Protein AF-Q387I8-F1 (afdb_monomer_lite)

Radius of gyration: 39.54 Å; chains: 1; bounding box: 112×122×122 Å

GO terms:
  GO:0031981 nuclear lumen (C, HTP)
  GO:0005730 nucleolus (C, HTP)
  GO:0005634 nucleus (C, IDA)
  GO:0005654 nucleoplasm (C, IDA)
  GO:0005730 nucleolus (C, IDA)

Foldseek 3Di:
DDDDDDDDDDDDDDDDDDDDDDDDDDDDDDDDDDDDDDDDDPCLPPPPFAQFDPVLLVLLLVLLLLVLLVLLLLCVLCVVQWQQLHPLLVVLSVVSNVVSVPLFDDCVQQVPDPDDDRVSLVVNLVVLVVSLVSLVVSLVRSVVCQVPTDGNFRCQSSLSSVVNNVSSVLSNVSSPDDSRVDGRLQPLCLLLLLLCQLQVLQQCLQPFLQVLVLLLCQQLVPWFKDFFAAPVGRVDTQWMKTKGFLDKDWALPPDDFLLVNLVQLLVLLVQLLVLLVVVLVVLVLPPPPPPPVVSVVSVVLSVVLVVLSVVLNVVSVVLNVVLLVVLVVLLVVLVVVPDDLVVSLVVNVVVRVVSSVVNVVSSLVSCLSSLLSQAVLVCLQQLAWAWTWMKTWMKMKMWGADDDDDGDIQIAIGFFLALVLLVSCVVVVHDRVCSSVNSSSPRCVRTDIDTLGIGWDWDCHPNGSPPSDQLQPSCVVSLHFSSDNIQWTQHSSFIKHFFKAKFFDALDWFWAFAPVQCVVDVQFHSIKTKHWHARSSRFIWIWIWTQGVQLWTWIWGDAPDIDTDTLVLLLLLLPLVQQDLVSLLLLLCFAPPDPPAVLSVSSVSHSVVCCPDPCVPDRHSLVSLLVQLVVQLVVCCPDPPNCRDVCSDPNHPAAASSSSSLSCCCQHQNVNLDDSHHQDGHGNPHDPVNSVVRDDPNNSVSSVLSSSLSSVSSSVRSCVVSVLADGPDRLAQLRIFISGPSNVVSVLVCLLCSLQSSQLNHQLSHPQHPVLSVLSSCSSVDDSVSNSVSSVVSSVSSVVSNVPRDPRSSVQVSCCRVFVANDRVHCHSGPDPDGGDRMDTQDLQFALLNSQSSQKYFHDPVLLPDPDCPSQDDHPLCFLFWAPQAFAPDSCRSGITGTFSQKDWFAADRPPDPLNVVLVVVLCVLCVPFDAPSDPPPPSVVSHQWAWEAESNGTGHTDHLVSLVSSLVVLQQVLWAWAPVQARSSRHGNSVPRDLSLVKEWAADGPSDSHGGHIYIDRHTGWIWGWWWFSHDPDDDRTNSTTIGIYTSNNVVVFFEAAGSSVQVCCCPPVVDGHRTYHPDNSRSHHLQLQWQFQSVQFDSNLSSLLSVQLSQFLWHRGPSVLSRADQKYKHQDDAQDALEGACSCSSVVCRNRHFFDKFKEWADDDDVQQPPLAKAFAVVVLVVRHRWMKMKGKDKDFFDDDDDPPWAKFFAQQDPVRDGVDPQADRQFAGDADDDPPPPDDDDPVPVPPAQSAFQFDWGGKMWTWDWDQDPVPSDIDIDTHDIDTDHPLVVFVRARKHFHDKAQNADDPPGGRMIMTMIMGIDRDDFQFWKAFSRSSIHTYNYYDHQLQAWAFPPPRDGGRMYHYNVSCPVRSSVSQLLSFLQSQLSVLSVHRDHRGHPSDPDPDPCSLVVSLVSCVVVVAHSSQWTWIQRSPPRHIDPDTIRIGITTMTTGPDDVSVPDADADDDDPVLDDDDPQFQFFDDDRSSSGDDDCDPVNLVVCVVVVVVVVSCCVVAVNTAKDKFKAFQVFQDRVQKDWDDPDPPDIDIAGNPPRQGVDVPGPGIDIDIDGSVVVSVQVVCVVVVHHDGHHDDPPDD

Secondary structure (DSSP, 8-state):
----------------------------------------------PPPPBPPHHHHHHHHHHHHHHHHHHHHHHHHHTTTB-TTHHHHHHHHHHHHHHHHHHH--HHHHTT--SSS-HHHHHHHHHHHHHHHHHHHHHHHHHHHTTTS-BSSTTHHHHHHHHHHHHHHHHHHHHHS-GGGSB----THHHHHHHHHHHHHHHHIIIIIHHHHHHHHHHHT--EEEEEE-SS-TTSEEEEEEEEEEEEEESSSS-S-HHHHHHHHHHHHHHHHHHHHHHHHHHHT-TT-TT-HHHHHHHHHHHHHHHHHHHHHHHHHHHHHHHHHHHHHHHHHHHH-SS-HHHHHHHHHHHHHHHHHHHHHHHHHHHHHTHHHHSHHHHHHHT---EEEEEEEEEEEEEEPPPTTS---EEEEESSS-HHHHHHHHHTT--TTTHHHHGGGS-GGGS-EEEEEEEEPBTTSTT-TTTTS-TTTHHHHTT--TT-----EEETTEEEEEPEEEEEPBS-EEEEE-HHHHHH-TTEEEEEEEEEEE-TTS-EEEEEEEEETTS-EEEEEESSSEEEEEHHHHHHHT-TT---HHHHHHHHTTT---TT-HHHHHHHHHHHHHHTSTTTT--SHHHHHHHHHHHHHHHHHH-TT-TT-GGG-TT---S-HHHHHHHHHHHHSSGGG--S-------TT--HHHHHHSS-HHHHHHHHHHHHHHHHHHHHHHHHHTTSS----TTSGGGEEEE-HHHHHHHHHHHHHHHHHHHHHHHHHHH--HHHHHHHHTTTTS-HHHHHHHHHHHHHHHHHHHHTS-S-TTHHHHHHHHH-B---SSTTTTT-S-SB-SEEE--BTBHHHHHHHHHEEE--HHHHT---SGGGS--GGGTTTB-SS---SSTTTTTEEEB-TT-EEPPPPPTTSHHHHHHHHHHHHH-TT-B-TT-TTTHHHHTTT-EEEEETTEEEEEE-HHHHHHHHHHHHHHHSB--GGGB-TTSSB-GGG--TTTT-EEEEE-TT-SSPPEEEEE-STT-EEEEEEESS----TTS-SS-EEEEEHHHHTT--EESSTTHHHHHHHTT----SEE-S-GGGGS-TTGGGSTTGGGB-HHHHHHHHHHHHHB-----SGGGT---SEEEEESS----SEE-HHHHHHTGGGG--EEEEEEEE---SSTT-TTBEEEEHHHHHTTTT-EEEEEEEEEE---SS-TT-EEEE--B-TTS-BSSTTB-TTSSBPPPPPTT-TTT--TTTTTSS-SB-TT-EEEEEEEEEEEE-TTT--EEEEEEEEEEEEGGGTSSS--BEEEEEEEEEEETTEEEEEEEEEEEEE---TT-EEEETTS-EEE---EE-GGGS-EETTT-PPPSEEE-GGGTTTT-BHHHHHHHHHHHHHHHHTS-EE--TT-S-SSS-THHHHHHHHHHTTTS-TTSEE-EE-TTT-PBPSSPEEEEEEEEEEBS--STTT-----S--TTT--B-TTT--B---GGGTPPPP--HHHHHHHHHTT-HHHHHIIIIITTTEEEEEEETTT--SSSEEEEESSSS-EEEEETTT-TT-STT---EEEEEEEHHHHHHHHHHHHTT--------S---

Organism: Trypanosoma brucei brucei (strain 927/4 GUTat10.1) (NCBI:txid185431)

Sequence (1596 aa):
MSTKNSVVGSASGSHASTAGETVTSTRSGTSSRHSRQRRQQYDYVKNPSEPMTAMERLKLVRCSIARLRYLGERHRHTSKLDTTGGDRLLSFFEGLRKRVLKLEYNPRVVAKSKVGAPKHLDYIRGHANALLGEASTIISECEQAMDRSEAVYEGLAYHQLQDTHRELENLVGLLSGAPSDMESAGSLKLLADLVSPHVAEFDAFAEQRVPEFLQELKNEGFLFSSVINDSQQPANAIGLLSVFIVDVAIGVRPGRSARLVIQHALHNLARLKSRVDKADLTLGAEEDSSNNEHHRMQSLEFEVIRGRLREAKEELERIRDKWDHDEGDIFSRAGTGVQGLQSIIDAKRVKESTVIEEAQAIHDRTVYACLPFASPQYCRIRSETYSQPCHVRVGFKFVAKGDGSVSRTKTQLIYNLMPEFLILMRQQGIAPSDQERFATLAPSKYELWLSLGELPEMVLGARCALRGVNQRLDHFRALEEQKEVGGYFVLRGGERILRNLILQRCNVPLNIERERFATVDSFFSPRAVIIRCKRPSGLTVQNYFYYATKGEVIFTFARRVVWNIPALLVLSALNTRHRTSLDIYKLLTIGLTNGRSPHAARVEALLQHHSQMPYSTLDNFLDYLAVVGLMYRRYHESSFIFRFLPQYHTSFATQHDAWYGLFMLRRHMLPHLNTAEATPDLPPTATSREIREWLSTGLQEELAAKFDALIGILRQLLVFNDGATGNQGNDVLAYQEVFTVSQVLIGAFEVSLMKTMGAVTFRMAGQLSPEIFQATMCLAETPIREAANTLEKLNQLLEYSCRNNGPDPLITLNRLLLTGNFALDREEDFYSPQTAGWAVMTEHLNFYRSFEQLMCVHRGKSIAEMRSSDVRRYPCEAYGFICMVHSPDGEDCGVLNHLSISTVLSASPRVGSSQYKILLAFIEEELKNVRNTTSLISCVDQLVGTVPVWLEGRLLGYLSPNEALSASKALTQKKALRSRGVVGVTGIVRRDSISSLNTMEVVYIPPGSKDPMGLYIFYQYGRLMRPVLQIESPSRGGDLPFPVVYLGTWEQSWRDIAAVPSDLFDGFDQLRRKYEFMEQNGFNILSFTSSTIPFFEHNCSPRNLFQCGLSKQTAGTQLQTQAWRRDAKLFRMYYPQRYISRTLPMDYFGLDDVSLGVNAVVAILAYTGYDLDDAMILNSTAKQFGMLNAGVTVAKIVKASGKGDSNDVFVFHNCLPDGQPFTPELDRHGLPKKRAVPNATAYFSFDTDHKYPSLRDSSAVYCCAKRFEYIDPLTNEKTYEYTRHQITKWRHFDKGEDAWVHSVIPLTYDGPDPTSVLVLFRIPRPPVIGDKFSSRHGQKGTLPLDIRSHDLPFSTRDGITPDIIINPHAFPSRMTVGMVLEMMGAKLGCIQGRLCDHSAWSVIDEQPRSAKTIGDALEALGYNRYGREKLIDGITGEEIEAEVLVGISGYQRLRHMVSDKWQARARTDSHTHRAVTKTGQPVKGRKRHGGVRVGEMERDALLSHGVAEVVIDRLLHVSDKTKAFICVECGSMLSIYERHATEYSTWKTCKFCSAGLHETDDTIAFVEIPQVLRLWATELTSVGIRVVLKTSETSL

InterPro domains:
  IPR007120 DNA-directed RNA polymerase, subunit 2, hybrid-binding domain [PF00562] (1090-1488)
  IPR007121 RNA polymerase, beta subunit, conserved site [PS01166] (1330-1342)
  IPR007641 RNA polymerase Rpb2, domain 7 [PF04560] (1490-1590)
  IPR007644 RNA polymerase, beta subunit, protrusion [PF04563] (375-788)
  IPR007645 RNA polymerase Rpb2, domain 3 [PF04565] (841-903)
  IPR009674 DNA-directed RNA polymerase I subunit RPA2, domain 4 [PF06883] (956-1026)
  IPR014724 RNA polymerase Rpb2, OB-fold [G3DSA:2.40.50.150] (1120-1326)
  IPR015712 DNA-directed RNA polymerase, subunit 2 [PTHR20856] (191-1586)
  IPR015712 DNA-directed RNA polymerase, subunit 2 [cd00653] (339-1590)
  IPR037033 DNA-directed RNA polymerase, subunit 2, hybrid-binding domain superfamily [G3DSA:2.40.270.10] (1091-1467)
  IPR037034 RNA polymerase Rpb2, domain 2 superfamily [G3DSA:3.90.1110.10] (509-727)

pLDDT: mean 81.39, std 14.52, range [27.06, 96.38]

Structure (mmCIF, N/CA/C/O backbone):
data_AF-Q387I8-F1
#
_entry.id   AF-Q387I8-F1
#
loop_
_atom_site.group_PDB
_atom_site.id
_atom_site.type_symbol
_atom_site.label_atom_id
_atom_site.label_alt_id
_atom_site.label_comp_id
_atom_site.label_asym_id
_atom_site.label_entity_id
_atom_site.label_seq_id
_atom_site.pdbx_PDB_ins_code
_atom_site.Cartn_x
_atom_site.Cartn_y
_atom_site.Cartn_z
_atom_site.occupancy
_atom_site.B_iso_or_equiv
_atom_site.auth_seq_id
_atom_site.auth_comp_id
_atom_site.auth_asym_id
_atom_site.auth_atom_id
_atom_site.pdbx_PDB_model_num
ATOM 1 N N . MET A 1 1 ? -25.424 14.410 -64.242 1.00 30.59 1 MET A N 1
ATOM 2 C CA . MET A 1 1 ? -25.275 14.407 -65.712 1.00 30.59 1 MET A CA 1
ATOM 3 C C . MET A 1 1 ? -24.535 13.137 -66.132 1.00 30.59 1 MET A C 1
ATOM 5 O O . MET A 1 1 ? -23.426 12.932 -65.667 1.00 30.59 1 MET A O 1
ATOM 9 N N . SER A 1 2 ? -25.230 12.268 -66.885 1.00 30.12 2 SER A N 1
ATOM 10 C CA . SER A 1 2 ? -24.788 11.328 -67.951 1.00 30.12 2 SER A CA 1
ATOM 11 C C . SER A 1 2 ? -23.269 11.305 -68.270 1.00 30.12 2 SER A C 1
ATOM 13 O O . SER A 1 2 ? -22.713 12.380 -68.430 1.00 30.12 2 SER A O 1
ATOM 15 N N . THR A 1 3 ? -22.513 10.205 -68.469 1.00 35.12 3 THR A N 1
ATOM 16 C CA . THR A 1 3 ? -22.778 8.925 -69.178 1.00 35.12 3 THR A CA 1
ATOM 17 C C . THR A 1 3 ? -21.534 7.988 -69.113 1.00 35.12 3 THR A C 1
ATOM 19 O O . THR A 1 3 ? -20.441 8.511 -69.278 1.00 35.12 3 THR A O 1
ATOM 22 N N . LYS A 1 4 ? -21.735 6.652 -68.966 1.00 35.59 4 LYS A N 1
ATOM 23 C CA . LYS A 1 4 ? -21.172 5.479 -69.735 1.00 35.59 4 LYS A CA 1
ATOM 24 C C . LYS A 1 4 ? -19.635 5.371 -69.987 1.00 35.59 4 LYS A C 1
ATOM 26 O O . LYS A 1 4 ? -19.041 6.353 -70.388 1.00 35.59 4 LYS A O 1
ATOM 31 N N . ASN A 1 5 ? -18.886 4.251 -69.894 1.00 36.25 5 ASN A N 1
ATOM 32 C CA . ASN A 1 5 ? -19.052 2.806 -70.206 1.00 36.25 5 ASN A CA 1
ATOM 33 C C . ASN A 1 5 ? -17.807 2.025 -69.648 1.00 36.25 5 ASN A C 1
ATOM 35 O O . ASN A 1 5 ? -16.698 2.521 -69.795 1.00 36.25 5 ASN A O 1
ATOM 39 N N . SER A 1 6 ? -17.932 0.960 -68.833 1.00 31.98 6 SER A N 1
ATOM 40 C CA . SER A 1 6 ? -17.809 -0.503 -69.121 1.00 31.98 6 SER A CA 1
ATOM 41 C C . SER A 1 6 ? -16.430 -1.084 -69.546 1.00 31.98 6 SER A C 1
ATOM 43 O O . SER A 1 6 ? -15.958 -0.745 -70.626 1.00 31.98 6 SER A O 1
ATOM 45 N N . VAL A 1 7 ? -15.877 -2.055 -68.780 1.00 33.84 7 VAL A N 1
ATOM 46 C CA . VAL A 1 7 ? -15.598 -3.486 -69.148 1.00 33.84 7 VAL A CA 1
ATOM 47 C C . VAL A 1 7 ? -14.538 -4.155 -68.218 1.00 33.84 7 VAL A C 1
ATOM 49 O O . VAL A 1 7 ? -13.360 -3.836 -68.270 1.00 33.84 7 VAL A O 1
ATOM 52 N N . VAL A 1 8 ? -15.029 -5.096 -67.387 1.00 31.20 8 VAL A N 1
ATOM 53 C CA . VAL A 1 8 ? -14.545 -6.454 -66.995 1.00 31.20 8 VAL A CA 1
ATOM 54 C C . VAL A 1 8 ? -13.092 -6.711 -66.519 1.00 31.20 8 VAL A C 1
ATOM 56 O O . VAL A 1 8 ? -12.146 -6.625 -67.291 1.00 31.20 8 VAL A O 1
ATOM 59 N N . GLY A 1 9 ? -12.954 -7.256 -65.294 1.00 31.81 9 GLY A N 1
ATOM 60 C CA . GLY A 1 9 ? -11.785 -8.030 -64.830 1.00 31.81 9 GLY A CA 1
ATOM 61 C C . GLY A 1 9 ? -11.798 -8.312 -63.315 1.00 31.81 9 GLY A C 1
ATOM 62 O O . GLY A 1 9 ? -11.722 -7.399 -62.509 1.00 31.81 9 GLY A O 1
ATOM 63 N N . SER A 1 10 ? -11.934 -9.579 -62.930 1.00 27.19 10 SER A N 1
ATOM 64 C CA . SER A 1 10 ? -12.169 -10.140 -61.586 1.00 27.19 10 SER A CA 1
ATOM 65 C C . SER A 1 10 ? -11.060 -9.950 -60.528 1.00 27.19 10 SER A C 1
ATOM 67 O O . SER A 1 10 ? -9.929 -10.345 -60.791 1.00 27.19 10 SER A O 1
ATOM 69 N N . ALA A 1 11 ? -11.409 -9.524 -59.301 1.00 31.22 11 ALA A N 1
ATOM 70 C CA . ALA A 1 11 ? -10.849 -9.995 -58.015 1.00 31.22 11 ALA A CA 1
ATOM 71 C C . ALA A 1 11 ? -11.578 -9.345 -56.813 1.00 31.22 11 ALA A C 1
ATOM 73 O O . ALA A 1 11 ? -11.968 -8.185 -56.844 1.00 31.22 11 ALA A O 1
ATOM 74 N N . SER A 1 12 ? -11.769 -10.136 -55.761 1.00 28.72 12 SER A N 1
ATOM 75 C CA . SER A 1 12 ? -12.490 -9.895 -54.503 1.00 28.72 12 SER A CA 1
ATOM 76 C C . SER A 1 12 ? -11.941 -8.771 -53.606 1.00 28.72 12 SER A C 1
ATOM 78 O O . SER A 1 12 ? -10.743 -8.740 -53.337 1.00 28.72 12 SER A O 1
ATOM 80 N N . GLY A 1 13 ? -12.829 -7.962 -53.014 1.00 32.66 13 GLY A N 1
ATOM 81 C CA . GLY A 1 13 ? -12.522 -7.041 -51.909 1.00 32.66 13 GLY A CA 1
ATOM 82 C C . GLY A 1 13 ? -13.728 -6.163 -51.558 1.00 32.66 13 GLY A C 1
ATOM 83 O O . GLY A 1 13 ? -14.197 -5.395 -52.386 1.00 32.66 13 GLY A O 1
ATOM 84 N N . SER A 1 14 ? -14.268 -6.336 -50.355 1.00 30.62 14 SER A N 1
ATOM 85 C CA . SER A 1 14 ? -15.530 -5.791 -49.836 1.00 30.62 14 SER A CA 1
ATOM 86 C C . SER A 1 14 ? -15.643 -4.259 -49.842 1.00 30.62 14 SER A C 1
ATOM 88 O O . SER A 1 14 ? -14.794 -3.567 -49.281 1.00 30.62 14 SER A O 1
ATOM 90 N N . HIS A 1 15 ? -16.762 -3.771 -50.382 1.00 29.70 15 HIS A N 1
ATOM 91 C CA . HIS A 1 15 ? -17.259 -2.393 -50.333 1.00 29.70 15 HIS A CA 1
ATOM 92 C C . HIS A 1 15 ? -18.372 -2.203 -49.276 1.00 29.70 15 HIS A C 1
ATOM 94 O O . HIS A 1 15 ? -19.046 -3.166 -48.919 1.00 29.70 15 HIS A O 1
ATOM 100 N N . ALA A 1 16 ? -18.609 -0.919 -48.950 1.00 31.70 16 ALA A N 1
ATOM 101 C CA . ALA A 1 16 ? -19.872 -0.254 -48.560 1.00 31.70 16 ALA A CA 1
ATOM 102 C C . ALA A 1 16 ? -20.352 -0.405 -47.095 1.00 31.70 16 ALA A C 1
ATOM 104 O O . ALA A 1 16 ? -20.458 -1.515 -46.596 1.00 31.70 16 ALA A O 1
ATOM 105 N N . SER A 1 17 ? -20.560 0.634 -46.266 1.00 30.47 17 SER A N 1
ATOM 106 C CA . SER A 1 17 ? -21.187 1.978 -46.373 1.00 30.47 17 SER A CA 1
ATOM 107 C C . SER A 1 17 ? -22.705 2.012 -46.101 1.00 30.47 17 SER A C 1
ATOM 109 O O . SER A 1 17 ? -23.468 1.477 -46.894 1.00 30.47 17 SER A O 1
ATOM 111 N N . THR A 1 18 ? -23.074 2.758 -45.044 1.00 29.25 18 THR A N 1
ATOM 112 C CA . THR A 1 18 ? -24.247 3.656 -44.860 1.00 29.25 18 THR A CA 1
ATOM 113 C C . THR A 1 18 ? -25.705 3.176 -44.988 1.00 29.25 18 THR A C 1
ATOM 115 O O . THR A 1 18 ? -26.086 2.527 -45.949 1.00 29.25 18 THR A O 1
ATOM 118 N N . ALA A 1 19 ? -26.519 3.756 -44.086 1.00 29.98 19 ALA A N 1
ATOM 119 C CA . ALA A 1 19 ? -27.962 4.035 -44.164 1.00 29.98 19 ALA A CA 1
ATOM 120 C C . ALA A 1 19 ? -28.953 2.885 -43.893 1.00 29.98 19 ALA A C 1
ATOM 122 O O . ALA A 1 19 ? -28.807 1.776 -44.394 1.00 29.98 19 ALA A O 1
ATOM 123 N N . GLY A 1 20 ? -30.004 3.190 -43.121 1.00 32.38 20 GLY A N 1
ATOM 124 C CA . GLY A 1 20 ? -31.154 2.300 -42.952 1.00 32.38 20 GLY A CA 1
ATOM 125 C C . GLY A 1 20 ? -31.980 2.573 -41.700 1.00 32.38 20 GLY A C 1
ATOM 126 O O . GLY A 1 20 ? -31.910 1.823 -40.734 1.00 32.38 20 GLY A O 1
ATOM 127 N N . GLU A 1 21 ? -32.755 3.652 -41.730 1.00 29.17 21 GLU A N 1
ATOM 128 C CA . GLU A 1 21 ? -33.918 3.868 -40.872 1.00 29.17 21 GLU A CA 1
ATOM 129 C C . GLU A 1 21 ? -34.924 2.695 -40.946 1.00 29.17 21 GLU A C 1
ATOM 131 O O . GLU A 1 21 ? -34.944 1.941 -41.918 1.00 29.17 21 GLU A O 1
ATOM 136 N N . THR A 1 22 ? -35.846 2.679 -39.975 1.00 29.19 22 THR A N 1
ATOM 137 C CA . THR A 1 22 ? -37.278 2.323 -40.093 1.00 29.19 22 THR A CA 1
ATOM 138 C C . THR A 1 22 ? -37.832 1.062 -39.388 1.00 29.19 22 THR A C 1
ATOM 140 O O . THR A 1 22 ? -37.319 -0.047 -39.470 1.00 29.19 22 THR A O 1
ATOM 143 N N . VAL A 1 23 ? -39.008 1.311 -38.785 1.00 31.78 23 VAL A N 1
ATOM 144 C CA . VAL A 1 23 ? -40.186 0.441 -38.572 1.00 31.78 23 VAL A CA 1
ATOM 145 C C . VAL A 1 23 ? -40.326 -0.334 -37.246 1.00 31.78 23 VAL A C 1
ATOM 147 O O . VAL A 1 23 ? -40.005 -1.506 -37.103 1.00 31.78 23 VAL A O 1
ATOM 150 N N . THR A 1 24 ? -40.958 0.366 -36.299 1.00 28.28 24 THR A N 1
ATOM 151 C CA . THR A 1 24 ? -42.103 -0.051 -35.462 1.00 28.28 24 THR A CA 1
ATOM 152 C C . THR A 1 24 ? -42.735 -1.435 -35.710 1.00 28.28 24 THR A C 1
ATOM 154 O O . THR A 1 24 ? -43.290 -1.675 -36.778 1.00 28.28 24 THR A O 1
ATOM 157 N N . SER A 1 25 ? -42.903 -2.239 -34.653 1.00 33.94 25 SER A N 1
ATOM 158 C CA . SER A 1 25 ? -44.033 -3.177 -34.549 1.00 33.94 25 SER A CA 1
ATOM 159 C C . SER A 1 25 ? -44.747 -3.012 -33.205 1.00 33.94 25 SER A C 1
ATOM 161 O O . SER A 1 25 ? -44.209 -3.299 -32.138 1.00 33.94 25 SER A O 1
ATOM 163 N N . THR A 1 26 ? -45.965 -2.497 -33.304 1.00 29.47 26 THR A N 1
ATOM 164 C CA . THR A 1 26 ? -47.014 -2.368 -32.294 1.00 29.47 26 THR A CA 1
ATOM 165 C C . THR A 1 26 ? -47.710 -3.712 -32.003 1.00 29.47 26 THR A C 1
ATOM 167 O O . THR A 1 26 ? -47.591 -4.644 -32.793 1.00 29.47 26 THR A O 1
ATOM 170 N N . ARG A 1 27 ? -48.537 -3.716 -30.934 1.00 32.94 27 ARG A N 1
ATOM 171 C CA . ARG A 1 27 ? -49.621 -4.667 -30.543 1.00 32.94 27 ARG A CA 1
ATOM 172 C C . ARG A 1 27 ? -49.219 -5.780 -29.557 1.00 32.94 27 ARG A C 1
ATOM 174 O O . ARG A 1 27 ? -48.437 -6.649 -29.895 1.00 32.94 27 ARG A O 1
ATOM 181 N N . SER A 1 28 ? -49.577 -5.714 -28.265 1.00 28.09 28 SER A N 1
ATOM 182 C CA . SER A 1 28 ? -50.900 -5.789 -27.585 1.00 28.09 28 SER A CA 1
ATOM 183 C C . SER A 1 28 ? -51.442 -7.218 -27.409 1.00 28.09 28 SER A C 1
ATOM 185 O O . SER A 1 28 ? -51.670 -7.897 -28.403 1.00 28.09 28 SER A O 1
ATOM 187 N N . GLY A 1 29 ? -51.751 -7.610 -26.163 1.00 33.03 29 GLY A N 1
ATOM 188 C CA . GLY A 1 29 ? -52.541 -8.810 -25.822 1.00 33.03 29 GLY A CA 1
ATOM 189 C C . GLY A 1 29 ? -52.195 -9.378 -24.433 1.00 33.03 29 GLY A C 1
ATOM 190 O O . GLY A 1 29 ? -51.258 -10.148 -24.303 1.00 33.03 29 GLY A O 1
ATOM 191 N N . THR A 1 30 ? -52.739 -8.833 -23.340 1.00 31.98 30 THR A N 1
ATOM 192 C CA . THR A 1 30 ? -53.901 -9.361 -22.579 1.00 31.98 30 THR A CA 1
ATOM 193 C C . THR A 1 30 ? -53.675 -10.643 -21.751 1.00 31.98 30 THR A C 1
ATOM 195 O O . THR A 1 30 ? -53.657 -11.741 -22.285 1.00 31.98 30 THR A O 1
ATOM 198 N N . SER A 1 31 ? -53.735 -10.456 -20.420 1.00 28.70 31 SER A N 1
ATOM 199 C CA . SER A 1 31 ? -54.521 -11.246 -19.445 1.00 28.70 31 SER A CA 1
ATOM 200 C C . SER A 1 31 ? -54.104 -12.682 -19.060 1.00 28.70 31 SER A C 1
ATOM 202 O O . SER A 1 31 ? -54.414 -13.640 -19.759 1.00 28.70 31 SER A O 1
ATOM 204 N N . SER A 1 32 ? -53.614 -12.849 -17.820 1.00 33.25 32 SER A N 1
ATOM 205 C CA . SER A 1 32 ? -54.259 -13.625 -16.719 1.00 33.25 32 SER A CA 1
ATOM 206 C C . SER A 1 32 ? -53.275 -13.767 -15.536 1.00 33.25 32 SER A C 1
ATOM 208 O O . SER A 1 32 ? -52.175 -14.280 -15.677 1.00 33.25 32 SER A O 1
ATOM 210 N N . ARG A 1 33 ? -53.480 -13.074 -14.405 1.00 29.30 33 ARG A N 1
ATOM 211 C CA . ARG A 1 33 ? -54.136 -13.567 -13.171 1.00 29.30 33 ARG A CA 1
ATOM 212 C C . ARG A 1 33 ? -53.819 -15.035 -12.834 1.00 29.30 33 ARG A C 1
ATOM 214 O O . ARG A 1 33 ? -54.507 -15.907 -13.336 1.00 29.30 33 ARG A O 1
ATOM 221 N N . HIS A 1 34 ? -52.877 -15.281 -11.913 1.00 32.91 34 HIS A N 1
ATOM 222 C CA . HIS A 1 34 ? -53.148 -15.932 -10.615 1.00 32.91 34 HIS A CA 1
ATOM 223 C C . HIS A 1 34 ? -51.878 -16.179 -9.765 1.00 32.91 34 HIS A C 1
ATOM 225 O O . HIS A 1 34 ? -50.976 -16.907 -10.146 1.00 32.91 34 HIS A O 1
ATOM 231 N N . SER A 1 35 ? -51.927 -15.645 -8.537 1.00 29.72 35 SER A N 1
ATOM 232 C CA . SER A 1 35 ? -51.555 -16.312 -7.276 1.00 29.72 35 SER A CA 1
ATOM 233 C C . SER A 1 35 ? -50.073 -16.594 -6.921 1.00 29.72 35 SER A C 1
ATOM 235 O O . SER A 1 35 ? -49.491 -17.594 -7.317 1.00 29.72 35 SER A O 1
ATOM 237 N N . ARG A 1 36 ? -49.613 -15.777 -5.953 1.00 27.30 36 ARG A N 1
ATOM 238 C CA . ARG A 1 36 ? -48.948 -16.117 -4.670 1.00 27.30 36 ARG A CA 1
ATOM 239 C C . ARG A 1 36 ? -47.529 -16.725 -4.673 1.00 27.30 36 ARG A C 1
ATOM 241 O O . ARG A 1 36 ? -47.274 -17.791 -5.204 1.00 27.30 36 ARG A O 1
ATOM 248 N N . GLN A 1 37 ? -46.689 -16.071 -3.855 1.00 28.22 37 GLN A N 1
ATOM 249 C CA . GLN A 1 37 ? -45.392 -16.496 -3.303 1.00 28.22 37 GLN A CA 1
ATOM 250 C C . GLN A 1 37 ? -44.202 -16.520 -4.273 1.00 28.22 37 GLN A C 1
ATOM 252 O O . GLN A 1 37 ? -43.876 -17.564 -4.822 1.00 28.22 37 GLN A O 1
ATOM 257 N N . ARG A 1 38 ? -43.459 -15.404 -4.376 1.00 28.38 38 ARG A N 1
ATOM 258 C CA . ARG A 1 38 ? -41.999 -15.408 -4.608 1.00 28.38 38 ARG A CA 1
ATOM 259 C C . ARG A 1 38 ? -41.393 -14.016 -4.374 1.00 28.38 38 ARG A C 1
ATOM 261 O O . ARG A 1 38 ? -41.829 -13.030 -4.944 1.00 28.38 38 ARG A O 1
ATOM 268 N N . ARG A 1 39 ? -40.423 -14.005 -3.457 1.00 29.05 39 ARG A N 1
ATOM 269 C CA . ARG A 1 39 ? -39.412 -12.992 -3.105 1.00 29.05 39 ARG A CA 1
ATOM 270 C C . ARG A 1 39 ? -39.293 -11.789 -4.058 1.00 29.05 39 ARG A C 1
ATOM 272 O O . ARG A 1 39 ? -38.905 -11.962 -5.206 1.00 29.05 39 ARG A O 1
ATOM 279 N N . GLN A 1 40 ? -39.482 -10.586 -3.511 1.00 27.06 40 GLN A N 1
ATOM 280 C CA . GLN A 1 40 ? -38.988 -9.327 -4.075 1.00 27.06 40 GLN A CA 1
ATOM 281 C C . GLN A 1 40 ? -37.449 -9.362 -4.114 1.00 27.06 40 GLN A C 1
ATOM 283 O O . GLN A 1 40 ? -36.768 -9.027 -3.146 1.00 27.06 40 GLN A O 1
ATOM 288 N N . GLN A 1 41 ? -36.896 -9.841 -5.224 1.00 31.45 41 GLN A N 1
ATOM 289 C CA . GLN A 1 41 ? -35.655 -9.297 -5.759 1.00 31.45 41 GLN A CA 1
ATOM 290 C C . GLN A 1 41 ? -36.070 -8.101 -6.608 1.00 31.45 41 GLN A C 1
ATOM 292 O O . GLN A 1 41 ? -37.030 -8.203 -7.367 1.00 31.45 41 GLN A O 1
ATOM 297 N N . TYR A 1 42 ? -35.382 -6.973 -6.455 1.00 34.72 42 TYR A N 1
ATOM 298 C CA . TYR A 1 42 ? -35.457 -5.894 -7.428 1.00 34.72 42 TYR A CA 1
ATOM 299 C C . TYR A 1 42 ? -35.072 -6.495 -8.783 1.00 34.72 42 TYR A C 1
ATOM 301 O O . TYR A 1 42 ? -33.889 -6.726 -9.044 1.00 34.72 42 TYR A O 1
ATOM 309 N N . ASP A 1 43 ? -36.073 -6.817 -9.603 1.00 28.02 43 ASP A N 1
ATOM 310 C CA . ASP A 1 43 ? -35.898 -7.162 -11.006 1.00 28.02 43 ASP A CA 1
ATOM 311 C C . ASP A 1 43 ? -35.447 -5.877 -11.705 1.00 28.02 43 ASP A C 1
ATOM 313 O O . ASP A 1 43 ? -36.211 -5.168 -12.358 1.00 28.02 43 ASP A O 1
ATOM 317 N N . TYR A 1 44 ? -34.159 -5.558 -11.551 1.00 37.16 44 TYR A N 1
ATOM 318 C CA . TYR A 1 44 ? -33.439 -4.876 -12.608 1.00 37.16 44 TYR A CA 1
ATOM 319 C C . TYR A 1 44 ? -33.774 -5.643 -13.875 1.00 37.16 44 TYR A C 1
ATOM 321 O O . TYR A 1 44 ? -33.566 -6.859 -13.903 1.00 37.16 44 TYR A O 1
ATOM 329 N N . VAL A 1 45 ? -34.340 -4.949 -14.867 1.00 34.47 45 VAL A N 1
ATOM 330 C CA . VAL A 1 45 ? -34.622 -5.498 -16.195 1.00 34.47 45 VAL A CA 1
ATOM 331 C C . VAL A 1 45 ? -33.441 -6.386 -16.557 1.00 34.47 45 VAL A C 1
ATOM 333 O O . VAL A 1 45 ? -32.324 -5.891 -16.717 1.00 34.47 45 VAL A O 1
ATOM 336 N N . LYS A 1 46 ? -33.653 -7.710 -16.544 1.00 37.25 46 LYS A N 1
ATOM 337 C CA . LYS A 1 46 ? -32.591 -8.662 -16.853 1.00 37.25 46 LYS A CA 1
ATOM 338 C C . LYS A 1 46 ? -32.187 -8.338 -18.277 1.00 37.25 46 LYS A C 1
ATOM 340 O O . LYS A 1 46 ? -32.951 -8.606 -19.203 1.00 37.25 46 LYS A O 1
ATOM 345 N N . ASN A 1 47 ? -31.038 -7.681 -18.423 1.00 44.91 47 ASN A N 1
ATOM 346 C CA . ASN A 1 47 ? -30.523 -7.324 -19.731 1.00 44.91 47 ASN A CA 1
ATOM 347 C C . ASN A 1 47 ? -30.484 -8.609 -20.564 1.00 44.91 47 ASN A C 1
ATOM 349 O O . ASN A 1 47 ? -30.040 -9.636 -20.035 1.00 44.91 47 ASN A O 1
ATOM 353 N N . PRO A 1 48 ? -30.976 -8.583 -21.816 1.00 44.81 48 PRO A N 1
ATOM 354 C CA . PRO A 1 48 ? -30.863 -9.739 -22.686 1.00 44.81 48 PRO A CA 1
ATOM 355 C C . PRO A 1 48 ? -29.401 -10.185 -22.699 1.00 44.81 48 PRO A C 1
ATOM 357 O O . PRO A 1 48 ? -28.491 -9.354 -22.774 1.00 44.81 48 PRO A O 1
ATOM 360 N N . SER A 1 49 ? -29.186 -11.489 -22.548 1.00 55.38 49 SER A N 1
ATOM 361 C CA . SER A 1 49 ? -27.859 -12.089 -22.597 1.00 55.38 49 SER A CA 1
ATOM 362 C C . SER A 1 49 ? -27.174 -11.679 -23.898 1.00 55.38 49 SER A C 1
ATOM 364 O O . SER A 1 49 ? -27.718 -11.898 -24.983 1.00 55.38 49 SER A O 1
ATOM 366 N N . GLU A 1 50 ? -26.002 -11.056 -23.805 1.00 64.62 50 GLU A N 1
ATOM 367 C CA . GLU A 1 50 ? -25.270 -10.650 -25.003 1.00 64.62 50 GLU A CA 1
ATOM 368 C C . GLU A 1 50 ? -24.831 -11.889 -25.785 1.00 64.62 50 GLU A C 1
ATOM 370 O O . GLU A 1 50 ? -24.373 -12.844 -25.160 1.00 64.62 50 GLU A O 1
ATOM 375 N N . PRO A 1 51 ? -24.918 -11.902 -27.124 1.00 72.31 51 PRO A N 1
ATOM 376 C CA . PRO A 1 51 ? -24.361 -12.994 -27.907 1.00 72.31 51 PRO A CA 1
ATOM 377 C C . PRO A 1 51 ? -22.834 -13.011 -27.768 1.00 72.31 51 PRO A C 1
ATOM 379 O O . PRO A 1 51 ? -22.171 -11.967 -27.810 1.00 72.31 51 PRO A O 1
ATOM 382 N N . MET A 1 52 ? -22.261 -14.201 -27.613 1.00 77.19 52 MET A N 1
ATOM 383 C CA . MET A 1 52 ? -20.821 -14.398 -27.526 1.00 77.19 52 MET A CA 1
ATOM 384 C C . MET A 1 52 ? -20.164 -13.948 -28.833 1.00 77.19 52 MET A C 1
ATOM 386 O O . MET A 1 52 ? -20.560 -14.325 -29.935 1.00 77.19 52 MET A O 1
ATOM 390 N N . THR A 1 53 ? -19.108 -13.147 -28.744 1.00 74.69 53 THR A N 1
ATOM 391 C CA . THR A 1 53 ? -18.315 -12.821 -29.932 1.00 74.69 53 THR A CA 1
ATOM 392 C C . THR A 1 53 ? -17.449 -14.017 -30.331 1.00 74.69 53 THR A C 1
ATOM 394 O O . THR A 1 53 ? -16.992 -14.799 -29.494 1.00 74.69 53 THR A O 1
ATOM 397 N N . ALA A 1 54 ? -17.135 -14.154 -31.623 1.00 73.31 54 ALA A N 1
ATOM 398 C CA . ALA A 1 54 ? -16.238 -15.217 -32.089 1.00 73.31 54 ALA A CA 1
ATOM 399 C C . ALA A 1 54 ? -14.862 -15.183 -31.385 1.00 73.31 54 ALA A C 1
ATOM 401 O O . ALA A 1 54 ? -14.262 -16.231 -31.138 1.00 73.31 54 ALA A O 1
ATOM 402 N N . MET A 1 55 ? -14.386 -13.983 -31.027 1.00 70.12 55 MET A N 1
ATOM 403 C CA . MET A 1 55 ? -13.145 -13.774 -30.280 1.00 70.12 55 MET A CA 1
ATOM 404 C C . MET A 1 55 ? -13.262 -14.254 -28.827 1.00 70.12 55 MET A C 1
ATOM 406 O O . MET A 1 55 ? -12.362 -14.940 -28.349 1.00 70.12 55 MET A O 1
ATOM 410 N N . GLU A 1 56 ? -14.358 -13.937 -28.132 1.00 73.19 56 GLU A N 1
ATOM 411 C CA . GLU A 1 56 ? -14.624 -14.444 -26.776 1.00 73.19 56 GLU A CA 1
ATOM 412 C C . GLU A 1 56 ? -14.700 -15.969 -26.756 1.00 73.19 56 GLU A C 1
ATOM 414 O O . GLU A 1 56 ? -14.041 -16.594 -25.925 1.00 73.19 56 GLU A O 1
ATOM 419 N N . ARG A 1 57 ? -15.403 -16.583 -27.717 1.00 79.12 57 ARG A N 1
ATOM 420 C CA . ARG A 1 57 ? -15.467 -18.047 -27.838 1.00 79.12 57 ARG A CA 1
ATOM 421 C C . ARG A 1 57 ? -14.078 -18.658 -27.955 1.00 79.12 57 ARG A C 1
ATOM 423 O O . ARG A 1 57 ? -13.747 -19.605 -27.249 1.00 79.12 57 ARG A O 1
ATOM 430 N N . LEU A 1 58 ? -13.245 -18.096 -28.828 1.00 75.94 58 LEU A N 1
ATOM 431 C CA . LEU A 1 58 ? -11.889 -18.586 -29.055 1.00 75.94 58 LEU A CA 1
ATOM 432 C C . LEU A 1 58 ? -11.001 -18.434 -27.809 1.00 75.94 58 LEU A C 1
ATOM 434 O O . LEU A 1 58 ? -10.194 -19.320 -27.530 1.00 75.94 58 LEU A O 1
ATOM 438 N N . LYS A 1 59 ? -11.176 -17.355 -27.034 1.00 72.25 59 LYS A N 1
ATOM 439 C CA . LYS A 1 59 ? -10.514 -17.181 -25.731 1.00 72.25 59 LYS A CA 1
ATOM 440 C C . LYS A 1 59 ? -10.943 -18.261 -24.739 1.00 72.25 59 LYS A C 1
ATOM 442 O O . LYS A 1 59 ? -10.088 -18.923 -24.165 1.00 72.25 59 LYS A O 1
ATOM 447 N N . LEU A 1 60 ? -12.246 -18.493 -24.589 1.00 77.81 60 LEU A N 1
ATOM 448 C CA . LEU A 1 60 ? -12.777 -19.495 -23.659 1.00 77.81 60 LEU A CA 1
ATOM 449 C C . LEU A 1 60 ? -12.347 -20.922 -24.023 1.00 77.81 60 LEU A C 1
ATOM 451 O O . LEU A 1 60 ? -11.985 -21.691 -23.135 1.00 77.81 60 LEU A O 1
ATOM 455 N N . VAL A 1 61 ? -12.308 -21.253 -25.317 1.00 80.50 61 VAL A N 1
ATOM 456 C CA . VAL A 1 61 ? -11.785 -22.538 -25.809 1.00 80.50 61 VAL A CA 1
ATOM 457 C C . VAL A 1 61 ? -10.320 -22.718 -25.405 1.00 80.50 61 VAL A C 1
ATOM 459 O O . VAL A 1 61 ? -9.957 -23.770 -24.885 1.00 80.50 61 VAL A O 1
ATOM 462 N N . ARG A 1 62 ? -9.479 -21.688 -25.573 1.00 75.25 62 ARG A N 1
ATOM 463 C CA . ARG A 1 62 ? -8.069 -21.733 -25.143 1.00 75.25 62 ARG A CA 1
ATOM 464 C C . ARG A 1 62 ? -7.934 -21.919 -23.634 1.00 75.25 62 ARG A C 1
ATOM 466 O O . ARG A 1 62 ? -7.149 -22.757 -23.205 1.00 75.25 62 ARG A O 1
ATOM 473 N N . CYS A 1 63 ? -8.726 -21.192 -22.847 1.00 75.38 63 CYS A N 1
ATOM 474 C CA . CYS A 1 63 ? -8.740 -21.332 -21.393 1.00 75.38 63 CYS A CA 1
ATOM 475 C C . CYS A 1 63 ? -9.128 -22.752 -20.957 1.00 75.38 63 CYS A C 1
ATOM 477 O O . CYS A 1 63 ? -8.484 -23.317 -20.079 1.00 75.38 63 CYS A O 1
ATOM 479 N N . SER A 1 64 ? -10.142 -23.351 -21.588 1.00 81.00 64 SER A N 1
ATOM 480 C CA . SER A 1 64 ? -10.563 -24.721 -21.277 1.00 81.00 64 SER A CA 1
ATOM 481 C C . SER A 1 64 ? -9.479 -25.748 -21.633 1.00 81.00 64 SER A C 1
ATOM 483 O O . SER A 1 64 ? -9.167 -26.613 -20.818 1.00 81.00 64 SER A O 1
ATOM 485 N N . ILE A 1 65 ? -8.809 -25.601 -22.783 1.00 81.00 65 ILE A N 1
ATOM 486 C CA . ILE A 1 65 ? -7.667 -26.456 -23.159 1.00 81.00 65 ILE A CA 1
ATOM 487 C C . ILE A 1 65 ? -6.517 -26.327 -22.144 1.00 81.00 65 ILE A C 1
ATOM 489 O O . ILE A 1 65 ? -5.959 -27.341 -21.721 1.00 81.00 65 ILE A O 1
ATOM 493 N N . ALA A 1 66 ? -6.198 -25.107 -21.700 1.00 74.25 66 ALA A N 1
ATOM 494 C CA . ALA A 1 66 ? -5.174 -24.874 -20.680 1.00 74.25 66 ALA A CA 1
ATOM 495 C C . ALA A 1 66 ? -5.534 -25.530 -19.332 1.00 74.25 66 ALA A C 1
ATOM 497 O O . ALA A 1 66 ? -4.678 -26.139 -18.692 1.00 74.25 66 ALA A O 1
ATOM 498 N N . ARG A 1 67 ? -6.810 -25.489 -18.924 1.00 77.75 67 ARG A N 1
ATOM 499 C CA . ARG A 1 67 ? -7.283 -26.180 -17.713 1.00 77.75 67 ARG A CA 1
ATOM 500 C C . ARG A 1 67 ? -7.215 -27.699 -17.838 1.00 77.75 67 ARG A C 1
ATOM 502 O O . ARG A 1 67 ? -6.756 -28.353 -16.909 1.00 77.75 67 ARG A O 1
ATOM 509 N N . LEU A 1 68 ? -7.583 -28.269 -18.985 1.00 85.06 68 LEU A N 1
ATOM 510 C CA . LEU A 1 68 ? -7.438 -29.711 -19.231 1.00 85.06 68 LEU A CA 1
ATOM 511 C C . LEU A 1 68 ? -5.976 -30.161 -19.140 1.00 85.06 68 LEU A C 1
ATOM 513 O O . LEU A 1 68 ? -5.687 -31.231 -18.604 1.00 85.06 68 LEU A O 1
ATOM 517 N N . ARG A 1 69 ? -5.044 -29.329 -19.619 1.00 79.50 69 ARG A N 1
ATOM 518 C CA . ARG A 1 69 ? -3.607 -29.569 -19.458 1.00 79.50 69 ARG A CA 1
ATOM 519 C C . ARG A 1 69 ? -3.202 -29.587 -17.985 1.00 79.50 69 ARG A C 1
ATOM 521 O O . ARG A 1 69 ? -2.528 -30.521 -17.561 1.00 79.50 69 ARG A O 1
ATOM 528 N N . TYR A 1 70 ? -3.644 -28.590 -17.217 1.00 76.88 70 TYR A N 1
ATOM 529 C CA . TYR A 1 70 ? -3.401 -28.512 -15.776 1.00 76.88 70 TYR A CA 1
ATOM 530 C C . TYR A 1 70 ? -3.936 -29.750 -15.039 1.00 76.88 70 TYR A C 1
ATOM 532 O O . TYR A 1 70 ? -3.214 -30.346 -14.246 1.00 76.88 70 TYR A O 1
ATOM 540 N N . LEU A 1 71 ? -5.161 -30.192 -15.346 1.00 84.25 71 LEU A N 1
ATOM 541 C CA . LEU A 1 71 ? -5.766 -31.383 -14.737 1.00 84.25 71 LEU A CA 1
ATOM 542 C C . LEU A 1 71 ? -4.980 -32.663 -15.046 1.00 84.25 71 LEU A C 1
ATOM 544 O O . LEU A 1 71 ? -4.757 -33.478 -14.151 1.00 84.25 71 LEU A O 1
ATOM 548 N N . GLY A 1 72 ? -4.506 -32.807 -16.288 1.00 83.62 72 GLY A N 1
ATOM 549 C CA . GLY A 1 72 ? -3.661 -33.930 -16.692 1.00 83.62 72 GLY A CA 1
ATOM 550 C C . GLY A 1 72 ? -2.334 -34.002 -15.935 1.00 83.62 72 GLY A C 1
ATOM 551 O O . GLY A 1 72 ? -1.911 -35.090 -15.545 1.00 83.62 72 GLY A O 1
ATOM 552 N N . GLU A 1 73 ? -1.682 -32.861 -15.695 1.00 76.31 73 GLU A N 1
ATOM 553 C CA . GLU A 1 73 ? -0.453 -32.819 -14.891 1.00 76.31 73 GLU A CA 1
ATOM 554 C C . GLU A 1 73 ? -0.736 -32.970 -13.390 1.00 76.31 73 GLU A C 1
ATOM 556 O O . GLU A 1 73 ? 0.002 -33.676 -12.707 1.00 76.31 73 GLU A O 1
ATOM 561 N N . ARG A 1 74 ? -1.834 -32.409 -12.863 1.00 81.56 74 ARG A N 1
ATOM 562 C CA . ARG A 1 74 ? -2.226 -32.590 -11.453 1.00 81.56 74 ARG A CA 1
ATOM 563 C C . ARG A 1 74 ? -2.356 -34.071 -11.088 1.00 81.56 74 ARG A C 1
ATOM 565 O O . ARG A 1 74 ? -1.814 -34.494 -10.065 1.00 81.56 74 ARG A O 1
ATOM 572 N N . HIS A 1 75 ? -3.016 -34.864 -11.935 1.00 86.75 75 HIS A N 1
ATOM 573 C CA . HIS A 1 75 ? -3.137 -36.307 -11.714 1.00 86.75 75 HIS A CA 1
ATOM 574 C C . HIS A 1 75 ? -1.778 -37.003 -11.715 1.00 86.75 75 HIS A C 1
ATOM 576 O O . HIS A 1 75 ? -1.529 -37.896 -10.914 1.00 86.75 75 HIS A O 1
ATOM 582 N N . ARG A 1 76 ? -0.856 -36.607 -12.597 1.00 83.00 76 ARG A N 1
ATOM 583 C CA . ARG A 1 76 ? 0.473 -37.225 -12.666 1.00 83.00 76 ARG A CA 1
ATOM 584 C C . ARG A 1 76 ? 1.190 -37.190 -11.312 1.00 83.00 76 ARG A C 1
ATOM 586 O O . ARG A 1 76 ? 1.696 -38.225 -10.885 1.00 83.00 76 ARG A O 1
ATOM 593 N N . HIS A 1 77 ? 1.177 -36.040 -10.640 1.00 78.25 77 HIS A N 1
ATOM 594 C CA . HIS A 1 77 ? 1.841 -35.835 -9.343 1.00 78.25 77 HIS A CA 1
ATOM 595 C C . HIS A 1 77 ? 1.153 -36.548 -8.181 1.00 78.25 77 HIS A C 1
ATOM 597 O O . HIS A 1 77 ? 1.803 -36.948 -7.224 1.00 78.25 77 HIS A O 1
ATOM 603 N N . THR A 1 78 ? -0.157 -36.752 -8.284 1.00 85.00 78 THR A N 1
ATOM 604 C CA . THR A 1 78 ? -0.979 -37.316 -7.202 1.00 85.00 78 THR A CA 1
ATOM 605 C C . THR A 1 78 ? -1.362 -38.779 -7.421 1.00 85.00 78 THR A C 1
ATOM 607 O O . THR A 1 78 ? -1.908 -39.405 -6.521 1.00 85.00 78 THR A O 1
ATOM 610 N N . SER A 1 79 ? -1.013 -39.357 -8.573 1.00 83.69 79 SER A N 1
ATOM 611 C CA . SER A 1 79 ? -1.358 -40.731 -8.970 1.00 83.69 79 SER A CA 1
ATOM 612 C C . SER A 1 79 ? -0.920 -41.820 -7.986 1.00 83.69 79 SER A C 1
ATOM 614 O O . SER A 1 79 ? -1.515 -42.889 -7.955 1.00 83.69 79 SER A O 1
ATOM 616 N N . LYS A 1 80 ? 0.116 -41.565 -7.178 1.00 84.00 80 LYS A N 1
ATOM 617 C CA . LYS A 1 80 ? 0.598 -42.500 -6.147 1.00 84.00 80 LYS A CA 1
ATOM 618 C C . LYS A 1 80 ? -0.183 -42.429 -4.832 1.00 84.00 80 LYS A C 1
ATOM 620 O O . LYS A 1 80 ? -0.030 -43.314 -4.001 1.00 84.00 80 LYS A O 1
ATOM 625 N N . LEU A 1 81 ? -0.960 -41.367 -4.621 1.00 84.50 81 LEU A N 1
ATOM 626 C CA . LEU A 1 81 ? -1.709 -41.137 -3.383 1.00 84.50 81 LEU A CA 1
ATOM 627 C C . LEU A 1 81 ? -3.078 -41.811 -3.394 1.00 84.50 81 LEU A C 1
ATOM 629 O O . LEU A 1 81 ? -3.656 -42.023 -2.332 1.00 84.50 81 LEU A O 1
ATOM 633 N N . ASP A 1 82 ? -3.601 -42.122 -4.576 1.00 82.88 82 ASP A N 1
ATOM 634 C CA . ASP A 1 82 ? -4.897 -42.758 -4.745 1.00 82.88 82 ASP A CA 1
ATOM 635 C C . ASP A 1 82 ? -4.866 -43.669 -5.979 1.00 82.88 82 ASP A C 1
ATOM 637 O O . ASP A 1 82 ? -4.628 -43.215 -7.098 1.00 82.88 82 ASP A O 1
ATOM 641 N N . THR A 1 83 ? -5.090 -44.964 -5.752 1.00 75.31 83 THR A N 1
ATOM 642 C CA . THR A 1 83 ? -5.071 -46.000 -6.795 1.00 75.31 83 THR A CA 1
ATOM 643 C C . THR A 1 83 ? -6.470 -46.355 -7.320 1.00 75.31 83 THR A C 1
ATOM 645 O O . THR A 1 83 ? -6.614 -47.281 -8.126 1.00 75.31 83 THR A O 1
ATOM 648 N N . THR A 1 84 ? -7.512 -45.620 -6.908 1.00 73.75 84 THR A N 1
ATOM 649 C CA . THR A 1 84 ? -8.897 -45.845 -7.353 1.00 73.75 84 THR A CA 1
ATOM 650 C C . THR A 1 84 ? -9.005 -45.760 -8.886 1.00 73.75 84 THR A C 1
ATOM 652 O O . THR A 1 84 ? -8.581 -44.780 -9.493 1.00 73.75 84 THR A O 1
ATOM 655 N N . GLY A 1 85 ? -9.582 -46.782 -9.534 1.00 72.56 85 GLY A N 1
ATOM 656 C CA . GLY A 1 85 ? -9.730 -46.862 -11.001 1.00 72.56 85 GLY A CA 1
ATOM 657 C C . GLY A 1 85 ? -8.581 -47.563 -11.748 1.00 72.56 85 GLY A C 1
ATOM 658 O O . GLY A 1 85 ? -8.713 -47.852 -12.942 1.00 72.56 85 GLY A O 1
ATOM 659 N N . GLY A 1 86 ? -7.483 -47.887 -11.054 1.00 77.88 86 GLY A N 1
ATOM 660 C CA . GLY A 1 86 ? -6.381 -48.709 -11.563 1.00 77.88 86 GLY A CA 1
ATOM 661 C C . GLY A 1 86 ? -5.736 -48.206 -12.865 1.00 77.88 86 GLY A C 1
ATOM 662 O O . GLY A 1 86 ? -5.732 -47.014 -13.181 1.00 77.88 86 GLY A O 1
ATOM 663 N N . ASP A 1 87 ? -5.202 -49.139 -13.657 1.00 82.38 87 ASP A N 1
ATOM 664 C CA . ASP A 1 87 ? -4.443 -48.844 -14.884 1.00 82.38 87 ASP A CA 1
ATOM 665 C C . ASP A 1 87 ? -5.257 -48.115 -15.965 1.00 82.38 87 ASP A C 1
ATOM 667 O O . ASP A 1 87 ? -4.699 -47.382 -16.786 1.00 82.38 87 ASP A O 1
ATOM 671 N N . ARG A 1 88 ? -6.588 -48.273 -15.975 1.00 84.88 88 ARG A N 1
ATOM 672 C CA . ARG A 1 88 ? -7.460 -47.592 -16.944 1.00 84.88 88 ARG A CA 1
ATOM 673 C C . ARG A 1 88 ? -7.479 -46.085 -16.727 1.00 84.88 88 ARG A C 1
ATOM 675 O O . ARG A 1 88 ? -7.392 -45.336 -17.701 1.00 84.88 88 ARG A O 1
ATOM 682 N N . LEU A 1 89 ? -7.546 -45.645 -15.470 1.00 86.69 89 LEU A N 1
ATOM 683 C CA . LEU A 1 89 ? -7.501 -44.226 -15.130 1.00 86.69 89 LEU A CA 1
ATOM 684 C C . LEU A 1 89 ? -6.148 -43.613 -15.516 1.00 86.69 89 LEU A C 1
ATOM 686 O O . LEU A 1 89 ? -6.096 -42.562 -16.161 1.00 86.69 89 LEU A O 1
ATOM 690 N N . LEU A 1 90 ? -5.057 -44.315 -15.197 1.00 85.94 90 LEU A N 1
ATOM 691 C CA . LEU A 1 90 ? -3.701 -43.921 -15.584 1.00 85.94 90 LEU A CA 1
ATOM 692 C C . LEU A 1 90 ? -3.572 -43.786 -17.108 1.00 85.94 90 LEU A C 1
ATOM 694 O O . LEU A 1 90 ? -3.097 -42.760 -17.605 1.00 85.94 90 LEU A O 1
ATOM 698 N N . SER A 1 91 ? -4.079 -44.772 -17.854 1.00 88.81 91 SER A N 1
ATOM 699 C CA . SER A 1 91 ? -4.110 -44.753 -19.319 1.00 88.81 91 SER A CA 1
ATOM 700 C C . SER A 1 91 ? -4.929 -43.578 -19.871 1.00 88.81 91 SER A C 1
ATOM 702 O O . SER A 1 91 ? -4.517 -42.944 -20.847 1.00 88.81 91 SER A O 1
ATOM 704 N N . PHE A 1 92 ? -6.063 -43.237 -19.249 1.00 91.88 92 PHE A N 1
ATOM 705 C CA . PHE A 1 92 ? -6.876 -42.085 -19.647 1.00 91.88 92 PHE A CA 1
ATOM 706 C C . PHE A 1 92 ? -6.117 -40.764 -19.480 1.00 91.88 92 PHE A C 1
ATOM 708 O O . 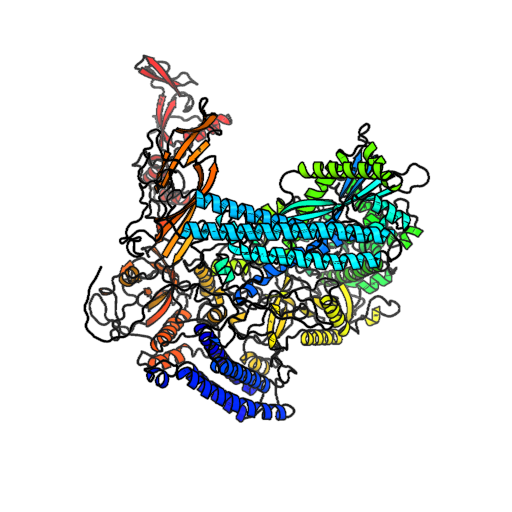PHE A 1 92 ? -6.029 -39.986 -20.432 1.00 91.88 92 PHE A O 1
ATOM 715 N N . PHE A 1 93 ? -5.504 -40.515 -18.319 1.00 89.81 93 PHE A N 1
ATOM 716 C CA . PHE A 1 93 ? -4.760 -39.272 -18.079 1.00 89.81 93 PHE A CA 1
ATOM 717 C C . PHE A 1 93 ? -3.464 -39.173 -18.898 1.00 89.81 93 PHE A C 1
ATOM 719 O O . PHE A 1 93 ? -3.064 -38.080 -19.314 1.00 89.81 93 PHE A O 1
ATOM 726 N N . GLU A 1 94 ? -2.803 -40.293 -19.198 1.00 87.06 94 GLU A N 1
ATOM 727 C CA . GLU A 1 94 ? -1.732 -40.327 -20.200 1.00 87.06 94 GLU A CA 1
ATOM 728 C C . GLU A 1 94 ? -2.236 -39.984 -21.608 1.00 87.06 94 GLU A C 1
ATOM 730 O O . GLU A 1 94 ? -1.590 -39.220 -22.337 1.00 87.06 94 GLU A O 1
ATOM 735 N N . GLY A 1 95 ? -3.401 -40.513 -21.987 1.00 87.50 95 GLY A N 1
ATOM 736 C CA . GLY A 1 95 ? -4.082 -40.194 -23.237 1.00 87.50 95 GLY A CA 1
ATOM 737 C C . GLY A 1 95 ? -4.458 -38.714 -23.338 1.00 87.50 95 GLY A C 1
ATOM 738 O O . GLY A 1 95 ? -4.179 -38.082 -24.362 1.00 87.50 95 GLY A O 1
ATOM 739 N N . LEU A 1 96 ? -5.017 -38.143 -22.266 1.00 87.69 96 LEU A N 1
ATOM 740 C CA . LEU A 1 96 ? -5.384 -36.731 -22.155 1.00 87.69 96 LEU A CA 1
ATOM 741 C C . LEU A 1 96 ? -4.170 -35.837 -22.413 1.00 87.69 96 LEU A C 1
ATOM 743 O O . LEU A 1 96 ? -4.209 -35.014 -23.327 1.00 87.69 96 LEU A O 1
ATOM 747 N N . ARG A 1 97 ? -3.059 -36.048 -21.695 1.00 82.44 97 ARG A N 1
ATOM 748 C CA . ARG A 1 97 ? -1.828 -35.249 -21.854 1.00 82.44 97 ARG A CA 1
ATOM 749 C C . ARG A 1 97 ? -1.294 -35.277 -23.290 1.00 82.44 97 ARG A C 1
ATOM 751 O O . ARG A 1 97 ? -0.950 -34.235 -23.847 1.00 82.44 97 ARG A O 1
ATOM 758 N N . LYS A 1 98 ? -1.296 -36.448 -23.937 1.00 80.94 98 LYS A N 1
ATOM 759 C CA . LYS A 1 98 ? -0.867 -36.600 -25.342 1.00 80.94 98 LYS A CA 1
ATOM 760 C C . LYS A 1 98 ? -1.820 -35.919 -26.333 1.00 80.94 98 LYS A C 1
ATOM 762 O O . LYS A 1 98 ? -1.363 -35.385 -27.346 1.00 80.94 98 LYS A O 1
ATOM 767 N N . ARG A 1 99 ? -3.138 -35.967 -26.096 1.00 82.38 99 ARG A N 1
ATOM 768 C CA . ARG A 1 99 ? -4.158 -35.390 -26.992 1.00 82.38 99 ARG A CA 1
ATOM 769 C C . ARG A 1 99 ? -4.279 -33.874 -26.834 1.00 82.38 99 ARG A C 1
ATOM 771 O O . ARG A 1 99 ? -4.366 -33.196 -27.851 1.00 82.38 99 ARG A O 1
ATOM 778 N N . VAL A 1 100 ? -4.223 -33.340 -25.612 1.00 77.56 100 VAL A N 1
ATOM 779 C CA . VAL A 1 100 ? -4.350 -31.898 -25.321 1.00 77.56 100 VAL A CA 1
ATOM 780 C C . VAL A 1 100 ? -3.298 -31.076 -26.071 1.00 77.56 100 VAL A C 1
ATOM 782 O O . VAL A 1 100 ? -3.644 -30.081 -26.702 1.00 77.56 100 VAL A O 1
ATOM 785 N N . LEU A 1 101 ? -2.051 -31.556 -26.144 1.00 67.19 101 LEU A N 1
ATOM 786 C CA . LEU A 1 101 ? -0.994 -30.925 -26.949 1.00 67.19 101 LEU A CA 1
ATOM 787 C C . LEU A 1 101 ? -1.359 -30.803 -28.441 1.00 67.19 101 LEU A C 1
ATOM 789 O O . LEU A 1 101 ? -0.966 -29.847 -29.102 1.00 67.19 101 LEU A O 1
ATOM 793 N N . LYS A 1 102 ? -2.139 -31.749 -28.979 1.00 68.19 102 LYS A N 1
ATOM 794 C CA . LYS A 1 102 ? -2.610 -31.725 -30.374 1.00 68.19 102 LYS A CA 1
ATOM 795 C C . LYS A 1 102 ? -3.834 -30.828 -30.577 1.00 68.19 102 LYS A C 1
ATOM 797 O O . LYS A 1 102 ? -4.124 -30.491 -31.724 1.00 68.19 102 LYS A O 1
ATOM 802 N N . LEU A 1 103 ? -4.564 -30.480 -29.511 1.00 71.06 103 LEU A N 1
ATOM 803 C CA . LEU A 1 103 ? -5.725 -29.582 -29.565 1.00 71.06 103 LEU A CA 1
ATOM 804 C C . LEU A 1 103 ? -5.314 -28.112 -29.702 1.00 71.06 103 LEU A C 1
ATOM 806 O O . LEU A 1 103 ? -6.067 -27.328 -30.276 1.00 71.06 103 LEU A O 1
ATOM 810 N N . GLU A 1 104 ? -4.135 -27.738 -29.191 1.00 63.59 104 GLU A N 1
ATOM 811 C CA . GLU A 1 104 ? -3.651 -26.353 -29.231 1.00 63.59 104 GLU A CA 1
ATOM 812 C C . GLU A 1 104 ? -3.333 -25.873 -30.659 1.00 63.59 104 GLU A C 1
ATOM 814 O O . GLU A 1 104 ? -3.563 -24.701 -30.961 1.00 63.59 104 GLU A O 1
ATOM 819 N N . TYR A 1 105 ? -2.825 -26.750 -31.539 1.00 57.44 105 TYR A N 1
ATOM 820 C CA . TYR A 1 105 ? -2.516 -26.426 -32.938 1.00 57.44 105 TYR A CA 1
ATOM 821 C C . TYR A 1 105 ? -2.183 -27.688 -33.758 1.00 57.44 105 TYR A C 1
ATOM 823 O O . TYR A 1 105 ? -1.252 -28.419 -33.419 1.00 57.44 105 TYR A O 1
ATOM 831 N N . ASN A 1 106 ? -2.879 -27.929 -34.880 1.00 53.31 106 ASN A N 1
ATOM 832 C CA . ASN A 1 106 ? -2.466 -28.941 -35.864 1.00 53.31 106 ASN A CA 1
ATOM 833 C C . ASN A 1 106 ? -2.280 -28.321 -37.266 1.00 53.31 106 ASN A C 1
ATOM 835 O O . ASN A 1 106 ? -3.263 -28.152 -38.000 1.00 53.31 106 ASN A O 1
ATOM 839 N N . PRO A 1 107 ? -1.034 -28.026 -37.686 1.00 48.94 107 PRO A N 1
ATOM 840 C CA . PRO A 1 107 ? -0.766 -27.332 -38.946 1.00 48.94 107 PRO A CA 1
ATOM 841 C C . PRO A 1 107 ? -1.275 -28.109 -40.169 1.00 48.94 107 PRO A C 1
ATOM 843 O O . PRO A 1 107 ? -1.734 -27.505 -41.138 1.00 48.94 107 PRO A O 1
ATOM 846 N N . ARG A 1 108 ? -1.297 -29.451 -40.111 1.00 52.31 108 ARG A N 1
ATOM 847 C CA . ARG A 1 108 ? -1.779 -30.298 -41.219 1.00 52.31 108 ARG A CA 1
ATOM 848 C C . ARG A 1 108 ? -3.263 -30.091 -41.529 1.00 52.31 108 ARG A C 1
ATOM 850 O O . ARG A 1 108 ? -3.684 -30.326 -42.661 1.00 52.31 108 ARG A O 1
ATOM 857 N N . VAL A 1 109 ? -4.050 -29.675 -40.536 1.00 52.66 109 VAL A N 1
ATOM 858 C CA . VAL A 1 109 ? -5.496 -29.447 -40.674 1.00 52.66 109 VAL A CA 1
ATOM 859 C C . VAL A 1 109 ? -5.779 -27.991 -41.039 1.00 52.66 109 VAL A C 1
ATOM 861 O O . VAL A 1 109 ? -6.620 -27.738 -41.902 1.00 52.66 109 VAL A O 1
ATOM 864 N N . VAL A 1 110 ? -5.046 -27.044 -40.443 1.00 51.44 110 VAL A N 1
ATOM 865 C CA . VAL A 1 110 ? -5.210 -25.605 -40.715 1.00 51.44 110 VAL A CA 1
ATOM 866 C C . VAL A 1 110 ? -4.841 -25.261 -42.167 1.00 51.44 110 VAL A C 1
ATOM 868 O O . VAL A 1 110 ? -5.545 -24.483 -42.802 1.00 51.44 110 VAL A O 1
ATOM 871 N N . ALA A 1 111 ? -3.819 -25.903 -42.743 1.00 48.12 111 ALA A N 1
ATOM 872 C CA . ALA A 1 111 ? -3.316 -25.563 -44.079 1.00 48.12 111 ALA A CA 1
ATOM 873 C C . ALA A 1 111 ? -4.225 -25.965 -45.266 1.00 48.12 111 ALA A C 1
ATOM 875 O O . ALA A 1 111 ? -4.021 -25.485 -46.377 1.00 48.12 111 ALA A O 1
ATOM 876 N N . LYS A 1 112 ? -5.222 -26.846 -45.087 1.00 47.38 112 LYS A N 1
ATOM 877 C CA . LYS A 1 112 ? -5.987 -27.417 -46.221 1.00 47.38 112 LYS A CA 1
ATOM 878 C C . LYS A 1 112 ? -7.277 -26.674 -46.600 1.00 47.38 112 LYS A C 1
ATOM 880 O O . LYS A 1 112 ? -7.948 -27.105 -47.536 1.00 47.38 112 LYS A O 1
ATOM 885 N N . SER A 1 113 ? -7.669 -25.598 -45.913 1.00 35.84 113 SER A N 1
ATOM 886 C CA . SER A 1 113 ? -8.950 -24.930 -46.194 1.00 35.84 113 SER A CA 1
ATOM 887 C C . SER A 1 113 ? -8.779 -23.644 -47.003 1.00 35.84 113 SER A C 1
ATOM 889 O O . SER A 1 113 ? -8.358 -22.624 -46.470 1.00 35.84 113 SER A O 1
ATOM 891 N N . LYS A 1 114 ? -9.159 -23.683 -48.287 1.00 47.28 114 LYS A N 1
ATOM 892 C CA . LYS A 1 114 ? -9.312 -22.490 -49.142 1.00 47.28 114 LYS A CA 1
ATOM 893 C C . LYS A 1 114 ? -10.627 -21.728 -48.893 1.00 47.28 114 LYS A C 1
ATOM 895 O O . LYS A 1 114 ? -10.819 -20.677 -49.490 1.00 47.28 114 LYS A O 1
ATOM 900 N N . VAL A 1 115 ? -11.542 -22.235 -48.054 1.00 40.94 115 VAL A N 1
ATOM 901 C CA . VAL A 1 115 ? -12.897 -21.669 -47.904 1.00 40.94 115 VAL A CA 1
ATOM 902 C C . VAL A 1 115 ? -13.397 -21.741 -46.449 1.00 40.94 115 VAL A C 1
ATOM 904 O O . VAL A 1 115 ? -13.686 -22.810 -45.919 1.00 40.94 115 VAL A O 1
ATOM 907 N N . GLY A 1 116 ? -13.522 -20.573 -45.815 1.00 45.03 116 GLY A N 1
ATOM 908 C CA . GLY A 1 116 ? -14.681 -20.152 -45.006 1.00 45.03 116 GLY A CA 1
ATOM 909 C C . GLY A 1 116 ? -15.004 -20.758 -43.630 1.00 45.03 116 GLY A C 1
ATOM 910 O O . GLY A 1 116 ? -15.639 -20.059 -42.848 1.00 45.03 116 GLY A O 1
ATOM 911 N N . ALA A 1 117 ? -14.605 -21.982 -43.271 1.00 44.59 117 ALA A N 1
ATOM 912 C CA . ALA A 1 117 ? -14.963 -22.571 -41.967 1.00 44.59 117 ALA A CA 1
ATOM 913 C C . ALA A 1 117 ? -13.783 -23.307 -41.308 1.00 44.59 117 ALA A C 1
ATOM 915 O O . ALA A 1 117 ? -13.037 -24.021 -41.993 1.00 44.59 117 ALA A O 1
ATOM 916 N N . PRO A 1 118 ? -13.571 -23.160 -39.985 1.00 55.41 118 PRO A N 1
ATOM 917 C CA . PRO A 1 118 ? -12.393 -23.706 -39.340 1.00 55.41 118 PRO A CA 1
ATOM 918 C C . PRO A 1 118 ? -12.619 -25.191 -39.046 1.00 55.41 118 PRO A C 1
ATOM 920 O O . PRO A 1 118 ? -13.066 -25.547 -37.959 1.00 55.41 118 PRO A O 1
ATOM 923 N N . LYS A 1 119 ? -12.204 -26.074 -39.967 1.00 61.62 119 LYS A N 1
ATOM 924 C CA . LYS A 1 119 ? -12.070 -27.531 -39.722 1.00 61.62 119 LYS A CA 1
ATOM 925 C C . LYS A 1 119 ? -11.326 -27.859 -38.412 1.00 61.62 119 LYS A C 1
ATOM 927 O O . LYS A 1 119 ? -11.454 -28.954 -37.879 1.00 61.62 119 LYS A O 1
ATOM 932 N N . HIS A 1 120 ? -10.560 -26.906 -37.878 1.00 68.50 120 HIS A N 1
ATOM 933 C CA . HIS A 1 120 ? -9.910 -26.996 -36.575 1.00 68.50 120 HIS A CA 1
ATOM 934 C C . HIS A 1 120 ? -10.893 -27.091 -35.394 1.00 68.50 120 HIS A C 1
ATOM 936 O O . HIS A 1 120 ? -10.634 -27.847 -34.465 1.00 68.50 120 HIS A O 1
ATOM 942 N N . LEU A 1 121 ? -12.014 -26.358 -35.400 1.00 75.00 121 LEU A N 1
ATOM 943 C CA . LEU A 1 121 ? -12.991 -26.441 -34.305 1.00 75.00 121 LEU A CA 1
ATOM 944 C C . LEU A 1 121 ? -13.709 -27.794 -34.308 1.00 75.00 121 LEU A C 1
ATOM 946 O O . LEU A 1 121 ? -13.877 -28.384 -33.246 1.00 75.00 121 LEU A O 1
ATOM 950 N N . ASP A 1 122 ? -14.046 -28.322 -35.489 1.00 76.06 122 ASP A N 1
ATOM 951 C CA . ASP A 1 122 ? -14.616 -29.669 -35.619 1.00 76.06 122 ASP A CA 1
ATOM 952 C C . ASP A 1 122 ? -13.614 -30.752 -35.194 1.00 76.06 122 ASP A C 1
ATOM 954 O O . ASP A 1 122 ? -13.991 -31.721 -34.537 1.00 76.06 122 ASP A O 1
ATOM 958 N N . TYR A 1 123 ? -12.324 -30.562 -35.495 1.00 78.12 123 TYR A N 1
ATOM 959 C CA . TYR A 1 123 ? -11.251 -31.435 -35.016 1.00 78.12 123 TYR A CA 1
ATOM 960 C C . TYR A 1 123 ? -11.146 -31.435 -33.483 1.00 78.12 123 TYR A C 1
ATOM 962 O O . TYR A 1 123 ? -11.092 -32.508 -32.879 1.00 78.12 123 TYR A O 1
ATOM 970 N N . ILE A 1 124 ? -11.173 -30.255 -32.841 1.00 82.25 124 ILE A N 1
ATOM 971 C CA . ILE A 1 124 ? -11.191 -30.170 -31.372 1.00 82.25 124 ILE A CA 1
ATOM 972 C C . ILE A 1 124 ? -12.447 -30.861 -30.833 1.00 82.25 124 ILE A C 1
ATOM 974 O O . ILE A 1 124 ? -12.342 -31.654 -29.900 1.00 82.25 124 ILE A O 1
ATOM 978 N N . ARG A 1 125 ? -13.616 -30.621 -31.445 1.00 84.69 125 ARG A N 1
ATOM 979 C CA . ARG A 1 125 ? -14.893 -31.211 -31.020 1.00 84.69 125 ARG A CA 1
ATOM 980 C C . ARG A 1 125 ? -14.843 -32.740 -31.062 1.00 84.69 125 ARG A C 1
ATOM 982 O O . ARG A 1 125 ? -15.231 -33.380 -30.092 1.00 84.69 125 ARG A O 1
ATOM 989 N N . GLY A 1 126 ? -14.321 -33.327 -32.141 1.00 85.56 126 GLY A N 1
ATOM 990 C CA . GLY A 1 126 ? -14.198 -34.782 -32.283 1.00 85.56 126 GLY A CA 1
ATOM 991 C C . GLY A 1 126 ? -13.334 -35.418 -31.190 1.00 85.56 126 GLY A C 1
ATOM 992 O O . GLY A 1 126 ? -13.729 -36.412 -30.583 1.00 85.56 126 GLY A O 1
ATOM 993 N N . HIS A 1 127 ? -12.184 -34.814 -30.882 1.00 86.88 127 HIS A N 1
ATOM 994 C CA . HIS A 1 127 ? -11.305 -35.300 -29.816 1.00 86.88 127 HIS A CA 1
ATOM 995 C C . HIS A 1 127 ? -11.866 -35.068 -28.409 1.00 86.88 127 HIS A C 1
ATOM 997 O O . HIS A 1 127 ? -11.704 -35.937 -27.551 1.00 86.88 127 HIS A O 1
ATOM 1003 N N . ALA A 1 128 ? -12.525 -33.930 -28.177 1.00 87.88 128 ALA A N 1
ATOM 1004 C CA . ALA A 1 128 ? -13.178 -33.630 -26.908 1.00 87.88 128 ALA A CA 1
ATOM 1005 C C . ALA A 1 128 ? -14.325 -34.614 -26.630 1.00 87.88 128 ALA A C 1
ATOM 1007 O O . ALA A 1 128 ? -14.385 -35.163 -25.537 1.00 87.88 128 ALA A O 1
ATOM 1008 N N . ASN A 1 129 ? -15.154 -34.930 -27.633 1.00 90.19 129 ASN A N 1
ATOM 1009 C CA . ASN A 1 129 ? -16.222 -35.930 -27.519 1.00 90.19 129 ASN A CA 1
ATOM 1010 C C . ASN A 1 129 ? -15.685 -37.338 -27.216 1.00 90.19 129 ASN A C 1
ATOM 1012 O O . ASN A 1 129 ? -16.254 -38.041 -26.386 1.00 90.19 129 ASN A O 1
ATOM 1016 N N . ALA A 1 130 ? -14.583 -37.748 -27.855 1.00 89.12 130 ALA A N 1
ATOM 1017 C CA . ALA A 1 130 ? -13.964 -39.048 -27.587 1.00 89.12 130 ALA A CA 1
ATOM 1018 C C . ALA A 1 130 ? -13.445 -39.149 -26.142 1.00 89.12 130 ALA A C 1
ATOM 1020 O O . ALA A 1 130 ? -13.727 -40.122 -25.450 1.00 89.12 130 ALA A O 1
ATOM 1021 N N . LEU A 1 131 ? -12.734 -38.118 -25.669 1.00 89.88 131 LEU A N 1
ATOM 1022 C CA . LEU A 1 131 ? -12.262 -38.047 -24.282 1.00 89.88 131 LEU A CA 1
ATOM 1023 C C . LEU A 1 131 ? -13.420 -37.987 -23.280 1.00 89.88 131 LEU A C 1
ATOM 1025 O O . LEU A 1 131 ? -13.334 -38.599 -22.222 1.00 89.88 131 LEU A O 1
ATOM 1029 N N . LEU A 1 132 ? -14.497 -37.272 -23.612 1.00 90.50 132 LEU A N 1
ATOM 1030 C CA . LEU A 1 132 ? -15.681 -37.172 -22.766 1.00 90.50 132 LEU A CA 1
ATOM 1031 C C . LEU A 1 132 ? -16.346 -38.544 -22.580 1.00 90.50 132 LEU A C 1
ATOM 1033 O O . LEU A 1 132 ? -16.662 -38.916 -21.454 1.00 90.50 132 LEU A O 1
ATOM 1037 N N . GLY A 1 133 ? -16.489 -39.317 -23.664 1.00 90.31 133 GLY A N 1
ATOM 1038 C CA . GLY A 1 133 ? -17.019 -40.682 -23.612 1.00 90.31 133 GLY A CA 1
ATOM 1039 C C . GLY A 1 133 ? -16.144 -41.631 -22.787 1.00 90.31 133 GLY A C 1
ATOM 1040 O O . GLY A 1 133 ? -16.661 -42.339 -21.925 1.00 90.31 133 GLY A O 1
ATOM 1041 N N . GLU A 1 134 ? -14.821 -41.600 -22.995 1.00 90.38 134 GLU A N 1
ATOM 1042 C CA . GLU A 1 134 ? -13.859 -42.378 -22.196 1.00 90.38 134 GLU A CA 1
ATOM 1043 C C . GLU A 1 134 ? -13.969 -42.017 -20.698 1.00 90.38 134 GLU A C 1
ATOM 1045 O O . GLU A 1 134 ? -14.120 -42.903 -19.856 1.00 90.38 134 GLU A O 1
ATOM 1050 N N . ALA A 1 135 ? -14.003 -40.723 -20.356 1.00 89.75 135 ALA A N 1
ATOM 1051 C CA . ALA A 1 135 ? -14.129 -40.262 -18.974 1.00 89.75 135 ALA A CA 1
ATOM 1052 C C . ALA A 1 135 ? -15.434 -40.733 -18.309 1.00 89.75 135 ALA A C 1
ATOM 1054 O O . ALA A 1 135 ? -15.398 -41.214 -17.179 1.00 89.75 135 ALA A O 1
ATOM 1055 N N . SER A 1 136 ? -16.576 -40.653 -19.005 1.00 89.75 136 SER A N 1
ATOM 1056 C CA . SER A 1 136 ? -17.866 -41.112 -18.470 1.00 89.75 136 SER A CA 1
ATOM 1057 C C . SER A 1 136 ? -17.869 -42.597 -18.108 1.00 89.75 136 SER A C 1
ATOM 1059 O O . SER A 1 136 ? -18.430 -42.965 -17.078 1.00 89.75 136 SER A O 1
ATOM 1061 N N . THR A 1 137 ? -17.219 -43.444 -18.913 1.00 88.44 137 THR A N 1
ATOM 1062 C CA . THR A 1 137 ? -17.119 -44.879 -18.599 1.00 88.44 137 THR A CA 1
ATOM 1063 C C . THR A 1 137 ? -16.302 -45.126 -17.333 1.00 88.44 137 THR A C 1
ATOM 1065 O O . THR A 1 137 ? -16.761 -45.828 -16.434 1.00 88.44 137 THR A O 1
ATOM 1068 N N . ILE A 1 138 ? -15.147 -44.470 -17.201 1.00 89.12 138 ILE A N 1
ATOM 1069 C CA . ILE A 1 138 ? -14.245 -44.664 -16.060 1.00 89.12 138 ILE A CA 1
ATOM 1070 C C . ILE A 1 138 ? -14.852 -44.098 -14.768 1.00 89.12 138 ILE A C 1
ATOM 1072 O O . ILE A 1 138 ? -14.699 -44.712 -13.718 1.00 89.12 138 ILE A O 1
ATOM 1076 N N . ILE A 1 139 ? -15.599 -42.985 -14.828 1.00 86.06 139 ILE A N 1
ATOM 1077 C CA . ILE A 1 139 ? -16.296 -42.428 -13.653 1.00 86.06 139 ILE A CA 1
ATOM 1078 C C . ILE A 1 139 ? -17.212 -43.480 -13.020 1.00 86.06 139 ILE A C 1
ATOM 1080 O O . ILE A 1 139 ? -17.149 -43.680 -11.810 1.00 86.06 139 ILE A O 1
ATOM 1084 N N . SER A 1 140 ? -18.002 -44.191 -13.831 1.00 83.38 140 SER A N 1
ATOM 1085 C CA . SER A 1 140 ? -18.920 -45.220 -13.326 1.00 83.38 140 SER A CA 1
ATOM 1086 C C . SER A 1 140 ? -18.204 -46.411 -12.675 1.00 83.38 140 SER A C 1
ATOM 1088 O O . SER A 1 140 ? -18.723 -46.999 -11.728 1.00 83.38 140 SER A O 1
ATOM 1090 N N . GLU A 1 141 ? -16.995 -46.743 -13.141 1.00 82.56 141 GLU A N 1
ATOM 1091 C CA . GLU A 1 141 ? -16.155 -47.797 -12.559 1.00 82.56 141 GLU A CA 1
ATOM 1092 C C . GLU A 1 141 ? -15.518 -47.332 -11.240 1.00 82.56 141 GLU A C 1
ATOM 1094 O O . GLU A 1 141 ? -15.528 -48.071 -10.255 1.00 82.56 141 GLU A O 1
ATOM 1099 N N . CYS A 1 142 ? -15.021 -46.090 -11.188 1.00 81.50 142 CYS A N 1
ATOM 1100 C CA . CYS A 1 142 ? -14.453 -45.505 -9.974 1.00 81.50 142 CYS A CA 1
ATOM 1101 C C . CYS A 1 142 ? -15.496 -45.384 -8.856 1.00 81.50 142 CYS A C 1
ATOM 1103 O O . CYS A 1 142 ? -15.194 -45.759 -7.728 1.00 81.50 142 CYS A O 1
ATOM 1105 N N . GLU A 1 143 ? -16.724 -44.942 -9.156 1.00 77.94 143 GLU A N 1
ATOM 1106 C CA . GLU A 1 143 ? -17.807 -44.843 -8.159 1.00 77.94 143 GLU A CA 1
ATOM 1107 C C . GLU A 1 143 ? -18.100 -46.184 -7.470 1.00 77.94 143 GLU A C 1
ATOM 1109 O O . GLU A 1 143 ? -18.427 -46.209 -6.286 1.00 77.94 143 GLU A O 1
ATOM 1114 N N . GLN A 1 144 ? -17.950 -47.306 -8.181 1.00 78.19 144 GLN A N 1
ATOM 1115 C CA . GLN A 1 144 ? -18.149 -48.648 -7.620 1.00 78.19 144 GLN A CA 1
ATOM 1116 C C . GLN A 1 144 ? -16.942 -49.151 -6.811 1.00 78.19 144 GLN A C 1
ATOM 1118 O O . GLN A 1 144 ? -17.089 -50.055 -5.985 1.00 78.19 144 GLN A O 1
ATOM 1123 N N . ALA A 1 145 ? -15.751 -48.604 -7.066 1.00 77.31 145 ALA A N 1
ATOM 1124 C CA . ALA A 1 145 ? -14.493 -49.033 -6.461 1.00 77.31 145 ALA A CA 1
ATOM 1125 C C . ALA A 1 145 ? -14.058 -48.191 -5.250 1.00 77.31 145 ALA A C 1
ATOM 1127 O O . ALA A 1 145 ? -13.247 -48.684 -4.471 1.00 77.31 145 ALA A O 1
ATOM 1128 N N . MET A 1 146 ? -14.591 -46.972 -5.075 1.00 68.75 146 MET A N 1
ATOM 1129 C CA . MET A 1 146 ? -14.161 -46.017 -4.036 1.00 68.75 146 MET A CA 1
ATOM 1130 C C . MET A 1 146 ? -14.117 -46.609 -2.621 1.00 68.75 146 MET A C 1
ATOM 1132 O O . MET A 1 146 ? -13.172 -46.344 -1.888 1.00 68.75 146 MET A O 1
ATOM 1136 N N . ASP A 1 147 ? -15.080 -47.459 -2.254 1.00 66.88 147 ASP A N 1
ATOM 1137 C CA . ASP A 1 147 ? -15.135 -48.057 -0.911 1.00 66.88 147 ASP A CA 1
ATOM 1138 C C . ASP A 1 147 ? -14.145 -49.232 -0.722 1.00 66.88 147 ASP A C 1
ATOM 1140 O O . ASP A 1 147 ? -14.047 -49.796 0.367 1.00 66.88 147 ASP A O 1
ATOM 1144 N N . ARG A 1 148 ? -13.444 -49.665 -1.782 1.00 68.50 148 ARG A N 1
ATOM 1145 C CA . ARG A 1 148 ? -12.593 -50.873 -1.791 1.00 68.50 148 ARG A CA 1
ATOM 1146 C C . ARG A 1 148 ? -11.102 -50.594 -1.982 1.00 68.50 148 ARG A C 1
ATOM 1148 O O . ARG A 1 148 ? -10.308 -51.512 -1.789 1.00 68.50 148 ARG A O 1
ATOM 1155 N N . SER A 1 149 ? -10.716 -49.394 -2.406 1.00 64.75 149 SER A N 1
ATOM 1156 C CA . SER A 1 149 ? -9.325 -49.055 -2.730 1.00 64.75 149 SER A CA 1
ATOM 1157 C C . SER A 1 149 ? -8.576 -48.443 -1.550 1.00 64.75 149 SER A C 1
ATOM 1159 O O . SER A 1 149 ? -9.109 -47.613 -0.817 1.00 64.75 149 SER A O 1
ATOM 1161 N N . GLU A 1 150 ? -7.299 -48.798 -1.405 1.00 71.19 150 GLU A N 1
ATOM 1162 C CA . GLU A 1 150 ? -6.387 -48.087 -0.512 1.00 71.19 150 GLU A CA 1
ATOM 1163 C C . GLU A 1 150 ? -6.026 -46.727 -1.129 1.00 71.19 150 GLU A C 1
ATOM 1165 O O . GLU A 1 150 ? -5.408 -46.650 -2.197 1.00 71.19 150 GLU A O 1
ATOM 1170 N N . ALA A 1 151 ? -6.422 -45.648 -0.452 1.00 78.94 151 ALA A N 1
ATOM 1171 C CA . ALA A 1 151 ? -6.095 -44.279 -0.826 1.00 78.94 151 ALA A CA 1
ATOM 1172 C C . ALA A 1 151 ? -5.609 -43.495 0.399 1.00 78.94 151 ALA A C 1
ATOM 1174 O O . ALA A 1 151 ? -6.186 -43.566 1.485 1.00 78.94 151 ALA A O 1
ATOM 1175 N N . VAL A 1 152 ? -4.544 -42.713 0.222 1.00 83.50 152 VAL A N 1
ATOM 1176 C CA . VAL A 1 152 ? -4.073 -41.753 1.229 1.00 83.50 152 VAL A CA 1
ATOM 1177 C C . VAL A 1 152 ? -5.076 -40.613 1.367 1.00 83.50 152 VAL A C 1
ATOM 1179 O O . VAL A 1 152 ? -5.313 -40.148 2.477 1.00 83.50 152 VAL A O 1
ATOM 1182 N N . TYR A 1 153 ? -5.670 -40.180 0.260 1.00 85.94 153 TYR A N 1
ATOM 1183 C CA . TYR A 1 153 ? -6.719 -39.168 0.217 1.00 85.94 153 TYR A CA 1
ATOM 1184 C C . TYR A 1 153 ? -7.965 -39.779 -0.407 1.00 85.94 153 TYR A C 1
ATOM 1186 O O . TYR A 1 153 ? -7.934 -40.186 -1.568 1.00 85.94 153 TYR A O 1
ATOM 1194 N N . GLU A 1 154 ? -9.050 -39.851 0.356 1.00 80.06 154 GLU A N 1
ATOM 1195 C CA . GLU A 1 154 ? -10.266 -40.529 -0.093 1.00 80.06 154 GLU A CA 1
ATOM 1196 C C . GLU A 1 154 ? -10.895 -39.806 -1.301 1.00 80.06 154 GLU A C 1
ATOM 1198 O O . GLU A 1 154 ? -11.199 -38.610 -1.251 1.00 80.06 154 GLU A O 1
ATOM 1203 N N . GLY A 1 155 ? -11.075 -40.533 -2.411 1.00 79.62 155 GLY A N 1
ATOM 1204 C CA . GLY A 1 155 ? -11.739 -40.038 -3.621 1.00 79.62 155 GLY A CA 1
ATOM 1205 C C . GLY A 1 155 ? -10.939 -39.037 -4.461 1.00 79.62 155 GLY A C 1
ATOM 1206 O O . GLY A 1 155 ? -11.507 -38.439 -5.377 1.00 79.62 155 GLY A O 1
ATOM 1207 N N . LEU A 1 156 ? -9.644 -38.836 -4.195 1.00 86.44 156 LEU A N 1
ATOM 1208 C CA . LEU A 1 156 ? -8.818 -37.848 -4.899 1.00 86.44 156 LEU A CA 1
ATOM 1209 C C . LEU A 1 156 ? -8.806 -38.076 -6.419 1.00 86.44 156 LEU A C 1
ATOM 1211 O O . LEU A 1 156 ? -9.069 -37.147 -7.187 1.00 86.44 156 LEU A O 1
ATOM 1215 N N . ALA A 1 157 ? -8.530 -39.303 -6.857 1.00 85.44 157 ALA A N 1
ATOM 1216 C CA . ALA A 1 157 ? -8.445 -39.681 -8.265 1.00 85.44 157 ALA A CA 1
ATOM 1217 C C . ALA A 1 157 ? -9.814 -39.567 -8.961 1.00 85.44 157 ALA A C 1
ATOM 1219 O O . ALA A 1 157 ? -9.928 -39.036 -10.072 1.00 85.44 157 ALA A O 1
ATOM 1220 N N . TYR A 1 158 ? -10.876 -39.971 -8.261 1.00 85.81 158 TYR A N 1
ATOM 1221 C CA . TYR A 1 158 ? -12.259 -39.819 -8.708 1.00 85.81 158 TYR A CA 1
ATOM 1222 C C . TYR A 1 158 ? -12.647 -38.344 -8.910 1.00 85.81 158 TYR A C 1
ATOM 1224 O O . TYR A 1 158 ? -13.135 -37.973 -9.981 1.00 85.81 158 TYR A O 1
ATOM 1232 N N . HIS A 1 159 ? -12.362 -37.470 -7.940 1.00 87.94 159 HIS A N 1
ATOM 1233 C CA . HIS A 1 159 ? -12.663 -36.041 -8.042 1.00 87.94 159 HIS A CA 1
ATOM 1234 C C . HIS A 1 159 ? -11.900 -35.362 -9.183 1.00 87.94 159 HIS A C 1
ATOM 1236 O O . HIS A 1 159 ? -12.451 -34.504 -9.875 1.00 87.94 159 HIS A O 1
ATOM 1242 N N . GLN A 1 160 ? -10.650 -35.759 -9.438 1.00 88.31 160 GLN A N 1
ATOM 1243 C CA . GLN A 1 160 ? -9.878 -35.251 -10.575 1.00 88.31 160 GLN A CA 1
ATOM 1244 C C . GLN A 1 160 ? -10.470 -35.663 -11.926 1.00 88.31 160 GLN A C 1
ATOM 1246 O O . GLN A 1 160 ? -10.485 -34.860 -12.867 1.00 88.31 160 GLN A O 1
ATOM 1251 N N . LEU A 1 161 ? -10.969 -36.896 -12.029 1.00 89.31 161 LEU A N 1
ATOM 1252 C CA . LEU A 1 161 ? -11.639 -37.378 -13.231 1.00 89.31 161 LEU A CA 1
ATOM 1253 C C . LEU A 1 161 ? -12.955 -36.631 -13.475 1.00 89.31 161 LEU A C 1
ATOM 1255 O O . LEU A 1 161 ? -13.214 -36.222 -14.606 1.00 89.31 161 LEU A O 1
ATOM 1259 N N . GLN A 1 162 ? -13.741 -36.378 -12.425 1.00 88.25 162 GLN A N 1
ATOM 1260 C CA . GLN A 1 162 ? -14.952 -35.559 -12.524 1.00 88.25 162 GLN A CA 1
ATOM 1261 C C . GLN A 1 162 ? -14.656 -34.132 -12.991 1.00 88.25 162 GLN A C 1
ATOM 1263 O O . GLN A 1 162 ? -15.360 -33.601 -13.846 1.00 88.25 162 GLN A O 1
ATOM 1268 N N . ASP A 1 163 ? -13.605 -33.508 -12.458 1.00 86.19 163 ASP A N 1
ATOM 1269 C CA . ASP A 1 163 ? -13.169 -32.167 -12.865 1.00 86.19 163 ASP A CA 1
ATOM 1270 C C . ASP A 1 163 ? -12.804 -32.139 -14.363 1.00 86.19 163 ASP A C 1
ATOM 1272 O O . ASP A 1 163 ? -13.212 -31.251 -15.115 1.00 86.19 163 ASP A O 1
ATOM 1276 N N . THR A 1 164 ? -12.111 -33.186 -14.825 1.00 90.25 164 THR A N 1
ATOM 1277 C CA . THR A 1 164 ? -11.719 -33.362 -16.233 1.00 90.25 164 THR A CA 1
ATOM 1278 C C . THR A 1 164 ? -12.925 -33.565 -17.140 1.00 90.25 164 THR A C 1
ATOM 1280 O O . THR A 1 164 ? -13.032 -32.915 -18.181 1.00 90.25 164 THR A O 1
ATOM 1283 N N . HIS A 1 165 ? -13.847 -34.442 -16.745 1.00 90.69 165 HIS A N 1
ATOM 1284 C CA . HIS A 1 165 ? -15.092 -34.698 -17.467 1.00 90.69 165 HIS A CA 1
ATOM 1285 C C . HIS A 1 165 ? -15.886 -33.403 -17.668 1.00 90.69 165 HIS A C 1
ATOM 1287 O O . HIS A 1 165 ? -16.260 -33.074 -18.791 1.00 90.69 165 HIS A O 1
ATOM 1293 N N . ARG A 1 166 ? -16.010 -32.582 -16.624 1.00 84.94 166 ARG A N 1
ATOM 1294 C CA . ARG A 1 166 ? -16.738 -31.306 -16.676 1.00 84.94 166 ARG A CA 1
ATOM 1295 C C . ARG A 1 166 ? -16.080 -30.246 -17.546 1.00 84.94 166 ARG A C 1
ATOM 1297 O O . ARG A 1 166 ? -16.783 -29.475 -18.201 1.00 84.94 166 ARG A O 1
ATOM 1304 N N . GLU A 1 167 ? -14.752 -30.160 -17.547 1.00 87.31 167 GLU A N 1
ATOM 1305 C CA . GLU A 1 167 ? -14.051 -29.256 -18.463 1.00 87.31 167 GLU A CA 1
ATOM 1306 C C . GLU A 1 167 ? -14.184 -29.713 -19.920 1.00 87.31 167 GLU A C 1
ATOM 1308 O O . GLU A 1 167 ? -14.334 -28.870 -20.805 1.00 87.31 167 GLU A O 1
ATOM 1313 N N . LEU A 1 168 ? -14.224 -31.026 -20.176 1.00 90.81 168 LEU A N 1
ATOM 1314 C CA . LEU A 1 168 ? -14.533 -31.562 -21.504 1.00 90.81 168 LEU A CA 1
ATOM 1315 C C . LEU A 1 168 ? -15.970 -31.222 -21.928 1.00 90.81 168 LEU A C 1
ATOM 1317 O O . LEU A 1 168 ? -16.165 -30.794 -23.065 1.00 90.81 168 LEU A O 1
ATOM 1321 N N . GLU A 1 169 ? -16.959 -31.317 -21.033 1.00 88.31 169 GLU A N 1
ATOM 1322 C CA . GLU A 1 169 ? -18.335 -30.868 -21.307 1.00 88.31 169 GLU A CA 1
ATOM 1323 C C . GLU A 1 169 ? -18.389 -29.377 -21.661 1.00 88.31 169 GLU A C 1
ATOM 1325 O O . GLU A 1 169 ? -19.009 -28.998 -22.657 1.00 88.31 169 GLU A O 1
ATOM 1330 N N . ASN A 1 170 ? -17.705 -28.525 -20.884 1.00 84.50 170 ASN A N 1
ATOM 1331 C CA . ASN A 1 170 ? -17.626 -27.088 -21.157 1.00 84.50 170 ASN A CA 1
ATOM 1332 C C . ASN A 1 170 ? -17.010 -26.823 -22.539 1.00 84.50 170 ASN A C 1
ATOM 1334 O O . ASN A 1 170 ? -17.526 -26.004 -23.302 1.00 84.50 170 ASN A O 1
ATOM 1338 N N . LEU A 1 171 ? -15.919 -27.521 -22.877 1.00 87.75 171 LEU A N 1
ATOM 1339 C CA . LEU A 1 171 ? -15.251 -27.399 -24.170 1.00 87.75 171 LEU A CA 1
ATOM 1340 C C . LEU A 1 171 ? -16.173 -27.815 -25.321 1.00 87.75 171 LEU A C 1
ATOM 1342 O O . LEU A 1 171 ? -16.273 -27.098 -26.315 1.00 87.75 171 LEU A O 1
ATOM 1346 N N . VAL A 1 172 ? -16.879 -28.939 -25.187 1.00 89.25 172 VAL A N 1
ATOM 1347 C CA . VAL A 1 172 ? -17.851 -29.405 -26.188 1.00 89.25 172 VAL A CA 1
ATOM 1348 C C . VAL A 1 172 ? -19.006 -28.411 -26.324 1.00 89.25 172 VAL A C 1
ATOM 1350 O O . VAL A 1 172 ? -19.392 -28.087 -27.449 1.00 89.25 172 VAL A O 1
ATOM 1353 N N . GLY A 1 173 ? -19.501 -27.853 -25.217 1.00 85.88 173 GLY A N 1
ATOM 1354 C CA . GLY A 1 173 ? -20.523 -26.804 -25.215 1.00 85.88 173 GLY A CA 1
ATOM 1355 C C . GLY A 1 173 ? -20.088 -25.567 -26.004 1.00 85.88 173 GLY A C 1
ATOM 1356 O O . GLY A 1 173 ? -20.803 -25.131 -26.905 1.00 85.88 173 GLY A O 1
ATOM 1357 N N . LEU A 1 174 ? -18.869 -25.071 -25.756 1.00 83.00 174 LEU A N 1
ATOM 1358 C CA . LEU A 1 174 ? -18.256 -23.962 -26.506 1.00 83.00 174 LEU A CA 1
ATOM 1359 C C . LEU A 1 174 ? -18.087 -24.255 -28.000 1.00 83.00 174 LEU A C 1
ATOM 1361 O O . LEU A 1 174 ? -18.013 -23.328 -28.805 1.00 83.00 174 LEU A O 1
ATOM 1365 N N . LEU A 1 175 ? -18.012 -25.526 -28.389 1.00 85.12 175 LEU A N 1
ATOM 1366 C CA . LEU A 1 175 ? -17.816 -25.929 -29.776 1.00 85.12 175 LEU A CA 1
ATOM 1367 C C . LEU A 1 175 ? -19.120 -26.281 -30.495 1.00 85.12 175 LEU A C 1
ATOM 1369 O O . LEU A 1 175 ? -19.084 -26.353 -31.717 1.00 85.12 175 LEU A O 1
ATOM 1373 N N . SER A 1 176 ? -20.242 -26.519 -29.810 1.00 81.81 176 SER A N 1
ATOM 1374 C CA . SER A 1 176 ? -21.447 -27.107 -30.427 1.00 81.81 176 SER A CA 1
ATOM 1375 C C . SER A 1 176 ? -22.356 -26.104 -31.154 1.00 81.81 176 SER A C 1
ATOM 1377 O O . SER A 1 176 ? -23.027 -26.498 -32.103 1.00 81.81 176 SER A O 1
ATOM 1379 N N . GLY A 1 177 ? -22.351 -24.822 -30.768 1.00 75.19 177 GLY A N 1
ATOM 1380 C CA . GLY A 1 177 ? -23.197 -23.771 -31.361 1.00 75.19 177 GLY A CA 1
ATOM 1381 C C . GLY A 1 177 ? -22.429 -22.698 -32.143 1.00 75.19 177 GLY A C 1
ATOM 1382 O O . GLY A 1 177 ? -21.201 -22.573 -32.029 1.00 75.19 177 GLY A O 1
ATOM 1383 N N . ALA A 1 178 ? -23.144 -21.889 -32.933 1.00 76.44 178 ALA A N 1
ATOM 1384 C CA . ALA A 1 178 ? -22.593 -20.638 -33.453 1.00 76.44 178 ALA A CA 1
ATOM 1385 C C . ALA A 1 178 ? -22.396 -19.649 -32.287 1.00 76.44 178 ALA A C 1
ATOM 1387 O O . ALA A 1 178 ? -23.191 -19.648 -31.352 1.00 76.44 178 ALA A O 1
ATOM 1388 N N . PRO A 1 179 ? -21.351 -18.799 -32.300 1.00 72.19 179 PRO A N 1
ATOM 1389 C CA . PRO A 1 179 ? -21.094 -17.876 -31.192 1.00 72.19 179 PRO A CA 1
ATOM 1390 C C . PRO A 1 179 ? -22.267 -16.900 -30.967 1.00 72.19 179 PRO A C 1
ATOM 1392 O O . PRO A 1 179 ? -22.537 -16.538 -29.830 1.00 72.19 179 PRO A O 1
ATOM 1395 N N . SER A 1 180 ? -23.022 -16.565 -32.022 1.00 74.94 180 SER A N 1
ATOM 1396 C CA . SER A 1 180 ? -24.253 -15.762 -31.957 1.00 74.94 180 SER A CA 1
ATOM 1397 C C . SER A 1 180 ? -25.366 -16.377 -31.110 1.00 74.94 180 SER A C 1
ATOM 1399 O O . SER A 1 180 ? -26.178 -15.637 -30.565 1.00 74.94 180 SER A O 1
ATOM 1401 N N . ASP A 1 181 ? -25.397 -17.704 -31.003 1.00 77.00 181 ASP A N 1
ATOM 1402 C CA . ASP A 1 181 ? -26.471 -18.450 -30.338 1.00 77.00 181 ASP A CA 1
ATOM 1403 C C . ASP A 1 181 ? -26.105 -18.767 -28.880 1.00 77.00 181 ASP A C 1
ATOM 1405 O O . ASP A 1 181 ? -26.909 -19.308 -28.125 1.00 77.00 181 ASP A O 1
ATOM 1409 N N . MET A 1 182 ? -24.867 -18.457 -28.485 1.00 72.81 182 MET A N 1
ATOM 1410 C CA . MET A 1 182 ? -24.351 -18.665 -27.140 1.00 72.81 182 MET A CA 1
ATOM 1411 C C . MET A 1 182 ? -24.360 -17.349 -26.374 1.00 72.81 182 MET A C 1
ATOM 1413 O O . MET A 1 182 ? -23.962 -16.314 -26.904 1.00 72.81 182 MET A O 1
ATOM 1417 N N . GLU A 1 183 ? -24.730 -17.388 -25.099 1.00 68.62 183 GLU A N 1
ATOM 1418 C CA . GLU A 1 183 ? -24.568 -16.227 -24.226 1.00 68.62 183 GLU A CA 1
ATOM 1419 C C . GLU A 1 183 ? -23.076 -15.924 -24.021 1.00 68.62 183 GLU A C 1
ATOM 1421 O O . GLU A 1 183 ? -22.253 -16.828 -23.833 1.00 68.62 183 GLU A O 1
ATOM 1426 N N . SER A 1 184 ? -22.707 -14.645 -24.039 1.00 66.38 184 SER A N 1
ATOM 1427 C CA . SER A 1 184 ? -21.358 -14.199 -23.730 1.00 66.38 184 SER A CA 1
ATOM 1428 C C . SER A 1 184 ? -21.033 -14.589 -22.295 1.00 66.38 184 SER A C 1
ATOM 1430 O O . SER A 1 184 ? -21.511 -14.008 -21.323 1.00 66.38 184 SER A O 1
ATOM 1432 N N . ALA A 1 185 ? -20.181 -15.601 -22.162 1.00 59.19 185 ALA A N 1
ATOM 1433 C CA . ALA A 1 185 ? -19.606 -15.997 -20.885 1.00 59.19 185 ALA A CA 1
ATOM 1434 C C . ALA A 1 185 ? -18.438 -15.081 -20.463 1.00 59.19 185 ALA A C 1
ATOM 1436 O O . ALA A 1 185 ? -17.859 -15.273 -19.390 1.00 59.19 185 ALA A O 1
ATOM 1437 N N . GLY A 1 186 ? -18.086 -14.090 -21.294 1.00 55.75 186 GLY A N 1
ATOM 1438 C CA . GLY A 1 186 ? -17.126 -13.045 -20.970 1.00 55.75 186 GLY A CA 1
ATOM 1439 C C . GLY A 1 186 ? -17.698 -12.115 -19.907 1.00 55.75 186 GLY A C 1
ATOM 1440 O O . GLY A 1 186 ? -18.394 -11.153 -20.210 1.00 55.75 186 GLY A O 1
ATOM 1441 N N . SER A 1 187 ? -17.404 -12.391 -18.638 1.00 56.31 187 SER A N 1
ATOM 1442 C CA . SER A 1 187 ? -17.805 -11.493 -17.559 1.00 56.31 187 SER A CA 1
ATOM 1443 C C . SER A 1 187 ? -16.905 -10.255 -17.556 1.00 56.31 187 SER A C 1
ATOM 1445 O O . SER A 1 187 ? -15.818 -10.259 -16.979 1.00 56.31 187 SER A O 1
ATOM 1447 N N . LEU A 1 188 ? -17.385 -9.166 -18.166 1.00 58.09 188 LEU A N 1
ATOM 1448 C CA . LEU A 1 188 ? -16.803 -7.823 -18.010 1.00 58.09 188 LEU A CA 1
ATOM 1449 C C . LEU A 1 188 ? -16.780 -7.381 -16.535 1.00 58.09 188 LEU A C 1
ATOM 1451 O O . LEU A 1 188 ? -15.971 -6.538 -16.146 1.00 58.09 188 LEU A O 1
ATOM 1455 N N . LYS A 1 189 ? -17.607 -8.015 -15.693 1.00 66.88 189 LYS A N 1
ATOM 1456 C CA . LYS A 1 189 ? -17.654 -7.772 -14.253 1.00 66.88 189 LYS A CA 1
ATOM 1457 C C . LYS A 1 189 ? -16.423 -8.272 -13.506 1.00 66.88 189 LYS A C 1
ATOM 1459 O O . LYS A 1 189 ? -16.184 -7.758 -12.432 1.00 66.88 189 LYS A O 1
ATOM 1464 N N . LEU A 1 190 ? -15.588 -9.170 -14.048 1.00 73.38 190 LEU A N 1
ATOM 1465 C CA . LEU A 1 190 ? -14.445 -9.719 -13.292 1.00 73.38 190 LEU A CA 1
ATOM 1466 C C . LEU A 1 190 ? -13.496 -8.641 -12.748 1.00 73.38 190 LEU A C 1
ATOM 1468 O O . LEU A 1 190 ? -12.990 -8.784 -11.641 1.00 73.38 190 LEU A O 1
ATOM 1472 N N . LEU A 1 191 ? -13.264 -7.558 -13.499 1.00 81.06 191 LEU A N 1
ATOM 1473 C CA . LEU A 1 191 ? -12.466 -6.424 -13.019 1.00 81.06 191 LEU A CA 1
ATOM 1474 C C . LEU A 1 191 ? -13.216 -5.600 -11.963 1.00 81.06 191 LEU A C 1
ATOM 1476 O O . LEU A 1 191 ? -12.622 -5.221 -10.958 1.00 81.06 191 LEU A O 1
ATOM 1480 N N . ALA A 1 192 ? -14.514 -5.355 -12.162 1.00 79.50 192 ALA A N 1
ATOM 1481 C CA . ALA A 1 192 ? -15.357 -4.664 -11.186 1.00 79.50 192 ALA A CA 1
ATOM 1482 C C . ALA A 1 192 ? -15.490 -5.468 -9.878 1.00 79.50 192 ALA A C 1
ATOM 1484 O O . ALA A 1 192 ? -15.468 -4.888 -8.800 1.00 79.50 192 ALA A O 1
ATOM 1485 N N . ASP A 1 193 ? -15.521 -6.799 -9.953 1.00 77.56 193 ASP A N 1
ATOM 1486 C CA . ASP A 1 193 ? -15.567 -7.726 -8.822 1.00 77.56 193 ASP A CA 1
ATOM 1487 C C . ASP A 1 193 ? -14.295 -7.628 -7.958 1.00 77.56 193 ASP A C 1
ATOM 1489 O O . ASP A 1 193 ? -14.352 -7.805 -6.739 1.00 77.56 193 ASP A O 1
ATOM 1493 N N . LEU A 1 194 ? -13.136 -7.322 -8.559 1.00 83.06 194 LEU A N 1
ATOM 1494 C CA . LEU A 1 194 ? -11.893 -7.079 -7.815 1.00 83.06 194 LEU A CA 1
ATOM 1495 C C . LEU A 1 194 ? -11.982 -5.816 -6.943 1.00 83.06 194 LEU A C 1
ATOM 1497 O O . LEU A 1 194 ? -11.483 -5.818 -5.818 1.00 83.06 194 LEU A O 1
ATOM 1501 N N . VAL A 1 195 ? -12.664 -4.780 -7.440 1.00 83.31 195 VAL A N 1
ATOM 1502 C CA . VAL A 1 195 ? -12.809 -3.459 -6.800 1.00 83.31 195 VAL A CA 1
ATOM 1503 C C . VAL A 1 195 ? -14.118 -3.321 -6.010 1.00 83.31 195 VAL A C 1
ATOM 1505 O O . VAL A 1 195 ? -14.287 -2.383 -5.225 1.00 83.31 195 VAL A O 1
ATOM 1508 N N . SER A 1 196 ? -15.024 -4.293 -6.142 1.00 78.12 196 SER A N 1
ATOM 1509 C CA . SER A 1 196 ? -16.340 -4.307 -5.506 1.00 78.12 196 SER A CA 1
ATOM 1510 C C . SER A 1 196 ? -16.336 -4.051 -3.999 1.00 78.12 196 SER A C 1
ATOM 1512 O O . SER A 1 196 ? -17.316 -3.457 -3.552 1.00 78.12 196 SER A O 1
ATOM 1514 N N . PRO A 1 197 ? -15.283 -4.369 -3.206 1.00 82.75 197 PRO A N 1
ATOM 1515 C CA . PRO A 1 197 ? -15.292 -4.027 -1.791 1.00 82.75 197 PRO A CA 1
ATOM 1516 C C . PRO A 1 197 ? -15.446 -2.523 -1.521 1.00 82.75 197 PRO A C 1
ATOM 1518 O O . PRO A 1 197 ? -16.124 -2.154 -0.571 1.00 82.75 197 PRO A O 1
ATOM 1521 N N . HIS A 1 198 ? -14.899 -1.642 -2.368 1.00 88.06 198 HIS A N 1
ATOM 1522 C CA . HIS A 1 198 ? -15.088 -0.189 -2.219 1.00 88.06 198 HIS A CA 1
ATOM 1523 C C . HIS A 1 198 ? -16.549 0.217 -2.408 1.00 88.06 198 HIS A C 1
ATOM 1525 O O . HIS A 1 198 ? -17.098 0.973 -1.607 1.00 88.06 198 HIS A O 1
ATOM 1531 N N . VAL A 1 199 ? -17.175 -0.318 -3.458 1.00 87.38 199 VAL A N 1
ATOM 1532 C CA . VAL A 1 199 ? -18.563 -0.025 -3.830 1.00 87.38 199 VAL A CA 1
ATOM 1533 C C . VAL A 1 199 ? -19.534 -0.618 -2.809 1.00 87.38 199 VAL A C 1
ATOM 1535 O O . VAL A 1 199 ? -20.421 0.080 -2.331 1.00 87.38 199 VAL A O 1
ATOM 1538 N N . ALA A 1 200 ? -19.330 -1.877 -2.415 1.00 83.94 200 ALA A N 1
ATOM 1539 C CA . ALA A 1 200 ? -20.159 -2.566 -1.433 1.00 83.94 200 ALA A CA 1
ATOM 1540 C C . ALA A 1 200 ? -20.098 -1.892 -0.053 1.00 83.94 200 ALA A C 1
ATOM 1542 O O . ALA A 1 200 ? -21.129 -1.731 0.592 1.00 83.94 200 ALA A O 1
ATOM 1543 N N . GLU A 1 201 ? -18.918 -1.443 0.388 1.00 87.44 201 GLU A N 1
ATOM 1544 C CA . GLU A 1 201 ? -18.782 -0.690 1.640 1.00 87.44 201 GLU A CA 1
ATOM 1545 C C . GLU A 1 201 ? -19.430 0.701 1.547 1.00 87.44 201 GLU A C 1
ATOM 1547 O O . GLU A 1 201 ? -20.056 1.157 2.504 1.00 87.44 201 GLU A O 1
ATOM 1552 N N . PHE A 1 202 ? -19.349 1.380 0.399 1.00 90.25 202 PHE A N 1
ATOM 1553 C CA . PHE A 1 202 ? -20.065 2.642 0.195 1.00 90.25 202 PHE A CA 1
ATOM 1554 C C . PHE A 1 202 ? -21.594 2.462 0.228 1.00 90.25 202 PHE A C 1
ATOM 1556 O O . PHE A 1 202 ? -22.303 3.254 0.854 1.00 90.25 202 PHE A O 1
ATOM 1563 N N . ASP A 1 203 ? -22.109 1.396 -0.381 1.00 87.56 203 ASP A N 1
ATOM 1564 C CA . ASP A 1 203 ? -23.534 1.061 -0.331 1.00 87.56 203 ASP A CA 1
ATOM 1565 C C . ASP A 1 203 ? -23.957 0.720 1.110 1.00 87.56 203 ASP A C 1
ATOM 1567 O O . ASP A 1 203 ? -24.943 1.264 1.625 1.00 87.56 203 ASP A O 1
ATOM 1571 N N . ALA A 1 204 ? -23.146 -0.078 1.817 1.00 84.69 204 ALA A N 1
ATOM 1572 C CA . ALA A 1 204 ? -23.356 -0.413 3.223 1.00 84.69 204 ALA A CA 1
ATOM 1573 C C . ALA A 1 204 ? -23.339 0.823 4.137 1.00 84.69 204 ALA A C 1
ATOM 1575 O O . ALA A 1 204 ? -24.105 0.864 5.101 1.00 84.69 204 ALA A O 1
ATOM 1576 N N . PHE A 1 205 ? -22.530 1.850 3.842 1.00 89.25 205 PHE A N 1
ATOM 1577 C CA . PHE A 1 205 ? -22.529 3.109 4.597 1.00 89.25 205 PHE A CA 1
ATOM 1578 C C . PHE A 1 205 ? -23.935 3.719 4.675 1.00 89.25 205 PHE A C 1
ATOM 1580 O O . PHE A 1 205 ? -24.437 3.983 5.766 1.00 89.25 205 PHE A O 1
ATOM 1587 N N . ALA A 1 206 ? -24.607 3.890 3.539 1.00 84.06 206 ALA A N 1
ATOM 1588 C CA . ALA A 1 206 ? -25.901 4.562 3.508 1.00 84.06 206 ALA A CA 1
ATOM 1589 C C . ALA A 1 206 ? -27.082 3.640 3.879 1.00 84.06 206 ALA A C 1
ATOM 1591 O O . ALA A 1 206 ? -28.052 4.092 4.496 1.00 84.06 206 ALA A O 1
ATOM 1592 N N . GLU A 1 207 ? -27.016 2.353 3.519 1.00 83.00 207 GLU A N 1
ATOM 1593 C CA . GLU A 1 207 ? -28.112 1.397 3.733 1.00 83.00 207 GLU A CA 1
ATOM 1594 C C . GLU A 1 207 ? -28.099 0.730 5.114 1.00 83.00 207 GLU A C 1
ATOM 1596 O O . GLU A 1 207 ? -29.165 0.406 5.644 1.00 83.00 207 GLU A O 1
ATOM 1601 N N . GLN A 1 208 ? -26.916 0.521 5.699 1.00 83.38 208 GLN A N 1
ATOM 1602 C CA . GLN A 1 208 ? -26.732 -0.229 6.948 1.00 83.38 208 GLN A CA 1
ATOM 1603 C C . GLN A 1 208 ? -26.160 0.659 8.057 1.00 83.38 208 GLN A C 1
ATOM 1605 O O . GLN A 1 208 ? -26.795 0.809 9.100 1.00 83.38 208 GLN A O 1
ATOM 1610 N N . ARG A 1 209 ? -25.030 1.336 7.808 1.00 88.19 209 ARG A N 1
ATOM 1611 C CA . ARG A 1 209 ? -24.294 2.069 8.853 1.00 88.19 209 ARG A CA 1
ATOM 1612 C C . ARG A 1 209 ? -25.006 3.317 9.341 1.00 88.19 209 ARG A C 1
ATOM 1614 O O . ARG A 1 209 ? -25.072 3.529 10.542 1.00 88.19 209 ARG A O 1
ATOM 1621 N N . VAL A 1 210 ? -25.549 4.141 8.441 1.00 88.81 210 VAL A N 1
ATOM 1622 C CA . VAL A 1 210 ? -26.328 5.330 8.823 1.00 88.81 210 VAL A CA 1
ATOM 1623 C C . VAL A 1 210 ? -27.529 4.954 9.704 1.00 88.81 210 VAL A C 1
ATOM 1625 O O . VAL A 1 210 ? -27.655 5.534 10.778 1.00 88.81 210 VAL A O 1
ATOM 1628 N N . PRO A 1 211 ? -28.410 3.999 9.335 1.00 86.81 211 PRO A N 1
ATOM 1629 C CA . PRO A 1 211 ? -29.507 3.618 10.222 1.00 86.81 211 PRO A CA 1
ATOM 1630 C C . PRO A 1 211 ? -29.033 2.977 11.537 1.00 86.81 211 PRO A C 1
ATOM 1632 O O . PRO A 1 211 ? -29.612 3.277 12.577 1.00 86.81 211 PRO A O 1
ATOM 1635 N N . GLU A 1 212 ? -27.973 2.162 11.527 1.00 87.75 212 GLU A N 1
ATOM 1636 C CA . GLU A 1 212 ? -27.375 1.613 12.758 1.00 87.75 212 GLU A CA 1
ATOM 1637 C C . GLU A 1 212 ? -26.804 2.716 13.659 1.00 87.75 212 GLU A C 1
ATOM 1639 O O . GLU A 1 212 ? -27.020 2.694 14.865 1.00 87.75 212 GLU A O 1
ATOM 1644 N N . PHE A 1 213 ? -26.163 3.733 13.083 1.00 89.31 213 PHE A N 1
ATOM 1645 C CA . PHE A 1 213 ? -25.674 4.911 13.795 1.00 89.31 213 PHE A CA 1
ATOM 1646 C C . PHE A 1 213 ? -26.810 5.701 14.450 1.00 89.31 213 PHE A C 1
ATOM 1648 O O . PHE A 1 213 ? -26.718 6.054 15.622 1.00 89.31 213 PHE A O 1
ATOM 1655 N N . LEU A 1 214 ? -27.912 5.943 13.733 1.00 87.88 214 LEU A N 1
ATOM 1656 C CA . LEU A 1 214 ? -29.080 6.610 14.318 1.00 87.88 214 LEU A CA 1
ATOM 1657 C C . LEU A 1 214 ? -29.688 5.785 15.454 1.00 87.88 214 LEU A C 1
ATOM 1659 O O . LEU A 1 214 ? -30.059 6.344 16.485 1.00 87.88 214 LEU A O 1
ATOM 1663 N N . GLN A 1 215 ? -29.763 4.464 15.281 1.00 85.06 215 GLN A N 1
ATOM 1664 C CA . GLN A 1 215 ? -30.238 3.567 16.326 1.00 85.06 215 GLN A CA 1
ATOM 1665 C C . GLN A 1 215 ? -29.306 3.596 17.542 1.00 85.06 215 GLN A C 1
ATOM 1667 O O . GLN A 1 215 ? -29.795 3.662 18.660 1.00 85.06 215 GLN A O 1
ATOM 1672 N N . GLU A 1 216 ? -27.985 3.621 17.354 1.00 86.50 216 GLU A N 1
ATOM 1673 C CA . GLU A 1 216 ? -27.014 3.771 18.445 1.00 86.50 216 GLU A CA 1
ATOM 1674 C C . GLU A 1 216 ? -27.211 5.071 19.221 1.00 86.50 216 GLU A C 1
ATOM 1676 O O . GLU A 1 216 ? -27.258 5.033 20.449 1.00 86.50 216 GLU A O 1
ATOM 1681 N N . LEU A 1 217 ? -27.383 6.206 18.531 1.00 81.81 217 LEU A N 1
ATOM 1682 C CA . LEU A 1 217 ? -27.642 7.490 19.189 1.00 81.81 217 LEU A CA 1
ATOM 1683 C C . LEU A 1 217 ? -28.923 7.442 20.031 1.00 81.81 217 LEU A C 1
ATOM 1685 O O . LEU A 1 217 ? -28.924 7.900 21.175 1.00 81.81 217 LEU A O 1
ATOM 1689 N N . LYS A 1 218 ? -29.996 6.849 19.490 1.00 80.19 218 LYS A N 1
ATOM 1690 C CA . LYS A 1 218 ? -31.254 6.646 20.223 1.00 80.19 218 LYS A CA 1
ATOM 1691 C C . LYS A 1 218 ? -31.066 5.705 21.411 1.00 80.19 218 LYS A C 1
ATOM 1693 O O . LYS A 1 218 ? -31.546 6.000 22.501 1.00 80.19 218 LYS A O 1
ATOM 1698 N N . ASN A 1 219 ? -30.332 4.608 21.227 1.00 83.44 219 ASN A N 1
ATOM 1699 C CA . ASN A 1 219 ? -30.132 3.598 22.260 1.00 83.44 219 ASN A CA 1
ATOM 1700 C C . ASN A 1 219 ? -29.332 4.143 23.445 1.00 83.44 219 ASN A C 1
ATOM 1702 O O . ASN A 1 219 ? -29.661 3.890 24.603 1.00 83.44 219 ASN A O 1
ATOM 1706 N N . GLU A 1 220 ? -28.295 4.924 23.156 1.00 77.44 220 GLU A N 1
ATOM 1707 C CA . GLU A 1 220 ? -27.469 5.593 24.158 1.00 77.44 220 GLU A CA 1
ATOM 1708 C C . GLU A 1 220 ? -28.201 6.762 24.839 1.00 77.44 220 GLU A C 1
ATOM 1710 O O . GLU A 1 220 ? -27.738 7.230 25.869 1.00 77.44 220 GLU A O 1
ATOM 1715 N N . GLY A 1 221 ? -29.331 7.243 24.306 1.00 72.00 221 GLY A N 1
ATOM 1716 C CA . GLY A 1 221 ? -30.004 8.446 24.811 1.00 72.00 221 GLY A CA 1
ATOM 1717 C C . GLY A 1 221 ? -29.246 9.738 24.480 1.00 72.00 221 GLY A C 1
ATOM 1718 O O . GLY A 1 221 ? -29.344 10.730 25.206 1.00 72.00 221 GLY A O 1
ATOM 1719 N N . PHE A 1 222 ? -28.462 9.734 23.396 1.00 72.00 222 PHE A N 1
ATOM 1720 C CA . PHE A 1 222 ? -27.688 10.889 22.956 1.00 72.00 222 PHE A CA 1
ATOM 1721 C C . PHE A 1 222 ? -28.594 11.920 22.270 1.00 72.00 222 PHE A C 1
ATOM 1723 O O . PHE A 1 222 ? -29.130 11.676 21.188 1.00 72.00 222 PHE A O 1
ATOM 1730 N N . LEU A 1 223 ? -28.733 13.098 22.882 1.00 72.62 223 LEU A N 1
ATOM 1731 C CA . LEU A 1 223 ? -29.520 14.215 22.356 1.00 72.62 223 LEU A CA 1
ATOM 1732 C C . LEU A 1 223 ? -28.634 15.461 22.236 1.00 72.62 223 LEU A C 1
ATOM 1734 O O . LEU A 1 223 ? -27.852 15.756 23.142 1.00 72.62 223 LEU A O 1
ATOM 1738 N N . PHE A 1 224 ? -28.776 16.220 21.147 1.00 77.56 224 PHE A N 1
ATOM 1739 C CA . PHE A 1 224 ? -28.149 17.535 21.035 1.00 77.56 224 PHE A CA 1
ATOM 1740 C C . PHE A 1 224 ? -28.981 18.500 21.859 1.00 77.56 224 PHE A C 1
ATOM 1742 O O . PHE A 1 224 ? -30.058 18.874 21.417 1.00 77.56 224 PHE A O 1
ATOM 1749 N N . SER A 1 225 ? -28.540 18.892 23.049 1.00 75.88 225 SER A N 1
ATOM 1750 C CA . SER A 1 225 ? -29.310 19.849 23.854 1.00 75.88 225 SER A CA 1
ATOM 1751 C C . SER A 1 225 ? -28.670 21.239 23.865 1.00 75.88 225 SER A C 1
ATOM 1753 O O . SER A 1 225 ? -27.524 21.404 23.450 1.00 75.88 225 SER A O 1
ATOM 1755 N N . SER A 1 226 ? -29.415 22.252 24.310 1.00 78.38 226 SER A N 1
ATOM 1756 C CA . SER A 1 226 ? -28.953 23.601 24.657 1.00 78.38 226 SER A CA 1
ATOM 1757 C C . SER A 1 226 ? -29.913 24.221 25.676 1.00 78.38 226 SER A C 1
ATOM 1759 O O . SER A 1 226 ? -31.106 23.911 25.691 1.00 78.38 226 SER A O 1
ATOM 1761 N N . VAL A 1 227 ? -29.383 25.068 26.557 1.00 76.75 227 VAL A N 1
ATOM 1762 C CA . VAL A 1 227 ? -30.160 25.733 27.611 1.00 76.75 227 VAL A CA 1
ATOM 1763 C C . VAL A 1 227 ? -30.860 26.958 27.035 1.00 76.75 227 VAL A C 1
ATOM 1765 O O . VAL A 1 227 ? -30.271 27.694 26.244 1.00 76.75 227 VAL A O 1
ATOM 1768 N N . ILE A 1 228 ? -32.109 27.163 27.440 1.00 78.81 228 ILE A N 1
ATOM 1769 C CA . ILE A 1 228 ? -32.898 28.351 27.127 1.00 78.81 228 ILE A CA 1
ATOM 1770 C C . ILE A 1 228 ? -32.777 29.292 28.323 1.00 78.81 228 ILE A C 1
ATOM 1772 O O . ILE A 1 228 ? -33.238 28.975 29.424 1.00 78.81 228 ILE A O 1
ATOM 1776 N N . ASN A 1 229 ? -32.122 30.427 28.110 1.00 74.75 229 ASN A N 1
ATOM 1777 C CA . ASN A 1 229 ? -31.912 31.430 29.147 1.00 74.75 229 ASN A CA 1
ATOM 1778 C C . ASN A 1 229 ? -33.047 32.447 29.149 1.00 74.75 229 ASN A C 1
ATOM 1780 O O . ASN A 1 229 ? -33.624 32.751 28.104 1.00 74.75 229 ASN A O 1
ATOM 1784 N N . ASP A 1 230 ? -33.321 33.017 30.318 1.00 68.56 230 ASP A N 1
ATOM 1785 C CA . ASP A 1 230 ? -34.177 34.190 30.392 1.00 68.56 230 ASP A CA 1
ATOM 1786 C C . ASP A 1 230 ? -33.490 35.394 29.737 1.00 68.56 230 ASP A C 1
ATOM 1788 O O . ASP A 1 230 ? -32.362 35.758 30.080 1.00 68.56 230 ASP A O 1
ATOM 1792 N N . SER A 1 231 ? -34.196 36.028 28.800 1.00 65.56 231 SER A N 1
ATOM 1793 C CA . SER A 1 231 ? -33.795 37.284 28.164 1.00 65.56 231 SER A CA 1
ATOM 1794 C C . SER A 1 231 ? -33.484 38.401 29.168 1.00 65.56 231 SER A C 1
ATOM 1796 O O . SER A 1 231 ? -32.645 39.253 28.882 1.00 65.56 231 SER A O 1
ATOM 1798 N N . GLN A 1 232 ? -34.119 38.389 30.347 1.00 60.72 232 GLN A N 1
ATOM 1799 C CA . GLN A 1 232 ? -33.909 39.394 31.393 1.00 60.72 232 GLN A CA 1
ATOM 1800 C C . GLN A 1 232 ? -32.794 39.014 32.378 1.00 60.72 232 GLN A C 1
ATOM 1802 O O . GLN A 1 232 ? -32.150 39.890 32.955 1.00 60.72 232 GLN A O 1
ATOM 1807 N N . GLN A 1 233 ? -32.545 37.716 32.573 1.00 61.03 233 GLN A N 1
ATOM 1808 C CA . GLN A 1 233 ? -31.543 37.192 33.501 1.00 61.03 233 GLN A CA 1
ATOM 1809 C C . GLN A 1 233 ? -30.797 36.016 32.855 1.00 61.03 233 GLN A C 1
ATOM 1811 O O . GLN A 1 233 ? -31.160 34.859 33.075 1.00 61.03 233 GLN A O 1
ATOM 1816 N N . PRO A 1 234 ? -29.702 36.267 32.113 1.00 57.47 234 PRO A N 1
ATOM 1817 C CA . PRO A 1 234 ? -29.004 35.225 31.355 1.00 57.47 234 PRO A CA 1
ATOM 1818 C C . PRO A 1 234 ? -28.401 34.108 32.225 1.00 57.47 234 PRO A C 1
ATOM 1820 O O . PRO A 1 234 ? -27.992 33.077 31.697 1.00 57.47 234 PRO A O 1
ATOM 1823 N N . ALA A 1 235 ? -28.338 34.297 33.548 1.00 57.88 235 ALA A N 1
ATOM 1824 C CA . ALA A 1 235 ? -27.898 33.287 34.507 1.00 57.88 235 ALA A CA 1
ATOM 1825 C C . ALA A 1 235 ? -28.991 32.265 34.882 1.00 57.88 235 ALA A C 1
ATOM 1827 O O . ALA A 1 235 ? -28.661 31.184 35.371 1.00 57.88 235 ALA A O 1
ATOM 1828 N N . ASN A 1 236 ? -30.272 32.578 34.660 1.00 65.81 236 ASN A N 1
ATOM 1829 C CA . ASN A 1 236 ? -31.388 31.710 35.021 1.00 65.81 236 ASN A CA 1
ATOM 1830 C C . ASN A 1 236 ? -31.891 30.929 33.798 1.00 65.81 236 ASN A C 1
ATOM 1832 O O . ASN A 1 236 ? -32.473 31.477 32.863 1.00 65.81 236 ASN A O 1
ATOM 1836 N N . ALA A 1 237 ? -31.655 29.617 33.825 1.00 69.31 237 ALA A N 1
ATOM 1837 C CA . ALA A 1 237 ? -32.146 28.667 32.834 1.00 69.31 237 ALA A CA 1
ATOM 1838 C C . ALA A 1 237 ? -33.651 28.416 33.026 1.00 69.31 237 ALA A C 1
ATOM 1840 O O . ALA A 1 237 ? -34.058 27.865 34.053 1.00 69.31 237 ALA A O 1
ATOM 1841 N N . ILE A 1 238 ? -34.465 28.777 32.032 1.00 77.81 238 ILE A N 1
ATOM 1842 C CA . ILE A 1 238 ? -35.921 28.550 32.029 1.00 77.81 238 ILE A CA 1
ATOM 1843 C C . ILE A 1 238 ? -36.228 27.086 31.682 1.00 77.81 238 ILE A C 1
ATOM 1845 O O . ILE A 1 238 ? -37.134 26.465 32.242 1.00 77.81 238 ILE A O 1
ATOM 1849 N N . GLY A 1 239 ? -35.445 26.510 30.772 1.00 78.75 239 GLY A N 1
ATOM 1850 C CA . GLY A 1 239 ? -35.622 25.135 30.333 1.00 78.75 239 GLY A CA 1
ATOM 1851 C C . GLY A 1 239 ? -34.522 24.650 29.403 1.00 78.75 239 GLY A C 1
ATOM 1852 O O . GLY A 1 239 ? -33.527 25.334 29.157 1.00 78.75 239 GLY A O 1
ATOM 1853 N N . LEU A 1 240 ? -34.713 23.443 28.882 1.00 80.06 240 LEU A N 1
ATOM 1854 C CA . LEU A 1 240 ? -33.786 22.759 27.995 1.00 80.06 240 LEU A CA 1
ATOM 1855 C C . LEU A 1 240 ? -34.464 22.442 26.662 1.00 80.06 240 LEU A C 1
ATOM 1857 O O . LEU A 1 240 ? -35.522 21.815 26.639 1.00 80.06 240 LEU A O 1
ATOM 1861 N N . LEU A 1 241 ? -33.825 22.816 25.555 1.00 84.94 241 LEU A N 1
ATOM 1862 C CA . LEU A 1 241 ? -34.168 22.349 24.214 1.00 84.94 241 LEU A CA 1
ATOM 1863 C C . LEU A 1 241 ? -33.226 21.211 23.843 1.00 84.94 241 LEU A C 1
ATOM 1865 O O . LEU A 1 241 ? -32.016 21.391 23.913 1.00 84.94 241 LEU A O 1
ATOM 1869 N N . SER A 1 242 ? -33.753 20.073 23.400 1.00 83.94 242 SER A N 1
ATOM 1870 C CA . SER A 1 242 ? -32.958 19.015 22.776 1.00 83.94 242 SER A CA 1
ATOM 1871 C C . SER A 1 242 ? -33.458 18.686 21.379 1.00 83.94 242 SER A C 1
ATOM 1873 O O . SER A 1 242 ? -34.627 18.367 21.203 1.00 83.94 242 SER A O 1
ATOM 1875 N N . VAL A 1 243 ? -32.571 18.732 20.395 1.00 85.50 243 VAL A N 1
ATOM 1876 C CA . VAL A 1 243 ? -32.793 18.259 19.031 1.00 85.50 243 VAL A CA 1
ATOM 1877 C C . VAL A 1 243 ? -32.249 16.838 18.924 1.00 85.50 243 VAL A C 1
ATOM 1879 O O . VAL A 1 243 ? -31.142 16.540 19.377 1.00 85.50 243 VAL A O 1
ATOM 1882 N N . PHE A 1 244 ? -33.013 15.946 18.310 1.00 84.31 244 PHE A N 1
ATOM 1883 C CA . PHE A 1 244 ? -32.572 14.586 18.019 1.00 84.31 244 PHE A CA 1
ATOM 1884 C C . PHE A 1 244 ? -32.918 14.192 16.595 1.00 84.31 244 PHE A C 1
ATOM 1886 O O . PHE A 1 244 ? -33.813 14.759 15.969 1.00 84.31 244 PHE A O 1
ATOM 1893 N N . ILE A 1 245 ? -32.175 13.223 16.072 1.00 86.94 245 ILE A N 1
ATOM 1894 C CA . ILE A 1 245 ? -32.312 12.785 14.690 1.00 86.94 245 ILE A CA 1
ATOM 1895 C C . ILE A 1 245 ? -33.222 11.569 14.651 1.00 86.94 245 ILE A C 1
ATOM 1897 O O . ILE A 1 245 ? -32.970 10.558 15.305 1.00 86.94 245 ILE A O 1
ATOM 1901 N N . VAL A 1 246 ? -34.285 11.678 13.867 1.00 84.31 246 VAL A N 1
ATOM 1902 C CA . VAL A 1 246 ? -35.261 10.609 13.678 1.00 84.31 246 VAL A CA 1
ATOM 1903 C C . VAL A 1 246 ? -34.827 9.704 12.534 1.00 84.31 246 VAL A C 1
ATOM 1905 O O . VAL A 1 246 ? -34.870 8.484 12.693 1.00 84.31 246 VAL A O 1
ATOM 1908 N N . ASP A 1 247 ? -34.414 10.300 11.409 1.00 87.06 247 ASP A N 1
ATOM 1909 C CA . ASP A 1 247 ? -34.088 9.594 10.170 1.00 87.06 247 ASP A CA 1
ATOM 1910 C C . ASP A 1 247 ? -33.123 10.397 9.269 1.00 87.06 247 ASP A C 1
ATOM 1912 O O . ASP A 1 247 ? -32.961 11.604 9.438 1.00 87.06 247 ASP A O 1
ATOM 1916 N N . VAL A 1 248 ? -32.483 9.738 8.301 1.00 89.25 248 VAL A N 1
ATOM 1917 C CA . VAL A 1 248 ? -31.608 10.352 7.286 1.00 89.25 248 VAL A CA 1
ATOM 1918 C C . VAL A 1 248 ? -31.905 9.725 5.930 1.00 89.25 248 VAL A C 1
ATOM 1920 O O . VAL A 1 248 ? -31.841 8.505 5.786 1.00 89.25 248 VAL A O 1
ATOM 1923 N N . ALA A 1 249 ? -32.161 10.549 4.917 1.00 89.06 249 ALA A N 1
ATOM 1924 C CA . ALA A 1 249 ? -32.365 10.094 3.548 1.00 89.06 249 ALA A CA 1
ATOM 1925 C C . ALA A 1 249 ? -31.308 10.679 2.611 1.00 89.06 249 ALA A C 1
ATOM 1927 O O . ALA A 1 249 ? -31.043 11.881 2.617 1.00 89.06 249 ALA A O 1
ATOM 1928 N N . ILE A 1 250 ? -30.735 9.815 1.774 1.00 89.38 250 ILE A N 1
ATOM 1929 C CA . ILE A 1 250 ? -29.661 10.148 0.837 1.00 89.38 250 ILE A CA 1
ATOM 1930 C C . ILE A 1 250 ? -30.093 9.685 -0.554 1.00 89.38 250 ILE A C 1
ATOM 1932 O O . ILE A 1 250 ? -30.160 8.484 -0.817 1.00 89.38 250 ILE A O 1
ATOM 1936 N N . GLY A 1 251 ? -30.369 10.635 -1.446 1.00 88.31 251 GLY A N 1
ATOM 1937 C CA . GLY A 1 251 ? -30.820 10.375 -2.810 1.00 88.31 251 GLY A CA 1
ATOM 1938 C C . GLY A 1 251 ? -32.139 9.601 -2.887 1.00 88.31 251 GLY A C 1
ATOM 1939 O O . GLY A 1 251 ? -32.894 9.493 -1.923 1.00 88.31 251 GLY A O 1
ATOM 1940 N N . VAL A 1 252 ? -32.440 9.073 -4.070 1.00 84.38 252 VAL A N 1
ATOM 1941 C CA . VAL A 1 252 ? -33.701 8.356 -4.343 1.00 84.38 252 VAL A CA 1
ATOM 1942 C C . VAL A 1 252 ? -33.677 6.921 -3.777 1.00 84.38 252 VAL A C 1
ATOM 1944 O O . VAL A 1 252 ? -34.725 6.332 -3.507 1.00 84.38 252 VAL A O 1
ATOM 1947 N N . ARG A 1 253 ? -32.479 6.356 -3.560 1.00 78.00 253 ARG A N 1
ATOM 1948 C CA . ARG A 1 253 ? -32.261 4.983 -3.075 1.00 78.00 253 ARG A CA 1
ATOM 1949 C C . ARG A 1 253 ? -31.305 4.965 -1.866 1.00 78.00 253 ARG A C 1
ATOM 1951 O O . ARG A 1 253 ? -30.268 5.617 -1.931 1.00 78.00 253 ARG A O 1
ATOM 1958 N N . PRO A 1 254 ? -31.555 4.195 -0.795 1.00 70.88 254 PRO A N 1
ATOM 1959 C CA . PRO A 1 254 ? -32.804 3.507 -0.494 1.00 70.88 254 PRO A CA 1
ATOM 1960 C C . PRO A 1 254 ? -33.904 4.526 -0.173 1.00 70.88 254 PRO A C 1
ATOM 1962 O O . PRO A 1 254 ? -33.649 5.552 0.460 1.00 70.88 254 PRO A O 1
ATOM 1965 N N . GLY A 1 255 ? -35.129 4.246 -0.609 1.00 65.56 255 GLY A N 1
ATOM 1966 C CA . GLY A 1 255 ? -36.262 5.104 -0.289 1.00 65.56 255 GLY A CA 1
ATOM 1967 C C . GLY A 1 255 ? -36.714 4.883 1.151 1.00 65.56 255 GLY A C 1
ATOM 1968 O O . GLY A 1 255 ? -36.982 3.748 1.532 1.00 65.56 255 GLY A O 1
ATOM 1969 N N . ARG A 1 256 ? -36.761 5.954 1.954 1.00 72.81 256 ARG A N 1
ATOM 1970 C CA . ARG A 1 256 ? -37.258 5.911 3.344 1.00 72.81 256 ARG A CA 1
ATOM 1971 C C . ARG A 1 256 ? -38.628 6.554 3.500 1.00 72.81 256 ARG A C 1
ATOM 1973 O O . ARG A 1 256 ? -39.498 5.956 4.111 1.00 72.81 256 ARG A O 1
ATOM 1980 N N . SER A 1 257 ? -38.801 7.741 2.919 1.00 85.00 257 SER A N 1
ATOM 1981 C CA . SER A 1 257 ? -40.074 8.461 2.872 1.00 85.00 257 SER A CA 1
ATOM 1982 C C . SER A 1 257 ? -40.482 8.682 1.422 1.00 85.00 257 SER A C 1
ATOM 1984 O O . SER A 1 257 ? -39.675 9.195 0.642 1.00 85.00 257 SER A O 1
ATOM 1986 N N . ALA A 1 258 ? -41.720 8.341 1.057 1.00 88.69 258 ALA A N 1
ATOM 1987 C CA . ALA A 1 258 ? -42.222 8.539 -0.307 1.00 88.69 258 ALA A CA 1
ATOM 1988 C C . ALA A 1 258 ? -42.120 10.007 -0.739 1.00 88.69 258 ALA A C 1
ATOM 1990 O O . ALA A 1 258 ? -41.582 10.306 -1.806 1.00 88.69 258 ALA A O 1
ATOM 1991 N N . ARG A 1 259 ? -42.544 10.939 0.125 1.00 89.44 259 ARG A N 1
ATOM 1992 C CA . ARG A 1 259 ? -42.482 12.383 -0.148 1.00 89.44 259 ARG A CA 1
ATOM 1993 C C . ARG A 1 259 ? -41.056 12.844 -0.449 1.00 89.44 259 ARG A C 1
ATOM 1995 O O . ARG A 1 259 ? -40.833 13.584 -1.407 1.00 89.44 259 ARG A O 1
ATOM 2002 N N . LEU A 1 260 ? -40.088 12.388 0.342 1.00 89.88 260 LEU A N 1
ATOM 2003 C CA . LEU A 1 260 ? -38.695 12.796 0.194 1.00 89.88 260 LEU A CA 1
ATOM 2004 C C . LEU A 1 260 ? -38.005 12.130 -0.999 1.00 89.88 260 LEU A C 1
ATOM 2006 O O . LEU A 1 260 ? -37.212 12.772 -1.681 1.00 89.88 260 LEU A O 1
ATOM 2010 N N . VAL A 1 261 ? -38.343 10.874 -1.299 1.00 91.00 261 VAL A N 1
ATOM 2011 C CA . VAL A 1 261 ? -37.905 10.183 -2.522 1.00 91.00 261 VAL A CA 1
ATOM 2012 C C . VAL A 1 261 ? -38.390 10.938 -3.756 1.00 91.00 261 VAL A C 1
ATOM 2014 O O . VAL A 1 261 ? -37.591 11.201 -4.655 1.00 91.00 261 VAL A O 1
ATOM 2017 N N . ILE A 1 262 ? -39.658 11.363 -3.774 1.00 92.94 262 ILE A N 1
ATOM 2018 C CA . ILE A 1 262 ? -40.214 12.178 -4.860 1.00 92.94 262 ILE A CA 1
ATOM 2019 C C . ILE A 1 262 ? -39.501 13.535 -4.935 1.00 92.94 262 ILE A C 1
ATOM 2021 O O . ILE A 1 262 ? -39.121 13.965 -6.022 1.00 92.94 262 ILE A O 1
ATOM 2025 N N . GLN A 1 263 ? -39.238 14.195 -3.803 1.00 91.56 263 GLN A N 1
ATOM 2026 C CA . GLN A 1 263 ? -38.497 15.461 -3.773 1.00 91.56 263 GLN A CA 1
ATOM 2027 C C . GLN A 1 263 ? -37.058 15.315 -4.297 1.00 91.56 263 GLN A C 1
ATOM 2029 O O . GLN A 1 263 ? -36.596 16.153 -5.072 1.00 91.56 263 GLN A O 1
ATOM 2034 N N . HIS A 1 264 ? -36.352 14.247 -3.918 1.00 93.44 264 HIS A N 1
ATOM 2035 C CA . HIS A 1 264 ? -35.021 13.928 -4.433 1.00 93.44 264 HIS A CA 1
ATOM 2036 C C . HIS A 1 264 ? -35.053 13.628 -5.935 1.00 93.44 264 HIS A C 1
ATOM 2038 O O . HIS A 1 264 ? -34.195 14.115 -6.673 1.00 93.44 264 HIS A O 1
ATOM 2044 N N . ALA A 1 265 ? -36.059 12.886 -6.407 1.00 93.19 265 ALA A N 1
ATOM 2045 C CA . ALA A 1 265 ? -36.249 12.618 -7.826 1.00 93.19 265 ALA A CA 1
ATOM 2046 C C . ALA A 1 265 ? -36.498 13.919 -8.606 1.00 93.19 265 ALA A C 1
ATOM 2048 O O . ALA A 1 265 ? -35.797 14.186 -9.579 1.00 93.19 265 ALA A O 1
ATOM 2049 N N . LEU A 1 266 ? -37.406 14.780 -8.134 1.00 94.38 266 LEU A N 1
ATOM 2050 C CA . LEU A 1 266 ? -37.673 16.095 -8.725 1.00 94.38 266 LEU A CA 1
ATOM 2051 C C . LEU A 1 266 ? -36.420 16.983 -8.750 1.00 94.38 266 LEU A C 1
ATOM 2053 O O . LEU A 1 266 ? -36.167 17.653 -9.751 1.00 94.38 266 LEU A O 1
ATOM 2057 N N . HIS A 1 267 ? -35.605 16.959 -7.691 1.00 92.81 267 HIS A N 1
ATOM 2058 C CA . HIS A 1 267 ? -34.327 17.669 -7.647 1.00 92.81 267 HIS A CA 1
ATOM 2059 C C . HIS A 1 267 ? -33.351 17.156 -8.720 1.00 92.81 267 HIS A C 1
ATOM 2061 O O . HIS A 1 267 ? -32.775 17.954 -9.465 1.00 92.81 267 HIS A O 1
ATOM 2067 N N . ASN A 1 268 ? -33.209 15.835 -8.860 1.00 92.38 268 ASN A N 1
ATOM 2068 C CA . ASN A 1 268 ? -32.371 15.225 -9.894 1.00 92.38 268 ASN A CA 1
ATOM 2069 C C . ASN A 1 268 ? -32.872 15.569 -11.309 1.00 92.38 268 ASN A C 1
ATOM 2071 O O . ASN A 1 268 ? -32.071 15.946 -12.166 1.00 92.38 268 ASN A O 1
ATOM 2075 N N . LEU A 1 269 ? -34.188 15.528 -11.549 1.00 93.56 269 LEU A N 1
ATOM 2076 C CA . LEU A 1 269 ? -34.783 15.928 -12.830 1.00 93.56 269 LEU A CA 1
ATOM 2077 C C . LEU A 1 269 ? -34.575 17.419 -13.127 1.00 93.56 269 LEU A C 1
ATOM 2079 O O . LEU A 1 269 ? -34.279 17.778 -14.266 1.00 93.56 269 LEU A O 1
ATOM 2083 N N . ALA A 1 270 ? -34.666 18.291 -12.120 1.00 92.81 270 ALA A N 1
ATOM 2084 C CA . ALA A 1 270 ? -34.388 19.718 -12.272 1.00 92.81 270 ALA A CA 1
ATOM 2085 C C . ALA A 1 270 ? -32.917 19.977 -12.639 1.00 92.81 270 ALA A C 1
ATOM 2087 O O . ALA A 1 270 ? -32.636 20.796 -13.519 1.00 92.81 270 ALA A O 1
ATOM 2088 N N . ARG A 1 271 ? -31.977 19.234 -12.032 1.00 90.88 271 ARG A N 1
ATOM 2089 C CA . ARG A 1 271 ? -30.556 19.268 -12.417 1.00 90.88 271 ARG A CA 1
ATOM 2090 C C . ARG A 1 271 ? -30.367 18.820 -13.863 1.00 90.88 271 ARG A C 1
ATOM 2092 O O . ARG A 1 271 ? -29.700 19.522 -14.618 1.00 90.88 271 ARG A O 1
ATOM 2099 N N . LEU A 1 272 ? -30.971 17.702 -14.272 1.00 92.06 272 LEU A N 1
ATOM 2100 C CA . LEU A 1 272 ? -30.892 17.215 -15.655 1.00 92.06 272 LEU A CA 1
ATOM 2101 C C . LEU A 1 272 ? -31.472 18.220 -16.648 1.00 92.06 272 LEU A C 1
ATOM 2103 O O . LEU A 1 272 ? -30.823 18.515 -17.647 1.00 92.06 272 LEU A O 1
ATOM 2107 N N . LYS A 1 273 ? -32.628 18.813 -16.338 1.00 92.12 273 LYS A N 1
ATOM 2108 C CA . LYS A 1 273 ? -33.222 19.876 -17.150 1.00 92.12 273 LYS A CA 1
ATOM 2109 C C . LYS A 1 273 ? -32.257 21.050 -17.319 1.00 92.12 273 LYS A C 1
ATOM 2111 O O . LYS A 1 273 ? -31.959 21.418 -18.446 1.00 92.12 273 LYS A O 1
ATOM 2116 N N . SER A 1 274 ? -31.675 21.554 -16.227 1.00 88.62 274 SER A N 1
ATOM 2117 C CA . SER A 1 274 ? -30.683 22.638 -16.294 1.00 88.62 274 SER A CA 1
ATOM 2118 C C . SER A 1 274 ? -29.456 22.272 -17.141 1.00 88.62 274 SER A C 1
ATOM 2120 O O . SER A 1 274 ? -28.917 23.121 -17.847 1.00 88.62 274 SER A O 1
ATOM 2122 N N . ARG A 1 275 ? -29.005 21.011 -17.097 1.00 89.38 275 ARG A N 1
ATOM 2123 C CA . ARG A 1 275 ? -27.882 20.520 -17.914 1.00 89.38 275 ARG A CA 1
ATOM 2124 C C . ARG A 1 275 ? -28.224 20.475 -19.402 1.00 89.38 275 ARG A C 1
ATOM 2126 O O . ARG A 1 275 ? -27.400 20.897 -20.210 1.00 89.38 275 ARG A O 1
ATOM 2133 N N . VAL A 1 276 ? -29.422 20.005 -19.744 1.00 87.31 276 VAL A N 1
ATOM 2134 C CA . VAL A 1 276 ? -29.925 19.979 -21.125 1.00 87.31 276 VAL A CA 1
ATOM 2135 C C . VAL A 1 276 ? -30.126 21.403 -21.645 1.00 87.31 276 VAL A C 1
ATOM 2137 O O . VAL A 1 276 ? -29.646 21.714 -22.728 1.00 87.31 276 VAL A O 1
ATOM 2140 N N . ASP A 1 277 ? -30.713 22.299 -20.846 1.00 85.81 277 ASP A N 1
ATOM 2141 C CA . ASP A 1 277 ? -30.913 23.707 -21.214 1.00 85.81 277 ASP A CA 1
ATOM 2142 C C . ASP A 1 277 ? -29.568 24.415 -21.468 1.00 85.81 277 ASP A C 1
ATOM 2144 O O . ASP A 1 277 ? -29.400 25.117 -22.461 1.00 85.81 277 ASP A O 1
ATOM 2148 N N . LYS A 1 278 ? -28.554 24.175 -20.622 1.00 79.88 278 LYS A N 1
ATOM 2149 C CA . LYS A 1 278 ? -27.189 24.685 -20.852 1.00 79.88 278 LYS A CA 1
ATOM 2150 C C . LYS A 1 278 ? -26.561 24.120 -22.127 1.00 79.88 278 LYS A C 1
ATOM 2152 O O . LYS A 1 278 ? -25.819 24.836 -22.800 1.00 79.88 278 LYS A O 1
ATOM 2157 N N . ALA A 1 279 ? -26.792 22.844 -22.439 1.00 77.75 279 ALA A N 1
ATOM 2158 C CA . ALA A 1 279 ? -26.282 22.224 -23.660 1.00 77.75 279 ALA A CA 1
ATOM 2159 C C . ALA A 1 279 ? -26.933 22.833 -24.910 1.00 77.75 279 ALA A C 1
ATOM 2161 O O . ALA A 1 279 ? -26.212 23.170 -25.844 1.00 77.75 279 ALA A O 1
ATOM 2162 N N . ASP A 1 280 ? -28.245 23.068 -24.875 1.00 79.75 280 ASP A N 1
ATOM 2163 C CA . ASP A 1 280 ? -29.009 23.710 -25.949 1.00 79.75 280 ASP A CA 1
ATOM 2164 C C . ASP A 1 280 ? -28.571 25.164 -26.182 1.00 79.75 280 ASP A C 1
ATOM 2166 O O . ASP A 1 280 ? -28.299 25.559 -27.311 1.00 79.75 280 ASP A O 1
ATOM 2170 N N . LEU A 1 281 ? -28.366 25.938 -25.107 1.00 74.00 281 LEU A N 1
ATOM 2171 C CA . LEU A 1 281 ? -27.802 27.294 -25.194 1.00 74.00 281 LEU A CA 1
ATOM 2172 C C . LEU A 1 281 ? -26.399 27.300 -25.816 1.00 74.00 281 LEU A C 1
ATOM 2174 O O . LEU A 1 281 ? -26.061 28.192 -26.589 1.00 74.00 281 LEU A O 1
ATOM 2178 N N . THR A 1 282 ? -25.576 26.297 -25.489 1.00 66.88 282 THR A N 1
ATOM 2179 C CA . THR A 1 282 ? -24.230 26.173 -26.071 1.00 66.88 282 THR A CA 1
ATOM 2180 C C . THR A 1 282 ? -24.308 25.832 -27.561 1.00 66.88 282 THR A C 1
ATOM 2182 O O . THR A 1 282 ? -23.504 26.339 -28.336 1.00 66.88 282 THR A O 1
ATOM 2185 N N . LEU A 1 283 ? -25.270 24.991 -27.952 1.00 69.31 283 LEU A N 1
ATOM 2186 C CA . LEU A 1 283 ? -25.513 24.599 -29.338 1.00 69.31 283 LEU A CA 1
ATOM 2187 C C . LEU A 1 283 ? -26.041 25.786 -30.171 1.00 69.31 283 LEU A C 1
ATOM 2189 O O . LEU A 1 283 ? -25.627 25.970 -31.311 1.00 69.31 283 LEU A O 1
ATOM 2193 N N . GLY A 1 284 ? -26.901 26.632 -29.593 1.00 61.78 284 GLY A N 1
ATOM 2194 C CA . GLY A 1 284 ? -27.438 27.835 -30.244 1.00 61.78 284 GLY A CA 1
ATOM 2195 C C . GLY A 1 284 ? -26.416 28.958 -30.462 1.00 61.78 284 GLY A C 1
ATOM 2196 O O . GLY A 1 284 ? -26.558 29.730 -31.404 1.00 61.78 284 GLY A O 1
ATOM 2197 N N . ALA A 1 285 ? -25.362 29.031 -29.643 1.00 56.84 285 ALA A N 1
ATOM 2198 C CA . ALA A 1 285 ? -24.296 30.026 -29.794 1.00 56.84 285 ALA A CA 1
ATOM 2199 C C . ALA A 1 285 ? -23.357 29.760 -30.994 1.00 56.84 285 ALA A C 1
ATOM 2201 O O . ALA A 1 285 ? -22.542 30.616 -31.341 1.00 56.84 285 ALA A O 1
ATOM 2202 N N . GLU A 1 286 ? -23.438 28.586 -31.632 1.00 56.22 286 GLU A N 1
ATOM 2203 C CA . GLU A 1 286 ? -22.710 28.273 -32.869 1.00 56.22 286 GLU A CA 1
ATOM 2204 C C . GLU A 1 286 ? -23.483 28.816 -34.097 1.00 56.22 286 GLU A C 1
ATOM 2206 O O . GLU A 1 286 ? -24.068 28.063 -34.877 1.00 56.22 286 GLU A O 1
ATOM 2211 N N . GLU A 1 287 ? -23.489 30.150 -34.244 1.00 48.81 287 GLU A N 1
ATOM 2212 C CA . GLU A 1 287 ? -24.313 30.946 -35.185 1.00 48.81 287 GLU A CA 1
ATOM 2213 C C . GLU A 1 287 ? -24.133 30.626 -36.689 1.00 48.81 287 GLU A C 1
ATOM 2215 O O . GLU A 1 287 ? -25.002 30.961 -37.490 1.00 48.81 287 GLU A O 1
ATOM 2220 N N . ASP A 1 288 ? -23.078 29.914 -37.099 1.00 49.41 288 ASP A N 1
ATOM 2221 C CA . ASP A 1 288 ? -22.742 29.701 -38.523 1.00 49.41 288 ASP A CA 1
ATOM 2222 C C . ASP A 1 288 ? -23.333 28.417 -39.149 1.00 49.41 288 ASP A C 1
ATOM 2224 O O . ASP A 1 288 ? -22.891 27.964 -40.207 1.00 49.41 288 ASP A O 1
ATOM 2228 N N . SER A 1 289 ? -24.321 27.781 -38.511 1.00 49.59 289 SER A N 1
ATOM 2229 C CA . SER A 1 289 ? -24.711 26.400 -38.847 1.00 49.59 289 SER A CA 1
ATOM 2230 C C . SER A 1 289 ? -26.196 26.163 -39.138 1.00 49.59 289 SER A C 1
ATOM 2232 O O . SER A 1 289 ? -26.656 25.025 -39.062 1.00 49.59 289 SER A O 1
ATOM 2234 N N . SER A 1 290 ? -26.942 27.185 -39.571 1.00 50.19 290 SER A N 1
ATOM 2235 C CA . SER A 1 290 ? -28.370 27.055 -39.930 1.00 50.19 290 SER A CA 1
ATOM 2236 C C . SER A 1 290 ? -28.679 25.977 -40.992 1.00 50.19 290 SER A C 1
ATOM 2238 O O . SER A 1 290 ? -29.810 25.506 -41.065 1.00 50.19 290 SER A O 1
ATOM 2240 N N . ASN A 1 291 ? -27.679 25.520 -41.758 1.00 53.72 291 ASN A N 1
ATOM 2241 C CA . ASN A 1 291 ? -27.800 24.430 -42.738 1.00 53.72 291 ASN A CA 1
ATOM 2242 C C . ASN A 1 291 ? -27.286 23.057 -42.262 1.00 53.72 291 ASN A C 1
ATOM 2244 O O . ASN A 1 291 ? -27.231 22.120 -43.059 1.00 53.72 291 ASN A O 1
ATOM 2248 N N . ASN A 1 292 ? -26.874 22.900 -41.002 1.00 63.75 292 ASN A N 1
ATOM 2249 C CA . ASN A 1 292 ? -26.246 21.662 -40.549 1.00 63.75 292 ASN A CA 1
ATOM 2250 C C . ASN A 1 292 ? -27.290 20.690 -39.977 1.00 63.75 292 ASN A C 1
ATOM 2252 O O . ASN A 1 292 ? -27.778 20.859 -38.861 1.00 63.75 292 ASN A O 1
ATOM 2256 N N . GLU A 1 293 ? -27.614 19.640 -40.734 1.00 69.06 293 GLU A N 1
ATOM 2257 C CA . GLU A 1 293 ? -28.579 18.595 -40.352 1.00 69.06 293 GLU A CA 1
ATOM 2258 C C . GLU A 1 293 ? -28.279 17.994 -38.966 1.00 69.06 293 GLU A C 1
ATOM 2260 O O . GLU A 1 293 ? -29.193 17.711 -38.195 1.00 69.06 293 GLU A O 1
ATOM 2265 N N . HIS A 1 294 ? -26.997 17.903 -38.595 1.00 67.56 294 HIS A N 1
ATOM 2266 C CA . HIS A 1 294 ? -26.562 17.426 -37.283 1.00 67.56 294 HIS A CA 1
ATOM 2267 C C . HIS A 1 294 ? -27.013 18.324 -36.121 1.00 67.56 294 HIS A C 1
ATOM 2269 O O . HIS A 1 294 ? -27.424 17.811 -35.082 1.00 67.56 294 HIS A O 1
ATOM 2275 N N . HIS A 1 295 ? -26.969 19.649 -36.302 1.00 70.06 295 HIS A N 1
ATOM 2276 C CA . HIS A 1 295 ? -27.428 20.620 -35.301 1.00 70.06 295 HIS A CA 1
ATOM 2277 C C . HIS A 1 295 ? -28.933 20.471 -35.083 1.00 70.06 295 HIS A C 1
ATOM 2279 O O . HIS A 1 295 ? -29.382 20.278 -33.955 1.00 70.06 295 HIS A O 1
ATOM 2285 N N . ARG A 1 296 ? -29.695 20.390 -36.183 1.00 74.25 296 ARG A N 1
ATOM 2286 C CA . ARG A 1 296 ? -31.140 20.141 -36.142 1.00 74.25 296 ARG A CA 1
ATOM 2287 C C . ARG A 1 296 ? -31.475 18.817 -35.453 1.00 74.25 296 ARG A C 1
ATOM 2289 O O . ARG A 1 296 ? -32.395 18.787 -34.640 1.00 74.25 296 ARG A O 1
ATOM 2296 N N . MET A 1 297 ? -30.739 17.739 -35.739 1.00 78.88 297 MET A N 1
ATOM 2297 C CA . MET A 1 297 ? -30.944 16.451 -35.068 1.00 78.88 297 MET A CA 1
ATOM 2298 C C . MET A 1 297 ? -30.659 16.528 -33.563 1.00 78.88 297 MET A C 1
ATOM 2300 O O . MET A 1 297 ? -31.472 16.050 -32.779 1.00 78.88 297 MET A O 1
ATOM 2304 N N . GLN A 1 298 ? -29.567 17.172 -33.141 1.00 78.25 298 GLN A N 1
ATOM 2305 C CA . GLN A 1 298 ? -29.248 17.333 -31.716 1.00 78.25 298 GLN A CA 1
ATOM 2306 C C . GLN A 1 298 ? -30.279 18.196 -30.981 1.00 78.25 298 GLN A C 1
ATOM 2308 O O . GLN A 1 298 ? -30.710 17.838 -29.886 1.00 78.25 298 GLN A O 1
ATOM 2313 N N . SER A 1 299 ? -30.730 19.298 -31.588 1.00 79.62 299 SER A N 1
ATOM 2314 C CA . SER A 1 299 ? -31.807 20.116 -31.025 1.00 79.62 299 SER A CA 1
ATOM 2315 C C . SER A 1 299 ? -33.106 19.319 -30.869 1.00 79.62 299 SER A C 1
ATOM 2317 O O . SER A 1 299 ? -33.742 19.409 -29.818 1.00 79.62 299 SER A O 1
ATOM 2319 N N . LEU A 1 300 ? -33.467 18.487 -31.857 1.00 84.44 300 LEU A N 1
ATOM 2320 C CA . LEU A 1 300 ? -34.624 17.586 -31.770 1.00 84.44 300 LEU A CA 1
ATOM 2321 C C . LEU A 1 300 ? -34.447 16.531 -30.666 1.00 84.44 300 LEU A C 1
ATOM 2323 O O . LEU A 1 300 ? -35.375 16.285 -29.898 1.00 84.44 300 LEU A O 1
ATOM 2327 N N . GLU A 1 301 ? -33.259 15.940 -30.519 1.00 84.31 301 GLU A N 1
ATOM 2328 C CA . GLU A 1 301 ? -32.959 15.018 -29.415 1.00 84.31 301 GLU A CA 1
ATOM 2329 C C . GLU A 1 301 ? -33.110 15.704 -28.048 1.00 84.31 301 GLU A C 1
ATOM 2331 O O . GLU A 1 301 ? -33.719 15.144 -27.131 1.00 84.31 301 GLU A O 1
ATOM 2336 N N . PHE A 1 302 ? -32.616 16.939 -27.905 1.00 86.88 302 PHE A N 1
ATOM 2337 C CA . PHE A 1 302 ? -32.775 17.727 -26.681 1.00 86.88 302 PHE A CA 1
ATOM 2338 C C . PHE A 1 302 ? -34.232 18.102 -26.421 1.00 86.88 302 PHE A C 1
ATOM 2340 O O . PHE A 1 302 ? -34.646 18.169 -25.263 1.00 86.88 302 PHE A O 1
ATOM 2347 N N . GLU A 1 303 ? -35.030 18.339 -27.460 1.00 87.06 303 GLU A N 1
ATOM 2348 C CA . GLU A 1 303 ? -36.469 18.567 -27.338 1.00 87.06 303 GLU A CA 1
ATOM 2349 C C . GLU A 1 303 ? -37.203 17.305 -26.861 1.00 87.06 303 GLU A C 1
ATOM 2351 O O . GLU A 1 303 ? -37.991 17.378 -25.917 1.00 87.06 303 GLU A O 1
ATOM 2356 N N . VAL A 1 304 ? -36.869 16.127 -27.404 1.00 89.31 304 VAL A N 1
ATOM 2357 C CA . VAL A 1 304 ? -37.412 14.833 -26.949 1.00 89.31 304 VAL A CA 1
ATOM 2358 C C . VAL A 1 304 ? -37.043 14.563 -25.488 1.00 89.31 304 VAL A C 1
ATOM 2360 O O . VAL A 1 304 ? -37.896 14.159 -24.693 1.00 89.31 304 VAL A O 1
ATOM 2363 N N . ILE A 1 305 ? -35.791 14.819 -25.101 1.00 89.06 305 ILE A N 1
ATOM 2364 C CA . ILE A 1 305 ? -35.336 14.684 -23.711 1.00 89.06 305 ILE A CA 1
ATOM 2365 C C . ILE A 1 305 ? -36.085 15.666 -22.800 1.00 89.06 305 ILE A C 1
ATOM 2367 O O . ILE A 1 305 ? -36.560 15.269 -21.735 1.00 89.06 305 ILE A O 1
ATOM 2371 N N . ARG A 1 306 ? -36.255 16.927 -23.219 1.00 89.12 306 ARG A N 1
ATOM 2372 C CA . ARG A 1 306 ? -37.040 17.934 -22.482 1.00 89.12 306 ARG A CA 1
ATOM 2373 C C . ARG A 1 306 ? -38.503 17.522 -22.330 1.00 89.12 306 ARG A C 1
ATOM 2375 O O . ARG A 1 306 ? -39.064 17.727 -21.253 1.00 89.12 306 ARG A O 1
ATOM 2382 N N . GLY A 1 307 ? -39.099 16.928 -23.363 1.00 90.00 307 GLY A N 1
ATOM 2383 C CA . GLY A 1 307 ? -40.444 16.357 -23.323 1.00 90.00 307 GLY A CA 1
ATOM 2384 C C . GLY A 1 307 ? -40.561 15.267 -22.258 1.00 90.00 307 GLY A C 1
ATOM 2385 O O . GLY A 1 307 ? -41.399 15.373 -21.367 1.00 90.00 307 GLY A O 1
ATOM 2386 N N . ARG A 1 308 ? -39.642 14.292 -22.267 1.00 90.00 308 ARG A N 1
ATOM 2387 C CA . ARG A 1 308 ? -39.599 13.204 -21.269 1.00 90.00 308 ARG A CA 1
ATOM 2388 C C . ARG A 1 308 ? -39.361 13.705 -19.847 1.00 90.00 308 ARG A C 1
ATOM 2390 O O . ARG A 1 308 ? -39.989 13.220 -18.914 1.00 90.00 308 ARG A O 1
ATOM 2397 N N . LEU A 1 309 ? -38.474 14.686 -19.667 1.00 91.94 309 LEU A N 1
ATOM 2398 C CA . LEU A 1 309 ? -38.226 15.307 -18.361 1.00 91.94 309 LEU A CA 1
ATOM 2399 C C . LEU A 1 309 ? -39.473 16.023 -17.829 1.00 91.94 309 LEU A C 1
ATOM 2401 O O . LEU A 1 309 ? -39.723 15.993 -16.626 1.00 91.94 309 LEU A O 1
ATOM 2405 N N . ARG A 1 310 ? -40.245 16.672 -18.709 1.00 92.38 310 ARG A N 1
ATOM 2406 C CA . ARG A 1 310 ? -41.501 17.339 -18.349 1.00 92.38 310 ARG A CA 1
ATOM 2407 C C . ARG A 1 310 ? -42.574 16.323 -17.961 1.00 92.38 310 ARG A C 1
ATOM 2409 O O . ARG A 1 310 ? -43.154 16.469 -16.894 1.00 92.38 310 ARG A O 1
ATOM 2416 N N . GLU A 1 311 ? -42.751 15.276 -18.764 1.00 93.38 311 GLU A N 1
ATOM 2417 C CA . GLU A 1 311 ? -43.698 14.187 -18.496 1.00 93.38 311 GLU A CA 1
ATOM 2418 C C . GLU A 1 311 ? -43.395 13.491 -17.161 1.00 93.38 311 GLU A C 1
ATOM 2420 O O . GLU A 1 311 ? -44.275 13.369 -16.312 1.00 93.38 311 GLU A O 1
ATOM 2425 N N . ALA A 1 312 ? -42.132 13.122 -16.921 1.00 93.25 312 ALA A N 1
ATOM 2426 C CA . ALA A 1 312 ? -41.712 12.496 -15.669 1.00 93.25 312 ALA A CA 1
ATOM 2427 C C . ALA A 1 312 ? -41.898 13.424 -14.459 1.00 93.25 312 ALA A C 1
ATOM 2429 O O . ALA A 1 312 ? -42.268 12.970 -13.376 1.00 93.25 312 ALA A O 1
ATOM 2430 N N . LYS A 1 313 ? -41.663 14.733 -14.632 1.00 93.69 313 LYS A N 1
ATOM 2431 C CA . LYS A 1 313 ? -41.920 15.731 -13.589 1.00 93.69 313 LYS A CA 1
ATOM 2432 C C . LYS A 1 313 ? -43.414 15.797 -13.250 1.00 93.69 313 LYS A C 1
ATOM 2434 O O . LYS A 1 313 ? -43.756 15.739 -12.074 1.00 93.69 313 LYS A O 1
ATOM 2439 N N . GLU A 1 314 ? -44.283 15.879 -14.255 1.00 94.25 314 GLU A N 1
ATOM 2440 C CA . GLU A 1 314 ? -45.742 15.911 -14.080 1.00 94.25 314 GLU A CA 1
ATOM 2441 C C . GLU A 1 314 ? -46.280 14.597 -13.485 1.00 94.25 314 GLU A C 1
ATOM 2443 O O . GLU A 1 314 ? -47.213 14.606 -12.686 1.00 94.25 314 GLU A O 1
ATOM 2448 N N . GLU A 1 315 ? -45.702 13.448 -13.842 1.00 94.31 315 GLU A N 1
ATOM 2449 C CA . GLU A 1 315 ? -46.041 12.146 -13.255 1.00 94.31 315 GLU A CA 1
ATOM 2450 C C . GLU A 1 315 ? -45.646 12.068 -11.773 1.00 94.31 315 GLU A C 1
ATOM 2452 O O . GLU A 1 315 ? -46.475 11.703 -10.940 1.00 94.31 315 GLU A O 1
ATOM 2457 N N . LEU A 1 316 ? -44.432 12.501 -11.417 1.00 93.56 316 LEU A N 1
ATOM 2458 C CA . LEU A 1 316 ? -43.981 12.568 -10.023 1.00 93.56 316 LEU A CA 1
ATOM 2459 C C . LEU A 1 316 ? -44.794 13.567 -9.187 1.00 93.56 316 LEU A C 1
ATOM 2461 O O . LEU A 1 316 ? -45.100 13.279 -8.031 1.00 93.56 316 LEU A O 1
ATOM 2465 N N . GLU A 1 317 ? -45.167 14.722 -9.747 1.00 93.62 317 GLU A N 1
ATOM 2466 C CA . GLU A 1 317 ? -46.044 15.695 -9.081 1.00 93.62 317 GLU A CA 1
ATOM 2467 C C . GLU A 1 317 ? -47.450 15.118 -8.856 1.00 93.62 317 GLU A C 1
ATOM 2469 O O . GLU A 1 317 ? -47.971 15.220 -7.747 1.00 93.62 317 GLU A O 1
ATOM 2474 N N . ARG A 1 318 ? -48.021 14.401 -9.836 1.00 94.00 318 ARG A N 1
ATOM 2475 C CA . ARG A 1 318 ? -49.297 13.681 -9.664 1.00 94.00 318 ARG A CA 1
ATOM 2476 C C . ARG A 1 318 ? -49.220 12.598 -8.588 1.00 94.00 318 ARG A C 1
ATOM 2478 O O . ARG A 1 318 ? -50.146 12.476 -7.789 1.00 94.00 318 ARG A O 1
ATOM 2485 N N . ILE A 1 319 ? -48.136 11.819 -8.551 1.00 92.50 319 ILE A N 1
ATOM 2486 C CA . ILE A 1 319 ? -47.921 10.790 -7.520 1.00 92.50 319 ILE A CA 1
ATOM 2487 C C . ILE A 1 319 ? -47.782 11.433 -6.141 1.00 92.50 319 ILE A C 1
ATOM 2489 O O . ILE A 1 319 ? -48.363 10.928 -5.184 1.00 92.50 319 ILE A O 1
ATOM 2493 N N . ARG A 1 320 ? -47.068 12.561 -6.034 1.00 92.00 320 ARG A N 1
ATOM 2494 C CA . ARG A 1 320 ? -46.957 13.326 -4.786 1.00 92.00 320 ARG A CA 1
ATOM 2495 C C . ARG A 1 320 ? -48.323 13.785 -4.296 1.00 92.00 320 ARG A C 1
ATOM 2497 O O . ARG A 1 320 ? -48.642 13.549 -3.141 1.00 92.00 320 ARG A O 1
ATOM 2504 N N . ASP A 1 321 ? -49.118 14.414 -5.156 1.00 92.44 321 ASP A N 1
ATOM 2505 C CA . ASP A 1 321 ? -50.413 14.973 -4.761 1.00 92.44 321 ASP A CA 1
ATOM 2506 C C . ASP A 1 321 ? -51.407 13.854 -4.392 1.00 92.44 321 ASP A C 1
ATOM 2508 O O . ASP A 1 321 ? -52.146 13.962 -3.411 1.00 92.44 321 ASP A O 1
ATOM 2512 N N . LYS A 1 322 ? -51.359 12.724 -5.114 1.00 92.19 322 LYS A N 1
ATOM 2513 C CA . LYS A 1 322 ? -52.099 11.501 -4.773 1.00 92.19 322 LYS A CA 1
ATOM 2514 C C . LYS A 1 322 ? -51.655 10.921 -3.428 1.00 92.19 322 LYS A C 1
ATOM 2516 O O . LYS A 1 322 ? -52.510 10.562 -2.625 1.00 92.19 322 LYS A O 1
ATOM 2521 N N . TRP A 1 323 ? -50.348 10.845 -3.169 1.00 92.56 323 TRP A N 1
ATOM 2522 C CA . TRP A 1 323 ? -49.807 10.363 -1.897 1.00 92.56 323 TRP A CA 1
ATOM 2523 C C . TRP A 1 323 ? -50.171 11.289 -0.733 1.00 92.56 323 TRP A C 1
ATOM 2525 O O . TRP A 1 323 ? -50.595 10.804 0.310 1.00 92.56 323 TRP A O 1
ATOM 2535 N N . ASP A 1 324 ? -50.092 12.609 -0.920 1.00 89.69 324 ASP A N 1
ATOM 2536 C CA . ASP A 1 324 ? -50.478 13.598 0.092 1.00 89.69 324 ASP A CA 1
ATOM 2537 C C . ASP A 1 324 ? -51.980 13.477 0.454 1.00 89.69 324 ASP A C 1
ATOM 2539 O O . ASP A 1 324 ? -52.346 13.641 1.622 1.00 89.69 324 ASP A O 1
ATOM 2543 N N . HIS A 1 325 ? -52.852 13.157 -0.516 1.00 90.56 325 HIS A N 1
ATOM 2544 C CA . HIS A 1 325 ? -54.271 12.857 -0.270 1.00 90.56 325 HIS A CA 1
ATOM 2545 C C . HIS A 1 325 ? -54.460 11.507 0.438 1.00 90.56 325 HIS A C 1
ATOM 2547 O O . HIS A 1 325 ? -55.118 11.439 1.475 1.00 90.56 325 HIS A O 1
ATOM 2553 N N . ASP A 1 326 ? -53.810 10.455 -0.068 1.00 89.88 326 ASP A N 1
ATOM 2554 C CA . ASP A 1 326 ? -53.841 9.104 0.495 1.00 89.88 326 ASP A CA 1
ATOM 2555 C C . ASP A 1 326 ? -53.359 9.064 1.957 1.00 89.88 326 ASP A C 1
ATOM 2557 O O . ASP A 1 326 ? -53.933 8.350 2.781 1.00 89.88 326 ASP A O 1
ATOM 2561 N N . GLU A 1 327 ? -52.313 9.819 2.303 1.00 88.44 327 GLU A N 1
ATOM 2562 C CA . GLU A 1 327 ? -51.840 9.969 3.681 1.00 88.44 327 GLU A CA 1
ATOM 2563 C C . GLU A 1 327 ? -52.848 10.699 4.564 1.00 88.44 327 GLU A C 1
ATOM 2565 O O . GLU A 1 327 ? -53.048 10.301 5.714 1.00 88.44 327 GLU A O 1
ATOM 2570 N N . GLY A 1 328 ? -53.483 11.752 4.039 1.00 86.38 328 GLY A N 1
ATOM 2571 C CA . GLY A 1 328 ? -54.556 12.463 4.731 1.00 86.38 328 GLY A CA 1
ATOM 2572 C C . GLY A 1 328 ? -55.716 11.528 5.075 1.00 86.38 328 GLY A C 1
ATOM 2573 O O . GLY A 1 328 ? -56.175 11.505 6.219 1.00 86.38 328 GLY A O 1
ATOM 2574 N N . ASP A 1 329 ? -56.115 10.682 4.126 1.00 86.81 329 ASP A N 1
ATOM 2575 C CA . ASP A 1 329 ? -57.158 9.675 4.316 1.00 86.81 329 ASP A CA 1
ATOM 2576 C C . ASP A 1 329 ? -56.746 8.604 5.335 1.00 86.81 329 ASP A C 1
ATOM 2578 O O . ASP A 1 329 ? -57.529 8.258 6.224 1.00 86.81 329 ASP A O 1
ATOM 2582 N N . ILE A 1 330 ? -55.508 8.100 5.267 1.00 86.31 330 ILE A N 1
ATOM 2583 C CA . ILE A 1 330 ? -54.958 7.150 6.251 1.00 86.31 330 ILE A CA 1
ATOM 2584 C C . ILE A 1 330 ? -54.979 7.754 7.661 1.00 86.31 330 ILE A C 1
ATOM 2586 O O . ILE A 1 330 ? -55.381 7.081 8.614 1.00 86.31 330 ILE A O 1
ATOM 2590 N N . PHE A 1 331 ? -54.591 9.023 7.799 1.00 85.06 331 PHE A N 1
ATOM 2591 C CA . PHE A 1 331 ? -54.621 9.722 9.079 1.00 85.06 331 PHE A CA 1
ATOM 2592 C C . PHE A 1 331 ? -56.058 9.927 9.582 1.00 85.06 331 PHE A C 1
ATOM 2594 O O . PHE A 1 331 ? -56.341 9.674 10.753 1.00 85.06 331 PHE A O 1
ATOM 2601 N N . SER A 1 332 ? -56.998 10.288 8.701 1.00 84.56 332 SER A N 1
ATOM 2602 C CA . SER A 1 332 ? -58.416 10.425 9.064 1.00 84.56 332 SER A CA 1
ATOM 2603 C C . SER A 1 332 ? -59.002 9.109 9.598 1.00 84.56 332 SER A C 1
ATOM 2605 O O . SER A 1 332 ? -59.713 9.108 10.605 1.00 84.56 332 SER A O 1
ATOM 2607 N N . ARG A 1 333 ? -58.614 7.964 9.012 1.00 83.50 333 ARG A N 1
ATOM 2608 C CA . ARG A 1 333 ? -58.993 6.622 9.484 1.00 83.50 333 ARG A CA 1
ATOM 2609 C C . ARG A 1 333 ? -58.452 6.323 10.877 1.00 83.50 333 ARG A C 1
ATOM 2611 O O . ARG A 1 333 ? -59.167 5.699 11.659 1.00 83.50 333 ARG A O 1
ATOM 2618 N N . ALA A 1 334 ? -57.251 6.796 11.214 1.00 78.81 334 ALA A N 1
ATOM 2619 C CA . ALA A 1 334 ? -56.715 6.676 12.571 1.00 78.81 334 ALA A CA 1
ATOM 2620 C C . ALA A 1 334 ? -57.580 7.427 13.599 1.00 78.81 334 ALA A C 1
ATOM 2622 O O . ALA A 1 334 ? -57.758 6.940 14.714 1.00 78.81 334 ALA A O 1
ATOM 2623 N N . GLY A 1 335 ? -58.194 8.548 13.200 1.00 74.19 335 GLY A N 1
ATOM 2624 C CA . GLY A 1 335 ? -59.158 9.292 14.016 1.00 74.19 335 GLY A CA 1
ATOM 2625 C C . GLY A 1 335 ? -60.507 8.590 14.220 1.00 74.19 335 GLY A C 1
ATOM 2626 O O . GLY A 1 335 ? -61.151 8.806 15.240 1.00 74.19 335 GLY A O 1
ATOM 2627 N N . THR A 1 336 ? -60.932 7.713 13.300 1.00 77.88 336 THR A N 1
ATOM 2628 C CA . THR A 1 336 ? -62.227 7.004 13.419 1.00 77.88 336 THR A CA 1
ATOM 2629 C C . THR A 1 336 ? -62.254 5.915 14.497 1.00 77.88 336 THR A C 1
ATOM 2631 O O . THR A 1 336 ? -63.331 5.472 14.884 1.00 77.88 336 THR A O 1
ATOM 2634 N N . GLY A 1 337 ? -61.090 5.436 14.954 1.00 69.25 337 GLY A N 1
ATOM 2635 C CA . GLY A 1 337 ? -60.978 4.366 15.955 1.00 69.25 337 GLY A CA 1
ATOM 2636 C C . GLY A 1 337 ? -61.371 2.957 15.479 1.00 69.25 337 GLY A C 1
ATOM 2637 O O . GLY A 1 337 ? -61.279 2.012 16.254 1.00 69.25 337 GLY A O 1
ATOM 2638 N N . VAL A 1 338 ? -61.774 2.776 14.214 1.00 70.00 338 VAL A N 1
ATOM 2639 C CA . VAL A 1 338 ? -62.273 1.486 13.685 1.00 70.00 338 VAL A CA 1
ATOM 2640 C C . VAL A 1 338 ? -61.159 0.437 13.517 1.00 70.00 338 VAL A C 1
ATOM 2642 O O . VAL A 1 338 ? -61.425 -0.763 13.518 1.00 70.00 338 VAL A O 1
ATOM 2645 N N . GLN A 1 339 ? -59.903 0.863 13.362 1.00 70.56 339 GLN A N 1
ATOM 2646 C CA . GLN A 1 339 ? -58.747 -0.014 13.150 1.00 70.56 339 GLN A CA 1
ATOM 2647 C C . GLN A 1 339 ? -57.625 0.328 14.128 1.00 70.56 339 GLN A C 1
ATOM 2649 O O . GLN A 1 339 ? -57.370 1.498 14.408 1.00 70.56 339 GLN A O 1
ATOM 2654 N N . GLY A 1 340 ? -56.924 -0.692 14.628 1.00 80.44 340 GLY A N 1
ATOM 2655 C CA . GLY A 1 340 ? -55.800 -0.483 15.539 1.00 80.44 340 GLY A CA 1
ATOM 2656 C C . GLY A 1 340 ? -54.684 0.327 14.875 1.00 80.44 340 GLY A C 1
ATOM 2657 O O . GLY A 1 340 ? -54.298 0.034 13.743 1.00 80.44 340 GLY A O 1
ATOM 2658 N N . LEU A 1 341 ? -54.127 1.312 15.582 1.00 82.19 341 LEU A N 1
ATOM 2659 C CA . LEU A 1 341 ? -53.122 2.243 15.046 1.00 82.19 341 LEU A CA 1
ATOM 2660 C C . LEU A 1 341 ? -51.917 1.538 14.402 1.00 82.19 341 LEU A C 1
ATOM 2662 O O . LEU A 1 341 ? -51.449 1.967 13.351 1.00 82.19 341 LEU A O 1
ATOM 2666 N N . GLN A 1 342 ? -51.455 0.422 14.976 1.00 81.50 342 GLN A N 1
ATOM 2667 C CA . GLN A 1 342 ? -50.352 -0.362 14.407 1.00 81.50 342 GLN A CA 1
ATOM 2668 C C . GLN A 1 342 ? -50.701 -0.946 13.030 1.00 81.50 342 GLN A C 1
ATOM 2670 O O . GLN A 1 342 ? -49.890 -0.878 12.113 1.00 81.50 342 GLN A O 1
ATOM 2675 N N . SER A 1 343 ? -51.930 -1.445 12.854 1.00 84.81 343 SER A N 1
ATOM 2676 C CA . SER A 1 343 ? -52.393 -1.955 11.556 1.00 84.81 343 SER A CA 1
ATOM 2677 C C . SER A 1 343 ? -52.460 -0.853 10.495 1.00 84.81 343 SER A C 1
ATOM 2679 O O . SER A 1 343 ? -52.172 -1.099 9.325 1.00 84.81 343 SER A O 1
ATOM 2681 N N . ILE A 1 344 ? -52.772 0.379 10.913 1.00 85.56 344 ILE A N 1
ATOM 2682 C CA . ILE A 1 344 ? -52.775 1.556 10.042 1.00 85.56 344 ILE A CA 1
ATOM 2683 C C . ILE A 1 344 ? -51.339 1.941 9.662 1.00 85.56 344 ILE A C 1
ATOM 2685 O O . ILE A 1 344 ? -51.094 2.240 8.497 1.00 85.56 344 ILE A O 1
ATOM 2689 N N . ILE A 1 345 ? -50.379 1.874 10.594 1.00 84.75 345 ILE A N 1
ATOM 2690 C CA . ILE A 1 345 ? -48.948 2.089 10.308 1.00 84.75 345 ILE A CA 1
ATOM 2691 C C . ILE A 1 345 ? -48.430 1.053 9.313 1.00 84.75 345 ILE A C 1
ATOM 2693 O O . ILE A 1 345 ? -47.759 1.414 8.350 1.00 84.75 345 ILE A O 1
ATOM 2697 N N . ASP A 1 346 ? -48.742 -0.226 9.516 1.00 85.06 346 ASP A N 1
ATOM 2698 C CA . ASP A 1 346 ? -48.284 -1.291 8.625 1.00 85.06 346 ASP A CA 1
ATOM 2699 C C . ASP A 1 346 ? -48.903 -1.133 7.227 1.00 85.06 346 ASP A C 1
ATOM 2701 O O . ASP A 1 346 ? -48.197 -1.230 6.222 1.00 85.06 346 ASP A O 1
ATOM 2705 N N . ALA A 1 347 ? -50.191 -0.775 7.147 1.00 85.62 347 ALA A N 1
ATOM 2706 C CA . ALA A 1 347 ? -50.847 -0.431 5.887 1.00 85.62 347 ALA A CA 1
ATOM 2707 C C . ALA A 1 347 ? -50.216 0.804 5.218 1.00 85.62 347 ALA A C 1
ATOM 2709 O O . ALA A 1 347 ? -49.991 0.791 4.005 1.00 85.62 347 ALA A O 1
ATOM 2710 N N . LYS A 1 348 ? -49.884 1.844 5.999 1.00 88.25 348 LYS A N 1
ATOM 2711 C CA . LYS A 1 348 ? -49.181 3.039 5.518 1.00 88.25 348 LYS A CA 1
ATOM 2712 C C . LYS A 1 348 ? -47.817 2.669 4.948 1.00 88.25 348 LYS A C 1
ATOM 2714 O O . LYS A 1 348 ? -47.534 3.061 3.827 1.00 88.25 348 LYS A O 1
ATOM 2719 N N . ARG A 1 349 ? -47.014 1.870 5.655 1.00 85.44 349 ARG A N 1
ATOM 2720 C CA . ARG A 1 349 ? -45.676 1.435 5.214 1.00 85.44 349 ARG A CA 1
ATOM 2721 C C . ARG A 1 349 ? -45.715 0.621 3.927 1.00 85.44 349 ARG A C 1
ATOM 2723 O O . ARG A 1 349 ? -44.885 0.835 3.051 1.00 85.44 349 ARG A O 1
ATOM 2730 N N . VAL A 1 350 ? -46.673 -0.299 3.795 1.00 87.25 350 VAL A N 1
ATOM 2731 C CA . VAL A 1 350 ? -46.843 -1.081 2.559 1.00 87.25 350 VAL A CA 1
ATOM 2732 C C . VAL A 1 350 ? -47.201 -0.157 1.395 1.00 87.25 350 VAL A C 1
ATOM 2734 O O . VAL A 1 350 ? -46.580 -0.246 0.338 1.00 87.25 350 VAL A O 1
ATOM 2737 N N . LYS A 1 351 ? -48.153 0.765 1.591 1.00 88.69 351 LYS A N 1
ATOM 2738 C CA . LYS A 1 351 ? -48.546 1.728 0.552 1.00 88.69 351 LYS A CA 1
ATOM 2739 C C . LYS A 1 351 ? -47.402 2.695 0.218 1.00 88.69 351 LYS A C 1
ATOM 2741 O O . LYS A 1 351 ? -47.128 2.934 -0.953 1.00 88.69 351 LYS A O 1
ATOM 2746 N N . GLU A 1 352 ? -46.672 3.171 1.219 1.00 89.94 352 GLU A N 1
ATOM 2747 C CA . GLU A 1 352 ? -45.495 4.024 1.051 1.00 89.94 352 GLU A CA 1
ATOM 2748 C C . GLU A 1 352 ? -44.401 3.313 0.248 1.00 89.94 352 GLU A C 1
ATOM 2750 O O . GLU A 1 352 ? -43.867 3.894 -0.691 1.00 89.94 352 GLU A O 1
ATOM 2755 N N . SER A 1 353 ? -44.136 2.032 0.531 1.00 87.38 353 SER A N 1
ATOM 2756 C CA . SER A 1 353 ? -43.204 1.212 -0.253 1.00 87.38 353 SER A CA 1
ATOM 2757 C C . SER A 1 353 ? -43.617 1.136 -1.722 1.00 87.38 353 SER A C 1
ATOM 2759 O O . SER A 1 353 ? -42.770 1.299 -2.594 1.00 87.38 353 SER A O 1
ATOM 2761 N N . THR A 1 354 ? -44.911 0.956 -2.016 1.00 90.62 354 THR A N 1
ATOM 2762 C CA . THR A 1 354 ? -45.387 0.929 -3.411 1.00 90.62 354 THR A CA 1
ATOM 2763 C C . THR A 1 354 ? -45.207 2.273 -4.119 1.00 90.62 354 THR A C 1
ATOM 2765 O O . THR A 1 354 ? -44.802 2.298 -5.277 1.00 90.62 354 THR A O 1
ATOM 2768 N N . VAL A 1 355 ? -45.430 3.392 -3.419 1.00 91.44 355 VAL A N 1
ATOM 2769 C CA . VAL A 1 355 ? -45.214 4.741 -3.969 1.00 91.44 355 VAL A CA 1
ATOM 2770 C C . VAL A 1 355 ? -43.725 5.020 -4.180 1.00 91.44 355 VAL A C 1
ATOM 2772 O O . VAL A 1 355 ? -43.345 5.611 -5.188 1.00 91.44 355 VAL A O 1
ATOM 2775 N N . ILE A 1 356 ? -42.866 4.573 -3.259 1.00 90.81 356 ILE A N 1
ATOM 2776 C CA . ILE A 1 356 ? -41.407 4.659 -3.395 1.00 90.81 356 ILE A CA 1
ATOM 2777 C C . ILE A 1 356 ? -40.938 3.880 -4.627 1.00 90.81 356 ILE A C 1
ATOM 2779 O O . ILE A 1 356 ? -40.156 4.420 -5.406 1.00 90.81 356 ILE A O 1
ATOM 2783 N N . GLU A 1 357 ? -41.416 2.647 -4.817 1.00 89.44 357 GLU A N 1
ATOM 2784 C CA . GLU A 1 357 ? -41.088 1.809 -5.979 1.00 89.44 357 GLU A CA 1
ATOM 2785 C C . GLU A 1 357 ? -41.543 2.465 -7.293 1.00 89.44 357 GLU A C 1
ATOM 2787 O O . GLU A 1 357 ? -40.777 2.515 -8.258 1.00 89.44 357 GLU A O 1
ATOM 2792 N N . GLU A 1 358 ? -42.753 3.031 -7.323 1.00 91.81 358 GLU A N 1
ATOM 2793 C CA . GLU A 1 358 ? -43.286 3.753 -8.484 1.00 91.81 358 GLU A CA 1
ATOM 2794 C C . GLU A 1 358 ? -42.444 5.003 -8.807 1.00 91.81 358 GLU A C 1
ATOM 2796 O O . GLU A 1 358 ? -41.998 5.184 -9.944 1.00 91.81 358 GLU A O 1
ATOM 2801 N N . ALA A 1 359 ? -42.135 5.826 -7.798 1.00 92.06 359 ALA A N 1
ATOM 2802 C CA . ALA A 1 359 ? -41.310 7.025 -7.951 1.00 92.06 359 ALA A CA 1
ATOM 2803 C C . ALA A 1 359 ? -39.869 6.698 -8.383 1.00 92.06 359 ALA A C 1
ATOM 2805 O O . ALA A 1 359 ? -39.304 7.386 -9.239 1.00 92.06 359 ALA A O 1
ATOM 2806 N N . GLN A 1 360 ? -39.279 5.633 -7.830 1.00 90.69 360 GLN A N 1
ATOM 2807 C CA . GLN A 1 360 ? -37.969 5.121 -8.237 1.00 90.69 360 GLN A CA 1
ATOM 2808 C C . GLN A 1 360 ? -37.985 4.661 -9.694 1.00 90.69 360 GLN A C 1
ATOM 2810 O O . GLN A 1 360 ? -37.122 5.073 -10.465 1.00 90.69 360 GLN A O 1
ATOM 2815 N N . ALA A 1 361 ? -38.991 3.886 -10.107 1.00 90.44 361 ALA A N 1
ATOM 2816 C CA . ALA A 1 361 ? -39.101 3.402 -11.480 1.00 90.44 361 ALA A CA 1
ATOM 2817 C C . ALA A 1 361 ? -39.205 4.550 -12.502 1.00 90.44 361 ALA A C 1
ATOM 2819 O O . ALA A 1 361 ? -38.571 4.489 -13.561 1.00 90.44 361 ALA A O 1
ATOM 2820 N N . ILE A 1 362 ? -39.961 5.610 -12.191 1.00 92.12 362 ILE A N 1
ATOM 2821 C CA . ILE A 1 362 ? -40.074 6.807 -13.044 1.00 92.12 362 ILE A CA 1
ATOM 2822 C C . ILE A 1 362 ? -38.745 7.562 -13.100 1.00 92.12 362 ILE A C 1
ATOM 2824 O O . ILE A 1 362 ? -38.266 7.898 -14.190 1.00 92.12 362 ILE A O 1
ATOM 2828 N N . HIS A 1 363 ? -38.120 7.796 -11.943 1.00 92.00 363 HIS A N 1
ATOM 2829 C CA . HIS A 1 363 ? -36.806 8.430 -11.862 1.00 92.00 363 HIS A CA 1
ATOM 2830 C C . HIS A 1 363 ? -35.770 7.671 -12.700 1.00 92.00 363 HIS A C 1
ATOM 2832 O O . HIS A 1 363 ? -35.092 8.269 -13.532 1.00 92.00 363 HIS A O 1
ATOM 2838 N N . ASP A 1 364 ? -35.688 6.353 -12.539 1.00 88.38 364 ASP A N 1
ATOM 2839 C CA . ASP A 1 364 ? -34.675 5.512 -13.173 1.00 88.38 364 ASP A CA 1
ATOM 2840 C C . ASP A 1 364 ? -34.861 5.425 -14.685 1.00 88.38 364 ASP A C 1
ATOM 2842 O O . ASP A 1 364 ? -33.895 5.554 -15.438 1.00 88.38 364 ASP A O 1
ATOM 2846 N N . ARG A 1 365 ? -36.111 5.300 -15.145 1.00 90.19 365 ARG A N 1
ATOM 2847 C CA . ARG A 1 365 ? -36.456 5.361 -16.571 1.00 90.19 365 ARG A CA 1
ATOM 2848 C C . ARG A 1 365 ? -36.035 6.696 -17.188 1.00 90.19 365 ARG A C 1
ATOM 2850 O O . ARG A 1 365 ? -35.512 6.727 -18.302 1.00 90.19 365 ARG A O 1
ATOM 2857 N N . THR A 1 366 ? -36.235 7.793 -16.460 1.00 90.81 366 THR A N 1
ATOM 2858 C CA . THR A 1 366 ? -35.911 9.145 -16.932 1.00 90.81 366 THR A CA 1
ATOM 2859 C C . THR A 1 366 ? -34.406 9.403 -16.933 1.00 90.81 366 THR A C 1
ATOM 2861 O O . THR A 1 366 ? -33.869 9.919 -17.913 1.00 90.81 366 THR A O 1
ATOM 2864 N N . VAL A 1 367 ? -33.700 8.983 -15.879 1.00 88.69 367 VAL A N 1
ATOM 2865 C CA . VAL A 1 367 ? -32.233 9.025 -15.795 1.00 88.69 367 VAL A CA 1
ATOM 2866 C C . VAL A 1 367 ? -31.605 8.191 -16.910 1.00 88.69 367 VAL A C 1
ATOM 2868 O O . VAL A 1 367 ? -30.687 8.671 -17.570 1.00 88.69 367 VAL A O 1
ATOM 2871 N N . TYR A 1 368 ? -32.134 6.994 -17.182 1.00 88.38 368 TYR A N 1
ATOM 2872 C CA . TYR A 1 368 ? -31.697 6.144 -18.291 1.00 88.38 368 TYR A CA 1
ATOM 2873 C C . TYR A 1 368 ? -31.925 6.802 -19.661 1.00 88.38 368 TYR A C 1
ATOM 2875 O O . TYR A 1 368 ? -31.059 6.752 -20.533 1.00 88.38 368 TYR A O 1
ATOM 2883 N N . ALA A 1 369 ? -33.058 7.484 -19.857 1.00 87.44 369 ALA A N 1
ATOM 2884 C CA . ALA A 1 369 ? -33.310 8.253 -21.077 1.00 87.44 369 ALA A CA 1
ATOM 2885 C C . ALA A 1 369 ? -32.343 9.443 -21.245 1.00 87.44 369 ALA A C 1
ATOM 2887 O O . ALA A 1 369 ? -32.028 9.811 -22.374 1.00 87.44 369 ALA A O 1
ATOM 2888 N N . CYS A 1 370 ? -31.856 10.014 -20.138 1.00 89.25 370 CYS A N 1
ATOM 2889 C CA . CYS A 1 370 ? -30.950 11.165 -20.099 1.00 89.25 370 CYS A CA 1
ATOM 2890 C C . CYS A 1 370 ? -29.500 10.778 -19.756 1.00 89.25 370 CYS A C 1
ATOM 2892 O O . CYS A 1 370 ? -28.745 11.620 -19.260 1.00 89.25 370 CYS A O 1
ATOM 2894 N N . LEU A 1 371 ? -29.100 9.522 -19.989 1.00 87.88 371 LEU A N 1
ATOM 2895 C CA . LEU A 1 371 ? -27.829 8.963 -19.516 1.00 87.88 371 LEU A CA 1
ATOM 2896 C C . LEU A 1 371 ? -26.585 9.833 -19.820 1.00 87.88 371 LEU A C 1
ATOM 2898 O O . LEU A 1 371 ? -25.780 10.002 -18.902 1.00 87.88 371 LEU A O 1
ATOM 2902 N N . PRO A 1 372 ? -26.438 10.478 -21.002 1.00 85.75 372 PRO A N 1
ATOM 2903 C CA . PRO A 1 372 ? -25.303 11.370 -21.289 1.00 85.75 372 PRO A CA 1
ATOM 2904 C C . PRO A 1 372 ? -25.185 12.591 -20.357 1.00 85.75 372 PRO A C 1
ATOM 2906 O O . PRO A 1 372 ? -24.096 13.132 -20.179 1.00 85.75 372 PRO A O 1
ATOM 2909 N N . PHE A 1 373 ? -26.296 13.042 -19.766 1.00 89.75 373 PHE A N 1
ATOM 2910 C CA . PHE A 1 373 ? -26.361 14.193 -18.852 1.00 89.75 373 PHE A CA 1
ATOM 2911 C C . PHE A 1 373 ? -26.399 13.780 -17.375 1.00 89.75 373 PHE A C 1
ATOM 2913 O O . PHE A 1 373 ? -26.161 14.606 -16.487 1.00 89.75 373 PHE A O 1
ATOM 2920 N N . ALA A 1 374 ? -26.719 12.513 -17.106 1.00 90.12 374 ALA A N 1
ATOM 2921 C CA . ALA A 1 374 ? -26.801 11.938 -15.768 1.00 90.12 374 ALA A CA 1
ATOM 2922 C C . ALA A 1 374 ? -25.530 11.186 -15.346 1.00 90.12 374 ALA A C 1
ATOM 2924 O O . ALA A 1 374 ? -25.341 10.939 -14.153 1.00 90.12 374 ALA A O 1
ATOM 2925 N N . SER A 1 375 ? -24.671 10.810 -16.297 1.00 91.31 375 SER A N 1
ATOM 2926 C CA . SER A 1 375 ? -23.463 10.030 -16.034 1.00 91.31 375 SER A CA 1
ATOM 2927 C C . SER A 1 375 ? -22.376 10.838 -15.304 1.00 91.31 375 SER A C 1
ATOM 2929 O O . SER A 1 375 ? -22.324 12.071 -15.408 1.00 91.31 375 SER A O 1
ATOM 2931 N N . PRO A 1 376 ? -21.465 10.167 -14.574 1.00 92.19 376 PRO A N 1
ATOM 2932 C CA . PRO A 1 376 ? -20.276 10.801 -14.002 1.00 92.19 376 PRO A CA 1
ATOM 2933 C C . PRO A 1 376 ? -19.431 11.543 -15.047 1.00 92.19 376 PRO A C 1
ATOM 2935 O O . PRO A 1 376 ? -18.864 12.594 -14.736 1.00 92.19 376 PRO A O 1
ATOM 2938 N N . GLN A 1 377 ? -19.400 11.061 -16.294 1.00 90.12 377 GLN A N 1
ATOM 2939 C CA . GLN A 1 377 ? -18.693 11.702 -17.401 1.00 90.12 377 GLN A CA 1
ATOM 2940 C C . GLN A 1 377 ? -19.126 13.151 -17.627 1.00 90.12 377 GLN A C 1
ATOM 2942 O O . GLN A 1 377 ? -18.267 14.009 -17.842 1.00 90.12 377 GLN A O 1
ATOM 2947 N N . TYR A 1 378 ? -20.420 13.462 -17.504 1.00 88.81 378 TYR A N 1
ATOM 2948 C CA . TYR A 1 378 ? -20.893 14.845 -17.577 1.00 88.81 378 TYR A CA 1
ATOM 2949 C C . TYR A 1 378 ? -20.223 15.721 -16.505 1.00 88.81 378 TYR A C 1
ATOM 2951 O O . TYR A 1 378 ? -19.713 16.808 -16.799 1.00 88.81 378 TYR A O 1
ATOM 2959 N N . CYS A 1 379 ? -20.164 15.227 -15.262 1.00 89.31 379 CYS A N 1
ATOM 2960 C CA . CYS A 1 379 ? -19.530 15.941 -14.155 1.00 89.31 379 CYS A CA 1
ATOM 2961 C C . CYS A 1 379 ? -18.019 16.118 -14.368 1.00 89.31 379 CYS A C 1
ATOM 2963 O O . CYS A 1 379 ? -17.497 17.197 -14.081 1.00 89.31 379 CYS A O 1
ATOM 2965 N N . ARG A 1 380 ? -17.320 15.119 -14.932 1.00 87.06 380 ARG A N 1
ATOM 2966 C CA . ARG A 1 380 ? -15.898 15.243 -15.321 1.00 87.06 380 ARG A CA 1
ATOM 2967 C C . ARG A 1 380 ? -15.696 16.358 -16.342 1.00 87.06 380 ARG A C 1
ATOM 2969 O O . ARG A 1 380 ? -14.801 17.185 -16.202 1.00 87.06 380 ARG A O 1
ATOM 2976 N N . ILE A 1 381 ? -16.565 16.405 -17.350 1.00 79.88 381 ILE A N 1
ATOM 2977 C CA . ILE A 1 381 ? -16.499 17.363 -18.454 1.00 79.88 381 ILE A CA 1
ATOM 2978 C C . ILE A 1 381 ? -16.677 18.801 -17.970 1.00 79.88 381 ILE A C 1
ATOM 2980 O O . ILE A 1 381 ? -15.923 19.690 -18.375 1.00 79.88 381 ILE A O 1
ATOM 2984 N N . ARG A 1 382 ? -17.683 19.034 -17.126 1.00 77.69 382 ARG A N 1
ATOM 2985 C CA . ARG A 1 382 ? -18.072 20.370 -16.652 1.00 77.69 382 ARG A CA 1
ATOM 2986 C C . ARG A 1 382 ? -17.406 20.775 -15.334 1.00 77.69 382 ARG A C 1
ATOM 2988 O O . ARG A 1 382 ? -17.734 21.827 -14.797 1.00 77.69 382 ARG A O 1
ATOM 2995 N N . SER A 1 383 ? -16.460 19.979 -14.832 1.00 80.38 383 SER A N 1
ATOM 2996 C CA . SER A 1 383 ? -15.800 20.200 -13.539 1.00 80.38 383 SER A CA 1
ATOM 2997 C C . SER A 1 383 ? -16.779 20.299 -12.360 1.00 80.38 383 SER A C 1
ATOM 2999 O O . SER A 1 383 ? -16.549 21.047 -11.409 1.00 80.38 383 SER A O 1
ATOM 3001 N N . GLU A 1 384 ? -17.867 19.529 -12.409 1.00 84.69 384 GLU A N 1
ATOM 3002 C CA . GLU A 1 384 ? -18.869 19.421 -11.343 1.00 84.69 384 GLU A CA 1
ATOM 3003 C C . GLU A 1 384 ? -18.543 18.249 -10.397 1.00 84.69 384 GLU A C 1
ATOM 3005 O O . GLU A 1 384 ? -17.714 17.383 -10.692 1.00 84.69 384 GLU A O 1
ATOM 3010 N N . THR A 1 385 ? -19.195 18.221 -9.236 1.00 91.38 385 THR A N 1
ATOM 3011 C CA . THR A 1 385 ? -19.186 17.062 -8.334 1.00 91.38 385 THR A CA 1
ATOM 3012 C C . THR A 1 385 ? -20.345 16.131 -8.686 1.00 91.38 385 THR A C 1
ATOM 3014 O O . THR A 1 385 ? -21.457 16.586 -8.958 1.00 91.38 385 THR A O 1
ATOM 3017 N N . TYR A 1 386 ? -20.094 14.823 -8.693 1.00 94.31 386 TYR A N 1
ATOM 3018 C CA . TYR A 1 386 ? -21.141 13.813 -8.813 1.00 94.31 386 TYR A CA 1
ATOM 3019 C C . TYR A 1 386 ? -21.734 13.523 -7.428 1.00 94.31 386 TYR A C 1
ATOM 3021 O O . TYR A 1 386 ? -21.024 13.066 -6.534 1.00 94.31 386 TYR A O 1
ATOM 3029 N N . SER A 1 387 ? -23.008 13.858 -7.223 1.00 93.38 387 SER A N 1
ATOM 3030 C CA . SER A 1 387 ? -23.619 13.971 -5.892 1.00 93.38 387 SER A CA 1
ATOM 3031 C C . SER A 1 387 ? -25.108 13.620 -5.879 1.00 93.38 387 SER A C 1
ATOM 3033 O O . SER A 1 387 ? -25.769 13.663 -6.917 1.00 93.38 387 SER A O 1
ATOM 3035 N N . GLN A 1 388 ? -25.636 13.329 -4.689 1.00 92.25 388 GLN A N 1
ATOM 3036 C CA . GLN A 1 388 ? -27.053 13.093 -4.402 1.00 92.25 388 GLN A CA 1
ATOM 3037 C C . GLN A 1 388 ? -27.534 14.010 -3.261 1.00 92.25 388 GLN A C 1
ATOM 3039 O O . GLN A 1 388 ? -26.754 14.307 -2.354 1.00 92.25 388 GLN A O 1
ATOM 3044 N N . PRO A 1 389 ? -28.802 14.460 -3.262 1.00 92.06 389 PRO A N 1
ATOM 3045 C CA . PRO A 1 389 ? -29.346 15.276 -2.175 1.00 92.06 389 PRO A CA 1
ATOM 3046 C C . PRO A 1 389 ? -29.413 14.488 -0.854 1.00 92.06 389 PRO A C 1
ATOM 3048 O O . PRO A 1 389 ? -29.757 13.306 -0.850 1.00 92.06 389 PRO A O 1
ATOM 3051 N N . CYS A 1 390 ? -29.103 15.139 0.269 1.00 91.50 390 CYS A N 1
ATOM 3052 C CA . CYS A 1 390 ? -29.120 14.547 1.608 1.00 91.50 390 CYS A CA 1
ATOM 3053 C C . CYS A 1 390 ? -29.995 15.373 2.560 1.00 91.50 390 CYS A C 1
ATOM 3055 O O . CYS A 1 390 ? -29.810 16.586 2.681 1.00 91.50 390 CYS A O 1
ATOM 3057 N N . HIS A 1 391 ? -30.926 14.718 3.256 1.00 90.81 391 HIS A N 1
ATOM 3058 C CA . HIS A 1 391 ? -31.798 15.349 4.248 1.00 90.81 391 HIS A CA 1
ATOM 3059 C C . HIS A 1 391 ? -31.833 14.552 5.556 1.00 90.81 391 HIS A C 1
ATOM 3061 O O . HIS A 1 391 ? -31.735 13.324 5.562 1.00 90.81 391 HIS A O 1
ATOM 3067 N N . VAL A 1 392 ? -32.005 15.263 6.668 1.00 89.88 392 VAL A N 1
ATOM 3068 C CA . VAL A 1 392 ? -32.075 14.717 8.029 1.00 89.88 392 VAL A CA 1
ATOM 3069 C C . VAL A 1 392 ? -33.418 15.082 8.637 1.00 89.88 392 VAL A C 1
ATOM 3071 O O . VAL A 1 392 ? -33.767 16.258 8.704 1.00 89.88 392 VAL A O 1
ATOM 3074 N N . ARG A 1 393 ? -34.160 14.089 9.117 1.00 89.62 393 ARG A N 1
ATOM 3075 C CA . ARG A 1 393 ? -35.396 14.298 9.866 1.00 89.62 393 ARG A CA 1
ATOM 3076 C C . ARG A 1 393 ? -35.069 14.551 11.329 1.00 89.62 393 ARG A C 1
ATOM 3078 O O . ARG A 1 393 ? -34.389 13.733 11.951 1.00 89.62 393 ARG A O 1
ATOM 3085 N N . VAL A 1 394 ? -35.583 15.639 11.890 1.00 89.06 394 VAL A N 1
ATOM 3086 C CA . VAL A 1 394 ? -35.333 16.029 13.286 1.00 89.06 394 VAL A CA 1
ATOM 3087 C C . VAL A 1 394 ? -36.603 16.006 14.133 1.00 89.06 394 VAL A C 1
ATOM 3089 O O . VAL A 1 394 ? -37.708 16.175 13.623 1.00 89.06 394 VAL A O 1
ATOM 3092 N N . GLY A 1 395 ? -36.432 15.787 15.434 1.00 87.75 395 GLY A N 1
ATOM 3093 C CA . GLY A 1 395 ? -37.456 15.953 16.463 1.00 87.75 395 GLY A CA 1
ATOM 3094 C C . GLY A 1 395 ? -36.937 16.809 17.618 1.00 87.75 395 GLY A C 1
ATOM 3095 O O . GLY A 1 395 ? -35.725 16.984 17.776 1.00 87.75 395 GLY A O 1
ATOM 3096 N N . PHE A 1 396 ? -37.855 17.345 18.422 1.00 88.50 396 PHE A N 1
ATOM 3097 C CA . PHE A 1 396 ? -37.545 18.222 19.551 1.00 88.50 396 PHE A CA 1
ATOM 3098 C C . PHE A 1 396 ? -38.035 17.639 20.883 1.00 88.50 396 PHE A C 1
ATOM 3100 O O . PHE A 1 396 ? -39.158 17.147 20.976 1.00 88.50 396 PHE A O 1
ATOM 3107 N N . LYS A 1 397 ? -37.208 17.732 21.929 1.00 85.12 397 LYS A N 1
ATOM 3108 C CA . LYS A 1 397 ? -37.531 17.446 23.336 1.00 85.12 397 LYS A CA 1
ATOM 3109 C C . LYS A 1 397 ? -37.319 18.724 24.143 1.00 85.12 397 LYS A C 1
ATOM 3111 O O . LYS A 1 397 ? -36.181 19.147 24.338 1.00 85.12 397 LYS A O 1
ATOM 3116 N N . PHE A 1 398 ? -38.405 19.325 24.608 1.00 86.62 398 PHE A N 1
ATOM 3117 C CA . PHE A 1 398 ? -38.393 20.482 25.498 1.00 86.62 398 PHE A CA 1
ATOM 3118 C C . PHE A 1 398 ? -38.583 20.010 26.940 1.00 86.62 398 PHE A C 1
ATOM 3120 O O . PHE A 1 398 ? -39.457 19.186 27.206 1.00 86.62 398 PHE A O 1
ATOM 3127 N N . VAL A 1 399 ? -37.769 20.510 27.870 1.00 80.81 399 VAL A N 1
ATOM 3128 C CA . VAL A 1 399 ? -37.861 20.181 29.301 1.00 80.81 399 VAL A CA 1
ATOM 3129 C C . VAL A 1 399 ? -37.939 21.473 30.105 1.00 80.81 399 VAL A C 1
ATOM 3131 O O . VAL A 1 399 ? -37.038 22.304 30.017 1.00 80.81 399 VAL A O 1
ATOM 3134 N N . ALA A 1 400 ? -38.996 21.638 30.897 1.00 78.88 400 ALA A N 1
ATOM 3135 C CA . ALA A 1 400 ? -39.164 22.773 31.804 1.00 78.88 400 ALA A CA 1
ATOM 3136 C C . ALA A 1 400 ? -38.809 22.393 33.248 1.00 78.88 400 ALA A C 1
ATOM 3138 O O . ALA A 1 400 ? -38.936 21.232 33.655 1.00 78.88 400 ALA A O 1
ATOM 3139 N N . LYS A 1 401 ? -38.363 23.381 34.032 1.00 69.69 401 LYS A N 1
ATOM 3140 C CA . LYS A 1 401 ? -38.106 23.207 35.465 1.00 69.69 401 LYS A CA 1
ATOM 3141 C C . LYS A 1 401 ? -39.449 23.065 36.186 1.00 69.69 401 LYS A C 1
ATOM 3143 O O . LYS A 1 401 ? -40.349 23.856 35.932 1.00 69.69 401 LYS A O 1
ATOM 3148 N N . GLY A 1 402 ? -39.606 22.051 37.038 1.00 62.06 402 GLY A N 1
ATOM 3149 C CA . GLY A 1 402 ? -40.815 21.910 37.855 1.00 62.06 402 GLY A CA 1
ATOM 3150 C C . GLY A 1 402 ? -40.830 22.929 38.997 1.00 62.06 402 GLY A C 1
ATOM 3151 O O . GLY A 1 402 ? -39.812 23.088 39.675 1.00 62.06 402 GLY A O 1
ATOM 3152 N N . ASP A 1 403 ? -41.968 23.590 39.217 1.00 53.78 403 ASP A N 1
ATOM 3153 C CA . ASP A 1 403 ? -42.203 24.426 40.400 1.00 53.78 403 ASP A CA 1
ATOM 3154 C C . ASP A 1 403 ? -42.320 23.544 41.664 1.00 53.78 403 ASP A C 1
ATOM 3156 O O . ASP A 1 403 ? -42.725 22.384 41.601 1.00 53.78 403 ASP A O 1
ATOM 3160 N N . GLY A 1 404 ? -41.885 24.060 42.816 1.00 45.06 404 GLY A N 1
ATOM 3161 C CA . GLY A 1 404 ? -41.529 23.284 44.014 1.00 45.06 404 GLY A CA 1
ATOM 3162 C C . GLY A 1 404 ? -42.563 22.310 44.626 1.00 45.06 404 GLY A C 1
ATOM 3163 O O . GLY A 1 404 ? -43.773 22.405 44.447 1.00 45.06 404 GLY A O 1
ATOM 3164 N N . SER A 1 405 ? -42.016 21.412 45.461 1.00 44.25 405 SER A N 1
ATOM 3165 C CA . SER A 1 405 ? -42.595 20.364 46.339 1.00 44.25 405 SER A CA 1
ATOM 3166 C C . SER A 1 405 ? -42.786 18.939 45.787 1.00 44.25 405 SER A C 1
ATOM 3168 O O . SER A 1 405 ? -42.620 18.001 46.564 1.00 44.25 405 SER A O 1
ATOM 3170 N N . VAL A 1 406 ? -42.982 18.713 44.479 1.00 43.25 406 VAL A N 1
ATOM 3171 C CA . VAL A 1 406 ? -43.008 17.350 43.889 1.00 43.25 406 VAL A CA 1
ATOM 3172 C C . VAL A 1 406 ? -42.264 17.348 42.548 1.00 43.25 406 VAL A C 1
ATOM 3174 O O . VAL A 1 406 ? -42.822 17.663 41.503 1.00 43.25 406 VAL A O 1
ATOM 3177 N N . SER A 1 407 ? -40.966 17.033 42.587 1.00 46.22 407 SER A N 1
ATOM 3178 C CA . SER A 1 407 ? -40.004 17.142 41.475 1.00 46.22 407 SER A CA 1
ATOM 3179 C C . SER A 1 407 ? -40.299 16.191 40.297 1.00 46.22 407 SER A C 1
ATOM 3181 O O . SER A 1 407 ? -39.618 15.182 40.111 1.00 46.22 407 SER A O 1
ATOM 3183 N N . ARG A 1 408 ? -41.282 16.517 39.452 1.00 54.00 408 ARG A N 1
ATOM 3184 C CA . ARG A 1 408 ? -41.423 15.934 38.108 1.00 54.00 408 ARG A CA 1
ATOM 3185 C C . ARG A 1 408 ? -41.151 17.004 37.054 1.00 54.00 408 ARG A C 1
ATOM 3187 O O . ARG A 1 408 ? -41.837 18.017 36.989 1.00 54.00 408 ARG A O 1
ATOM 3194 N N . THR A 1 409 ? -40.138 16.776 36.224 1.00 62.81 409 THR A N 1
ATOM 3195 C CA . THR A 1 409 ? -39.819 17.612 35.062 1.00 62.81 409 THR A CA 1
ATOM 3196 C C . THR A 1 409 ? -40.933 17.490 34.016 1.00 62.81 409 THR A C 1
ATOM 3198 O O . THR A 1 409 ? -41.240 16.391 33.548 1.00 62.81 409 THR A O 1
ATOM 3201 N N . LYS A 1 410 ? -41.563 18.610 33.625 1.00 72.25 410 LYS A N 1
ATOM 3202 C CA . LYS A 1 410 ? -42.539 18.608 32.519 1.00 72.25 410 LYS A CA 1
ATOM 3203 C C . LYS A 1 410 ? -41.742 18.505 31.213 1.00 72.25 410 LYS A C 1
ATOM 3205 O O . LYS A 1 410 ? -40.886 19.349 30.949 1.00 72.25 410 LYS A O 1
ATOM 3210 N N . THR A 1 411 ? -41.993 17.459 30.426 1.00 76.31 411 THR A N 1
ATOM 3211 C CA . THR A 1 411 ? -41.310 17.198 29.147 1.00 76.31 411 THR A CA 1
ATOM 3212 C C . THR A 1 411 ? -42.323 17.218 28.011 1.00 76.31 411 THR A C 1
ATOM 3214 O O . THR A 1 411 ? -43.347 16.544 28.097 1.00 76.31 411 THR A O 1
ATOM 3217 N N . GLN A 1 412 ? -42.021 17.949 26.940 1.00 83.00 412 GLN A N 1
ATOM 3218 C CA . GLN A 1 412 ? -42.810 17.975 25.712 1.00 83.00 412 GLN A CA 1
ATOM 3219 C C . GLN A 1 412 ? -41.965 17.454 24.545 1.00 83.00 412 GLN A C 1
ATOM 3221 O O . GLN A 1 412 ? -40.868 17.954 24.290 1.00 83.00 412 GLN A O 1
ATOM 3226 N N . LEU A 1 413 ? -42.480 16.453 23.829 1.00 84.06 413 LEU A N 1
ATOM 3227 C CA . LEU A 1 413 ? -41.861 15.887 22.629 1.00 84.06 413 LEU A CA 1
ATOM 3228 C C . LEU A 1 413 ? -42.628 16.347 21.386 1.00 84.06 413 LEU A C 1
ATOM 3230 O O . LEU A 1 413 ? -43.858 16.388 21.389 1.00 84.06 413 LEU A O 1
ATOM 3234 N N . ILE A 1 414 ? -41.898 16.710 20.332 1.00 85.94 414 ILE A N 1
ATOM 3235 C CA . ILE A 1 414 ? -42.451 17.141 19.045 1.00 85.94 414 ILE A CA 1
ATOM 3236 C C . ILE A 1 414 ? -41.731 16.375 17.935 1.00 85.94 414 ILE A C 1
ATOM 3238 O O . ILE A 1 414 ? -40.534 16.558 17.717 1.00 85.94 414 ILE A O 1
ATOM 3242 N N . TYR A 1 415 ? -42.474 15.523 17.230 1.00 82.88 415 TYR A N 1
ATOM 3243 C CA . TYR A 1 415 ? -41.968 14.706 16.116 1.00 82.88 415 TYR A CA 1
ATOM 3244 C C . TYR A 1 415 ? -42.424 15.203 14.735 1.00 82.88 415 TYR A C 1
ATOM 3246 O O . TYR A 1 415 ? -41.875 14.791 13.711 1.00 82.88 415 TYR A O 1
ATOM 3254 N N . ASN A 1 416 ? -43.464 16.035 14.702 1.00 84.56 416 ASN A N 1
ATOM 3255 C CA . ASN A 1 416 ? -44.063 16.619 13.508 1.00 84.56 416 ASN A CA 1
ATOM 3256 C C . ASN A 1 416 ? -44.761 17.939 13.877 1.00 84.56 416 ASN A C 1
ATOM 3258 O O . ASN A 1 416 ? -44.965 18.233 15.055 1.00 84.56 416 ASN A O 1
ATOM 3262 N N . LEU A 1 417 ? -45.114 18.724 12.864 1.00 83.75 417 LEU A N 1
ATOM 3263 C CA . LEU A 1 417 ? -45.760 20.029 12.999 1.00 83.75 417 LEU A CA 1
ATOM 3264 C C . LEU A 1 417 ? -47.296 19.968 12.899 1.00 83.75 417 LEU A C 1
ATOM 3266 O O . LEU A 1 417 ? -47.915 20.987 12.608 1.00 83.75 417 LEU A O 1
ATOM 3270 N N . MET A 1 418 ? -47.922 18.802 13.094 1.00 85.94 418 MET A N 1
ATOM 3271 C CA . MET A 1 418 ? -49.375 18.637 12.960 1.00 85.94 418 MET A CA 1
ATOM 3272 C C . MET A 1 418 ? -50.065 18.693 14.338 1.00 85.94 418 MET A C 1
ATOM 3274 O O . MET A 1 418 ? -49.925 17.746 15.118 1.00 85.94 418 MET A O 1
ATOM 3278 N N . PRO A 1 419 ? -50.844 19.744 14.665 1.00 82.88 419 PRO A N 1
ATOM 3279 C CA . PRO A 1 419 ? -51.569 19.826 15.938 1.00 82.88 419 PRO A CA 1
ATOM 3280 C C . PRO A 1 419 ? -52.529 18.650 16.171 1.00 82.88 419 PRO A C 1
ATOM 3282 O O . PRO A 1 419 ? -52.666 18.159 17.291 1.00 82.88 419 PRO A O 1
ATOM 3285 N N . GLU A 1 420 ? -53.177 18.160 15.114 1.00 84.31 420 GLU A N 1
ATOM 3286 C CA . GLU A 1 420 ? -54.140 17.059 15.169 1.00 84.31 420 GLU A CA 1
ATOM 3287 C C . GLU A 1 420 ? -53.490 15.741 15.599 1.00 84.31 420 GLU A C 1
ATOM 3289 O O . GLU A 1 420 ? -54.145 14.917 16.234 1.00 84.31 420 GLU A O 1
ATOM 3294 N N . PHE A 1 421 ? -52.200 15.540 15.306 1.00 85.19 421 PHE A N 1
ATOM 3295 C CA . PHE A 1 421 ? -51.464 14.369 15.778 1.00 85.19 421 PHE A CA 1
ATOM 3296 C C . PHE A 1 421 ? -51.365 14.365 17.307 1.00 85.19 421 PHE A C 1
ATOM 3298 O O . PHE A 1 421 ? -51.622 13.338 17.934 1.00 85.19 421 PHE A O 1
ATOM 3305 N N . LEU A 1 422 ? -51.073 15.518 17.921 1.00 78.31 422 LEU A N 1
ATOM 3306 C CA . LEU A 1 422 ? -51.019 15.651 19.381 1.00 78.31 422 LEU A CA 1
ATOM 3307 C C . LEU A 1 422 ? -52.386 15.357 20.021 1.00 78.31 422 LEU A C 1
ATOM 3309 O O . LEU A 1 422 ? -52.457 14.692 21.057 1.00 78.31 422 LEU A O 1
ATOM 3313 N N . ILE A 1 423 ? -53.474 15.792 19.379 1.00 79.56 423 ILE A N 1
ATOM 3314 C CA . ILE A 1 423 ? -54.847 15.523 19.831 1.00 79.56 423 ILE A CA 1
ATOM 3315 C C . ILE A 1 423 ? -55.197 14.041 19.683 1.00 79.56 423 ILE A C 1
ATOM 3317 O O . ILE A 1 423 ? -55.748 13.464 20.617 1.00 79.56 423 ILE A O 1
ATOM 3321 N N . LEU A 1 424 ? -54.841 13.407 18.563 1.00 82.19 424 LEU A N 1
ATOM 3322 C CA . LEU A 1 424 ? -55.069 11.980 18.334 1.00 82.19 424 LEU A CA 1
ATOM 3323 C C . LEU A 1 424 ? -54.335 11.125 19.374 1.00 82.19 424 LEU A C 1
ATOM 3325 O O . LEU A 1 424 ? -54.931 10.228 19.965 1.00 82.19 424 LEU A O 1
ATOM 3329 N N . MET A 1 425 ? -53.058 11.422 19.638 1.00 84.50 425 MET A N 1
ATOM 3330 C CA . MET A 1 425 ? -52.275 10.711 20.657 1.00 84.50 425 MET A CA 1
ATOM 3331 C C . MET A 1 425 ? -52.896 10.863 22.048 1.00 84.50 425 MET A C 1
ATOM 3333 O O . MET A 1 425 ? -52.948 9.895 22.805 1.00 84.50 425 MET A O 1
ATOM 3337 N N . ARG A 1 426 ? -53.436 12.048 22.366 1.00 77.00 426 ARG A N 1
ATOM 3338 C CA . ARG A 1 426 ? -54.192 12.276 23.602 1.00 77.00 426 ARG A CA 1
ATOM 3339 C C . ARG A 1 426 ? -55.492 11.471 23.645 1.00 77.00 426 ARG A C 1
ATOM 3341 O O . ARG A 1 426 ? -55.759 10.839 24.660 1.00 77.00 426 ARG A O 1
ATOM 3348 N N . GLN A 1 427 ? -56.295 11.496 22.581 1.00 78.94 427 GLN A N 1
ATOM 3349 C CA . GLN A 1 427 ? -57.568 10.765 22.500 1.00 78.94 427 GLN A CA 1
ATOM 3350 C C . GLN A 1 427 ? -57.372 9.253 22.661 1.00 78.94 427 GLN A C 1
ATOM 3352 O O . GLN A 1 427 ? -58.207 8.586 23.259 1.00 78.94 427 GLN A O 1
ATOM 3357 N N . GLN A 1 428 ? -56.249 8.733 22.164 1.00 80.19 428 GLN A N 1
ATOM 3358 C CA . GLN A 1 428 ? -55.869 7.322 22.252 1.00 80.19 428 GLN A CA 1
ATOM 3359 C C . GLN A 1 428 ? -55.102 6.976 23.543 1.00 80.19 428 GLN A C 1
ATOM 3361 O O . GLN A 1 428 ? -54.711 5.827 23.730 1.00 80.19 428 GLN A O 1
ATOM 3366 N N . GLY A 1 429 ? -54.866 7.946 24.437 1.00 77.62 429 GLY A N 1
ATOM 3367 C CA . GLY A 1 429 ? -54.186 7.726 25.718 1.00 77.62 429 GLY A CA 1
ATOM 3368 C C . GLY A 1 429 ? -52.705 7.334 25.605 1.00 77.62 429 GLY A C 1
ATOM 3369 O O . GLY A 1 429 ? -52.186 6.671 26.500 1.00 77.62 429 GLY A O 1
ATOM 3370 N N . ILE A 1 430 ? -52.017 7.715 24.523 1.00 78.94 430 ILE A N 1
ATOM 3371 C CA . ILE A 1 430 ? -50.622 7.330 24.256 1.00 78.94 430 ILE A CA 1
ATOM 3372 C C . ILE A 1 430 ? -49.658 8.274 24.985 1.00 78.94 430 ILE A C 1
ATOM 3374 O O . ILE A 1 430 ? -49.667 9.492 24.770 1.00 78.94 430 ILE A O 1
ATOM 3378 N N . ALA A 1 431 ? -48.783 7.704 25.818 1.00 71.00 431 ALA A N 1
ATOM 3379 C CA . ALA A 1 431 ? -47.763 8.447 26.552 1.00 71.00 431 ALA A CA 1
ATOM 3380 C C . ALA A 1 431 ? -46.787 9.170 25.597 1.00 71.00 431 ALA A C 1
ATOM 3382 O O . ALA A 1 431 ? -46.438 8.603 24.561 1.00 71.00 431 ALA A O 1
ATOM 3383 N N . PRO A 1 432 ? -46.280 10.376 25.935 1.00 68.94 432 PRO A N 1
ATOM 3384 C CA . PRO A 1 432 ? -45.349 11.131 25.086 1.00 68.94 432 PRO A CA 1
ATOM 3385 C C . PRO A 1 432 ? -44.137 10.336 24.582 1.00 68.94 432 PRO A C 1
ATOM 3387 O O . PRO A 1 432 ? -43.706 10.536 23.452 1.00 68.94 432 PRO A O 1
ATOM 3390 N N . SER A 1 433 ? -43.618 9.407 25.390 1.00 64.06 433 SER A N 1
ATOM 3391 C CA . SER A 1 433 ? -42.507 8.514 25.036 1.00 64.06 433 SER A CA 1
ATOM 3392 C C . SER A 1 433 ? -42.850 7.513 23.929 1.00 64.06 433 SER A C 1
ATOM 3394 O O . SER A 1 433 ? -41.989 7.165 23.126 1.00 64.06 433 SER A O 1
ATOM 3396 N N . ASP A 1 434 ? -44.104 7.066 23.859 1.00 73.25 434 ASP A N 1
ATOM 3397 C CA . ASP A 1 434 ? -44.567 6.102 22.859 1.00 73.25 434 ASP A CA 1
ATOM 3398 C C . ASP A 1 434 ? -45.031 6.780 21.564 1.00 73.25 434 ASP A C 1
ATOM 3400 O O . ASP A 1 434 ? -45.167 6.115 20.533 1.00 73.25 434 ASP A O 1
ATOM 3404 N N . GLN A 1 435 ? -45.216 8.107 21.579 1.00 75.69 435 GLN A N 1
ATOM 3405 C CA . GLN A 1 435 ? -45.653 8.879 20.412 1.00 75.69 435 GLN A CA 1
ATOM 3406 C C . GLN A 1 435 ? -44.688 8.762 19.226 1.00 75.69 435 GLN A C 1
ATOM 3408 O O . GLN A 1 435 ? -45.142 8.865 18.090 1.00 75.69 435 GLN A O 1
ATOM 3413 N N . GLU A 1 436 ? -43.394 8.476 19.436 1.00 74.44 436 GLU A N 1
ATOM 3414 C CA . GLU A 1 436 ? -42.445 8.244 18.333 1.00 74.44 436 GLU A CA 1
ATOM 3415 C C . GLU A 1 436 ? -42.882 7.086 17.431 1.00 74.44 436 GLU A C 1
ATOM 3417 O O . GLU A 1 436 ? -42.824 7.194 16.205 1.00 74.44 436 GLU A O 1
ATOM 3422 N N . ARG A 1 437 ? -43.369 5.985 18.024 1.00 76.19 437 ARG A N 1
ATOM 3423 C CA . ARG A 1 437 ? -43.815 4.799 17.269 1.00 76.19 437 ARG A CA 1
ATOM 3424 C C . ARG A 1 437 ? -44.942 5.164 16.310 1.00 76.19 437 ARG A C 1
ATOM 3426 O O . ARG A 1 437 ? -44.987 4.684 15.177 1.00 76.19 437 ARG A O 1
ATOM 3433 N N . PHE A 1 438 ? -45.802 6.071 16.759 1.00 81.62 438 PHE A N 1
ATOM 3434 C CA . PHE A 1 438 ? -46.954 6.565 16.025 1.00 81.62 438 PHE A CA 1
ATOM 3435 C C . PHE A 1 438 ? -46.657 7.812 15.190 1.00 81.62 438 PHE A C 1
ATOM 3437 O O . PHE A 1 438 ? -47.480 8.168 14.357 1.00 81.62 438 PHE A O 1
ATOM 3444 N N . ALA A 1 439 ? -45.483 8.441 15.321 1.00 77.81 439 ALA A N 1
ATOM 3445 C CA . ALA A 1 439 ? -45.116 9.646 14.572 1.00 77.81 439 ALA A CA 1
ATOM 3446 C C . ALA A 1 439 ? -45.105 9.423 13.054 1.00 77.81 439 ALA A C 1
ATOM 3448 O O . ALA A 1 439 ? -45.259 10.374 12.292 1.00 77.81 439 ALA A O 1
ATOM 3449 N N . THR A 1 440 ? -44.966 8.167 12.620 1.00 77.31 440 THR A N 1
ATOM 3450 C CA . THR A 1 440 ? -45.113 7.759 11.217 1.00 77.31 440 THR A CA 1
ATOM 3451 C C . THR A 1 440 ? -46.545 7.887 10.691 1.00 77.31 440 THR A C 1
ATOM 3453 O O . THR A 1 440 ? -46.712 7.956 9.482 1.00 77.31 440 THR A O 1
ATOM 3456 N N . LEU A 1 441 ? -47.577 7.954 11.544 1.00 82.19 441 LEU A N 1
ATOM 3457 C CA . LEU A 1 441 ? -48.969 8.177 11.126 1.00 82.19 441 LEU A CA 1
ATOM 3458 C C . LEU A 1 441 ? -49.204 9.592 10.606 1.00 82.19 441 LEU A C 1
ATOM 3460 O O . LEU A 1 441 ? -50.027 9.767 9.709 1.00 82.19 441 LEU A O 1
ATOM 3464 N N . ALA A 1 442 ? -48.500 10.586 11.156 1.00 81.75 442 ALA A N 1
ATOM 3465 C CA . ALA A 1 442 ? -48.614 11.957 10.683 1.00 81.75 442 ALA A CA 1
ATOM 3466 C C . ALA A 1 442 ? -48.258 12.014 9.183 1.00 81.75 442 ALA A C 1
ATOM 3468 O O . ALA A 1 442 ? -47.293 11.363 8.766 1.00 81.75 442 ALA A O 1
ATOM 3469 N N . PRO A 1 443 ? -49.023 12.750 8.357 1.00 85.06 443 PRO A N 1
ATOM 3470 C CA . PRO A 1 443 ? -48.678 12.961 6.958 1.00 85.06 443 PRO A CA 1
ATOM 3471 C C . PRO A 1 443 ? -47.259 13.527 6.825 1.00 85.06 443 PRO A C 1
ATOM 3473 O O . PRO A 1 443 ? -46.894 14.469 7.538 1.00 85.06 443 PRO A O 1
ATOM 3476 N N . SER A 1 444 ? -46.471 12.994 5.890 1.00 84.31 444 SER A N 1
ATOM 3477 C CA . SER A 1 444 ? -45.059 13.337 5.694 1.00 84.31 444 SER A CA 1
ATOM 3478 C C . SER A 1 444 ? -44.830 14.827 5.429 1.00 84.31 444 SER A C 1
ATOM 3480 O O . SER A 1 444 ? -43.740 15.336 5.671 1.00 84.31 444 SER A O 1
ATOM 3482 N N . LYS A 1 445 ? -45.849 15.564 4.964 1.00 84.69 445 LYS A N 1
ATOM 3483 C CA . LYS A 1 445 ? -45.774 17.022 4.758 1.00 84.69 445 LYS A CA 1
ATOM 3484 C C . LYS A 1 445 ? -45.555 17.833 6.041 1.00 84.69 445 LYS A C 1
ATOM 3486 O O . LYS A 1 445 ? -45.082 18.959 5.948 1.00 84.69 445 LYS A O 1
ATOM 3491 N N . TYR A 1 446 ? -45.891 17.276 7.206 1.00 86.44 446 TYR A N 1
ATOM 3492 C CA . TYR A 1 446 ? -45.675 17.907 8.513 1.00 86.44 446 TYR A CA 1
ATOM 3493 C C . TYR A 1 446 ? -44.404 17.402 9.214 1.00 86.44 446 TYR A C 1
ATOM 3495 O O . TYR A 1 446 ? -44.146 17.765 10.362 1.00 86.44 446 TYR A O 1
ATOM 3503 N N . GLU A 1 447 ? -43.614 16.547 8.562 1.00 85.19 447 GLU A N 1
ATOM 3504 C CA . GLU A 1 447 ? -42.321 16.105 9.080 1.00 85.19 447 GLU A CA 1
ATOM 3505 C C . GLU A 1 447 ? -41.241 17.169 8.855 1.00 85.19 447 GLU A C 1
ATOM 3507 O O . GLU A 1 447 ? -41.175 17.814 7.810 1.00 85.19 447 GLU A O 1
ATOM 3512 N N . LEU A 1 448 ? -40.351 17.320 9.835 1.00 86.81 448 LEU A N 1
ATOM 3513 C CA . LEU A 1 448 ? -39.270 18.302 9.817 1.00 86.81 448 LEU A CA 1
ATOM 3514 C C . LEU A 1 448 ? -38.013 17.723 9.166 1.00 86.81 448 LEU A C 1
ATOM 3516 O O . LEU A 1 448 ? -37.196 17.087 9.837 1.00 86.81 448 LEU A O 1
ATOM 3520 N N . TRP A 1 449 ? -37.852 17.952 7.865 1.00 87.31 449 TRP A N 1
ATOM 3521 C CA . TRP A 1 449 ? -36.673 17.545 7.100 1.00 87.31 449 TRP A CA 1
ATOM 3522 C C . TRP A 1 449 ? -35.717 18.723 6.874 1.00 87.31 449 TRP A C 1
ATOM 3524 O O . TRP A 1 449 ? -36.049 19.695 6.201 1.00 87.31 449 TRP A O 1
ATOM 3534 N N . LEU A 1 450 ? -34.501 18.617 7.409 1.00 87.75 450 LEU A N 1
ATOM 3535 C CA . LEU A 1 450 ? -33.409 19.569 7.215 1.00 87.75 450 LEU A CA 1
ATOM 3536 C C . LEU A 1 450 ? -32.533 19.150 6.036 1.00 87.75 450 LEU A C 1
ATOM 3538 O O . LEU A 1 450 ? -32.083 18.007 5.985 1.00 87.75 450 LEU A O 1
ATOM 3542 N N . SER A 1 451 ? -32.237 20.066 5.114 1.00 87.00 451 SER A N 1
ATOM 3543 C CA . SER A 1 451 ? -31.295 19.789 4.023 1.00 87.00 451 SER A CA 1
ATOM 3544 C C . SER A 1 451 ? -29.847 19.884 4.507 1.00 87.00 451 SER A C 1
ATOM 3546 O O . SER A 1 451 ? -29.429 20.925 5.013 1.00 87.00 451 SER A O 1
ATOM 3548 N N . LEU A 1 452 ? -29.072 18.812 4.317 1.00 86.31 452 LEU A N 1
ATOM 3549 C CA . LEU A 1 452 ? -27.615 18.807 4.488 1.00 86.31 452 LEU A CA 1
ATOM 3550 C C . LEU A 1 452 ? -26.865 19.104 3.174 1.00 86.31 452 LEU A C 1
ATOM 3552 O O . LEU A 1 452 ? -25.646 18.977 3.119 1.00 86.31 452 LEU A O 1
ATOM 3556 N N . GLY A 1 453 ? -27.559 19.477 2.100 1.00 86.19 453 GLY A N 1
ATOM 3557 C CA . GLY A 1 453 ? -26.930 19.735 0.806 1.00 86.19 453 GLY A CA 1
ATOM 3558 C C . GLY A 1 453 ? -26.643 18.466 -0.004 1.00 86.19 453 GLY A C 1
ATOM 3559 O O . GLY A 1 453 ? -27.411 17.501 0.020 1.00 86.19 453 GLY A O 1
ATOM 3560 N N . GLU A 1 454 ? -25.565 18.497 -0.786 1.00 88.62 454 GLU A N 1
ATOM 3561 C CA . GLU A 1 454 ? -25.227 17.466 -1.770 1.00 88.62 454 GLU A CA 1
ATOM 3562 C C . GLU A 1 454 ? -24.117 16.531 -1.262 1.00 88.62 454 GLU A C 1
ATOM 3564 O O . GLU A 1 454 ? -22.966 16.936 -1.099 1.00 88.62 454 GLU A O 1
ATOM 3569 N N . LEU A 1 455 ? -24.452 15.255 -1.061 1.00 92.19 455 LEU A N 1
ATOM 3570 C CA . LEU A 1 455 ? -23.513 14.211 -0.654 1.00 92.19 455 LEU A CA 1
ATOM 3571 C C . LEU A 1 455 ? -22.834 13.591 -1.892 1.00 92.19 455 LEU A C 1
ATOM 3573 O O . LEU A 1 455 ? -23.540 13.145 -2.798 1.00 92.19 455 LEU A O 1
ATOM 3577 N N . PRO A 1 456 ? -21.490 13.539 -1.970 1.00 93.69 456 PRO A N 1
ATOM 3578 C CA . PRO A 1 456 ? -20.776 12.911 -3.084 1.00 93.69 456 PRO A CA 1
ATOM 3579 C C . PRO A 1 456 ? -21.099 11.420 -3.241 1.00 93.69 456 PRO A C 1
ATOM 3581 O O . PRO A 1 456 ? -20.985 10.653 -2.287 1.00 93.69 456 PRO A O 1
ATOM 3584 N N . GLU A 1 457 ? -21.442 11.001 -4.457 1.00 93.31 457 GLU A N 1
ATOM 3585 C CA . GLU A 1 457 ? -21.785 9.610 -4.777 1.00 93.31 457 GLU A CA 1
ATOM 3586 C C . GLU A 1 457 ? -20.589 8.892 -5.421 1.00 93.31 457 GLU A C 1
ATOM 3588 O O . GLU A 1 457 ? -19.883 9.461 -6.262 1.00 93.31 457 GLU A O 1
ATOM 3593 N N . MET A 1 458 ? -20.358 7.634 -5.039 1.00 93.88 458 MET A N 1
ATOM 3594 C CA . MET A 1 458 ? -19.321 6.798 -5.645 1.00 93.88 458 MET A CA 1
ATOM 3595 C C . MET A 1 458 ? -19.756 6.301 -7.033 1.00 93.88 458 MET A C 1
ATOM 3597 O O . MET A 1 458 ? -20.899 5.891 -7.242 1.00 93.88 458 MET A O 1
ATOM 3601 N N . VAL A 1 459 ? -18.833 6.285 -7.997 1.00 93.62 459 VAL A N 1
ATOM 3602 C CA . VAL A 1 459 ? -19.088 5.706 -9.326 1.00 93.62 459 VAL A CA 1
ATOM 3603 C C . VAL A 1 459 ? -19.354 4.200 -9.190 1.00 93.62 459 VAL A C 1
ATOM 3605 O O . VAL A 1 459 ? -18.572 3.490 -8.559 1.00 93.62 459 VAL A O 1
ATOM 3608 N N . LEU A 1 460 ? -20.455 3.732 -9.793 1.00 90.38 460 LEU A N 1
ATOM 3609 C CA . LEU A 1 460 ? -21.052 2.392 -9.634 1.00 90.38 460 LEU A CA 1
ATOM 3610 C C . LEU A 1 460 ? -21.642 2.063 -8.249 1.00 90.38 460 LEU A C 1
ATOM 3612 O O . LEU A 1 460 ? -22.032 0.912 -8.038 1.00 90.38 460 LEU A O 1
ATOM 3616 N N . GLY A 1 461 ? -21.779 3.044 -7.349 1.00 88.00 461 GLY A N 1
ATOM 3617 C CA . GLY A 1 461 ? -22.598 2.923 -6.134 1.00 88.00 461 GLY A CA 1
ATOM 3618 C C . GLY A 1 461 ? -24.090 2.742 -6.439 1.00 88.00 461 GLY A C 1
ATOM 3619 O O . GLY A 1 461 ? -24.540 2.938 -7.572 1.00 88.00 461 GLY A O 1
ATOM 3620 N N . ALA A 1 462 ? -24.883 2.376 -5.434 1.00 84.38 462 ALA A N 1
ATOM 3621 C CA . ALA A 1 462 ? -26.306 2.062 -5.565 1.00 84.38 462 ALA A CA 1
ATOM 3622 C C . ALA A 1 462 ? -27.159 3.201 -6.165 1.00 84.38 462 ALA A C 1
ATOM 3624 O O . ALA A 1 462 ? -28.195 2.932 -6.787 1.00 84.38 462 ALA A O 1
ATOM 3625 N N . ARG A 1 463 ? -26.741 4.471 -6.020 1.00 87.81 463 ARG A N 1
ATOM 3626 C CA . ARG A 1 463 ? -27.449 5.653 -6.563 1.00 87.81 463 ARG A CA 1
ATOM 3627 C C . ARG A 1 463 ? -26.809 6.181 -7.848 1.00 87.81 463 ARG A C 1
ATOM 3629 O O . ARG A 1 463 ? -27.274 7.181 -8.393 1.00 87.81 463 ARG A O 1
ATOM 3636 N N . CYS A 1 464 ? -25.746 5.541 -8.335 1.00 90.88 464 CYS A N 1
ATOM 3637 C CA . CYS A 1 464 ? -25.085 5.933 -9.570 1.00 90.88 464 CYS A CA 1
ATOM 3638 C C . CYS A 1 464 ? -25.951 5.584 -10.791 1.00 90.88 464 CYS A C 1
ATOM 3640 O O . CYS A 1 464 ? -26.513 4.494 -10.884 1.00 90.88 464 CYS A O 1
ATOM 3642 N N . ALA A 1 465 ? -25.993 6.482 -11.777 1.00 90.06 465 ALA A N 1
ATOM 3643 C CA . ALA A 1 465 ? -26.714 6.289 -13.038 1.00 90.06 465 ALA A CA 1
ATOM 3644 C C . ALA A 1 465 ? -26.169 5.115 -13.878 1.00 90.06 465 ALA A C 1
ATOM 3646 O O . ALA A 1 465 ? -26.882 4.583 -14.720 1.00 90.06 465 ALA A O 1
ATOM 3647 N N . LEU A 1 466 ? -24.917 4.702 -13.640 1.00 89.44 466 LEU A N 1
ATOM 3648 C CA . LEU A 1 466 ? -24.277 3.559 -14.305 1.00 89.44 466 LEU A CA 1
ATOM 3649 C C . LEU A 1 466 ? -24.546 2.218 -13.595 1.00 89.44 466 LEU A C 1
ATOM 3651 O O . LEU A 1 466 ? -24.115 1.165 -14.059 1.00 89.44 466 LEU A O 1
ATOM 3655 N N . ARG A 1 467 ? -25.233 2.214 -12.446 1.00 85.12 467 ARG A N 1
ATOM 3656 C CA . ARG A 1 467 ? -25.541 0.973 -11.729 1.00 85.12 467 ARG A CA 1
ATOM 3657 C C . ARG A 1 467 ? -26.651 0.211 -12.455 1.00 85.12 467 ARG A C 1
ATOM 3659 O O . ARG A 1 467 ? -27.756 0.720 -12.603 1.00 85.12 467 ARG A O 1
ATOM 3666 N N . GLY A 1 468 ? -26.376 -1.033 -12.844 1.00 76.50 468 GLY A N 1
ATOM 3667 C CA . GLY A 1 468 ? -27.376 -1.942 -13.423 1.00 76.50 468 GLY A CA 1
ATOM 3668 C C . GLY A 1 468 ? -27.685 -1.726 -14.911 1.00 76.50 468 GLY A C 1
ATOM 3669 O O . GLY A 1 468 ? -28.508 -2.458 -15.453 1.00 76.50 468 GLY A O 1
ATOM 3670 N N . VAL A 1 469 ? -27.021 -0.780 -15.584 1.00 78.50 469 VAL A N 1
ATOM 3671 C CA . VAL A 1 469 ? -27.142 -0.590 -17.043 1.00 78.50 469 VAL A CA 1
ATOM 3672 C C . VAL A 1 469 ? -26.251 -1.577 -17.811 1.00 78.50 469 VAL A C 1
ATOM 3674 O O . VAL A 1 469 ? -25.344 -2.185 -17.234 1.00 78.50 469 VAL A O 1
ATOM 3677 N N . ASN A 1 470 ? -26.494 -1.774 -19.111 1.00 77.06 470 ASN A N 1
ATOM 3678 C CA . ASN A 1 470 ? -25.654 -2.650 -19.926 1.00 77.06 470 ASN A CA 1
ATOM 3679 C C . ASN A 1 470 ? -24.256 -2.018 -20.124 1.00 77.06 470 ASN A C 1
ATOM 3681 O O . ASN A 1 470 ? -24.115 -0.956 -20.730 1.00 77.06 470 ASN A O 1
ATOM 3685 N N . GLN A 1 471 ? -23.205 -2.693 -19.647 1.00 76.94 471 GLN A N 1
ATOM 3686 C CA . GLN A 1 471 ? -21.829 -2.177 -19.684 1.00 76.94 471 GLN A CA 1
ATOM 3687 C C . GLN A 1 471 ? -21.282 -1.963 -21.104 1.00 76.94 471 GLN A C 1
ATOM 3689 O O . GLN A 1 471 ? -20.428 -1.109 -21.308 1.00 76.94 471 GLN A O 1
ATOM 3694 N N . ARG A 1 472 ? -21.746 -2.717 -22.103 1.00 72.69 472 ARG A N 1
ATOM 3695 C CA . ARG A 1 472 ? -21.264 -2.610 -23.485 1.00 72.69 472 ARG A CA 1
ATOM 3696 C C . ARG A 1 472 ? -21.931 -1.482 -24.256 1.00 72.69 472 ARG A C 1
ATOM 3698 O O . ARG A 1 472 ? -21.242 -0.713 -24.920 1.00 72.69 472 ARG A O 1
ATOM 3705 N N . LEU A 1 473 ? -23.257 -1.394 -24.188 1.00 80.06 473 LEU A N 1
ATOM 3706 C CA . LEU A 1 473 ? -24.041 -0.447 -24.985 1.00 80.06 473 LEU A CA 1
ATOM 3707 C C . LEU A 1 473 ? -24.327 0.847 -24.226 1.00 80.06 473 LEU A C 1
ATOM 3709 O O . LEU A 1 473 ? -24.125 1.939 -24.758 1.00 80.06 473 LEU A O 1
ATOM 3713 N N . ASP A 1 474 ? -24.781 0.744 -22.978 1.00 84.56 474 ASP A N 1
ATOM 3714 C CA . ASP A 1 474 ? -25.241 1.912 -22.232 1.00 84.56 474 ASP A CA 1
ATOM 3715 C C . ASP A 1 474 ? -24.079 2.730 -21.679 1.00 84.56 474 ASP A C 1
ATOM 3717 O O . ASP A 1 474 ? -24.176 3.951 -21.676 1.00 84.56 474 ASP A O 1
ATOM 3721 N N . HIS A 1 475 ? -22.952 2.119 -21.293 1.00 86.50 475 HIS A N 1
ATOM 3722 C CA . HIS A 1 475 ? -21.763 2.908 -20.936 1.00 86.50 475 HIS A CA 1
ATOM 3723 C C . HIS A 1 475 ? -21.270 3.727 -22.129 1.00 86.50 475 HIS A C 1
ATOM 3725 O O . HIS A 1 475 ? -20.990 4.913 -21.979 1.00 86.50 475 HIS A O 1
ATOM 3731 N N . PHE A 1 476 ? -21.252 3.138 -23.328 1.00 84.19 476 PHE A N 1
ATOM 3732 C CA . PHE A 1 476 ? -20.899 3.875 -24.537 1.00 84.19 476 PHE A CA 1
ATOM 3733 C C . PHE A 1 476 ? -21.868 5.044 -24.784 1.00 84.19 476 PHE A C 1
ATOM 3735 O O . PHE A 1 476 ? -21.422 6.169 -25.010 1.00 84.19 476 PHE A O 1
ATOM 3742 N N . ARG A 1 477 ? -23.187 4.823 -24.643 1.00 85.56 477 ARG A N 1
ATOM 3743 C CA . ARG A 1 477 ? -24.204 5.897 -24.694 1.00 85.56 477 ARG A CA 1
ATOM 3744 C C . ARG A 1 477 ? -24.005 6.952 -23.601 1.00 85.56 477 ARG A C 1
ATOM 3746 O O . ARG A 1 477 ? -24.237 8.128 -23.847 1.00 85.56 477 ARG A O 1
ATOM 3753 N N . ALA A 1 478 ? -23.554 6.551 -22.414 1.00 87.00 478 ALA A N 1
ATOM 3754 C CA . ALA A 1 478 ? -23.226 7.426 -21.289 1.00 87.00 478 ALA A CA 1
ATOM 3755 C C . ALA A 1 478 ? -21.912 8.205 -21.470 1.00 87.00 478 ALA A C 1
ATOM 3757 O O . ALA A 1 478 ? -21.573 9.006 -20.593 1.00 87.00 478 ALA A O 1
ATOM 3758 N N . LEU A 1 479 ? -21.188 7.966 -22.575 1.00 86.88 479 LEU A N 1
ATOM 3759 C CA . LEU A 1 479 ? -19.844 8.478 -22.858 1.00 86.88 479 LEU A CA 1
ATOM 3760 C C . LEU A 1 479 ? -18.769 7.958 -21.878 1.00 86.88 479 LEU A C 1
ATOM 3762 O O . LEU A 1 479 ? -17.729 8.591 -21.697 1.00 86.88 479 LEU A O 1
ATOM 3766 N N . GLU A 1 480 ? -19.022 6.803 -21.263 1.00 89.06 480 GLU A N 1
ATOM 3767 C CA . GLU A 1 480 ? -18.190 6.124 -20.266 1.00 89.06 480 GLU A CA 1
ATOM 3768 C C . GLU A 1 480 ? -17.457 4.910 -20.847 1.00 89.06 480 GLU A C 1
ATOM 3770 O O . GLU A 1 480 ? -17.762 4.415 -21.934 1.00 89.06 480 GLU A O 1
ATOM 3775 N N . GLU A 1 481 ? -16.454 4.425 -20.116 1.00 84.94 481 GLU A N 1
ATOM 3776 C CA . GLU A 1 481 ? -15.672 3.263 -20.527 1.00 84.94 481 GLU A CA 1
ATOM 3777 C C . GLU A 1 481 ? -16.499 1.970 -20.427 1.00 84.94 481 GLU A C 1
ATOM 3779 O O . GLU A 1 481 ? -17.169 1.717 -19.422 1.00 84.94 481 GLU A O 1
ATOM 3784 N N . GLN A 1 482 ? -16.400 1.093 -21.433 1.00 80.12 482 GLN A N 1
ATOM 3785 C CA . GLN A 1 482 ? -17.088 -0.206 -21.409 1.00 80.12 482 GLN A CA 1
ATOM 3786 C C . GLN A 1 482 ? -16.688 -1.047 -20.182 1.00 80.12 482 GLN A C 1
ATOM 3788 O O . GLN A 1 482 ? -17.512 -1.747 -19.602 1.00 80.12 482 GLN A O 1
ATOM 3793 N N . LYS A 1 483 ? -15.417 -0.964 -19.773 1.00 78.56 483 LYS A N 1
ATOM 3794 C CA . LYS A 1 483 ? -14.844 -1.656 -18.606 1.00 78.56 483 LYS A CA 1
ATOM 3795 C C . LYS A 1 483 ? -14.659 -0.715 -17.410 1.00 78.56 483 LYS A C 1
ATOM 3797 O O . LYS A 1 483 ? -13.669 -0.819 -16.691 1.00 78.56 483 LYS A O 1
ATOM 3802 N N . GLU A 1 484 ? -15.573 0.234 -17.223 1.00 86.38 484 GLU A N 1
ATOM 3803 C CA . GLU A 1 484 ? -15.569 1.103 -16.043 1.00 86.38 484 GLU A CA 1
ATOM 3804 C C . GLU A 1 484 ? -15.698 0.255 -14.766 1.00 86.38 484 GLU A C 1
ATOM 3806 O O . GLU A 1 484 ? -16.666 -0.487 -14.599 1.00 86.38 484 GLU A O 1
ATOM 3811 N N . VAL A 1 485 ? -14.695 0.339 -13.887 1.00 86.62 485 VAL A N 1
ATOM 3812 C CA . VAL A 1 485 ? -14.598 -0.488 -12.670 1.00 86.62 485 VAL A CA 1
ATOM 3813 C C . VAL A 1 485 ? -15.252 0.165 -11.452 1.00 86.62 485 VAL A C 1
ATOM 3815 O O . VAL A 1 485 ? -15.625 -0.545 -10.521 1.00 86.62 485 VAL A O 1
ATOM 3818 N N . GLY A 1 486 ? -15.421 1.495 -11.452 1.00 89.31 486 GLY A N 1
ATOM 3819 C CA . GLY A 1 486 ? -15.950 2.244 -10.307 1.00 89.31 486 GLY A CA 1
ATOM 3820 C C . GLY A 1 486 ? -15.023 2.247 -9.082 1.00 89.31 486 GLY A C 1
ATOM 3821 O O . GLY A 1 486 ? -13.825 1.990 -9.185 1.00 89.31 486 GLY A O 1
ATOM 3822 N N . GLY A 1 487 ? -15.567 2.587 -7.908 1.00 90.38 487 GLY A N 1
ATOM 3823 C CA . GLY A 1 487 ? -14.797 2.614 -6.650 1.00 90.38 487 GLY A CA 1
ATOM 3824 C C . GLY A 1 487 ? -14.097 3.946 -6.330 1.00 90.38 487 GLY A C 1
ATOM 3825 O O . GLY A 1 487 ? -13.242 4.005 -5.449 1.00 90.38 487 GLY A O 1
ATOM 3826 N N . TYR A 1 488 ? -14.441 5.027 -7.033 1.00 94.00 488 TYR A N 1
ATOM 3827 C CA . TYR A 1 488 ? -13.894 6.373 -6.820 1.00 94.00 488 TYR A CA 1
ATOM 3828 C C . TYR A 1 488 ? -14.990 7.448 -6.881 1.00 94.00 488 TYR A C 1
ATOM 3830 O O . TYR A 1 488 ? -16.104 7.204 -7.345 1.00 94.00 488 TYR A O 1
ATOM 3838 N N . PHE A 1 489 ? -14.666 8.653 -6.415 1.00 95.00 489 PHE A N 1
ATOM 3839 C CA . PHE A 1 489 ? -15.547 9.823 -6.391 1.00 95.00 489 PHE A CA 1
ATOM 3840 C C . PHE A 1 489 ? -15.127 10.843 -7.450 1.00 95.00 489 PHE A C 1
ATOM 3842 O O . PHE A 1 489 ? -13.934 11.089 -7.630 1.00 95.00 489 PHE A O 1
ATOM 3849 N N . VAL A 1 490 ? -16.097 11.487 -8.105 1.00 94.00 490 VAL A N 1
ATOM 3850 C CA . VAL A 1 490 ? -15.856 12.620 -9.016 1.00 94.00 490 VAL A CA 1
ATOM 3851 C C . VAL A 1 490 ? -16.177 13.919 -8.280 1.00 94.00 490 VAL A C 1
ATOM 3853 O O . VAL A 1 490 ? -17.338 14.214 -8.002 1.00 94.00 490 VAL A O 1
ATOM 3856 N N . LEU A 1 491 ? -15.148 14.703 -7.960 1.00 91.50 491 LEU A N 1
ATOM 3857 C CA . LEU A 1 491 ? -15.238 15.948 -7.196 1.00 91.50 491 LEU A CA 1
ATOM 3858 C C . LEU A 1 491 ? -14.605 17.093 -7.977 1.00 91.50 491 LEU A C 1
ATOM 3860 O O . LEU A 1 491 ? -13.399 17.087 -8.233 1.00 91.50 491 LEU A O 1
ATOM 3864 N N . ARG A 1 492 ? -15.410 18.104 -8.326 1.00 86.44 492 ARG A N 1
ATOM 3865 C CA . ARG A 1 492 ? -14.979 19.246 -9.155 1.00 86.44 492 ARG A CA 1
ATOM 3866 C C . ARG A 1 492 ? -14.245 18.800 -10.434 1.00 86.44 492 ARG A C 1
ATOM 3868 O O . ARG A 1 492 ? -13.188 19.329 -10.771 1.00 86.44 492 ARG A O 1
ATOM 3875 N N . GLY A 1 493 ? -14.768 17.760 -11.087 1.00 81.75 493 GLY A N 1
ATOM 3876 C CA . GLY A 1 493 ? -14.195 17.107 -12.270 1.00 81.75 493 GLY A CA 1
ATOM 3877 C C . GLY A 1 493 ? -13.001 16.179 -12.035 1.00 81.75 493 GLY A C 1
ATOM 3878 O O . GLY A 1 493 ? -12.666 15.399 -12.920 1.00 81.75 493 GLY A O 1
ATOM 3879 N N . GLY A 1 494 ? -12.362 16.232 -10.865 1.00 87.50 494 GLY A N 1
ATOM 3880 C CA . GLY A 1 494 ? -11.234 15.369 -10.527 1.00 87.50 494 GLY A CA 1
ATOM 3881 C C . GLY A 1 494 ? -11.674 14.079 -9.843 1.00 87.50 494 GLY A C 1
ATOM 3882 O O . GLY A 1 494 ? -12.601 14.075 -9.038 1.00 87.50 494 GLY A O 1
ATOM 3883 N N . GLU A 1 495 ? -10.957 12.992 -10.101 1.00 92.12 495 GLU A N 1
ATOM 3884 C CA . GLU A 1 495 ? -11.244 11.694 -9.487 1.00 92.12 495 GLU A CA 1
ATOM 3885 C C . GLU A 1 495 ? -10.462 11.495 -8.188 1.00 92.12 495 GLU A C 1
ATOM 3887 O O . GLU A 1 495 ? -9.296 11.902 -8.074 1.00 92.12 495 GLU A O 1
ATOM 3892 N N . ARG A 1 496 ? -11.123 10.925 -7.178 1.00 93.88 496 ARG A N 1
ATOM 3893 C CA . ARG A 1 496 ? -10.584 10.701 -5.832 1.00 93.88 496 ARG A CA 1
ATOM 3894 C C . ARG A 1 496 ? -10.907 9.291 -5.350 1.00 93.88 496 ARG A C 1
ATOM 3896 O O . ARG A 1 496 ? -12.067 8.893 -5.353 1.00 93.88 496 ARG A O 1
ATOM 3903 N N . ILE A 1 497 ? -9.893 8.569 -4.889 1.00 93.31 497 ILE A N 1
ATOM 3904 C CA . ILE A 1 497 ? -10.005 7.228 -4.303 1.00 93.31 497 ILE A CA 1
ATOM 3905 C C . ILE A 1 497 ? -9.778 7.340 -2.798 1.00 93.31 497 ILE A C 1
ATOM 3907 O O . ILE A 1 497 ? -8.775 7.922 -2.378 1.00 93.31 497 ILE A O 1
ATOM 3911 N N . LEU A 1 498 ? -10.672 6.761 -1.996 1.00 91.81 498 LEU A N 1
ATOM 3912 C CA . LEU A 1 498 ? -10.415 6.502 -0.579 1.00 91.81 498 LEU A CA 1
ATOM 3913 C C . LEU A 1 498 ? -9.572 5.229 -0.458 1.00 91.81 498 LEU A C 1
ATOM 3915 O O . LEU A 1 498 ? -9.954 4.178 -0.964 1.00 91.81 498 LEU A O 1
ATOM 3919 N N . ARG A 1 499 ? -8.396 5.325 0.166 1.00 88.12 499 ARG A N 1
ATOM 3920 C CA . ARG A 1 499 ? -7.470 4.192 0.296 1.00 88.12 499 ARG A CA 1
ATOM 3921 C C . ARG A 1 499 ? -7.915 3.245 1.406 1.00 88.12 499 ARG A C 1
ATOM 3923 O O . ARG A 1 499 ? -8.309 3.694 2.479 1.00 88.12 499 ARG A O 1
ATOM 3930 N N . ASN A 1 500 ? -7.726 1.948 1.185 1.00 87.94 500 ASN A N 1
ATOM 3931 C CA . ASN A 1 500 ? -7.852 0.944 2.236 1.00 87.94 500 ASN A CA 1
ATOM 3932 C C . ASN A 1 500 ? -6.648 1.027 3.187 1.00 87.94 500 ASN A C 1
ATOM 3934 O O . ASN A 1 500 ? -5.495 1.033 2.739 1.00 87.94 500 ASN A O 1
ATOM 3938 N N . LEU A 1 501 ? -6.907 1.067 4.495 1.00 89.75 501 LEU A N 1
ATOM 3939 C CA . LEU A 1 501 ? -5.869 1.039 5.529 1.00 89.75 501 LEU A CA 1
ATOM 3940 C C . LEU A 1 501 ? -5.909 -0.271 6.303 1.00 89.75 501 LEU A C 1
ATOM 3942 O O . LEU A 1 501 ? -6.990 -0.760 6.600 1.00 89.75 501 LEU A O 1
ATOM 3946 N N . ILE A 1 502 ? -4.752 -0.809 6.679 1.00 91.00 502 ILE A N 1
ATOM 3947 C CA . ILE A 1 502 ? -4.677 -1.950 7.602 1.00 91.00 502 ILE A CA 1
ATOM 3948 C C . ILE A 1 502 ? -4.513 -1.419 9.017 1.00 91.00 502 ILE A C 1
ATOM 3950 O O . ILE A 1 502 ? -3.611 -0.625 9.269 1.00 91.00 502 ILE A O 1
ATOM 3954 N N . LEU A 1 503 ? -5.370 -1.863 9.932 1.00 89.06 503 LEU A N 1
ATOM 3955 C CA . LEU A 1 503 ? -5.339 -1.499 11.346 1.00 89.06 503 LEU A CA 1
ATOM 3956 C C . LEU A 1 503 ? -5.523 -2.732 12.225 1.00 89.06 503 LEU A C 1
ATOM 3958 O O . LEU A 1 503 ? -5.874 -3.798 11.735 1.00 89.06 503 LEU A O 1
ATOM 3962 N N . GLN A 1 504 ? -5.322 -2.572 13.535 1.00 90.25 504 GLN A N 1
ATOM 3963 C CA . GLN A 1 504 ? -5.605 -3.615 14.521 1.00 90.25 504 GLN A CA 1
ATOM 3964 C C . GLN A 1 504 ? -7.028 -4.169 14.334 1.00 90.25 504 GLN A C 1
ATOM 3966 O O . GLN A 1 504 ? -7.984 -3.398 14.159 1.00 90.25 504 GLN A O 1
ATOM 3971 N N . ARG A 1 505 ? -7.140 -5.498 14.379 1.00 91.88 505 ARG A N 1
ATOM 3972 C CA . ARG A 1 505 ? -8.384 -6.259 14.256 1.00 91.88 505 ARG A CA 1
ATOM 3973 C C . ARG A 1 505 ? -9.390 -5.860 15.334 1.00 91.88 505 ARG A C 1
ATOM 3975 O O . ARG A 1 505 ? -9.011 -5.612 16.481 1.00 91.88 505 ARG A O 1
ATOM 3982 N N . CYS A 1 506 ? -10.664 -5.770 14.962 1.00 91.50 506 CYS A N 1
ATOM 3983 C CA . CYS A 1 506 ? -11.717 -5.380 15.888 1.00 91.50 506 CYS A CA 1
ATOM 3984 C C . CYS A 1 506 ? -12.255 -6.569 16.697 1.00 91.50 506 CYS A C 1
ATOM 3986 O O . CYS A 1 506 ? -12.182 -7.717 16.272 1.00 91.50 506 CYS A O 1
ATOM 3988 N N . ASN A 1 507 ? -12.826 -6.263 17.863 1.00 93.19 507 ASN A N 1
ATOM 3989 C CA . ASN A 1 507 ? -13.535 -7.173 18.764 1.00 93.19 507 ASN A CA 1
ATOM 3990 C C . ASN A 1 507 ? -12.694 -8.376 19.240 1.00 93.19 507 ASN A C 1
ATOM 3992 O O . ASN A 1 507 ? -13.232 -9.443 19.524 1.00 93.19 507 ASN A O 1
ATOM 3996 N N . VAL A 1 508 ? -11.370 -8.208 19.344 1.00 93.19 508 VAL A N 1
ATOM 3997 C CA . VAL A 1 508 ? -10.444 -9.219 19.882 1.00 93.19 508 VAL A CA 1
ATOM 3998 C C . VAL A 1 508 ? -9.502 -8.576 20.899 1.00 93.19 508 VAL A C 1
ATOM 4000 O O . VAL A 1 508 ? -8.894 -7.548 20.585 1.00 93.19 508 VAL A O 1
ATOM 4003 N N . PRO A 1 509 ? -9.351 -9.153 22.102 1.00 94.44 509 PRO A N 1
ATOM 4004 C CA . PRO A 1 509 ? -8.313 -8.738 23.034 1.00 94.44 509 PRO A CA 1
ATOM 4005 C C . PRO A 1 509 ? -6.939 -9.231 22.572 1.00 94.44 509 PRO A C 1
ATOM 4007 O O . PRO A 1 509 ? -6.709 -10.435 22.470 1.00 94.44 509 PRO A O 1
ATOM 4010 N N . LEU A 1 510 ? -6.024 -8.299 22.303 1.00 94.62 510 LEU A N 1
ATOM 4011 C CA . LEU A 1 510 ? -4.660 -8.599 21.860 1.00 94.62 510 LEU A CA 1
ATOM 4012 C C . LEU A 1 510 ? -3.636 -8.260 22.943 1.00 94.62 510 LEU A C 1
ATOM 4014 O O . LEU A 1 510 ? -3.693 -7.181 23.540 1.00 94.62 510 LEU A O 1
ATOM 4018 N N . ASN A 1 511 ? -2.684 -9.168 23.156 1.00 95.12 511 ASN A N 1
ATOM 4019 C CA . ASN A 1 511 ? -1.544 -8.964 24.051 1.00 95.12 511 ASN A CA 1
ATOM 4020 C C . ASN A 1 511 ? -0.510 -8.058 23.382 1.00 95.12 511 ASN A C 1
ATOM 4022 O O . ASN A 1 511 ? 0.060 -8.447 22.367 1.00 95.12 511 ASN A O 1
ATOM 4026 N N . ILE A 1 512 ? -0.238 -6.877 23.939 1.00 93.38 512 ILE A N 1
ATOM 4027 C CA . ILE A 1 512 ? 0.720 -5.928 23.362 1.00 93.38 512 ILE A CA 1
ATOM 4028 C C . ILE A 1 512 ? 1.769 -5.540 24.400 1.00 93.38 512 ILE A C 1
ATOM 4030 O O . ILE A 1 512 ? 1.452 -5.050 25.485 1.00 93.38 512 ILE A O 1
ATOM 4034 N N . GLU A 1 513 ? 3.033 -5.703 24.025 1.00 92.19 513 GLU A N 1
ATOM 4035 C CA . GLU A 1 513 ? 4.192 -5.230 24.782 1.00 92.19 513 GLU A CA 1
ATOM 4036 C C . GLU A 1 513 ? 4.819 -4.019 24.082 1.00 92.19 513 GLU A C 1
ATOM 4038 O O . GLU A 1 513 ? 5.248 -4.104 22.928 1.00 92.19 513 GLU A O 1
ATOM 4043 N N . ARG A 1 514 ? 4.835 -2.863 24.754 1.00 88.12 514 ARG A N 1
ATOM 4044 C CA . ARG A 1 514 ? 5.448 -1.620 24.265 1.00 88.12 514 ARG A CA 1
ATOM 4045 C C . ARG A 1 514 ? 6.059 -0.841 25.420 1.00 88.12 514 ARG A C 1
ATOM 4047 O O . ARG A 1 514 ? 5.357 -0.447 26.346 1.00 88.12 514 ARG A O 1
ATOM 4054 N N . GLU A 1 515 ? 7.333 -0.483 25.292 1.00 87.56 515 GLU A N 1
ATOM 4055 C CA . GLU A 1 515 ? 8.041 0.356 26.275 1.00 87.56 515 GLU A CA 1
ATOM 4056 C C . GLU A 1 515 ? 7.343 1.701 26.516 1.00 87.56 515 GLU A C 1
ATOM 4058 O O . GLU A 1 515 ? 7.296 2.197 27.638 1.00 87.56 515 GLU A O 1
ATOM 4063 N N . ARG A 1 516 ? 6.705 2.256 25.476 1.00 86.44 516 ARG A N 1
ATOM 4064 C CA . ARG A 1 516 ? 5.936 3.501 25.576 1.00 86.44 516 ARG A CA 1
ATOM 4065 C C . ARG A 1 516 ? 4.831 3.433 26.636 1.00 86.44 516 ARG A C 1
ATOM 4067 O O . ARG A 1 516 ? 4.501 4.473 27.193 1.00 86.44 516 ARG A O 1
ATOM 4074 N N . PHE A 1 517 ? 4.271 2.264 26.952 1.00 88.06 517 PHE A N 1
ATOM 4075 C CA . PHE A 1 517 ? 3.244 2.162 27.996 1.00 88.06 517 PHE A CA 1
ATOM 4076 C C . PHE A 1 517 ? 3.793 2.518 29.380 1.00 88.06 517 PHE A C 1
ATOM 4078 O O . PHE A 1 517 ? 3.131 3.250 30.107 1.00 88.06 517 PHE A O 1
ATOM 4085 N N . ALA A 1 518 ? 5.038 2.141 29.680 1.00 87.00 518 ALA A N 1
ATOM 4086 C CA . ALA A 1 518 ? 5.719 2.541 30.913 1.00 87.00 518 ALA A CA 1
ATOM 4087 C C . ALA A 1 518 ? 6.094 4.039 30.940 1.00 87.00 518 ALA A C 1
ATOM 4089 O O . ALA A 1 518 ? 6.366 4.593 31.999 1.00 87.00 518 ALA A O 1
ATOM 4090 N N . THR A 1 519 ? 6.102 4.718 29.783 1.00 86.19 519 THR A N 1
ATOM 4091 C CA . THR A 1 519 ? 6.306 6.180 29.712 1.00 86.19 519 THR A CA 1
ATOM 4092 C C . THR A 1 519 ? 5.017 6.984 29.883 1.00 86.19 519 THR A C 1
ATOM 4094 O O . THR A 1 519 ? 5.093 8.183 30.132 1.00 86.19 519 THR A O 1
ATOM 4097 N N . VAL A 1 520 ? 3.841 6.353 29.727 1.00 79.25 520 VAL A N 1
ATOM 4098 C CA . VAL A 1 520 ? 2.542 7.021 29.933 1.00 79.25 520 VAL A CA 1
ATOM 4099 C C . VAL A 1 520 ? 2.344 7.337 31.413 1.00 79.25 520 VAL A C 1
ATOM 4101 O O . VAL A 1 520 ? 1.910 8.436 31.745 1.00 79.25 520 VAL A O 1
ATOM 4104 N N . ASP A 1 521 ? 2.688 6.390 32.284 1.00 81.62 521 ASP A N 1
ATOM 4105 C CA . ASP A 1 521 ? 2.675 6.544 33.735 1.00 81.62 521 ASP A CA 1
ATOM 4106 C C . ASP A 1 521 ? 3.776 5.654 34.332 1.00 81.62 521 ASP A C 1
ATOM 4108 O O . ASP A 1 521 ? 3.970 4.522 33.883 1.00 81.62 521 ASP A O 1
ATOM 4112 N N . SER A 1 522 ? 4.491 6.143 35.348 1.00 80.75 522 SER A N 1
ATOM 4113 C CA . SER A 1 522 ? 5.598 5.415 35.984 1.00 80.75 522 SER A CA 1
ATOM 4114 C C . SER A 1 522 ? 5.142 4.133 36.683 1.00 80.75 522 SER A C 1
ATOM 4116 O O . SER A 1 522 ? 5.945 3.225 36.907 1.00 80.75 522 SER A O 1
ATOM 4118 N N . PHE A 1 523 ? 3.852 4.034 37.013 1.00 85.50 523 PHE A N 1
ATOM 4119 C CA . PHE A 1 523 ? 3.269 2.831 37.593 1.00 85.50 523 PHE A CA 1
ATOM 4120 C C . PHE A 1 523 ? 2.847 1.794 36.552 1.00 85.50 523 PHE A C 1
ATOM 4122 O O . PHE A 1 523 ? 2.469 0.695 36.945 1.00 85.50 523 PHE A O 1
ATOM 4129 N N . PHE A 1 524 ? 2.877 2.087 35.251 1.00 89.62 524 PHE A N 1
ATOM 4130 C CA . PHE A 1 524 ? 2.443 1.128 34.234 1.00 89.62 524 PHE A CA 1
ATOM 4131 C C . PHE A 1 524 ? 3.578 0.192 33.835 1.00 89.62 524 PHE A C 1
ATOM 4133 O O . PHE A 1 524 ? 4.727 0.589 33.657 1.00 89.62 524 PHE A O 1
ATOM 4140 N N . SER A 1 525 ? 3.243 -1.082 33.660 1.00 90.50 525 SER A N 1
ATOM 4141 C CA . SER A 1 525 ? 4.143 -2.038 33.023 1.00 90.50 525 SER A CA 1
ATOM 4142 C C . SER A 1 525 ? 4.159 -1.833 31.498 1.00 90.50 525 SER A C 1
ATOM 4144 O O . SER A 1 525 ? 3.219 -1.266 30.931 1.00 90.50 525 SER A O 1
ATOM 4146 N N . PRO A 1 526 ? 5.185 -2.338 30.789 1.00 92.00 526 PRO A N 1
ATOM 4147 C CA . PRO A 1 526 ? 5.206 -2.319 29.327 1.00 92.00 526 PRO A CA 1
ATOM 4148 C C . PRO A 1 526 ? 4.165 -3.256 28.687 1.00 92.00 526 PRO A C 1
ATOM 4150 O O . PRO A 1 526 ? 4.051 -3.273 27.463 1.00 92.00 526 PRO A O 1
ATOM 4153 N N . ARG A 1 527 ? 3.412 -4.041 29.474 1.00 92.12 527 ARG A N 1
ATOM 4154 C CA . ARG A 1 527 ? 2.438 -5.031 28.998 1.00 92.12 527 ARG A CA 1
ATOM 4155 C C . ARG A 1 527 ? 1.008 -4.545 29.211 1.00 92.12 527 ARG A C 1
ATOM 4157 O O . ARG A 1 527 ? 0.616 -4.162 30.313 1.00 92.12 527 ARG A O 1
ATOM 4164 N N . ALA A 1 528 ? 0.213 -4.606 28.150 1.00 93.31 528 ALA A N 1
ATOM 4165 C CA . ALA A 1 528 ? -1.204 -4.279 28.180 1.00 93.31 528 ALA A CA 1
ATOM 4166 C C . ALA A 1 528 ? -1.996 -5.229 27.279 1.00 93.31 528 ALA A C 1
ATOM 4168 O O . ALA A 1 528 ? -1.469 -5.762 26.301 1.00 93.31 528 ALA A O 1
ATOM 4169 N N . VAL A 1 529 ? -3.282 -5.396 27.578 1.00 95.00 529 VAL A N 1
ATOM 4170 C CA . VAL A 1 529 ? -4.236 -5.984 26.633 1.00 95.00 529 VAL A CA 1
ATOM 4171 C C . VAL A 1 529 ? -5.042 -4.851 26.020 1.00 95.00 529 VAL A C 1
ATOM 4173 O O . VAL A 1 529 ? -5.528 -3.966 26.724 1.00 95.00 529 VAL A O 1
ATOM 4176 N N . ILE A 1 530 ? -5.161 -4.849 24.697 1.00 93.19 530 ILE A N 1
ATOM 4177 C CA . ILE A 1 530 ? -5.869 -3.806 23.955 1.00 93.19 530 ILE A CA 1
ATOM 4178 C C . ILE A 1 530 ? -6.945 -4.467 23.114 1.00 93.19 530 ILE A C 1
ATOM 4180 O O . ILE A 1 530 ? -6.674 -5.416 22.382 1.00 93.19 530 ILE A O 1
ATOM 4184 N N . ILE A 1 531 ? -8.153 -3.916 23.172 1.00 93.50 531 ILE A N 1
ATOM 4185 C CA . ILE A 1 531 ? -9.260 -4.314 22.309 1.00 93.50 531 ILE A CA 1
ATOM 4186 C C . ILE A 1 531 ? -9.779 -3.097 21.554 1.00 93.50 531 ILE A C 1
ATOM 4188 O O . ILE A 1 531 ? -10.100 -2.051 22.125 1.00 93.50 531 ILE A O 1
ATOM 4192 N N . ARG A 1 532 ? -9.861 -3.233 20.233 1.00 92.12 532 ARG A N 1
ATOM 4193 C CA . ARG A 1 532 ? -10.498 -2.247 19.369 1.00 92.12 532 ARG A CA 1
ATOM 4194 C C . ARG A 1 532 ? -11.941 -2.671 19.144 1.00 92.12 532 ARG A C 1
ATOM 4196 O O . ARG A 1 532 ? -12.194 -3.674 18.500 1.00 92.12 532 ARG A O 1
ATOM 4203 N N . CYS A 1 533 ? -12.892 -1.933 19.684 1.00 91.06 533 CYS A N 1
ATOM 4204 C CA . CYS A 1 533 ? -14.306 -2.271 19.607 1.00 91.06 533 CYS A CA 1
ATOM 4205 C C . CYS A 1 533 ? -14.939 -1.627 18.377 1.00 91.06 533 CYS A C 1
ATOM 4207 O O . CYS A 1 533 ? -14.823 -0.413 18.202 1.00 91.06 533 CYS A O 1
ATOM 4209 N N . LYS A 1 534 ? -15.639 -2.417 17.562 1.00 89.44 534 LYS A N 1
ATOM 4210 C CA . LYS A 1 534 ? -16.402 -1.948 16.402 1.00 89.44 534 LYS A CA 1
ATOM 4211 C C . LYS A 1 534 ? -17.888 -1.966 16.720 1.00 89.44 534 LYS A C 1
ATOM 4213 O O . LYS A 1 534 ? -18.465 -3.015 16.987 1.00 89.44 534 LYS A O 1
ATOM 4218 N N . ARG A 1 535 ? -18.497 -0.787 16.695 1.00 87.81 535 ARG A N 1
ATOM 4219 C CA . ARG A 1 535 ? -19.939 -0.608 16.865 1.00 87.81 535 ARG A CA 1
ATOM 4220 C C . ARG A 1 535 ? -20.695 -1.160 15.648 1.00 87.81 535 ARG A C 1
ATOM 4222 O O . ARG A 1 535 ? -20.097 -1.222 14.567 1.00 87.81 535 ARG A O 1
ATOM 4229 N N . PRO A 1 536 ? -21.987 -1.511 15.776 1.00 84.75 536 PRO A N 1
ATOM 4230 C CA . PRO A 1 536 ? -22.840 -1.838 14.631 1.00 84.75 536 PRO A CA 1
ATOM 4231 C C . PRO A 1 536 ? -22.717 -0.828 13.476 1.00 84.75 536 PRO A C 1
ATOM 4233 O O . PRO A 1 536 ? -22.433 -1.226 12.355 1.00 84.75 536 PRO A O 1
ATOM 4236 N N . SER A 1 537 ? -22.724 0.474 13.760 1.00 85.56 537 SER A N 1
ATOM 4237 C CA . SER A 1 537 ? -22.514 1.590 12.825 1.00 85.56 537 SER A CA 1
ATOM 4238 C C . SER A 1 537 ? -21.157 1.596 12.114 1.00 85.56 537 SER A C 1
ATOM 4240 O O . SER A 1 537 ? -20.957 2.346 11.162 1.00 85.56 537 SER A O 1
ATOM 4242 N N . GLY A 1 538 ? -20.202 0.772 12.544 1.00 85.50 538 GLY A N 1
ATOM 4243 C CA . GLY A 1 538 ? -18.839 0.712 12.024 1.00 85.50 538 GLY A CA 1
ATOM 4244 C C . GLY A 1 538 ? -17.858 1.652 12.729 1.00 85.50 538 GLY A C 1
ATOM 4245 O O . GLY A 1 538 ? -16.646 1.484 12.557 1.00 85.50 538 GLY A O 1
ATOM 4246 N N . LEU A 1 539 ? -18.340 2.588 13.555 1.00 87.06 539 LEU A N 1
ATOM 4247 C CA . LEU A 1 539 ? -17.494 3.448 14.384 1.00 87.06 539 LEU A CA 1
ATOM 4248 C C . LEU A 1 539 ? -16.636 2.598 15.334 1.00 87.06 539 LEU A C 1
ATOM 4250 O O . LEU A 1 539 ? -17.119 1.633 15.930 1.00 87.06 539 LEU A O 1
ATOM 4254 N N . THR A 1 540 ? -15.356 2.950 15.479 1.00 87.81 540 THR A N 1
ATOM 4255 C CA . THR A 1 540 ? -14.417 2.183 16.314 1.00 87.81 540 THR A CA 1
ATOM 4256 C C . THR A 1 540 ? -13.923 2.973 17.517 1.00 87.81 540 THR A C 1
ATOM 4258 O O . THR A 1 540 ? -13.553 4.138 17.373 1.00 87.81 540 THR A O 1
ATOM 4261 N N . VAL A 1 541 ? -13.856 2.312 18.675 1.00 86.50 541 VAL A N 1
ATOM 4262 C CA . VAL A 1 541 ? -13.336 2.843 19.948 1.00 86.50 541 VAL A CA 1
ATOM 4263 C C . VAL A 1 541 ? -12.245 1.910 20.465 1.00 86.50 541 VAL A C 1
ATOM 4265 O O . VAL A 1 541 ? -12.381 0.692 20.373 1.00 86.50 541 VAL A O 1
ATOM 4268 N N . GLN A 1 542 ? -11.161 2.457 21.012 1.00 88.81 542 GLN A N 1
ATOM 4269 C CA . GLN A 1 542 ? -10.074 1.656 21.569 1.00 88.81 542 GLN A CA 1
ATOM 4270 C C . GLN A 1 542 ? -10.149 1.620 23.098 1.00 88.81 542 GLN A C 1
ATOM 4272 O O . GLN A 1 542 ? -10.264 2.654 23.755 1.00 88.81 542 GLN A O 1
ATOM 4277 N N . ASN A 1 543 ? -10.087 0.416 23.658 1.00 92.12 543 ASN A N 1
ATOM 4278 C CA . ASN A 1 543 ? -10.081 0.162 25.091 1.00 92.12 543 ASN A CA 1
ATOM 4279 C C . ASN A 1 543 ? -8.747 -0.486 25.477 1.00 92.12 543 ASN A C 1
ATOM 4281 O O . ASN A 1 543 ? -8.329 -1.473 24.867 1.00 92.12 543 ASN A O 1
ATOM 4285 N N . TYR A 1 544 ? -8.086 0.086 26.478 1.00 92.69 544 TYR A N 1
ATOM 4286 C CA . TYR A 1 544 ? -6.777 -0.334 26.967 1.00 92.69 544 TYR A CA 1
ATOM 4287 C C . TYR A 1 544 ? -6.908 -0.897 28.382 1.00 92.69 544 TYR A C 1
ATOM 4289 O O . TYR A 1 544 ? -7.633 -0.341 29.205 1.00 92.69 544 TYR A O 1
ATOM 4297 N N . PHE A 1 545 ? -6.180 -1.972 28.670 1.00 94.56 545 PHE A N 1
ATOM 4298 C CA . PHE A 1 545 ? -6.095 -2.581 29.994 1.00 94.56 545 PHE A CA 1
ATOM 4299 C C . PHE A 1 545 ? -4.624 -2.676 30.391 1.00 94.56 545 PHE A C 1
ATOM 4301 O O . PHE A 1 545 ? -3.910 -3.585 29.958 1.00 94.56 545 PHE A O 1
ATOM 4308 N N . TYR A 1 546 ? -4.166 -1.702 31.175 1.00 93.56 546 TYR A N 1
ATOM 4309 C CA . TYR A 1 546 ? -2.787 -1.625 31.647 1.00 93.56 546 TYR A CA 1
ATOM 4310 C C . TYR A 1 546 ? -2.623 -2.419 32.936 1.00 93.56 546 TYR A C 1
ATOM 4312 O O . TYR A 1 546 ? -3.428 -2.285 33.859 1.00 93.56 546 TYR A O 1
ATOM 4320 N N . TYR A 1 547 ? -1.556 -3.211 33.018 1.00 91.50 547 TYR A N 1
ATOM 4321 C CA . TYR A 1 547 ? -1.128 -3.802 34.280 1.00 91.50 547 TYR A CA 1
ATOM 4322 C C . TYR A 1 547 ? -0.194 -2.829 35.003 1.00 91.50 547 TYR A C 1
ATOM 4324 O O . TYR A 1 547 ? 0.833 -2.429 34.444 1.00 91.50 547 TYR A O 1
ATOM 4332 N N . ALA A 1 548 ? -0.540 -2.447 36.230 1.00 88.62 548 ALA A N 1
ATOM 4333 C CA . ALA A 1 548 ? 0.272 -1.570 37.058 1.00 88.62 548 ALA A CA 1
ATOM 4334 C C . ALA A 1 548 ? 1.289 -2.367 37.889 1.00 88.62 548 ALA A C 1
ATOM 4336 O O . ALA A 1 548 ? 1.021 -3.478 38.348 1.00 88.62 548 ALA A O 1
ATOM 4337 N N . THR A 1 549 ? 2.450 -1.777 38.161 1.00 83.50 549 THR A N 1
ATOM 4338 C CA . THR A 1 549 ? 3.527 -2.373 38.968 1.00 83.50 549 THR A CA 1
ATOM 4339 C C . THR A 1 549 ? 3.083 -2.714 40.392 1.00 83.50 549 THR A C 1
ATOM 4341 O O . THR A 1 549 ? 3.612 -3.653 40.981 1.00 83.50 549 THR A O 1
ATOM 4344 N N . LYS A 1 550 ? 2.058 -2.025 40.913 1.00 81.00 550 LYS A N 1
ATOM 4345 C CA . LYS A 1 550 ? 1.423 -2.296 42.215 1.00 81.00 550 LYS A CA 1
ATOM 4346 C C . LYS A 1 550 ? 0.487 -3.514 42.235 1.00 81.00 550 LYS A C 1
ATOM 4348 O O . LYS A 1 550 ? -0.003 -3.870 43.298 1.00 81.00 550 LYS A O 1
ATOM 4353 N N . GLY A 1 551 ? 0.230 -4.154 41.091 1.00 81.12 551 GLY A N 1
ATOM 4354 C CA . GLY A 1 551 ? -0.699 -5.287 40.988 1.00 81.12 551 GLY A CA 1
ATOM 4355 C C . GLY A 1 551 ? -2.139 -4.914 40.634 1.00 81.12 551 GLY A C 1
ATOM 4356 O O . GLY A 1 551 ? -3.001 -5.786 40.587 1.00 81.12 551 GLY A O 1
ATOM 4357 N N . GLU A 1 552 ? -2.407 -3.640 40.349 1.00 87.00 552 GLU A N 1
ATOM 4358 C CA . GLU A 1 552 ? -3.705 -3.178 39.854 1.00 87.00 552 GLU A CA 1
ATOM 4359 C C . GLU A 1 552 ? -3.844 -3.353 38.340 1.00 87.00 552 GLU A C 1
ATOM 4361 O O . GLU A 1 552 ? -2.858 -3.364 37.601 1.00 87.00 552 GLU A O 1
ATOM 4366 N N . VAL A 1 553 ? -5.091 -3.409 37.865 1.00 91.56 553 VAL A N 1
ATOM 4367 C CA . VAL A 1 553 ? -5.408 -3.300 36.438 1.00 91.56 553 VAL A CA 1
ATOM 4368 C C . VAL A 1 553 ? -6.228 -2.042 36.200 1.00 91.56 553 VAL A C 1
ATOM 4370 O O . VAL A 1 553 ? -7.267 -1.839 36.831 1.00 91.56 553 VAL A O 1
ATOM 4373 N N . ILE A 1 554 ? -5.769 -1.208 35.272 1.00 92.69 554 ILE A N 1
ATOM 4374 C CA . ILE A 1 554 ? -6.387 0.076 34.944 1.00 92.69 554 ILE A CA 1
ATOM 4375 C C . ILE A 1 554 ? -7.025 -0.032 33.563 1.00 92.69 554 ILE A C 1
ATOM 4377 O O . ILE A 1 554 ? -6.357 -0.331 32.572 1.00 92.69 554 ILE A O 1
ATOM 4381 N N . PHE A 1 555 ? -8.335 0.198 33.516 1.00 93.56 555 PHE A N 1
ATOM 4382 C CA . PHE A 1 555 ? -9.092 0.363 32.287 1.00 93.56 555 PHE A CA 1
ATOM 4383 C C . PHE A 1 555 ? -8.962 1.805 31.805 1.00 93.56 555 PHE A C 1
ATOM 4385 O O . PHE A 1 555 ? -9.260 2.749 32.542 1.00 93.56 555 PHE A O 1
ATOM 4392 N N . THR A 1 556 ? -8.559 1.958 30.548 1.00 91.06 556 THR A N 1
ATOM 4393 C CA . THR A 1 556 ? -8.347 3.257 29.928 1.00 91.06 556 THR A CA 1
ATOM 4394 C C . THR A 1 556 ? -9.092 3.385 28.606 1.00 91.06 556 THR A C 1
ATOM 4396 O O . THR A 1 556 ? -9.042 2.506 27.741 1.00 91.06 556 THR A O 1
ATOM 4399 N N . PHE A 1 557 ? -9.748 4.529 28.422 1.00 85.62 557 PHE A N 1
ATOM 4400 C CA . PHE A 1 557 ? -10.320 4.963 27.149 1.00 85.62 557 PHE A CA 1
ATOM 4401 C C . PHE A 1 557 ? -10.025 6.453 26.927 1.00 85.62 557 PHE A C 1
ATOM 4403 O O . PHE A 1 557 ? -9.785 7.201 27.876 1.00 85.62 557 PHE A O 1
ATOM 4410 N N . ALA A 1 558 ? -10.025 6.883 25.669 1.00 66.25 558 ALA A N 1
ATOM 4411 C CA . ALA A 1 558 ? -9.763 8.266 25.276 1.00 66.25 558 ALA A CA 1
ATOM 4412 C C . ALA A 1 558 ? -10.991 8.855 24.556 1.00 66.25 558 ALA A C 1
ATOM 4414 O O . ALA A 1 558 ? -11.741 8.119 23.915 1.00 66.25 558 ALA A O 1
ATOM 4415 N N . ARG A 1 559 ? -11.200 10.171 24.690 1.00 56.25 559 ARG A N 1
ATOM 4416 C CA . ARG A 1 559 ? -12.234 10.944 23.964 1.00 56.25 559 ARG A CA 1
ATOM 4417 C C . ARG A 1 559 ? -11.784 12.382 23.694 1.00 56.25 559 ARG A C 1
ATOM 4419 O O . ARG A 1 559 ? -12.097 12.940 22.656 1.00 56.25 559 ARG A O 1
ATOM 4426 N N . ARG A 1 560 ? -11.134 13.003 24.675 1.00 54.19 560 ARG A N 1
ATOM 4427 C CA . ARG A 1 560 ? -10.336 14.251 24.583 1.00 54.19 560 ARG A CA 1
ATOM 4428 C C . ARG A 1 560 ? -9.363 14.348 25.763 1.00 54.19 560 ARG A C 1
ATOM 4430 O O . ARG A 1 560 ? -8.433 15.146 25.764 1.00 54.19 560 ARG A O 1
ATOM 4437 N N . VAL A 1 561 ? -9.688 13.615 26.827 1.00 64.69 561 VAL A N 1
ATOM 4438 C CA . VAL A 1 561 ? -8.855 13.336 27.987 1.00 64.69 561 VAL A CA 1
ATOM 4439 C C . VAL A 1 561 ? -8.844 11.828 28.150 1.00 64.69 561 VAL A C 1
ATOM 4441 O O . VAL A 1 561 ? -9.862 11.165 27.934 1.00 64.69 561 VAL A O 1
ATOM 4444 N N . VAL A 1 562 ? -7.678 11.309 28.502 1.00 76.00 562 VAL A N 1
ATOM 4445 C CA . VAL A 1 562 ? -7.476 9.900 28.807 1.00 76.00 562 VAL A CA 1
ATOM 4446 C C . VAL A 1 562 ? -8.085 9.628 30.180 1.00 76.00 562 VAL A C 1
ATOM 4448 O O . VAL A 1 562 ? -7.671 10.219 31.175 1.00 76.00 562 VAL A O 1
ATOM 4451 N N . TRP A 1 563 ? -9.097 8.767 30.229 1.00 84.69 563 TRP A N 1
ATOM 4452 C CA . TRP A 1 563 ? -9.725 8.332 31.473 1.00 84.69 563 TRP A CA 1
ATOM 4453 C C . TRP A 1 563 ? -9.043 7.068 31.963 1.00 84.69 563 TRP A C 1
ATOM 4455 O O . TRP A 1 563 ? -9.030 6.086 31.233 1.00 84.69 563 TRP A O 1
ATOM 4465 N N . ASN A 1 564 ? -8.535 7.079 33.194 1.00 89.00 564 ASN A N 1
ATOM 4466 C CA . ASN A 1 564 ? -7.963 5.911 33.860 1.00 89.00 564 ASN A CA 1
ATOM 4467 C C . ASN A 1 564 ? -8.887 5.507 35.011 1.00 89.00 564 ASN A C 1
ATOM 4469 O O . ASN A 1 564 ? -9.069 6.273 35.956 1.00 89.00 564 ASN A O 1
ATOM 4473 N N . ILE A 1 565 ? -9.491 4.324 34.922 1.00 89.94 565 ILE A N 1
ATOM 4474 C CA . ILE A 1 565 ? -10.452 3.817 35.906 1.00 89.94 565 ILE A CA 1
ATOM 4475 C C . ILE A 1 565 ? -9.987 2.432 36.370 1.00 89.94 565 ILE A C 1
ATOM 4477 O O . ILE A 1 565 ? -9.693 1.588 35.523 1.00 89.94 565 ILE A O 1
ATOM 4481 N N . PRO A 1 566 ? -9.930 2.141 37.683 1.00 91.50 566 PRO A N 1
ATOM 4482 C CA . PRO A 1 566 ? -9.622 0.796 38.162 1.00 91.50 566 PRO A CA 1
ATOM 4483 C C . PRO A 1 566 ? -10.586 -0.240 37.567 1.00 91.50 566 PRO A C 1
ATOM 4485 O O . PRO A 1 566 ? -11.805 -0.102 37.681 1.00 91.50 566 PRO A O 1
ATOM 4488 N N . ALA A 1 567 ? -10.059 -1.297 36.946 1.00 92.19 567 ALA A N 1
ATOM 4489 C CA . ALA A 1 567 ? -10.879 -2.275 36.230 1.00 92.19 567 ALA A CA 1
ATOM 4490 C C . ALA A 1 567 ? -11.864 -3.011 37.155 1.00 92.19 567 ALA A C 1
ATOM 4492 O O . ALA A 1 567 ? -12.963 -3.349 36.723 1.00 92.19 567 ALA A O 1
ATOM 4493 N N . LEU A 1 568 ? -11.517 -3.203 38.435 1.00 90.75 568 LEU A N 1
ATOM 4494 C CA . LEU A 1 568 ? -12.417 -3.806 39.426 1.00 90.75 568 LEU A CA 1
ATOM 4495 C C . LEU A 1 568 ? -13.591 -2.901 39.807 1.00 90.75 568 LEU A C 1
ATOM 4497 O O . LEU A 1 568 ? -14.673 -3.417 40.046 1.00 90.75 568 LEU A O 1
ATOM 4501 N N . LEU A 1 569 ? -13.427 -1.572 39.805 1.00 91.75 569 LEU A N 1
ATOM 4502 C CA . LEU A 1 569 ? -14.554 -0.652 40.010 1.00 91.75 569 LEU A CA 1
ATOM 4503 C C . LEU A 1 569 ? -15.587 -0.813 38.886 1.00 91.75 569 LEU A C 1
ATOM 4505 O O . LEU A 1 569 ? -16.789 -0.880 39.135 1.00 91.75 569 LEU A O 1
ATOM 4509 N N . VAL A 1 570 ? -15.102 -0.930 37.649 1.00 92.31 570 VAL A N 1
ATOM 4510 C CA . VAL A 1 570 ? -15.941 -1.179 36.473 1.00 92.31 570 VAL A CA 1
ATOM 4511 C C . VAL A 1 570 ? -16.578 -2.569 36.538 1.00 92.31 570 VAL A C 1
ATOM 4513 O O . VAL A 1 570 ? -17.769 -2.704 36.281 1.00 92.31 570 VAL A O 1
ATOM 4516 N N . LEU A 1 571 ? -15.819 -3.596 36.933 1.00 92.06 571 LEU A N 1
ATOM 4517 C CA . LEU A 1 571 ? -16.321 -4.960 37.105 1.00 92.06 571 LEU A CA 1
ATOM 4518 C C . LEU A 1 571 ? -17.451 -5.025 38.149 1.00 92.06 571 LEU A C 1
ATOM 4520 O O . LEU A 1 571 ? -18.473 -5.660 37.891 1.00 92.06 571 LEU A O 1
ATOM 4524 N N . SER A 1 572 ? -17.309 -4.322 39.278 1.00 91.62 572 SER A N 1
ATOM 4525 C CA . SER A 1 572 ? -18.345 -4.218 40.314 1.00 91.62 572 SER A CA 1
ATOM 4526 C C . SER A 1 572 ? -19.599 -3.495 39.814 1.00 91.62 572 SER A C 1
ATOM 4528 O O . SER A 1 572 ? -20.703 -3.923 40.134 1.00 91.62 572 SER A O 1
ATOM 4530 N N . ALA A 1 573 ? -19.461 -2.473 38.958 1.00 91.62 573 ALA A N 1
ATOM 4531 C CA . ALA A 1 573 ? -20.595 -1.793 38.317 1.00 91.62 573 ALA A CA 1
ATOM 4532 C C . ALA A 1 573 ? -21.327 -2.653 37.262 1.00 91.62 573 ALA A C 1
ATOM 4534 O O . ALA A 1 573 ? -22.472 -2.364 36.920 1.00 91.62 573 ALA A O 1
ATOM 4535 N N . LEU A 1 574 ? -20.690 -3.711 36.747 1.00 93.06 574 LEU A N 1
ATOM 4536 C CA . LEU A 1 574 ? -21.268 -4.649 35.773 1.00 93.06 574 LEU A CA 1
ATOM 4537 C C . LEU A 1 574 ? -21.862 -5.915 36.414 1.00 93.06 574 LEU A C 1
ATOM 4539 O O . LEU A 1 574 ? -22.418 -6.758 35.709 1.00 93.06 574 LEU A O 1
ATOM 4543 N N . ASN A 1 575 ? -21.736 -6.080 37.733 1.00 90.56 575 ASN A N 1
ATOM 4544 C CA . ASN A 1 575 ? -22.047 -7.318 38.447 1.00 90.56 575 ASN A CA 1
ATOM 4545 C C . ASN A 1 575 ? -23.561 -7.532 38.675 1.00 90.56 575 ASN A C 1
ATOM 4547 O O . ASN A 1 575 ? -24.030 -7.641 39.808 1.00 90.56 575 ASN A O 1
ATOM 4551 N N . THR A 1 576 ? -24.339 -7.633 37.592 1.00 86.81 576 THR A N 1
ATOM 4552 C CA . THR A 1 576 ? -25.805 -7.821 37.631 1.00 86.81 576 THR A CA 1
ATOM 4553 C C . THR A 1 576 ? -26.239 -9.139 38.274 1.00 86.81 576 THR A C 1
ATOM 4555 O O . THR A 1 576 ? -27.367 -9.267 38.738 1.00 86.81 576 THR A O 1
ATOM 4558 N N . ARG A 1 577 ? -25.340 -10.130 38.328 1.00 82.44 577 ARG A N 1
ATOM 4559 C CA . ARG A 1 577 ? -25.578 -11.456 38.921 1.00 82.44 577 ARG A CA 1
ATOM 4560 C C . ARG A 1 577 ? -25.155 -11.547 40.396 1.00 82.44 577 ARG A C 1
ATOM 4562 O O . ARG A 1 577 ? -25.099 -12.661 40.913 1.00 82.44 577 ARG A O 1
ATOM 4569 N N . HIS A 1 578 ? -24.814 -10.422 41.037 1.00 83.44 578 HIS A N 1
ATOM 4570 C CA . HIS A 1 578 ? -24.387 -10.330 42.443 1.00 83.44 578 HIS A CA 1
ATOM 4571 C C . HIS A 1 578 ? -23.333 -11.382 42.841 1.00 83.44 578 HIS A C 1
ATOM 4573 O O . HIS A 1 578 ? -23.433 -12.035 43.878 1.00 83.44 578 HIS A O 1
ATOM 4579 N N . ARG A 1 579 ? -22.322 -11.579 41.984 1.00 80.50 579 ARG A N 1
ATOM 4580 C CA . ARG A 1 579 ? -21.203 -12.498 42.233 1.00 80.50 579 ARG A CA 1
ATOM 4581 C C . ARG A 1 579 ? -20.396 -12.028 43.442 1.00 80.50 579 ARG A C 1
ATOM 4583 O O . ARG A 1 579 ? -20.065 -10.845 43.520 1.00 80.50 579 ARG A O 1
ATOM 4590 N N . THR A 1 580 ? -20.051 -12.941 44.346 1.00 85.81 580 THR A N 1
ATOM 4591 C CA . THR A 1 580 ? -19.201 -12.633 45.506 1.00 85.81 580 THR A CA 1
ATOM 4592 C C . THR A 1 580 ? -17.744 -12.425 45.080 1.00 85.81 580 THR A C 1
ATOM 4594 O O . THR A 1 580 ? -17.327 -12.882 44.013 1.00 85.81 580 THR A O 1
ATOM 4597 N N . SER A 1 581 ? -16.917 -11.796 45.922 1.00 84.25 581 SER A N 1
ATOM 4598 C CA . SER A 1 581 ? -15.471 -11.668 45.661 1.00 84.25 581 SER A CA 1
ATOM 4599 C C . SER A 1 581 ? -14.787 -13.027 45.460 1.00 84.25 581 SER A C 1
ATOM 4601 O O . SER A 1 581 ? -13.862 -13.141 44.658 1.00 84.25 581 SER A O 1
ATOM 4603 N N . LEU A 1 582 ? -15.278 -14.076 46.136 1.00 84.81 582 LEU A N 1
ATOM 4604 C CA . LEU A 1 582 ? -14.817 -15.453 45.948 1.00 84.81 582 LEU A CA 1
ATOM 4605 C C . LEU A 1 582 ? -15.197 -16.000 44.566 1.00 84.81 582 LEU A C 1
ATOM 4607 O O . LEU A 1 582 ? -14.401 -16.698 43.940 1.00 84.81 582 LEU A O 1
ATOM 4611 N N . ASP A 1 583 ? -16.388 -15.674 44.066 1.00 84.31 583 ASP A N 1
ATOM 4612 C CA . ASP A 1 583 ? -16.796 -16.055 42.713 1.00 84.31 583 ASP A CA 1
ATOM 4613 C C . ASP A 1 583 ? -15.934 -15.345 41.666 1.00 84.31 583 ASP A C 1
ATOM 4615 O O . ASP A 1 583 ? -15.481 -15.980 40.718 1.00 84.31 583 ASP A O 1
ATOM 4619 N N . ILE A 1 584 ? -15.640 -14.054 41.858 1.00 86.88 584 ILE A N 1
ATOM 4620 C CA . ILE A 1 584 ? -14.734 -13.293 40.981 1.00 86.88 584 ILE A CA 1
ATOM 4621 C C . ILE A 1 584 ? -13.327 -13.907 40.998 1.00 86.88 584 ILE A C 1
ATOM 4623 O O . ILE A 1 584 ? -12.741 -14.110 39.934 1.00 86.88 584 ILE A O 1
ATOM 4627 N N . TYR A 1 585 ? -12.809 -14.267 42.178 1.00 88.19 585 TYR A N 1
ATOM 4628 C CA . TYR A 1 585 ? -11.533 -14.974 42.318 1.00 88.19 585 TYR A CA 1
ATOM 4629 C C . TYR A 1 585 ? -11.521 -16.278 41.512 1.00 88.19 585 TYR A C 1
ATOM 4631 O O . TYR A 1 585 ? -10.613 -16.515 40.713 1.00 88.19 585 TYR A O 1
ATOM 4639 N N . LYS A 1 586 ? -12.565 -17.099 41.666 1.00 83.50 586 LYS A N 1
ATOM 4640 C CA . LYS A 1 586 ? -12.724 -18.362 40.936 1.00 83.50 586 LYS A CA 1
ATOM 4641 C C . LYS A 1 586 ? -12.805 -18.153 39.423 1.00 83.50 586 LYS A C 1
ATOM 4643 O O . LYS A 1 586 ? -12.164 -18.883 38.678 1.00 83.50 586 LYS A O 1
ATOM 4648 N N . LEU A 1 587 ? -13.542 -17.141 38.958 1.00 85.50 587 LEU A N 1
ATOM 4649 C CA . LEU A 1 587 ? -13.666 -16.806 37.535 1.00 85.50 587 LEU A CA 1
ATOM 4650 C C . LEU A 1 587 ? -12.328 -16.359 36.920 1.00 85.50 587 LEU A C 1
ATOM 4652 O O . LEU A 1 587 ? -11.971 -16.789 35.823 1.00 85.50 587 LEU A O 1
ATOM 4656 N N . LEU A 1 588 ? -11.557 -15.536 37.637 1.00 87.00 588 LEU A N 1
ATOM 4657 C CA . LEU A 1 588 ? -10.236 -15.077 37.193 1.00 87.00 588 LEU A CA 1
ATOM 4658 C C . LEU A 1 588 ? -9.175 -16.189 37.210 1.00 87.00 588 LEU A C 1
ATOM 4660 O O . LEU A 1 588 ? -8.157 -16.056 36.531 1.00 87.00 588 LEU A O 1
ATOM 4664 N N . THR A 1 589 ? -9.410 -17.281 37.941 1.00 82.69 589 THR A N 1
ATOM 4665 C CA . THR A 1 589 ? -8.487 -18.422 38.086 1.00 82.69 589 THR A CA 1
ATOM 4666 C C . THR A 1 589 ? -8.915 -19.683 37.314 1.00 82.69 589 THR A C 1
ATOM 4668 O O . THR A 1 589 ? -8.226 -20.702 37.390 1.00 82.69 589 THR A O 1
ATOM 4671 N N . ILE A 1 590 ? -9.993 -19.628 36.508 1.00 75.50 590 ILE A N 1
ATOM 4672 C CA . ILE A 1 590 ? -10.464 -20.757 35.676 1.00 75.50 590 ILE A CA 1
ATOM 4673 C C . ILE A 1 590 ? -9.322 -21.328 34.825 1.00 75.50 590 ILE A C 1
ATOM 4675 O O . ILE A 1 590 ? -8.759 -20.617 33.985 1.00 75.50 590 ILE A O 1
ATOM 4679 N N . GLY A 1 591 ? -9.077 -22.635 34.967 1.00 63.88 591 GLY A N 1
ATOM 4680 C CA . GLY A 1 591 ? -8.128 -23.401 34.151 1.00 63.88 591 GLY A CA 1
ATOM 4681 C C . GLY A 1 591 ? -6.717 -23.521 34.732 1.00 63.88 591 GLY A C 1
ATOM 4682 O O . GLY A 1 591 ? -5.886 -24.200 34.135 1.00 63.88 591 GLY A O 1
ATOM 4683 N N . LEU A 1 592 ? -6.437 -22.919 35.892 1.00 66.12 592 LEU A N 1
ATOM 4684 C CA . LEU A 1 592 ? -5.150 -23.058 36.574 1.00 66.12 592 LEU A CA 1
ATOM 4685 C C . LEU A 1 592 ? -5.141 -24.325 37.430 1.00 66.12 592 LEU A C 1
ATOM 4687 O O . LEU A 1 592 ? -5.838 -24.420 38.435 1.00 66.12 592 LEU A O 1
ATOM 4691 N N . THR A 1 593 ? -4.334 -25.307 37.038 1.00 55.16 593 THR A N 1
ATOM 4692 C CA . THR A 1 593 ? -4.287 -26.631 37.677 1.00 55.16 593 THR A CA 1
ATOM 4693 C C . THR A 1 593 ? -3.429 -26.692 38.944 1.00 55.16 593 THR A C 1
ATOM 4695 O O . THR A 1 593 ? -3.443 -27.708 39.627 1.00 55.16 593 THR A O 1
ATOM 4698 N N . ASN A 1 594 ? -2.726 -25.612 39.312 1.00 54.81 594 ASN A N 1
ATOM 4699 C CA . ASN A 1 594 ? -1.801 -25.596 40.447 1.00 54.81 594 ASN A CA 1
ATOM 4700 C C . ASN A 1 594 ? -2.015 -24.355 41.330 1.00 54.81 594 ASN A C 1
ATOM 4702 O O . ASN A 1 594 ? -1.682 -23.237 40.932 1.00 54.81 594 ASN A O 1
ATOM 4706 N N . GLY A 1 595 ? -2.477 -24.553 42.569 1.00 52.00 595 GLY A N 1
ATOM 4707 C CA . GLY A 1 595 ? -2.686 -23.508 43.590 1.00 52.00 595 GLY A CA 1
ATOM 4708 C C . GLY A 1 595 ? -1.420 -22.790 44.094 1.00 52.00 595 GLY A C 1
ATOM 4709 O O . GLY A 1 595 ? -1.436 -22.197 45.163 1.00 52.00 595 GLY A O 1
ATOM 4710 N N . ARG A 1 596 ? -0.306 -22.859 43.355 1.00 52.44 596 ARG A N 1
ATOM 4711 C CA . ARG A 1 596 ? 0.961 -22.159 43.640 1.00 52.44 596 ARG A CA 1
ATOM 4712 C C . ARG A 1 596 ? 1.423 -21.259 42.486 1.00 52.44 596 ARG A C 1
ATOM 4714 O O . ARG A 1 596 ? 2.597 -20.909 42.424 1.00 52.44 596 ARG A O 1
ATOM 4721 N N . SER A 1 597 ? 0.541 -20.915 41.544 1.00 64.62 597 SER A N 1
ATOM 4722 C CA . SER A 1 597 ? 0.924 -20.037 40.430 1.00 64.62 597 SER A CA 1
ATOM 4723 C C . SER A 1 597 ? 0.983 -18.559 40.862 1.00 64.62 597 SER A C 1
ATOM 4725 O O . SER A 1 597 ? 0.155 -18.132 41.673 1.00 64.62 597 SER A O 1
ATOM 4727 N N . PRO A 1 598 ? 1.921 -17.758 40.316 1.00 76.25 598 PRO A N 1
ATOM 4728 C CA . PRO A 1 598 ? 1.979 -16.312 40.560 1.00 76.25 598 PRO A CA 1
ATOM 4729 C C . PRO A 1 598 ? 0.662 -15.609 40.196 1.00 76.25 598 PRO A C 1
ATOM 4731 O O . PRO A 1 598 ? 0.303 -14.624 40.839 1.00 76.25 598 PRO A O 1
ATOM 4734 N N . HIS A 1 599 ? -0.096 -16.159 39.241 1.00 82.00 599 HIS A N 1
ATOM 4735 C CA . HIS A 1 599 ? -1.423 -15.683 38.855 1.00 82.00 599 HIS A CA 1
ATOM 4736 C C . HIS A 1 599 ? -2.371 -15.544 40.049 1.00 82.00 599 HIS A C 1
ATOM 4738 O O . HIS A 1 599 ? -2.978 -14.493 40.230 1.00 82.00 599 HIS A O 1
ATOM 4744 N N . ALA A 1 600 ? -2.493 -16.586 40.879 1.00 82.50 600 ALA A N 1
ATOM 4745 C CA . ALA A 1 600 ? -3.435 -16.599 42.002 1.00 82.50 600 ALA A CA 1
ATOM 4746 C C . ALA A 1 600 ? -3.105 -15.497 43.022 1.00 82.50 600 ALA A C 1
ATOM 4748 O O . ALA A 1 600 ? -3.992 -14.749 43.431 1.00 82.50 600 ALA A O 1
ATOM 4749 N N . ALA A 1 601 ? -1.816 -15.321 43.329 1.00 84.81 601 ALA A N 1
ATOM 4750 C CA . ALA A 1 601 ? -1.336 -14.252 44.202 1.00 84.81 601 ALA A CA 1
ATOM 4751 C C . ALA A 1 601 ? -1.607 -12.850 43.625 1.00 84.81 601 ALA A C 1
ATOM 4753 O O . ALA A 1 601 ? -1.974 -11.937 44.362 1.00 84.81 601 ALA A O 1
ATOM 4754 N N . ARG A 1 602 ? -1.477 -12.660 42.302 1.00 87.38 602 ARG A N 1
ATOM 4755 C CA . ARG A 1 602 ? -1.832 -11.387 41.645 1.00 87.38 602 ARG A CA 1
ATOM 4756 C C . ARG A 1 602 ? -3.333 -11.106 41.717 1.00 87.38 602 ARG A C 1
ATOM 4758 O O . ARG A 1 602 ? -3.715 -9.962 41.941 1.00 87.38 602 ARG A O 1
ATOM 4765 N N . VAL A 1 603 ? -4.179 -12.126 41.548 1.00 88.25 603 VAL A N 1
ATOM 4766 C CA . VAL A 1 603 ? -5.640 -11.983 41.687 1.00 88.25 603 VAL A CA 1
ATOM 4767 C C . VAL A 1 603 ? -6.016 -11.626 43.129 1.00 88.25 603 VAL A C 1
ATOM 4769 O O . VAL A 1 603 ? -6.852 -10.748 43.338 1.00 88.25 603 VAL A O 1
ATOM 4772 N N . GLU A 1 604 ? -5.380 -12.249 44.123 1.00 87.06 604 GLU A N 1
ATOM 4773 C CA . GLU A 1 604 ? -5.562 -11.895 45.538 1.00 87.06 604 GLU A CA 1
ATOM 4774 C C . GLU A 1 604 ? -5.167 -10.445 45.811 1.00 87.06 604 GLU A C 1
ATOM 4776 O O . GLU A 1 604 ? -5.959 -9.704 46.391 1.00 87.06 604 GLU A O 1
ATOM 4781 N N . ALA A 1 605 ? -3.997 -10.013 45.333 1.00 86.88 605 ALA A N 1
ATOM 4782 C CA . ALA A 1 605 ? -3.541 -8.631 45.472 1.00 86.88 605 ALA A CA 1
ATOM 4783 C C . ALA A 1 605 ? -4.511 -7.632 44.815 1.00 86.88 605 ALA A C 1
ATOM 4785 O O . ALA A 1 605 ? -4.836 -6.600 45.402 1.00 86.88 605 ALA A O 1
ATOM 4786 N N . LEU A 1 606 ? -5.030 -7.964 43.628 1.00 89.38 606 LEU A N 1
ATOM 4787 C CA . LEU A 1 606 ? -6.004 -7.151 42.901 1.00 89.38 606 LEU A CA 1
ATOM 4788 C C . LEU A 1 606 ? -7.303 -6.959 43.709 1.00 89.38 606 LEU A C 1
ATOM 4790 O O . LEU A 1 606 ? -7.797 -5.836 43.831 1.00 89.38 606 LEU A O 1
ATOM 4794 N N . LEU A 1 607 ? -7.837 -8.037 44.297 1.00 89.25 607 LEU A N 1
ATOM 4795 C CA . LEU A 1 607 ? -9.042 -7.999 45.137 1.00 89.25 607 LEU A CA 1
ATOM 4796 C C . LEU A 1 607 ? -8.798 -7.280 46.473 1.00 89.25 607 LEU A C 1
ATOM 4798 O O . LEU A 1 607 ? -9.638 -6.490 46.909 1.00 89.25 607 LEU A O 1
ATOM 4802 N N . GLN A 1 608 ? -7.642 -7.501 47.104 1.00 88.19 608 GLN A N 1
ATOM 4803 C CA . GLN A 1 608 ? -7.247 -6.809 48.334 1.00 88.19 608 GLN A CA 1
ATOM 4804 C C . GLN A 1 608 ? -7.145 -5.299 48.115 1.00 88.19 608 GLN A C 1
ATOM 4806 O O . GLN A 1 608 ? -7.663 -4.529 48.923 1.00 88.19 608 GLN A O 1
ATOM 4811 N N . HIS A 1 609 ? -6.559 -4.865 46.999 1.00 85.44 609 HIS A N 1
ATOM 4812 C CA . HIS A 1 609 ? -6.463 -3.448 46.672 1.00 85.44 609 HIS A CA 1
ATOM 4813 C C . HIS A 1 609 ? -7.844 -2.797 46.507 1.00 85.44 609 HIS A C 1
ATOM 4815 O O . HIS A 1 609 ? -8.091 -1.711 47.026 1.00 85.44 609 HIS A O 1
ATOM 4821 N N . HIS A 1 610 ? -8.787 -3.486 45.856 1.00 87.44 610 HIS A N 1
ATOM 4822 C CA . HIS A 1 610 ? -10.165 -3.004 45.749 1.00 87.44 610 HIS A CA 1
ATOM 4823 C C . HIS A 1 610 ? -10.852 -2.887 47.118 1.00 87.44 610 HIS A C 1
ATOM 4825 O O . HIS A 1 610 ? -11.566 -1.916 47.354 1.00 87.44 610 HIS A O 1
ATOM 4831 N N . SER A 1 611 ? -10.596 -3.820 48.043 1.00 86.75 611 SER A N 1
ATOM 4832 C CA . SER A 1 611 ? -11.180 -3.783 49.394 1.00 86.75 611 SER A CA 1
ATOM 4833 C C . SER A 1 611 ? -10.734 -2.575 50.231 1.00 86.75 611 SER A C 1
ATOM 4835 O O . SER A 1 611 ? -11.479 -2.121 51.096 1.00 86.75 611 SER A O 1
ATOM 4837 N N . GLN A 1 612 ? -9.556 -2.012 49.938 1.00 87.06 612 GLN A N 1
ATOM 4838 C CA . GLN A 1 612 ? -8.996 -0.847 50.636 1.00 87.06 612 GLN A CA 1
ATOM 4839 C C . GLN A 1 612 ? -9.573 0.494 50.145 1.00 87.06 612 GLN A C 1
ATOM 4841 O O . GLN A 1 612 ? -9.300 1.536 50.741 1.00 87.06 612 GLN A O 1
ATOM 4846 N N . MET A 1 613 ? -10.357 0.497 49.062 1.00 86.81 613 MET A N 1
ATOM 4847 C CA . MET A 1 613 ? -10.908 1.718 48.470 1.00 86.81 613 MET A CA 1
ATOM 4848 C C . MET A 1 613 ? -12.117 2.249 49.252 1.00 86.81 613 MET A C 1
ATOM 4850 O O . MET A 1 613 ? -12.908 1.461 49.752 1.00 86.81 613 MET A O 1
ATOM 4854 N N . PRO A 1 614 ? -12.355 3.573 49.299 1.00 84.50 614 PRO A N 1
ATOM 4855 C CA . PRO A 1 614 ? -13.448 4.155 50.090 1.00 84.50 614 PRO A CA 1
ATOM 4856 C C . PRO A 1 614 ? -14.854 3.751 49.616 1.00 84.50 614 PRO A C 1
ATOM 4858 O O . PRO A 1 614 ? -15.809 3.845 50.377 1.00 84.50 614 PRO A O 1
ATOM 4861 N N . TYR A 1 615 ? -14.986 3.304 48.366 1.00 84.38 615 TYR A N 1
ATOM 4862 C CA . TYR A 1 615 ? -16.230 2.791 47.786 1.00 84.38 615 TYR A CA 1
ATOM 4863 C C . TYR A 1 615 ? -16.395 1.270 47.957 1.00 84.38 615 TYR A C 1
ATOM 4865 O O . TYR A 1 615 ? -17.320 0.692 47.392 1.00 84.38 615 TYR A O 1
ATOM 4873 N N . SER A 1 616 ? -15.494 0.589 48.677 1.00 78.12 616 SER A N 1
ATOM 4874 C CA . SER A 1 616 ? -15.562 -0.867 48.877 1.00 78.12 616 SER A CA 1
ATOM 4875 C C . SER A 1 616 ? -16.728 -1.305 49.767 1.00 78.12 616 SER A C 1
ATOM 4877 O O . SER A 1 616 ? -17.091 -2.474 49.751 1.00 78.12 616 SER A O 1
ATOM 4879 N N . THR A 1 617 ? -17.332 -0.371 50.504 1.00 80.56 617 THR A N 1
ATOM 4880 C CA . THR A 1 617 ? -18.494 -0.585 51.380 1.00 80.56 617 THR A CA 1
ATOM 4881 C C . THR A 1 617 ? -19.829 -0.668 50.635 1.00 80.56 617 THR A C 1
ATOM 4883 O O . THR A 1 617 ? -20.864 -0.847 51.271 1.00 80.56 617 THR A O 1
ATOM 4886 N N . LEU A 1 618 ? -19.832 -0.491 49.310 1.00 83.94 618 LEU A N 1
ATOM 4887 C CA . LEU A 1 618 ? -21.037 -0.575 48.490 1.00 83.94 618 LEU A CA 1
ATOM 4888 C C . LEU A 1 618 ? -21.370 -2.041 48.188 1.00 83.94 618 LEU A C 1
ATOM 4890 O O . LEU A 1 618 ? -20.549 -2.765 47.638 1.00 83.94 618 LEU A O 1
ATOM 4894 N N . ASP A 1 619 ? -22.595 -2.469 48.485 1.00 77.62 619 ASP A N 1
ATOM 4895 C CA . ASP A 1 619 ? -23.010 -3.862 48.258 1.00 77.62 619 ASP A CA 1
ATOM 4896 C C . ASP A 1 619 ? -23.652 -4.076 46.875 1.00 77.62 619 ASP A C 1
ATOM 4898 O O . ASP A 1 619 ? -23.637 -5.181 46.326 1.00 77.62 619 ASP A O 1
ATOM 4902 N N . ASN A 1 620 ? -24.253 -3.031 46.294 1.00 85.31 620 ASN A N 1
ATOM 4903 C CA . ASN A 1 620 ? -25.046 -3.141 45.072 1.00 85.31 620 ASN A CA 1
ATOM 4904 C C . ASN A 1 620 ? -24.303 -2.579 43.851 1.00 85.31 620 ASN A C 1
ATOM 4906 O O . ASN A 1 620 ? -23.782 -1.465 43.880 1.00 85.31 620 ASN A O 1
ATOM 4910 N N . PHE A 1 621 ? -24.325 -3.309 42.730 1.00 89.06 621 PHE A N 1
ATOM 4911 C CA . PHE A 1 621 ? -23.721 -2.869 41.464 1.00 89.06 621 PHE A CA 1
ATOM 4912 C C . PHE A 1 621 ? -24.286 -1.523 40.976 1.00 89.06 621 PHE A C 1
ATOM 4914 O O . PHE A 1 621 ? -23.566 -0.742 40.356 1.00 89.06 621 PHE A O 1
ATOM 4921 N N . LEU A 1 622 ? -25.552 -1.222 41.291 1.00 88.44 622 LEU A N 1
ATOM 4922 C CA . LEU A 1 622 ? -26.200 0.052 40.959 1.00 88.44 622 LEU A CA 1
ATOM 4923 C C . LEU A 1 622 ? -25.566 1.243 41.690 1.00 88.44 622 LEU A C 1
ATOM 4925 O O . LEU A 1 622 ? -25.495 2.335 41.125 1.00 88.44 622 LEU A O 1
ATOM 4929 N N . ASP A 1 623 ? -25.057 1.035 42.905 1.00 88.69 623 ASP A N 1
ATOM 4930 C CA . ASP A 1 623 ? -24.372 2.080 43.668 1.00 88.69 623 ASP A CA 1
ATOM 4931 C C . ASP A 1 623 ? -22.987 2.346 43.067 1.00 88.69 623 ASP A C 1
ATOM 4933 O O . ASP A 1 623 ? -22.613 3.498 42.839 1.00 88.69 623 ASP A O 1
ATOM 4937 N N . TYR A 1 624 ? -22.258 1.288 42.691 1.00 91.06 624 TYR A N 1
ATOM 4938 C CA . TYR A 1 624 ? -21.015 1.416 41.922 1.00 91.06 624 TYR A CA 1
ATOM 4939 C C . TYR A 1 624 ? -21.238 2.133 40.583 1.00 91.06 624 TYR A C 1
ATOM 4941 O O . TYR A 1 624 ? -20.448 3.000 40.198 1.00 91.06 624 TYR A O 1
ATOM 4949 N N . LEU A 1 625 ? -22.336 1.822 39.888 1.00 90.94 625 LEU A N 1
ATOM 4950 C CA . LEU A 1 625 ? -22.730 2.488 38.649 1.00 90.94 625 LEU A CA 1
ATOM 4951 C C . LEU A 1 625 ? -23.000 3.986 38.871 1.00 90.94 625 LEU A C 1
ATOM 4953 O O . LEU A 1 625 ? -22.568 4.812 38.065 1.00 90.94 625 LEU A O 1
ATOM 4957 N N . ALA A 1 626 ? -23.658 4.348 39.976 1.00 89.56 626 ALA A N 1
ATOM 4958 C CA . ALA A 1 626 ? -23.882 5.739 40.361 1.00 89.56 626 ALA A CA 1
ATOM 4959 C C . ALA A 1 626 ? -22.573 6.475 40.689 1.00 89.56 626 ALA A C 1
ATOM 4961 O O . ALA A 1 626 ? -22.418 7.625 40.282 1.00 89.56 626 ALA A O 1
ATOM 4962 N N . VAL A 1 627 ? -21.600 5.825 41.339 1.00 90.44 627 VAL A N 1
ATOM 4963 C CA . VAL A 1 627 ? -20.268 6.409 41.592 1.00 90.44 627 VAL A CA 1
ATOM 4964 C C . VAL A 1 627 ? -19.551 6.736 40.281 1.00 90.44 627 VAL A C 1
ATOM 4966 O O . VAL A 1 627 ? -19.085 7.864 40.100 1.00 90.44 627 VAL A O 1
ATOM 4969 N N . VAL A 1 628 ? -19.503 5.785 39.341 1.00 89.94 628 VAL A N 1
ATOM 4970 C CA . VAL A 1 628 ? -18.894 5.998 38.015 1.00 89.94 628 VAL A CA 1
ATOM 4971 C C . VAL A 1 628 ? -19.613 7.126 37.266 1.00 89.94 628 VAL A C 1
ATOM 4973 O O . VAL A 1 628 ? -18.971 7.995 36.672 1.00 89.94 628 VAL A O 1
ATOM 4976 N N . GLY A 1 629 ? -20.943 7.165 37.347 1.00 88.81 629 GLY A N 1
ATOM 4977 C CA . GLY A 1 629 ? -21.754 8.207 36.729 1.00 88.81 629 GLY A CA 1
ATOM 4978 C C . GLY A 1 629 ? -21.565 9.596 37.329 1.00 88.81 629 GLY A C 1
ATOM 4979 O O . GLY A 1 629 ? -21.443 10.564 36.579 1.00 88.81 629 GLY A O 1
ATOM 4980 N N . LEU A 1 630 ? -21.444 9.704 38.653 1.00 88.12 630 LEU A N 1
ATOM 4981 C CA . LEU A 1 630 ? -21.152 10.955 39.351 1.00 88.12 630 LEU A CA 1
ATOM 4982 C C . LEU A 1 630 ? -19.786 11.520 38.939 1.00 88.12 630 LEU A C 1
ATOM 4984 O O . LEU A 1 630 ? -19.664 12.722 38.685 1.00 88.12 630 LEU A O 1
ATOM 4988 N N . MET A 1 631 ? -18.763 10.661 38.847 1.00 87.31 631 MET A N 1
ATOM 4989 C CA . MET A 1 631 ? -17.436 11.049 38.353 1.00 87.31 631 MET A CA 1
ATOM 4990 C C . MET A 1 631 ? -17.520 11.577 36.918 1.00 87.31 631 MET A C 1
ATOM 4992 O O . MET A 1 631 ? -16.967 12.635 36.609 1.00 87.31 631 MET A O 1
ATOM 4996 N N . TYR A 1 632 ? -18.260 10.872 36.058 1.00 83.62 632 TYR A N 1
ATOM 4997 C CA . TYR A 1 632 ? -18.466 11.269 34.670 1.00 83.62 632 TYR A CA 1
ATOM 4998 C C . TYR A 1 632 ? -19.217 12.605 34.555 1.00 83.62 632 TYR A C 1
ATOM 5000 O O . TYR A 1 632 ? -18.808 13.480 33.791 1.00 83.62 632 TYR A O 1
ATOM 5008 N N . ARG A 1 633 ? -20.263 12.813 35.368 1.00 80.38 633 ARG A N 1
ATOM 5009 C CA . ARG A 1 633 ? -21.072 14.041 35.405 1.00 80.38 633 ARG A CA 1
ATOM 5010 C C . ARG A 1 633 ? -20.256 15.272 35.788 1.00 80.38 633 ARG A C 1
ATOM 5012 O O . ARG A 1 633 ? -20.219 16.241 35.031 1.00 80.38 633 ARG A O 1
ATOM 5019 N N . ARG A 1 634 ? -19.542 15.210 36.917 1.00 79.75 634 ARG A N 1
ATOM 5020 C CA . ARG A 1 634 ? -18.724 16.325 37.435 1.00 79.75 634 ARG A CA 1
ATOM 5021 C C . ARG A 1 634 ? -17.639 16.771 36.454 1.00 79.75 634 ARG A C 1
ATOM 5023 O O . ARG A 1 634 ? -17.292 17.952 36.382 1.00 79.75 634 ARG A O 1
ATOM 5030 N N . TYR A 1 635 ? -17.100 15.838 35.674 1.00 75.12 635 TYR A N 1
ATOM 5031 C CA . TYR A 1 635 ? -16.133 16.159 34.632 1.00 75.12 635 TYR A CA 1
ATOM 5032 C C . TYR A 1 635 ? -16.747 16.984 33.486 1.00 75.12 635 TYR A C 1
ATOM 5034 O O . TYR A 1 635 ? -16.151 17.964 33.035 1.00 75.12 635 TYR A O 1
ATOM 5042 N N . HIS A 1 636 ? -17.950 16.625 33.026 1.00 69.81 636 HIS A N 1
ATOM 5043 C CA . HIS A 1 636 ? -18.648 17.384 31.978 1.00 69.81 636 HIS A CA 1
ATOM 5044 C C . HIS A 1 636 ? -19.143 18.748 32.467 1.00 69.81 636 HIS A C 1
ATOM 5046 O O . HIS A 1 636 ? -19.118 19.704 31.696 1.00 69.81 636 HIS A O 1
ATOM 5052 N N . GLU A 1 637 ? -19.524 18.862 33.742 1.00 66.12 637 GLU A N 1
ATOM 5053 C CA . GLU A 1 637 ? -19.898 20.135 34.380 1.00 66.12 637 GLU A CA 1
ATOM 5054 C C . GLU A 1 637 ? -18.723 21.124 34.448 1.00 66.12 637 GLU A C 1
ATOM 5056 O O . GLU A 1 637 ? -18.875 22.307 34.139 1.00 66.12 637 GLU A O 1
ATOM 5061 N N . SER A 1 638 ? -17.543 20.642 34.855 1.00 62.91 638 SER A N 1
ATOM 5062 C CA . SER A 1 638 ? -16.357 21.482 35.093 1.00 62.91 638 SER A CA 1
ATOM 5063 C C . SER A 1 638 ? -15.637 21.907 33.815 1.00 62.91 638 SER A C 1
ATOM 5065 O O . SER A 1 638 ? -14.901 22.895 33.805 1.00 62.91 638 SER A O 1
ATOM 5067 N N . SER A 1 639 ? -15.850 21.197 32.710 1.00 58.81 639 SER A N 1
ATOM 5068 C CA . SER A 1 639 ? -15.174 21.516 31.466 1.00 58.81 639 SER A CA 1
ATOM 5069 C C . SER A 1 639 ? -15.979 22.454 30.579 1.00 58.81 639 SER A C 1
ATOM 5071 O O . SER A 1 639 ? -16.965 22.076 29.945 1.00 58.81 639 SER A O 1
ATOM 5073 N N . PHE A 1 640 ? -15.438 23.658 30.390 1.00 49.53 640 PHE A N 1
ATOM 5074 C CA . PHE A 1 640 ? -15.889 24.624 29.378 1.00 49.53 640 PHE A CA 1
ATOM 5075 C C . PHE A 1 640 ? -15.960 24.043 27.963 1.00 49.53 640 PHE A C 1
ATOM 5077 O O . PHE A 1 640 ? -16.639 24.573 27.087 1.00 49.53 640 PHE A O 1
ATOM 5084 N N . ILE A 1 641 ? -15.243 22.949 27.740 1.00 47.41 641 ILE A N 1
ATOM 5085 C CA . ILE A 1 641 ? -15.006 22.364 26.441 1.00 47.41 641 ILE A CA 1
ATOM 5086 C C . ILE A 1 641 ? -15.963 21.194 26.144 1.00 47.41 641 ILE A C 1
ATOM 5088 O O . ILE A 1 641 ? -16.101 20.839 24.974 1.00 47.41 641 ILE A O 1
ATOM 5092 N N . PHE A 1 642 ? -16.622 20.605 27.156 1.00 51.84 642 PHE A N 1
ATOM 5093 C CA . PHE A 1 642 ? -17.483 19.415 27.017 1.00 51.84 642 PHE A CA 1
ATOM 5094 C C . PHE A 1 642 ? -18.992 19.665 27.146 1.00 51.84 642 PHE A C 1
ATOM 5096 O O . PHE A 1 642 ? -19.744 18.731 27.412 1.00 51.84 642 PHE A O 1
ATOM 5103 N N . ARG A 1 643 ? -19.478 20.883 26.877 1.00 51.69 643 ARG A N 1
ATOM 5104 C CA . ARG A 1 643 ? -20.922 21.207 26.888 1.00 51.69 643 ARG A CA 1
ATOM 5105 C C . ARG A 1 643 ? -21.707 20.595 25.706 1.00 51.69 643 ARG A C 1
ATOM 5107 O O . ARG A 1 643 ? -22.448 21.291 25.024 1.00 51.69 643 ARG A O 1
ATOM 5114 N N . PHE A 1 644 ? -21.531 19.303 25.432 1.00 50.91 644 PHE A N 1
ATOM 5115 C CA . PHE A 1 644 ? -22.184 18.579 24.329 1.00 50.91 644 PHE A CA 1
ATOM 5116 C C . PHE A 1 644 ? -23.469 17.871 24.745 1.00 50.91 644 PHE A C 1
ATOM 5118 O O . PHE A 1 644 ? -24.261 17.491 23.892 1.00 50.91 644 PHE A O 1
ATOM 5125 N N . LEU A 1 645 ? -23.678 17.707 26.048 1.00 56.06 645 LEU A N 1
ATOM 5126 C CA . LEU A 1 645 ? -24.888 17.131 26.617 1.00 56.06 645 LEU A CA 1
ATOM 5127 C C . LEU A 1 645 ? -25.410 18.105 27.675 1.00 56.06 645 LEU A C 1
ATOM 5129 O O . LEU A 1 645 ? -24.939 18.099 28.807 1.00 56.06 645 LEU A O 1
ATOM 5133 N N . PRO A 1 646 ? -26.347 18.995 27.336 1.00 48.66 646 PRO A N 1
ATOM 5134 C CA . PRO A 1 646 ? -26.875 19.940 28.334 1.00 48.66 646 PRO A CA 1
ATOM 5135 C C . PRO A 1 646 ? -27.698 19.354 29.471 1.00 48.66 646 PRO A C 1
ATOM 5137 O O . PRO A 1 646 ? -28.113 20.090 30.358 1.00 48.66 646 PRO A O 1
ATOM 5140 N N . GLN A 1 647 ? -27.821 18.031 29.517 1.00 57.03 647 GLN A N 1
ATOM 5141 C CA . GLN A 1 647 ? -28.168 17.308 30.737 1.00 57.03 647 GLN A CA 1
ATOM 5142 C C . GLN A 1 647 ? -27.141 17.549 31.873 1.00 57.03 647 GLN A C 1
ATOM 5144 O O . GLN A 1 647 ? -27.501 17.420 33.037 1.00 57.03 647 GLN A O 1
ATOM 5149 N N . TYR A 1 648 ? -25.903 17.961 31.545 1.00 58.34 648 TYR A N 1
ATOM 5150 C CA . TYR A 1 648 ? -24.823 18.321 32.482 1.00 58.34 648 TYR A CA 1
ATOM 5151 C C . TYR A 1 648 ? -24.779 19.806 32.874 1.00 58.34 648 TYR A C 1
ATOM 5153 O O . TYR A 1 648 ? -23.770 20.270 33.406 1.00 58.34 648 TYR A O 1
ATOM 5161 N N . HIS A 1 649 ? -25.807 20.605 32.575 1.00 58.19 649 HIS A N 1
ATOM 5162 C CA . HIS A 1 649 ? -25.792 21.991 33.036 1.00 58.19 649 HIS A CA 1
ATOM 5163 C C . HIS A 1 649 ? -25.939 22.034 34.564 1.00 58.19 649 HIS A C 1
ATOM 5165 O O . HIS A 1 649 ? -26.859 21.431 35.114 1.00 58.19 649 HIS A O 1
ATOM 5171 N N . THR A 1 650 ? -25.075 22.791 35.246 1.00 58.25 650 THR A N 1
ATOM 5172 C CA . THR A 1 650 ? -25.018 22.869 36.721 1.00 58.25 650 THR A CA 1
ATOM 5173 C C . THR A 1 650 ? -26.364 23.225 37.358 1.00 58.25 650 THR A C 1
ATOM 5175 O O . THR A 1 650 ? -26.684 22.768 38.449 1.00 58.25 650 THR A O 1
ATOM 5178 N N . SER A 1 651 ? -27.176 24.021 36.660 1.00 61.00 651 SER A N 1
ATOM 5179 C CA . SER A 1 651 ? -28.496 24.472 37.118 1.00 61.00 651 SER A CA 1
ATOM 5180 C C . SER A 1 651 ? -29.659 23.529 36.768 1.00 61.00 651 SER A C 1
ATOM 5182 O O . SER A 1 651 ? -30.791 23.820 37.157 1.00 61.00 651 SER A O 1
ATOM 5184 N N . PHE A 1 652 ? -29.424 22.461 35.991 1.00 63.00 652 PHE A N 1
ATOM 5185 C CA . PHE A 1 652 ? -30.484 21.668 35.354 1.00 63.00 652 PHE A CA 1
ATOM 5186 C C . PHE A 1 652 ? -30.122 20.171 35.238 1.00 63.00 652 PHE A C 1
ATOM 5188 O O . PHE A 1 652 ? -29.902 19.643 34.148 1.00 63.00 652 PHE A O 1
ATOM 5195 N N . ALA A 1 653 ? -30.075 19.462 36.372 1.00 66.75 653 ALA A N 1
ATOM 5196 C CA . ALA A 1 653 ? -29.888 18.009 36.392 1.00 66.75 653 ALA A CA 1
ATOM 5197 C C . ALA A 1 653 ? -31.180 17.291 35.962 1.00 66.75 653 ALA A C 1
ATOM 5199 O O . ALA A 1 653 ? -32.188 17.334 36.665 1.00 66.75 653 ALA A O 1
ATOM 5200 N N . THR A 1 654 ? -31.152 16.633 34.802 1.00 67.81 654 THR A N 1
ATOM 5201 C CA . THR A 1 654 ? -32.331 15.930 34.250 1.00 67.81 654 THR A CA 1
ATOM 5202 C C . THR A 1 654 ? -32.370 14.439 34.572 1.00 67.81 654 THR A C 1
ATOM 5204 O O . THR A 1 654 ? -33.436 13.840 34.468 1.00 67.81 654 THR A O 1
ATOM 5207 N N . GLN A 1 655 ? -31.238 13.855 34.976 1.00 78.50 655 GLN A N 1
ATOM 5208 C CA . GLN A 1 655 ? -31.078 12.419 35.201 1.00 78.50 655 GLN A CA 1
ATOM 5209 C C . GLN A 1 655 ? -30.357 12.136 36.529 1.00 78.50 655 GLN A C 1
ATOM 5211 O O . GLN A 1 655 ? -29.548 12.951 36.986 1.00 78.50 655 GLN A O 1
ATOM 5216 N N . HIS A 1 656 ? -30.626 10.974 37.127 1.00 85.69 656 HIS A N 1
ATOM 5217 C CA . HIS A 1 656 ? -29.891 10.439 38.280 1.00 85.69 656 HIS A CA 1
ATOM 5218 C C . HIS A 1 656 ? -28.458 10.018 37.903 1.00 85.69 656 HIS A C 1
ATOM 5220 O O . HIS A 1 656 ? -28.187 9.655 36.758 1.00 85.69 656 HIS A O 1
ATOM 5226 N N . ASP A 1 657 ? -27.541 9.980 38.876 1.00 87.75 657 ASP A N 1
ATOM 5227 C CA . ASP A 1 657 ? -26.123 9.681 38.629 1.00 87.75 657 ASP A CA 1
ATOM 5228 C C . ASP A 1 657 ? -25.886 8.300 37.988 1.00 87.75 657 ASP A C 1
ATOM 5230 O O . ASP A 1 657 ? -25.061 8.168 37.086 1.00 87.75 657 ASP A O 1
ATOM 5234 N N . ALA A 1 658 ? -26.687 7.292 38.345 1.00 88.44 658 ALA A N 1
ATOM 5235 C CA . ALA A 1 658 ? -26.643 5.963 37.720 1.00 88.44 658 ALA A CA 1
ATOM 5236 C C . ALA A 1 658 ? -26.895 5.981 36.194 1.00 88.44 658 ALA A C 1
ATOM 5238 O O . ALA A 1 658 ? -26.305 5.179 35.468 1.00 88.44 658 ALA A O 1
ATOM 5239 N N . TRP A 1 659 ? -27.707 6.920 35.688 1.00 89.19 659 TRP A N 1
ATOM 5240 C CA . TRP A 1 659 ? -27.952 7.076 34.249 1.00 89.19 659 TRP A CA 1
ATOM 5241 C C . TRP A 1 659 ? -26.682 7.505 33.513 1.00 89.19 659 TRP A C 1
ATOM 5243 O O . TRP A 1 659 ? -26.326 6.918 32.493 1.00 89.19 659 TRP A O 1
ATOM 5253 N N . TYR A 1 660 ? -25.937 8.466 34.073 1.00 86.62 660 TYR A N 1
ATOM 5254 C CA . TYR A 1 660 ? -24.658 8.900 33.507 1.00 86.62 660 TYR A CA 1
ATOM 5255 C C . TYR A 1 660 ? -23.607 7.786 33.537 1.00 86.62 660 TYR A C 1
ATOM 5257 O O . TYR A 1 660 ? -22.790 7.692 32.620 1.00 86.62 660 TYR A O 1
ATOM 5265 N N . GLY A 1 661 ? -23.646 6.927 34.561 1.00 89.62 661 GLY A N 1
ATOM 5266 C CA . GLY A 1 661 ? -22.789 5.745 34.659 1.00 89.62 661 GLY A CA 1
ATOM 5267 C C . GLY A 1 661 ? -23.080 4.755 33.537 1.00 89.62 661 GLY A C 1
ATOM 5268 O O . GLY A 1 661 ? -22.168 4.350 32.815 1.00 89.62 661 GLY A O 1
ATOM 5269 N N . LEU A 1 662 ? -24.359 4.435 33.321 1.00 90.44 662 LEU A N 1
ATOM 5270 C CA . LEU A 1 662 ? -24.774 3.565 32.223 1.00 90.44 662 LEU A CA 1
ATOM 5271 C C . LEU A 1 662 ? -24.417 4.175 30.863 1.00 90.44 662 LEU A C 1
ATOM 5273 O O . LEU A 1 662 ? -23.818 3.493 30.036 1.00 90.44 662 LEU A O 1
ATOM 5277 N N . PHE A 1 663 ? -24.690 5.464 30.653 1.00 86.81 663 PHE A N 1
ATOM 5278 C CA . PHE A 1 663 ? -24.303 6.185 29.439 1.00 86.81 663 PHE A CA 1
ATOM 5279 C C . PHE A 1 663 ? -22.800 6.053 29.149 1.00 86.81 663 PHE A C 1
ATOM 5281 O O . PHE A 1 663 ? -22.408 5.727 28.026 1.00 86.81 663 PHE A O 1
ATOM 5288 N N . MET A 1 664 ? -21.946 6.245 30.164 1.00 87.50 664 MET A N 1
ATOM 5289 C CA . MET A 1 664 ? -20.497 6.085 30.027 1.00 87.50 664 MET A CA 1
ATOM 5290 C C . MET A 1 664 ? -20.127 4.661 29.584 1.00 87.50 664 MET A C 1
ATOM 5292 O O . MET A 1 664 ? -19.349 4.497 28.640 1.00 87.50 664 MET A O 1
ATOM 5296 N N . LEU A 1 665 ? -20.697 3.639 30.233 1.00 91.12 665 LEU A N 1
ATOM 5297 C CA . LEU A 1 665 ? -20.428 2.235 29.914 1.00 91.12 665 LEU A CA 1
ATOM 5298 C C . LEU A 1 665 ? -20.922 1.847 28.518 1.00 91.12 665 LEU A C 1
ATOM 5300 O O . LEU A 1 665 ? -20.252 1.083 27.829 1.00 91.12 665 LEU A O 1
ATOM 5304 N N . ARG A 1 666 ? -22.070 2.360 28.066 1.00 89.81 666 ARG A N 1
ATOM 5305 C CA . ARG A 1 666 ? -22.587 2.095 26.713 1.00 89.81 666 ARG A CA 1
ATOM 5306 C C . ARG A 1 666 ? -21.779 2.819 25.642 1.00 89.81 666 ARG A C 1
ATOM 5308 O O . ARG A 1 666 ? -21.493 2.230 24.602 1.00 89.81 666 ARG A O 1
ATOM 5315 N N . ARG A 1 667 ? -21.348 4.058 25.896 1.00 84.06 667 ARG A N 1
ATOM 5316 C CA . ARG A 1 667 ? -20.596 4.848 24.913 1.00 84.06 667 ARG A CA 1
ATOM 5317 C C . ARG A 1 667 ? -19.137 4.393 24.776 1.00 84.06 667 ARG A C 1
ATOM 5319 O O . ARG A 1 667 ? -18.627 4.326 23.658 1.00 84.06 667 ARG A O 1
ATOM 5326 N N . HIS A 1 668 ? -18.449 4.094 25.877 1.00 86.00 668 HIS A N 1
ATOM 5327 C CA . HIS A 1 668 ? -16.982 3.960 25.861 1.00 86.00 668 HIS A CA 1
ATOM 5328 C C . HIS A 1 668 ? -16.467 2.551 26.114 1.00 86.00 668 HIS A C 1
ATOM 5330 O O . HIS A 1 668 ? -15.399 2.209 25.608 1.00 86.00 668 HIS A O 1
ATOM 5336 N N . MET A 1 669 ? -17.189 1.731 26.876 1.00 90.94 669 MET A N 1
ATOM 5337 C CA . MET A 1 669 ? -16.702 0.419 27.292 1.00 90.94 669 MET A CA 1
ATOM 5338 C C . MET A 1 669 ? -17.339 -0.701 26.472 1.00 90.94 669 MET A C 1
ATOM 5340 O O . MET A 1 669 ? -18.543 -0.934 26.551 1.00 90.94 669 MET A O 1
ATOM 5344 N N . LEU A 1 670 ? -16.506 -1.431 25.724 1.00 93.25 670 LEU A N 1
ATOM 5345 C CA . LEU A 1 670 ? -16.911 -2.595 24.929 1.00 93.25 670 LEU A CA 1
ATOM 5346 C C . LEU A 1 670 ? -18.230 -2.368 24.146 1.00 93.25 670 LEU A C 1
ATOM 5348 O O . LEU A 1 670 ? -19.134 -3.203 24.215 1.00 93.25 670 LEU A O 1
ATOM 5352 N N . PRO A 1 671 ? -18.375 -1.257 23.387 1.00 90.81 671 PRO A N 1
ATOM 5353 C CA . PRO A 1 671 ? -19.653 -0.864 22.780 1.00 90.81 671 PRO A CA 1
ATOM 5354 C C . PRO A 1 671 ? -20.164 -1.832 21.698 1.00 90.81 671 PRO A C 1
ATOM 5356 O O . PRO A 1 671 ? -21.320 -1.757 21.296 1.00 90.81 671 PRO A O 1
ATOM 5359 N N . HIS A 1 672 ? -19.323 -2.759 21.231 1.00 90.38 672 HIS A N 1
ATOM 5360 C CA . HIS A 1 672 ? -19.712 -3.833 20.313 1.00 90.38 672 HIS A CA 1
ATOM 5361 C C . HIS A 1 672 ? -20.673 -4.851 20.955 1.00 90.38 672 HIS A C 1
ATOM 5363 O O . HIS A 1 672 ? -21.352 -5.579 20.237 1.00 90.38 672 HIS A O 1
ATOM 5369 N N . LEU A 1 673 ? -20.750 -4.885 22.293 1.00 93.06 673 LEU A N 1
ATOM 5370 C CA . LEU A 1 673 ? -21.660 -5.742 23.059 1.00 93.06 673 LEU A CA 1
ATOM 5371 C C . LEU A 1 673 ? -23.002 -5.066 23.377 1.00 93.06 673 LEU A C 1
ATOM 5373 O O . LEU A 1 673 ? -23.838 -5.679 24.036 1.00 93.06 673 LEU A O 1
ATOM 5377 N N . ASN A 1 674 ? -23.209 -3.816 22.946 1.00 90.50 674 ASN A N 1
ATOM 5378 C CA . ASN A 1 674 ? -24.429 -3.076 23.248 1.00 90.50 674 ASN A CA 1
ATOM 5379 C C . ASN A 1 674 ? -25.664 -3.741 22.626 1.00 90.50 674 ASN A C 1
ATOM 5381 O O . ASN A 1 674 ? -25.658 -4.159 21.467 1.00 90.50 674 ASN A O 1
ATOM 5385 N N . THR A 1 675 ? -26.752 -3.775 23.386 1.00 88.06 675 THR A N 1
ATOM 5386 C CA . THR A 1 675 ? -28.060 -4.223 22.908 1.00 88.06 675 THR A CA 1
ATOM 5387 C C . THR A 1 675 ? -28.780 -3.120 22.136 1.00 88.06 675 THR A C 1
ATOM 5389 O O . THR A 1 675 ? -28.443 -1.936 22.217 1.00 88.06 675 THR A O 1
ATOM 5392 N N . ALA A 1 676 ? -29.808 -3.507 21.379 1.00 82.25 676 ALA A N 1
ATOM 5393 C CA . ALA A 1 676 ? -30.646 -2.561 20.649 1.00 82.25 676 ALA A CA 1
ATOM 5394 C C . ALA A 1 676 ? -31.657 -1.811 21.547 1.00 82.25 676 ALA A C 1
ATOM 5396 O O . ALA A 1 676 ? -32.405 -0.979 21.041 1.00 82.25 676 ALA A O 1
ATOM 5397 N N . GLU A 1 677 ? -31.711 -2.115 22.849 1.00 85.31 677 GLU A N 1
ATOM 5398 C CA . GLU A 1 677 ? -32.644 -1.491 23.790 1.00 85.31 677 GLU A CA 1
ATOM 5399 C C . GLU A 1 677 ? -32.198 -0.070 24.153 1.00 85.31 677 GLU A C 1
ATOM 5401 O O . GLU A 1 677 ? -31.013 0.187 24.395 1.00 85.31 677 GLU A O 1
ATOM 5406 N N . ALA A 1 678 ? -33.153 0.861 24.196 1.00 82.12 678 ALA A N 1
ATOM 5407 C CA . ALA A 1 678 ? -32.889 2.244 24.568 1.00 82.12 678 ALA A CA 1
ATOM 5408 C C . ALA A 1 678 ? -32.681 2.399 26.072 1.00 82.12 678 ALA A C 1
ATOM 5410 O O . ALA A 1 678 ? -33.322 1.721 26.868 1.00 82.12 678 ALA A O 1
ATOM 5411 N N . THR A 1 679 ? -31.777 3.300 26.450 1.00 84.56 679 THR A N 1
ATOM 5412 C CA . THR A 1 679 ? -31.500 3.625 27.851 1.00 84.56 679 THR A CA 1
ATOM 5413 C C . THR A 1 679 ? -32.694 4.393 28.432 1.00 84.56 679 THR A C 1
ATOM 5415 O O . THR A 1 679 ? -32.939 5.514 27.980 1.00 84.56 679 THR A O 1
ATOM 5418 N N . PRO A 1 680 ? -33.452 3.834 29.396 1.00 82.88 680 PRO A N 1
ATOM 5419 C CA . PRO A 1 680 ? -34.617 4.517 29.947 1.00 82.88 680 PRO A CA 1
ATOM 5420 C C . PRO A 1 680 ? -34.194 5.761 30.740 1.00 82.88 680 PRO A C 1
ATOM 5422 O O . PRO A 1 680 ? -33.176 5.734 31.433 1.00 82.88 680 PRO A O 1
ATOM 5425 N N . ASP A 1 681 ? -34.973 6.845 30.659 1.00 78.00 681 ASP A N 1
ATOM 5426 C CA . ASP A 1 681 ? -34.779 8.036 31.503 1.00 78.00 681 ASP A CA 1
ATOM 5427 C C . ASP A 1 681 ? -34.923 7.643 32.992 1.00 78.00 681 ASP A C 1
ATOM 5429 O O . ASP A 1 681 ? -35.801 6.857 33.351 1.00 78.00 681 ASP A O 1
ATOM 5433 N N . LEU A 1 682 ? -34.065 8.184 33.863 1.00 80.88 682 LEU A N 1
ATOM 5434 C CA . LEU A 1 682 ? -34.070 7.942 35.309 1.00 80.88 682 LEU A CA 1
ATOM 5435 C C . LEU A 1 682 ? -34.128 9.292 36.041 1.00 80.88 682 LEU A C 1
ATOM 5437 O O . LEU A 1 682 ? -33.132 10.020 36.031 1.00 80.88 682 LEU A O 1
ATOM 5441 N N . PRO A 1 683 ? -35.255 9.653 36.684 1.00 76.88 683 PRO A N 1
ATOM 5442 C CA . PRO A 1 683 ? -35.429 10.978 37.273 1.00 76.88 683 PRO A CA 1
ATOM 5443 C C . PRO A 1 683 ? -34.351 11.286 38.324 1.00 76.88 683 PRO A C 1
ATOM 5445 O O . PRO A 1 683 ? -33.934 10.387 39.050 1.00 76.88 683 PRO A O 1
ATOM 5448 N N . PRO A 1 684 ? -33.923 12.553 38.477 1.00 76.31 684 PRO A N 1
ATOM 5449 C CA . PRO A 1 684 ? -32.826 12.929 39.375 1.00 76.31 684 PRO A CA 1
ATOM 5450 C C . PRO A 1 684 ? -33.104 12.600 40.851 1.00 76.31 684 PRO A C 1
ATOM 5452 O O . PRO A 1 684 ? -32.170 12.455 41.631 1.00 76.31 684 PRO A O 1
ATOM 5455 N N . THR A 1 685 ? -34.378 12.456 41.225 1.00 78.25 685 THR A N 1
ATOM 5456 C CA . THR A 1 685 ? -34.849 12.098 42.570 1.00 78.25 685 THR A CA 1
ATOM 5457 C C . THR A 1 685 ? -35.240 10.621 42.702 1.00 78.25 685 THR A C 1
ATOM 5459 O O . THR A 1 685 ? -35.996 10.289 43.613 1.00 78.25 685 THR A O 1
ATOM 5462 N N . ALA A 1 686 ? -34.800 9.751 41.781 1.00 79.62 686 ALA A N 1
ATOM 5463 C CA . ALA A 1 686 ? -35.144 8.331 41.796 1.00 79.62 686 ALA A CA 1
ATOM 5464 C C . ALA A 1 686 ? -34.781 7.683 43.141 1.00 79.62 686 ALA A C 1
ATOM 5466 O O . ALA A 1 686 ? -33.648 7.769 43.615 1.00 79.62 686 ALA A O 1
ATOM 5467 N N . THR A 1 687 ? -35.755 7.025 43.758 1.00 80.81 687 THR A N 1
ATOM 5468 C CA . THR A 1 687 ? -35.570 6.281 45.007 1.00 80.81 687 THR A CA 1
ATOM 5469 C C . THR A 1 687 ? -34.764 5.005 44.764 1.00 80.81 687 THR A C 1
ATOM 5471 O O . THR A 1 687 ? -34.776 4.441 43.670 1.00 80.81 687 THR A O 1
ATOM 5474 N N . SER A 1 688 ? -34.118 4.461 45.800 1.00 73.88 688 SER A N 1
ATOM 5475 C CA . SER A 1 688 ? -33.359 3.202 45.688 1.00 73.88 688 SER A CA 1
ATOM 5476 C C . SER A 1 688 ? -34.187 2.026 45.152 1.00 73.88 688 SER A C 1
ATOM 5478 O O . SER A 1 688 ? -33.623 1.087 44.596 1.00 73.88 688 SER A O 1
ATOM 5480 N N . ARG A 1 689 ? -35.519 2.061 45.309 1.00 78.19 689 ARG A N 1
ATOM 5481 C CA . ARG A 1 689 ? -36.435 1.072 44.729 1.00 78.19 689 ARG A CA 1
ATOM 5482 C C . ARG A 1 689 ? -36.592 1.260 43.219 1.00 78.19 689 ARG A C 1
ATOM 5484 O O . ARG A 1 689 ? -36.441 0.294 42.482 1.00 78.19 689 ARG A O 1
ATOM 5491 N N . GLU A 1 690 ? -36.829 2.489 42.767 1.00 81.06 690 GLU A N 1
ATOM 5492 C CA . GLU A 1 690 ? -36.965 2.815 41.340 1.00 81.06 690 GLU A CA 1
ATOM 5493 C C . GLU A 1 690 ? -35.680 2.493 40.566 1.00 81.06 690 GLU A C 1
ATOM 5495 O O . GLU A 1 690 ? -35.747 1.964 39.463 1.00 81.06 690 GLU A O 1
ATOM 5500 N N . ILE A 1 691 ? -34.506 2.710 41.170 1.00 80.69 691 ILE A N 1
ATOM 5501 C CA . ILE A 1 691 ? -33.213 2.370 40.553 1.00 80.69 691 ILE A CA 1
ATOM 5502 C C . ILE A 1 691 ? -33.071 0.849 40.338 1.00 80.69 691 ILE A C 1
ATOM 5504 O O . ILE A 1 691 ? -32.496 0.427 39.336 1.00 80.69 691 ILE A O 1
ATOM 5508 N N . ARG A 1 692 ? -33.613 0.007 41.234 1.00 76.44 692 ARG A N 1
ATOM 5509 C CA . ARG A 1 692 ? -33.577 -1.463 41.078 1.00 76.44 692 ARG A CA 1
ATOM 5510 C C . ARG A 1 692 ? -34.507 -1.970 39.976 1.00 76.44 692 ARG A C 1
ATOM 5512 O O . ARG A 1 692 ? -34.191 -2.971 39.345 1.00 76.44 692 ARG A O 1
ATOM 5519 N N . GLU A 1 693 ? -35.627 -1.289 39.749 1.00 81.81 693 GLU A N 1
ATOM 5520 C CA . GLU A 1 693 ? -36.623 -1.641 38.725 1.00 81.81 693 GLU A CA 1
ATOM 5521 C C . GLU A 1 693 ? -36.329 -0.979 37.356 1.00 81.81 693 GLU A C 1
ATOM 5523 O O . GLU A 1 693 ? -36.968 -1.306 36.360 1.00 81.81 693 GLU A O 1
ATOM 5528 N N . TRP A 1 694 ? -35.345 -0.070 37.285 1.00 86.31 694 TRP A N 1
ATOM 5529 C CA . TRP A 1 694 ? -35.042 0.757 36.107 1.00 86.31 694 TRP A CA 1
ATOM 5530 C C . TRP A 1 694 ? -34.455 -0.008 34.908 1.00 86.31 694 TRP A C 1
ATOM 5532 O O . TRP A 1 694 ? -34.765 0.318 33.761 1.00 86.31 694 TRP A O 1
ATOM 5542 N N . LEU A 1 695 ? -33.599 -1.008 35.143 1.00 85.00 695 LEU A N 1
ATOM 5543 C CA . LEU A 1 695 ? -32.912 -1.736 34.069 1.00 85.00 695 LEU A CA 1
ATOM 5544 C C . LEU A 1 695 ? -33.769 -2.884 33.527 1.00 85.00 695 LEU A C 1
ATOM 5546 O O . LEU A 1 695 ? -34.081 -3.825 34.259 1.00 85.00 695 LEU A O 1
ATOM 5550 N N . SER A 1 696 ? -34.056 -2.853 32.224 1.00 86.75 696 SER A N 1
ATOM 5551 C CA . SER A 1 696 ? -34.679 -3.963 31.494 1.00 86.75 696 SER A CA 1
ATOM 5552 C C . SER A 1 696 ? -33.802 -5.219 31.497 1.00 86.75 696 SER A C 1
ATOM 5554 O O . SER A 1 696 ? -32.585 -5.161 31.692 1.00 86.75 696 SER A O 1
ATOM 5556 N N . THR A 1 697 ? -34.411 -6.374 31.225 1.00 87.06 697 THR A N 1
ATOM 5557 C CA . THR A 1 697 ? -33.693 -7.654 31.132 1.00 87.06 697 THR A CA 1
ATOM 5558 C C . THR A 1 697 ? -32.602 -7.622 30.063 1.00 87.06 697 THR A C 1
ATOM 5560 O O . THR A 1 697 ? -31.493 -8.077 30.328 1.00 87.06 697 THR A O 1
ATOM 5563 N N . GLY A 1 698 ? -32.857 -7.018 28.897 1.00 87.44 698 GLY A N 1
ATOM 5564 C CA . GLY A 1 698 ? -31.853 -6.894 27.839 1.00 87.44 698 GLY A CA 1
ATOM 5565 C C . GLY A 1 698 ? -30.665 -6.017 28.240 1.00 87.44 698 GLY A C 1
ATOM 5566 O O . GLY A 1 698 ? -29.519 -6.379 27.977 1.00 87.44 698 GLY A O 1
ATOM 5567 N N . LEU A 1 699 ? -30.886 -4.914 28.964 1.00 89.56 699 LEU A N 1
ATOM 5568 C CA . LEU A 1 699 ? -29.787 -4.107 29.512 1.00 89.56 699 LEU A CA 1
ATOM 5569 C C . LEU A 1 699 ? -29.003 -4.853 30.598 1.00 89.56 699 LEU A C 1
ATOM 5571 O O . LEU A 1 699 ? -27.780 -4.744 30.655 1.00 89.56 699 LEU A O 1
ATOM 5575 N N . GLN A 1 700 ? -29.668 -5.647 31.437 1.00 89.31 700 GLN A N 1
ATOM 5576 C CA . GLN A 1 700 ? -28.974 -6.493 32.413 1.00 89.31 700 GLN A CA 1
ATOM 5577 C C . GLN A 1 700 ? -28.121 -7.574 31.729 1.00 89.31 700 GLN A C 1
ATOM 5579 O O . GLN A 1 700 ? -27.009 -7.855 32.185 1.00 89.31 700 GLN A O 1
ATOM 5584 N N . GLU A 1 701 ? -28.601 -8.144 30.620 1.00 89.31 701 GLU A N 1
ATOM 5585 C CA . GLU A 1 701 ? -27.842 -9.067 29.771 1.00 89.31 701 GLU A CA 1
ATOM 5586 C C . GLU A 1 701 ? -26.655 -8.382 29.079 1.00 89.31 701 GLU A C 1
ATOM 5588 O O . GLU A 1 701 ? -25.581 -8.977 28.999 1.00 89.31 701 GLU A O 1
ATOM 5593 N N . GLU A 1 702 ? -26.808 -7.129 28.630 1.00 92.12 702 GLU A N 1
ATOM 5594 C CA . GLU A 1 702 ? -25.714 -6.312 28.086 1.00 92.12 702 GLU A CA 1
ATOM 5595 C C . GLU A 1 702 ? -24.581 -6.160 29.108 1.00 92.12 702 GLU A C 1
ATOM 5597 O O . GLU A 1 702 ? -23.414 -6.430 28.809 1.00 92.12 702 GLU A O 1
ATOM 5602 N N . LEU A 1 703 ? -24.927 -5.748 30.332 1.00 93.12 703 LEU A N 1
ATOM 5603 C CA . LEU A 1 703 ? -23.962 -5.574 31.417 1.00 93.12 703 LEU A CA 1
ATOM 5604 C C . LEU A 1 703 ? -23.321 -6.913 31.807 1.00 93.12 703 LEU A C 1
ATOM 5606 O O . LEU A 1 703 ? -22.108 -6.966 32.002 1.00 93.12 703 LEU A O 1
ATOM 5610 N N . ALA A 1 704 ? -24.094 -8.005 31.831 1.00 91.38 704 ALA A N 1
ATOM 5611 C CA . ALA A 1 704 ? -23.571 -9.346 32.083 1.00 91.38 704 ALA A CA 1
ATOM 5612 C C . ALA A 1 704 ? -22.596 -9.814 30.986 1.00 91.38 704 ALA A C 1
ATOM 5614 O O . ALA A 1 704 ? -21.553 -10.383 31.296 1.00 91.38 704 ALA A O 1
ATOM 5615 N N . ALA A 1 705 ? -22.881 -9.536 29.711 1.00 91.88 705 ALA A N 1
ATOM 5616 C CA . ALA A 1 705 ? -21.976 -9.861 28.609 1.00 91.88 705 ALA A CA 1
ATOM 5617 C C . ALA A 1 705 ? -20.670 -9.052 28.689 1.00 91.88 705 ALA A C 1
ATOM 5619 O O . ALA A 1 705 ? -19.588 -9.599 28.464 1.00 91.88 705 ALA A O 1
ATOM 5620 N N . LYS A 1 706 ? -20.752 -7.764 29.059 1.00 94.94 706 LYS A N 1
ATOM 5621 C CA . LYS A 1 706 ? -19.576 -6.920 29.332 1.00 94.94 706 LYS A CA 1
ATOM 5622 C C . LYS A 1 706 ? -18.775 -7.431 30.529 1.00 94.94 706 LYS A C 1
ATOM 5624 O O . LYS A 1 706 ? -17.548 -7.409 30.472 1.00 94.94 706 LYS A O 1
ATOM 5629 N N . PHE A 1 707 ? -19.446 -7.914 31.577 1.00 93.94 707 PHE A N 1
ATOM 5630 C CA . PHE A 1 707 ? -18.813 -8.548 32.736 1.00 93.94 707 PHE A CA 1
ATOM 5631 C C . PHE A 1 707 ? -18.031 -9.801 32.320 1.00 93.94 707 PHE A C 1
ATOM 5633 O O . PHE A 1 707 ? -16.836 -9.894 32.591 1.00 93.94 707 PHE A O 1
ATOM 5640 N N . ASP A 1 708 ? -18.679 -10.731 31.612 1.00 91.38 708 ASP A N 1
ATOM 5641 C CA . ASP A 1 708 ? -18.067 -11.989 31.168 1.00 91.38 708 ASP A CA 1
ATOM 5642 C C . ASP A 1 708 ? -16.863 -11.719 30.229 1.00 91.38 708 ASP A C 1
ATOM 5644 O O . ASP A 1 708 ? -15.788 -12.302 30.400 1.00 91.38 708 ASP A O 1
ATOM 5648 N N . ALA A 1 709 ? -16.984 -10.765 29.296 1.00 93.25 709 ALA A N 1
ATOM 5649 C CA . ALA A 1 709 ? -15.877 -10.345 28.431 1.00 93.25 709 ALA A CA 1
ATOM 5650 C C . ALA A 1 709 ? -14.720 -9.704 29.220 1.00 93.25 709 ALA A C 1
ATOM 5652 O O . ALA A 1 709 ? -13.558 -10.039 28.981 1.00 93.25 709 ALA A O 1
ATOM 5653 N N . LEU A 1 710 ? -15.015 -8.822 30.186 1.00 94.19 710 LEU A N 1
ATOM 5654 C CA . LEU A 1 710 ? -14.001 -8.187 31.032 1.00 94.19 710 LEU A CA 1
ATOM 5655 C C . LEU A 1 710 ? -13.225 -9.228 31.852 1.00 94.19 710 LEU A C 1
ATOM 5657 O O . LEU A 1 710 ? -12.000 -9.157 31.904 1.00 94.19 710 LEU A O 1
ATOM 5661 N N . ILE A 1 711 ? -13.899 -10.231 32.421 1.00 91.69 711 ILE A N 1
ATOM 5662 C CA . ILE A 1 711 ? -13.245 -11.362 33.101 1.00 91.69 711 ILE A CA 1
ATOM 5663 C C . ILE A 1 711 ? -12.274 -12.085 32.158 1.00 91.69 711 ILE A C 1
ATOM 5665 O O . ILE A 1 711 ? -11.126 -12.340 32.532 1.00 91.69 711 ILE A O 1
ATOM 5669 N N . GLY A 1 712 ? -12.701 -12.378 30.924 1.00 90.06 712 GLY A N 1
ATOM 5670 C CA . GLY A 1 712 ? -11.850 -13.004 29.909 1.00 90.06 712 GLY A CA 1
ATOM 5671 C C . GLY A 1 712 ? -10.588 -12.189 29.600 1.00 90.06 712 GLY A C 1
ATOM 5672 O O . GLY A 1 712 ? -9.491 -12.750 29.563 1.00 90.06 712 GLY A O 1
ATOM 5673 N N . ILE A 1 713 ? -10.737 -10.869 29.450 1.00 93.94 713 ILE A N 1
ATOM 5674 C CA . ILE A 1 713 ? -9.649 -9.917 29.172 1.00 93.94 713 ILE A CA 1
ATOM 5675 C C . ILE A 1 713 ? -8.669 -9.822 30.345 1.00 93.94 713 ILE A C 1
ATOM 5677 O O . ILE A 1 713 ? -7.457 -9.904 30.144 1.00 93.94 713 ILE A O 1
ATOM 5681 N N . LEU A 1 714 ? -9.175 -9.673 31.574 1.00 92.94 714 LEU A N 1
ATOM 5682 C CA . LEU A 1 714 ? -8.343 -9.586 32.777 1.00 92.94 714 LEU A CA 1
ATOM 5683 C C . LEU A 1 714 ? -7.532 -10.866 32.978 1.00 92.94 714 LEU A C 1
ATOM 5685 O O . LEU A 1 714 ? -6.335 -10.804 33.255 1.00 92.94 714 LEU A O 1
ATOM 5689 N N . ARG A 1 715 ? -8.154 -12.031 32.767 1.00 89.69 715 ARG A N 1
ATOM 5690 C CA . ARG A 1 715 ? -7.458 -13.319 32.829 1.00 89.69 715 ARG A CA 1
ATOM 5691 C C . ARG A 1 715 ? -6.355 -13.409 31.775 1.00 89.69 715 ARG A C 1
ATOM 5693 O O . ARG A 1 715 ? -5.247 -13.815 32.106 1.00 89.69 715 ARG A O 1
ATOM 5700 N N . GLN A 1 716 ? -6.632 -13.005 30.535 1.00 90.94 716 GLN A N 1
ATOM 5701 C CA . GLN A 1 716 ? -5.630 -12.979 29.467 1.00 90.94 716 GLN A CA 1
ATOM 5702 C C . GLN A 1 716 ? -4.448 -12.056 29.810 1.00 90.94 716 GLN A C 1
ATOM 5704 O O . GLN A 1 716 ? -3.301 -12.462 29.633 1.00 90.94 716 GLN A O 1
ATOM 5709 N N . LEU A 1 717 ? -4.705 -10.864 30.361 1.00 92.19 717 LEU A N 1
ATOM 5710 C CA . LEU A 1 717 ? -3.660 -9.926 30.791 1.00 92.19 717 LEU A CA 1
ATOM 5711 C C . LEU A 1 717 ? -2.767 -10.517 31.889 1.00 92.19 717 LEU A C 1
ATOM 5713 O O . LEU A 1 717 ? -1.548 -10.372 31.834 1.00 92.19 717 LEU A O 1
ATOM 5717 N N . LEU A 1 718 ? -3.358 -11.191 32.876 1.00 89.56 718 LEU A N 1
ATOM 5718 C CA . LEU A 1 718 ? -2.608 -11.827 33.960 1.00 89.56 718 LEU A CA 1
ATOM 5719 C C . LEU A 1 718 ? -1.737 -12.985 33.441 1.00 89.56 718 LEU A C 1
ATOM 5721 O O . LEU A 1 718 ? -0.542 -13.013 33.723 1.00 89.56 718 LEU A O 1
ATOM 5725 N N . VAL A 1 719 ? -2.287 -13.852 32.583 1.00 87.81 719 VAL A N 1
ATOM 5726 C CA . VAL A 1 719 ? -1.549 -14.953 31.927 1.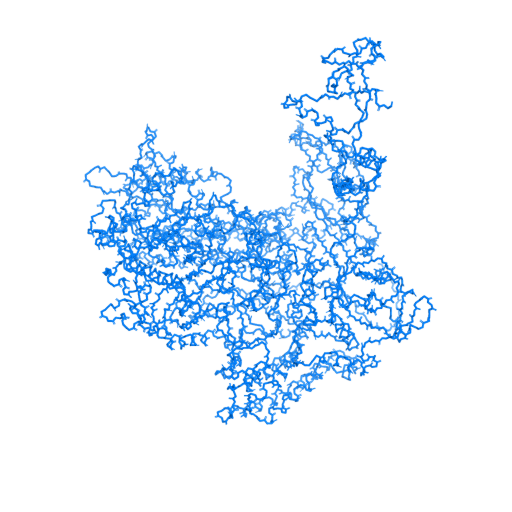00 87.81 719 VAL A CA 1
ATOM 5727 C C . VAL A 1 719 ? -0.412 -14.423 31.041 1.00 87.81 719 VAL A C 1
ATOM 5729 O O . VAL A 1 719 ? 0.664 -15.021 30.969 1.00 87.81 719 VAL A O 1
ATOM 5732 N N . PHE A 1 720 ? -0.626 -13.290 30.368 1.00 91.12 720 PHE A N 1
ATOM 5733 C CA . PHE A 1 720 ? 0.409 -12.600 29.597 1.00 91.12 720 PHE A CA 1
ATOM 5734 C C . PHE A 1 720 ? 1.515 -12.044 30.498 1.00 91.12 720 PHE A C 1
ATOM 5736 O O . PHE A 1 720 ? 2.703 -12.194 30.209 1.00 91.12 720 PHE A O 1
ATOM 5743 N N . ASN A 1 721 ? 1.144 -11.453 31.632 1.00 89.06 721 ASN A N 1
ATOM 5744 C CA . ASN A 1 721 ? 2.107 -10.932 32.591 1.00 89.06 721 ASN A CA 1
ATOM 5745 C C . ASN A 1 721 ? 2.934 -12.041 33.265 1.00 89.06 721 ASN A C 1
ATOM 5747 O O . ASN A 1 721 ? 4.114 -11.836 33.547 1.00 89.06 721 ASN A O 1
ATOM 5751 N N . ASP A 1 722 ? 2.353 -13.226 33.441 1.00 85.94 722 ASP A N 1
ATOM 5752 C CA . ASP A 1 722 ? 3.045 -14.418 33.940 1.00 85.94 722 ASP A CA 1
ATOM 5753 C C . ASP A 1 722 ? 3.983 -15.065 32.903 1.00 85.94 722 ASP A C 1
ATOM 5755 O O . ASP A 1 722 ? 4.765 -15.949 33.245 1.00 85.94 722 ASP A O 1
ATOM 5759 N N . GLY A 1 723 ? 3.949 -14.609 31.644 1.00 86.31 723 GLY A N 1
ATOM 5760 C CA . GLY A 1 723 ? 4.830 -15.073 30.567 1.00 86.31 723 GLY A CA 1
ATOM 5761 C C . GLY A 1 723 ? 4.373 -16.358 29.870 1.00 86.31 723 GLY A C 1
ATOM 5762 O O . GLY A 1 723 ? 5.127 -16.914 29.075 1.00 86.31 723 GLY A O 1
ATOM 5763 N N . ALA A 1 724 ? 3.153 -16.830 30.141 1.00 84.44 724 ALA A N 1
ATOM 5764 C CA . ALA A 1 724 ? 2.605 -18.038 29.519 1.00 84.44 724 ALA A CA 1
ATOM 5765 C C . ALA A 1 724 ? 2.108 -17.807 28.079 1.00 84.44 724 ALA A C 1
ATOM 5767 O O . ALA A 1 724 ? 2.092 -18.740 27.281 1.00 84.44 724 ALA A O 1
ATOM 5768 N N . THR A 1 725 ? 1.728 -16.573 27.734 1.00 88.44 725 THR A N 1
ATOM 5769 C CA . THR A 1 725 ? 1.399 -16.161 26.356 1.00 88.44 725 THR A CA 1
ATOM 5770 C C . THR A 1 725 ? 2.384 -15.102 25.864 1.00 88.44 725 THR A C 1
ATOM 5772 O O . THR A 1 725 ? 3.021 -14.415 26.662 1.00 88.44 725 THR A O 1
ATOM 5775 N N . GLY A 1 726 ? 2.551 -14.994 24.547 1.00 89.69 726 GLY A N 1
ATOM 5776 C CA . GLY A 1 726 ? 3.469 -14.059 23.899 1.00 89.69 726 GLY A CA 1
ATOM 5777 C C . GLY A 1 726 ? 2.829 -12.724 23.512 1.00 89.69 726 GLY A C 1
ATOM 5778 O O . GLY A 1 726 ? 1.617 -12.526 23.619 1.00 89.69 726 GLY A O 1
ATOM 5779 N N . ASN A 1 727 ? 3.674 -11.809 23.032 1.00 92.75 727 ASN A N 1
ATOM 5780 C CA . ASN A 1 727 ? 3.264 -10.553 22.410 1.00 92.75 727 ASN A CA 1
ATOM 5781 C C . ASN A 1 727 ? 2.641 -10.823 21.029 1.00 92.75 727 ASN A C 1
ATOM 5783 O O . ASN A 1 727 ? 3.285 -11.406 20.156 1.00 92.75 727 ASN A O 1
ATOM 5787 N N . GLN A 1 728 ? 1.418 -10.353 20.813 1.00 91.50 728 GLN A N 1
ATOM 5788 C CA . GLN A 1 728 ? 0.725 -10.393 19.530 1.00 91.50 728 GLN A CA 1
ATOM 5789 C C . GLN A 1 728 ? 1.004 -9.080 18.795 1.00 91.50 728 GLN A C 1
ATOM 5791 O O . GLN A 1 728 ? 0.277 -8.094 18.918 1.00 91.50 728 GLN A O 1
ATOM 5796 N N . GLY A 1 729 ? 2.128 -9.050 18.073 1.00 80.19 729 GLY A N 1
ATOM 5797 C CA . GLY A 1 729 ? 2.631 -7.843 17.421 1.00 80.19 729 GLY A CA 1
ATOM 5798 C C . GLY A 1 729 ? 1.610 -7.211 16.472 1.00 80.19 729 GLY A C 1
ATOM 5799 O O . GLY A 1 729 ? 1.105 -7.863 15.561 1.00 80.19 729 GLY A O 1
ATOM 5800 N N . ASN A 1 730 ? 1.367 -5.909 16.637 1.00 80.31 730 ASN A N 1
ATOM 5801 C CA . ASN A 1 730 ? 0.414 -5.142 15.824 1.00 80.31 730 ASN A CA 1
ATOM 5802 C C . ASN A 1 730 ? 0.769 -5.050 14.331 1.00 80.31 730 ASN A C 1
ATOM 5804 O O . ASN A 1 730 ? -0.027 -4.489 13.586 1.00 80.31 730 ASN A O 1
ATOM 5808 N N . ASP A 1 731 ? 1.923 -5.565 13.899 1.00 84.44 731 ASP A N 1
ATOM 5809 C CA . ASP A 1 731 ? 2.409 -5.536 12.512 1.00 84.44 731 ASP A CA 1
ATOM 5810 C C . ASP A 1 731 ? 2.145 -6.849 11.750 1.00 84.44 731 ASP A C 1
ATOM 5812 O O . ASP A 1 731 ? 2.384 -6.928 10.539 1.00 84.44 731 ASP A O 1
ATOM 5816 N N . VAL A 1 732 ? 1.663 -7.875 12.464 1.00 89.62 732 VAL A N 1
ATOM 5817 C CA . VAL A 1 732 ? 1.326 -9.197 11.927 1.00 89.62 732 VAL A CA 1
ATOM 5818 C C . VAL A 1 732 ? -0.092 -9.171 11.363 1.00 89.62 732 VAL A C 1
ATOM 5820 O O . VAL A 1 732 ? -1.041 -8.798 12.053 1.00 89.62 732 VAL A O 1
ATOM 5823 N N . LEU A 1 733 ? -0.256 -9.614 10.114 1.00 90.88 733 LEU A N 1
ATOM 5824 C CA . LEU A 1 733 ? -1.526 -9.487 9.389 1.00 90.88 733 LEU A CA 1
ATOM 5825 C C . LEU A 1 733 ? -2.676 -10.315 10.001 1.00 90.88 733 LEU A C 1
ATOM 5827 O O . LEU A 1 733 ? -3.841 -9.971 9.817 1.00 90.88 733 LEU A O 1
ATOM 5831 N N . ALA A 1 734 ? -2.375 -11.378 10.755 1.00 91.75 734 ALA A N 1
ATOM 5832 C CA . ALA A 1 734 ? -3.376 -12.168 11.484 1.00 91.75 734 ALA A CA 1
ATOM 5833 C C . ALA A 1 734 ? -4.165 -11.330 12.515 1.00 91.75 734 ALA A C 1
ATOM 5835 O O . ALA A 1 734 ? -5.371 -11.519 12.695 1.00 91.75 734 ALA A O 1
ATOM 5836 N N . TYR A 1 735 ? -3.502 -10.353 13.141 1.00 92.88 735 TYR A N 1
ATOM 5837 C CA . TYR A 1 735 ? -4.067 -9.474 14.174 1.00 92.88 735 TYR A CA 1
ATOM 5838 C C . TYR A 1 735 ? -4.549 -8.133 13.627 1.00 92.88 735 TYR A C 1
ATOM 5840 O O . TYR A 1 735 ? -4.822 -7.195 14.382 1.00 92.88 735 TYR A O 1
ATOM 5848 N N . GLN A 1 736 ? -4.657 -8.035 12.307 1.00 92.25 736 GLN A N 1
ATOM 5849 C CA . GLN A 1 736 ? -5.064 -6.835 11.609 1.00 92.25 736 GLN A CA 1
ATOM 5850 C C . GLN A 1 736 ? -6.305 -7.092 10.748 1.00 92.25 736 GLN A C 1
ATOM 5852 O O . GLN A 1 736 ? -6.625 -8.218 10.376 1.00 92.25 736 GLN A O 1
ATOM 5857 N N . GLU A 1 737 ? -7.005 -6.018 10.410 1.00 91.44 737 GLU A N 1
ATOM 5858 C CA . GLU A 1 737 ? -8.105 -6.009 9.454 1.00 91.44 737 GLU A CA 1
ATOM 5859 C C . GLU A 1 737 ? -8.045 -4.739 8.599 1.00 91.44 737 GLU A C 1
ATOM 5861 O O . GLU A 1 737 ? -7.381 -3.754 8.944 1.00 91.44 737 GLU A O 1
ATOM 5866 N N . VAL A 1 738 ? -8.751 -4.745 7.473 1.00 91.31 738 VAL A N 1
ATOM 5867 C CA . VAL A 1 738 ? -8.905 -3.562 6.631 1.00 91.31 738 VAL A CA 1
ATOM 5868 C C . VAL A 1 738 ? -9.925 -2.625 7.261 1.00 91.31 738 VAL A C 1
ATOM 5870 O O . VAL A 1 738 ? -11.091 -2.968 7.454 1.00 91.31 738 VAL A O 1
ATOM 5873 N N . PHE A 1 739 ? -9.491 -1.399 7.522 1.00 88.44 739 PHE A N 1
ATOM 5874 C CA . PHE A 1 739 ? -10.367 -0.296 7.842 1.00 88.44 739 PHE A CA 1
ATOM 5875 C C . PHE A 1 739 ? -11.075 0.183 6.581 1.00 88.44 739 PHE A C 1
ATOM 5877 O O . PHE A 1 739 ? -10.471 0.759 5.675 1.00 88.44 739 PHE A O 1
ATOM 5884 N N . THR A 1 740 ? -12.358 -0.142 6.525 1.00 85.56 740 THR A N 1
ATOM 5885 C CA . THR A 1 740 ? -13.182 -0.046 5.319 1.00 85.56 740 THR A CA 1
ATOM 5886 C C . THR A 1 740 ? -13.587 1.391 4.987 1.00 85.56 740 THR A C 1
ATOM 5888 O O . THR A 1 740 ? -13.644 2.266 5.855 1.00 85.56 740 THR A O 1
ATOM 5891 N N . VAL A 1 741 ? -13.942 1.625 3.719 1.00 87.50 741 VAL A N 1
ATOM 5892 C CA . VAL A 1 741 ? -14.465 2.913 3.230 1.00 87.50 741 VAL A CA 1
ATOM 5893 C C . VAL A 1 741 ? -15.694 3.362 4.031 1.00 87.50 741 VAL A C 1
ATOM 5895 O O . VAL A 1 741 ? -15.807 4.543 4.364 1.00 87.50 741 VAL A O 1
ATOM 5898 N N . SER A 1 742 ? -16.576 2.427 4.406 1.00 88.38 742 SER A N 1
ATOM 5899 C CA . SER A 1 742 ? -17.787 2.726 5.178 1.00 88.38 742 SER A CA 1
ATOM 5900 C C . SER A 1 742 ? -17.475 3.319 6.551 1.00 88.38 742 SER A C 1
ATOM 5902 O O . SER A 1 742 ? -18.119 4.283 6.959 1.00 88.38 742 SER A O 1
ATOM 5904 N N . GLN A 1 743 ? -16.446 2.800 7.231 1.00 87.69 743 GLN A N 1
ATOM 5905 C CA . GLN A 1 743 ? -16.018 3.262 8.554 1.00 87.69 743 GLN A CA 1
ATOM 5906 C C . GLN A 1 743 ? -15.443 4.679 8.508 1.00 87.69 743 GLN A C 1
ATOM 5908 O O . GLN A 1 743 ? -15.733 5.498 9.378 1.00 87.69 743 GLN A O 1
ATOM 5913 N N . VAL A 1 744 ? -14.662 4.999 7.475 1.00 88.69 744 VAL A N 1
ATOM 5914 C CA . VAL A 1 744 ? -14.124 6.354 7.284 1.00 88.69 744 VAL A CA 1
ATOM 5915 C C . VAL A 1 744 ? -15.252 7.347 6.994 1.00 88.69 744 VAL A C 1
ATOM 5917 O O . VAL A 1 744 ? -15.292 8.431 7.578 1.00 88.69 744 VAL A O 1
ATOM 5920 N N . LEU A 1 745 ? -16.193 6.974 6.120 1.00 90.56 745 LEU A N 1
ATOM 5921 C CA . LEU A 1 745 ? -17.317 7.832 5.747 1.00 90.56 745 LEU A CA 1
ATOM 5922 C C . LEU A 1 745 ? -18.292 8.057 6.902 1.00 90.56 745 LEU A C 1
ATOM 5924 O O . LEU A 1 745 ? -18.716 9.194 7.089 1.00 90.56 745 LEU A O 1
ATOM 5928 N N . ILE A 1 746 ? -18.610 7.033 7.705 1.00 90.19 746 ILE A N 1
ATOM 5929 C CA . ILE A 1 746 ? -19.477 7.209 8.880 1.00 90.19 746 ILE A CA 1
ATOM 5930 C C . ILE A 1 746 ? -18.811 8.078 9.948 1.00 90.19 746 ILE A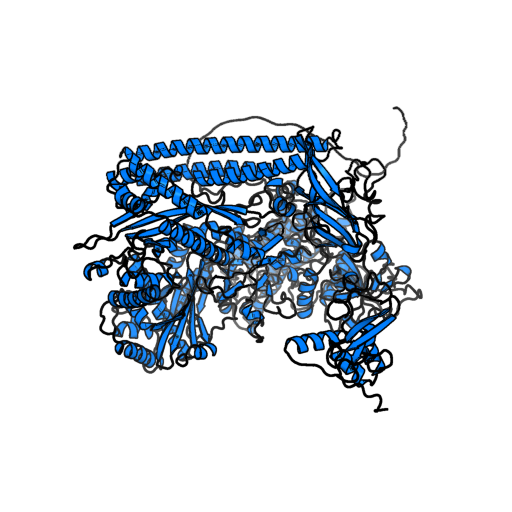 C 1
ATOM 5932 O O . ILE A 1 746 ? -19.484 8.939 10.501 1.00 90.19 746 ILE A O 1
ATOM 5936 N N . GLY A 1 747 ? -17.495 7.955 10.160 1.00 86.50 747 GLY A N 1
ATOM 5937 C CA . GLY A 1 747 ? -16.754 8.862 11.041 1.00 86.50 747 GLY A CA 1
ATOM 5938 C C . GLY A 1 747 ? -16.799 10.314 10.548 1.00 86.50 747 GLY A C 1
ATOM 5939 O O . GLY A 1 747 ? -17.077 11.233 11.315 1.00 86.50 747 GLY A O 1
ATOM 5940 N N . ALA A 1 748 ? -16.594 10.548 9.246 1.00 87.62 748 ALA A N 1
ATOM 5941 C CA . ALA A 1 748 ? -16.691 11.890 8.664 1.00 87.62 748 ALA A CA 1
ATOM 5942 C C . ALA A 1 748 ? -18.123 12.452 8.686 1.00 87.62 748 ALA A C 1
ATOM 5944 O O . ALA A 1 748 ? -18.318 13.658 8.883 1.00 87.62 748 ALA A O 1
ATOM 5945 N N . PHE A 1 749 ? -19.119 11.587 8.496 1.00 89.25 749 PHE A N 1
ATOM 5946 C CA . PHE A 1 749 ? -20.531 11.936 8.555 1.00 89.25 749 PHE A CA 1
ATOM 5947 C C . PHE A 1 749 ? -20.966 12.276 9.985 1.00 89.25 749 PHE A C 1
ATOM 5949 O O . PHE A 1 749 ? -21.586 13.319 10.172 1.00 89.25 749 PHE A O 1
ATOM 5956 N N . GLU A 1 750 ? -20.571 11.486 10.993 1.00 85.50 750 GLU A N 1
ATOM 5957 C CA . GLU A 1 750 ? -20.812 11.773 12.417 1.00 85.50 750 GLU A CA 1
ATOM 5958 C C . GLU A 1 750 ? -20.270 13.157 12.785 1.00 85.50 750 GLU A C 1
ATOM 5960 O O . GLU A 1 750 ? -21.008 13.979 13.321 1.00 85.50 750 GLU A O 1
ATOM 5965 N N . VAL A 1 751 ? -19.019 13.465 12.429 1.00 82.12 751 VAL A N 1
ATOM 5966 C CA . VAL A 1 751 ? -18.399 14.767 12.733 1.00 82.12 751 VAL A CA 1
ATOM 5967 C C . VAL A 1 751 ? -19.141 15.921 12.056 1.00 82.12 751 VAL A C 1
ATOM 5969 O O . VAL A 1 751 ? -19.400 16.950 12.684 1.00 82.12 751 VAL A O 1
ATOM 5972 N N . SER A 1 752 ? -19.504 15.755 10.780 1.00 85.12 752 SER A N 1
ATOM 5973 C CA . SER A 1 752 ? -20.263 16.759 10.017 1.00 85.12 752 SER A CA 1
ATOM 5974 C C . SER A 1 752 ? -21.630 17.018 10.657 1.00 85.12 752 SER A C 1
ATOM 5976 O O . SER A 1 752 ? -22.035 18.166 10.863 1.00 85.12 752 SER A O 1
ATOM 5978 N N . LEU A 1 753 ? -22.315 15.943 11.045 1.00 84.75 753 LEU A N 1
ATOM 5979 C CA . LEU A 1 753 ? -23.637 15.979 11.647 1.00 84.75 753 LEU A CA 1
ATOM 5980 C C . LEU A 1 753 ? -23.607 16.575 13.054 1.00 84.75 753 LEU A C 1
ATOM 5982 O O . LEU A 1 753 ? -24.398 17.466 13.345 1.00 84.75 753 LEU A O 1
ATOM 5986 N N . MET A 1 754 ? -22.670 16.149 13.904 1.00 80.00 754 MET A N 1
ATOM 5987 C CA . MET A 1 754 ? -22.528 16.659 15.268 1.00 80.00 754 MET A CA 1
ATOM 5988 C C . MET A 1 754 ? -22.238 18.159 15.287 1.00 80.00 754 MET A C 1
ATOM 5990 O O . MET A 1 754 ? -22.853 18.899 16.056 1.00 80.00 754 MET A O 1
ATOM 5994 N N . LYS A 1 755 ? -21.349 18.626 14.403 1.00 78.56 755 LYS A N 1
ATOM 5995 C CA . LYS A 1 755 ? -21.026 20.050 14.263 1.00 78.56 755 LYS A CA 1
ATOM 5996 C C . LYS A 1 755 ? -22.237 20.861 13.812 1.00 78.56 755 LYS A C 1
ATOM 5998 O O . LYS A 1 755 ? -22.527 21.910 14.386 1.00 78.56 755 LYS A O 1
ATOM 6003 N N . THR A 1 756 ? -22.963 20.352 12.818 1.00 83.19 756 THR A N 1
ATOM 6004 C CA . THR A 1 756 ? -24.136 21.025 12.253 1.00 83.19 756 THR A CA 1
ATOM 6005 C C . THR A 1 756 ? -25.285 21.067 13.258 1.00 83.19 756 THR A C 1
ATOM 6007 O O . THR A 1 756 ? -25.796 22.147 13.542 1.00 83.19 756 THR A O 1
ATOM 6010 N N . MET A 1 757 ? -25.664 19.926 13.839 1.00 83.94 757 MET A N 1
ATOM 6011 C CA . MET A 1 757 ? -26.793 19.813 14.771 1.00 83.94 757 MET A CA 1
ATOM 6012 C C . MET A 1 757 ? -26.527 20.507 16.103 1.00 83.94 757 MET A C 1
ATOM 6014 O O . MET A 1 757 ? -27.423 21.170 16.626 1.00 83.94 757 MET A O 1
ATOM 6018 N N . GLY A 1 758 ? -25.297 20.443 16.621 1.00 79.44 758 GLY A N 1
ATOM 6019 C CA . GLY A 1 758 ? -24.904 21.214 17.800 1.00 79.44 758 GLY A CA 1
ATOM 6020 C C . GLY A 1 758 ? -25.058 22.721 17.570 1.00 79.44 758 GLY A C 1
ATOM 6021 O O . GLY A 1 758 ? -25.637 23.417 18.402 1.00 79.44 758 GLY A O 1
ATOM 6022 N N . ALA A 1 759 ? -24.627 23.220 16.406 1.00 81.69 759 ALA A N 1
ATOM 6023 C CA . ALA A 1 759 ? -24.768 24.631 16.055 1.00 81.69 759 ALA A CA 1
ATOM 6024 C C . ALA A 1 759 ? -26.231 25.053 15.817 1.00 81.69 759 ALA A C 1
ATOM 6026 O O . ALA A 1 759 ? -26.616 26.137 16.256 1.00 81.69 759 ALA A O 1
ATOM 6027 N N . VAL A 1 760 ? -27.058 24.212 15.177 1.00 84.94 760 VAL A N 1
ATOM 6028 C CA . VAL A 1 760 ? -28.505 24.469 15.015 1.00 84.94 760 VAL A CA 1
ATOM 6029 C C . VAL A 1 760 ? -29.189 24.548 16.378 1.00 84.94 760 VAL A C 1
ATOM 6031 O O . VAL A 1 760 ? -29.887 25.519 16.652 1.00 84.94 760 VAL A O 1
ATOM 6034 N N . THR A 1 761 ? -28.940 23.571 17.252 1.00 84.50 761 THR A N 1
ATOM 6035 C CA . THR A 1 761 ? -29.544 23.504 18.592 1.00 84.50 761 THR A CA 1
ATOM 6036 C C . THR A 1 761 ? -29.172 24.721 19.434 1.00 84.50 761 THR A C 1
ATOM 6038 O O . THR A 1 761 ? -30.036 25.335 20.057 1.00 84.50 761 THR A O 1
ATOM 6041 N N . PHE A 1 762 ? -27.890 25.100 19.425 1.00 82.25 762 PHE A N 1
ATOM 6042 C CA . PHE A 1 762 ? -27.393 26.259 20.160 1.00 82.25 762 PHE A CA 1
ATOM 6043 C C . PHE A 1 762 ? -28.048 27.566 19.690 1.00 82.25 762 PHE A C 1
ATOM 6045 O O . PHE A 1 762 ? -28.528 28.346 20.512 1.00 82.25 762 PHE A O 1
ATOM 6052 N N . ARG A 1 763 ? -28.121 27.796 18.370 1.00 85.88 763 ARG A N 1
ATOM 6053 C CA . ARG A 1 763 ? -28.772 28.990 17.804 1.00 85.88 763 ARG A CA 1
ATOM 6054 C C . ARG A 1 763 ? -30.266 29.017 18.098 1.00 85.88 763 ARG A C 1
ATOM 6056 O O . ARG A 1 763 ? -30.777 30.062 18.482 1.00 85.88 763 ARG A O 1
ATOM 6063 N N . MET A 1 764 ? -30.941 27.880 17.944 1.00 86.50 764 MET A N 1
ATOM 6064 C CA . MET A 1 764 ? -32.376 27.779 18.180 1.00 86.50 764 MET A CA 1
ATOM 6065 C C . MET A 1 764 ? -32.709 28.087 19.642 1.00 86.50 764 MET A C 1
ATOM 6067 O O . MET A 1 764 ? -33.584 28.907 19.896 1.00 86.50 764 MET A O 1
ATOM 6071 N N . ALA A 1 765 ? -31.965 27.523 20.599 1.00 83.25 765 ALA A N 1
ATOM 6072 C CA . ALA A 1 765 ? -32.150 27.818 22.020 1.00 83.25 765 ALA A CA 1
ATOM 6073 C C . ALA A 1 765 ? -31.836 29.280 22.379 1.00 83.25 765 ALA A C 1
ATOM 6075 O O . ALA A 1 765 ? -32.513 29.849 23.228 1.00 83.25 765 ALA A O 1
ATOM 6076 N N . GLY A 1 766 ? -30.854 29.904 21.717 1.00 82.19 766 GLY A N 1
ATOM 6077 C CA . GLY A 1 766 ? -30.519 31.316 21.926 1.00 82.19 766 GLY A CA 1
ATOM 6078 C C . GLY A 1 766 ? -31.535 32.312 21.350 1.00 82.19 766 GLY A C 1
ATOM 6079 O O . GLY A 1 766 ? -31.527 33.469 21.755 1.00 82.19 766 GLY A O 1
ATOM 6080 N N . GLN A 1 767 ? -32.386 31.889 20.409 1.00 84.38 767 GLN A N 1
ATOM 6081 C CA . GLN A 1 767 ? -33.428 32.724 19.785 1.00 84.38 767 GLN A CA 1
ATOM 6082 C C . GLN A 1 767 ? -34.842 32.413 20.303 1.00 84.38 767 GLN A C 1
ATOM 6084 O O . GLN A 1 767 ? -35.792 33.127 19.984 1.00 84.38 767 GLN A O 1
ATOM 6089 N N . LEU A 1 768 ? -35.005 31.338 21.075 1.00 85.62 768 LEU A N 1
ATOM 6090 C CA . LEU A 1 768 ? -36.294 30.928 21.615 1.00 85.62 768 LEU A CA 1
ATOM 6091 C C . LEU A 1 768 ? -36.692 31.869 22.764 1.00 85.62 768 LEU A C 1
ATOM 6093 O O . LEU A 1 768 ? -36.068 31.849 23.824 1.00 85.62 768 LEU A O 1
ATOM 6097 N N . SER A 1 769 ? -37.726 32.693 22.571 1.00 83.69 769 SER A N 1
ATOM 6098 C CA . SER A 1 769 ? -38.220 33.562 23.645 1.00 83.69 769 SER A CA 1
ATOM 6099 C C . SER A 1 769 ? -38.891 32.744 24.764 1.00 83.69 769 SER A C 1
ATOM 6101 O O . SER A 1 769 ? -39.452 31.675 24.487 1.00 83.69 769 SER A O 1
ATOM 6103 N N . PRO A 1 770 ? -38.900 33.240 26.019 1.00 81.25 770 PRO A N 1
ATOM 6104 C CA . PRO A 1 770 ? -39.624 32.605 27.124 1.00 81.25 770 PRO A CA 1
ATOM 6105 C C . PRO A 1 770 ? -41.101 32.332 26.801 1.00 81.25 770 PRO A C 1
ATOM 6107 O O . PRO A 1 770 ? -41.625 31.275 27.143 1.00 81.25 770 PRO A O 1
ATOM 6110 N N . GLU A 1 771 ? -41.749 33.249 26.077 1.00 83.88 771 GLU A N 1
ATOM 6111 C CA . GLU A 1 771 ? -43.147 33.136 25.642 1.00 83.88 771 GLU A CA 1
ATOM 6112 C C . GLU A 1 771 ? -43.361 31.964 24.677 1.00 83.88 771 GLU A C 1
ATOM 6114 O O . GLU A 1 771 ? -44.269 31.155 24.866 1.00 83.88 771 GLU A O 1
ATOM 6119 N N . ILE A 1 772 ? -42.499 31.832 23.658 1.00 84.62 772 ILE A N 1
ATOM 6120 C CA . ILE A 1 772 ? -42.572 30.725 22.694 1.00 84.62 772 ILE A CA 1
ATOM 6121 C C . ILE A 1 772 ? -42.268 29.404 23.401 1.00 84.62 772 ILE A C 1
ATOM 6123 O O . ILE A 1 772 ? -42.933 28.403 23.134 1.00 84.62 772 ILE A O 1
ATOM 6127 N N . PHE A 1 773 ? -41.306 29.386 24.328 1.00 86.62 773 PHE A N 1
ATOM 6128 C CA . PHE A 1 773 ? -40.998 28.200 25.125 1.00 86.62 773 PHE A CA 1
ATOM 6129 C C . PHE A 1 773 ? -42.193 27.742 25.967 1.00 86.62 773 PHE A C 1
ATOM 6131 O O . PHE A 1 773 ? -42.561 26.569 25.917 1.00 86.62 773 PHE A O 1
ATOM 6138 N N . GLN A 1 774 ? -42.834 28.655 26.699 1.00 83.94 774 GLN A N 1
ATOM 6139 C CA . GLN A 1 774 ? -44.013 28.344 27.510 1.00 83.94 774 GLN A CA 1
ATOM 6140 C C . GLN A 1 774 ? -45.188 27.875 26.645 1.00 83.94 774 GLN A C 1
ATOM 6142 O O . GLN A 1 774 ? -45.794 26.849 26.952 1.00 83.94 774 GLN A O 1
ATOM 6147 N N . ALA A 1 775 ? -45.455 28.549 25.520 1.00 85.44 775 ALA A N 1
ATOM 6148 C CA . ALA A 1 775 ? -46.468 28.113 24.557 1.00 85.44 775 ALA A CA 1
ATOM 6149 C C . ALA A 1 775 ? -46.173 26.699 24.025 1.00 85.44 775 ALA A C 1
ATOM 6151 O O . ALA A 1 775 ? -47.069 25.862 23.939 1.00 85.44 775 ALA A O 1
ATOM 6152 N N . THR A 1 776 ? -44.898 26.399 23.754 1.00 86.00 776 THR A N 1
ATOM 6153 C CA . THR A 1 776 ? -44.446 25.074 23.310 1.00 86.00 776 THR A CA 1
ATOM 6154 C C . THR A 1 776 ? -44.696 24.007 24.379 1.00 86.00 776 THR A C 1
ATOM 6156 O O . THR A 1 776 ? -45.206 22.931 24.077 1.00 86.00 776 THR A O 1
ATOM 6159 N N . MET A 1 777 ? -44.398 24.309 25.645 1.00 85.00 777 MET A N 1
ATOM 6160 C CA . MET A 1 777 ? -44.642 23.411 26.782 1.00 85.00 777 MET A CA 1
ATOM 6161 C C . MET A 1 777 ? -46.133 23.157 27.055 1.00 85.00 777 MET A C 1
ATOM 6163 O O . MET A 1 777 ? -46.479 22.128 27.641 1.00 85.00 777 MET A O 1
ATOM 6167 N N . CYS A 1 778 ? -47.009 24.069 26.628 1.00 84.00 778 CYS A N 1
ATOM 6168 C CA . CYS A 1 778 ? -48.462 23.965 26.762 1.00 84.00 778 CYS A CA 1
ATOM 6169 C C . CYS A 1 778 ? -49.162 23.461 25.490 1.00 84.00 778 CYS A C 1
ATOM 6171 O O . CYS A 1 778 ? -50.387 23.361 25.494 1.00 84.00 778 CYS A O 1
ATOM 6173 N N . LEU A 1 779 ? -48.424 23.083 24.433 1.00 81.44 779 LEU A N 1
ATOM 6174 C CA . LEU A 1 779 ? -48.990 22.665 23.138 1.00 81.44 779 LEU A CA 1
ATOM 6175 C C . LEU A 1 779 ? -50.089 21.617 23.268 1.00 81.44 779 LEU A C 1
ATOM 6177 O O . LEU A 1 779 ? -51.102 21.686 22.575 1.00 81.44 779 LEU A O 1
ATOM 6181 N N . ALA A 1 780 ? -49.904 20.662 24.181 1.00 70.06 780 ALA A N 1
ATOM 6182 C CA . ALA A 1 780 ? -50.910 19.653 24.444 1.00 70.06 780 ALA A CA 1
ATOM 6183 C C . ALA A 1 780 ? -52.254 20.310 24.818 1.00 70.06 780 ALA A C 1
ATOM 6185 O O . ALA A 1 780 ? -53.297 19.919 24.313 1.00 70.06 780 ALA A O 1
ATOM 6186 N N . GLU A 1 781 ? -52.271 21.290 25.717 1.00 74.81 781 GLU A N 1
ATOM 6187 C CA . GLU A 1 781 ? -53.475 21.905 26.303 1.00 74.81 781 GLU A CA 1
ATOM 6188 C C . GLU A 1 781 ? -54.084 23.023 25.429 1.00 74.81 781 GLU A C 1
ATOM 6190 O O . GLU A 1 781 ? -55.222 23.424 25.661 1.00 74.81 781 GLU A O 1
ATOM 6195 N N . THR A 1 782 ? -53.369 23.491 24.401 1.00 78.31 782 THR A N 1
ATOM 6196 C CA . THR A 1 782 ? -53.799 24.623 23.561 1.00 78.31 782 THR A CA 1
ATOM 6197 C C . THR A 1 782 ? -54.826 24.261 22.471 1.00 78.31 782 THR A C 1
ATOM 6199 O O . THR A 1 782 ? -54.781 23.159 21.915 1.00 78.31 782 THR A O 1
ATOM 6202 N N . PRO A 1 783 ? -55.740 25.184 22.102 1.00 81.06 783 PRO A N 1
ATOM 6203 C CA . PRO A 1 783 ? -56.622 25.023 20.945 1.00 81.06 783 PRO A CA 1
ATOM 6204 C C . PRO A 1 783 ? -55.839 24.843 19.635 1.00 81.06 783 PRO A C 1
ATOM 6206 O O . PRO A 1 783 ? -54.790 25.456 19.443 1.00 81.06 783 PRO A O 1
ATOM 6209 N N . ILE A 1 784 ? -56.394 24.079 18.682 1.00 79.75 784 ILE A N 1
ATOM 6210 C CA . ILE A 1 784 ? -55.748 23.712 17.398 1.00 79.75 784 ILE A CA 1
ATOM 6211 C C . ILE A 1 784 ? -55.104 24.910 16.682 1.00 79.75 784 ILE A C 1
ATOM 6213 O O . ILE A 1 784 ? -53.979 24.805 16.200 1.00 79.75 784 ILE A O 1
ATOM 6217 N N . ARG A 1 785 ? -55.795 26.060 16.622 1.00 82.81 785 ARG A N 1
ATOM 6218 C CA . ARG A 1 785 ? -55.290 27.270 15.945 1.00 82.81 785 ARG A CA 1
ATOM 6219 C C . ARG A 1 785 ? -54.047 27.860 16.613 1.00 82.81 785 ARG A C 1
ATOM 6221 O O . ARG A 1 785 ? -53.133 28.290 15.917 1.00 82.81 785 ARG A O 1
ATOM 6228 N N . GLU A 1 786 ? -54.008 27.889 17.939 1.00 83.44 786 GLU A N 1
ATOM 6229 C CA . GLU A 1 786 ? -52.869 28.428 18.692 1.00 83.44 786 GLU A CA 1
ATOM 6230 C C . GLU A 1 786 ? -51.686 27.455 18.674 1.00 83.44 786 GLU A C 1
ATOM 6232 O O . GLU A 1 786 ? -50.538 27.876 18.504 1.00 83.44 786 GLU A O 1
ATOM 6237 N N . ALA A 1 787 ? -51.977 26.150 18.746 1.00 82.62 787 ALA A N 1
ATOM 6238 C CA . ALA A 1 787 ? -50.986 25.095 18.579 1.00 82.62 787 ALA A CA 1
ATOM 6239 C C . ALA A 1 787 ? -50.326 25.163 17.192 1.00 82.62 787 ALA A C 1
ATOM 6241 O O . ALA A 1 787 ? -49.100 25.129 17.093 1.00 82.62 787 ALA A O 1
ATOM 6242 N N . ALA A 1 788 ? -51.124 25.341 16.131 1.00 84.44 788 ALA A N 1
ATOM 6243 C CA . ALA A 1 788 ? -50.630 25.512 14.764 1.00 84.44 788 ALA A CA 1
ATOM 6244 C C . ALA A 1 788 ? -49.687 26.718 14.648 1.00 84.44 788 ALA A C 1
ATOM 6246 O O . ALA A 1 788 ? -48.579 26.586 14.135 1.00 84.44 788 ALA A O 1
ATOM 6247 N N . ASN A 1 789 ? -50.090 27.870 15.192 1.00 87.56 789 ASN A N 1
ATOM 6248 C CA . ASN A 1 789 ? -49.301 29.102 15.144 1.00 87.56 789 ASN A CA 1
ATOM 6249 C C . ASN A 1 789 ? -47.974 28.968 15.923 1.00 87.56 789 ASN A C 1
ATOM 6251 O O . ASN A 1 789 ? -46.927 29.454 15.499 1.00 87.56 789 ASN A O 1
ATOM 6255 N N . THR A 1 790 ? -47.987 28.253 17.051 1.00 86.38 790 THR A N 1
ATOM 6256 C CA . THR A 1 790 ? -46.777 27.962 17.838 1.00 86.38 790 THR A CA 1
ATOM 6257 C C . THR A 1 790 ? -45.821 27.030 17.086 1.00 86.38 790 THR A C 1
ATOM 6259 O O . THR A 1 790 ? -44.622 27.303 17.017 1.00 86.38 790 THR A O 1
ATOM 6262 N N . LEU A 1 791 ? -46.337 25.958 16.474 1.00 86.62 791 LEU A N 1
ATOM 6263 C CA . LEU A 1 791 ? -45.540 25.022 15.670 1.00 86.62 791 LEU A CA 1
ATOM 6264 C C . LEU A 1 791 ? -44.959 25.691 14.413 1.00 86.62 791 LEU A C 1
ATOM 6266 O O . LEU A 1 791 ? -43.809 25.435 14.057 1.00 86.62 791 LEU A O 1
ATOM 6270 N N . GLU A 1 792 ? -45.705 26.594 13.778 1.00 86.81 792 GLU A N 1
ATOM 6271 C CA . GLU A 1 792 ? -45.228 27.372 12.632 1.00 86.81 792 GLU A CA 1
ATOM 6272 C C . GLU A 1 792 ? -44.062 28.294 13.016 1.00 86.81 792 GLU A C 1
ATOM 6274 O O . GLU A 1 792 ? -43.032 28.302 12.337 1.00 86.81 792 GLU A O 1
ATOM 6279 N N . LYS A 1 793 ? -44.162 29.000 14.151 1.00 88.12 793 LYS A N 1
ATOM 6280 C CA . LYS A 1 793 ? -43.056 29.809 14.694 1.00 88.12 793 LYS A CA 1
ATOM 6281 C C . LYS A 1 793 ? -41.813 28.964 14.980 1.00 88.12 793 LYS A C 1
ATOM 6283 O O . LYS A 1 793 ? -40.701 29.390 14.668 1.00 88.12 793 LYS A O 1
ATOM 6288 N N . LEU A 1 794 ? -41.977 27.757 15.530 1.00 86.94 794 LEU A N 1
ATOM 6289 C CA . LEU A 1 794 ? -40.860 26.828 15.743 1.00 86.94 794 LEU A CA 1
ATOM 6290 C C . LEU A 1 794 ? -40.197 26.411 14.424 1.00 86.94 794 LEU A C 1
ATOM 6292 O O . LEU A 1 794 ? -38.967 26.377 14.352 1.00 86.94 794 LEU A O 1
ATOM 6296 N N . ASN A 1 795 ? -40.980 26.143 13.374 1.00 87.12 795 ASN A N 1
ATOM 6297 C CA . ASN A 1 795 ? -40.437 25.830 12.052 1.00 87.12 795 ASN A CA 1
ATOM 6298 C C . ASN A 1 795 ? -39.665 27.016 11.451 1.00 87.12 795 ASN A C 1
ATOM 6300 O O . ASN A 1 795 ? -38.558 26.842 10.948 1.00 87.12 795 ASN A O 1
ATOM 6304 N N . GLN A 1 796 ? -40.193 28.238 11.573 1.00 87.62 796 GLN A N 1
ATOM 6305 C CA . GLN A 1 796 ? -39.506 29.452 11.119 1.00 87.62 796 GLN A CA 1
ATOM 6306 C C . GLN A 1 796 ? -38.171 29.669 11.854 1.00 87.62 796 GLN A C 1
ATOM 6308 O O . GLN A 1 796 ? -37.162 29.993 11.223 1.00 87.62 796 GLN A O 1
ATOM 6313 N N . LEU A 1 797 ? -38.128 29.435 13.172 1.00 87.19 797 LEU A N 1
ATOM 6314 C CA . LEU A 1 797 ? -36.893 29.501 13.965 1.00 87.19 797 LEU A CA 1
ATOM 6315 C C . LEU A 1 797 ? -35.872 28.438 13.542 1.00 87.19 797 LEU A C 1
ATOM 6317 O O . LEU A 1 797 ? -34.670 28.722 13.484 1.00 87.19 797 LEU A O 1
ATOM 6321 N N . LEU A 1 798 ? -36.333 27.227 13.229 1.00 85.81 798 LEU A N 1
ATOM 6322 C CA . LEU A 1 798 ? -35.484 26.154 12.719 1.00 85.81 798 LEU A CA 1
ATOM 6323 C C . LEU A 1 798 ? -34.899 26.514 11.346 1.00 85.81 798 LEU A C 1
ATOM 6325 O O . LEU A 1 798 ? -33.685 26.410 11.155 1.00 85.81 798 LEU A O 1
ATOM 6329 N N . GLU A 1 799 ? -35.728 26.984 10.411 1.00 83.81 799 GLU A N 1
ATOM 6330 C CA . GLU A 1 799 ? -35.289 27.424 9.083 1.00 83.81 799 GLU A CA 1
ATOM 6331 C C . GLU A 1 799 ? -34.278 28.571 9.170 1.00 83.81 799 GLU A C 1
ATOM 6333 O O . GLU A 1 799 ? -33.238 28.535 8.507 1.00 83.81 799 GLU A O 1
ATOM 6338 N N . TYR A 1 800 ? -34.535 29.560 10.031 1.00 86.06 800 TYR A N 1
ATOM 6339 C CA . TYR A 1 800 ? -33.608 30.658 10.301 1.00 86.06 800 TYR A CA 1
ATOM 6340 C C . TYR A 1 800 ? -32.269 30.151 10.852 1.00 86.06 800 TYR A C 1
ATOM 6342 O O . TYR A 1 800 ? -31.197 30.547 10.381 1.00 86.06 800 TYR A O 1
ATOM 6350 N N . SER A 1 801 ? -32.324 29.227 11.815 1.00 83.81 801 SER A N 1
ATOM 6351 C CA . SER A 1 801 ? -31.134 28.633 12.432 1.00 83.81 801 SER A CA 1
ATOM 6352 C C . SER A 1 801 ? -30.304 27.842 11.424 1.00 83.81 801 SER A C 1
ATOM 6354 O O . SER A 1 801 ? -29.077 27.877 11.501 1.00 83.81 801 SER A O 1
ATOM 6356 N N . CYS A 1 802 ? -30.949 27.178 10.459 1.00 79.69 802 CYS A N 1
ATOM 6357 C CA . CYS A 1 802 ? -30.284 26.420 9.401 1.00 79.69 802 CYS A CA 1
ATOM 6358 C C . CYS A 1 802 ? -29.672 27.321 8.320 1.00 79.69 802 CYS A C 1
ATOM 6360 O O . CYS A 1 802 ? -28.522 27.104 7.945 1.00 79.69 802 CYS A O 1
ATOM 6362 N N . ARG A 1 803 ? -30.385 28.358 7.851 1.00 76.88 803 ARG A N 1
ATOM 6363 C CA . ARG A 1 803 ? -29.876 29.291 6.820 1.00 76.88 803 ARG A CA 1
ATOM 6364 C C . ARG A 1 803 ? -28.629 30.046 7.278 1.00 76.88 803 ARG A C 1
ATOM 6366 O O . ARG A 1 803 ? -27.724 30.275 6.484 1.00 76.88 803 ARG A O 1
ATOM 6373 N N . ASN A 1 804 ? -28.560 30.383 8.564 1.00 72.56 804 ASN A N 1
ATOM 6374 C CA . ASN A 1 804 ? -27.417 31.083 9.152 1.00 72.56 804 ASN A CA 1
ATOM 6375 C C . ASN A 1 804 ? -26.299 30.141 9.632 1.00 72.56 804 ASN A C 1
ATOM 6377 O O . ASN A 1 804 ? -25.334 30.589 10.264 1.00 72.56 804 ASN A O 1
ATOM 6381 N N . ASN A 1 805 ? -26.407 28.835 9.368 1.00 65.69 805 ASN A N 1
ATOM 6382 C CA . ASN A 1 805 ? -25.488 27.840 9.902 1.00 65.69 805 ASN A CA 1
ATOM 6383 C C . ASN A 1 805 ? -24.197 27.675 9.081 1.00 65.69 805 ASN A C 1
ATOM 6385 O O . ASN A 1 805 ? -23.900 26.576 8.642 1.00 65.69 805 ASN A O 1
ATOM 6389 N N . GLY A 1 806 ? -23.397 28.734 8.914 1.00 62.38 806 GLY A N 1
ATOM 6390 C CA . GLY A 1 806 ? -22.049 28.640 8.322 1.00 62.38 806 GLY A CA 1
ATOM 6391 C C . GLY A 1 806 ? -21.983 27.997 6.916 1.00 62.38 806 GLY A C 1
ATOM 6392 O O . GLY A 1 806 ? -23.006 27.826 6.260 1.00 62.38 806 GLY A O 1
ATOM 6393 N N . PRO A 1 807 ? -20.778 27.691 6.397 1.00 65.12 807 PRO A N 1
ATOM 6394 C CA . PRO A 1 807 ? -20.623 27.028 5.098 1.00 65.12 807 PRO A CA 1
ATOM 6395 C C . PRO A 1 807 ? -21.105 25.564 5.144 1.00 65.12 807 PRO A C 1
ATOM 6397 O O . PRO A 1 807 ? -21.000 24.940 6.193 1.00 65.12 807 PRO A O 1
ATOM 6400 N N . ASP A 1 808 ? -21.586 25.052 3.998 1.00 75.94 808 ASP A N 1
ATOM 6401 C CA . ASP A 1 808 ? -21.980 23.658 3.675 1.00 75.94 808 ASP A CA 1
ATOM 6402 C C . ASP A 1 808 ? -21.843 22.634 4.831 1.00 75.94 808 ASP A C 1
ATOM 6404 O O . ASP A 1 808 ? -20.719 22.304 5.223 1.00 75.94 808 ASP A O 1
ATOM 6408 N N . PRO A 1 809 ? -22.942 22.062 5.360 1.00 83.06 809 PRO A N 1
ATOM 6409 C CA . PRO A 1 809 ? -22.875 21.167 6.516 1.00 83.06 809 PRO A CA 1
ATOM 6410 C C . PRO A 1 809 ? -22.089 19.869 6.251 1.00 83.06 809 PRO A C 1
ATOM 6412 O O . PRO A 1 809 ? -21.641 19.230 7.202 1.00 83.06 809 PRO A O 1
ATOM 6415 N N . LEU A 1 810 ? -21.844 19.499 4.985 1.00 87.31 810 LEU A N 1
ATOM 6416 C CA . LEU A 1 810 ? -20.997 18.362 4.594 1.00 87.31 810 LEU A CA 1
ATOM 6417 C C . LEU A 1 810 ? -19.545 18.758 4.259 1.00 87.31 810 LEU A C 1
ATOM 6419 O O . LEU A 1 810 ? -18.785 17.955 3.707 1.00 87.31 810 LEU A O 1
ATOM 6423 N N . ILE A 1 811 ? -19.107 19.968 4.626 1.00 84.06 811 ILE A N 1
ATOM 6424 C CA . ILE A 1 811 ? -17.769 20.488 4.304 1.00 84.06 811 ILE A CA 1
ATOM 6425 C C . ILE A 1 811 ? -16.624 19.591 4.790 1.00 84.06 811 ILE A C 1
ATOM 6427 O O . ILE A 1 811 ? -15.611 19.480 4.099 1.00 84.06 811 ILE A O 1
ATOM 6431 N N . THR A 1 812 ? -16.760 18.923 5.941 1.00 84.19 812 THR A N 1
ATOM 6432 C CA . THR A 1 812 ? -15.724 18.018 6.473 1.00 84.19 812 THR A CA 1
ATOM 6433 C C . THR A 1 812 ? -15.540 16.803 5.567 1.00 84.19 812 THR A C 1
ATOM 6435 O O . THR A 1 812 ? -14.407 16.454 5.232 1.00 84.19 812 THR A O 1
ATOM 6438 N N . LEU A 1 813 ? -16.640 16.206 5.101 1.00 88.69 813 LEU A N 1
ATOM 6439 C CA . LEU A 1 813 ? -16.626 15.087 4.158 1.00 88.69 813 LEU A CA 1
ATOM 6440 C C . LEU A 1 813 ? -16.082 15.530 2.790 1.00 88.69 813 LEU A C 1
ATOM 6442 O O . LEU A 1 813 ? -15.198 14.880 2.229 1.00 88.69 813 LEU A O 1
ATOM 6446 N N . ASN A 1 814 ? -16.519 16.688 2.289 1.00 88.94 814 ASN A N 1
ATOM 6447 C CA . ASN A 1 814 ? -16.013 17.260 1.039 1.00 88.94 814 ASN A CA 1
ATOM 6448 C C . ASN A 1 814 ? -14.503 17.561 1.112 1.00 88.94 814 ASN A C 1
ATOM 6450 O O . ASN A 1 814 ? -13.754 17.259 0.178 1.00 88.94 814 ASN A O 1
ATOM 6454 N N . ARG A 1 815 ? -14.017 18.102 2.237 1.00 88.56 815 ARG A N 1
ATOM 6455 C CA . ARG A 1 815 ? -12.590 18.362 2.481 1.00 88.56 815 ARG A CA 1
ATOM 6456 C C . ARG A 1 815 ? -11.780 17.070 2.564 1.00 88.56 815 ARG A C 1
ATOM 6458 O O . ARG A 1 815 ? -10.692 17.024 1.980 1.00 88.56 815 ARG A O 1
ATOM 6465 N N . LEU A 1 816 ? -12.301 16.048 3.246 1.00 90.56 816 LEU A N 1
ATOM 6466 C CA . LEU A 1 816 ? -11.691 14.723 3.331 1.00 90.56 816 LEU A CA 1
ATOM 6467 C C . LEU A 1 816 ? -11.450 14.149 1.936 1.00 90.56 816 LEU A C 1
ATOM 6469 O O . LEU A 1 816 ? -10.316 13.814 1.603 1.00 90.56 816 LEU A O 1
ATOM 6473 N N . LEU A 1 817 ? -12.482 14.099 1.095 1.00 91.88 817 LEU A N 1
ATOM 6474 C CA . LEU A 1 817 ? -12.354 13.512 -0.237 1.00 91.88 817 LEU A CA 1
ATOM 6475 C C . LEU A 1 817 ? -11.482 14.359 -1.180 1.00 91.88 817 LEU A C 1
ATOM 6477 O O . LEU A 1 817 ? -10.735 13.812 -1.989 1.00 91.88 817 LEU A O 1
ATOM 6481 N N . LEU A 1 818 ? -11.530 15.693 -1.077 1.00 91.19 818 LEU A N 1
ATOM 6482 C CA . LEU A 1 818 ? -10.743 16.582 -1.939 1.00 91.19 818 LEU A CA 1
ATOM 6483 C C . LEU A 1 818 ? -9.249 16.594 -1.600 1.00 91.19 818 LEU A C 1
ATOM 6485 O O . LEU A 1 818 ? -8.427 16.607 -2.521 1.00 91.19 818 LEU A O 1
ATOM 6489 N N . THR A 1 819 ? -8.913 16.647 -0.307 1.00 90.25 819 THR A N 1
ATOM 6490 C CA . THR A 1 819 ? -7.541 16.880 0.184 1.00 90.25 819 THR A CA 1
ATOM 6491 C C . THR A 1 819 ? -6.891 15.655 0.820 1.00 90.25 819 THR A C 1
ATOM 6493 O O . THR A 1 819 ? -5.685 15.668 1.044 1.00 90.25 819 THR A O 1
ATOM 6496 N N . GLY A 1 820 ? -7.667 14.615 1.139 1.00 88.31 820 GLY A N 1
ATOM 6497 C CA . GLY A 1 820 ? -7.207 13.445 1.887 1.00 88.31 820 GLY A CA 1
ATOM 6498 C C . GLY A 1 820 ? -6.958 13.708 3.373 1.00 88.31 820 GLY A C 1
ATOM 6499 O O . GLY A 1 820 ? -6.421 12.834 4.055 1.00 88.31 820 GLY A O 1
ATOM 6500 N N . ASN A 1 821 ? -7.329 14.890 3.871 1.00 87.44 821 ASN A N 1
ATOM 6501 C CA . ASN A 1 821 ? -7.146 15.282 5.262 1.00 87.44 821 ASN A CA 1
ATOM 6502 C C . ASN A 1 821 ? -8.448 15.101 6.033 1.00 87.44 821 ASN A C 1
ATOM 6504 O O . ASN A 1 821 ? -9.441 15.776 5.756 1.00 87.44 821 ASN A O 1
ATOM 6508 N N . PHE A 1 822 ? -8.400 14.230 7.032 1.00 78.56 822 PHE A N 1
ATOM 6509 C CA . PHE A 1 822 ? -9.441 14.063 8.027 1.00 78.56 822 PHE A CA 1
ATOM 6510 C C . PHE A 1 822 ? -8.962 14.684 9.337 1.00 78.56 822 PHE A C 1
ATOM 6512 O O . PHE A 1 822 ? -8.474 14.006 10.239 1.00 78.56 822 PHE A O 1
ATOM 6519 N N . ALA A 1 823 ? -9.041 16.012 9.406 1.00 66.00 823 ALA A N 1
ATOM 6520 C CA . ALA A 1 823 ? -8.854 16.709 10.666 1.00 66.00 823 ALA A CA 1
ATOM 6521 C C . ALA A 1 823 ? -10.152 16.562 11.453 1.00 66.00 823 ALA A C 1
ATOM 6523 O O . ALA A 1 823 ? -11.121 17.284 11.211 1.00 66.00 823 ALA A O 1
ATOM 6524 N N . LEU A 1 824 ? -10.174 15.593 12.362 1.00 64.69 824 LEU A N 1
ATOM 6525 C CA . LEU A 1 824 ? -11.120 15.649 13.457 1.00 64.69 824 LEU A CA 1
ATOM 6526 C C . LEU A 1 824 ? -10.834 16.953 14.204 1.00 64.69 824 LEU A C 1
ATOM 6528 O O . LEU A 1 824 ? -9.667 17.263 14.451 1.00 64.69 824 LEU A O 1
ATOM 6532 N N . ASP A 1 825 ? -11.869 17.716 14.572 1.00 54.38 825 ASP A N 1
ATOM 6533 C CA . ASP A 1 825 ? -11.660 18.894 15.424 1.00 54.38 825 ASP A CA 1
ATOM 6534 C C . ASP A 1 825 ? -10.883 18.470 16.694 1.00 54.38 825 ASP A C 1
ATOM 6536 O O . ASP A 1 825 ? -10.166 19.304 17.248 1.00 54.38 825 ASP A O 1
ATOM 6540 N N . ARG A 1 826 ? -10.973 17.176 17.099 1.00 47.38 826 ARG A N 1
ATOM 6541 C CA . ARG A 1 826 ? -10.097 16.459 18.056 1.00 47.38 826 ARG A CA 1
ATOM 6542 C C . ARG A 1 826 ? -10.031 14.954 17.773 1.00 47.38 826 ARG A C 1
ATOM 6544 O O . ARG A 1 826 ? -11.053 14.365 17.448 1.00 47.38 826 ARG A O 1
ATOM 6551 N N . GLU A 1 827 ? -8.865 14.337 17.949 1.00 44.47 827 GLU A N 1
ATOM 6552 C CA . GLU A 1 827 ? -8.471 12.995 17.460 1.00 44.47 827 GLU A CA 1
ATOM 6553 C C . GLU A 1 827 ? -9.285 11.772 17.962 1.00 44.47 827 GLU A C 1
ATOM 6555 O O . GLU A 1 827 ? -8.932 10.635 17.663 1.00 44.47 827 GLU A O 1
ATOM 6560 N N . GLU A 1 828 ? -10.372 11.956 18.711 1.00 49.06 828 GLU A N 1
ATOM 6561 C CA . GLU A 1 828 ? -10.793 10.967 19.709 1.00 49.06 828 GLU A CA 1
ATOM 6562 C C . GLU A 1 828 ? -12.322 10.689 19.788 1.00 49.06 828 GLU A C 1
ATOM 6564 O O . GLU A 1 828 ? -12.738 9.856 20.590 1.00 49.06 828 GLU A O 1
ATOM 6569 N N . ASP A 1 829 ? -13.181 11.305 18.955 1.00 48.69 829 ASP A N 1
ATOM 6570 C CA . ASP A 1 829 ? -14.610 10.898 18.856 1.00 48.69 829 ASP A CA 1
ATOM 6571 C C . ASP A 1 829 ? -14.791 9.611 18.018 1.00 48.69 829 ASP A C 1
ATOM 6573 O O . ASP A 1 829 ? -15.712 8.824 18.237 1.00 48.69 829 ASP A O 1
ATOM 6577 N N . PHE A 1 830 ? -13.843 9.361 17.116 1.00 62.78 830 PHE A N 1
ATOM 6578 C CA . PHE A 1 830 ? -13.691 8.163 16.301 1.00 62.78 830 PHE A CA 1
ATOM 6579 C C . PHE A 1 830 ? -12.210 7.815 16.306 1.00 62.78 830 PHE A C 1
ATOM 6581 O O . PHE A 1 830 ? -11.387 8.697 16.062 1.00 62.78 830 PHE A O 1
ATOM 6588 N N . TYR A 1 831 ? -11.852 6.555 16.568 1.00 65.56 831 TYR A N 1
ATOM 6589 C CA . TYR A 1 831 ? -10.447 6.158 16.518 1.00 65.56 831 TYR A CA 1
ATOM 6590 C C . TYR A 1 831 ? -9.889 6.353 15.100 1.00 65.56 831 TYR A C 1
ATOM 6592 O O . TYR A 1 831 ? -10.116 5.533 14.207 1.00 65.56 831 TYR A O 1
ATOM 6600 N N . SER A 1 832 ? -9.158 7.453 14.910 1.00 67.12 832 SER A N 1
ATOM 6601 C CA . SER A 1 832 ? -8.487 7.810 13.667 1.00 67.12 832 SER A CA 1
ATOM 6602 C C . SER A 1 832 ? -6.974 7.762 13.889 1.00 67.12 832 SER A C 1
ATOM 6604 O O . SER A 1 832 ? -6.415 8.666 14.503 1.00 67.12 832 SER A O 1
ATOM 6606 N N . PRO A 1 833 ? -6.272 6.738 13.382 1.00 67.94 833 PRO A N 1
ATOM 6607 C CA . PRO A 1 833 ? -4.837 6.564 13.622 1.00 67.94 833 PRO A CA 1
ATOM 6608 C C . PRO A 1 833 ? -3.965 7.564 12.846 1.00 67.94 833 PRO A C 1
ATOM 6610 O O . PRO A 1 833 ? -2.757 7.626 13.064 1.00 67.94 833 PRO A O 1
ATOM 6613 N N . GLN A 1 834 ? -4.551 8.306 11.899 1.00 79.12 834 GLN A N 1
ATOM 6614 C CA . GLN A 1 834 ? -3.862 9.310 11.093 1.00 79.12 834 GLN A CA 1
ATOM 6615 C C . GLN A 1 834 ? -4.809 10.446 10.685 1.00 79.12 834 GLN A C 1
ATOM 6617 O O . GLN A 1 834 ? -6.001 10.238 10.463 1.00 79.12 834 GLN A O 1
ATOM 6622 N N . THR A 1 835 ? -4.271 11.650 10.516 1.00 81.38 835 THR A N 1
ATOM 6623 C CA . THR A 1 835 ? -5.038 12.850 10.130 1.00 81.38 835 THR A CA 1
ATOM 6624 C C . THR A 1 835 ? -5.010 13.136 8.626 1.00 81.38 835 THR A C 1
ATOM 6626 O O . THR A 1 835 ? -5.860 13.861 8.113 1.00 81.38 835 THR A O 1
ATOM 6629 N N . ALA A 1 836 ? -4.061 12.560 7.887 1.00 87.31 836 ALA A N 1
ATOM 6630 C CA . ALA A 1 836 ? -3.845 12.817 6.464 1.00 87.31 836 ALA A CA 1
ATOM 6631 C C . ALA A 1 836 ? -3.573 11.524 5.685 1.00 87.31 836 ALA A C 1
ATOM 6633 O O . ALA A 1 836 ? -3.174 10.515 6.263 1.00 87.31 836 ALA A O 1
ATOM 6634 N N . GLY A 1 837 ? -3.739 11.579 4.361 1.00 85.06 837 GLY A N 1
ATOM 6635 C CA . GLY A 1 837 ? -3.450 10.461 3.454 1.00 85.06 837 GLY A CA 1
ATOM 6636 C C . GLY A 1 837 ? -4.607 9.475 3.259 1.00 85.06 837 GLY A C 1
ATOM 6637 O O . GLY A 1 837 ? -4.372 8.355 2.812 1.00 85.06 837 GLY A O 1
ATOM 6638 N N . TRP A 1 838 ? -5.840 9.880 3.581 1.00 88.12 838 TRP A N 1
ATOM 6639 C CA . TRP A 1 838 ? -7.047 9.055 3.436 1.00 88.12 838 TRP A CA 1
ATOM 6640 C C . TRP A 1 838 ? -7.529 8.931 1.988 1.00 88.12 838 TRP A C 1
ATOM 6642 O O . TRP A 1 838 ? -7.900 7.847 1.544 1.00 88.12 838 TRP A O 1
ATOM 6652 N N . ALA A 1 839 ? -7.508 10.041 1.249 1.00 91.69 839 ALA A N 1
ATOM 6653 C CA . ALA A 1 839 ? -7.929 10.106 -0.146 1.00 91.69 839 ALA A CA 1
ATOM 6654 C C . ALA A 1 839 ? -6.756 10.495 -1.049 1.00 91.69 839 ALA A C 1
ATOM 6656 O O . ALA A 1 839 ? -5.933 11.333 -0.675 1.00 91.69 839 ALA A O 1
ATOM 6657 N N . VAL A 1 840 ? -6.702 9.925 -2.253 1.00 91.94 840 VAL A N 1
ATOM 6658 C CA . VAL A 1 840 ? -5.717 10.278 -3.283 1.00 91.94 840 VAL A CA 1
ATOM 6659 C C . VAL A 1 840 ? -6.351 10.503 -4.640 1.00 91.94 840 VAL A C 1
ATOM 6661 O O . VAL A 1 840 ? -7.430 10.001 -4.930 1.00 91.94 840 VAL A O 1
ATOM 6664 N N . MET A 1 841 ? -5.671 11.281 -5.477 1.00 91.69 841 MET A N 1
ATOM 6665 C CA . MET A 1 841 ? -6.082 11.491 -6.859 1.00 91.69 841 MET A CA 1
ATOM 6666 C C . MET A 1 841 ? -5.808 10.232 -7.689 1.00 91.69 841 MET A C 1
ATOM 6668 O O . MET A 1 841 ? -4.706 9.676 -7.624 1.00 91.69 841 MET A O 1
ATOM 6672 N N . THR A 1 842 ? -6.797 9.806 -8.473 1.00 90.75 842 THR A N 1
ATOM 6673 C CA . THR A 1 842 ? -6.617 8.729 -9.453 1.00 90.75 842 THR A CA 1
ATOM 6674 C C . THR A 1 842 ? -5.657 9.194 -10.544 1.00 90.75 842 THR A C 1
ATOM 6676 O O . THR A 1 842 ? -5.828 10.268 -11.119 1.00 90.75 842 THR A O 1
ATOM 6679 N N . GLU A 1 843 ? -4.623 8.406 -10.827 1.00 87.69 843 GLU A N 1
ATOM 6680 C CA . GLU A 1 843 ? -3.634 8.710 -11.857 1.00 87.69 843 GLU A CA 1
ATOM 6681 C C . GLU A 1 843 ? -3.897 7.885 -13.119 1.00 87.69 843 GLU A C 1
ATOM 6683 O O . GLU A 1 843 ? -3.466 6.736 -13.238 1.00 87.69 843 GLU A O 1
ATOM 6688 N N . HIS A 1 844 ? -4.518 8.510 -14.117 1.00 86.75 844 HIS A N 1
ATOM 6689 C CA . HIS A 1 844 ? -4.701 7.928 -15.448 1.00 86.75 844 HIS A CA 1
ATOM 6690 C C . HIS A 1 844 ? -3.430 8.052 -16.290 1.00 86.75 844 HIS A C 1
ATOM 6692 O O . HIS A 1 844 ? -3.401 8.773 -17.279 1.00 86.75 844 HIS A O 1
ATOM 6698 N N . LEU A 1 845 ? -2.342 7.383 -15.893 1.00 87.75 845 LEU A N 1
ATOM 6699 C CA . LEU A 1 845 ? -1.145 7.218 -16.742 1.00 87.75 845 LEU A CA 1
ATOM 6700 C C . LEU A 1 845 ? -1.344 6.095 -17.757 1.00 87.75 845 LEU A C 1
ATOM 6702 O O . LEU A 1 845 ? -1.060 6.269 -18.938 1.00 87.75 845 LEU A O 1
ATOM 6706 N N . ASN A 1 846 ? -1.864 4.972 -17.275 1.00 91.38 846 ASN A N 1
ATOM 6707 C CA . ASN A 1 846 ? -2.360 3.824 -18.019 1.00 91.38 846 ASN A CA 1
ATOM 6708 C C . ASN A 1 846 ? -3.410 3.114 -17.145 1.00 91.38 846 ASN A C 1
ATOM 6710 O O . ASN A 1 846 ? -3.531 3.428 -15.955 1.00 91.38 846 ASN A O 1
ATOM 6714 N N . PHE A 1 847 ? -4.147 2.159 -17.716 1.00 90.56 847 PHE A N 1
ATOM 6715 C CA . PHE A 1 847 ? -5.182 1.426 -16.981 1.00 90.56 847 PHE A CA 1
ATOM 6716 C C . PHE A 1 847 ? -4.632 0.749 -15.711 1.00 90.56 847 PHE A C 1
ATOM 6718 O O . PHE A 1 847 ? -5.197 0.910 -14.630 1.00 90.56 847 PHE A O 1
ATOM 6725 N N . TYR A 1 848 ? -3.475 0.084 -15.812 1.00 92.25 848 TYR A N 1
ATOM 6726 C CA . TYR A 1 848 ? -2.837 -0.641 -14.706 1.00 92.25 848 TYR A CA 1
ATOM 6727 C C . TYR A 1 848 ? -2.556 0.270 -13.504 1.00 92.25 848 TYR A C 1
ATOM 6729 O O . TYR A 1 848 ? -2.817 -0.113 -12.370 1.00 92.25 848 TYR A O 1
ATOM 6737 N N . ARG A 1 849 ? -2.067 1.498 -13.727 1.00 92.75 849 ARG A N 1
ATOM 6738 C CA . ARG A 1 849 ? -1.830 2.476 -12.655 1.00 92.75 849 ARG A CA 1
ATOM 6739 C C . ARG A 1 849 ? -3.122 2.821 -11.922 1.00 92.75 849 ARG A C 1
ATOM 6741 O O . ARG A 1 849 ? -3.120 2.783 -10.695 1.00 92.75 849 ARG A O 1
ATOM 6748 N N . SER A 1 850 ? -4.177 3.159 -12.664 1.00 90.00 850 SER A N 1
ATOM 6749 C CA . SER A 1 850 ? -5.467 3.547 -12.083 1.00 90.00 850 SER A CA 1
ATOM 6750 C C . SER A 1 850 ? -6.127 2.388 -11.327 1.00 90.00 850 SER A C 1
ATOM 6752 O O . SER A 1 850 ? -6.593 2.566 -10.205 1.00 90.00 850 SER A O 1
ATOM 6754 N N . PHE A 1 851 ? -6.070 1.177 -11.888 1.00 91.62 851 PHE A N 1
ATOM 6755 C CA . PHE A 1 851 ? -6.637 -0.029 -11.296 1.00 91.62 851 PHE A CA 1
ATOM 6756 C C . PHE A 1 851 ? -5.899 -0.449 -10.016 1.00 91.62 851 PHE A C 1
ATOM 6758 O O . PHE A 1 851 ? -6.511 -0.721 -8.987 1.00 91.62 851 PHE A O 1
ATOM 6765 N N . GLU A 1 852 ? -4.565 -0.438 -10.027 1.00 91.94 852 GLU A N 1
ATOM 6766 C CA . GLU A 1 852 ? -3.768 -0.828 -8.858 1.00 91.94 852 GLU A CA 1
ATOM 6767 C C . GLU A 1 852 ? -3.890 0.164 -7.696 1.00 91.94 852 GLU A C 1
ATOM 6769 O O . GLU A 1 852 ? -3.718 -0.229 -6.547 1.00 91.94 852 GLU A O 1
ATOM 6774 N N . GLN A 1 853 ? -4.240 1.432 -7.948 1.00 92.56 853 GLN A N 1
ATOM 6775 C CA . GLN A 1 853 ? -4.566 2.370 -6.867 1.00 92.56 853 GLN A CA 1
ATOM 6776 C C . GLN A 1 853 ? -5.814 1.941 -6.076 1.00 92.56 853 GLN A C 1
ATOM 6778 O O . GLN A 1 853 ? -5.878 2.221 -4.880 1.00 92.56 853 GLN A O 1
ATOM 6783 N N . LEU A 1 854 ? -6.765 1.249 -6.712 1.00 91.69 854 LEU A N 1
ATOM 6784 C CA . LEU A 1 854 ? -7.977 0.722 -6.075 1.00 91.69 854 LEU A CA 1
ATOM 6785 C C . LEU A 1 854 ? -7.703 -0.579 -5.297 1.00 91.69 854 LEU A C 1
ATOM 6787 O O . LEU A 1 854 ? -8.295 -0.804 -4.244 1.00 91.69 854 LEU A O 1
ATOM 6791 N N . MET A 1 855 ? -6.762 -1.402 -5.774 1.00 91.88 855 MET A N 1
ATOM 6792 C CA . MET A 1 855 ? -6.320 -2.647 -5.113 1.00 91.88 855 MET A CA 1
ATOM 6793 C C . MET A 1 855 ? -5.258 -2.429 -4.024 1.00 91.88 855 MET A C 1
ATOM 6795 O O . MET A 1 855 ? -4.818 -3.374 -3.362 1.00 91.88 855 MET A O 1
ATOM 6799 N N . CYS A 1 856 ? -4.810 -1.187 -3.861 1.00 92.19 856 CYS A N 1
ATOM 6800 C CA . CYS A 1 856 ? -3.758 -0.826 -2.933 1.00 92.19 856 CYS A CA 1
ATOM 6801 C C . CYS A 1 856 ? -4.258 -0.791 -1.484 1.00 92.19 856 CYS A C 1
ATOM 6803 O O . CYS A 1 856 ? -5.351 -0.306 -1.182 1.00 92.19 856 CYS A O 1
ATOM 6805 N N . VAL A 1 857 ? -3.406 -1.263 -0.578 1.00 91.75 857 VAL A N 1
ATOM 6806 C CA . VAL A 1 857 ? -3.632 -1.276 0.859 1.00 91.75 857 VAL A CA 1
ATOM 6807 C C . VAL A 1 857 ? -2.408 -0.697 1.565 1.00 91.75 857 VAL A C 1
ATOM 6809 O O . VAL A 1 857 ? -1.272 -1.100 1.311 1.00 91.75 857 VAL A O 1
ATOM 6812 N N . HIS A 1 858 ? -2.636 0.265 2.454 1.00 91.69 858 HIS A N 1
ATOM 6813 C CA . HIS A 1 858 ? -1.580 1.028 3.113 1.00 91.69 858 HIS A CA 1
ATOM 6814 C C . HIS A 1 858 ? -1.562 0.762 4.627 1.00 91.69 858 HIS A C 1
ATOM 6816 O O . HIS A 1 858 ? -2.612 0.729 5.265 1.00 91.69 858 HIS A O 1
ATOM 6822 N N . ARG A 1 859 ? -0.378 0.588 5.228 1.00 88.94 859 ARG A N 1
ATOM 6823 C CA . ARG A 1 859 ? -0.244 0.302 6.676 1.00 88.94 859 ARG A CA 1
ATOM 6824 C C . ARG A 1 859 ? -0.487 1.519 7.585 1.00 88.94 859 ARG A C 1
ATOM 6826 O O . ARG A 1 859 ? -0.823 1.362 8.748 1.00 88.94 859 ARG A O 1
ATOM 6833 N N . GLY A 1 860 ? -0.358 2.735 7.058 1.00 85.50 860 GLY A N 1
ATOM 6834 C CA . GLY A 1 860 ? -0.617 3.989 7.781 1.00 85.50 860 GLY A CA 1
ATOM 6835 C C . GLY A 1 860 ? 0.573 4.946 7.732 1.00 85.50 860 GLY A C 1
ATOM 6836 O O . GLY A 1 860 ? 1.721 4.522 7.632 1.00 85.50 860 GLY A O 1
ATOM 6837 N N . LYS A 1 861 ? 0.308 6.256 7.755 1.00 84.81 861 LYS A N 1
ATOM 6838 C CA . LYS A 1 861 ? 1.346 7.294 7.654 1.00 84.81 861 LYS A CA 1
ATOM 6839 C C . LYS A 1 861 ? 2.284 7.285 8.865 1.00 84.81 861 LYS A C 1
ATOM 6841 O O . LYS A 1 861 ? 3.485 7.452 8.703 1.00 84.81 861 LYS A O 1
ATOM 6846 N N . SER A 1 862 ? 1.745 7.008 10.052 1.00 79.00 862 SER A N 1
ATOM 6847 C CA . SER A 1 862 ? 2.535 6.852 11.277 1.00 79.00 862 SER A CA 1
ATOM 6848 C C . SER A 1 862 ? 3.580 5.741 11.154 1.00 79.00 862 SER A C 1
ATOM 6850 O O . SER A 1 862 ? 4.691 5.908 11.637 1.00 79.00 862 SER A O 1
ATOM 6852 N N . ILE A 1 863 ? 3.253 4.642 10.465 1.00 83.38 863 ILE A N 1
ATOM 6853 C CA . ILE A 1 863 ? 4.178 3.535 10.183 1.00 83.38 863 ILE A CA 1
ATOM 6854 C C . ILE A 1 863 ? 5.200 3.925 9.107 1.00 83.38 863 ILE A C 1
ATOM 6856 O O . ILE A 1 863 ? 6.366 3.555 9.218 1.00 83.38 863 ILE A O 1
ATOM 6860 N N . ALA A 1 864 ? 4.800 4.701 8.094 1.00 84.88 864 ALA A N 1
ATOM 6861 C CA . ALA A 1 864 ? 5.721 5.201 7.069 1.00 84.88 864 ALA A CA 1
ATOM 6862 C C . ALA A 1 864 ? 6.859 6.046 7.671 1.00 84.88 864 ALA A C 1
ATOM 6864 O O . ALA A 1 864 ? 8.014 5.893 7.281 1.00 84.88 864 ALA A O 1
ATOM 6865 N N . GLU A 1 865 ? 6.538 6.875 8.668 1.00 85.75 865 GLU A N 1
ATOM 6866 C CA . GLU A 1 865 ? 7.496 7.738 9.369 1.00 85.75 865 GLU A CA 1
ATOM 6867 C C . GLU A 1 865 ? 8.404 6.966 10.351 1.00 85.75 865 GLU A C 1
ATOM 6869 O O . GLU A 1 865 ? 9.443 7.483 10.776 1.00 85.75 865 GLU A O 1
ATOM 6874 N N . MET A 1 866 ? 8.060 5.718 10.708 1.00 84.62 866 MET A N 1
ATOM 6875 C CA . MET A 1 866 ? 8.907 4.890 11.569 1.00 84.62 866 MET A CA 1
ATOM 6876 C C . MET A 1 866 ? 10.189 4.474 10.845 1.00 84.62 866 MET A C 1
ATOM 6878 O O . MET A 1 866 ? 10.175 3.969 9.723 1.00 84.62 866 MET A O 1
ATOM 6882 N N . ARG A 1 867 ? 11.319 4.606 11.549 1.00 85.31 867 ARG A N 1
ATOM 6883 C CA . ARG A 1 867 ? 12.638 4.157 11.072 1.00 85.31 867 ARG A CA 1
ATOM 6884 C C . ARG A 1 867 ? 12.855 2.644 11.201 1.00 85.31 867 ARG A C 1
ATOM 6886 O O . ARG A 1 867 ? 13.832 2.138 10.658 1.00 85.31 867 ARG A O 1
ATOM 6893 N N . SER A 1 868 ? 11.986 1.927 11.924 1.00 84.81 868 SER A N 1
ATOM 6894 C CA . SER A 1 868 ? 12.107 0.471 12.067 1.00 84.81 868 SER A CA 1
ATOM 6895 C C . SER A 1 868 ? 11.749 -0.244 10.763 1.00 84.81 868 SER A C 1
ATOM 6897 O O . SER A 1 868 ? 10.775 0.099 10.094 1.00 84.81 868 SER A O 1
ATOM 6899 N N . SER A 1 869 ? 12.530 -1.269 10.418 1.00 87.50 869 SER A N 1
ATOM 6900 C CA . SER A 1 869 ? 12.261 -2.131 9.264 1.00 87.50 869 SER A CA 1
ATOM 6901 C C . SER A 1 869 ? 11.210 -3.207 9.542 1.00 87.50 869 SER A C 1
ATOM 6903 O O . SER A 1 869 ? 10.640 -3.739 8.594 1.00 87.50 869 SER A O 1
ATOM 6905 N N . ASP A 1 870 ? 10.929 -3.528 10.810 1.00 85.56 870 ASP A N 1
ATOM 6906 C CA . ASP A 1 870 ? 10.093 -4.683 11.175 1.00 85.56 870 ASP A CA 1
ATOM 6907 C C . ASP A 1 870 ? 8.658 -4.527 10.664 1.00 85.56 870 ASP A C 1
ATOM 6909 O O . ASP A 1 870 ? 8.095 -5.445 10.072 1.00 85.56 870 ASP A O 1
ATOM 6913 N N . VAL A 1 871 ? 8.130 -3.305 10.740 1.00 85.50 871 VAL A N 1
ATOM 6914 C CA . VAL A 1 871 ? 6.815 -2.917 10.209 1.00 85.50 871 VAL A CA 1
ATOM 6915 C C . VAL A 1 871 ? 6.733 -2.941 8.675 1.00 85.50 871 VAL A C 1
ATOM 6917 O O . VAL A 1 871 ? 5.647 -2.778 8.120 1.00 85.50 871 VAL A O 1
ATOM 6920 N N . ARG A 1 872 ? 7.864 -3.101 7.977 1.00 89.56 872 ARG A N 1
ATOM 6921 C CA . ARG A 1 872 ? 7.979 -3.114 6.505 1.00 89.56 872 ARG A CA 1
ATOM 6922 C C . ARG A 1 872 ? 8.277 -4.507 5.957 1.00 89.56 872 ARG A C 1
ATOM 6924 O O . ARG A 1 872 ? 8.204 -4.710 4.747 1.00 89.56 872 ARG A O 1
ATOM 6931 N N . ARG A 1 873 ? 8.627 -5.462 6.824 1.00 89.88 873 ARG A N 1
ATOM 6932 C CA . ARG A 1 873 ? 8.872 -6.850 6.427 1.00 89.88 873 ARG A CA 1
ATOM 6933 C C . ARG A 1 873 ? 7.573 -7.483 5.947 1.00 89.88 873 ARG A C 1
ATOM 6935 O O . ARG A 1 873 ? 6.501 -7.211 6.484 1.00 89.88 873 ARG A O 1
ATOM 6942 N N . TYR A 1 874 ? 7.686 -8.339 4.937 1.00 90.00 874 TYR A N 1
ATOM 6943 C CA . TYR A 1 874 ? 6.571 -9.150 4.470 1.00 90.00 874 TYR A CA 1
ATOM 6944 C C . TYR A 1 874 ? 6.303 -10.266 5.496 1.00 90.00 874 TYR A C 1
ATOM 6946 O O . TYR A 1 874 ? 7.180 -11.111 5.686 1.00 90.00 874 TYR A O 1
ATOM 6954 N N . PRO A 1 875 ? 5.152 -10.264 6.193 1.00 87.62 875 PRO A N 1
ATOM 6955 C CA . PRO A 1 875 ? 4.848 -11.289 7.183 1.00 87.62 875 PRO A CA 1
ATOM 6956 C C . PRO A 1 875 ? 4.381 -12.573 6.482 1.00 87.62 875 PRO A C 1
ATOM 6958 O O . PRO A 1 875 ? 3.719 -12.509 5.445 1.00 87.62 875 PRO A O 1
ATOM 6961 N N . CYS A 1 876 ? 4.694 -13.746 7.035 1.00 89.31 876 CYS A N 1
ATOM 6962 C CA . CYS A 1 876 ? 4.307 -15.031 6.435 1.00 89.31 876 CYS A CA 1
ATOM 6963 C C . CYS A 1 876 ? 2.778 -15.185 6.341 1.00 89.31 876 CYS A C 1
ATOM 6965 O O . CYS A 1 876 ? 2.260 -15.742 5.377 1.00 89.31 876 CYS A O 1
ATOM 6967 N N . GLU A 1 877 ? 2.045 -14.602 7.288 1.00 91.19 877 GLU A N 1
ATOM 6968 C CA . GLU A 1 877 ? 0.581 -14.566 7.344 1.00 91.19 877 GLU A CA 1
ATOM 6969 C C . GLU A 1 877 ? -0.038 -13.771 6.181 1.00 91.19 877 GLU A C 1
ATOM 6971 O O . GLU A 1 877 ? -1.224 -13.917 5.898 1.00 91.19 877 GLU A O 1
ATOM 6976 N N . ALA A 1 878 ? 0.747 -12.942 5.478 1.00 92.44 878 ALA A N 1
ATOM 6977 C CA . ALA A 1 878 ? 0.296 -12.245 4.275 1.00 92.44 878 ALA A CA 1
ATOM 6978 C C . ALA A 1 878 ? 0.248 -13.130 3.023 1.00 92.44 878 ALA A C 1
ATOM 6980 O O . ALA A 1 878 ? -0.329 -12.703 2.018 1.00 92.44 878 ALA A O 1
ATOM 6981 N N . TYR A 1 879 ? 0.815 -14.343 3.070 1.00 92.25 879 TYR A N 1
ATOM 6982 C CA . TYR A 1 879 ? 0.826 -15.280 1.948 1.00 92.25 879 TYR A CA 1
ATOM 6983 C C . TYR A 1 879 ? -0.584 -15.525 1.404 1.00 92.25 879 TYR A C 1
ATOM 6985 O O . TYR A 1 879 ? -1.490 -15.914 2.139 1.00 92.25 879 TYR A O 1
ATOM 6993 N N . GLY A 1 880 ? -0.768 -15.260 0.109 1.00 90.44 880 GLY A N 1
ATOM 6994 C CA . GLY A 1 880 ? -2.054 -15.395 -0.574 1.00 90.44 880 GLY A CA 1
ATOM 6995 C C . GLY A 1 880 ? -3.029 -14.231 -0.372 1.00 90.44 880 GLY A C 1
ATOM 6996 O O . GLY A 1 880 ? -4.026 -14.187 -1.090 1.00 90.44 880 GLY A O 1
ATOM 6997 N N . PHE A 1 881 ? -2.744 -13.272 0.519 1.00 94.12 881 PHE A N 1
ATOM 6998 C CA . PHE A 1 881 ? -3.590 -12.098 0.786 1.00 94.12 881 PHE A CA 1
ATOM 6999 C C . PHE A 1 881 ? -3.030 -10.803 0.186 1.00 94.12 881 PHE A C 1
ATOM 7001 O O . PHE A 1 881 ? -3.722 -10.055 -0.507 1.00 94.12 881 PHE A O 1
ATOM 7008 N N . ILE A 1 882 ? -1.749 -10.538 0.439 1.00 94.19 882 ILE A N 1
ATOM 7009 C CA . ILE A 1 882 ? -1.009 -9.391 -0.092 1.00 94.19 882 ILE A CA 1
ATOM 7010 C C . ILE A 1 882 ? 0.077 -9.940 -1.011 1.00 94.19 882 ILE A C 1
ATOM 7012 O O . ILE A 1 882 ? 0.756 -10.901 -0.670 1.00 94.19 882 ILE A O 1
ATOM 7016 N N . CYS A 1 883 ? 0.263 -9.336 -2.183 1.00 94.25 883 CYS A N 1
ATOM 7017 C CA . CYS A 1 883 ? 1.287 -9.795 -3.115 1.00 94.25 883 CYS A CA 1
ATOM 7018 C C . CYS A 1 883 ? 2.693 -9.614 -2.523 1.00 94.25 883 CYS A C 1
ATOM 7020 O O . CYS A 1 883 ? 3.089 -8.501 -2.177 1.00 94.25 883 CYS A O 1
ATOM 7022 N N . MET A 1 884 ? 3.475 -10.694 -2.510 1.00 90.56 884 MET A N 1
ATOM 7023 C CA . MET A 1 884 ? 4.846 -10.730 -1.980 1.00 90.56 884 MET A CA 1
ATOM 7024 C C . MET A 1 884 ? 5.859 -9.857 -2.739 1.00 90.56 884 MET A C 1
ATOM 7026 O O . MET A 1 884 ? 6.937 -9.576 -2.228 1.00 90.56 884 MET A O 1
ATOM 7030 N N . VAL A 1 885 ? 5.527 -9.427 -3.960 1.00 91.81 885 VAL A N 1
ATOM 7031 C CA . VAL A 1 885 ? 6.428 -8.660 -4.837 1.00 91.81 885 VAL A CA 1
ATOM 7032 C C . VAL A 1 885 ? 5.933 -7.236 -5.096 1.00 91.81 885 VAL A C 1
ATOM 7034 O O . VAL A 1 885 ? 6.736 -6.336 -5.341 1.00 91.81 885 VAL A O 1
ATOM 7037 N N . HIS A 1 886 ? 4.617 -6.996 -5.066 1.00 94.50 886 HIS A N 1
ATOM 7038 C CA . HIS A 1 886 ? 4.044 -5.729 -5.523 1.00 94.50 886 HIS A CA 1
ATOM 7039 C C . HIS A 1 886 ? 4.034 -4.645 -4.431 1.00 94.50 886 HIS A C 1
ATOM 7041 O O . HIS A 1 886 ? 2.979 -4.201 -3.975 1.00 94.50 886 HIS A O 1
ATOM 7047 N N . SER A 1 887 ? 5.224 -4.160 -4.088 1.00 93.44 887 SER A N 1
ATOM 7048 C CA . SER A 1 887 ? 5.467 -2.957 -3.284 1.00 93.44 887 SER A CA 1
ATOM 7049 C C . SER A 1 887 ? 6.271 -1.952 -4.121 1.00 93.44 887 SER A C 1
ATOM 7051 O O . SER A 1 887 ? 7.100 -2.377 -4.926 1.00 93.44 887 SER A O 1
ATOM 7053 N N . PRO A 1 888 ? 6.053 -0.627 -4.003 1.00 91.69 888 PRO A N 1
ATOM 7054 C CA . PRO A 1 888 ? 6.984 0.334 -4.582 1.00 91.69 888 PRO A CA 1
ATOM 7055 C C . PRO A 1 888 ? 8.355 0.221 -3.903 1.00 91.69 888 PRO A C 1
ATOM 7057 O O . PRO A 1 888 ? 8.460 -0.201 -2.749 1.00 91.69 888 PRO A O 1
ATOM 7060 N N . ASP A 1 889 ? 9.394 0.624 -4.622 1.00 88.50 889 ASP A N 1
ATOM 7061 C CA . ASP A 1 889 ? 10.715 0.887 -4.069 1.00 88.50 889 ASP A CA 1
ATOM 7062 C C . ASP A 1 889 ? 10.759 2.263 -3.371 1.00 88.50 889 ASP A C 1
ATOM 7064 O O . ASP A 1 889 ? 9.939 3.145 -3.635 1.00 88.50 889 ASP A O 1
ATOM 7068 N N . GLY A 1 890 ? 11.719 2.454 -2.462 1.00 88.12 890 GLY A N 1
ATOM 7069 C CA . GLY A 1 890 ? 11.920 3.715 -1.738 1.00 88.12 890 GLY A CA 1
ATOM 7070 C C . GLY A 1 890 ? 11.230 3.777 -0.371 1.00 88.12 890 GLY A C 1
ATOM 7071 O O . GLY A 1 890 ? 11.094 2.765 0.314 1.00 88.12 890 GLY A O 1
ATOM 7072 N N . GLU A 1 891 ? 10.820 4.980 0.044 1.00 86.19 891 GLU A N 1
ATOM 7073 C CA . GLU A 1 891 ? 10.270 5.253 1.386 1.00 86.19 891 GLU A CA 1
ATOM 7074 C C . GLU A 1 891 ? 8.955 4.516 1.669 1.00 86.19 891 GLU A C 1
ATOM 7076 O O . GLU A 1 891 ? 8.663 4.207 2.819 1.00 86.19 891 GLU A O 1
ATOM 7081 N N . ASP A 1 892 ? 8.189 4.161 0.639 1.00 88.69 892 ASP A N 1
ATOM 7082 C CA . ASP A 1 892 ? 6.917 3.440 0.776 1.00 88.69 892 ASP A CA 1
ATOM 7083 C C . ASP A 1 892 ? 7.081 1.906 0.754 1.00 88.69 892 ASP A C 1
ATOM 7085 O O . ASP A 1 892 ? 6.089 1.176 0.849 1.00 88.69 892 ASP A O 1
ATOM 7089 N N . CYS A 1 893 ? 8.315 1.395 0.644 1.00 91.56 893 CYS A N 1
ATOM 7090 C CA . CYS A 1 893 ? 8.584 -0.039 0.556 1.00 91.56 893 CYS A CA 1
ATOM 7091 C C . CYS A 1 893 ? 8.080 -0.787 1.803 1.00 91.56 893 CYS A C 1
ATOM 7093 O O . CYS A 1 893 ? 8.467 -0.465 2.931 1.00 91.56 893 CYS A O 1
ATOM 7095 N N . GLY A 1 894 ? 7.198 -1.771 1.598 1.00 89.81 894 GLY A N 1
ATOM 7096 C CA . GLY A 1 894 ? 6.543 -2.562 2.647 1.00 89.81 894 GLY A CA 1
ATOM 7097 C C . GLY A 1 894 ? 5.365 -1.868 3.346 1.00 89.81 894 GLY A C 1
ATOM 7098 O O . GLY A 1 894 ? 4.585 -2.527 4.035 1.00 89.81 894 GLY A O 1
ATOM 7099 N N . VAL A 1 895 ? 5.185 -0.558 3.148 1.00 91.12 895 VAL A N 1
ATOM 7100 C CA . VAL A 1 895 ? 4.077 0.225 3.727 1.00 91.12 895 VAL A CA 1
ATOM 7101 C C . VAL A 1 895 ? 2.891 0.278 2.770 1.00 91.12 895 VAL A C 1
ATOM 7103 O O . VAL A 1 895 ? 1.748 0.085 3.195 1.00 91.12 895 VAL A O 1
ATOM 7106 N N . LEU A 1 896 ? 3.163 0.527 1.485 1.00 92.50 896 LEU A N 1
ATOM 7107 C CA . LEU A 1 896 ? 2.178 0.554 0.407 1.00 92.50 896 LEU A CA 1
ATOM 7108 C C . LEU A 1 896 ? 2.190 -0.788 -0.336 1.00 92.50 896 LEU A C 1
ATOM 7110 O O . LEU A 1 896 ? 3.033 -1.020 -1.199 1.00 92.50 896 LEU A O 1
ATOM 7114 N N . ASN A 1 897 ? 1.229 -1.658 -0.047 1.00 93.81 897 ASN A N 1
ATOM 7115 C CA . ASN A 1 897 ? 1.149 -2.985 -0.655 1.00 93.81 897 ASN A CA 1
ATOM 7116 C C . ASN A 1 897 ? -0.092 -3.112 -1.553 1.00 93.81 897 ASN A C 1
ATOM 7118 O O . ASN A 1 897 ? -0.939 -2.218 -1.591 1.00 93.81 897 ASN A O 1
ATOM 7122 N N . HIS A 1 898 ? -0.205 -4.210 -2.300 1.00 95.00 898 HIS A N 1
ATOM 7123 C CA . HIS A 1 898 ? -1.358 -4.484 -3.166 1.00 95.00 898 HIS A CA 1
ATOM 7124 C C . HIS A 1 898 ? -1.915 -5.872 -2.850 1.00 95.00 898 HIS A C 1
ATOM 7126 O O . HIS A 1 898 ? -1.144 -6.811 -2.628 1.00 95.00 898 HIS A O 1
ATOM 7132 N N . LEU A 1 899 ? -3.243 -5.996 -2.827 1.00 94.06 899 LEU A N 1
ATOM 7133 C CA . LEU A 1 899 ? -3.911 -7.278 -2.599 1.00 94.06 899 LEU A CA 1
ATOM 7134 C C . LEU A 1 899 ? -3.588 -8.280 -3.716 1.00 94.06 899 LEU A C 1
ATOM 7136 O O . LEU A 1 899 ? -3.340 -7.906 -4.868 1.00 94.06 899 LEU A O 1
ATOM 7140 N N . SER A 1 900 ? -3.601 -9.562 -3.368 1.00 92.56 900 SER A N 1
ATOM 7141 C CA . SER A 1 900 ? -3.558 -10.644 -4.348 1.00 92.56 900 SER A CA 1
ATOM 7142 C C . SER A 1 900 ? -4.879 -10.719 -5.135 1.00 92.56 900 SER A C 1
ATOM 7144 O O . SER A 1 900 ? -5.928 -10.274 -4.659 1.00 92.56 900 SER A O 1
ATOM 7146 N N . ILE A 1 901 ? -4.858 -11.289 -6.342 1.00 88.38 901 ILE A N 1
ATOM 7147 C CA . ILE A 1 901 ? -6.043 -11.370 -7.220 1.00 88.38 901 ILE A CA 1
ATOM 7148 C C . ILE A 1 901 ? -7.195 -12.146 -6.561 1.00 88.38 901 ILE A C 1
ATOM 7150 O O . ILE A 1 901 ? -8.366 -11.816 -6.763 1.00 88.38 901 ILE A O 1
ATOM 7154 N N . SER A 1 902 ? -6.890 -13.173 -5.764 1.00 85.38 902 SER A N 1
ATOM 7155 C CA . SER A 1 902 ? -7.907 -14.027 -5.144 1.00 85.38 902 SER A CA 1
ATOM 7156 C C . SER A 1 902 ? -8.510 -13.454 -3.858 1.00 85.38 902 SER A C 1
ATOM 7158 O O . SER A 1 902 ? -9.509 -13.987 -3.379 1.00 85.38 902 SER A O 1
ATOM 7160 N N . THR A 1 903 ? -7.935 -12.388 -3.295 1.00 90.94 903 THR A N 1
ATOM 7161 C CA . THR A 1 903 ? -8.383 -11.834 -2.009 1.00 90.94 903 THR A CA 1
ATOM 7162 C C . THR A 1 903 ? -9.724 -11.116 -2.122 1.00 90.94 903 THR A C 1
ATOM 7164 O O . THR A 1 903 ? -9.950 -10.321 -3.039 1.00 90.94 903 THR A O 1
ATOM 7167 N N . VAL A 1 904 ? -10.606 -11.379 -1.159 1.00 88.69 904 VAL A N 1
ATOM 7168 C CA . VAL A 1 904 ? -11.943 -10.791 -1.000 1.00 88.69 904 VAL A CA 1
ATOM 7169 C C . VAL A 1 904 ? -12.071 -10.232 0.422 1.00 88.69 904 VAL A C 1
ATOM 7171 O O . VAL A 1 904 ? -11.484 -10.783 1.351 1.00 88.69 904 VAL A O 1
ATOM 7174 N N . LEU A 1 905 ? -12.825 -9.146 0.616 1.00 88.06 905 LEU A N 1
ATOM 7175 C CA . LEU A 1 905 ? -13.175 -8.667 1.960 1.00 88.06 905 LEU A CA 1
ATOM 7176 C C . LEU A 1 905 ? -14.411 -9.404 2.485 1.00 88.06 905 LEU A C 1
ATOM 7178 O O . LEU A 1 905 ? -15.364 -9.622 1.738 1.00 88.06 905 LEU A O 1
ATOM 7182 N N . SER A 1 906 ? -14.415 -9.770 3.766 1.00 88.50 906 SER A N 1
ATOM 7183 C CA . SER A 1 906 ? -15.587 -10.366 4.412 1.00 88.50 906 SER A CA 1
ATOM 7184 C C . SER A 1 906 ? -16.807 -9.439 4.343 1.00 88.50 906 SER A C 1
ATOM 7186 O O . SER A 1 906 ? -16.689 -8.232 4.560 1.00 88.50 906 SER A O 1
ATOM 7188 N N . ALA A 1 907 ? -17.988 -10.012 4.096 1.00 75.06 907 ALA A N 1
ATOM 7189 C CA . ALA A 1 907 ? -19.265 -9.299 4.133 1.00 75.06 907 ALA A CA 1
ATOM 7190 C C . ALA A 1 907 ? -20.032 -9.642 5.419 1.00 75.06 907 ALA A C 1
ATOM 7192 O O . ALA A 1 907 ? -20.080 -10.812 5.797 1.00 75.06 907 ALA A O 1
ATOM 7193 N N . SER A 1 908 ? -20.692 -8.675 6.063 1.00 76.19 908 SER A N 1
ATOM 7194 C CA . SER A 1 908 ? -21.581 -8.930 7.212 1.00 76.19 908 SER A CA 1
ATOM 7195 C C . SER A 1 908 ? -23.050 -8.862 6.795 1.00 76.19 908 SER A C 1
ATOM 7197 O O . SER A 1 908 ? -23.430 -7.967 6.040 1.00 76.19 908 SER A O 1
ATOM 7199 N N . PRO A 1 909 ? -23.923 -9.728 7.328 1.00 76.88 909 PRO A N 1
ATOM 7200 C CA . PRO A 1 909 ? -25.348 -9.560 7.127 1.00 76.88 909 PRO A CA 1
ATOM 7201 C C . PRO A 1 909 ? -25.855 -8.408 8.003 1.00 76.88 909 PRO A C 1
ATOM 7203 O O . PRO A 1 909 ? -25.346 -8.179 9.103 1.00 76.88 909 PRO A O 1
ATOM 7206 N N . ARG A 1 910 ? -26.886 -7.695 7.532 1.00 70.56 910 ARG A N 1
ATOM 7207 C CA . ARG A 1 910 ? -27.557 -6.645 8.314 1.00 70.56 910 ARG A CA 1
ATOM 7208 C C . ARG A 1 910 ? -28.154 -7.249 9.585 1.00 70.56 910 ARG A C 1
ATOM 7210 O O . ARG A 1 910 ? -28.834 -8.278 9.505 1.00 70.56 910 ARG A O 1
ATOM 7217 N N . VAL A 1 911 ? -27.950 -6.602 10.731 1.00 69.94 911 VAL A N 1
ATOM 7218 C CA . VAL A 1 911 ? -28.488 -7.066 12.018 1.00 69.94 911 VAL A CA 1
ATOM 7219 C C . VAL A 1 911 ? -30.012 -7.226 11.922 1.00 69.94 911 VAL A C 1
ATOM 7221 O O . VAL A 1 911 ? -30.714 -6.365 11.394 1.00 69.94 911 VAL A O 1
ATOM 7224 N N . GLY A 1 912 ? -30.526 -8.376 12.367 1.00 67.50 912 GLY A N 1
ATOM 7225 C CA . GLY A 1 912 ? -31.954 -8.717 12.310 1.00 67.50 912 GLY A CA 1
ATOM 7226 C C . GLY A 1 912 ? -32.464 -9.256 10.964 1.00 67.50 912 GLY A C 1
ATOM 7227 O O . GLY A 1 912 ? -33.595 -9.746 10.906 1.00 67.50 912 GLY A O 1
ATOM 7228 N N . SER A 1 913 ? -31.650 -9.232 9.900 1.00 74.81 913 SER A N 1
ATOM 7229 C CA . SER A 1 913 ? -32.007 -9.833 8.606 1.00 74.81 913 SER A CA 1
ATOM 7230 C C . SER A 1 913 ? -32.198 -11.352 8.702 1.00 74.81 913 SER A C 1
ATOM 7232 O O . SER A 1 913 ? -31.694 -12.011 9.612 1.00 74.81 913 SER A O 1
ATOM 7234 N N . SER A 1 914 ? -32.906 -11.941 7.732 1.00 79.06 914 SER A N 1
ATOM 7235 C CA . SER A 1 914 ? -33.054 -13.400 7.645 1.00 79.06 914 SER A CA 1
ATOM 7236 C C . SER A 1 914 ? -31.701 -14.104 7.539 1.00 79.06 914 SER A C 1
ATOM 7238 O O . SER A 1 914 ? -31.489 -15.106 8.209 1.00 79.06 914 SER A O 1
ATOM 7240 N N . GLN A 1 915 ? -30.764 -13.544 6.769 1.00 77.81 915 GLN A N 1
ATOM 7241 C CA . GLN A 1 915 ? -29.397 -14.055 6.650 1.00 77.81 915 GLN A CA 1
ATOM 7242 C C . GLN A 1 915 ? -28.647 -14.011 7.984 1.00 77.81 915 GLN A C 1
ATOM 7244 O O . GLN A 1 915 ? -27.980 -14.980 8.326 1.00 77.81 915 GLN A O 1
ATOM 7249 N N . TYR A 1 916 ? -28.796 -12.929 8.756 1.00 82.50 916 TYR A N 1
ATOM 7250 C CA . TYR A 1 916 ? -28.212 -12.818 10.094 1.00 82.50 916 TYR A CA 1
ATOM 7251 C C . TYR A 1 916 ? -28.768 -13.885 11.045 1.00 82.50 916 TYR A C 1
ATOM 7253 O O . TYR A 1 916 ? -28.000 -14.566 11.716 1.00 82.50 916 TYR A O 1
ATOM 7261 N N . LYS A 1 917 ? -30.091 -14.098 11.050 1.00 84.75 917 LYS A N 1
ATOM 7262 C CA . LYS A 1 917 ? -30.726 -15.148 11.865 1.00 84.75 917 LYS A CA 1
ATOM 7263 C C . LYS A 1 917 ? -30.285 -16.553 11.452 1.00 84.75 917 LYS A C 1
ATOM 7265 O O . LYS A 1 917 ? -30.018 -17.371 12.321 1.00 84.75 917 LYS A O 1
ATOM 7270 N N . ILE A 1 918 ? -30.183 -16.820 10.147 1.00 85.44 918 ILE A N 1
ATOM 7271 C CA . ILE A 1 918 ? -29.690 -18.102 9.616 1.00 85.44 918 ILE A CA 1
ATOM 7272 C C . ILE A 1 918 ? -28.238 -18.333 10.044 1.00 85.44 918 ILE A C 1
ATOM 7274 O O . ILE A 1 918 ? -27.911 -19.424 10.495 1.00 85.44 918 ILE A O 1
ATOM 7278 N N . LEU A 1 919 ? -27.385 -17.310 9.935 1.00 86.25 919 LEU A N 1
ATOM 7279 C CA . LEU A 1 919 ? -25.982 -17.382 10.340 1.00 86.25 919 LEU A CA 1
ATOM 7280 C C . LEU A 1 919 ? -25.834 -17.671 11.840 1.00 86.25 919 LEU A C 1
ATOM 7282 O O . LEU A 1 919 ? -25.057 -18.542 12.212 1.00 86.25 919 LEU A O 1
ATOM 7286 N N . LEU A 1 920 ? -26.573 -16.963 12.699 1.00 87.12 920 LEU A N 1
ATOM 7287 C CA . LEU A 1 920 ? -26.514 -17.202 14.142 1.00 87.12 920 LEU A CA 1
ATOM 7288 C C . LEU A 1 920 ? -27.064 -18.576 14.522 1.00 87.12 920 LEU A C 1
ATOM 7290 O O . LEU A 1 920 ? -26.390 -19.303 15.240 1.00 87.12 920 LEU A O 1
ATOM 7294 N N . ALA A 1 921 ? -28.225 -18.966 13.986 1.00 87.31 921 ALA A N 1
ATOM 7295 C CA . ALA A 1 921 ? -28.811 -20.282 14.245 1.00 87.31 921 ALA A CA 1
ATOM 7296 C C . ALA A 1 921 ? -27.859 -21.418 13.838 1.00 87.31 921 ALA A C 1
ATOM 7298 O O . ALA A 1 921 ? -27.750 -22.427 14.526 1.00 87.31 921 ALA A O 1
ATOM 7299 N N . PHE A 1 922 ? -27.133 -21.227 12.738 1.00 85.19 922 PHE A N 1
ATOM 7300 C CA . PHE A 1 922 ? -26.112 -22.152 12.266 1.00 85.19 922 PHE A CA 1
ATOM 7301 C C . PHE A 1 922 ? -24.922 -22.272 13.227 1.00 85.19 922 PHE A C 1
ATOM 7303 O O . PHE A 1 922 ? -24.426 -23.371 13.455 1.00 85.19 922 PHE A O 1
ATOM 7310 N N . ILE A 1 923 ? -24.458 -21.154 13.791 1.00 88.31 923 ILE A N 1
ATOM 7311 C CA . ILE A 1 923 ? -23.362 -21.152 14.769 1.00 88.31 923 ILE A CA 1
ATOM 7312 C C . ILE A 1 923 ? -23.825 -21.806 16.079 1.00 88.31 923 ILE A C 1
ATOM 7314 O O . ILE A 1 923 ? -23.112 -22.631 16.643 1.00 88.31 923 ILE A O 1
ATOM 7318 N N . GLU A 1 924 ? -25.031 -21.478 16.542 1.00 88.12 924 GLU A N 1
ATOM 7319 C CA . GLU A 1 924 ? -25.635 -22.051 17.751 1.00 88.12 924 GLU A CA 1
ATOM 7320 C C . GLU A 1 924 ? -25.842 -23.569 17.637 1.00 88.12 924 GLU A C 1
ATOM 7322 O O . GLU A 1 924 ? -25.657 -24.292 18.616 1.00 88.12 924 GLU A O 1
ATOM 7327 N N . GLU A 1 925 ? -26.166 -24.073 16.443 1.00 88.19 925 GLU A N 1
ATOM 7328 C CA . GLU A 1 925 ? -26.360 -25.504 16.191 1.00 88.19 925 GLU A CA 1
ATOM 7329 C C . GLU A 1 925 ? -25.105 -26.340 16.495 1.00 88.19 925 GLU A C 1
ATOM 7331 O O . GLU A 1 925 ? -25.228 -27.446 17.030 1.00 88.19 925 GLU A O 1
ATOM 7336 N N . GLU A 1 926 ? -23.919 -25.806 16.187 1.00 87.44 926 GLU A N 1
ATOM 7337 C CA . GLU A 1 926 ? -22.622 -26.468 16.395 1.00 87.44 926 GLU A CA 1
ATOM 7338 C C . GLU A 1 926 ? -22.038 -26.229 17.797 1.00 87.44 926 GLU A C 1
ATOM 7340 O O . GLU A 1 926 ? -21.120 -26.927 18.226 1.00 87.44 926 GLU A O 1
ATOM 7345 N N . LEU A 1 927 ? -22.578 -25.261 18.543 1.00 87.19 927 LEU A N 1
ATOM 7346 C CA . LEU A 1 927 ? -22.094 -24.843 19.862 1.00 87.19 927 LEU A CA 1
ATOM 7347 C C . LEU A 1 927 ? -23.005 -25.302 21.020 1.00 87.19 927 LEU A C 1
ATOM 7349 O O . LEU A 1 927 ? -23.049 -24.674 22.076 1.00 87.19 927 LEU A O 1
ATOM 7353 N N . LYS A 1 928 ? -23.717 -26.425 20.868 1.00 79.50 928 LYS A N 1
ATOM 7354 C CA . LYS A 1 928 ? -24.682 -26.933 21.871 1.00 79.50 928 LYS A CA 1
ATOM 7355 C C . LYS A 1 928 ? -24.069 -27.300 23.228 1.00 79.50 928 LYS A C 1
ATOM 7357 O O . LYS A 1 928 ? -24.752 -27.210 24.243 1.00 79.50 928 LYS A O 1
ATOM 7362 N N . ASN A 1 929 ? -22.794 -27.690 23.257 1.00 80.56 929 ASN A N 1
ATOM 7363 C CA . ASN A 1 929 ? -22.109 -28.143 24.476 1.00 80.56 929 ASN A CA 1
ATOM 7364 C C . ASN A 1 929 ? -21.416 -27.008 25.253 1.00 80.56 929 ASN A C 1
ATOM 7366 O O . ASN A 1 929 ? -20.670 -27.283 26.196 1.00 80.56 929 ASN A O 1
ATOM 7370 N N . VAL A 1 930 ? -21.598 -25.743 24.851 1.00 83.00 930 VAL A N 1
ATOM 7371 C CA . VAL A 1 930 ? -20.922 -24.609 25.494 1.00 83.00 930 VAL A CA 1
ATOM 7372 C C . VAL A 1 930 ? -21.377 -24.484 26.948 1.00 83.00 930 VAL A C 1
ATOM 7374 O O . VAL A 1 930 ? -22.558 -24.320 27.252 1.00 83.00 930 VAL A O 1
ATOM 7377 N N . ARG A 1 931 ? -20.410 -24.556 27.866 1.00 81.69 931 ARG A N 1
ATOM 7378 C CA . ARG A 1 931 ? -20.628 -24.412 29.307 1.00 81.69 931 ARG A CA 1
ATOM 7379 C C . ARG A 1 931 ? -20.637 -22.926 29.647 1.00 81.69 931 ARG A C 1
ATOM 7381 O O . ARG A 1 931 ? -19.599 -22.265 29.566 1.00 81.69 931 ARG A O 1
ATOM 7388 N N . ASN A 1 932 ? -21.803 -22.404 30.016 1.00 72.38 932 ASN A N 1
ATOM 7389 C CA . ASN A 1 932 ? -21.978 -20.990 30.349 1.00 72.38 932 ASN A CA 1
ATOM 7390 C C . ASN A 1 932 ? -21.616 -20.709 31.814 1.00 72.38 932 ASN A C 1
ATOM 7392 O O . ASN A 1 932 ? -21.805 -21.544 32.698 1.00 72.38 932 ASN A O 1
ATOM 7396 N N . THR A 1 933 ? -21.170 -19.484 32.097 1.00 64.44 933 THR A N 1
ATOM 7397 C CA . THR A 1 933 ? -20.880 -19.006 33.460 1.00 64.44 933 THR A CA 1
ATOM 7398 C C . THR A 1 933 ? -22.132 -18.792 34.313 1.00 64.44 933 THR A C 1
ATOM 7400 O O . THR A 1 933 ? -22.009 -18.492 35.499 1.00 64.44 933 THR A O 1
ATOM 7403 N N . THR A 1 934 ? -23.340 -18.922 33.755 1.00 60.50 934 THR A N 1
ATOM 7404 C CA . THR A 1 934 ? -24.601 -18.549 34.415 1.00 60.50 934 THR A CA 1
ATOM 7405 C C . THR A 1 934 ? -24.901 -19.399 35.658 1.00 60.50 934 THR A C 1
ATOM 7407 O O . THR A 1 934 ? -25.226 -18.837 36.707 1.00 60.50 934 THR A O 1
ATOM 7410 N N . SER A 1 935 ? -24.725 -20.723 35.595 1.00 57.91 935 SER A N 1
ATOM 7411 C CA . SER A 1 935 ? -25.041 -21.671 36.676 1.00 57.91 935 SER A CA 1
ATOM 7412 C C . SER A 1 935 ? -23.853 -21.887 37.627 1.00 57.91 935 SER A C 1
ATOM 7414 O O . SER A 1 935 ? -23.010 -22.752 37.405 1.00 57.91 935 SER A O 1
ATOM 7416 N N . LEU A 1 936 ? -23.768 -21.098 38.703 1.00 53.66 936 LEU A N 1
ATOM 7417 C CA . LEU A 1 936 ? -22.589 -21.069 39.588 1.00 53.66 936 LEU A CA 1
ATOM 7418 C C . LEU A 1 936 ? -22.465 -22.224 40.596 1.00 53.66 936 LEU A C 1
ATOM 7420 O O . LEU A 1 936 ? -21.424 -22.353 41.229 1.00 53.66 936 LEU A O 1
ATOM 7424 N N . ILE A 1 937 ? -23.482 -23.070 40.765 1.00 50.53 937 ILE A N 1
ATOM 7425 C CA . ILE A 1 937 ? -23.534 -23.969 41.933 1.00 50.53 937 ILE A CA 1
ATOM 7426 C C . ILE A 1 937 ? -22.659 -25.242 41.754 1.00 50.53 937 ILE A C 1
ATOM 7428 O O . ILE A 1 937 ? -22.445 -25.969 42.718 1.00 50.53 937 ILE A O 1
ATOM 7432 N N . SER A 1 938 ? -22.042 -25.478 40.579 1.00 51.41 938 SER A N 1
ATOM 7433 C CA . SER A 1 938 ? -21.038 -26.558 40.384 1.00 51.41 938 SER A CA 1
ATOM 7434 C C . SER A 1 938 ? -19.993 -26.354 39.260 1.00 51.41 938 SER A C 1
ATOM 7436 O O . SER A 1 938 ? -19.201 -27.256 38.990 1.00 51.41 938 SER A O 1
ATOM 7438 N N . CYS A 1 939 ? -19.948 -25.194 38.588 1.00 53.56 939 CYS A N 1
ATOM 7439 C CA . CYS A 1 939 ? -19.247 -25.073 37.297 1.00 53.56 939 CYS A CA 1
ATOM 7440 C C . CYS A 1 939 ? -17.724 -24.860 37.349 1.00 53.56 939 CYS A C 1
ATOM 7442 O O . CYS A 1 939 ? -17.055 -25.269 36.411 1.00 53.56 939 CYS A O 1
ATOM 7444 N N . VAL A 1 940 ? -17.137 -24.221 38.366 1.00 58.56 940 VAL A N 1
ATOM 7445 C CA . VAL A 1 940 ? -15.717 -23.794 38.274 1.00 58.56 940 VAL A CA 1
ATOM 7446 C C . VAL A 1 940 ? -14.769 -24.987 38.096 1.00 58.56 940 VAL A C 1
ATOM 7448 O O . VAL A 1 940 ? -13.881 -24.929 37.246 1.00 58.56 940 VAL A O 1
ATOM 7451 N N . ASP A 1 941 ? -15.031 -26.098 38.788 1.00 59.56 941 ASP A N 1
ATOM 7452 C CA . ASP A 1 941 ? -14.253 -27.335 38.644 1.00 59.56 941 ASP A CA 1
ATOM 7453 C C . ASP A 1 941 ? -14.467 -27.999 37.270 1.00 59.56 941 ASP A C 1
ATOM 7455 O O . ASP A 1 941 ? -13.540 -28.567 36.697 1.00 59.56 941 ASP A O 1
ATOM 7459 N N . GLN A 1 942 ? -15.661 -27.862 36.678 1.00 64.50 942 GLN A N 1
ATOM 7460 C CA . GLN A 1 942 ? -15.982 -28.373 35.333 1.00 64.50 942 GLN A CA 1
ATOM 7461 C C . GLN A 1 942 ? -15.370 -27.541 34.195 1.00 64.50 942 GLN A C 1
ATOM 7463 O O . GLN A 1 942 ? -15.327 -27.989 33.043 1.00 64.50 942 GLN A O 1
ATOM 7468 N N . LEU A 1 943 ? -14.935 -26.315 34.496 1.00 71.31 943 LEU A N 1
ATOM 7469 C CA . LEU A 1 943 ? -14.273 -25.416 33.553 1.00 71.31 943 LEU A CA 1
ATOM 7470 C C . LEU A 1 943 ? -12.749 -25.610 33.540 1.00 71.31 943 LEU A C 1
ATOM 7472 O O . LEU A 1 943 ? -12.066 -25.064 32.669 1.00 71.31 943 LEU A O 1
ATOM 7476 N N . VAL A 1 944 ? -12.193 -26.404 34.458 1.00 69.88 944 VAL A N 1
ATOM 7477 C CA . VAL A 1 944 ? -10.766 -26.744 34.447 1.00 69.88 944 VAL A CA 1
ATOM 7478 C C . VAL A 1 944 ? -10.434 -27.521 33.168 1.00 69.88 944 VAL A C 1
ATOM 7480 O O . VAL A 1 944 ? -11.122 -28.469 32.799 1.00 69.88 944 VAL A O 1
ATOM 7483 N N . GLY A 1 945 ? -9.388 -27.093 32.454 1.00 72.81 945 GLY A N 1
ATOM 7484 C CA . GLY A 1 945 ? -8.976 -27.707 31.185 1.00 72.81 945 GLY A CA 1
ATOM 7485 C C . GLY A 1 945 ? -9.866 -27.377 29.979 1.00 72.81 945 GLY A C 1
ATOM 7486 O O . GLY A 1 945 ? -9.774 -28.060 28.963 1.00 72.81 945 GLY A O 1
ATOM 7487 N N . THR A 1 946 ? -10.723 -26.354 30.066 1.00 85.06 946 THR A N 1
ATOM 7488 C CA . THR A 1 946 ? -11.562 -25.883 28.947 1.00 85.06 946 THR A CA 1
ATOM 7489 C C . THR A 1 946 ? -10.965 -24.666 28.232 1.00 85.06 946 THR A C 1
ATOM 7491 O O . THR A 1 946 ? -10.137 -23.944 28.787 1.00 85.06 946 THR A O 1
ATOM 7494 N N . VAL A 1 947 ? -11.402 -24.419 26.995 1.00 88.50 947 VAL A N 1
ATOM 7495 C CA . VAL A 1 947 ? -11.026 -23.257 26.179 1.00 88.50 947 VAL A CA 1
ATOM 7496 C C . VAL A 1 947 ? -12.206 -22.285 26.039 1.00 88.50 947 VAL A C 1
ATOM 7498 O O . VAL A 1 947 ? -13.347 -22.735 25.904 1.00 88.50 947 VAL A O 1
ATOM 7501 N N . PRO A 1 948 ? -11.973 -20.959 26.076 1.00 91.44 948 PRO A N 1
ATOM 7502 C CA . PRO A 1 948 ? -13.030 -19.968 25.891 1.00 91.44 948 PRO A CA 1
ATOM 7503 C C . PRO A 1 948 ? -13.513 -19.921 24.435 1.00 91.44 948 PRO A C 1
ATOM 7505 O O . PRO A 1 948 ? -12.712 -20.014 23.502 1.00 91.44 948 PRO A O 1
ATOM 7508 N N . VAL A 1 949 ? -14.817 -19.726 24.243 1.00 93.44 949 VAL A N 1
ATOM 7509 C CA . VAL A 1 949 ? -15.445 -19.544 22.927 1.00 93.44 949 VAL A CA 1
ATOM 7510 C C . VAL A 1 949 ? -15.851 -18.082 22.751 1.00 93.44 949 VAL A C 1
ATOM 7512 O O . VAL A 1 949 ? -16.729 -17.582 23.458 1.00 93.44 949 VAL A O 1
ATOM 7515 N N . TRP A 1 950 ? -15.216 -17.405 21.797 1.00 94.44 950 TRP A N 1
ATOM 7516 C CA . TRP A 1 950 ? -15.453 -16.007 21.451 1.00 94.44 950 TRP A CA 1
ATOM 7517 C C . TRP A 1 950 ? -16.213 -15.900 20.129 1.00 94.44 950 TRP A C 1
ATOM 7519 O O . TRP A 1 950 ? -15.788 -16.447 19.112 1.00 94.44 950 TRP A O 1
ATOM 7529 N N . LEU A 1 951 ? -17.302 -15.135 20.124 1.00 93.06 951 LEU A N 1
ATOM 7530 C CA . LEU A 1 951 ? -18.078 -14.804 18.931 1.00 93.06 951 LEU A CA 1
ATOM 7531 C C . LEU A 1 951 ? -18.118 -13.283 18.772 1.00 93.06 951 LEU A C 1
ATOM 7533 O O . LEU A 1 951 ? -18.801 -12.613 19.542 1.00 93.06 951 LEU A O 1
ATOM 7537 N N . GLU A 1 952 ? -17.385 -12.729 17.800 1.00 90.31 952 GLU A N 1
ATOM 7538 C CA . GLU A 1 952 ? -17.311 -11.269 17.569 1.00 90.31 952 GLU A CA 1
ATOM 7539 C C . GLU A 1 952 ? -17.039 -10.451 18.853 1.00 90.31 952 GLU A C 1
ATOM 7541 O O . GLU A 1 952 ? -17.655 -9.417 19.103 1.00 90.31 952 GLU A O 1
ATOM 7546 N N . GLY A 1 953 ? -16.137 -10.945 19.707 1.00 90.50 953 GLY A N 1
ATOM 7547 C CA . GLY A 1 953 ? -15.774 -10.313 20.984 1.00 90.50 953 GLY A CA 1
ATOM 7548 C C . GLY A 1 953 ? -16.706 -10.618 22.160 1.00 90.50 953 GLY A C 1
ATOM 7549 O O . GLY A 1 953 ? -16.352 -10.328 23.302 1.00 90.50 953 GLY A O 1
ATOM 7550 N N . ARG A 1 954 ? -17.850 -11.276 21.935 1.00 92.19 954 ARG A N 1
ATOM 7551 C CA . ARG A 1 954 ? -18.703 -11.806 23.009 1.00 92.19 954 ARG A CA 1
ATOM 7552 C C . ARG A 1 954 ? -18.169 -13.155 23.486 1.00 92.19 954 ARG A C 1
ATOM 7554 O O . ARG A 1 954 ? -18.068 -14.093 22.696 1.00 92.19 954 ARG A O 1
ATOM 7561 N N . LEU A 1 955 ? -17.875 -13.276 24.778 1.00 91.56 955 LEU A N 1
ATOM 7562 C CA . LEU A 1 955 ? -17.558 -14.560 25.403 1.00 91.56 955 LEU A CA 1
ATOM 7563 C C . LEU A 1 955 ? -18.860 -15.351 25.603 1.00 91.56 955 LEU A C 1
ATOM 7565 O O . LEU A 1 955 ? -19.716 -14.933 26.380 1.00 91.56 955 LEU A O 1
ATOM 7569 N N . LEU A 1 956 ? -19.034 -16.463 24.882 1.00 89.56 956 LEU A N 1
ATOM 7570 C CA . LEU A 1 956 ? -20.233 -17.305 25.000 1.00 89.56 956 LEU A CA 1
ATOM 7571 C C . LEU A 1 956 ? -20.142 -18.253 26.199 1.00 89.56 956 LEU A C 1
ATOM 7573 O O . LEU A 1 956 ? -21.109 -18.419 26.934 1.00 89.56 956 LEU A O 1
ATOM 7577 N N . GLY A 1 957 ? -18.969 -18.847 26.405 1.00 87.62 957 GLY A N 1
ATOM 7578 C CA . GLY A 1 957 ? -18.715 -19.826 27.455 1.00 87.62 957 GLY A CA 1
ATOM 7579 C C . GLY A 1 957 ? -17.460 -20.631 27.146 1.00 87.62 957 GLY A C 1
ATOM 7580 O O . GLY A 1 957 ? -16.531 -20.117 26.517 1.00 87.62 957 GLY A O 1
ATOM 7581 N N . TYR A 1 958 ? -17.434 -21.891 27.578 1.00 88.38 958 TYR A N 1
ATOM 7582 C CA . TYR A 1 958 ? -16.253 -22.747 27.488 1.00 88.38 958 TYR A CA 1
ATOM 7583 C C . TYR A 1 958 ? -16.565 -24.141 26.934 1.00 88.38 958 TYR A C 1
ATOM 7585 O O . TYR A 1 958 ? -17.611 -24.717 27.229 1.00 88.38 958 TYR A O 1
ATOM 7593 N N . LEU A 1 959 ? -15.628 -24.701 26.170 1.00 89.69 959 LEU A N 1
ATOM 7594 C CA . LEU A 1 959 ? -15.681 -26.064 25.625 1.00 89.69 959 LEU A CA 1
ATOM 7595 C C . LEU A 1 959 ? -14.426 -26.842 26.012 1.00 89.69 959 LEU A C 1
ATOM 7597 O O . LEU A 1 959 ? -13.369 -26.250 26.226 1.00 89.69 959 LEU A O 1
ATOM 7601 N N . SER A 1 960 ? -14.495 -28.173 26.064 1.00 88.38 960 SER A N 1
ATOM 7602 C CA . SER A 1 960 ? -13.254 -28.954 26.107 1.00 88.38 960 SER A CA 1
ATOM 7603 C C . SER A 1 960 ? -12.466 -28.789 24.790 1.00 88.38 960 SER A C 1
ATOM 7605 O O . SER A 1 960 ? -13.070 -28.532 23.744 1.00 88.38 960 SER A O 1
ATOM 7607 N N . PRO A 1 961 ? -11.129 -28.954 24.791 1.00 89.94 961 PRO A N 1
ATOM 7608 C CA . PRO A 1 961 ? -10.317 -28.832 23.580 1.00 89.94 961 PRO A CA 1
ATOM 7609 C C . PRO A 1 961 ? -10.809 -29.708 22.415 1.00 89.94 961 PRO A C 1
ATOM 7611 O O . PRO A 1 961 ? -10.846 -29.241 21.279 1.00 89.94 961 PRO A O 1
ATOM 7614 N N . ASN A 1 962 ? -11.258 -30.935 22.699 1.00 91.81 962 ASN A N 1
ATOM 7615 C CA . ASN A 1 962 ? -11.773 -31.868 21.689 1.00 91.81 962 ASN A CA 1
ATOM 7616 C C . ASN A 1 962 ? -13.119 -31.419 21.100 1.00 91.81 962 ASN A C 1
ATOM 7618 O O . ASN A 1 962 ? -13.338 -31.525 19.891 1.00 91.81 962 ASN A O 1
ATOM 7622 N N . GLU A 1 963 ? -14.016 -30.893 21.938 1.00 92.00 963 GLU A N 1
ATOM 7623 C CA . GLU A 1 963 ? -15.297 -30.337 21.487 1.00 92.00 963 GLU A CA 1
ATOM 7624 C C . GLU A 1 963 ? -15.081 -29.082 20.637 1.00 92.00 963 GLU A C 1
ATOM 7626 O O . GLU A 1 963 ? -15.681 -28.952 19.573 1.00 92.00 963 GLU A O 1
ATOM 7631 N N . ALA A 1 964 ? -14.175 -28.194 21.053 1.00 91.69 964 ALA A N 1
ATOM 7632 C CA . ALA A 1 964 ? -13.833 -26.987 20.304 1.00 91.69 964 ALA A CA 1
ATOM 7633 C C . ALA A 1 964 ? -13.211 -27.303 18.932 1.00 91.69 964 ALA A C 1
ATOM 7635 O O . ALA A 1 964 ? -13.557 -26.664 17.936 1.00 91.69 964 ALA A O 1
ATOM 7636 N N . LEU A 1 965 ? -12.345 -28.321 18.854 1.00 92.56 965 LEU A N 1
ATOM 7637 C CA . LEU A 1 965 ? -11.790 -28.804 17.588 1.00 92.56 965 LEU A CA 1
ATOM 7638 C C . LEU A 1 965 ? -12.878 -29.388 16.672 1.00 92.56 965 LEU A C 1
ATOM 7640 O O . LEU A 1 965 ? -12.878 -29.130 15.468 1.00 92.56 965 LEU A O 1
ATOM 7644 N N . SER A 1 966 ? -13.815 -30.152 17.236 1.00 93.06 966 SER A N 1
ATOM 7645 C CA . SER A 1 966 ? -14.925 -30.754 16.486 1.00 93.06 966 SER A CA 1
ATOM 7646 C C . SER A 1 966 ? -15.870 -29.686 15.929 1.00 93.06 966 SER A C 1
ATOM 7648 O O . SER A 1 966 ? -16.174 -29.701 14.736 1.00 93.06 966 SER A O 1
ATOM 7650 N N . ALA A 1 967 ? -16.247 -28.704 16.755 1.00 92.62 967 ALA A N 1
ATOM 7651 C CA . ALA A 1 967 ? -17.060 -27.562 16.341 1.00 92.62 967 ALA A CA 1
ATOM 7652 C C . ALA A 1 967 ? -16.359 -26.728 15.253 1.00 92.62 967 ALA A C 1
ATOM 7654 O O . ALA A 1 967 ? -16.974 -26.368 14.252 1.00 92.62 967 ALA A O 1
ATOM 7655 N N . SER A 1 968 ? -15.050 -26.484 15.399 1.00 93.06 968 SER A N 1
ATOM 7656 C CA . SER A 1 968 ? -14.229 -25.815 14.381 1.00 93.06 968 SER A CA 1
ATOM 7657 C C . SER A 1 968 ? -14.306 -26.524 13.024 1.00 93.06 968 SER A C 1
ATOM 7659 O O . SER A 1 968 ? -14.618 -25.894 12.012 1.00 93.06 968 SER A O 1
ATOM 7661 N N . LYS A 1 969 ? -14.095 -27.848 12.993 1.00 90.81 969 LYS A N 1
ATOM 7662 C CA . LYS A 1 969 ? -14.167 -28.645 11.757 1.00 90.81 969 LYS A CA 1
ATOM 7663 C C . LYS A 1 969 ? -15.563 -28.621 11.129 1.00 90.81 969 LYS A C 1
ATOM 7665 O O . LYS A 1 969 ? -15.669 -28.437 9.916 1.00 90.81 969 LYS A O 1
ATOM 7670 N N . ALA A 1 970 ? -16.619 -28.753 11.932 1.00 91.38 970 ALA A N 1
ATOM 7671 C CA . ALA A 1 970 ? -17.998 -28.731 11.446 1.00 91.38 970 ALA A CA 1
ATOM 7672 C C . ALA A 1 970 ? -18.370 -27.376 10.816 1.00 91.38 970 ALA A C 1
ATOM 7674 O O . ALA A 1 970 ? -18.885 -27.329 9.693 1.00 91.38 970 ALA A O 1
ATOM 7675 N N . LEU A 1 971 ? -18.024 -26.267 11.479 1.00 92.12 971 LEU A N 1
ATOM 7676 C CA . LEU A 1 971 ? -18.232 -24.916 10.951 1.00 92.12 971 LEU A CA 1
ATOM 7677 C C . LEU A 1 971 ? -17.466 -24.699 9.634 1.00 92.12 971 LEU A C 1
ATOM 7679 O O . LEU A 1 971 ? -18.036 -24.158 8.682 1.00 92.12 971 LEU A O 1
ATOM 7683 N N . THR A 1 972 ? -16.212 -25.164 9.536 1.00 90.62 972 THR A N 1
ATOM 7684 C CA . THR A 1 972 ? -15.406 -25.076 8.305 1.00 90.62 972 THR A CA 1
ATOM 7685 C C . THR A 1 972 ? -16.024 -25.866 7.144 1.00 90.62 972 THR A C 1
ATOM 7687 O O . THR A 1 972 ? -16.132 -25.344 6.034 1.00 90.62 972 THR A O 1
ATOM 7690 N N . GLN A 1 973 ? -16.493 -27.093 7.387 1.00 86.50 973 GLN A N 1
ATOM 7691 C CA . GLN A 1 973 ? -17.120 -27.929 6.354 1.00 86.50 973 GLN A CA 1
ATOM 7692 C C . GLN A 1 973 ? -18.449 -27.368 5.849 1.00 86.50 973 GLN A C 1
ATOM 7694 O O . GLN A 1 973 ? -18.790 -27.527 4.670 1.00 86.50 973 GLN A O 1
ATOM 7699 N N . LYS A 1 974 ? -19.221 -26.740 6.740 1.00 87.00 974 LYS A N 1
ATOM 7700 C CA . LYS A 1 974 ? -20.517 -26.165 6.396 1.00 87.00 974 LYS A CA 1
ATOM 7701 C C . LYS A 1 974 ? -20.393 -24.797 5.690 1.00 87.00 974 LYS A C 1
ATOM 7703 O O . LYS A 1 974 ? -21.271 -24.468 4.895 1.00 87.00 974 LYS A O 1
ATOM 7708 N N . LYS A 1 975 ? -19.317 -24.018 5.903 1.00 90.56 975 LYS A N 1
ATOM 7709 C CA . LYS A 1 975 ? -19.069 -22.767 5.141 1.00 90.56 975 LYS A CA 1
ATOM 7710 C C . LYS A 1 975 ? -18.548 -22.985 3.712 1.00 90.56 975 LYS A C 1
ATOM 7712 O O . LYS A 1 975 ? -18.548 -22.039 2.919 1.00 90.56 975 LYS A O 1
ATOM 7717 N N . ALA A 1 976 ? -18.102 -24.198 3.378 1.00 89.19 976 ALA A N 1
ATOM 7718 C CA . ALA A 1 976 ? -17.535 -24.541 2.075 1.00 89.19 976 ALA A CA 1
ATOM 7719 C C . ALA A 1 976 ? -18.538 -24.347 0.921 1.00 89.19 976 ALA A C 1
ATOM 7721 O O . ALA A 1 976 ? -19.689 -24.786 0.985 1.00 89.19 976 ALA A O 1
ATOM 7722 N N . LEU A 1 977 ? -18.094 -23.729 -0.173 1.00 87.56 977 LEU A N 1
ATOM 7723 C CA . LEU A 1 977 ? -18.873 -23.602 -1.402 1.00 87.56 977 LEU A CA 1
ATOM 7724 C C . LEU A 1 977 ? -18.810 -24.907 -2.195 1.00 87.56 977 LEU A C 1
ATOM 7726 O O . LEU A 1 977 ? -17.765 -25.263 -2.738 1.00 87.56 977 LEU A O 1
ATOM 7730 N N . ARG A 1 978 ? -19.953 -25.593 -2.282 1.00 86.50 978 ARG A N 1
ATOM 7731 C CA . ARG A 1 978 ? -20.095 -26.863 -3.013 1.00 86.50 978 ARG A CA 1
ATOM 7732 C C . ARG A 1 978 ? -20.774 -26.706 -4.371 1.00 86.50 978 ARG A C 1
ATOM 7734 O O . ARG A 1 978 ? -20.499 -27.471 -5.281 1.00 86.50 978 ARG A O 1
ATOM 7741 N N . SER A 1 979 ? -21.630 -25.699 -4.549 1.00 82.00 979 SER A N 1
ATOM 7742 C CA . SER A 1 979 ? -22.393 -25.548 -5.793 1.00 82.00 979 SER A CA 1
ATOM 7743 C C . SER A 1 979 ? -21.542 -24.992 -6.940 1.00 82.00 979 SER A C 1
ATOM 7745 O O . SER A 1 979 ? -20.949 -23.917 -6.830 1.00 82.00 979 SER A O 1
ATOM 7747 N N . ARG A 1 980 ? -21.561 -25.676 -8.092 1.00 72.75 980 ARG A N 1
ATOM 7748 C CA . ARG A 1 980 ? -20.872 -25.243 -9.322 1.00 72.75 980 ARG A CA 1
ATOM 7749 C C . ARG A 1 980 ? -21.392 -23.913 -9.874 1.00 72.75 980 ARG A C 1
ATOM 7751 O O . ARG A 1 980 ? -20.615 -23.177 -10.468 1.00 72.75 980 ARG A O 1
ATOM 7758 N N . GLY A 1 981 ? -22.667 -23.569 -9.660 1.00 70.69 981 GLY A N 1
ATOM 7759 C CA . GLY A 1 981 ? -23.273 -22.338 -10.202 1.00 70.69 981 GLY A CA 1
ATOM 7760 C C . GLY A 1 981 ? -22.619 -21.036 -9.710 1.00 70.69 981 GLY A C 1
ATOM 7761 O O . GLY A 1 981 ? -22.782 -19.981 -10.327 1.00 70.69 981 GLY A O 1
ATOM 7762 N N . VAL A 1 982 ? -21.853 -21.128 -8.620 1.00 73.38 982 VAL A N 1
ATOM 7763 C CA . VAL A 1 982 ? -21.078 -20.038 -8.019 1.00 73.38 982 VAL A CA 1
ATOM 7764 C C . VAL A 1 982 ? -19.754 -19.817 -8.768 1.00 73.38 982 VAL A C 1
ATOM 7766 O O . VAL A 1 982 ? -19.209 -18.720 -8.739 1.00 73.38 982 VAL A O 1
ATOM 7769 N N . VAL A 1 983 ? -19.230 -20.816 -9.484 1.00 70.44 983 VAL A N 1
ATOM 7770 C CA . VAL A 1 983 ? -17.975 -20.713 -10.245 1.00 70.44 983 VAL A CA 1
ATOM 7771 C C . VAL A 1 983 ? -18.279 -20.295 -11.684 1.00 70.44 983 VAL A C 1
ATOM 7773 O O . VAL A 1 983 ? -19.104 -20.897 -12.368 1.00 70.44 983 VAL A O 1
ATOM 7776 N N . GLY A 1 984 ? -17.636 -19.224 -12.154 1.00 65.25 984 GLY A N 1
ATOM 7777 C CA . GLY A 1 984 ? -17.769 -18.763 -13.534 1.00 65.25 984 GLY A CA 1
ATOM 7778 C C . GLY A 1 984 ? -17.076 -19.695 -14.535 1.00 65.25 984 GLY A C 1
ATOM 7779 O O . GLY A 1 984 ? -16.249 -20.524 -14.170 1.00 65.25 984 GLY A O 1
ATOM 7780 N N . VAL A 1 985 ? -17.336 -19.505 -15.832 1.00 61.03 985 VAL A N 1
ATOM 7781 C CA . VAL A 1 985 ? -16.699 -20.284 -16.923 1.00 61.03 985 VAL A CA 1
ATOM 7782 C C . VAL A 1 985 ? -15.169 -20.100 -16.961 1.00 61.03 985 VAL A C 1
ATOM 7784 O O . VAL A 1 985 ? -14.434 -20.923 -17.510 1.00 61.03 985 VAL A O 1
ATOM 7787 N N . THR A 1 986 ? -14.655 -19.034 -16.342 1.00 61.94 986 THR A N 1
ATOM 7788 C CA . THR A 1 986 ? -13.218 -18.791 -16.148 1.00 61.94 986 THR A CA 1
ATOM 7789 C C . THR A 1 986 ? -12.584 -19.680 -15.071 1.00 61.94 986 THR A C 1
ATOM 7791 O O . THR A 1 986 ? -11.362 -19.720 -14.989 1.00 61.94 986 THR A O 1
ATOM 7794 N N . GLY A 1 987 ? -13.375 -20.414 -14.279 1.00 62.62 987 GLY A N 1
ATOM 7795 C CA . GLY A 1 987 ? -12.912 -21.177 -13.112 1.00 62.62 987 GLY A CA 1
ATOM 7796 C C . GLY A 1 987 ? -12.784 -20.333 -11.838 1.00 62.62 987 GLY A C 1
ATOM 7797 O O . GLY A 1 987 ? -12.432 -20.849 -10.784 1.00 62.62 987 GLY A O 1
ATOM 7798 N N . ILE A 1 988 ? -13.087 -19.034 -11.917 1.00 70.88 988 ILE A N 1
ATOM 7799 C CA . ILE A 1 988 ? -13.035 -18.102 -10.787 1.00 70.88 988 ILE A CA 1
ATOM 7800 C C . ILE A 1 988 ? -14.413 -18.059 -10.115 1.00 70.88 988 ILE A C 1
ATOM 7802 O O . ILE A 1 988 ? -15.442 -17.989 -10.792 1.00 70.88 988 ILE A O 1
ATOM 7806 N N . VAL A 1 989 ? -14.443 -18.081 -8.781 1.00 71.88 989 VAL A N 1
ATOM 7807 C CA . VAL A 1 989 ? -15.676 -17.918 -7.995 1.00 71.88 989 VAL A CA 1
ATOM 7808 C C . VAL A 1 989 ? -16.279 -16.536 -8.263 1.00 71.88 989 VAL A C 1
ATOM 7810 O O . VAL A 1 989 ? -15.607 -15.516 -8.107 1.00 71.88 989 VAL A O 1
ATOM 7813 N N . ARG A 1 990 ? -17.556 -16.491 -8.654 1.00 66.88 990 ARG A N 1
ATOM 7814 C CA . ARG A 1 990 ? -18.325 -15.251 -8.803 1.00 66.88 990 ARG A CA 1
ATOM 7815 C C . ARG A 1 990 ? -18.494 -14.621 -7.428 1.00 66.88 990 ARG A C 1
ATOM 7817 O O . ARG A 1 990 ? -19.177 -15.180 -6.569 1.00 66.88 990 ARG A O 1
ATOM 7824 N N . ARG A 1 991 ? -17.884 -13.454 -7.223 1.00 71.56 991 ARG A N 1
ATOM 7825 C CA . ARG A 1 991 ? -17.858 -12.802 -5.907 1.00 71.56 991 ARG A CA 1
ATOM 7826 C C . ARG A 1 991 ? -19.252 -12.406 -5.414 1.00 71.56 991 ARG A C 1
ATOM 7828 O O . ARG A 1 991 ? -19.521 -12.547 -4.229 1.00 71.56 991 ARG A O 1
ATOM 7835 N N . ASP A 1 992 ? -20.163 -12.067 -6.327 1.00 65.69 992 ASP A N 1
ATOM 7836 C CA . ASP A 1 992 ? -21.580 -11.786 -6.032 1.00 65.69 992 ASP A CA 1
ATOM 7837 C C . ASP A 1 992 ? -22.332 -12.964 -5.381 1.00 65.69 992 ASP A C 1
ATOM 7839 O O . ASP A 1 992 ? -23.391 -12.782 -4.788 1.00 65.69 992 ASP A O 1
ATOM 7843 N N . SER A 1 993 ? -21.822 -14.193 -5.519 1.00 67.56 993 SER A N 1
ATOM 7844 C CA . SER A 1 993 ? -22.445 -15.405 -4.969 1.00 67.56 993 SER A CA 1
ATOM 7845 C C . SER A 1 993 ? -21.897 -15.795 -3.590 1.00 67.56 993 SER A C 1
ATOM 7847 O O . SER A 1 993 ? -22.364 -16.771 -3.002 1.00 67.56 993 SER A O 1
ATOM 7849 N N . ILE A 1 994 ? -20.911 -15.059 -3.070 1.00 77.25 994 ILE A N 1
ATOM 7850 C CA . ILE A 1 994 ? -20.299 -15.314 -1.766 1.00 77.25 994 ILE A CA 1
ATOM 7851 C C . ILE A 1 994 ? -21.178 -14.682 -0.684 1.00 77.25 994 ILE A C 1
ATOM 7853 O O . ILE A 1 994 ? -21.383 -13.470 -0.662 1.00 77.25 994 ILE A O 1
ATOM 7857 N N . SER A 1 995 ? -21.691 -15.498 0.234 1.00 80.38 995 SER A N 1
ATOM 7858 C CA . SER A 1 995 ? -22.459 -15.008 1.382 1.00 80.38 995 SER A CA 1
ATOM 7859 C C . SER A 1 995 ? -21.571 -14.757 2.603 1.00 80.38 995 SER A C 1
ATOM 7861 O O . SER A 1 995 ? -20.469 -15.301 2.708 1.00 80.38 995 SER A O 1
ATOM 7863 N N . SER A 1 996 ? -22.084 -14.011 3.587 1.00 82.44 996 SER A N 1
ATOM 7864 C CA . SER A 1 996 ? -21.413 -13.819 4.882 1.00 82.44 996 SER A CA 1
ATOM 7865 C C . SER A 1 996 ? -21.042 -15.128 5.580 1.00 82.44 996 SER A C 1
ATOM 7867 O O . SER A 1 996 ? -20.014 -15.192 6.249 1.00 82.44 996 SER A O 1
ATOM 7869 N N . LEU A 1 997 ? -21.846 -16.180 5.379 1.00 86.25 997 LEU A N 1
ATOM 7870 C CA . LEU A 1 997 ? -21.585 -17.520 5.901 1.00 86.25 997 LEU A CA 1
ATOM 7871 C C . LEU A 1 997 ? -20.328 -18.131 5.272 1.00 86.25 997 LEU A C 1
ATOM 7873 O O . LEU A 1 997 ? -19.525 -18.732 5.977 1.00 86.25 997 LEU A O 1
ATOM 7877 N N . ASN A 1 998 ? -20.106 -17.919 3.972 1.00 88.12 998 ASN A N 1
ATOM 7878 C CA . ASN A 1 998 ? -18.904 -18.404 3.294 1.00 88.12 998 ASN A CA 1
ATOM 7879 C C . ASN A 1 998 ? -17.647 -17.648 3.748 1.00 88.12 998 ASN A C 1
ATOM 7881 O O . ASN A 1 998 ? -16.576 -18.241 3.797 1.00 88.12 998 ASN A O 1
ATOM 7885 N N . THR A 1 999 ? -17.772 -16.369 4.124 1.00 90.44 999 THR A N 1
ATOM 7886 C CA . THR A 1 999 ? -16.671 -15.538 4.655 1.00 90.44 999 THR A CA 1
ATOM 7887 C C . THR A 1 999 ? -16.553 -15.547 6.184 1.00 90.44 999 THR A C 1
ATOM 7889 O O . THR A 1 999 ? -15.921 -14.662 6.773 1.00 90.44 999 THR A O 1
ATOM 7892 N N . MET A 1 1000 ? -17.173 -16.514 6.860 1.00 92.69 1000 MET A N 1
ATOM 7893 C CA . MET A 1 1000 ? -16.977 -16.717 8.293 1.00 92.69 1000 MET A CA 1
ATOM 7894 C C . MET A 1 1000 ? -15.564 -17.269 8.543 1.00 92.69 1000 MET A C 1
ATOM 7896 O O . MET A 1 1000 ? -15.140 -18.231 7.901 1.00 92.69 1000 MET A O 1
ATOM 7900 N N . GLU A 1 1001 ? -14.823 -16.668 9.468 1.00 94.12 1001 GLU A N 1
ATOM 7901 C CA . GLU A 1 1001 ? -13.490 -17.144 9.864 1.00 94.12 1001 GLU A CA 1
ATOM 7902 C C . GLU A 1 1001 ? -13.595 -17.843 11.207 1.00 94.12 1001 GLU A C 1
ATOM 7904 O O . GLU A 1 1001 ? -14.241 -17.336 12.128 1.00 94.12 1001 GLU A O 1
ATOM 7909 N N . VAL A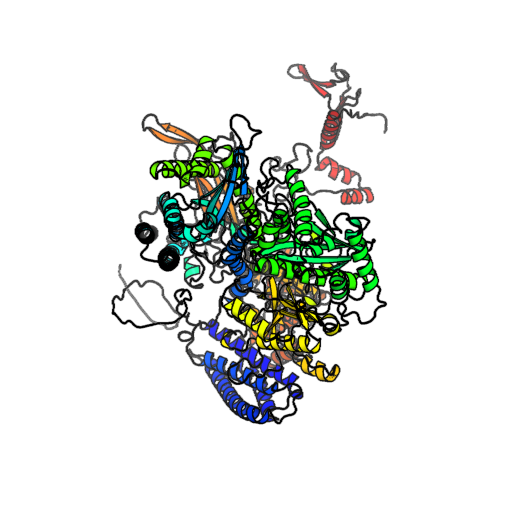 1 1002 ? -12.972 -19.013 11.288 1.00 94.44 1002 VAL A N 1
ATOM 7910 C CA . VAL A 1 1002 ? -13.048 -19.899 12.446 1.00 94.44 1002 VAL A CA 1
ATOM 7911 C C . VAL A 1 1002 ? -11.624 -20.236 12.858 1.00 94.44 1002 VAL A C 1
ATOM 7913 O O . VAL A 1 1002 ? -10.927 -20.965 12.156 1.00 94.44 1002 VAL A O 1
ATOM 7916 N N . VAL A 1 1003 ? -11.183 -19.686 13.987 1.00 95.06 1003 VAL A N 1
ATOM 7917 C CA . VAL A 1 1003 ? -9.815 -19.843 14.492 1.00 95.06 1003 VAL A CA 1
ATOM 7918 C C . VAL A 1 1003 ? -9.861 -20.668 15.768 1.00 95.06 1003 VAL A C 1
ATOM 7920 O O . VAL A 1 1003 ? -10.427 -20.236 16.768 1.00 95.06 1003 VAL A O 1
ATOM 7923 N N . TYR A 1 1004 ? -9.271 -21.858 15.740 1.00 95.00 1004 TYR A N 1
ATOM 7924 C CA . TYR A 1 1004 ? -9.106 -22.692 16.926 1.00 95.00 1004 TYR A CA 1
ATOM 7925 C C . TYR A 1 1004 ? -7.637 -22.703 17.337 1.00 95.00 1004 TYR A C 1
ATOM 7927 O O . TYR A 1 1004 ? -6.783 -23.114 16.556 1.00 95.00 1004 TYR A O 1
ATOM 7935 N N . ILE A 1 1005 ? -7.366 -22.266 18.565 1.00 93.88 1005 ILE A N 1
ATOM 7936 C CA . ILE A 1 1005 ? -6.028 -22.224 19.148 1.00 93.88 1005 ILE A CA 1
ATOM 7937 C C . ILE A 1 1005 ? -5.975 -23.241 20.297 1.00 93.88 1005 ILE A C 1
ATOM 7939 O O . ILE A 1 1005 ? -6.694 -23.068 21.292 1.00 93.88 1005 ILE A O 1
ATOM 7943 N N . PRO A 1 1006 ? -5.163 -24.309 20.179 1.00 91.19 1006 PRO A N 1
ATOM 7944 C CA . PRO A 1 1006 ? -5.079 -25.353 21.193 1.00 91.19 1006 PRO A CA 1
ATOM 7945 C C . PRO A 1 1006 ? -4.366 -24.861 22.467 1.00 91.19 1006 PRO A C 1
ATOM 7947 O O . PRO A 1 1006 ? -3.555 -23.937 22.412 1.00 91.19 1006 PRO A O 1
ATOM 7950 N N . PRO A 1 1007 ? -4.619 -25.479 23.635 1.00 87.06 1007 PRO A N 1
ATOM 7951 C CA . PRO A 1 1007 ? -3.896 -25.148 24.862 1.00 87.06 1007 PRO A CA 1
ATOM 7952 C C . PRO A 1 1007 ? -2.385 -25.417 24.726 1.00 87.06 1007 PRO A C 1
ATOM 7954 O O . PRO A 1 1007 ? -1.975 -26.393 24.102 1.00 87.06 1007 PRO A O 1
ATOM 7957 N N . GLY A 1 1008 ? -1.553 -24.567 25.341 1.00 84.06 1008 GLY A N 1
ATOM 7958 C CA . GLY A 1 1008 ? -0.083 -24.667 25.299 1.00 84.06 1008 GLY A CA 1
ATOM 7959 C C . GLY A 1 1008 ? 0.592 -23.889 24.159 1.00 84.06 1008 GLY A C 1
ATOM 7960 O O . GLY A 1 1008 ? 1.819 -23.872 24.074 1.00 84.06 1008 GLY A O 1
ATOM 7961 N N . SER A 1 1009 ? -0.182 -23.222 23.300 1.00 87.12 1009 SER A N 1
ATOM 7962 C CA . SER A 1 1009 ? 0.322 -22.268 22.309 1.00 87.12 1009 SER A CA 1
ATOM 7963 C C . SER A 1 1009 ? 0.881 -20.994 22.949 1.00 87.12 1009 SER A C 1
ATOM 7965 O O . SER A 1 1009 ? 0.523 -20.628 24.066 1.00 87.12 1009 SER A O 1
ATOM 7967 N N . LYS A 1 1010 ? 1.714 -20.261 22.197 1.00 87.50 1010 LYS A N 1
ATOM 7968 C CA . LYS A 1 1010 ? 2.137 -18.903 22.584 1.00 87.50 1010 LYS A CA 1
ATOM 7969 C C . LYS A 1 1010 ? 1.006 -17.878 22.455 1.00 87.50 1010 LYS A C 1
ATOM 7971 O O . LYS A 1 1010 ? 1.005 -16.894 23.190 1.00 87.50 1010 LYS A O 1
ATOM 7976 N N . ASP A 1 1011 ? 0.056 -18.107 21.554 1.00 89.50 1011 ASP A N 1
ATOM 7977 C CA . ASP A 1 1011 ? -1.155 -17.294 21.448 1.00 89.50 1011 ASP A CA 1
ATOM 7978 C C . ASP A 1 1011 ? -2.186 -17.707 22.511 1.00 89.50 1011 ASP A C 1
ATOM 7980 O O . ASP A 1 1011 ? -2.180 -18.864 22.946 1.00 89.50 1011 ASP A O 1
ATOM 7984 N N . PRO A 1 1012 ? -3.096 -16.806 22.923 1.00 89.94 1012 PRO A N 1
ATOM 7985 C CA . PRO A 1 1012 ? -4.180 -17.141 23.840 1.00 89.94 1012 PRO A CA 1
ATOM 7986 C C . PRO A 1 1012 ? -5.064 -18.280 23.305 1.00 89.94 1012 PRO A C 1
ATOM 7988 O O . PRO A 1 1012 ? -5.604 -18.197 22.203 1.00 89.94 1012 PRO A O 1
ATOM 7991 N N . MET A 1 1013 ? -5.233 -19.342 24.100 1.00 91.31 1013 MET A N 1
ATOM 7992 C CA . MET A 1 1013 ? -6.082 -20.483 23.735 1.00 91.31 1013 MET A CA 1
ATOM 7993 C C . MET A 1 1013 ? -7.558 -20.074 23.604 1.00 91.31 1013 MET A C 1
ATOM 7995 O O . MET A 1 1013 ? -8.064 -19.288 24.411 1.00 91.31 1013 MET A O 1
ATOM 7999 N N . GLY A 1 1014 ? -8.274 -20.654 22.639 1.00 92.00 1014 GLY A N 1
ATOM 8000 C CA . GLY A 1 1014 ? -9.686 -20.343 22.417 1.00 92.00 1014 GLY A CA 1
ATOM 8001 C C . GLY A 1 1014 ? -10.222 -20.773 21.055 1.00 92.00 1014 GLY A C 1
ATOM 8002 O O . GLY A 1 1014 ? -9.464 -21.089 20.140 1.00 92.00 1014 GLY A O 1
ATOM 8003 N N . LEU A 1 1015 ? -11.548 -20.765 20.927 1.00 94.75 1015 LEU A N 1
ATOM 8004 C CA . LEU A 1 1015 ? -12.251 -20.837 19.647 1.00 94.75 1015 LEU A CA 1
ATOM 8005 C C . LEU A 1 1015 ? -12.811 -19.448 19.328 1.00 94.75 1015 LEU A C 1
ATOM 8007 O O . LEU A 1 1015 ? -13.706 -18.977 20.026 1.00 94.75 1015 LEU A O 1
ATOM 8011 N N . TYR A 1 1016 ? -12.292 -18.801 18.290 1.00 95.38 1016 TYR A N 1
ATOM 8012 C CA . TYR A 1 1016 ? -12.695 -17.464 17.863 1.00 95.38 1016 TYR A CA 1
ATOM 8013 C C . TYR A 1 1016 ? -13.462 -17.536 16.543 1.00 95.38 1016 TYR A C 1
ATOM 8015 O O . TYR A 1 1016 ? -12.957 -18.059 15.548 1.00 95.38 1016 TYR A O 1
ATOM 8023 N N . ILE A 1 1017 ? -14.678 -16.992 16.527 1.00 94.69 1017 ILE A N 1
ATOM 8024 C CA . ILE A 1 1017 ? -15.560 -16.982 15.359 1.00 94.69 1017 ILE A CA 1
ATOM 8025 C C . ILE A 1 1017 ? -15.848 -15.536 14.961 1.00 94.69 1017 ILE A C 1
ATOM 8027 O O . ILE A 1 1017 ? -16.321 -14.733 15.773 1.00 94.69 1017 ILE A O 1
ATOM 8031 N N . PHE A 1 1018 ? -15.593 -15.226 13.689 1.00 93.69 1018 PHE A N 1
ATOM 8032 C CA . PHE A 1 1018 ? -15.789 -13.898 13.116 1.00 93.69 1018 PHE A CA 1
ATOM 8033 C C . PHE A 1 1018 ? -16.631 -13.957 11.842 1.00 93.69 1018 PHE A C 1
ATOM 8035 O O . PHE A 1 1018 ? -16.402 -14.785 10.959 1.00 93.69 1018 PHE A O 1
ATOM 8042 N N . TYR A 1 1019 ? -17.572 -13.031 11.715 1.00 90.69 1019 TYR A N 1
ATOM 8043 C CA . TYR A 1 1019 ? -18.461 -12.854 10.572 1.00 90.69 1019 TYR A CA 1
ATOM 8044 C C . TYR A 1 1019 ? -18.633 -11.384 10.134 1.00 90.69 1019 TYR A C 1
ATOM 8046 O O . TYR A 1 1019 ? -19.226 -11.140 9.087 1.00 90.69 1019 TYR A O 1
ATOM 8054 N N . GLN A 1 1020 ? -18.089 -10.397 10.856 1.00 86.31 1020 GLN A N 1
ATOM 8055 C CA . GLN A 1 1020 ? -18.185 -8.976 10.495 1.00 86.31 1020 GLN A CA 1
ATOM 8056 C C . GLN A 1 1020 ? -17.265 -8.576 9.321 1.00 86.31 1020 GLN A C 1
ATOM 8058 O O . GLN A 1 1020 ? -16.379 -9.332 8.896 1.00 86.31 1020 GLN A O 1
ATOM 8063 N N . TYR A 1 1021 ? -17.501 -7.367 8.792 1.00 82.44 1021 TYR A N 1
ATOM 8064 C CA . TYR A 1 1021 ? -16.775 -6.741 7.675 1.00 82.44 1021 TYR A CA 1
ATOM 8065 C C . TYR A 1 1021 ? -15.317 -6.390 7.998 1.00 82.44 1021 TYR A C 1
ATOM 8067 O O . TYR A 1 1021 ? -15.027 -5.968 9.120 1.00 82.44 1021 TYR A O 1
ATOM 8075 N N . GLY A 1 1022 ? -14.459 -6.415 6.972 1.00 85.44 1022 GLY A N 1
ATOM 8076 C CA . GLY A 1 1022 ? -13.091 -5.871 6.998 1.00 85.44 1022 GLY A CA 1
ATOM 8077 C C . GLY A 1 1022 ? -11.975 -6.918 7.024 1.00 85.44 1022 GLY A C 1
ATOM 8078 O O . GLY A 1 1022 ? -10.801 -6.564 6.944 1.00 85.44 1022 GLY A O 1
ATOM 8079 N N . ARG A 1 1023 ? -12.301 -8.209 7.099 1.00 92.06 1023 ARG A N 1
ATOM 8080 C CA . ARG A 1 1023 ? -11.302 -9.285 7.161 1.00 92.06 1023 ARG A CA 1
ATOM 8081 C C . ARG A 1 1023 ? -10.896 -9.700 5.753 1.00 92.06 1023 ARG A C 1
ATOM 8083 O O . ARG A 1 1023 ? -11.740 -9.781 4.861 1.00 92.06 1023 ARG A O 1
ATOM 8090 N N . LEU A 1 1024 ? -9.603 -9.944 5.555 1.00 93.31 1024 LEU A N 1
ATOM 8091 C CA . LEU A 1 1024 ? -9.088 -10.466 4.294 1.00 93.31 1024 LEU A CA 1
ATOM 8092 C C . LEU A 1 1024 ? -9.377 -11.965 4.237 1.00 93.31 1024 LEU A C 1
ATOM 8094 O O . LEU A 1 1024 ? -8.940 -12.707 5.111 1.00 93.31 1024 LEU A O 1
ATOM 8098 N N . MET A 1 1025 ? -10.106 -12.389 3.212 1.00 92.81 1025 MET A N 1
ATOM 8099 C CA . MET A 1 1025 ? -10.459 -13.781 2.959 1.00 92.81 1025 MET A CA 1
ATOM 8100 C C . MET A 1 1025 ? -9.865 -14.216 1.623 1.00 92.81 1025 MET A C 1
ATOM 8102 O O . MET A 1 1025 ? -9.862 -13.441 0.663 1.00 92.81 1025 MET A O 1
ATOM 8106 N N . ARG A 1 1026 ? -9.417 -15.466 1.518 1.00 92.00 1026 ARG A N 1
ATOM 8107 C CA . ARG A 1 1026 ? -8.958 -16.036 0.245 1.00 92.00 1026 ARG A CA 1
ATOM 8108 C C . ARG A 1 1026 ? -9.503 -17.448 0.026 1.00 92.00 1026 ARG A C 1
ATOM 8110 O O . ARG A 1 1026 ? -9.681 -18.171 1.006 1.00 92.00 1026 ARG A O 1
ATOM 8117 N N . PRO A 1 1027 ? -9.764 -17.846 -1.227 1.00 90.62 1027 PRO A N 1
ATOM 8118 C CA . PRO A 1 1027 ? -10.260 -19.175 -1.546 1.00 90.62 1027 PRO A CA 1
ATOM 8119 C C . PRO A 1 1027 ? -9.128 -20.213 -1.602 1.00 90.62 1027 PRO A C 1
ATOM 8121 O O . PRO A 1 1027 ? -8.097 -19.976 -2.231 1.00 90.62 1027 PRO A O 1
ATOM 8124 N N . VAL A 1 1028 ? -9.368 -21.386 -1.019 1.00 91.25 1028 VAL A N 1
ATOM 8125 C CA . VAL A 1 1028 ? -8.563 -22.611 -1.162 1.00 91.25 1028 VAL A CA 1
ATOM 8126 C C . VAL A 1 1028 ? -9.470 -23.796 -1.490 1.00 91.25 1028 VAL A C 1
ATOM 8128 O O . VAL A 1 1028 ? -10.683 -23.731 -1.282 1.00 91.25 1028 VAL A O 1
ATOM 8131 N N . LEU A 1 1029 ? -8.904 -24.874 -2.023 1.00 89.44 1029 LEU A N 1
ATOM 8132 C CA . LEU A 1 1029 ? -9.618 -26.115 -2.310 1.00 89.44 1029 LEU A CA 1
ATOM 8133 C C . LEU A 1 1029 ? -9.523 -27.065 -1.118 1.00 89.44 1029 LEU A C 1
ATOM 8135 O O . LEU A 1 1029 ? -8.429 -27.320 -0.623 1.00 89.44 1029 LEU A O 1
ATOM 8139 N N . GLN A 1 1030 ? -10.654 -27.610 -0.680 1.00 90.25 1030 GLN A N 1
ATOM 8140 C CA . GLN A 1 1030 ? -10.680 -28.727 0.261 1.00 90.25 1030 GLN A CA 1
ATOM 8141 C C . GLN A 1 1030 ? -10.379 -30.030 -0.494 1.00 90.25 1030 GLN A C 1
ATOM 8143 O O . GLN A 1 1030 ? -11.030 -30.309 -1.502 1.00 90.25 1030 GLN A O 1
ATOM 8148 N N . ILE A 1 1031 ? -9.388 -30.799 -0.028 1.00 88.19 1031 ILE A N 1
ATOM 8149 C CA . ILE A 1 1031 ? -8.888 -31.989 -0.742 1.00 88.19 1031 ILE A CA 1
ATOM 8150 C C . ILE A 1 1031 ? -9.853 -33.171 -0.593 1.00 88.19 1031 ILE A C 1
ATOM 8152 O O . ILE A 1 1031 ? -10.333 -33.702 -1.592 1.00 88.19 1031 ILE A O 1
ATOM 8156 N N . GLU A 1 1032 ? -10.160 -33.558 0.648 1.00 84.62 1032 GLU A N 1
ATOM 8157 C CA . GLU A 1 1032 ? -11.114 -34.631 0.953 1.00 84.62 1032 GLU A CA 1
ATOM 8158 C C . GLU A 1 1032 ? -12.525 -34.050 1.040 1.00 84.62 1032 GLU A C 1
ATOM 8160 O O . GLU A 1 1032 ? -12.805 -33.165 1.859 1.00 84.62 1032 GLU A O 1
ATOM 8165 N N . SER A 1 1033 ? -13.421 -34.543 0.186 1.00 79.19 1033 SER A N 1
ATOM 8166 C CA . SER A 1 1033 ? -14.800 -34.069 0.099 1.00 79.19 1033 SER A CA 1
ATOM 8167 C C . SER A 1 1033 ? -15.798 -35.219 -0.027 1.00 79.19 1033 SER A C 1
ATOM 8169 O O . SER A 1 1033 ? -15.577 -36.126 -0.821 1.00 79.19 1033 SER A O 1
ATOM 8171 N N . PRO A 1 1034 ? -16.953 -35.156 0.656 1.00 72.94 1034 PRO A N 1
ATOM 8172 C CA . PRO A 1 1034 ? -18.060 -36.076 0.413 1.00 72.94 1034 PRO A CA 1
ATOM 8173 C C . PRO A 1 1034 ? -18.891 -35.712 -0.838 1.00 72.94 1034 PRO A C 1
ATOM 8175 O O . PRO A 1 1034 ? -19.974 -36.266 -1.024 1.00 72.94 1034 PRO A O 1
ATOM 8178 N N . SER A 1 1035 ? -18.454 -34.746 -1.662 1.00 73.69 1035 SER A N 1
ATOM 8179 C CA . SER A 1 1035 ? -19.167 -34.301 -2.871 1.00 73.69 1035 SER A CA 1
ATOM 8180 C C . SER A 1 1035 ? -19.436 -35.470 -3.827 1.00 73.69 1035 SER A C 1
ATOM 8182 O O . SER A 1 1035 ? -18.515 -36.134 -4.291 1.00 73.69 1035 SER A O 1
ATOM 8184 N N . ARG A 1 1036 ? -20.703 -35.685 -4.198 1.00 70.69 1036 ARG A N 1
ATOM 8185 C CA . ARG A 1 1036 ? -21.103 -36.646 -5.241 1.00 70.69 1036 ARG A CA 1
ATOM 8186 C C . ARG A 1 1036 ? -21.992 -35.948 -6.275 1.00 70.69 1036 ARG A C 1
ATOM 8188 O O . ARG A 1 1036 ? -22.747 -35.037 -5.938 1.00 70.69 1036 ARG A O 1
ATOM 8195 N N . GLY A 1 1037 ? -21.924 -36.364 -7.539 1.00 71.50 1037 GLY A N 1
ATOM 8196 C CA . GLY A 1 1037 ? -22.795 -35.838 -8.597 1.00 71.50 1037 GLY A CA 1
ATOM 8197 C C . GLY A 1 1037 ? -22.401 -34.447 -9.110 1.00 71.50 1037 GLY A C 1
ATOM 8198 O O . GLY A 1 1037 ? -21.315 -34.283 -9.652 1.00 71.50 1037 GLY A O 1
ATOM 8199 N N . GLY A 1 1038 ? -23.302 -33.458 -9.022 1.00 68.38 1038 GLY A N 1
ATOM 8200 C CA . GLY A 1 1038 ? -23.155 -32.130 -9.654 1.00 68.38 1038 GLY A CA 1
ATOM 8201 C C . GLY A 1 1038 ? -22.359 -31.079 -8.862 1.00 68.38 1038 GLY A C 1
ATOM 8202 O O . GLY A 1 1038 ? -22.080 -29.998 -9.389 1.00 68.38 1038 GLY A O 1
ATOM 8203 N N . ASP A 1 1039 ? -21.987 -31.378 -7.618 1.00 79.62 1039 ASP A N 1
ATOM 8204 C CA . ASP A 1 1039 ? -21.231 -30.479 -6.735 1.00 79.62 1039 ASP A CA 1
ATOM 8205 C C . ASP A 1 1039 ? -19.761 -30.362 -7.148 1.00 79.62 1039 ASP A C 1
ATOM 8207 O O . ASP A 1 1039 ? -19.219 -31.249 -7.796 1.00 79.62 1039 ASP A O 1
ATOM 8211 N N . LEU A 1 1040 ? -19.073 -29.278 -6.794 1.00 82.19 1040 LEU A N 1
ATOM 8212 C CA . LEU A 1 1040 ? -17.635 -29.120 -7.027 1.00 82.19 1040 LEU A CA 1
ATOM 8213 C C . LEU A 1 1040 ? -16.873 -30.317 -6.425 1.00 82.19 1040 LEU A C 1
ATOM 8215 O O . LEU A 1 1040 ? -17.094 -30.614 -5.244 1.00 82.19 1040 LEU A O 1
ATOM 8219 N N . PRO A 1 1041 ? -15.986 -30.990 -7.191 1.00 83.62 1041 PRO A N 1
ATOM 8220 C CA . PRO A 1 1041 ? -15.273 -32.164 -6.688 1.00 83.62 1041 PRO A CA 1
ATOM 8221 C C . PRO A 1 1041 ? -14.347 -31.768 -5.532 1.00 83.62 1041 PRO A C 1
ATOM 8223 O O . PRO A 1 1041 ? -14.253 -32.464 -4.531 1.00 83.62 1041 PRO A O 1
ATOM 8226 N N . PHE A 1 1042 ? -13.770 -30.568 -5.632 1.00 87.31 1042 PHE A N 1
ATOM 8227 C CA . PHE A 1 1042 ? -13.012 -29.904 -4.579 1.00 87.31 1042 PHE A CA 1
ATOM 8228 C C . PHE A 1 1042 ? -13.776 -28.649 -4.120 1.00 87.31 1042 PHE A C 1
ATOM 8230 O O . PHE A 1 1042 ? -13.734 -27.626 -4.814 1.00 87.31 1042 PHE A O 1
ATOM 8237 N N . PRO A 1 1043 ? -14.524 -28.700 -3.000 1.00 89.44 1043 PRO A N 1
ATOM 8238 C CA . PRO A 1 1043 ? -15.228 -27.540 -2.462 1.00 89.44 1043 PRO A CA 1
ATOM 8239 C C . PRO A 1 1043 ? -14.279 -26.376 -2.181 1.00 89.44 1043 PRO A C 1
ATOM 8241 O O . PRO A 1 1043 ? -13.163 -26.569 -1.697 1.00 89.44 1043 PRO A O 1
ATOM 8244 N N . VAL A 1 1044 ? -14.735 -25.152 -2.446 1.00 89.62 1044 VAL A N 1
ATOM 8245 C CA . VAL A 1 1044 ? -13.934 -23.948 -2.190 1.00 89.62 1044 VAL A CA 1
ATOM 8246 C C . VAL A 1 1044 ? -14.211 -23.438 -0.779 1.00 89.62 1044 VAL A C 1
ATOM 8248 O O . VAL A 1 1044 ? -15.353 -23.116 -0.446 1.00 89.62 1044 VAL A O 1
ATOM 8251 N N . VAL A 1 1045 ? -13.172 -23.312 0.041 1.00 92.50 1045 VAL A N 1
ATOM 8252 C CA . VAL A 1 1045 ? -13.247 -22.768 1.403 1.00 92.50 1045 VAL A CA 1
ATOM 8253 C C . VAL A 1 1045 ? -12.550 -21.416 1.443 1.00 92.50 1045 VAL A C 1
ATOM 8255 O O . VAL A 1 1045 ? -11.437 -21.274 0.946 1.00 92.50 1045 VAL A O 1
ATOM 8258 N N . TYR A 1 1046 ? -13.196 -20.411 2.035 1.00 92.94 1046 TYR A N 1
ATOM 8259 C CA . TYR A 1 1046 ? -12.558 -19.123 2.291 1.00 92.94 1046 TYR A CA 1
ATOM 8260 C C . TYR A 1 1046 ? -11.903 -19.127 3.672 1.00 92.94 1046 TYR A C 1
ATOM 8262 O O . TYR A 1 1046 ? -12.579 -19.326 4.686 1.00 92.94 1046 TYR A O 1
ATOM 8270 N N . LEU A 1 1047 ? -10.594 -18.888 3.703 1.00 94.00 1047 LEU A N 1
ATOM 8271 C CA . LEU A 1 1047 ? -9.800 -18.783 4.927 1.00 94.00 1047 LEU A CA 1
ATOM 8272 C C . LEU A 1 1047 ? -9.440 -17.321 5.191 1.00 94.00 1047 LEU A C 1
ATOM 8274 O O . LEU A 1 1047 ? -9.137 -16.579 4.251 1.00 94.00 1047 LEU A O 1
ATOM 8278 N N . GLY A 1 1048 ? -9.499 -16.914 6.459 1.00 94.38 1048 GLY A N 1
ATOM 8279 C CA . GLY A 1 1048 ? -8.998 -15.615 6.910 1.00 94.38 1048 GLY A CA 1
ATOM 8280 C C . GLY A 1 1048 ? -7.509 -15.653 7.262 1.00 94.38 1048 GLY A C 1
ATOM 8281 O O . GLY A 1 1048 ? -6.904 -16.725 7.328 1.00 94.38 1048 GLY A O 1
ATOM 8282 N N . THR A 1 1049 ? -6.908 -14.485 7.490 1.00 94.38 1049 THR A N 1
ATOM 8283 C CA . THR A 1 1049 ? -5.465 -14.358 7.771 1.00 94.38 1049 THR A CA 1
ATOM 8284 C C . THR A 1 1049 ? -5.044 -15.057 9.058 1.00 94.38 1049 THR A C 1
ATOM 8286 O O . THR A 1 1049 ? -3.964 -15.639 9.095 1.00 94.38 1049 THR A O 1
ATOM 8289 N N . TRP A 1 1050 ? -5.883 -15.034 10.099 1.00 93.62 1050 TRP A N 1
ATOM 8290 C CA . TRP A 1 1050 ? -5.568 -15.681 11.374 1.00 93.62 1050 TRP A CA 1
ATOM 8291 C C . TRP A 1 1050 ? -5.896 -17.173 11.347 1.00 93.62 1050 TRP A C 1
ATOM 8293 O O . TRP A 1 1050 ? -5.136 -17.976 11.878 1.00 93.62 1050 TRP A O 1
ATOM 8303 N N . GLU A 1 1051 ? -6.981 -17.559 10.668 1.00 93.88 1051 GLU A N 1
ATOM 8304 C CA . GLU A 1 1051 ? -7.305 -18.972 10.423 1.00 93.88 1051 GLU A CA 1
ATOM 8305 C C . GLU A 1 1051 ? -6.178 -19.675 9.652 1.00 93.88 1051 GLU A C 1
ATOM 8307 O O . GLU A 1 1051 ? -5.789 -20.776 10.030 1.00 93.88 1051 GLU A O 1
ATOM 8312 N N . GLN A 1 1052 ? -5.590 -19.027 8.638 1.00 93.69 1052 GLN A N 1
ATOM 8313 C CA . GLN A 1 1052 ? -4.470 -19.583 7.870 1.00 93.69 1052 GLN A CA 1
ATOM 8314 C C . GLN A 1 1052 ? -3.249 -19.926 8.732 1.00 93.69 1052 GLN A C 1
ATOM 8316 O O . GLN A 1 1052 ? -2.601 -20.933 8.464 1.00 93.69 1052 GLN A O 1
ATOM 8321 N N . SER A 1 1053 ? -2.932 -19.132 9.759 1.00 90.56 1053 SER A N 1
ATOM 8322 C CA . SER A 1 1053 ? -1.776 -19.386 10.635 1.00 90.56 1053 SER A CA 1
ATOM 8323 C C . SER A 1 1053 ? -1.833 -20.748 11.341 1.00 90.56 1053 SER A C 1
ATOM 8325 O O . SER A 1 1053 ? -0.806 -21.228 11.812 1.00 90.56 1053 SER A O 1
ATOM 8327 N N . TRP A 1 1054 ? -3.017 -21.368 11.404 1.00 90.75 1054 TRP A N 1
ATOM 8328 C CA . TRP A 1 1054 ? -3.277 -22.641 12.077 1.00 90.75 1054 TRP A CA 1
ATOM 8329 C C . TRP A 1 1054 ? -3.730 -23.759 11.120 1.00 90.75 1054 TRP A C 1
ATOM 8331 O O . TRP A 1 1054 ? -4.239 -24.781 11.582 1.00 90.75 1054 TRP A O 1
ATOM 8341 N N . ARG A 1 1055 ? -3.589 -23.581 9.797 1.00 90.00 1055 ARG A N 1
ATOM 8342 C CA . ARG A 1 1055 ? -3.996 -24.565 8.776 1.00 90.00 1055 ARG A CA 1
ATOM 8343 C C . ARG A 1 1055 ? -2.838 -24.935 7.855 1.00 90.00 1055 ARG A C 1
ATOM 8345 O O . ARG A 1 1055 ? -2.105 -24.065 7.396 1.00 90.00 1055 ARG A O 1
ATOM 8352 N N . ASP A 1 1056 ? -2.758 -26.216 7.507 1.00 88.88 1056 ASP A N 1
ATOM 8353 C CA . ASP A 1 1056 ? -1.806 -26.728 6.521 1.00 88.88 1056 ASP A CA 1
ATOM 8354 C C . ASP A 1 1056 ? -2.425 -26.677 5.113 1.00 88.88 1056 ASP A C 1
ATOM 8356 O O . ASP A 1 1056 ? -3.458 -27.301 4.845 1.00 88.88 1056 ASP A O 1
ATOM 8360 N N . ILE A 1 1057 ? -1.787 -25.932 4.202 1.00 91.38 1057 ILE A N 1
ATOM 8361 C CA . ILE A 1 1057 ? -2.256 -25.698 2.827 1.00 91.38 1057 ILE A CA 1
ATOM 8362 C C . ILE A 1 1057 ? -1.139 -26.074 1.845 1.00 91.38 1057 ILE A C 1
ATOM 8364 O O . ILE A 1 1057 ? -0.052 -25.504 1.905 1.00 91.38 1057 ILE A O 1
ATOM 8368 N N . ALA A 1 1058 ? -1.411 -27.013 0.941 1.00 89.38 1058 ALA A N 1
ATOM 8369 C CA . ALA A 1 1058 ? -0.498 -27.401 -0.133 1.00 89.38 1058 ALA A CA 1
ATOM 8370 C C . ALA A 1 1058 ? -0.451 -26.313 -1.220 1.00 89.38 1058 ALA A C 1
ATOM 8372 O O . ALA A 1 1058 ? -1.498 -25.890 -1.716 1.00 89.38 1058 ALA A O 1
ATOM 8373 N N . ALA A 1 1059 ? 0.742 -25.860 -1.608 1.00 84.25 1059 ALA A N 1
ATOM 8374 C CA . ALA A 1 1059 ? 0.926 -24.818 -2.617 1.00 84.25 1059 ALA A CA 1
ATOM 8375 C C . ALA A 1 1059 ? 0.858 -25.383 -4.043 1.00 84.25 1059 ALA A C 1
ATOM 8377 O O . ALA A 1 1059 ? 0.284 -24.759 -4.940 1.00 84.25 1059 ALA A O 1
ATOM 8378 N N . VAL A 1 1060 ? 1.421 -26.575 -4.246 1.00 79.06 1060 VAL A N 1
ATOM 8379 C CA . VAL A 1 1060 ? 1.392 -27.316 -5.511 1.00 79.06 1060 VAL A CA 1
ATOM 8380 C C . VAL A 1 1060 ? 0.924 -28.759 -5.293 1.00 79.06 1060 VAL A C 1
ATOM 8382 O O . VAL A 1 1060 ? 1.076 -29.298 -4.200 1.00 79.06 1060 VAL A O 1
ATOM 8385 N N . PRO A 1 1061 ? 0.372 -29.434 -6.320 1.00 78.19 1061 PRO A N 1
ATOM 8386 C CA . PRO A 1 1061 ? -0.106 -30.809 -6.168 1.00 78.19 1061 PRO A CA 1
ATOM 8387 C C . PRO A 1 1061 ? 0.949 -31.825 -5.696 1.00 78.19 1061 PRO A C 1
ATOM 8389 O O . PRO A 1 1061 ? 0.574 -32.825 -5.088 1.00 78.19 1061 PRO A O 1
ATOM 8392 N N . SER A 1 1062 ? 2.241 -31.595 -5.965 1.00 78.62 1062 SER A N 1
ATOM 8393 C CA . SER A 1 1062 ? 3.336 -32.454 -5.487 1.00 78.62 1062 SER A CA 1
ATOM 8394 C C . SER A 1 1062 ? 3.533 -32.385 -3.970 1.00 78.62 1062 SER A C 1
ATOM 8396 O O . SER A 1 1062 ? 3.891 -33.397 -3.377 1.00 78.62 1062 SER A O 1
ATOM 8398 N N . ASP A 1 1063 ? 3.176 -31.269 -3.320 1.00 86.12 1063 ASP A N 1
ATOM 8399 C CA . ASP A 1 1063 ? 3.274 -31.122 -1.859 1.00 86.12 1063 ASP A CA 1
ATOM 8400 C C . ASP A 1 1063 ? 2.406 -32.153 -1.122 1.00 86.12 1063 ASP A C 1
ATOM 8402 O O . ASP A 1 1063 ? 2.706 -32.526 0.008 1.00 86.12 1063 ASP A O 1
ATOM 8406 N N . LEU A 1 1064 ? 1.327 -32.642 -1.751 1.00 86.06 1064 LEU A N 1
ATOM 8407 C CA . LEU A 1 1064 ? 0.501 -33.716 -1.190 1.00 86.06 1064 LEU A CA 1
ATOM 8408 C C . LEU A 1 1064 ? 1.286 -35.025 -1.076 1.00 86.06 1064 LEU A C 1
ATOM 8410 O O . LEU A 1 1064 ? 1.112 -35.772 -0.114 1.00 86.06 1064 LEU A O 1
ATOM 8414 N N . PHE A 1 1065 ? 2.141 -35.295 -2.065 1.00 84.69 1065 PHE A N 1
ATOM 8415 C CA . PHE A 1 1065 ? 3.017 -36.456 -2.067 1.00 84.69 1065 PHE A CA 1
ATOM 8416 C C . PHE A 1 1065 ? 4.163 -36.259 -1.077 1.00 84.69 1065 PHE A C 1
ATOM 8418 O O . PHE A 1 1065 ? 4.358 -37.104 -0.207 1.00 84.69 1065 PHE A O 1
ATOM 8425 N N . ASP A 1 1066 ? 4.847 -35.116 -1.133 1.00 84.94 1066 ASP A N 1
ATOM 8426 C CA . ASP A 1 1066 ? 5.985 -34.822 -0.257 1.00 84.94 1066 ASP A CA 1
ATOM 8427 C C . ASP A 1 1066 ? 5.583 -34.704 1.217 1.00 84.94 1066 ASP A C 1
ATOM 8429 O O . ASP A 1 1066 ? 6.273 -35.209 2.100 1.00 84.94 1066 ASP A O 1
ATOM 8433 N N . GLY A 1 1067 ? 4.431 -34.101 1.509 1.00 85.50 1067 GLY A N 1
ATOM 8434 C CA . GLY A 1 1067 ? 3.889 -34.022 2.863 1.00 85.50 1067 GLY A CA 1
ATOM 8435 C C . GLY A 1 1067 ? 3.622 -35.400 3.459 1.00 85.50 1067 GLY A C 1
ATOM 8436 O O . GLY A 1 1067 ? 3.954 -35.656 4.620 1.00 85.50 1067 GLY A O 1
ATOM 8437 N N . PHE A 1 1068 ? 3.072 -36.312 2.657 1.00 85.50 1068 PHE A N 1
ATOM 8438 C CA . PHE A 1 1068 ? 2.805 -37.669 3.105 1.00 85.50 1068 PHE A CA 1
ATOM 8439 C C . PHE A 1 1068 ? 4.091 -38.493 3.244 1.00 85.50 1068 PHE A C 1
ATOM 8441 O O . PHE A 1 1068 ? 4.310 -39.102 4.292 1.00 85.50 1068 PHE A O 1
ATOM 8448 N N . ASP A 1 1069 ? 4.952 -38.486 2.227 1.00 85.62 1069 ASP A N 1
ATOM 8449 C CA . ASP A 1 1069 ? 6.149 -39.330 2.175 1.00 85.62 1069 ASP A CA 1
ATOM 8450 C C . ASP A 1 1069 ? 7.264 -38.815 3.102 1.00 85.62 1069 ASP A C 1
ATOM 8452 O O . ASP A 1 1069 ? 7.821 -39.568 3.903 1.00 85.62 1069 ASP A O 1
ATOM 8456 N N . GLN A 1 1070 ? 7.544 -37.507 3.070 1.00 86.94 1070 GLN A N 1
ATOM 8457 C CA . GLN A 1 1070 ? 8.652 -36.897 3.812 1.00 86.94 1070 GLN A CA 1
ATOM 8458 C C . GLN A 1 1070 ? 8.253 -36.484 5.235 1.00 86.94 1070 GLN A C 1
ATOM 8460 O O . GLN A 1 1070 ? 9.016 -36.702 6.178 1.00 86.94 1070 GLN A O 1
ATOM 8465 N N . LEU A 1 1071 ? 7.066 -35.886 5.418 1.00 86.12 1071 LEU A N 1
ATOM 8466 C CA . LEU A 1 1071 ? 6.633 -35.341 6.718 1.00 86.12 1071 LEU A CA 1
ATOM 8467 C C . LEU A 1 1071 ? 5.674 -36.260 7.488 1.00 86.12 1071 LEU A C 1
ATOM 8469 O O . LEU A 1 1071 ? 5.411 -35.999 8.665 1.00 86.12 1071 LEU A O 1
ATOM 8473 N N . ARG A 1 1072 ? 5.145 -37.320 6.856 1.00 87.38 1072 ARG A N 1
ATOM 8474 C CA . ARG A 1 1072 ? 4.071 -38.180 7.394 1.00 87.38 1072 ARG A CA 1
ATOM 8475 C C . ARG A 1 1072 ? 2.854 -37.382 7.873 1.00 87.38 1072 ARG A C 1
ATOM 8477 O O . ARG A 1 1072 ? 2.233 -37.719 8.884 1.00 87.38 1072 ARG A O 1
ATOM 8484 N N . ARG A 1 1073 ? 2.520 -36.305 7.156 1.00 85.56 1073 ARG A N 1
ATOM 8485 C CA . ARG A 1 1073 ? 1.376 -35.425 7.432 1.00 85.56 1073 ARG A CA 1
ATOM 8486 C C . ARG A 1 1073 ? 0.483 -35.315 6.205 1.00 85.56 1073 ARG A C 1
ATOM 8488 O O . ARG A 1 1073 ? 0.962 -35.315 5.078 1.00 85.56 1073 ARG A O 1
ATOM 8495 N N . LYS A 1 1074 ? -0.824 -35.190 6.435 1.00 89.06 1074 LYS A N 1
ATOM 8496 C CA . LYS A 1 1074 ? -1.795 -34.891 5.381 1.00 89.06 1074 LYS A CA 1
ATOM 8497 C C . LYS A 1 1074 ? -2.138 -33.406 5.418 1.00 89.06 1074 LYS A C 1
ATOM 8499 O O . LYS A 1 1074 ? -2.556 -32.905 6.457 1.00 89.06 1074 LYS A O 1
ATOM 8504 N N . TYR A 1 1075 ? -2.007 -32.732 4.283 1.00 90.81 1075 TYR A N 1
ATOM 8505 C CA . TYR A 1 1075 ? -2.588 -31.407 4.067 1.00 90.81 1075 TYR A CA 1
ATOM 8506 C C . TYR A 1 1075 ? -4.119 -31.495 4.003 1.00 90.81 1075 TYR A C 1
ATOM 8508 O O . TYR A 1 1075 ? -4.642 -32.419 3.381 1.00 90.81 1075 TYR A O 1
ATOM 8516 N N . GLU A 1 1076 ? -4.828 -30.542 4.619 1.00 88.94 1076 GLU A N 1
ATOM 8517 C CA . GLU A 1 1076 ? -6.303 -30.453 4.570 1.00 88.94 1076 GLU A CA 1
ATOM 8518 C C . GLU A 1 1076 ? -6.787 -29.688 3.320 1.00 88.94 1076 GLU A C 1
ATOM 8520 O O . GLU A 1 1076 ? -7.843 -29.989 2.751 1.00 88.94 1076 GLU A O 1
ATOM 8525 N N . PHE A 1 1077 ? -5.999 -28.701 2.877 1.00 92.25 1077 PHE A N 1
ATOM 8526 C CA . PHE A 1 1077 ? -6.335 -27.790 1.783 1.00 92.25 1077 PHE A CA 1
ATOM 8527 C C . PHE A 1 1077 ? -5.224 -27.708 0.733 1.00 92.25 1077 PHE A C 1
ATOM 8529 O O . PHE A 1 1077 ? -4.068 -28.020 1.009 1.00 92.25 1077 PHE A O 1
ATOM 8536 N N . MET A 1 1078 ? -5.568 -27.224 -0.459 1.00 89.25 1078 MET A N 1
ATOM 8537 C CA . MET A 1 1078 ? -4.638 -26.971 -1.561 1.00 89.25 1078 MET A CA 1
ATOM 8538 C C . MET A 1 1078 ? -4.966 -25.644 -2.262 1.00 89.25 1078 MET A C 1
ATOM 8540 O O . MET A 1 1078 ? -6.132 -25.251 -2.364 1.00 89.25 1078 MET A O 1
ATOM 8544 N N . GLU A 1 1079 ? -3.953 -24.948 -2.773 1.00 87.06 1079 GLU A N 1
ATOM 8545 C CA . GLU A 1 1079 ? -4.135 -23.758 -3.606 1.00 87.06 1079 GLU A CA 1
ATOM 8546 C C . GLU A 1 1079 ? -4.890 -24.074 -4.904 1.00 87.06 1079 GLU A C 1
ATOM 8548 O O . GLU A 1 1079 ? -4.719 -25.125 -5.520 1.00 87.06 1079 GLU A O 1
ATOM 8553 N N . GLN A 1 1080 ? -5.718 -23.131 -5.363 1.00 79.19 1080 GLN A N 1
ATOM 8554 C CA . GLN A 1 1080 ? -6.424 -23.282 -6.642 1.00 79.19 1080 GLN A CA 1
ATOM 8555 C C . GLN A 1 1080 ? -5.471 -23.186 -7.840 1.00 79.19 1080 GLN A C 1
ATOM 8557 O O . GLN A 1 1080 ? -5.587 -23.968 -8.775 1.00 79.19 1080 GLN A O 1
ATOM 8562 N N . ASN A 1 1081 ? -4.579 -22.188 -7.832 1.00 75.38 1081 ASN A N 1
ATOM 8563 C CA . ASN A 1 1081 ? -3.619 -21.882 -8.895 1.00 75.38 1081 ASN A CA 1
ATOM 8564 C C . ASN A 1 1081 ? -2.444 -21.080 -8.321 1.00 75.38 1081 ASN A C 1
ATOM 8566 O O . ASN A 1 1081 ? -2.655 -20.197 -7.489 1.00 75.38 1081 ASN A O 1
ATOM 8570 N N . GLY A 1 1082 ? -1.231 -21.287 -8.844 1.00 73.00 1082 GLY A N 1
ATOM 8571 C CA . GLY A 1 1082 ? -0.029 -20.594 -8.360 1.00 73.00 1082 GLY A CA 1
ATOM 8572 C C . GLY A 1 1082 ? -0.083 -19.064 -8.488 1.00 73.00 1082 GLY A C 1
ATOM 8573 O O . GLY A 1 1082 ? 0.407 -18.354 -7.620 1.00 73.00 1082 GLY A O 1
ATOM 8574 N N . PHE A 1 1083 ? -0.737 -18.513 -9.518 1.00 81.00 1083 PHE A N 1
ATOM 8575 C CA . PHE A 1 1083 ? -0.818 -17.054 -9.700 1.00 81.00 1083 PHE A CA 1
ATOM 8576 C C . PHE A 1 1083 ? -1.813 -16.350 -8.758 1.00 81.00 1083 PHE A C 1
ATOM 8578 O O . PHE A 1 1083 ? -1.833 -15.119 -8.732 1.00 81.00 1083 PHE A O 1
ATOM 8585 N N . ASN A 1 1084 ? -2.628 -17.073 -7.978 1.00 84.31 1084 ASN A N 1
ATOM 8586 C CA . ASN A 1 1084 ? -3.611 -16.456 -7.076 1.00 84.31 1084 ASN A CA 1
ATOM 8587 C C . ASN A 1 1084 ? -2.961 -15.609 -5.974 1.00 84.31 1084 ASN A C 1
ATOM 8589 O O . ASN A 1 1084 ? -3.565 -14.642 -5.519 1.00 84.31 1084 ASN A O 1
ATOM 8593 N N . ILE A 1 1085 ? -1.720 -15.929 -5.596 1.00 89.44 1085 ILE A N 1
ATOM 8594 C CA . ILE A 1 1085 ? -0.939 -15.189 -4.594 1.00 89.44 1085 ILE A CA 1
ATOM 8595 C C . ILE A 1 1085 ? -0.347 -13.877 -5.142 1.00 89.44 1085 ILE A C 1
ATOM 8597 O O . ILE A 1 1085 ? 0.152 -13.050 -4.378 1.00 89.44 1085 ILE A O 1
ATOM 8601 N N . LEU A 1 1086 ? -0.381 -13.682 -6.464 1.00 92.19 1086 LEU A N 1
ATOM 8602 C CA . LEU A 1 1086 ? 0.153 -12.506 -7.144 1.00 92.19 1086 LEU A CA 1
ATOM 8603 C C . LEU A 1 1086 ? -0.892 -11.387 -7.223 1.00 92.19 1086 LEU A C 1
ATOM 8605 O O . LEU A 1 1086 ? -2.100 -11.613 -7.163 1.00 92.19 1086 LEU A O 1
ATOM 8609 N N . SER A 1 1087 ? -0.417 -10.152 -7.375 1.00 93.31 1087 SER A N 1
ATOM 8610 C CA . SER A 1 1087 ? -1.264 -9.000 -7.711 1.00 93.31 1087 SER A CA 1
ATOM 8611 C C . SER A 1 1087 ? -1.668 -9.036 -9.184 1.00 93.31 1087 SER A C 1
ATOM 8613 O O . SER A 1 1087 ? -1.031 -9.707 -10.000 1.00 93.31 1087 SER A O 1
ATOM 8615 N N . PHE A 1 1088 ? -2.661 -8.227 -9.553 1.00 91.19 1088 PHE A N 1
ATOM 8616 C CA . PHE A 1 1088 ? -3.101 -8.080 -10.938 1.00 91.19 1088 PHE A CA 1
ATOM 8617 C C . PHE A 1 1088 ? -1.932 -7.780 -11.898 1.00 91.19 1088 PHE A C 1
ATOM 8619 O O . PHE A 1 1088 ? -1.711 -8.536 -12.841 1.00 91.19 1088 PHE A O 1
ATOM 8626 N N . THR A 1 1089 ? -1.102 -6.771 -11.616 1.00 93.25 1089 THR A N 1
ATOM 8627 C CA . THR A 1 1089 ? 0.051 -6.406 -12.462 1.00 93.25 1089 THR A CA 1
ATOM 8628 C C . THR A 1 1089 ? 1.138 -7.481 -12.487 1.00 93.25 1089 THR A C 1
ATOM 8630 O O . THR A 1 1089 ? 1.641 -7.813 -13.562 1.00 93.25 1089 THR A O 1
ATOM 8633 N N . SER A 1 1090 ? 1.504 -8.050 -11.332 1.00 93.94 1090 SER A N 1
ATOM 8634 C CA . SER A 1 1090 ? 2.570 -9.068 -11.276 1.00 93.94 1090 SER A CA 1
ATOM 8635 C C . SER A 1 1090 ? 2.183 -10.356 -12.007 1.00 93.94 1090 SER A C 1
ATOM 8637 O O . SER A 1 1090 ? 3.036 -10.973 -12.638 1.00 93.94 1090 SER A O 1
ATOM 8639 N N . SER A 1 1091 ? 0.891 -10.695 -12.042 1.00 91.00 1091 SER A N 1
ATOM 8640 C CA . SER A 1 1091 ? 0.370 -11.842 -12.797 1.00 91.00 1091 SER A CA 1
ATOM 8641 C C . SER A 1 1091 ? 0.491 -11.716 -14.328 1.00 91.00 1091 SER A C 1
ATOM 8643 O O . SER A 1 1091 ? 0.280 -12.691 -15.051 1.00 91.00 1091 SER A O 1
ATOM 8645 N N . THR A 1 1092 ? 0.836 -10.528 -14.844 1.00 91.94 1092 THR A N 1
ATOM 8646 C CA . THR A 1 1092 ? 1.053 -10.279 -16.285 1.00 91.94 1092 THR A CA 1
ATOM 8647 C C . THR A 1 1092 ? 2.511 -10.426 -16.731 1.00 91.94 1092 THR A C 1
ATOM 8649 O O . THR A 1 1092 ? 2.809 -10.276 -17.920 1.00 91.94 1092 THR A O 1
ATOM 8652 N N . ILE A 1 1093 ? 3.418 -10.723 -15.794 1.00 93.88 1093 ILE A N 1
ATOM 8653 C CA . ILE A 1 1093 ? 4.835 -10.989 -16.062 1.00 93.88 1093 ILE A CA 1
ATOM 8654 C C . ILE A 1 1093 ? 4.967 -12.441 -16.554 1.00 93.88 1093 ILE A C 1
ATOM 8656 O O . ILE A 1 1093 ? 4.630 -13.357 -15.801 1.00 93.88 1093 ILE A O 1
ATOM 8660 N N . PRO A 1 1094 ? 5.436 -12.686 -17.792 1.00 91.75 1094 PRO A N 1
ATOM 8661 C CA . PRO A 1 1094 ? 5.664 -14.046 -18.270 1.00 91.75 1094 PRO A CA 1
ATOM 8662 C C . PRO A 1 1094 ? 6.873 -14.664 -17.553 1.00 91.75 1094 PRO A C 1
ATOM 8664 O O . PRO A 1 1094 ? 7.838 -13.956 -17.263 1.00 91.75 1094 PRO A O 1
ATOM 8667 N N . PHE A 1 1095 ? 6.841 -15.974 -17.285 1.00 89.81 1095 PHE A N 1
ATOM 8668 C CA . PHE A 1 1095 ? 7.938 -16.690 -16.607 1.00 89.81 1095 PHE A CA 1
ATOM 8669 C C . PHE A 1 1095 ? 8.400 -16.002 -15.309 1.00 89.81 1095 PHE A C 1
ATOM 8671 O O . PHE A 1 1095 ? 9.598 -15.859 -15.048 1.00 89.81 1095 PHE A O 1
ATOM 8678 N N . PHE A 1 1096 ? 7.437 -15.514 -14.526 1.00 90.44 1096 PHE A N 1
ATOM 8679 C CA . PHE A 1 1096 ? 7.642 -14.731 -13.307 1.00 90.44 1096 PHE A CA 1
ATOM 8680 C C . PHE A 1 1096 ? 8.667 -15.363 -12.347 1.00 90.44 1096 PHE A C 1
ATOM 8682 O O . PHE A 1 1096 ? 9.550 -14.675 -11.836 1.00 90.44 1096 PHE A O 1
ATOM 8689 N N . GLU A 1 1097 ? 8.578 -16.672 -12.144 1.00 87.56 1097 GLU A N 1
ATOM 8690 C CA . GLU A 1 1097 ? 9.407 -17.498 -11.265 1.00 87.56 1097 GLU A CA 1
ATOM 8691 C C . GLU A 1 1097 ? 10.876 -17.610 -11.707 1.00 87.56 1097 GLU A C 1
ATOM 8693 O O . GLU A 1 1097 ? 11.736 -17.955 -10.902 1.00 87.56 1097 GLU A O 1
ATOM 8698 N N . HIS A 1 1098 ? 11.183 -17.288 -12.968 1.00 89.56 1098 HIS A N 1
ATOM 8699 C CA . HIS A 1 1098 ? 12.535 -17.352 -13.533 1.00 89.56 1098 HIS A CA 1
ATOM 8700 C C . HIS A 1 1098 ? 13.274 -16.005 -13.502 1.00 89.56 1098 HIS A C 1
ATOM 8702 O O . HIS A 1 1098 ? 14.388 -15.893 -14.019 1.00 89.56 1098 HIS A O 1
ATOM 8708 N N . ASN A 1 1099 ? 12.672 -14.970 -12.915 1.00 91.88 1099 ASN A N 1
ATOM 8709 C CA . ASN A 1 1099 ? 13.340 -13.700 -12.655 1.00 91.88 1099 ASN A CA 1
ATOM 8710 C C . ASN A 1 1099 ? 13.726 -13.610 -11.175 1.00 91.88 1099 ASN A C 1
ATOM 8712 O O . ASN A 1 1099 ? 12.994 -14.062 -10.295 1.00 91.88 1099 ASN A O 1
ATOM 8716 N N . CYS A 1 1100 ? 14.830 -12.930 -10.874 1.00 92.56 1100 CYS A N 1
ATOM 8717 C CA . CYS A 1 1100 ? 15.142 -12.566 -9.493 1.00 92.56 1100 CYS A CA 1
ATOM 8718 C C . CYS A 1 1100 ? 14.052 -11.635 -8.906 1.00 92.56 1100 CYS A C 1
ATOM 8720 O O . CYS A 1 1100 ? 13.594 -10.710 -9.582 1.00 92.56 1100 CYS A O 1
ATOM 8722 N N . SER A 1 1101 ? 13.652 -11.837 -7.644 1.00 92.44 1101 SER A N 1
ATOM 8723 C CA . SER A 1 1101 ? 12.508 -11.143 -7.010 1.00 92.44 1101 SER A CA 1
ATOM 8724 C C . SER A 1 1101 ? 12.507 -9.603 -7.155 1.00 92.44 1101 SER A C 1
ATOM 8726 O O . SER A 1 1101 ? 11.482 -9.051 -7.576 1.00 92.44 1101 SER A O 1
ATOM 8728 N N . PRO A 1 1102 ? 13.632 -8.876 -6.952 1.00 93.00 1102 PRO A N 1
ATOM 8729 C CA . PRO A 1 1102 ? 13.675 -7.425 -7.151 1.00 93.00 1102 PRO A CA 1
ATOM 8730 C C . PRO A 1 1102 ? 13.311 -6.988 -8.575 1.00 93.00 1102 PRO A C 1
ATOM 8732 O O . PRO A 1 1102 ? 12.759 -5.909 -8.766 1.00 93.00 1102 PRO A O 1
ATOM 8735 N N . ARG A 1 1103 ? 13.574 -7.818 -9.594 1.00 94.75 1103 ARG A N 1
ATOM 8736 C CA . ARG A 1 1103 ? 13.231 -7.515 -10.993 1.00 94.75 1103 ARG A CA 1
ATOM 8737 C C . ARG A 1 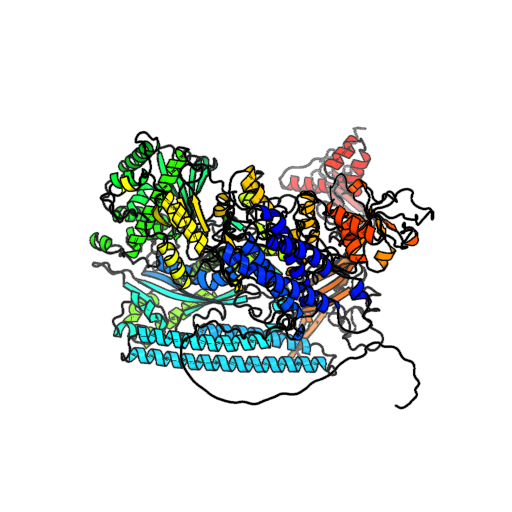1103 ? 11.730 -7.559 -11.223 1.00 94.75 1103 ARG A C 1
ATOM 8739 O O . ARG A 1 1103 ? 11.201 -6.672 -11.889 1.00 94.75 1103 ARG A O 1
ATOM 8746 N N . ASN A 1 1104 ? 11.045 -8.521 -10.612 1.00 94.88 1104 ASN A N 1
ATOM 8747 C CA . ASN A 1 1104 ? 9.588 -8.575 -10.639 1.00 94.88 1104 ASN A CA 1
ATOM 8748 C C . ASN A 1 1104 ? 8.975 -7.379 -9.885 1.00 94.88 1104 ASN A C 1
ATOM 8750 O O . ASN A 1 1104 ? 8.003 -6.788 -10.361 1.00 94.88 1104 ASN A O 1
ATOM 8754 N N . LEU A 1 1105 ? 9.579 -6.963 -8.761 1.00 94.25 1105 LEU A N 1
ATOM 8755 C CA . LEU A 1 1105 ? 9.165 -5.768 -8.011 1.00 94.25 1105 LEU A CA 1
ATOM 8756 C C . LEU A 1 1105 ? 9.306 -4.512 -8.877 1.00 94.25 1105 LEU A C 1
ATOM 8758 O O . LEU A 1 1105 ? 8.339 -3.766 -9.066 1.00 94.25 1105 LEU A O 1
ATOM 8762 N N . PHE A 1 1106 ? 10.477 -4.320 -9.490 1.00 93.62 1106 PHE A N 1
ATOM 8763 C CA . PHE A 1 1106 ? 10.716 -3.205 -10.403 1.00 93.62 1106 PHE A CA 1
ATOM 8764 C C . PHE A 1 1106 ? 9.767 -3.234 -11.595 1.00 93.62 1106 PHE A C 1
ATOM 8766 O O . PHE A 1 1106 ? 9.217 -2.194 -11.951 1.00 93.62 1106 PHE A O 1
ATOM 8773 N N . GLN A 1 1107 ? 9.506 -4.403 -12.180 1.00 95.75 1107 GLN A N 1
ATOM 8774 C CA . GLN A 1 1107 ? 8.585 -4.520 -13.304 1.00 95.75 1107 GLN A CA 1
ATOM 8775 C C . GLN A 1 1107 ? 7.174 -4.039 -12.955 1.00 95.75 1107 GLN A C 1
ATOM 8777 O O . GLN A 1 1107 ? 6.533 -3.375 -13.776 1.00 95.75 1107 GLN A O 1
ATOM 8782 N N . CYS A 1 1108 ? 6.689 -4.317 -11.744 1.00 95.00 1108 CYS A N 1
ATOM 8783 C CA . CYS A 1 1108 ? 5.402 -3.795 -11.296 1.00 95.00 1108 CYS A CA 1
ATOM 8784 C C . CYS A 1 1108 ? 5.410 -2.255 -11.254 1.00 95.00 1108 CYS A C 1
ATOM 8786 O O . CYS A 1 1108 ? 4.463 -1.606 -11.704 1.00 95.00 1108 CYS A O 1
ATOM 8788 N N . GLY A 1 1109 ? 6.504 -1.651 -10.778 1.00 93.12 1109 GLY A N 1
ATOM 8789 C CA . GLY A 1 1109 ? 6.713 -0.201 -10.816 1.00 93.12 1109 GLY A CA 1
ATOM 8790 C C . GLY A 1 1109 ? 6.774 0.372 -12.238 1.00 93.12 1109 GLY A C 1
ATOM 8791 O O . GLY A 1 1109 ? 6.133 1.385 -12.524 1.00 93.12 1109 GLY A O 1
ATOM 8792 N N . LEU A 1 1110 ? 7.493 -0.287 -13.150 1.00 94.81 1110 LEU A N 1
ATOM 8793 C CA . LEU A 1 1110 ? 7.679 0.150 -14.539 1.00 94.81 1110 LEU A CA 1
ATOM 8794 C C . LEU A 1 1110 ? 6.396 0.029 -15.368 1.00 94.81 1110 LEU A C 1
ATOM 8796 O O . LEU A 1 1110 ? 6.057 0.956 -16.107 1.00 94.81 1110 LEU A O 1
ATOM 8800 N N . SER A 1 1111 ? 5.623 -1.043 -15.176 1.00 93.56 1111 SER A N 1
ATOM 8801 C CA . SER A 1 1111 ? 4.318 -1.228 -15.828 1.00 93.56 1111 SER A CA 1
ATOM 8802 C C . SER A 1 1111 ? 3.371 -0.076 -15.473 1.00 93.56 1111 SER A C 1
ATOM 8804 O O . SER A 1 1111 ? 2.730 0.498 -16.349 1.00 93.56 1111 SER A O 1
ATOM 8806 N N . LYS A 1 1112 ? 3.377 0.373 -14.209 1.00 92.81 1112 LYS A N 1
ATOM 8807 C CA . LYS A 1 1112 ? 2.614 1.543 -13.731 1.00 92.81 1112 LYS A CA 1
ATOM 8808 C C . LYS A 1 1112 ? 3.130 2.897 -14.255 1.00 92.81 1112 LYS A C 1
ATOM 8810 O O . LYS A 1 1112 ? 2.405 3.887 -14.190 1.00 92.81 1112 LYS A O 1
ATOM 8815 N N . GLN A 1 1113 ? 4.364 2.970 -14.763 1.00 92.31 1113 GLN A N 1
ATOM 8816 C CA . GLN A 1 1113 ? 4.982 4.188 -15.325 1.00 92.31 1113 GLN A CA 1
ATOM 8817 C C . GLN A 1 1113 ? 4.992 4.224 -16.861 1.00 92.31 1113 GLN A C 1
ATOM 8819 O O . GLN A 1 1113 ? 5.465 5.203 -17.451 1.00 92.31 1113 GLN A O 1
ATOM 8824 N N . THR A 1 1114 ? 4.505 3.167 -17.505 1.00 93.69 1114 THR A N 1
ATOM 8825 C CA . THR A 1 1114 ? 4.500 3.028 -18.960 1.00 93.69 1114 THR A CA 1
ATOM 8826 C C . THR A 1 1114 ? 3.443 3.925 -19.597 1.00 93.69 1114 THR A C 1
ATOM 8828 O O . THR A 1 1114 ? 2.317 4.018 -19.108 1.00 93.69 1114 THR A O 1
ATOM 8831 N N . ALA A 1 1115 ? 3.790 4.577 -20.705 1.00 90.31 1115 ALA A N 1
ATOM 8832 C CA . ALA A 1 1115 ? 2.834 5.257 -21.568 1.00 90.31 1115 ALA A CA 1
ATOM 8833 C C . ALA A 1 1115 ? 2.038 4.196 -22.342 1.00 90.31 1115 ALA A C 1
ATOM 8835 O O . ALA A 1 1115 ? 2.446 3.777 -23.417 1.00 90.31 1115 ALA A O 1
ATOM 8836 N N . GLY A 1 1116 ? 0.949 3.707 -21.752 1.00 85.88 1116 GLY A N 1
ATOM 8837 C CA . GLY A 1 1116 ? 0.101 2.668 -22.338 1.00 85.88 1116 GLY A CA 1
ATOM 8838 C C . GLY A 1 1116 ? -1.205 3.223 -22.897 1.00 85.88 1116 GLY A C 1
ATOM 8839 O O . GLY A 1 1116 ? -1.345 4.423 -23.148 1.00 85.88 1116 GLY A O 1
ATOM 8840 N N . THR A 1 1117 ? -2.184 2.337 -23.045 1.00 82.75 1117 THR A N 1
ATOM 8841 C CA . THR A 1 1117 ? -3.580 2.737 -23.234 1.00 82.75 1117 THR A CA 1
ATOM 8842 C C . THR A 1 1117 ? -4.227 2.926 -21.867 1.00 82.75 1117 THR A C 1
ATOM 8844 O O . THR A 1 1117 ? -4.093 2.091 -20.972 1.00 82.75 1117 THR A O 1
ATOM 8847 N N . GLN A 1 1118 ? -4.877 4.066 -21.676 1.00 78.12 1118 GLN A N 1
ATOM 8848 C CA . GLN A 1 1118 ? -5.530 4.407 -20.414 1.00 78.12 1118 GLN A CA 1
ATOM 8849 C C . GLN A 1 1118 ? -6.981 3.955 -20.448 1.00 78.12 1118 GLN A C 1
ATOM 8851 O O . GLN A 1 1118 ? -7.404 3.134 -19.645 1.00 78.12 1118 GLN A O 1
ATOM 8856 N N . LEU A 1 1119 ? -7.709 4.535 -21.398 1.00 75.81 1119 LEU A N 1
ATOM 8857 C CA . LEU A 1 1119 ? -9.151 4.509 -21.556 1.00 75.81 1119 LEU A CA 1
ATOM 8858 C C . LEU A 1 1119 ? -9.426 4.730 -23.048 1.00 75.81 1119 LEU A C 1
ATOM 8860 O O . LEU A 1 1119 ? -8.661 5.436 -23.716 1.00 75.81 1119 LEU A O 1
ATOM 8864 N N . GLN A 1 1120 ? -10.501 4.166 -23.578 1.00 80.50 1120 GLN A N 1
ATOM 8865 C CA . GLN A 1 1120 ? -10.934 4.423 -24.951 1.00 80.50 1120 GLN A CA 1
ATOM 8866 C C . GLN A 1 1120 ? -11.716 5.745 -25.047 1.00 80.50 1120 GLN A C 1
ATOM 8868 O O . GLN A 1 1120 ? -11.691 6.420 -26.075 1.00 80.50 1120 GLN A O 1
ATOM 8873 N N . THR A 1 1121 ? -12.307 6.198 -23.936 1.00 82.06 1121 THR A N 1
ATOM 8874 C CA . THR A 1 1121 ? -13.083 7.453 -23.805 1.00 82.06 1121 THR A CA 1
ATOM 8875 C C . THR A 1 1121 ? -12.257 8.747 -23.711 1.00 82.06 1121 THR A C 1
ATOM 8877 O O . THR A 1 1121 ? -12.764 9.800 -23.316 1.00 82.06 1121 THR A O 1
ATOM 8880 N N . GLN A 1 1122 ? -10.980 8.718 -24.107 1.00 75.75 1122 GLN A N 1
ATOM 8881 C CA . GLN A 1 1122 ? -10.060 9.866 -24.021 1.00 75.75 1122 GLN A CA 1
ATOM 8882 C C . GLN A 1 1122 ? -10.561 11.137 -24.711 1.00 75.75 1122 GLN A C 1
ATOM 8884 O O . GLN A 1 1122 ? -10.193 12.227 -24.291 1.00 75.75 1122 GLN A O 1
ATOM 8889 N N . ALA A 1 1123 ? -11.378 11.011 -25.758 1.00 71.12 1123 ALA A N 1
ATOM 8890 C CA . ALA A 1 1123 ? -11.914 12.168 -26.465 1.00 71.12 1123 ALA A CA 1
ATOM 8891 C C . ALA A 1 1123 ? -12.816 13.022 -25.553 1.00 71.12 1123 ALA A C 1
ATOM 8893 O O . ALA A 1 1123 ? -12.841 14.247 -25.668 1.00 71.12 1123 ALA A O 1
ATOM 8894 N N . TRP A 1 1124 ? -13.531 12.383 -24.619 1.00 74.88 1124 TRP A N 1
ATOM 8895 C CA . TRP A 1 1124 ? -14.516 13.036 -23.753 1.00 74.88 1124 TRP A CA 1
ATOM 8896 C C . TRP A 1 1124 ? -13.952 13.361 -22.369 1.00 74.88 1124 TRP A C 1
ATOM 8898 O O . TRP A 1 1124 ? -14.509 14.208 -21.669 1.00 74.88 1124 TRP A O 1
ATOM 8908 N N . ARG A 1 1125 ? -12.852 12.719 -21.959 1.00 76.38 1125 ARG A N 1
ATOM 8909 C CA . ARG A 1 1125 ? -12.154 13.006 -20.698 1.00 76.38 1125 ARG A CA 1
ATOM 8910 C C . ARG A 1 1125 ? -11.201 14.193 -20.824 1.00 76.38 1125 ARG A C 1
ATOM 8912 O O . ARG A 1 1125 ? -10.666 14.495 -21.885 1.00 76.38 1125 ARG A O 1
ATOM 8919 N N . ARG A 1 1126 ? -11.016 14.904 -19.710 1.00 74.56 1126 ARG A N 1
ATOM 8920 C CA . ARG A 1 1126 ? -10.306 16.194 -19.645 1.00 74.56 1126 ARG A CA 1
ATOM 8921 C C . ARG A 1 1126 ? -9.302 16.225 -18.496 1.00 74.56 1126 ARG A C 1
ATOM 8923 O O . ARG A 1 1126 ? -9.221 17.190 -17.740 1.00 74.56 1126 ARG A O 1
ATOM 8930 N N . ASP A 1 1127 ? -8.548 15.145 -18.359 1.00 79.44 1127 ASP A N 1
ATOM 8931 C CA . ASP A 1 1127 ? -7.475 15.050 -17.377 1.00 79.44 1127 ASP A CA 1
ATOM 8932 C C . ASP A 1 1127 ? -6.342 16.038 -17.681 1.00 79.44 1127 ASP A C 1
ATOM 8934 O O . ASP A 1 1127 ? -6.035 16.347 -18.833 1.00 79.44 1127 ASP A O 1
ATOM 8938 N N . ALA A 1 1128 ? -5.669 16.514 -16.632 1.00 84.38 1128 ALA A N 1
ATOM 8939 C CA . ALA A 1 1128 ? -4.633 17.539 -16.757 1.00 84.38 1128 ALA A CA 1
ATOM 8940 C C . ALA A 1 1128 ? -3.452 17.112 -17.653 1.00 84.38 1128 ALA A C 1
ATOM 8942 O O . ALA A 1 1128 ? -2.897 17.942 -18.376 1.00 84.38 1128 ALA A O 1
ATOM 8943 N N . LYS A 1 1129 ? -3.049 15.834 -17.601 1.00 86.44 1129 LYS A N 1
ATOM 8944 C CA . LYS A 1 1129 ? -1.988 15.260 -18.443 1.00 86.44 1129 LYS A CA 1
ATOM 8945 C C . LYS A 1 1129 ? -2.252 13.773 -18.683 1.00 86.44 1129 LYS A C 1
ATOM 8947 O O . LYS A 1 1129 ? -2.279 13.003 -17.728 1.00 86.44 1129 LYS A O 1
ATOM 8952 N N . LEU A 1 1130 ? -2.362 13.371 -19.944 1.00 86.56 1130 LEU A N 1
ATOM 8953 C CA . LEU A 1 1130 ? -2.515 11.983 -20.383 1.00 86.56 1130 LEU A CA 1
ATOM 8954 C C . LEU A 1 1130 ? -1.336 11.581 -21.269 1.00 86.56 1130 LEU A C 1
ATOM 8956 O O . LEU A 1 1130 ? -0.846 12.392 -22.050 1.00 86.56 1130 LEU A O 1
ATOM 8960 N N . PHE A 1 1131 ? -0.888 10.335 -21.152 1.00 88.31 1131 PHE A N 1
ATOM 8961 C CA . PHE A 1 1131 ? 0.163 9.740 -21.975 1.00 88.31 1131 PHE A CA 1
ATOM 8962 C C . PHE A 1 1131 ? -0.450 8.596 -22.774 1.00 88.31 1131 PHE A C 1
ATOM 8964 O O . PHE A 1 1131 ? -1.050 7.694 -22.197 1.00 88.31 1131 PHE A O 1
ATOM 8971 N N . ARG A 1 1132 ? -0.280 8.611 -24.094 1.00 87.38 1132 ARG A N 1
ATOM 8972 C CA . ARG A 1 1132 ? -0.844 7.590 -24.979 1.00 87.38 1132 ARG A CA 1
ATOM 8973 C C . ARG A 1 1132 ? 0.225 7.062 -25.916 1.00 87.38 1132 ARG A C 1
ATOM 8975 O O . ARG A 1 1132 ? 0.842 7.850 -26.626 1.00 87.38 1132 ARG A O 1
ATOM 8982 N N . MET A 1 1133 ? 0.391 5.747 -25.978 1.00 89.00 1133 MET A N 1
ATOM 8983 C CA . MET A 1 1133 ? 1.092 5.107 -27.093 1.00 89.00 1133 MET A CA 1
ATOM 8984 C C . MET A 1 1133 ? 0.123 4.905 -28.261 1.00 89.00 1133 MET A C 1
ATOM 8986 O O . MET A 1 1133 ? -1.027 4.521 -28.054 1.00 89.00 1133 MET A O 1
ATOM 8990 N N . TYR A 1 1134 ? 0.557 5.205 -29.485 1.00 87.81 1134 TYR A N 1
ATOM 8991 C CA . TYR A 1 1134 ? -0.345 5.196 -30.642 1.00 87.81 1134 TYR A CA 1
ATOM 8992 C C . TYR A 1 1134 ? -0.623 3.796 -31.190 1.00 87.81 1134 TYR A C 1
ATOM 8994 O O . TYR A 1 1134 ? -1.745 3.546 -31.621 1.00 87.81 1134 TYR A O 1
ATOM 9002 N N . TYR A 1 1135 ? 0.352 2.885 -31.111 1.00 90.50 1135 TYR A N 1
ATOM 9003 C CA . TYR A 1 1135 ? 0.259 1.546 -31.704 1.00 90.50 1135 TYR A CA 1
ATOM 9004 C C . TYR A 1 1135 ? 0.555 0.420 -30.691 1.00 90.50 1135 TYR A C 1
ATOM 9006 O O . TYR A 1 1135 ? 1.518 -0.325 -30.871 1.00 90.50 1135 TYR A O 1
ATOM 9014 N N . PRO A 1 1136 ? -0.222 0.288 -29.597 1.00 90.06 1136 PRO A N 1
ATOM 9015 C CA . PRO A 1 1136 ? -0.112 -0.856 -28.693 1.00 90.06 1136 PRO A CA 1
ATOM 9016 C C . PRO A 1 1136 ? -0.461 -2.165 -29.407 1.00 90.06 1136 PRO A C 1
ATOM 9018 O O . PRO A 1 1136 ? -1.406 -2.224 -30.191 1.00 90.06 1136 PRO A O 1
ATOM 9021 N N . GLN A 1 1137 ? 0.272 -3.232 -29.100 1.00 91.81 1137 GLN A N 1
ATOM 9022 C CA . GLN A 1 1137 ? 0.048 -4.563 -29.662 1.00 91.81 1137 GLN A CA 1
ATOM 9023 C C . GLN A 1 1137 ? -0.341 -5.560 -28.570 1.00 91.81 1137 GLN A C 1
ATOM 9025 O O . GLN A 1 1137 ? 0.030 -5.416 -27.405 1.00 91.81 1137 GLN A O 1
ATOM 9030 N N . ARG A 1 1138 ? -1.060 -6.619 -28.947 1.00 89.56 1138 ARG A N 1
ATOM 9031 C CA . ARG A 1 1138 ? -1.227 -7.793 -28.079 1.00 89.56 1138 ARG A CA 1
ATOM 9032 C C . ARG A 1 1138 ? 0.096 -8.546 -28.020 1.00 89.56 1138 ARG A C 1
ATOM 9034 O O . ARG A 1 1138 ? 0.685 -8.801 -29.068 1.00 89.56 1138 ARG A O 1
ATOM 9041 N N . TYR A 1 1139 ? 0.553 -8.916 -26.828 1.00 91.56 1139 TYR A N 1
ATOM 9042 C CA . TYR A 1 1139 ? 1.793 -9.678 -26.708 1.00 91.56 1139 TYR A CA 1
ATOM 9043 C C . TYR A 1 1139 ? 1.612 -11.121 -27.188 1.00 91.56 1139 TYR A C 1
ATOM 9045 O O . TYR A 1 1139 ? 0.601 -11.754 -26.880 1.00 91.56 1139 TYR A O 1
ATOM 9053 N N . ILE A 1 1140 ? 2.602 -11.652 -27.911 1.00 91.25 1140 ILE A N 1
ATOM 9054 C CA . ILE A 1 1140 ? 2.591 -13.055 -28.364 1.00 91.25 1140 ILE A CA 1
ATOM 9055 C C . ILE A 1 1140 ? 2.735 -14.004 -27.167 1.00 91.25 1140 ILE A C 1
ATOM 9057 O O . ILE A 1 1140 ? 1.990 -14.976 -27.040 1.00 91.25 1140 ILE A O 1
ATOM 9061 N N . SER A 1 1141 ? 3.675 -13.691 -26.273 1.00 88.94 1141 SER A N 1
ATOM 9062 C CA . SER A 1 1141 ? 3.814 -14.328 -24.962 1.00 88.94 1141 SER A CA 1
ATOM 9063 C C . SER A 1 1141 ? 2.832 -13.679 -23.985 1.00 88.94 1141 SER A C 1
ATOM 9065 O O . SER A 1 1141 ? 2.901 -12.472 -23.735 1.00 88.94 1141 SER A O 1
ATOM 9067 N N . ARG A 1 1142 ? 1.902 -14.444 -23.427 1.00 85.06 1142 ARG A N 1
ATOM 9068 C CA . ARG A 1 1142 ? 0.836 -13.922 -22.566 1.00 85.06 1142 ARG A CA 1
ATOM 9069 C C . ARG A 1 1142 ? 0.650 -14.772 -21.318 1.00 85.06 1142 ARG A C 1
ATOM 9071 O O . ARG A 1 1142 ? 1.202 -15.859 -21.229 1.00 85.06 1142 ARG A O 1
ATOM 9078 N N . THR A 1 1143 ? -0.146 -14.281 -20.377 1.00 86.19 1143 THR A N 1
ATOM 9079 C CA . THR A 1 1143 ? -0.561 -15.046 -19.196 1.00 86.19 1143 THR A CA 1
ATOM 9080 C C . THR A 1 1143 ? -2.086 -15.226 -19.185 1.00 86.19 1143 THR A C 1
ATOM 9082 O O . THR A 1 1143 ? -2.823 -14.408 -19.751 1.00 86.19 1143 THR A O 1
ATOM 9085 N N . LEU A 1 1144 ? -2.576 -16.295 -18.555 1.00 78.50 1144 LEU A N 1
ATOM 9086 C CA . LEU A 1 1144 ? -3.991 -16.628 -18.361 1.00 78.50 1144 LEU A CA 1
ATOM 9087 C C . LEU A 1 1144 ? -4.783 -15.534 -17.639 1.00 78.50 1144 LEU A C 1
ATOM 9089 O O . LEU A 1 1144 ? -5.959 -15.376 -17.949 1.00 78.50 1144 LEU A O 1
ATOM 9093 N N . PRO A 1 1145 ? -4.207 -14.736 -16.722 1.00 81.88 1145 PRO A N 1
ATOM 9094 C CA . PRO A 1 1145 ? -4.891 -13.548 -16.220 1.00 81.88 1145 PRO A CA 1
ATOM 9095 C C . PRO A 1 1145 ? -5.171 -12.492 -17.306 1.00 81.88 1145 PRO A C 1
ATOM 9097 O O . PRO A 1 1145 ? -6.227 -11.863 -17.278 1.00 81.88 1145 PRO A O 1
ATOM 9100 N N . MET A 1 1146 ? -4.291 -12.310 -18.303 1.00 86.19 1146 MET A N 1
ATOM 9101 C CA . MET A 1 1146 ? -4.487 -11.309 -19.371 1.00 86.19 1146 MET A CA 1
ATOM 9102 C C . MET A 1 1146 ? -5.668 -11.659 -20.290 1.00 86.19 1146 MET A C 1
ATOM 9104 O O . MET A 1 1146 ? -6.562 -10.836 -20.484 1.00 86.19 1146 MET A O 1
ATOM 9108 N N . ASP A 1 1147 ? -5.651 -12.883 -20.831 1.00 78.06 1147 ASP A N 1
ATOM 9109 C CA . ASP A 1 1147 ? -6.745 -13.843 -20.668 1.00 78.06 1147 ASP A CA 1
ATOM 9110 C C . ASP A 1 1147 ? -8.120 -13.420 -20.124 1.00 78.06 1147 ASP A C 1
ATOM 9112 O O . ASP A 1 1147 ? -8.960 -12.799 -20.781 1.00 78.06 1147 ASP A O 1
ATOM 9116 N N . TYR A 1 1148 ? -8.321 -13.858 -18.876 1.00 74.81 1148 TYR A N 1
ATOM 9117 C CA . TYR A 1 1148 ? -9.541 -13.787 -18.085 1.00 74.81 1148 TYR A CA 1
ATOM 9118 C C . TYR A 1 1148 ? -10.066 -12.369 -17.894 1.00 74.81 1148 TYR A C 1
ATOM 9120 O O . TYR A 1 1148 ? -11.273 -12.162 -17.974 1.00 74.81 1148 TYR A O 1
ATOM 9128 N N . PHE A 1 1149 ? -9.183 -11.393 -17.674 1.00 78.50 1149 PHE A N 1
ATOM 9129 C CA . PHE A 1 1149 ? -9.582 -10.000 -17.463 1.00 78.50 1149 PHE A CA 1
ATOM 9130 C C . PHE A 1 1149 ? -9.738 -9.207 -18.770 1.00 78.50 1149 PHE A C 1
ATOM 9132 O O . PHE A 1 1149 ? -10.144 -8.046 -18.746 1.00 78.50 1149 PHE A O 1
ATOM 9139 N N . GLY A 1 1150 ? -9.427 -9.809 -19.925 1.00 77.38 1150 GLY A N 1
ATOM 9140 C CA . GLY A 1 1150 ? -9.572 -9.172 -21.230 1.00 77.38 1150 GLY A CA 1
ATOM 9141 C C . GLY A 1 1150 ? -8.697 -7.926 -21.391 1.00 77.38 1150 GLY A C 1
ATOM 9142 O O . GLY A 1 1150 ? -9.189 -6.889 -21.832 1.00 77.38 1150 GLY A O 1
ATOM 9143 N N . LEU A 1 1151 ? -7.411 -8.015 -21.046 1.00 84.38 1151 LEU A N 1
ATOM 9144 C CA . LEU A 1 1151 ? -6.489 -6.864 -21.003 1.00 84.38 1151 LEU A CA 1
ATOM 9145 C C . LEU A 1 1151 ? -5.952 -6.419 -22.370 1.00 84.38 1151 LEU A C 1
ATOM 9147 O O . LEU A 1 1151 ? -5.170 -5.475 -22.458 1.00 84.38 1151 LEU A O 1
ATOM 9151 N N . ASP A 1 1152 ? -6.386 -7.076 -23.443 1.00 83.00 1152 ASP A N 1
ATOM 9152 C CA . ASP A 1 1152 ? -5.947 -6.778 -24.807 1.00 83.00 1152 ASP A CA 1
ATOM 9153 C C . ASP A 1 1152 ? -6.261 -5.328 -25.229 1.00 83.00 1152 ASP A C 1
ATOM 9155 O O . ASP A 1 1152 ? -5.479 -4.727 -25.964 1.00 83.00 1152 ASP A O 1
ATOM 9159 N N . ASP A 1 1153 ? -7.373 -4.758 -24.747 1.00 79.94 1153 ASP A N 1
ATOM 9160 C CA . ASP A 1 1153 ? -7.823 -3.397 -25.097 1.00 79.94 1153 ASP A CA 1
ATOM 9161 C C . ASP A 1 1153 ? -7.012 -2.302 -24.381 1.00 79.94 1153 ASP A C 1
ATOM 9163 O O . ASP A 1 1153 ? -7.063 -1.132 -24.758 1.00 79.94 1153 ASP A O 1
ATOM 9167 N N . VAL A 1 1154 ? -6.259 -2.686 -23.345 1.00 87.31 1154 VAL A N 1
ATOM 9168 C CA . VAL A 1 1154 ? -5.448 -1.802 -22.495 1.00 87.31 1154 VAL A CA 1
ATOM 9169 C C . VAL A 1 1154 ? -3.969 -2.202 -22.504 1.00 87.31 1154 VAL A C 1
ATOM 9171 O O . VAL A 1 1154 ? -3.245 -1.992 -21.528 1.00 87.31 1154 VAL A O 1
ATOM 9174 N N . SER A 1 1155 ? -3.498 -2.777 -23.617 1.00 88.81 1155 SER A N 1
ATOM 9175 C CA . SER A 1 1155 ? -2.098 -3.188 -23.754 1.00 88.81 1155 SER A CA 1
ATOM 9176 C C . SER A 1 1155 ? -1.124 -2.011 -23.575 1.00 88.81 1155 SER A C 1
ATOM 9178 O O . SER A 1 1155 ? -1.409 -0.856 -23.916 1.00 88.81 1155 SER A O 1
ATOM 9180 N N . LEU A 1 1156 ? 0.045 -2.324 -23.010 1.00 91.69 1156 LEU A N 1
ATOM 9181 C CA . LEU A 1 1156 ? 1.048 -1.353 -22.566 1.00 91.69 1156 LEU A CA 1
ATOM 9182 C C . LEU A 1 1156 ? 2.190 -1.123 -23.564 1.00 91.69 1156 LEU A C 1
ATOM 9184 O O . LEU A 1 1156 ? 2.932 -0.158 -23.404 1.00 91.69 1156 LEU A O 1
ATOM 9188 N N . GLY A 1 1157 ? 2.377 -2.002 -24.548 1.00 92.31 1157 GLY A N 1
ATOM 9189 C CA . GLY A 1 1157 ? 3.625 -2.061 -25.310 1.00 92.31 1157 GLY A CA 1
ATOM 9190 C C . GLY A 1 1157 ? 3.490 -2.702 -26.685 1.00 92.31 1157 GLY A C 1
ATOM 9191 O O . GLY A 1 1157 ? 2.385 -2.852 -27.208 1.00 92.31 1157 GLY A O 1
ATOM 9192 N N . VAL A 1 1158 ? 4.631 -3.054 -27.267 1.00 94.81 1158 VAL A N 1
ATOM 9193 C CA . VAL A 1 1158 ? 4.756 -3.680 -28.592 1.00 94.81 1158 VAL A CA 1
ATOM 9194 C C . VAL A 1 1158 ? 5.554 -4.979 -28.490 1.00 94.81 1158 VAL A C 1
ATOM 9196 O O . VAL A 1 1158 ? 6.309 -5.165 -27.536 1.00 94.81 1158 VAL A O 1
ATOM 9199 N N . ASN A 1 1159 ? 5.403 -5.878 -29.460 1.00 95.62 1159 ASN A N 1
ATOM 9200 C CA . ASN A 1 1159 ? 6.312 -7.010 -29.623 1.00 95.62 1159 ASN A CA 1
ATOM 9201 C C . ASN A 1 1159 ? 7.513 -6.529 -30.440 1.00 95.62 1159 ASN A C 1
ATOM 9203 O O . ASN A 1 1159 ? 7.338 -6.176 -31.601 1.00 95.62 1159 ASN A O 1
ATOM 9207 N N . ALA A 1 1160 ? 8.698 -6.495 -29.834 1.00 95.62 1160 ALA A N 1
ATOM 9208 C CA . ALA A 1 1160 ? 9.935 -6.108 -30.508 1.00 95.62 1160 ALA A CA 1
ATOM 9209 C C . ALA A 1 1160 ? 10.787 -7.348 -30.801 1.00 95.62 1160 ALA A C 1
ATOM 9211 O O . ALA A 1 1160 ? 10.872 -8.249 -29.957 1.00 95.62 1160 ALA A O 1
ATOM 9212 N N . VAL A 1 1161 ? 11.434 -7.382 -31.967 1.00 96.38 1161 VAL A N 1
ATOM 9213 C CA . VAL A 1 1161 ? 12.495 -8.351 -32.268 1.00 96.38 1161 VAL A CA 1
ATOM 9214 C C . VAL A 1 1161 ? 13.764 -7.910 -31.543 1.00 96.38 1161 VAL A C 1
ATOM 9216 O O . VAL A 1 1161 ? 14.299 -6.834 -31.800 1.00 96.38 1161 VAL A O 1
ATOM 9219 N N . VAL A 1 1162 ? 14.236 -8.730 -30.610 1.00 96.19 1162 VAL A N 1
ATOM 9220 C CA . VAL A 1 1162 ? 15.367 -8.417 -29.733 1.00 96.19 1162 VAL A CA 1
ATOM 9221 C C . VAL A 1 1162 ? 16.539 -9.330 -30.063 1.00 96.19 1162 VAL A C 1
ATOM 9223 O O . VAL A 1 1162 ? 16.369 -10.550 -30.124 1.00 96.19 1162 VAL A O 1
ATOM 9226 N N . ALA A 1 1163 ? 17.726 -8.745 -30.210 1.00 95.38 1163 ALA A N 1
ATOM 9227 C CA . ALA A 1 1163 ? 18.991 -9.470 -30.275 1.00 95.38 1163 ALA A CA 1
ATOM 9228 C C . ALA A 1 1163 ? 19.811 -9.224 -29.000 1.00 95.38 1163 ALA A C 1
ATOM 9230 O O . ALA A 1 1163 ? 20.017 -8.075 -28.601 1.00 95.38 1163 ALA A O 1
ATOM 9231 N N . ILE A 1 1164 ? 20.282 -10.300 -28.360 1.00 95.06 1164 ILE A N 1
ATOM 9232 C CA . ILE A 1 1164 ? 21.267 -10.204 -27.273 1.00 95.06 1164 ILE A CA 1
ATOM 9233 C C . ILE A 1 1164 ? 22.660 -10.246 -27.901 1.00 95.06 1164 ILE A C 1
ATOM 9235 O O . ILE A 1 1164 ? 23.185 -11.326 -28.169 1.00 95.06 1164 ILE A O 1
ATOM 9239 N N . LEU A 1 1165 ? 23.232 -9.073 -28.157 1.00 94.31 1165 LEU A N 1
ATOM 9240 C CA . LEU A 1 1165 ? 24.486 -8.898 -28.886 1.00 94.31 1165 LEU A CA 1
ATOM 9241 C C . LEU A 1 1165 ? 25.233 -7.682 -28.337 1.00 94.31 1165 LEU A C 1
ATOM 9243 O O . LEU A 1 1165 ? 24.618 -6.651 -28.091 1.00 94.31 1165 LEU A O 1
ATOM 9247 N N . ALA A 1 1166 ? 26.547 -7.802 -28.158 1.00 93.31 1166 ALA A N 1
ATOM 9248 C CA . ALA A 1 1166 ? 27.422 -6.647 -27.986 1.00 93.31 1166 ALA A CA 1
ATOM 9249 C C . ALA A 1 1166 ? 27.902 -6.227 -29.379 1.00 93.31 1166 ALA A C 1
ATOM 9251 O O . ALA A 1 1166 ? 28.623 -6.990 -30.018 1.00 93.31 1166 ALA A O 1
ATOM 9252 N N . TYR A 1 1167 ? 27.448 -5.068 -29.866 1.00 90.00 1167 TYR A N 1
ATOM 9253 C CA . TYR A 1 1167 ? 27.688 -4.660 -31.258 1.00 90.00 1167 TYR A CA 1
ATOM 9254 C C . TYR A 1 1167 ? 28.435 -3.326 -31.371 1.00 90.00 1167 TYR A C 1
ATOM 9256 O O . TYR A 1 1167 ? 29.581 -3.298 -31.803 1.00 90.00 1167 TYR A O 1
ATOM 9264 N N . THR A 1 1168 ? 27.828 -2.212 -30.948 1.00 87.38 1168 THR A N 1
ATOM 9265 C CA . THR A 1 1168 ? 28.391 -0.868 -31.212 1.00 87.38 1168 THR A CA 1
ATOM 9266 C C . THR A 1 1168 ? 29.179 -0.255 -30.059 1.00 87.38 1168 THR A C 1
ATOM 9268 O O . THR A 1 1168 ? 29.773 0.807 -30.224 1.00 87.38 1168 THR A O 1
ATOM 9271 N N . GLY A 1 1169 ? 29.122 -0.850 -28.864 1.00 89.19 1169 GLY A N 1
ATOM 9272 C CA . GLY A 1 1169 ? 29.648 -0.251 -27.631 1.00 89.19 1169 GLY A CA 1
ATOM 9273 C C . GLY A 1 1169 ? 28.754 0.839 -27.018 1.00 89.19 1169 GLY A C 1
ATOM 9274 O O . GLY A 1 1169 ? 28.949 1.204 -25.861 1.00 89.19 1169 GLY A O 1
ATOM 9275 N N . TYR A 1 1170 ? 27.721 1.310 -27.728 1.00 91.88 1170 TYR A N 1
ATOM 9276 C CA . TYR A 1 1170 ? 26.698 2.218 -27.189 1.00 91.88 1170 TYR A CA 1
ATOM 9277 C C . TYR A 1 1170 ? 25.587 1.479 -26.419 1.00 91.88 1170 TYR A C 1
ATOM 9279 O O . TYR A 1 1170 ? 24.568 2.069 -26.094 1.00 91.88 1170 TYR A O 1
ATOM 9287 N N . ASP A 1 1171 ? 25.744 0.193 -26.124 1.00 91.31 1171 ASP A N 1
ATOM 9288 C CA . ASP A 1 1171 ? 24.781 -0.649 -25.400 1.00 91.31 1171 ASP A CA 1
ATOM 9289 C C . ASP A 1 1171 ? 25.271 -1.053 -23.987 1.00 91.31 1171 ASP A C 1
ATOM 9291 O O . ASP A 1 1171 ? 24.661 -1.896 -23.328 1.00 91.31 1171 ASP A O 1
ATOM 9295 N N . LEU A 1 1172 ? 26.349 -0.431 -23.492 1.00 90.88 1172 LEU A N 1
ATOM 9296 C CA . LEU A 1 1172 ? 26.891 -0.632 -22.139 1.00 90.88 1172 LEU A CA 1
ATOM 9297 C C . LEU A 1 1172 ? 26.038 0.052 -21.047 1.00 90.88 1172 LEU A C 1
ATOM 9299 O O . LEU A 1 1172 ? 25.262 0.962 -21.328 1.00 90.88 1172 LEU A O 1
ATOM 9303 N N . ASP A 1 1173 ? 26.183 -0.384 -19.789 1.00 84.62 1173 ASP A N 1
ATOM 9304 C CA . ASP A 1 1173 ? 25.542 0.206 -18.595 1.00 84.62 1173 ASP A CA 1
ATOM 9305 C C . ASP A 1 1173 ? 24.033 0.472 -18.732 1.00 84.62 1173 ASP A C 1
ATOM 9307 O O . ASP A 1 1173 ? 23.531 1.577 -18.517 1.00 84.62 1173 ASP A O 1
ATOM 9311 N N . ASP A 1 1174 ? 23.284 -0.579 -19.068 1.00 82.12 1174 ASP A N 1
ATOM 9312 C CA . ASP A 1 1174 ? 21.832 -0.542 -19.256 1.00 82.12 1174 ASP A CA 1
ATOM 9313 C C . ASP A 1 1174 ? 21.366 0.281 -20.470 1.00 82.12 1174 ASP A C 1
ATOM 9315 O O . ASP A 1 1174 ? 20.189 0.633 -20.565 1.00 82.12 1174 ASP A O 1
ATOM 9319 N N . ALA A 1 1175 ? 22.239 0.593 -21.424 1.00 92.31 1175 ALA A N 1
ATOM 9320 C CA . ALA A 1 1175 ? 21.815 1.151 -22.698 1.00 92.31 1175 ALA A CA 1
ATOM 9321 C C . ALA A 1 1175 ? 21.223 0.086 -23.638 1.00 92.31 1175 ALA A C 1
ATOM 9323 O O . ALA A 1 1175 ? 21.492 -1.110 -23.532 1.00 92.31 1175 ALA A O 1
ATOM 9324 N N . MET A 1 1176 ? 20.378 0.529 -24.567 1.00 92.62 1176 MET A N 1
ATOM 9325 C CA . MET A 1 1176 ? 19.865 -0.303 -25.654 1.00 92.62 1176 MET A CA 1
ATOM 9326 C C . MET A 1 1176 ? 19.847 0.477 -26.961 1.00 92.62 1176 MET A C 1
ATOM 9328 O O . MET A 1 1176 ? 19.556 1.674 -26.968 1.00 92.62 1176 MET A O 1
ATOM 9332 N N . ILE A 1 1177 ? 20.100 -0.211 -28.065 1.00 94.69 1177 ILE A N 1
ATOM 9333 C CA . ILE A 1 1177 ? 20.072 0.382 -29.404 1.00 94.69 1177 ILE A CA 1
ATOM 9334 C C . ILE A 1 1177 ? 18.700 0.118 -30.010 1.00 94.69 1177 ILE A C 1
ATOM 9336 O O . ILE A 1 1177 ? 18.175 -0.988 -29.882 1.00 94.69 1177 ILE A O 1
ATOM 9340 N N . LEU A 1 1178 ? 18.126 1.124 -30.667 1.00 94.56 1178 LEU A N 1
ATOM 9341 C CA . LEU A 1 1178 ? 16.839 1.022 -31.357 1.00 94.56 1178 LEU A CA 1
ATOM 9342 C C . LEU A 1 1178 ? 17.039 1.077 -32.874 1.00 94.56 1178 LEU A C 1
ATOM 9344 O O . LEU A 1 1178 ? 17.821 1.886 -33.372 1.00 94.56 1178 LEU A O 1
ATOM 9348 N N . ASN A 1 1179 ? 16.276 0.291 -33.623 1.00 95.56 1179 ASN A N 1
ATOM 9349 C CA . ASN A 1 1179 ? 16.222 0.401 -35.074 1.00 95.56 1179 ASN A CA 1
ATOM 9350 C C . ASN A 1 1179 ? 15.484 1.689 -35.484 1.00 95.56 1179 ASN A C 1
ATOM 9352 O O . ASN A 1 1179 ? 14.274 1.842 -35.285 1.00 95.56 1179 ASN A O 1
ATOM 9356 N N . SER A 1 1180 ? 16.224 2.635 -36.062 1.00 94.69 1180 SER A N 1
ATOM 9357 C CA . SER A 1 1180 ? 15.726 3.947 -36.479 1.00 94.69 1180 SER A CA 1
ATOM 9358 C C . SER A 1 1180 ? 14.641 3.826 -37.552 1.00 94.69 1180 SER A C 1
ATOM 9360 O O . SER A 1 1180 ? 13.668 4.578 -37.537 1.00 94.69 1180 SER A O 1
ATOM 9362 N N . THR A 1 1181 ? 14.736 2.829 -38.435 1.00 95.50 1181 THR A N 1
ATOM 9363 C CA . THR A 1 1181 ? 13.715 2.568 -39.458 1.00 95.50 1181 THR A CA 1
ATOM 9364 C C . THR A 1 1181 ? 12.406 2.088 -38.820 1.00 95.50 1181 THR A C 1
ATOM 9366 O O . THR A 1 1181 ? 11.342 2.624 -39.124 1.00 95.50 1181 THR A O 1
ATOM 9369 N N . ALA A 1 1182 ? 12.469 1.162 -37.856 1.00 93.62 1182 ALA A N 1
ATOM 9370 C CA . ALA A 1 1182 ? 11.291 0.706 -37.110 1.00 93.62 1182 ALA A CA 1
ATOM 9371 C C . ALA A 1 1182 ? 10.643 1.846 -36.297 1.00 93.62 1182 ALA A C 1
ATOM 9373 O O . ALA A 1 1182 ? 9.417 1.998 -36.273 1.00 93.62 1182 ALA A O 1
ATOM 9374 N N . LYS A 1 1183 ? 11.462 2.716 -35.690 1.00 92.19 1183 LYS A N 1
ATOM 9375 C CA . LYS A 1 1183 ? 11.014 3.963 -35.046 1.00 92.19 1183 LYS A CA 1
ATOM 9376 C C . LYS A 1 1183 ? 10.279 4.884 -36.027 1.00 92.19 1183 LYS A C 1
ATOM 9378 O O . LYS A 1 1183 ? 9.201 5.376 -35.693 1.00 92.19 1183 LYS A O 1
ATOM 9383 N N . GLN A 1 1184 ? 10.827 5.120 -37.221 1.00 91.38 1184 GLN A N 1
ATOM 9384 C CA . GLN A 1 1184 ? 10.199 5.964 -38.248 1.00 91.38 1184 GLN A CA 1
ATOM 9385 C C . GLN A 1 1184 ? 8.842 5.407 -38.704 1.00 91.38 1184 GLN A C 1
ATOM 9387 O O . GLN A 1 1184 ? 7.911 6.181 -38.918 1.00 91.38 1184 GLN A O 1
ATOM 9392 N N . PHE A 1 1185 ? 8.693 4.081 -38.754 1.00 91.00 1185 PHE A N 1
ATOM 9393 C CA . PHE A 1 1185 ? 7.419 3.413 -39.044 1.00 91.00 1185 PHE A CA 1
ATOM 9394 C C . PHE A 1 1185 ? 6.413 3.410 -37.886 1.00 91.00 1185 PHE A C 1
ATOM 9396 O O . PHE A 1 1185 ? 5.278 2.970 -38.057 1.00 91.00 1185 PHE A O 1
ATOM 9403 N N . GLY A 1 1186 ? 6.778 3.942 -36.718 1.00 89.69 1186 GLY A N 1
ATOM 9404 C CA . GLY A 1 1186 ? 5.849 4.171 -35.615 1.00 89.69 1186 GLY A CA 1
ATOM 9405 C C . GLY A 1 1186 ? 6.099 3.342 -34.361 1.00 89.69 1186 GLY A C 1
ATOM 9406 O O . GLY A 1 1186 ? 5.335 3.482 -33.400 1.00 89.69 1186 GLY A O 1
ATOM 9407 N N . MET A 1 1187 ? 7.147 2.512 -34.322 1.00 92.06 1187 MET A N 1
ATOM 9408 C CA . MET A 1 1187 ? 7.446 1.692 -33.149 1.00 92.06 1187 MET A CA 1
ATOM 9409 C C . MET A 1 1187 ? 7.632 2.565 -31.898 1.00 92.06 1187 MET A C 1
ATOM 9411 O O . MET A 1 1187 ? 8.422 3.508 -31.887 1.00 92.06 1187 MET A O 1
ATOM 9415 N N . LEU A 1 1188 ? 6.889 2.245 -30.830 1.00 91.38 1188 LEU A N 1
ATOM 9416 C CA . LEU A 1 1188 ? 6.927 2.937 -29.532 1.00 91.38 1188 LEU A CA 1
ATOM 9417 C C . LEU A 1 1188 ? 6.615 4.452 -29.599 1.00 91.38 1188 LEU A C 1
ATOM 9419 O O . LEU A 1 1188 ? 6.908 5.193 -28.651 1.00 91.38 1188 LEU A O 1
ATOM 9423 N N . ASN A 1 1189 ? 5.981 4.936 -30.675 1.00 91.56 1189 ASN A N 1
ATOM 9424 C CA . ASN A 1 1189 ? 5.516 6.321 -30.769 1.00 91.56 1189 ASN A CA 1
ATOM 9425 C C . ASN A 1 1189 ? 4.426 6.617 -29.732 1.00 91.56 1189 ASN A C 1
ATOM 9427 O O . ASN A 1 1189 ? 3.444 5.883 -29.595 1.00 91.56 1189 ASN A O 1
ATOM 9431 N N . ALA A 1 1190 ? 4.590 7.734 -29.024 1.00 89.19 1190 ALA A N 1
ATOM 9432 C CA . ALA A 1 1190 ? 3.665 8.191 -28.001 1.00 89.19 1190 ALA A CA 1
ATOM 9433 C C . ALA A 1 1190 ? 3.268 9.656 -28.222 1.00 89.19 1190 ALA A C 1
ATOM 9435 O O . ALA A 1 1190 ? 3.857 10.382 -29.023 1.00 89.19 1190 ALA A O 1
ATOM 9436 N N . GLY A 1 1191 ? 2.254 10.100 -27.496 1.00 87.81 1191 GLY A N 1
ATOM 9437 C CA . GLY A 1 1191 ? 1.841 11.489 -27.403 1.00 87.81 1191 GLY A CA 1
ATOM 9438 C C . GLY A 1 1191 ? 1.414 11.831 -25.985 1.00 87.81 1191 GLY A C 1
ATOM 9439 O O . GLY A 1 1191 ? 1.122 10.950 -25.171 1.00 87.81 1191 GLY A O 1
ATOM 9440 N N . VAL A 1 1192 ? 1.385 13.126 -25.696 1.00 88.38 1192 VAL A N 1
ATOM 9441 C CA . VAL A 1 1192 ? 0.908 13.678 -24.433 1.00 88.38 1192 VAL A CA 1
ATOM 9442 C C . VAL A 1 1192 ? -0.255 14.611 -24.721 1.00 88.38 1192 VAL A C 1
ATOM 9444 O O . VAL A 1 1192 ? -0.114 15.531 -25.520 1.00 88.38 1192 VAL A O 1
ATOM 9447 N N . THR A 1 1193 ? -1.383 14.412 -24.052 1.00 86.50 1193 THR A N 1
ATOM 9448 C CA . THR A 1 1193 ? -2.499 15.363 -24.077 1.00 86.50 1193 THR A CA 1
ATOM 9449 C C . THR A 1 1193 ? -2.483 16.161 -22.781 1.00 86.50 1193 THR A C 1
ATOM 9451 O O . THR A 1 1193 ? -2.414 15.574 -21.705 1.00 86.50 1193 THR A O 1
ATOM 9454 N N . VAL A 1 1194 ? -2.509 17.488 -22.861 1.00 87.19 1194 VAL A N 1
ATOM 9455 C CA . VAL A 1 1194 ? -2.462 18.399 -21.712 1.00 87.19 1194 VAL A CA 1
ATOM 9456 C C . VAL A 1 1194 ? -3.711 19.266 -21.717 1.00 87.19 1194 VAL A C 1
ATOM 9458 O O . VAL A 1 1194 ? -3.921 20.031 -22.654 1.00 87.19 1194 VAL A O 1
ATOM 9461 N N . ALA A 1 1195 ? -4.514 19.188 -20.661 1.00 85.31 1195 ALA A N 1
ATOM 9462 C CA . ALA A 1 1195 ? -5.684 20.038 -20.483 1.00 85.31 1195 ALA A CA 1
ATOM 9463 C C . ALA A 1 1195 ? -5.347 21.210 -19.550 1.00 85.31 1195 ALA A C 1
ATOM 9465 O O . ALA A 1 1195 ? -4.783 21.017 -18.469 1.00 85.31 1195 ALA A O 1
ATOM 9466 N N . LYS A 1 1196 ? -5.675 22.441 -19.956 1.00 85.19 1196 LYS A N 1
ATOM 9467 C CA . LYS A 1 1196 ? -5.464 23.647 -19.144 1.00 85.19 1196 LYS A CA 1
ATOM 9468 C C . LYS A 1 1196 ? -6.731 24.481 -19.073 1.00 85.19 1196 LYS A C 1
ATOM 9470 O O . LYS A 1 1196 ? -7.249 24.917 -20.096 1.00 85.19 1196 LYS A O 1
ATOM 9475 N N . ILE A 1 1197 ? -7.186 24.738 -17.849 1.00 85.25 1197 ILE A N 1
ATOM 9476 C CA . ILE A 1 1197 ? -8.213 25.742 -17.574 1.00 85.25 1197 ILE A CA 1
ATOM 9477 C C . ILE A 1 1197 ? -7.521 27.103 -17.537 1.00 85.25 1197 ILE A C 1
ATOM 9479 O O . ILE A 1 1197 ? -6.661 27.346 -16.689 1.00 85.25 1197 ILE A O 1
ATOM 9483 N N . VAL A 1 1198 ? -7.892 27.975 -18.463 1.00 87.75 1198 VAL A N 1
ATOM 9484 C CA . VAL A 1 1198 ? -7.412 29.349 -18.574 1.00 87.75 1198 VAL A CA 1
ATOM 9485 C C . VAL A 1 1198 ? -8.542 30.264 -18.121 1.00 87.75 1198 VAL A C 1
ATOM 9487 O O . VAL A 1 1198 ? -9.665 30.157 -18.608 1.00 87.75 1198 VAL A O 1
ATOM 9490 N N . LYS A 1 1199 ? -8.260 31.151 -17.168 1.00 89.75 1199 LYS A N 1
ATOM 9491 C CA . LYS A 1 1199 ? -9.166 32.243 -16.799 1.00 89.75 1199 LYS A CA 1
ATOM 9492 C C . LYS A 1 1199 ? -8.694 33.513 -17.489 1.00 89.75 1199 LYS A C 1
ATOM 9494 O O . LYS A 1 1199 ? -7.485 33.749 -17.538 1.00 89.75 1199 LYS A O 1
ATOM 9499 N N . ALA A 1 1200 ? -9.626 34.304 -18.000 1.00 89.56 1200 ALA A N 1
ATOM 9500 C CA . ALA A 1 1200 ? -9.314 35.611 -18.540 1.00 89.56 1200 ALA A CA 1
ATOM 9501 C C . ALA A 1 1200 ? -8.743 36.485 -17.414 1.00 89.56 1200 ALA A C 1
ATOM 9503 O O . ALA A 1 1200 ? -9.309 36.603 -16.329 1.00 89.56 1200 ALA A O 1
ATOM 9504 N N . SER A 1 1201 ? -7.553 37.024 -17.645 1.00 87.19 1201 SER A N 1
ATOM 9505 C CA . SER A 1 1201 ? -6.834 37.865 -16.692 1.00 87.19 1201 SER A CA 1
ATOM 9506 C C . SER A 1 1201 ? -5.947 38.829 -17.460 1.00 87.19 1201 SER A C 1
ATOM 9508 O O . SER A 1 1201 ? -5.350 38.428 -18.463 1.00 87.19 1201 SER A O 1
ATOM 9510 N N . GLY A 1 1202 ? -5.801 40.048 -16.956 1.00 82.31 1202 GLY A N 1
ATOM 9511 C CA . GLY A 1 1202 ? -4.887 41.049 -17.492 1.00 82.31 1202 GLY A CA 1
ATOM 9512 C C . GLY A 1 1202 ? -4.350 41.959 -16.391 1.00 82.31 1202 GLY A C 1
ATOM 9513 O O . GLY A 1 1202 ? -4.514 41.689 -15.201 1.00 82.31 1202 GLY A O 1
ATOM 9514 N N . LYS A 1 1203 ? -3.662 43.033 -16.783 1.00 76.69 1203 LYS A N 1
ATOM 9515 C CA . LYS A 1 1203 ? -3.176 44.058 -15.848 1.00 76.69 1203 LYS A CA 1
ATOM 9516 C C . LYS A 1 1203 ? -4.293 45.073 -15.563 1.00 76.69 1203 LYS A C 1
ATOM 9518 O O . LYS A 1 1203 ? -4.666 45.832 -16.461 1.00 76.69 1203 LYS A O 1
ATOM 9523 N N . GLY A 1 1204 ? -4.793 45.099 -14.330 1.00 75.56 1204 GLY A N 1
ATOM 9524 C CA . GLY A 1 1204 ? -5.883 45.975 -13.893 1.00 75.56 1204 GLY A CA 1
ATOM 9525 C C . GLY A 1 1204 ? -6.105 45.929 -12.383 1.00 75.56 1204 GLY A C 1
ATOM 9526 O O . GLY A 1 1204 ? -5.403 45.198 -11.679 1.00 75.56 1204 GLY A O 1
ATOM 9527 N N . ASP A 1 1205 ? -7.074 46.709 -11.913 1.00 76.12 1205 ASP A N 1
ATOM 9528 C CA . ASP A 1 1205 ? -7.516 46.689 -10.517 1.00 76.12 1205 ASP A CA 1
ATOM 9529 C C . ASP A 1 1205 ? -8.342 45.423 -10.244 1.00 76.12 1205 ASP A C 1
ATOM 9531 O O . ASP A 1 1205 ? -8.873 44.797 -11.159 1.00 76.12 1205 ASP A O 1
ATOM 9535 N N . SER A 1 1206 ? -8.484 45.022 -8.980 1.00 76.81 1206 SER A N 1
ATOM 9536 C CA . SER A 1 1206 ? -9.217 43.804 -8.589 1.00 76.81 1206 SER A CA 1
ATOM 9537 C C . SER A 1 1206 ? -10.696 43.780 -8.993 1.00 76.81 1206 SER A C 1
ATOM 9539 O O . SER A 1 1206 ? -11.295 42.707 -8.987 1.00 76.81 1206 SER A O 1
ATOM 9541 N N . ASN A 1 1207 ? -11.272 44.939 -9.327 1.00 80.50 1207 ASN A N 1
ATOM 9542 C CA . ASN A 1 1207 ? -12.659 45.086 -9.778 1.00 80.50 1207 ASN A CA 1
ATOM 9543 C C . ASN A 1 1207 ? -12.798 45.036 -11.312 1.00 80.50 1207 ASN A C 1
ATOM 9545 O O . ASN A 1 1207 ? -13.917 45.065 -11.819 1.00 80.50 1207 ASN A O 1
ATOM 9549 N N . ASP A 1 1208 ? -11.688 44.982 -12.054 1.00 82.94 1208 ASP A N 1
ATOM 9550 C CA . ASP A 1 1208 ? -11.711 44.947 -13.514 1.00 82.94 1208 ASP A CA 1
ATOM 9551 C C . ASP A 1 1208 ? -12.175 43.576 -14.029 1.00 82.94 1208 ASP A C 1
ATOM 9553 O O . ASP A 1 1208 ? -11.645 42.531 -13.641 1.00 82.94 1208 ASP A O 1
ATOM 9557 N N . VAL A 1 1209 ? -13.127 43.581 -14.965 1.00 86.25 1209 VAL A N 1
ATOM 9558 C CA . VAL A 1 1209 ? -13.604 42.367 -15.636 1.00 86.25 1209 VAL A CA 1
ATOM 9559 C C . VAL A 1 1209 ? -12.771 42.117 -16.891 1.00 86.25 1209 VAL A C 1
ATOM 9561 O O . VAL A 1 1209 ? -12.731 42.935 -17.813 1.00 86.25 1209 VAL A O 1
ATOM 9564 N N . PHE A 1 1210 ? -12.105 40.965 -16.931 1.00 90.81 1210 PHE A N 1
ATOM 9565 C CA . PHE A 1 1210 ? -11.381 40.483 -18.104 1.00 90.81 1210 PHE A CA 1
ATOM 9566 C C . PHE A 1 1210 ? -12.153 39.341 -18.760 1.00 90.81 1210 PHE A C 1
ATOM 9568 O O . PHE A 1 1210 ? -12.626 38.433 -18.077 1.00 90.81 1210 PHE A O 1
ATOM 9575 N N . VAL A 1 1211 ? -12.228 39.365 -20.087 1.00 90.94 1211 VAL A N 1
ATOM 9576 C CA . VAL A 1 1211 ? -12.911 38.356 -20.910 1.00 90.94 1211 VAL A CA 1
ATOM 9577 C C . VAL A 1 1211 ? -12.023 37.943 -22.083 1.00 90.94 1211 VAL A C 1
ATOM 9579 O O . VAL A 1 1211 ? -11.097 38.676 -22.440 1.00 90.94 1211 VAL A O 1
ATOM 9582 N N . PHE A 1 1212 ? -12.260 36.769 -22.671 1.00 90.50 1212 PHE A N 1
ATOM 9583 C CA . PHE A 1 1212 ? -11.608 36.417 -23.934 1.00 90.50 1212 PHE A CA 1
ATOM 9584 C C . PHE A 1 1212 ? -12.325 37.132 -25.078 1.00 90.50 1212 PHE A C 1
ATOM 9586 O O . PHE A 1 1212 ? -13.534 36.987 -25.238 1.00 90.50 1212 PHE A O 1
ATOM 9593 N N . HIS A 1 1213 ? -11.578 37.937 -25.828 1.00 89.88 1213 HIS A N 1
ATOM 9594 C CA . HIS A 1 1213 ? -12.109 38.756 -26.912 1.00 89.88 1213 HIS A CA 1
ATOM 9595 C C . HIS A 1 1213 ? -10.976 39.134 -27.871 1.00 89.88 1213 HIS A C 1
ATOM 9597 O O . HIS A 1 1213 ? -9.830 39.303 -27.441 1.00 89.88 1213 HIS A O 1
ATOM 9603 N N . ASN A 1 1214 ? -11.275 39.243 -29.166 1.00 88.94 1214 ASN A N 1
ATOM 9604 C CA . ASN A 1 1214 ? -10.287 39.569 -30.198 1.00 88.94 1214 ASN A CA 1
ATOM 9605 C C . ASN A 1 1214 ? -10.712 40.714 -31.113 1.00 88.94 1214 ASN A C 1
ATOM 9607 O O . ASN A 1 1214 ? -9.892 41.126 -31.917 1.00 88.94 1214 ASN A O 1
ATOM 9611 N N . CYS A 1 1215 ? -11.948 41.208 -31.072 1.00 86.19 1215 CYS A N 1
ATOM 9612 C CA . CYS A 1 1215 ? -12.373 42.256 -31.995 1.00 86.19 1215 CYS A CA 1
ATOM 9613 C C . CYS A 1 1215 ? -11.980 43.645 -31.475 1.00 86.19 1215 CYS A C 1
ATOM 9615 O O . CYS A 1 1215 ? -12.197 43.999 -30.317 1.00 86.19 1215 CYS A O 1
ATOM 9617 N N . LEU A 1 1216 ? -11.379 44.442 -32.353 1.00 83.88 1216 LEU A N 1
ATOM 9618 C CA . LEU A 1 1216 ? -11.192 45.872 -32.148 1.00 83.88 1216 LEU A CA 1
ATOM 9619 C C . LEU A 1 1216 ? -12.519 46.621 -32.398 1.00 83.88 1216 LEU A C 1
ATOM 9621 O O . LEU A 1 1216 ? -13.438 46.050 -32.988 1.00 83.88 1216 LEU A O 1
ATOM 9625 N N . PRO A 1 1217 ? -12.643 47.899 -31.981 1.00 79.62 1217 PRO A N 1
ATOM 9626 C CA . PRO A 1 1217 ? -13.856 48.694 -32.210 1.00 79.62 1217 PRO A CA 1
ATOM 9627 C C . PRO A 1 1217 ? -14.275 48.830 -33.686 1.00 79.62 1217 PRO A C 1
ATOM 9629 O O . PRO A 1 1217 ? -15.431 49.122 -33.967 1.00 79.62 1217 PRO A O 1
ATOM 9632 N N . ASP A 1 1218 ? -13.354 48.610 -34.629 1.00 81.38 1218 ASP A N 1
ATOM 9633 C CA . ASP A 1 1218 ? -13.594 48.599 -36.080 1.00 81.38 1218 ASP A CA 1
ATOM 9634 C C . ASP A 1 1218 ? -14.093 47.238 -36.618 1.00 81.38 1218 ASP A C 1
ATOM 9636 O O . ASP A 1 1218 ? -14.310 47.084 -37.821 1.00 81.38 1218 ASP A O 1
ATOM 9640 N N . GLY A 1 1219 ? -14.258 46.239 -35.744 1.00 77.81 1219 GLY A N 1
ATOM 9641 C CA . GLY A 1 1219 ? -14.652 44.871 -36.081 1.00 77.81 1219 GLY A CA 1
ATOM 9642 C C . GLY A 1 1219 ? -13.510 43.978 -36.580 1.00 77.81 1219 GLY A C 1
ATOM 9643 O O . GLY A 1 1219 ? -13.721 42.775 -36.756 1.00 77.81 1219 GLY A O 1
ATOM 9644 N N . GLN A 1 1220 ? -12.296 44.507 -36.781 1.00 83.00 1220 GLN A N 1
ATOM 9645 C CA . GLN A 1 1220 ? -11.153 43.697 -37.203 1.00 83.00 1220 GLN A CA 1
ATOM 9646 C C . GLN A 1 1220 ? -10.609 42.857 -36.035 1.00 83.00 1220 GLN A C 1
ATOM 9648 O O . GLN A 1 1220 ? -10.583 43.316 -34.889 1.00 83.00 1220 GLN A O 1
ATOM 9653 N N . PRO A 1 1221 ? -10.143 41.618 -36.283 1.00 83.19 1221 PRO A N 1
ATOM 9654 C CA . PRO A 1 1221 ? -9.500 40.824 -35.247 1.00 83.19 1221 PRO A CA 1
ATOM 9655 C C . PRO A 1 1221 ? -8.122 41.411 -34.906 1.00 83.19 1221 PRO A C 1
ATOM 9657 O O . PRO A 1 1221 ? -7.257 41.541 -35.769 1.00 83.19 1221 PRO A O 1
ATOM 9660 N N . PHE A 1 1222 ? -7.876 41.679 -33.626 1.00 86.19 1222 PHE A N 1
ATOM 9661 C CA . PHE A 1 1222 ? -6.591 42.091 -33.064 1.00 86.19 1222 PHE A CA 1
ATOM 9662 C C . PHE A 1 1222 ? -5.465 41.110 -33.417 1.00 86.19 1222 PHE A C 1
ATOM 9664 O O . PHE A 1 1222 ? -4.302 41.493 -33.538 1.00 86.19 1222 PHE A O 1
ATOM 9671 N N . THR A 1 1223 ? -5.781 39.822 -33.586 1.00 84.88 1223 THR A N 1
ATOM 9672 C CA . THR A 1 1223 ? -4.862 38.818 -34.135 1.00 84.88 1223 THR A CA 1
ATOM 9673 C C . THR A 1 1223 ? -5.586 37.857 -35.076 1.00 84.88 1223 THR A C 1
ATOM 9675 O O . THR A 1 1223 ? -6.538 37.203 -34.649 1.00 84.88 1223 THR A O 1
ATOM 9678 N N . PRO A 1 1224 ? -5.110 37.677 -36.322 1.00 80.88 1224 PRO A N 1
ATOM 9679 C CA . PRO A 1 1224 ? -5.786 36.841 -37.320 1.00 80.88 1224 PRO A CA 1
ATOM 9680 C C . PRO A 1 1224 ? -5.736 35.330 -37.018 1.00 80.88 1224 PRO A C 1
ATOM 9682 O O . PRO A 1 1224 ? -6.517 34.558 -37.579 1.00 80.88 1224 PRO A O 1
ATOM 9685 N N . GLU A 1 1225 ? -4.819 34.890 -36.147 1.00 77.62 1225 GLU A N 1
ATOM 9686 C CA . GLU A 1 1225 ? -4.669 33.484 -35.732 1.00 77.62 1225 GLU A CA 1
ATOM 9687 C C . GLU A 1 1225 ? -5.832 32.990 -34.849 1.00 77.62 1225 GLU A C 1
ATOM 9689 O O . GLU A 1 1225 ? -6.095 31.787 -34.792 1.00 77.62 1225 GLU A O 1
ATOM 9694 N N . LEU A 1 1226 ? -6.532 33.907 -34.174 1.00 83.00 1226 LEU A N 1
ATOM 9695 C CA . LEU A 1 1226 ? -7.590 33.613 -33.207 1.00 83.00 1226 LEU A CA 1
ATOM 9696 C C . LEU A 1 1226 ? -8.974 33.938 -33.785 1.00 83.00 1226 LEU A C 1
ATOM 9698 O O . LEU A 1 1226 ? -9.106 34.716 -34.730 1.00 83.00 1226 LEU A O 1
ATOM 9702 N N . ASP A 1 1227 ? -10.015 33.325 -33.229 1.00 81.62 1227 ASP A N 1
ATOM 9703 C CA . ASP A 1 1227 ? -11.406 33.647 -33.553 1.00 81.62 1227 ASP A CA 1
ATOM 9704 C C . ASP A 1 1227 ? -11.852 34.992 -32.937 1.00 81.62 1227 ASP A C 1
ATOM 9706 O O . ASP A 1 1227 ? -11.069 35.682 -32.277 1.00 81.62 1227 ASP A O 1
ATOM 9710 N N . ARG A 1 1228 ? -13.116 35.387 -33.161 1.00 82.88 1228 ARG A N 1
ATOM 9711 C CA . ARG A 1 1228 ? -13.697 36.636 -32.621 1.00 82.88 1228 ARG A CA 1
ATOM 9712 C C . ARG A 1 1228 ? -13.673 36.699 -31.086 1.00 82.88 1228 ARG A C 1
ATOM 9714 O O . ARG A 1 1228 ? -13.516 37.769 -30.506 1.00 82.88 1228 ARG A O 1
ATOM 9721 N N . HIS A 1 1229 ? -13.749 35.538 -30.437 1.00 80.56 1229 HIS A N 1
ATOM 9722 C CA . HIS A 1 1229 ? -13.761 35.379 -28.983 1.00 80.56 1229 HIS A CA 1
ATOM 9723 C C . HIS A 1 1229 ? -12.349 35.293 -28.390 1.00 80.56 1229 HIS A C 1
ATOM 9725 O O . HIS A 1 1229 ? -12.196 34.996 -27.212 1.00 80.56 1229 HIS A O 1
ATOM 9731 N N . GLY A 1 1230 ? -11.291 35.524 -29.176 1.00 83.88 1230 GLY A N 1
ATOM 9732 C CA . GLY A 1 1230 ? -9.913 35.474 -28.682 1.00 83.88 1230 GLY A CA 1
ATOM 9733 C C . GLY A 1 1230 ? -9.428 34.070 -28.362 1.00 83.88 1230 GLY A C 1
ATOM 9734 O O . GLY A 1 1230 ? -8.524 33.923 -27.543 1.00 83.88 1230 GLY A O 1
ATOM 9735 N N . LEU A 1 1231 ? -9.993 33.045 -28.996 1.00 86.19 1231 LEU A N 1
ATOM 9736 C CA . LEU A 1 1231 ? -9.658 31.642 -28.785 1.00 86.19 1231 LEU A CA 1
ATOM 9737 C C . LEU A 1 1231 ? -9.095 30.995 -30.062 1.00 86.19 1231 LEU A C 1
ATOM 9739 O O . LEU A 1 1231 ? -9.312 31.495 -31.168 1.00 86.19 1231 LEU A O 1
ATOM 9743 N N . PRO A 1 1232 ? -8.339 29.885 -29.956 1.00 79.50 1232 PRO A N 1
ATOM 9744 C CA . PRO A 1 1232 ? -7.877 29.169 -31.136 1.00 79.50 1232 PRO A CA 1
ATOM 9745 C C . PRO A 1 1232 ? -9.069 28.601 -31.907 1.00 79.50 1232 PRO A C 1
ATOM 9747 O O . PRO A 1 1232 ? -9.976 28.018 -31.307 1.00 79.50 1232 PRO A O 1
ATOM 9750 N N . LYS A 1 1233 ? -9.028 28.690 -33.240 1.00 67.69 1233 LYS A N 1
ATOM 9751 C CA . LYS A 1 1233 ? -10.059 28.098 -34.101 1.00 67.69 1233 LYS A CA 1
ATOM 9752 C C . LYS A 1 1233 ? -10.211 26.602 -33.794 1.00 67.69 1233 LYS A C 1
ATOM 9754 O O . LYS A 1 1233 ? -9.223 25.865 -33.751 1.00 67.69 1233 LYS A O 1
ATOM 9759 N N . LYS A 1 1234 ? -11.453 26.152 -33.576 1.00 58.28 1234 LYS A N 1
ATOM 9760 C CA . LYS A 1 1234 ? -11.773 24.724 -33.416 1.00 58.28 1234 LYS A CA 1
ATOM 9761 C C . LYS A 1 1234 ? -11.346 23.969 -34.683 1.00 58.28 1234 LYS A C 1
ATOM 9763 O O . LYS A 1 1234 ? -11.495 24.479 -35.792 1.00 58.28 1234 LYS A O 1
ATOM 9768 N N . ARG A 1 1235 ? -10.828 22.747 -34.519 1.00 53.44 1235 ARG A N 1
ATOM 9769 C CA . ARG A 1 1235 ? -10.536 21.826 -35.630 1.00 53.44 1235 ARG A CA 1
ATOM 9770 C C . ARG A 1 1235 ? -11.825 21.645 -36.448 1.00 53.44 1235 ARG A C 1
ATOM 9772 O O . ARG A 1 1235 ? -12.864 21.356 -35.858 1.00 53.44 1235 ARG A O 1
ATOM 9779 N N . ALA A 1 1236 ? -11.772 21.910 -37.755 1.00 37.78 1236 ALA A N 1
ATOM 9780 C CA . ALA A 1 1236 ? -12.953 22.014 -38.610 1.00 37.78 1236 ALA A CA 1
ATOM 9781 C C . ALA A 1 1236 ? -13.839 20.751 -38.569 1.00 37.78 1236 ALA A C 1
ATOM 9783 O O . ALA A 1 1236 ? -13.354 19.624 -38.475 1.00 37.78 1236 ALA A O 1
ATOM 9784 N N . VAL A 1 1237 ? -15.150 20.991 -38.630 1.00 37.59 1237 VAL A N 1
ATOM 9785 C CA . VAL A 1 1237 ? -16.259 20.023 -38.600 1.00 37.59 1237 VAL A CA 1
ATOM 9786 C C . VAL A 1 1237 ? -16.148 19.023 -39.774 1.00 37.59 1237 VAL A C 1
ATOM 9788 O O . VAL A 1 1237 ? -15.668 19.423 -40.837 1.00 37.59 1237 VAL A O 1
ATOM 9791 N N . PRO A 1 1238 ? -16.622 17.761 -39.651 1.00 36.81 1238 PRO A N 1
ATOM 9792 C CA . PRO A 1 1238 ? -16.453 16.677 -40.641 1.00 36.81 1238 PRO A CA 1
ATOM 9793 C C . PRO A 1 1238 ? -16.989 16.898 -42.073 1.00 36.81 1238 PRO A C 1
ATOM 9795 O O . PRO A 1 1238 ? -16.940 15.969 -42.871 1.00 36.81 1238 PRO A O 1
ATOM 9798 N N . ASN A 1 1239 ? -17.465 18.096 -42.426 1.00 39.78 1239 ASN A N 1
ATOM 9799 C CA . ASN A 1 1239 ? -18.031 18.425 -43.739 1.00 39.78 1239 ASN A CA 1
ATOM 9800 C C . ASN A 1 1239 ? -17.174 19.413 -44.558 1.00 39.78 1239 ASN A C 1
ATOM 9802 O O . ASN A 1 1239 ? -17.631 19.922 -45.580 1.00 39.78 1239 ASN A O 1
ATOM 9806 N N . ALA A 1 1240 ? -15.928 19.689 -44.151 1.00 39.69 1240 ALA A N 1
ATOM 9807 C CA . ALA A 1 1240 ? -14.999 20.478 -44.961 1.00 39.69 1240 ALA A CA 1
ATOM 9808 C C . ALA A 1 1240 ? -14.536 19.675 -46.195 1.00 39.69 1240 ALA A C 1
ATOM 9810 O O . ALA A 1 1240 ? -13.719 18.759 -46.116 1.00 39.69 1240 ALA A O 1
ATOM 9811 N N . THR A 1 1241 ? -15.092 20.033 -47.348 1.00 35.25 1241 THR A N 1
ATOM 9812 C CA . THR A 1 1241 ? -14.868 19.438 -48.668 1.00 35.25 1241 THR A CA 1
ATOM 9813 C C . THR A 1 1241 ? -13.383 19.283 -49.055 1.00 35.25 1241 THR A C 1
ATOM 9815 O O . THR A 1 1241 ? -12.613 20.241 -49.065 1.00 35.25 1241 THR A O 1
ATOM 9818 N N . ALA A 1 1242 ? -13.034 18.055 -49.455 1.00 35.41 1242 ALA A N 1
ATOM 9819 C CA . ALA A 1 1242 ? -11.962 17.623 -50.368 1.00 35.41 1242 ALA A CA 1
ATOM 9820 C C . ALA A 1 1242 ? -10.460 17.788 -50.016 1.00 35.41 1242 ALA A C 1
ATOM 9822 O O . ALA A 1 1242 ? -9.656 17.186 -50.722 1.00 35.41 1242 ALA A O 1
ATOM 9823 N N . TYR A 1 1243 ? -10.043 18.477 -48.943 1.00 39.12 1243 TYR A N 1
ATOM 9824 C CA . TYR A 1 1243 ? -8.599 18.616 -48.608 1.00 39.12 1243 TYR A CA 1
ATOM 9825 C C . TYR A 1 1243 ? -8.172 18.181 -47.192 1.00 39.12 1243 TYR A C 1
ATOM 9827 O O . TYR A 1 1243 ? -6.989 18.254 -46.848 1.00 39.12 1243 TYR A O 1
ATOM 9835 N N . PHE A 1 1244 ? -9.092 17.658 -46.382 1.00 35.09 1244 PHE A N 1
ATOM 9836 C CA . PHE A 1 1244 ? -8.824 17.283 -44.990 1.00 35.09 1244 PHE A CA 1
ATOM 9837 C C . PHE A 1 1244 ? -9.015 15.772 -44.778 1.00 35.09 1244 PHE A C 1
ATOM 9839 O O . PHE A 1 1244 ? -10.070 15.327 -44.335 1.00 35.09 1244 PHE A O 1
ATOM 9846 N N . SER A 1 1245 ? -8.000 14.967 -45.124 1.00 33.78 1245 SER A N 1
ATOM 9847 C CA . SER A 1 1245 ? -7.917 13.560 -44.696 1.00 33.78 1245 SER A CA 1
ATOM 9848 C C . SER A 1 1245 ? -7.200 13.486 -43.342 1.00 33.78 1245 SER A C 1
ATOM 9850 O O . SER A 1 1245 ? -6.393 14.354 -43.002 1.00 33.78 1245 SER A O 1
ATOM 9852 N N . PHE A 1 1246 ? -7.461 12.428 -42.569 1.00 36.34 1246 PHE A N 1
ATOM 9853 C CA . PHE A 1 1246 ? -6.759 12.127 -41.312 1.00 36.34 1246 PHE A CA 1
ATOM 9854 C C . PHE A 1 1246 ? -5.219 12.138 -41.472 1.00 36.34 1246 PHE A C 1
ATOM 9856 O O . PHE A 1 1246 ? -4.499 12.353 -40.499 1.00 36.34 1246 PHE A O 1
ATOM 9863 N N . ASP A 1 1247 ? -4.719 11.980 -42.703 1.00 38.12 1247 ASP A N 1
ATOM 9864 C CA . ASP A 1 1247 ? -3.298 11.947 -43.047 1.00 38.12 1247 ASP A CA 1
ATOM 9865 C C . ASP A 1 1247 ? -2.667 13.341 -43.213 1.00 38.12 1247 ASP A C 1
ATOM 9867 O O . ASP A 1 1247 ? -1.476 13.507 -42.943 1.00 38.12 1247 ASP A O 1
ATOM 9871 N N . THR A 1 1248 ? -3.419 14.369 -43.633 1.00 38.03 1248 THR A N 1
ATOM 9872 C CA . THR A 1 1248 ? -2.852 15.718 -43.859 1.00 38.03 1248 THR A CA 1
ATOM 9873 C C . THR A 1 1248 ? -2.791 16.551 -42.584 1.00 38.03 1248 THR A C 1
ATOM 9875 O O . THR A 1 1248 ? -1.870 17.349 -42.395 1.00 38.03 1248 THR A O 1
ATOM 9878 N N . ASP A 1 1249 ? -3.709 16.304 -41.657 1.00 38.62 1249 ASP A N 1
ATOM 9879 C CA . ASP A 1 1249 ? -3.897 17.108 -40.448 1.00 38.62 1249 ASP A CA 1
ATOM 9880 C C . ASP A 1 1249 ? -2.813 16.865 -39.371 1.00 38.62 1249 ASP A C 1
ATOM 9882 O O . ASP A 1 1249 ? -2.700 17.586 -38.380 1.00 38.62 1249 ASP A O 1
ATOM 9886 N N . HIS A 1 1250 ? -1.963 15.855 -39.579 1.00 47.09 1250 HIS A N 1
ATOM 9887 C CA . HIS A 1 1250 ? -0.780 15.582 -38.761 1.00 47.09 1250 HIS A CA 1
ATOM 9888 C C . HIS A 1 1250 ? 0.502 16.236 -39.287 1.00 47.09 1250 HIS A C 1
ATOM 9890 O O . HIS A 1 1250 ? 1.532 16.166 -38.616 1.00 47.09 1250 HIS A O 1
ATOM 9896 N N . LYS A 1 1251 ? 0.466 16.881 -40.461 1.00 39.69 1251 LYS A N 1
ATOM 9897 C CA . LYS A 1 1251 ? 1.687 17.334 -41.139 1.00 39.69 1251 LYS A CA 1
ATOM 9898 C C . LYS A 1 1251 ? 2.250 18.652 -40.596 1.00 39.69 1251 LYS A C 1
ATOM 9900 O O . LYS A 1 1251 ? 3.456 18.864 -40.697 1.00 39.69 1251 LYS A O 1
ATOM 9905 N N . TYR A 1 1252 ? 1.426 19.509 -39.983 1.00 45.84 1252 TYR A N 1
ATOM 9906 C CA . TYR A 1 1252 ? 1.876 20.794 -39.435 1.00 45.84 1252 TYR A CA 1
ATOM 9907 C C . TYR A 1 1252 ? 1.317 21.032 -38.017 1.00 45.84 1252 TYR A C 1
ATOM 9909 O O . TYR A 1 1252 ? 0.100 20.987 -37.831 1.00 45.84 1252 TYR A O 1
ATOM 9917 N N . PRO A 1 1253 ? 2.166 21.264 -36.994 1.00 56.16 1253 PRO A N 1
ATOM 9918 C CA . PRO A 1 1253 ? 1.709 21.673 -35.666 1.00 56.16 1253 PRO A CA 1
ATOM 9919 C C . PRO A 1 1253 ? 1.042 23.047 -35.745 1.00 56.16 1253 PRO A C 1
ATOM 9921 O O . PRO A 1 1253 ? 1.597 23.971 -36.340 1.00 56.16 1253 PRO A O 1
ATOM 9924 N N . SER A 1 1254 ? -0.147 23.184 -35.149 1.00 63.00 1254 SER A N 1
ATOM 9925 C CA . SER A 1 1254 ? -0.883 24.456 -35.139 1.00 63.00 1254 SER A CA 1
ATOM 9926 C C . SER A 1 1254 ? -0.229 25.490 -34.222 1.00 63.00 1254 SER A C 1
ATOM 9928 O O . SER A 1 1254 ? -0.449 26.685 -34.385 1.00 63.00 1254 SER A O 1
ATOM 9930 N N . LEU A 1 1255 ? 0.553 25.030 -33.241 1.00 74.19 1255 LEU A N 1
ATOM 9931 C CA . LEU A 1 1255 ? 1.257 25.869 -32.284 1.00 74.19 1255 LEU A CA 1
ATOM 9932 C C . LEU A 1 1255 ? 2.759 25.611 -32.362 1.00 74.19 1255 LEU A C 1
ATOM 9934 O O . LEU A 1 1255 ? 3.221 24.494 -32.131 1.00 74.19 1255 LEU A O 1
ATOM 9938 N N . ARG A 1 1256 ? 3.500 26.682 -32.639 1.00 74.88 1256 ARG A N 1
ATOM 9939 C CA . ARG A 1 1256 ? 4.956 26.790 -32.499 1.00 74.88 1256 ARG A CA 1
ATOM 9940 C C . ARG A 1 1256 ? 5.271 27.811 -31.411 1.00 74.88 1256 ARG A C 1
ATOM 9942 O O . ARG A 1 1256 ? 4.374 28.479 -30.901 1.00 74.88 1256 ARG A O 1
ATOM 9949 N N . ASP A 1 1257 ? 6.544 27.962 -31.064 1.00 72.06 1257 ASP A N 1
ATOM 9950 C CA . ASP A 1 1257 ? 7.008 28.806 -29.951 1.00 72.06 1257 ASP A CA 1
ATOM 9951 C C . ASP A 1 1257 ? 6.368 30.220 -29.906 1.00 72.06 1257 ASP A C 1
ATOM 9953 O O . ASP A 1 1257 ? 5.943 30.699 -28.848 1.00 72.06 1257 ASP A O 1
ATOM 9957 N N . SER A 1 1258 ? 6.202 30.873 -31.062 1.00 77.38 1258 SER A N 1
ATOM 9958 C CA . SER A 1 1258 ? 5.653 32.231 -31.182 1.00 77.38 1258 SER A CA 1
ATOM 9959 C C . SER A 1 1258 ? 4.144 32.333 -31.458 1.00 77.38 1258 SER A C 1
ATOM 9961 O O . SER A 1 1258 ? 3.639 33.459 -31.439 1.00 77.38 1258 SER A O 1
ATOM 9963 N N . SER A 1 1259 ? 3.432 31.219 -31.668 1.00 81.94 1259 SER A N 1
ATOM 9964 C CA . SER A 1 1259 ? 2.002 31.206 -32.024 1.00 81.94 1259 SER A CA 1
ATOM 9965 C C . SER A 1 1259 ? 1.120 31.768 -30.905 1.00 81.94 1259 SER A C 1
ATOM 9967 O O . SER A 1 1259 ? 1.345 31.480 -29.721 1.00 81.94 1259 SER A O 1
ATOM 9969 N N . ALA A 1 1260 ? 0.104 32.554 -31.264 1.00 83.75 1260 ALA A N 1
ATOM 9970 C CA . ALA A 1 1260 ? -0.907 33.045 -30.338 1.00 83.75 1260 ALA A CA 1
ATOM 9971 C C . ALA A 1 1260 ? -1.846 31.905 -29.914 1.00 83.75 1260 ALA A C 1
ATOM 9973 O O . ALA A 1 1260 ? -2.298 31.111 -30.733 1.00 83.75 1260 ALA A O 1
ATOM 9974 N N . VAL A 1 1261 ? -2.139 31.813 -28.615 1.00 84.56 1261 VAL A N 1
ATOM 9975 C CA . VAL A 1 1261 ? -3.057 30.800 -28.068 1.00 84.56 1261 VAL A CA 1
ATOM 9976 C C . VAL A 1 1261 ? -4.394 31.423 -27.701 1.00 84.56 1261 VAL A C 1
ATOM 9978 O O . VAL A 1 1261 ? -5.425 30.841 -27.994 1.00 84.56 1261 VAL A O 1
ATOM 9981 N N . TYR A 1 1262 ? -4.399 32.582 -27.045 1.00 89.00 1262 TYR A N 1
ATOM 9982 C CA . TYR A 1 1262 ? -5.630 33.307 -26.732 1.00 89.00 1262 TYR A CA 1
ATOM 9983 C C . TYR A 1 1262 ? -5.367 34.808 -26.559 1.00 89.00 1262 TYR A C 1
ATOM 9985 O O . TYR A 1 1262 ? -4.222 35.213 -26.319 1.00 89.00 1262 TYR A O 1
ATOM 9993 N N . CYS A 1 1263 ? -6.426 35.613 -26.641 1.00 90.38 1263 CYS A N 1
ATOM 9994 C CA . CYS A 1 1263 ? -6.428 37.054 -26.410 1.00 90.38 1263 CYS A CA 1
ATOM 9995 C C . CYS A 1 1263 ? -7.454 37.406 -25.323 1.00 90.38 1263 CYS A C 1
ATOM 9997 O O . CYS A 1 1263 ? -8.592 36.944 -25.371 1.00 90.38 1263 CYS A O 1
ATOM 9999 N N . CYS A 1 1264 ? -7.040 38.192 -24.327 1.00 91.38 1264 CYS A N 1
ATOM 10000 C CA . CYS A 1 1264 ? -7.926 38.729 -23.293 1.00 91.38 1264 CYS A CA 1
ATOM 10001 C C . CYS A 1 1264 ? -8.088 40.235 -23.473 1.00 91.38 1264 CYS A C 1
ATOM 10003 O O . CYS A 1 1264 ? -7.091 40.917 -23.706 1.00 91.38 1264 CYS A O 1
ATOM 10005 N N . ALA A 1 1265 ? -9.287 40.761 -23.252 1.00 90.88 1265 ALA A N 1
ATOM 10006 C CA . ALA A 1 1265 ? -9.557 42.193 -23.199 1.00 90.88 1265 ALA A CA 1
ATOM 10007 C C . ALA A 1 1265 ? -10.142 42.585 -21.837 1.00 90.88 1265 ALA A C 1
ATOM 10009 O O . ALA A 1 1265 ? -10.784 41.777 -21.161 1.00 90.88 1265 ALA A O 1
ATOM 10010 N N . LYS A 1 1266 ? -9.916 43.836 -21.430 1.00 89.69 1266 LYS A N 1
ATOM 10011 C CA . LYS A 1 1266 ? -10.652 44.479 -20.341 1.00 89.69 1266 LYS A CA 1
ATOM 10012 C C . LYS A 1 1266 ? -11.995 44.947 -20.894 1.00 89.69 1266 LYS A C 1
ATOM 10014 O O . LYS A 1 1266 ? -12.009 45.692 -21.874 1.00 89.69 1266 LYS A O 1
ATOM 10019 N N . ARG A 1 1267 ? -13.092 44.548 -20.256 1.00 88.88 1267 ARG A N 1
ATOM 10020 C CA . ARG A 1 1267 ? -14.444 44.942 -20.653 1.00 88.88 1267 ARG A CA 1
ATOM 10021 C C . ARG A 1 1267 ? -14.986 46.032 -19.735 1.00 88.88 1267 ARG A C 1
ATOM 10023 O O . ARG A 1 1267 ? -14.904 45.906 -18.515 1.00 88.88 1267 ARG A O 1
ATOM 10030 N N . PHE A 1 1268 ? -15.575 47.060 -20.329 1.00 86.56 1268 PHE A N 1
ATOM 10031 C CA . PHE A 1 1268 ? -16.389 48.062 -19.651 1.00 86.56 1268 PHE A CA 1
ATOM 10032 C C . PHE A 1 1268 ? -17.855 47.857 -20.035 1.00 86.56 1268 PHE A C 1
ATOM 10034 O O . PHE A 1 1268 ? -18.170 47.678 -21.208 1.00 86.56 1268 PHE A O 1
ATOM 10041 N N . GLU A 1 1269 ? -18.738 47.847 -19.040 1.00 85.25 1269 GLU A N 1
ATOM 10042 C CA . GLU A 1 1269 ? -20.189 47.774 -19.229 1.00 85.25 1269 GLU A CA 1
ATOM 10043 C C . GLU A 1 1269 ? -20.781 49.162 -18.983 1.00 85.25 1269 GLU A C 1
ATOM 10045 O O . GLU A 1 1269 ? -20.541 49.759 -17.931 1.00 85.25 1269 GLU A O 1
ATOM 10050 N N . TYR A 1 1270 ? -21.560 49.666 -19.937 1.00 86.69 1270 TYR A N 1
ATOM 10051 C CA . TYR A 1 1270 ? -22.396 50.848 -19.755 1.00 86.69 1270 TYR A CA 1
ATOM 10052 C C . TYR A 1 1270 ? -23.754 50.629 -20.425 1.00 86.69 1270 TYR A C 1
ATOM 10054 O O . TYR A 1 1270 ? -23.897 49.830 -21.350 1.00 86.69 1270 TYR A O 1
ATOM 10062 N N . ILE A 1 1271 ? -24.774 51.320 -19.930 1.00 85.50 1271 ILE A N 1
ATOM 10063 C CA . ILE A 1 1271 ? -26.108 51.301 -20.532 1.00 85.50 1271 ILE A CA 1
ATOM 10064 C C . ILE A 1 1271 ? -26.134 52.436 -21.548 1.00 85.50 1271 ILE A C 1
ATOM 10066 O O . ILE A 1 1271 ? -25.890 53.584 -21.171 1.00 85.50 1271 ILE A O 1
ATOM 10070 N N . ASP A 1 1272 ? -26.372 52.123 -22.820 1.00 81.81 1272 ASP A N 1
ATOM 10071 C CA . ASP A 1 1272 ? -26.532 53.161 -23.835 1.00 81.81 1272 ASP A CA 1
ATOM 10072 C C . ASP A 1 1272 ? -27.816 53.953 -23.527 1.00 81.81 1272 ASP A C 1
ATOM 10074 O O . ASP A 1 1272 ? -28.901 53.366 -23.487 1.00 81.81 1272 ASP A O 1
ATOM 10078 N N . PRO A 1 1273 ? -27.731 55.273 -23.277 1.00 82.19 1273 PRO A N 1
ATOM 10079 C CA . PRO A 1 1273 ? -28.892 56.077 -22.913 1.00 82.19 1273 PRO A CA 1
ATOM 10080 C C . PRO A 1 1273 ? -29.950 56.173 -24.025 1.00 82.19 1273 PRO A C 1
ATOM 10082 O O . PRO A 1 1273 ? -31.080 56.556 -23.726 1.00 82.19 1273 PRO A O 1
ATOM 10085 N N . LEU A 1 1274 ? -29.618 55.853 -25.284 1.00 81.94 1274 LEU A N 1
ATOM 10086 C CA . LEU A 1 1274 ? -30.558 55.901 -26.411 1.00 81.94 1274 LEU A CA 1
ATOM 10087 C C . LEU A 1 1274 ? -31.368 54.609 -26.564 1.00 81.94 1274 LEU A C 1
ATOM 10089 O O . LEU A 1 1274 ? -32.575 54.668 -26.795 1.00 81.94 1274 LEU A O 1
ATOM 10093 N N . THR A 1 1275 ? -30.717 53.451 -26.440 1.00 84.31 1275 THR A N 1
ATOM 10094 C CA . THR A 1 1275 ? -31.353 52.130 -26.610 1.00 84.31 1275 THR A CA 1
ATOM 10095 C C . THR A 1 1275 ? -31.807 51.512 -25.289 1.00 84.31 1275 THR A C 1
ATOM 10097 O O . THR A 1 1275 ? -32.657 50.625 -25.281 1.00 84.31 1275 THR A O 1
ATOM 10100 N N . ASN A 1 1276 ? -31.275 51.995 -24.161 1.00 79.06 1276 ASN A N 1
ATOM 10101 C CA . ASN A 1 1276 ? -31.411 51.388 -22.836 1.00 79.06 1276 ASN A CA 1
ATOM 10102 C C . ASN A 1 1276 ? -30.918 49.924 -22.796 1.00 79.06 1276 ASN A C 1
ATOM 10104 O O . ASN A 1 1276 ? -31.282 49.155 -21.902 1.00 79.06 1276 ASN A O 1
ATOM 10108 N N . GLU A 1 1277 ? -30.086 49.537 -23.768 1.00 80.12 1277 GLU A N 1
ATOM 10109 C CA . GLU A 1 1277 ? -29.446 48.231 -23.855 1.00 80.12 1277 GLU A CA 1
ATOM 10110 C C . GLU A 1 1277 ? -28.053 48.276 -23.216 1.00 80.12 1277 GLU A C 1
ATOM 10112 O O . GLU A 1 1277 ? -27.392 49.317 -23.128 1.00 80.12 1277 GLU A O 1
ATOM 10117 N N . LYS A 1 1278 ? -27.603 47.122 -22.718 1.00 81.06 1278 LYS A N 1
ATOM 10118 C CA . LYS A 1 1278 ? -26.254 46.983 -22.170 1.00 81.06 1278 LYS A CA 1
ATOM 10119 C C . LYS A 1 1278 ? -25.261 46.888 -23.318 1.00 81.06 1278 LYS A C 1
ATOM 10121 O O . LYS A 1 1278 ? -25.273 45.910 -24.062 1.00 81.06 1278 LYS A O 1
ATOM 10126 N N . THR A 1 1279 ? -24.371 47.865 -23.402 1.00 81.56 1279 THR A N 1
ATOM 10127 C CA . THR A 1 1279 ? -23.301 47.909 -24.399 1.00 81.56 1279 THR A CA 1
ATOM 10128 C C . THR A 1 1279 ? -21.973 47.585 -23.728 1.00 81.56 1279 THR A C 1
ATOM 10130 O O . THR A 1 1279 ? -21.714 47.991 -22.590 1.00 81.56 1279 THR A O 1
ATOM 10133 N N . TYR A 1 1280 ? -21.125 46.835 -24.428 1.00 84.75 1280 TYR A N 1
ATOM 10134 C CA . TYR A 1 1280 ? -19.815 46.424 -23.936 1.00 84.75 1280 TYR A CA 1
ATOM 10135 C C . TYR A 1 1280 ? -18.715 47.080 -24.768 1.00 84.75 1280 TYR A C 1
ATOM 10137 O O . TYR A 1 1280 ? -18.698 46.951 -25.989 1.00 84.75 1280 TYR A O 1
ATOM 10145 N N . GLU A 1 1281 ? -17.781 47.759 -24.106 1.00 85.19 1281 GLU A N 1
ATOM 10146 C CA . GLU A 1 1281 ? -16.579 48.306 -24.739 1.00 85.19 1281 GLU A CA 1
ATOM 10147 C C . GLU A 1 1281 ? -15.345 47.514 -24.300 1.00 85.19 1281 GLU A C 1
ATOM 10149 O O . GLU A 1 1281 ? -15.153 47.226 -23.114 1.00 85.19 1281 GLU A O 1
ATOM 10154 N N . TYR A 1 1282 ? -14.490 47.163 -25.260 1.00 87.75 1282 TYR A N 1
ATOM 10155 C CA . TYR A 1 1282 ? -13.325 46.310 -25.044 1.00 87.75 1282 TYR A CA 1
ATOM 10156 C C . TYR A 1 1282 ? -12.036 47.101 -25.237 1.00 87.75 1282 TYR A C 1
ATOM 10158 O O . TYR A 1 1282 ? -11.789 47.695 -26.284 1.00 87.75 1282 TYR A O 1
ATOM 10166 N N . THR A 1 1283 ? -11.165 47.074 -24.232 1.00 86.50 1283 THR A N 1
ATOM 10167 C CA . THR A 1 1283 ? -9.873 47.771 -24.255 1.00 86.50 1283 THR A CA 1
ATOM 10168 C C . THR A 1 1283 ? -8.749 46.858 -23.766 1.00 86.50 1283 THR A C 1
ATOM 10170 O O . THR A 1 1283 ? -8.985 45.799 -23.189 1.00 86.50 1283 THR A O 1
ATOM 10173 N N . ARG A 1 1284 ? -7.488 47.265 -23.968 1.00 85.06 1284 ARG A N 1
ATOM 10174 C CA . ARG A 1 1284 ? -6.295 46.564 -23.441 1.00 85.06 1284 ARG A CA 1
ATOM 10175 C C . ARG A 1 1284 ? -6.195 45.079 -23.843 1.00 85.06 1284 ARG A C 1
ATOM 10177 O O . ARG A 1 1284 ? -5.892 44.233 -23.002 1.00 85.06 1284 ARG A O 1
ATOM 10184 N N . HIS A 1 1285 ? -6.407 44.776 -25.123 1.00 89.12 1285 HIS A N 1
ATOM 10185 C CA . HIS A 1 1285 ? -6.197 43.438 -25.683 1.00 89.12 1285 HIS A CA 1
ATOM 10186 C C . HIS A 1 1285 ? -4.774 42.916 -25.397 1.00 89.12 1285 HIS A C 1
ATOM 10188 O O . HIS A 1 1285 ? -3.778 43.581 -25.690 1.00 89.12 1285 HIS A O 1
ATOM 10194 N N . GLN A 1 1286 ? -4.670 41.720 -24.814 1.00 88.00 1286 GLN A N 1
ATOM 10195 C CA . GLN A 1 1286 ? -3.415 41.076 -24.437 1.00 88.00 1286 GLN A CA 1
ATOM 10196 C C . GLN A 1 1286 ? -3.373 39.627 -24.935 1.00 88.00 1286 GLN A C 1
ATOM 10198 O O . GLN A 1 1286 ? -4.134 38.771 -24.483 1.00 88.00 1286 GLN A O 1
ATOM 10203 N N . ILE A 1 1287 ? -2.406 39.335 -25.806 1.00 89.00 1287 ILE A N 1
ATOM 10204 C CA . ILE A 1 1287 ? -2.188 37.997 -26.370 1.00 89.00 1287 ILE A CA 1
ATOM 10205 C C . ILE A 1 1287 ? -1.262 37.176 -25.474 1.00 89.00 1287 ILE A C 1
ATOM 10207 O O . ILE A 1 1287 ? -0.212 37.651 -25.029 1.00 89.00 1287 ILE A O 1
ATOM 10211 N N . THR A 1 1288 ? -1.596 35.900 -25.293 1.00 87.25 1288 THR A N 1
ATOM 10212 C CA . THR A 1 1288 ? -0.697 34.910 -24.692 1.00 87.25 1288 THR A CA 1
ATOM 10213 C C . THR A 1 1288 ? -0.192 33.934 -25.751 1.00 87.25 1288 THR A C 1
ATOM 10215 O O . THR A 1 1288 ? -0.976 33.257 -26.413 1.00 87.25 1288 THR A O 1
ATOM 10218 N N . LYS A 1 1289 ? 1.136 33.856 -25.905 1.00 84.75 1289 LYS A N 1
ATOM 10219 C CA . LYS A 1 1289 ? 1.826 32.967 -26.861 1.00 84.75 1289 LYS A CA 1
ATOM 10220 C C . LYS A 1 1289 ? 2.121 31.581 -26.278 1.00 84.75 1289 LYS A C 1
ATOM 10222 O O . LYS A 1 1289 ? 2.258 31.439 -25.061 1.00 84.75 1289 LYS A O 1
ATOM 10227 N N . TRP A 1 1290 ? 2.300 30.577 -27.136 1.00 82.81 1290 TRP A N 1
ATOM 10228 C CA . TRP A 1 1290 ? 2.512 29.180 -26.736 1.00 82.81 1290 TRP A CA 1
ATOM 10229 C C . TRP A 1 1290 ? 3.739 28.952 -25.837 1.00 82.81 1290 TRP A C 1
ATOM 10231 O O . TRP A 1 1290 ? 3.633 28.218 -24.854 1.00 82.81 1290 TRP A O 1
ATOM 10241 N N . ARG A 1 1291 ? 4.851 29.669 -26.050 1.00 76.19 1291 ARG A N 1
ATOM 10242 C CA . ARG A 1 1291 ? 6.031 29.645 -25.153 1.00 76.19 1291 ARG A CA 1
ATOM 10243 C C . ARG A 1 1291 ? 5.746 29.937 -23.674 1.00 76.19 1291 ARG A C 1
ATOM 10245 O O . ARG A 1 1291 ? 6.549 29.643 -22.794 1.00 76.19 1291 ARG A O 1
ATOM 10252 N N . HIS A 1 1292 ? 4.623 30.597 -23.376 1.00 72.19 1292 HIS A N 1
ATOM 10253 C CA . HIS A 1 1292 ? 4.210 30.866 -21.996 1.00 72.19 1292 HIS A CA 1
ATOM 10254 C C . HIS A 1 1292 ? 3.518 29.659 -21.349 1.00 72.19 1292 HIS A C 1
ATOM 10256 O O . HIS A 1 1292 ? 3.453 29.567 -20.122 1.00 72.19 1292 HIS A O 1
ATOM 10262 N N . PHE A 1 1293 ? 3.022 28.725 -22.159 1.00 69.25 1293 PHE A N 1
ATOM 10263 C CA . PHE A 1 1293 ? 2.379 27.495 -21.724 1.00 69.25 1293 PHE A CA 1
ATOM 10264 C C . PHE A 1 1293 ? 3.351 26.322 -21.620 1.00 69.25 1293 PHE A C 1
ATOM 10266 O O . PHE 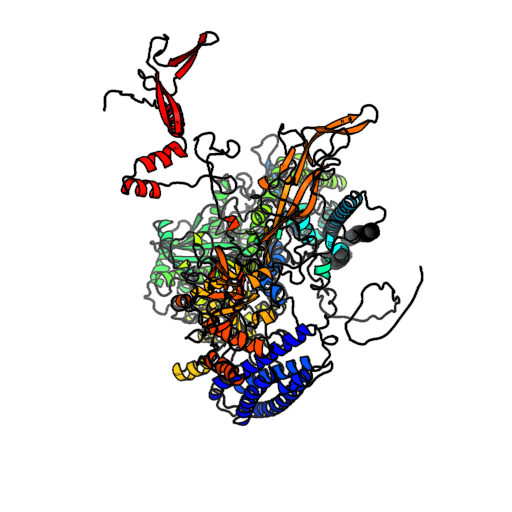A 1 1293 ? 3.231 25.531 -20.673 1.00 69.25 1293 PHE A O 1
ATOM 10273 N N . ASP A 1 1294 ? 4.265 26.195 -22.578 1.00 70.00 1294 ASP A N 1
ATOM 10274 C CA . ASP A 1 1294 ? 5.265 25.131 -22.637 1.00 70.00 1294 ASP A CA 1
ATOM 10275 C C . ASP A 1 1294 ? 6.611 25.649 -23.162 1.00 70.00 1294 ASP A C 1
ATOM 10277 O O . ASP A 1 1294 ? 6.709 26.804 -23.558 1.00 70.00 1294 ASP A O 1
ATOM 10281 N N . LYS A 1 1295 ? 7.651 24.808 -23.181 1.00 66.75 1295 LYS A N 1
ATOM 10282 C CA . LYS A 1 1295 ? 9.007 25.137 -23.669 1.00 66.75 1295 LYS A CA 1
ATOM 10283 C C . LYS A 1 1295 ? 9.088 25.393 -25.195 1.00 66.75 1295 LYS A C 1
ATOM 10285 O O . LYS A 1 1295 ? 10.157 25.213 -25.769 1.00 66.75 1295 LYS A O 1
ATOM 10290 N N . GLY A 1 1296 ? 7.976 25.735 -25.847 1.00 66.44 1296 GLY A N 1
ATOM 10291 C CA . GLY A 1 1296 ? 7.904 25.941 -27.296 1.00 66.44 1296 GLY A CA 1
ATOM 10292 C C . GLY A 1 1296 ? 7.804 24.659 -28.124 1.00 66.44 1296 GLY A C 1
ATOM 10293 O O . GLY A 1 1296 ? 8.049 24.699 -29.323 1.00 66.44 1296 GLY A O 1
ATOM 10294 N N . GLU A 1 1297 ? 7.468 23.520 -27.508 1.00 78.06 1297 GLU A N 1
ATOM 10295 C CA . GLU A 1 1297 ? 7.320 22.249 -28.226 1.00 78.06 1297 GLU A CA 1
ATOM 10296 C C . GLU A 1 1297 ? 6.157 22.294 -29.213 1.00 78.06 1297 GLU A C 1
ATOM 10298 O O . GLU A 1 1297 ? 5.087 22.797 -28.878 1.00 78.06 1297 GLU A O 1
ATOM 10303 N N . ASP A 1 1298 ? 6.342 21.712 -30.391 1.00 81.31 1298 ASP A N 1
ATOM 10304 C CA . ASP A 1 1298 ? 5.285 21.608 -31.390 1.00 81.31 1298 ASP A CA 1
ATOM 10305 C C . ASP A 1 1298 ? 4.043 20.915 -30.812 1.00 81.31 1298 ASP A C 1
ATOM 10307 O O . ASP A 1 1298 ? 4.108 19.796 -30.292 1.00 81.31 1298 ASP A O 1
ATOM 10311 N N . ALA A 1 1299 ? 2.900 21.593 -30.895 1.00 81.69 1299 ALA A N 1
ATOM 10312 C CA . ALA A 1 1299 ? 1.648 21.116 -30.326 1.00 81.69 1299 ALA A CA 1
ATOM 10313 C C . ALA A 1 1299 ? 0.461 21.388 -31.252 1.00 81.69 1299 ALA A C 1
ATOM 10315 O O . ALA A 1 1299 ? 0.473 22.288 -32.094 1.00 81.69 1299 ALA A O 1
ATOM 10316 N N . TRP A 1 1300 ? -0.604 20.620 -31.048 1.00 80.06 1300 TRP A N 1
ATOM 10317 C CA . TRP A 1 1300 ? -1.902 20.839 -31.676 1.00 80.06 1300 TRP A CA 1
ATOM 10318 C C . TRP A 1 1300 ? -2.930 21.262 -30.639 1.00 80.06 1300 TRP A C 1
ATOM 10320 O O . TRP A 1 1300 ? -2.968 20.701 -29.541 1.00 80.06 1300 TRP A O 1
ATOM 10330 N N . VAL A 1 1301 ? -3.813 22.191 -30.999 1.00 80.06 1301 VAL A N 1
ATOM 10331 C CA . VAL A 1 1301 ? -5.036 22.438 -30.227 1.00 80.06 1301 VAL A CA 1
ATOM 10332 C C . VAL A 1 1301 ? -6.037 21.335 -30.566 1.00 80.06 1301 VAL A C 1
ATOM 10334 O O . VAL A 1 1301 ? -6.491 21.221 -31.700 1.00 80.06 1301 VAL A O 1
ATOM 10337 N N . HIS A 1 1302 ? -6.354 20.487 -29.590 1.00 76.69 1302 HIS A N 1
ATOM 10338 C CA . HIS A 1 1302 ? -7.309 19.395 -29.764 1.00 76.69 1302 HIS A CA 1
ATOM 10339 C C . HIS A 1 1302 ? -8.756 19.878 -29.618 1.00 76.69 1302 HIS A C 1
ATOM 10341 O O . HIS A 1 1302 ? -9.594 19.567 -30.457 1.00 76.69 1302 HIS A O 1
ATOM 10347 N N . SER A 1 1303 ? -9.046 20.650 -28.566 1.00 76.75 1303 SER A N 1
ATOM 10348 C CA . SER A 1 1303 ? -10.384 21.194 -28.309 1.00 76.75 1303 SER A CA 1
ATOM 10349 C C . SER A 1 1303 ? -10.327 22.445 -27.438 1.00 76.75 1303 SER A C 1
ATOM 10351 O O . SER A 1 1303 ? -9.486 22.534 -26.539 1.00 76.75 1303 SER A O 1
ATOM 10353 N N . VAL A 1 1304 ? -11.273 23.359 -27.649 1.00 77.94 1304 VAL A N 1
ATOM 10354 C CA . VAL A 1 1304 ? -11.463 24.578 -26.857 1.00 77.94 1304 VAL A CA 1
ATOM 10355 C C . VAL A 1 1304 ? -12.901 24.596 -26.347 1.00 77.94 1304 VAL A C 1
ATOM 10357 O O . VAL A 1 1304 ? -13.835 24.564 -27.148 1.00 77.94 1304 VAL A O 1
ATOM 10360 N N . ILE A 1 1305 ? -13.084 24.604 -25.025 1.00 76.31 1305 ILE A N 1
ATOM 10361 C CA . ILE A 1 1305 ? -14.406 24.567 -24.391 1.00 76.31 1305 ILE A CA 1
ATOM 10362 C C . ILE A 1 1305 ? -14.563 25.741 -23.421 1.00 76.31 1305 ILE A C 1
ATOM 10364 O O . ILE A 1 1305 ? -13.946 25.729 -22.354 1.00 76.31 1305 ILE A O 1
ATOM 10368 N N . PRO A 1 1306 ? -15.419 26.722 -23.735 1.00 76.62 1306 PRO A N 1
ATOM 10369 C CA . PRO A 1 1306 ? -15.865 27.719 -22.770 1.00 76.62 1306 PRO A CA 1
ATOM 10370 C C . PRO A 1 1306 ? -16.531 27.069 -21.549 1.00 76.62 1306 PRO A C 1
ATOM 10372 O O . PRO A 1 1306 ? -17.400 26.204 -21.684 1.00 76.62 1306 PRO A O 1
ATOM 10375 N N . LEU A 1 1307 ? -16.097 27.456 -20.350 1.00 75.25 1307 LEU A N 1
ATOM 10376 C CA . LEU A 1 1307 ? -16.599 26.933 -19.075 1.00 75.25 1307 LEU A CA 1
ATOM 10377 C C . LEU A 1 1307 ? -17.546 27.920 -18.393 1.00 75.25 1307 LEU A C 1
ATOM 10379 O O . LEU A 1 1307 ? -18.607 27.516 -17.924 1.00 75.25 1307 LEU A O 1
ATOM 10383 N N . THR A 1 1308 ? -17.163 29.197 -18.340 1.00 77.31 1308 THR A N 1
ATOM 10384 C CA . THR A 1 1308 ? -17.969 30.274 -17.753 1.00 77.31 1308 THR A CA 1
ATOM 10385 C C . THR A 1 1308 ? -18.048 31.446 -18.711 1.00 77.31 1308 THR A C 1
ATOM 10387 O O . THR A 1 1308 ? -17.065 31.765 -19.379 1.00 77.31 1308 THR A O 1
ATOM 10390 N N . TYR A 1 1309 ? -19.207 32.090 -18.724 1.00 76.44 1309 TYR A N 1
ATOM 10391 C CA . TYR A 1 1309 ? -19.464 33.337 -19.429 1.00 76.44 1309 TYR A CA 1
ATOM 10392 C C . TYR A 1 1309 ? -19.777 34.420 -18.404 1.00 76.44 1309 TYR A C 1
ATOM 10394 O O . TYR A 1 1309 ? -20.303 34.130 -17.328 1.00 76.44 1309 TYR A O 1
ATOM 10402 N N . ASP A 1 1310 ? -19.429 35.649 -18.739 1.00 74.56 1310 ASP A N 1
ATOM 10403 C CA . ASP A 1 1310 ? -19.953 36.850 -18.103 1.00 74.56 1310 ASP A CA 1
ATOM 10404 C C . ASP A 1 1310 ? -20.403 37.730 -19.267 1.00 74.56 1310 ASP A C 1
ATOM 10406 O O . ASP A 1 1310 ? -19.584 38.034 -20.126 1.00 74.56 1310 ASP A O 1
ATOM 10410 N N . GLY A 1 1311 ? -21.690 38.065 -19.376 1.00 74.25 1311 GLY A N 1
ATOM 10411 C CA . GLY A 1 1311 ? -22.252 38.640 -20.606 1.00 74.25 1311 GLY A CA 1
ATOM 10412 C C . GLY A 1 1311 ? -22.074 37.719 -21.834 1.00 74.25 1311 GLY A C 1
ATOM 10413 O O . GLY A 1 1311 ? -22.195 36.499 -21.689 1.00 74.25 1311 GLY A O 1
ATOM 10414 N N . PRO A 1 1312 ? -21.803 38.266 -23.036 1.00 79.50 1312 PRO A N 1
ATOM 10415 C CA . PRO A 1 1312 ? -21.650 37.472 -24.261 1.00 79.50 1312 PRO A CA 1
ATOM 10416 C C . PRO A 1 1312 ? -20.298 36.745 -24.356 1.00 79.50 1312 PRO A C 1
ATOM 10418 O O . PRO A 1 1312 ? -20.163 35.796 -25.128 1.00 79.50 1312 PRO A O 1
ATOM 10421 N N . ASP A 1 1313 ? -19.300 37.160 -23.570 1.00 83.19 1313 ASP A N 1
ATOM 10422 C CA . ASP A 1 1313 ? -17.924 36.686 -23.697 1.00 83.19 1313 ASP A CA 1
ATOM 10423 C C . ASP A 1 1313 ? -17.569 35.609 -22.656 1.00 83.19 1313 ASP A C 1
ATOM 10425 O O . ASP A 1 1313 ? -18.009 35.657 -21.496 1.00 83.19 1313 ASP A O 1
ATOM 10429 N N . PRO A 1 1314 ? -16.713 34.638 -23.012 1.00 83.81 1314 PRO A N 1
ATOM 10430 C CA . PRO A 1 1314 ? -16.232 33.664 -22.051 1.00 83.81 1314 PRO A CA 1
ATOM 10431 C C . PRO A 1 1314 ? -15.214 34.289 -21.081 1.00 83.81 1314 PRO A C 1
ATOM 10433 O O . PRO A 1 1314 ? -14.320 35.041 -21.463 1.00 83.81 1314 PRO A O 1
ATOM 10436 N N . THR A 1 1315 ? -15.306 33.925 -19.801 1.00 86.44 1315 THR A N 1
ATOM 10437 C CA . THR A 1 1315 ? -14.372 34.332 -18.729 1.00 86.44 1315 THR A CA 1
ATOM 10438 C C . THR A 1 1315 ? -13.424 33.216 -18.313 1.00 86.44 1315 THR A C 1
ATOM 10440 O O . THR A 1 1315 ? -12.331 33.467 -17.802 1.00 86.44 1315 THR A O 1
ATOM 10443 N N . SER A 1 1316 ? -13.805 31.958 -18.531 1.00 86.44 1316 SER A N 1
ATOM 10444 C CA . SER A 1 1316 ? -12.905 30.821 -18.356 1.00 86.44 1316 SER A CA 1
ATOM 10445 C C . SER A 1 1316 ? -13.123 29.776 -19.437 1.00 86.44 1316 SER A C 1
ATOM 10447 O O . SER A 1 1316 ? -14.252 29.501 -19.842 1.00 86.44 1316 SER A O 1
ATOM 10449 N N . VAL A 1 1317 ? -12.024 29.210 -19.926 1.00 84.62 1317 VAL A N 1
ATOM 10450 C CA . VAL A 1 1317 ? -11.997 28.292 -21.064 1.00 84.62 1317 VAL A CA 1
ATOM 10451 C C . VAL A 1 1317 ? -11.051 27.141 -20.753 1.00 84.62 1317 VAL A C 1
ATOM 10453 O O . VAL A 1 1317 ? -9.967 27.326 -20.205 1.00 84.62 1317 VAL A O 1
ATOM 10456 N N . LEU A 1 1318 ? -11.455 25.930 -21.110 1.00 83.31 1318 LEU A N 1
ATOM 10457 C CA . LEU A 1 1318 ? -10.618 24.745 -21.091 1.00 83.31 1318 LEU A CA 1
ATOM 10458 C C . LEU A 1 1318 ? -10.020 24.515 -22.480 1.00 83.31 1318 LEU A C 1
ATOM 10460 O O . LEU A 1 1318 ? -10.751 24.259 -23.435 1.00 83.31 1318 LEU A O 1
ATOM 10464 N N . VAL A 1 1319 ? -8.694 24.554 -22.577 1.00 83.62 1319 VAL A N 1
ATOM 10465 C CA . VAL A 1 1319 ? -7.957 24.277 -23.816 1.00 83.62 1319 VAL A CA 1
ATOM 10466 C C . VAL A 1 1319 ? -7.198 22.961 -23.668 1.00 83.62 1319 VAL A C 1
ATOM 10468 O O . VAL A 1 1319 ? -6.452 22.775 -22.702 1.00 83.62 1319 VAL A O 1
ATOM 10471 N N . LEU A 1 1320 ? -7.396 22.038 -24.610 1.00 83.75 1320 LEU A N 1
ATOM 10472 C CA . LEU A 1 1320 ? -6.670 20.769 -24.680 1.00 83.75 1320 LEU A CA 1
ATOM 10473 C C . LEU A 1 1320 ? -5.602 20.855 -25.765 1.00 83.75 1320 LEU A C 1
ATOM 10475 O O . LEU A 1 1320 ? -5.903 21.156 -26.918 1.00 83.75 1320 LEU A O 1
ATOM 10479 N N . PHE A 1 1321 ? -4.370 20.524 -25.398 1.00 84.88 1321 PHE A N 1
ATOM 10480 C CA . PHE A 1 1321 ? -3.217 20.477 -26.288 1.00 84.88 1321 PHE A CA 1
ATOM 10481 C C . PHE A 1 1321 ? -2.767 19.031 -26.481 1.00 84.88 1321 PHE A C 1
ATOM 10483 O O . PHE A 1 1321 ? -2.700 18.281 -25.510 1.00 84.88 1321 PHE A O 1
ATOM 10490 N N . ARG A 1 1322 ? -2.415 18.632 -27.702 1.00 85.12 1322 ARG A N 1
ATOM 10491 C CA . ARG A 1 1322 ? -1.776 17.343 -27.999 1.00 85.12 1322 ARG A CA 1
ATOM 10492 C C . ARG A 1 1322 ? -0.341 17.596 -28.440 1.00 85.12 1322 ARG A C 1
ATOM 10494 O O . ARG A 1 1322 ? -0.114 18.368 -29.361 1.00 85.12 1322 ARG A O 1
ATOM 10501 N N . ILE A 1 1323 ? 0.605 16.922 -27.803 1.00 86.44 1323 ILE A N 1
ATOM 10502 C CA . ILE A 1 1323 ? 2.041 17.050 -28.045 1.00 86.44 1323 ILE A CA 1
ATOM 10503 C C . ILE A 1 1323 ? 2.553 15.683 -28.524 1.00 86.44 1323 ILE A C 1
ATOM 10505 O O . ILE A 1 1323 ? 2.435 14.700 -27.783 1.00 86.44 1323 ILE A O 1
ATOM 10509 N N . PRO A 1 1324 ? 3.087 15.562 -29.750 1.00 87.06 1324 PRO A N 1
ATOM 10510 C CA . PRO A 1 1324 ? 3.671 14.319 -30.236 1.00 87.06 1324 PRO A CA 1
ATOM 10511 C C . PRO A 1 1324 ? 5.000 14.055 -29.528 1.00 87.06 1324 PRO A C 1
ATOM 10513 O O . PRO A 1 1324 ? 5.794 14.961 -29.295 1.00 87.06 1324 PRO A O 1
ATOM 10516 N N . ARG A 1 1325 ? 5.270 12.794 -29.206 1.00 87.69 1325 ARG A N 1
ATOM 10517 C CA . ARG A 1 1325 ? 6.514 12.358 -28.572 1.00 87.69 1325 ARG A CA 1
ATOM 10518 C C . ARG A 1 1325 ? 7.032 11.117 -29.295 1.00 87.69 1325 ARG A C 1
ATOM 10520 O O . ARG A 1 1325 ? 6.792 10.010 -28.819 1.00 87.69 1325 ARG A O 1
ATOM 10527 N N . PRO A 1 1326 ? 7.722 11.230 -30.439 1.00 90.12 1326 PRO A N 1
ATOM 10528 C CA . PRO A 1 1326 ? 8.464 10.093 -30.991 1.00 90.12 1326 PRO A CA 1
ATOM 10529 C C . PRO A 1 1326 ? 9.601 9.668 -30.034 1.00 90.12 1326 PRO A C 1
ATOM 10531 O O . PRO A 1 1326 ? 9.958 10.457 -29.157 1.00 90.12 1326 PRO A O 1
ATOM 10534 N N . PRO A 1 1327 ? 10.137 8.434 -30.106 1.00 92.44 1327 PRO A N 1
ATOM 10535 C CA . PRO A 1 1327 ? 11.343 8.033 -29.378 1.00 92.44 1327 PRO A CA 1
ATOM 10536 C C . PRO A 1 1327 ? 12.525 8.969 -29.663 1.00 92.44 1327 PRO A C 1
ATOM 10538 O O . PRO A 1 1327 ? 12.908 9.148 -30.820 1.00 92.44 1327 PRO A O 1
ATOM 10541 N N . VAL A 1 1328 ? 13.118 9.555 -28.623 1.00 92.06 1328 VAL A N 1
ATOM 10542 C CA . VAL A 1 1328 ? 14.306 10.423 -28.736 1.00 92.06 1328 VAL A CA 1
ATOM 10543 C C . VAL A 1 1328 ? 15.453 9.847 -27.906 1.00 92.06 1328 VAL A C 1
ATOM 10545 O O . VAL A 1 1328 ? 15.223 9.120 -26.939 1.00 92.06 1328 VAL A O 1
ATOM 10548 N N . ILE A 1 1329 ? 16.692 10.173 -28.277 1.00 93.50 1329 ILE A N 1
ATOM 10549 C CA . ILE A 1 1329 ? 17.888 9.823 -27.505 1.00 93.50 1329 ILE A CA 1
ATOM 10550 C C . ILE A 1 1329 ? 17.723 10.263 -26.036 1.00 93.50 1329 ILE A C 1
ATOM 10552 O O . ILE A 1 1329 ? 17.324 11.388 -25.734 1.00 93.50 1329 ILE A O 1
ATOM 10556 N N . GLY A 1 1330 ? 18.012 9.328 -25.134 1.00 91.81 1330 GLY A N 1
ATOM 10557 C CA . GLY A 1 1330 ? 17.910 9.369 -23.678 1.00 91.81 1330 GLY A CA 1
ATOM 10558 C C . GLY A 1 1330 ? 16.532 8.989 -23.116 1.00 91.81 1330 GLY A C 1
ATOM 10559 O O . GLY A 1 1330 ? 16.384 8.891 -21.889 1.00 91.81 1330 GLY A O 1
ATOM 10560 N N . ASP A 1 1331 ? 15.525 8.753 -23.969 1.00 93.25 1331 ASP A N 1
ATOM 10561 C CA . ASP A 1 1331 ? 14.260 8.161 -23.531 1.00 93.25 1331 ASP A CA 1
ATOM 10562 C C . ASP A 1 1331 ? 14.485 6.749 -22.979 1.00 93.25 1331 ASP A C 1
ATOM 10564 O O . ASP A 1 1331 ? 15.485 6.085 -23.259 1.00 93.25 1331 ASP A O 1
ATOM 10568 N N . LYS A 1 1332 ? 13.546 6.303 -22.139 1.00 94.56 1332 LYS A N 1
ATOM 10569 C CA . LYS A 1 1332 ? 13.670 5.060 -21.378 1.00 94.56 1332 LYS A CA 1
ATOM 10570 C C . LYS A 1 1332 ? 12.641 4.036 -21.822 1.00 94.56 1332 LYS A C 1
ATOM 10572 O O . LYS A 1 1332 ? 11.442 4.328 -21.861 1.00 94.56 1332 LYS A O 1
ATOM 10577 N N . PHE A 1 1333 ? 13.119 2.825 -22.042 1.00 94.69 1333 PHE A N 1
ATOM 10578 C CA . PHE A 1 1333 ? 12.335 1.669 -22.448 1.00 94.69 1333 PHE A CA 1
ATOM 10579 C C . PHE A 1 1333 ? 12.582 0.523 -21.471 1.00 94.69 1333 PHE A C 1
ATOM 10581 O O . PHE A 1 1333 ? 13.573 0.520 -20.738 1.00 94.69 1333 PHE A O 1
ATOM 10588 N N . SER A 1 1334 ? 11.658 -0.428 -21.411 1.00 94.81 1334 SER A N 1
ATOM 10589 C CA . SER A 1 1334 ? 11.792 -1.612 -20.566 1.00 94.81 1334 SER A CA 1
ATOM 10590 C C . SER A 1 1334 ? 11.147 -2.815 -21.228 1.00 94.81 1334 SER A C 1
ATOM 10592 O O . SER A 1 1334 ? 10.078 -2.678 -21.822 1.00 94.81 1334 SER A O 1
ATOM 10594 N N . SER A 1 1335 ? 11.745 -3.994 -21.059 1.00 94.56 1335 SER A N 1
ATOM 10595 C CA . SER A 1 1335 ? 11.021 -5.253 -21.268 1.00 94.56 1335 SER A CA 1
ATOM 10596 C C . SER A 1 1335 ? 10.008 -5.491 -20.138 1.00 94.56 1335 SER A C 1
ATOM 10598 O O . SER A 1 1335 ? 9.910 -4.690 -19.199 1.00 94.56 1335 SER A O 1
ATOM 10600 N N . ARG A 1 1336 ? 9.293 -6.621 -20.187 1.00 94.69 1336 ARG A N 1
ATOM 10601 C CA . ARG A 1 1336 ? 8.409 -7.101 -19.110 1.00 94.69 1336 ARG A CA 1
ATOM 10602 C C . ARG A 1 1336 ? 9.125 -7.796 -17.941 1.00 94.69 1336 ARG A C 1
ATOM 10604 O O . ARG A 1 1336 ? 8.460 -8.419 -17.125 1.00 94.69 1336 ARG A O 1
ATOM 10611 N N . HIS A 1 1337 ? 10.450 -7.683 -17.832 1.00 95.12 1337 HIS A N 1
ATOM 10612 C CA . HIS A 1 1337 ? 11.261 -8.391 -16.826 1.00 95.12 1337 HIS A CA 1
ATOM 10613 C C . HIS A 1 1337 ? 12.079 -7.451 -15.926 1.00 95.12 1337 HIS A C 1
ATOM 10615 O O . HIS A 1 1337 ? 13.094 -7.848 -15.360 1.00 95.12 1337 HIS A O 1
ATOM 10621 N N . GLY A 1 1338 ? 11.701 -6.173 -15.826 1.00 92.38 1338 GLY A N 1
ATOM 10622 C CA . GLY A 1 1338 ? 12.479 -5.175 -15.086 1.00 92.38 1338 GLY A CA 1
ATOM 10623 C C . GLY A 1 1338 ? 13.779 -4.766 -15.792 1.00 92.38 1338 GLY A C 1
ATOM 10624 O O . GLY A 1 1338 ? 14.650 -4.149 -15.171 1.00 92.38 1338 GLY A O 1
ATOM 10625 N N . GLN A 1 1339 ? 13.916 -5.098 -17.082 1.00 91.81 1339 GLN A N 1
ATOM 10626 C CA . GLN A 1 1339 ? 15.079 -4.784 -17.910 1.00 91.81 1339 GLN A CA 1
ATOM 10627 C C . GLN A 1 1339 ? 14.937 -3.386 -18.514 1.00 91.81 1339 GLN A C 1
ATOM 10629 O O . GLN A 1 1339 ? 14.647 -3.208 -19.697 1.00 91.81 1339 GLN A O 1
ATOM 10634 N N . LYS A 1 1340 ? 15.114 -2.374 -17.670 1.00 93.19 1340 LYS A N 1
ATOM 10635 C CA . LYS A 1 1340 ? 15.082 -0.975 -18.091 1.00 93.19 1340 LYS A CA 1
ATOM 10636 C C . LYS A 1 1340 ? 16.383 -0.593 -18.784 1.00 93.19 1340 LYS A C 1
ATOM 10638 O O . LYS A 1 1340 ? 17.452 -0.969 -18.296 1.00 93.19 1340 LYS A O 1
ATOM 10643 N N . GLY A 1 1341 ? 16.265 0.225 -19.826 1.00 92.12 1341 GLY A N 1
ATOM 10644 C CA . GLY A 1 1341 ? 17.401 0.884 -20.446 1.00 92.12 1341 GLY A CA 1
ATOM 10645 C C . GLY A 1 1341 ? 17.092 2.221 -21.108 1.00 92.12 1341 GLY A C 1
ATOM 10646 O O . GLY A 1 1341 ? 15.932 2.564 -21.356 1.00 92.12 1341 GLY A O 1
ATOM 10647 N N . THR A 1 1342 ? 18.139 3.012 -21.324 1.00 94.50 1342 THR A N 1
ATOM 10648 C CA . THR A 1 1342 ? 18.091 4.280 -22.071 1.00 94.50 1342 THR A CA 1
ATOM 10649 C C . THR A 1 1342 ? 18.477 4.058 -23.524 1.00 94.50 1342 THR A C 1
ATOM 10651 O O . THR A 1 1342 ? 19.273 3.173 -23.806 1.00 94.50 1342 THR A O 1
ATOM 10654 N N . LEU A 1 1343 ? 17.950 4.880 -24.428 1.00 94.31 1343 LEU A N 1
ATOM 10655 C CA . LEU A 1 1343 ? 18.345 4.901 -25.838 1.00 94.31 1343 LEU A CA 1
ATOM 10656 C C . LEU A 1 1343 ? 19.486 5.906 -26.068 1.00 94.31 1343 LEU A C 1
ATOM 10658 O O . LEU A 1 1343 ? 19.192 7.095 -26.101 1.00 94.31 1343 LEU A O 1
ATOM 10662 N N . PRO A 1 1344 ? 20.761 5.523 -26.228 1.00 93.75 1344 PRO A N 1
ATOM 10663 C CA . PRO A 1 1344 ? 21.814 6.479 -26.575 1.00 93.75 1344 PRO A CA 1
ATOM 10664 C C . PRO A 1 1344 ? 21.946 6.702 -28.083 1.00 93.75 1344 PRO A C 1
ATOM 10666 O O . PRO A 1 1344 ? 22.340 7.790 -28.491 1.00 93.75 1344 PRO A O 1
ATOM 10669 N N . LEU A 1 1345 ? 21.608 5.697 -28.896 1.00 91.94 1345 LEU A N 1
ATOM 10670 C CA . LEU A 1 1345 ? 21.781 5.709 -30.345 1.00 91.94 1345 LEU A CA 1
ATOM 10671 C C . LEU A 1 1345 ? 20.676 4.890 -31.024 1.00 91.94 1345 LEU A C 1
ATOM 10673 O O . LEU A 1 1345 ? 20.388 3.767 -30.605 1.00 91.94 1345 LEU A O 1
ATOM 10677 N N . ASP A 1 1346 ? 20.076 5.437 -32.080 1.00 92.38 1346 ASP A N 1
ATOM 10678 C CA . ASP A 1 1346 ? 19.240 4.697 -33.023 1.00 92.38 1346 ASP A CA 1
ATOM 10679 C C . ASP A 1 1346 ? 19.933 4.562 -34.387 1.00 92.38 1346 ASP A C 1
ATOM 10681 O O . ASP A 1 1346 ? 20.445 5.537 -34.930 1.00 92.38 1346 ASP A O 1
ATOM 10685 N N . ILE A 1 1347 ? 19.947 3.348 -34.942 1.00 94.75 1347 ILE A N 1
ATOM 10686 C CA . ILE A 1 1347 ? 20.706 2.989 -36.155 1.00 94.75 1347 ILE A CA 1
ATOM 10687 C C . ILE A 1 1347 ? 19.732 2.572 -37.257 1.00 94.75 1347 ILE A C 1
ATOM 10689 O O . ILE A 1 1347 ? 18.719 1.930 -36.982 1.00 94.75 1347 ILE A O 1
ATOM 10693 N N . ARG A 1 1348 ? 19.985 2.962 -38.510 1.00 95.19 1348 ARG A N 1
ATOM 10694 C CA . ARG A 1 1348 ? 19.128 2.584 -39.648 1.00 95.19 1348 ARG A CA 1
ATOM 10695 C C . ARG A 1 1348 ? 19.261 1.088 -39.934 1.00 95.19 1348 ARG A C 1
ATOM 10697 O O . ARG A 1 1348 ? 20.334 0.531 -39.763 1.00 95.19 1348 ARG A O 1
ATOM 10704 N N . SER A 1 1349 ? 18.198 0.445 -40.424 1.00 94.44 1349 SER A N 1
ATOM 10705 C CA . SER A 1 1349 ? 18.189 -1.019 -40.605 1.00 94.44 1349 SER A CA 1
ATOM 10706 C C . SER A 1 1349 ? 19.317 -1.577 -41.479 1.00 94.44 1349 SER A C 1
ATOM 10708 O O . SER A 1 1349 ? 19.724 -2.703 -41.245 1.00 94.44 1349 SER A O 1
ATOM 10710 N N . HIS A 1 1350 ? 19.820 -0.827 -42.466 1.00 92.44 1350 HIS A N 1
ATOM 10711 C CA . HIS A 1 1350 ? 20.907 -1.306 -43.332 1.00 92.44 1350 HIS A CA 1
ATOM 10712 C C . HIS A 1 1350 ? 22.265 -1.378 -42.624 1.00 92.44 1350 HIS A C 1
ATOM 10714 O O . HIS A 1 1350 ? 23.095 -2.168 -43.040 1.00 92.44 1350 HIS A O 1
ATOM 10720 N N . ASP A 1 1351 ? 22.466 -0.599 -41.558 1.00 94.44 1351 ASP A N 1
ATOM 10721 C CA . ASP A 1 1351 ? 23.695 -0.606 -40.752 1.00 94.44 1351 ASP A CA 1
ATOM 10722 C C . ASP A 1 1351 ? 23.569 -1.548 -39.532 1.00 94.44 1351 ASP A C 1
ATOM 10724 O O . ASP A 1 1351 ? 24.448 -1.585 -38.676 1.00 94.44 1351 ASP A O 1
ATOM 10728 N N . LEU A 1 1352 ? 22.446 -2.265 -39.387 1.00 95.00 1352 LEU A N 1
ATOM 10729 C CA . LEU A 1 1352 ? 22.212 -3.220 -38.302 1.00 95.00 1352 LEU A CA 1
ATOM 10730 C C . LEU A 1 1352 ? 22.460 -4.654 -38.784 1.00 95.00 1352 LEU A C 1
ATOM 10732 O O . LEU A 1 1352 ? 22.190 -4.960 -39.946 1.00 95.00 1352 LEU A O 1
ATOM 10736 N N . PRO A 1 1353 ? 22.901 -5.563 -37.896 1.00 95.25 1353 PRO A N 1
ATOM 10737 C CA . PRO A 1 1353 ? 23.078 -6.957 -38.257 1.00 95.25 1353 PRO A CA 1
ATOM 10738 C C . PRO A 1 1353 ? 21.730 -7.604 -38.595 1.00 95.25 1353 PRO A C 1
ATOM 10740 O O . PRO A 1 1353 ? 20.727 -7.346 -37.928 1.00 95.25 1353 PRO A O 1
ATOM 10743 N N . PHE A 1 1354 ? 21.694 -8.461 -39.610 1.00 94.75 1354 PHE A N 1
ATOM 10744 C CA . PHE A 1 1354 ? 20.473 -9.127 -40.071 1.00 94.75 1354 PHE A CA 1
ATOM 10745 C C . PHE A 1 1354 ? 20.654 -10.640 -40.143 1.00 94.75 1354 PHE A C 1
ATOM 10747 O O . PHE A 1 1354 ? 21.753 -11.138 -40.364 1.00 94.75 1354 PHE A O 1
ATOM 10754 N N . SER A 1 1355 ? 19.572 -11.392 -39.932 1.00 92.69 1355 SER A N 1
ATOM 10755 C CA . SER A 1 1355 ? 19.615 -12.860 -39.946 1.00 92.69 1355 SER A CA 1
ATOM 10756 C C . SER A 1 1355 ? 20.027 -13.396 -41.314 1.00 92.69 1355 SER A C 1
ATOM 10758 O O . SER A 1 1355 ? 19.380 -13.073 -42.312 1.00 92.69 1355 SER A O 1
ATOM 10760 N N . THR A 1 1356 ? 21.040 -14.271 -41.357 1.00 90.94 1356 THR A N 1
ATOM 10761 C CA . THR A 1 1356 ? 21.495 -14.937 -42.591 1.00 90.94 1356 THR A CA 1
ATOM 10762 C C . THR A 1 1356 ? 20.355 -15.712 -43.260 1.00 90.94 1356 THR A C 1
ATOM 10764 O O . THR A 1 1356 ? 20.310 -15.835 -44.482 1.00 90.94 1356 THR A O 1
ATOM 10767 N N . ARG A 1 1357 ? 19.416 -16.243 -42.463 1.00 86.94 1357 ARG A N 1
ATOM 10768 C CA . ARG A 1 1357 ? 18.325 -17.087 -42.961 1.00 86.94 1357 ARG A CA 1
ATOM 10769 C C . ARG A 1 1357 ? 17.099 -16.286 -43.398 1.00 86.94 1357 ARG A C 1
ATOM 10771 O O . ARG A 1 1357 ? 16.560 -16.554 -44.466 1.00 86.94 1357 ARG A O 1
ATOM 10778 N N . ASP A 1 1358 ? 16.656 -15.337 -42.571 1.00 86.50 1358 ASP A N 1
ATOM 10779 C CA . ASP A 1 1358 ? 15.361 -14.662 -42.759 1.00 86.50 1358 ASP A CA 1
ATOM 10780 C C . ASP A 1 1358 ? 15.487 -13.215 -43.266 1.00 86.50 1358 ASP A C 1
ATOM 10782 O O . ASP A 1 1358 ? 14.484 -12.607 -43.636 1.00 86.50 1358 ASP A O 1
ATOM 10786 N N . GLY A 1 1359 ? 16.687 -12.623 -43.238 1.00 91.75 1359 GLY A N 1
ATOM 10787 C CA . GLY A 1 1359 ? 16.897 -11.203 -43.548 1.00 91.75 1359 GLY A CA 1
ATOM 10788 C C . GLY A 1 1359 ? 16.282 -10.237 -42.525 1.00 91.75 1359 GLY A C 1
ATOM 10789 O O . GLY A 1 1359 ? 16.181 -9.039 -42.782 1.00 91.75 1359 GLY A O 1
ATOM 10790 N N . ILE A 1 1360 ? 15.842 -10.740 -41.367 1.00 93.06 1360 ILE A N 1
ATOM 10791 C CA . ILE A 1 1360 ? 15.228 -9.932 -40.309 1.00 93.06 1360 ILE A CA 1
ATOM 10792 C C . ILE A 1 1360 ? 16.317 -9.136 -39.589 1.00 93.06 1360 ILE A C 1
ATOM 10794 O O . ILE A 1 1360 ? 17.287 -9.709 -39.093 1.00 93.06 1360 ILE A O 1
ATOM 10798 N N . THR A 1 1361 ? 16.120 -7.823 -39.495 1.00 95.62 1361 THR A N 1
ATOM 10799 C CA . THR A 1 1361 ? 16.917 -6.923 -38.652 1.00 95.62 1361 THR A CA 1
ATOM 10800 C C . THR A 1 1361 ? 16.259 -6.801 -37.273 1.00 95.62 1361 THR A C 1
ATOM 10802 O O . THR A 1 1361 ? 15.031 -6.709 -37.196 1.00 95.62 1361 THR A O 1
ATOM 10805 N N . PRO A 1 1362 ? 17.021 -6.816 -36.166 1.00 95.56 1362 PRO A N 1
ATOM 10806 C CA . PRO A 1 1362 ? 16.455 -6.639 -34.838 1.00 95.56 1362 PRO A CA 1
ATOM 10807 C C . PRO A 1 1362 ? 15.920 -5.212 -34.664 1.00 95.56 1362 PRO A C 1
ATOM 10809 O O . PRO A 1 1362 ? 16.507 -4.239 -35.139 1.00 95.56 1362 PRO A O 1
ATOM 10812 N N . ASP A 1 1363 ? 14.813 -5.081 -33.938 1.00 95.81 1363 ASP A N 1
ATOM 10813 C CA . ASP A 1 1363 ? 14.249 -3.790 -33.543 1.00 95.81 1363 ASP A CA 1
ATOM 10814 C C . ASP A 1 1363 ? 15.030 -3.172 -32.379 1.00 95.81 1363 ASP A C 1
ATOM 10816 O O . ASP A 1 1363 ? 15.153 -1.948 -32.283 1.00 95.81 1363 ASP A O 1
ATOM 10820 N N . ILE A 1 1364 ? 15.519 -4.026 -31.472 1.00 95.38 1364 ILE A N 1
ATOM 10821 C CA . ILE A 1 1364 ? 16.263 -3.650 -30.269 1.00 95.38 1364 ILE A CA 1
ATOM 10822 C C . ILE A 1 1364 ? 17.485 -4.557 -30.113 1.00 95.38 1364 ILE A C 1
ATOM 10824 O O . ILE A 1 1364 ? 17.367 -5.782 -30.163 1.00 95.38 1364 ILE A O 1
ATOM 10828 N N . ILE A 1 1365 ? 18.646 -3.962 -29.842 1.00 95.31 1365 ILE A N 1
ATOM 10829 C CA . ILE A 1 1365 ? 19.841 -4.688 -29.397 1.00 95.31 1365 ILE A CA 1
ATOM 10830 C C . ILE A 1 1365 ? 20.061 -4.401 -27.914 1.00 95.31 1365 ILE A C 1
ATOM 10832 O O . ILE A 1 1365 ? 20.028 -3.245 -27.479 1.00 95.31 1365 ILE A O 1
ATOM 10836 N N . ILE A 1 1366 ? 20.270 -5.466 -27.142 1.00 94.50 1366 ILE A N 1
ATOM 10837 C CA . ILE A 1 1366 ? 20.620 -5.399 -25.727 1.00 94.50 1366 ILE A CA 1
ATOM 10838 C C . ILE A 1 1366 ? 21.947 -6.107 -25.482 1.00 94.50 1366 ILE A C 1
ATOM 10840 O O . ILE A 1 1366 ? 22.180 -7.215 -25.967 1.00 94.50 1366 ILE A O 1
ATOM 10844 N N . ASN A 1 1367 ? 22.798 -5.484 -24.674 1.00 94.19 1367 ASN A N 1
ATOM 10845 C CA . ASN A 1 1367 ? 24.107 -6.037 -24.392 1.00 94.19 1367 ASN A CA 1
ATOM 10846 C C . ASN A 1 1367 ? 24.012 -7.278 -23.471 1.00 94.19 1367 ASN A C 1
ATOM 10848 O O . ASN A 1 1367 ? 23.314 -7.236 -22.445 1.00 94.19 1367 ASN A O 1
ATOM 10852 N N . PRO A 1 1368 ? 24.723 -8.382 -23.779 1.00 93.50 1368 PRO A N 1
ATOM 10853 C CA . PRO A 1 1368 ? 24.764 -9.583 -22.942 1.00 93.50 1368 PRO A CA 1
ATOM 10854 C C . PRO A 1 1368 ? 25.243 -9.328 -21.503 1.00 93.50 1368 PRO A C 1
ATOM 10856 O O . PRO A 1 1368 ? 24.792 -10.018 -20.586 1.00 93.50 1368 PRO A O 1
ATOM 10859 N N . HIS A 1 1369 ? 26.083 -8.314 -21.258 1.00 93.38 1369 HIS A N 1
ATOM 10860 C CA . HIS A 1 1369 ? 26.577 -7.966 -19.917 1.00 93.38 1369 HIS A CA 1
ATOM 10861 C C . HIS A 1 1369 ? 25.472 -7.518 -18.948 1.00 93.38 1369 HIS A C 1
ATOM 10863 O O . HIS A 1 1369 ? 25.668 -7.540 -17.732 1.00 93.38 1369 HIS A O 1
ATOM 10869 N N . ALA A 1 1370 ? 24.283 -7.179 -19.454 1.00 91.81 1370 ALA A N 1
ATOM 10870 C CA . ALA A 1 1370 ? 23.149 -6.802 -18.623 1.00 91.81 1370 ALA A CA 1
ATOM 10871 C C . ALA A 1 1370 ? 22.425 -8.003 -17.976 1.00 91.81 1370 ALA A C 1
ATOM 10873 O O . ALA A 1 1370 ? 21.566 -7.794 -17.121 1.00 91.81 1370 ALA A O 1
ATOM 10874 N N . PHE A 1 1371 ? 22.722 -9.248 -18.369 1.00 91.69 1371 PHE A N 1
ATOM 10875 C CA . PHE A 1 1371 ? 22.034 -10.444 -17.861 1.00 91.69 1371 PHE A CA 1
ATOM 10876 C C . PHE A 1 1371 ? 22.671 -11.061 -16.603 1.00 91.69 1371 PHE A C 1
ATOM 10878 O O . PHE A 1 1371 ? 21.908 -11.368 -15.685 1.00 91.69 1371 PHE A O 1
ATOM 10885 N N . PRO A 1 1372 ? 24.009 -11.209 -16.473 1.00 92.25 1372 PRO A N 1
ATOM 10886 C CA . PRO A 1 1372 ? 24.620 -11.832 -15.294 1.00 92.25 1372 PRO A CA 1
ATOM 10887 C C . PRO A 1 1372 ? 24.283 -11.132 -13.970 1.00 92.25 1372 PRO A C 1
ATOM 10889 O O . PRO A 1 1372 ? 23.982 -11.792 -12.982 1.00 92.25 1372 PRO A O 1
ATOM 10892 N N . SER A 1 1373 ? 24.265 -9.796 -13.954 1.00 90.31 1373 SER A N 1
ATOM 10893 C CA . SER A 1 1373 ? 23.961 -9.000 -12.754 1.00 90.31 1373 SER A CA 1
ATOM 10894 C C . SER A 1 1373 ? 22.463 -8.903 -12.449 1.00 90.31 1373 SER A C 1
ATOM 10896 O O . SER A 1 1373 ? 22.058 -8.697 -11.303 1.00 90.31 1373 SER A O 1
ATOM 10898 N N . ARG A 1 1374 ? 21.607 -9.016 -13.472 1.00 91.12 1374 ARG A N 1
ATOM 10899 C CA . ARG A 1 1374 ? 20.154 -8.848 -13.330 1.00 91.12 1374 ARG A CA 1
ATOM 10900 C C . ARG A 1 1374 ? 19.409 -10.167 -13.160 1.00 91.12 1374 ARG A C 1
ATOM 10902 O O . ARG A 1 1374 ? 18.340 -10.149 -12.551 1.00 91.12 1374 ARG A O 1
ATOM 10909 N N . MET A 1 1375 ? 19.980 -11.267 -13.652 1.00 93.94 1375 MET A N 1
ATOM 10910 C CA . MET A 1 1375 ? 19.442 -12.629 -13.581 1.00 93.94 1375 MET A CA 1
ATOM 10911 C C . MET A 1 1375 ? 17.998 -12.719 -14.111 1.00 93.94 1375 MET A C 1
ATOM 10913 O O . MET A 1 1375 ? 17.121 -13.324 -13.498 1.00 93.94 1375 MET A O 1
ATOM 10917 N N . THR A 1 1376 ? 17.729 -12.070 -15.248 1.00 92.94 1376 THR A N 1
ATOM 10918 C CA . THR A 1 1376 ? 16.409 -11.994 -15.904 1.00 92.94 1376 THR A CA 1
ATOM 10919 C C . THR A 1 1376 ? 16.211 -13.130 -16.913 1.00 92.94 1376 THR A C 1
ATOM 10921 O O . THR A 1 1376 ? 15.916 -12.909 -18.087 1.00 92.94 1376 THR A O 1
ATOM 10924 N N . VAL A 1 1377 ? 16.371 -14.377 -16.456 1.00 92.62 1377 VAL A N 1
ATOM 10925 C CA . VAL A 1 1377 ? 16.275 -15.579 -17.310 1.00 92.62 1377 VAL A CA 1
ATOM 10926 C C . VAL A 1 1377 ? 14.879 -15.732 -17.921 1.00 92.62 1377 VAL A C 1
ATOM 10928 O O . VAL A 1 1377 ? 14.752 -16.189 -19.057 1.00 92.62 1377 VAL A O 1
ATOM 10931 N N . GLY A 1 1378 ? 13.834 -15.264 -17.232 1.00 91.75 1378 GLY A N 1
ATOM 10932 C CA . GLY A 1 1378 ? 12.477 -15.232 -17.776 1.00 91.75 1378 GLY A CA 1
ATOM 10933 C C . GLY A 1 1378 ? 12.368 -14.478 -19.108 1.00 91.75 1378 GLY A C 1
ATOM 10934 O O . GLY A 1 1378 ? 11.583 -14.889 -19.957 1.00 91.75 1378 GLY A O 1
ATOM 10935 N N . MET A 1 1379 ? 13.185 -13.439 -19.340 1.00 94.50 1379 MET A N 1
ATOM 10936 C CA . MET A 1 1379 ? 13.192 -12.690 -20.608 1.00 94.50 1379 MET A CA 1
ATOM 10937 C C . MET A 1 1379 ? 13.735 -13.539 -21.760 1.00 94.50 1379 MET A C 1
ATOM 10939 O O . MET A 1 1379 ? 13.205 -13.498 -22.865 1.00 94.50 1379 MET A O 1
ATOM 10943 N N . VAL A 1 1380 ? 14.763 -14.349 -21.498 1.00 93.75 1380 VAL A N 1
ATOM 10944 C CA . VAL A 1 1380 ? 15.330 -15.282 -22.484 1.00 93.75 1380 VAL A CA 1
ATOM 10945 C C . VAL A 1 1380 ? 14.294 -16.346 -22.865 1.00 93.75 1380 VAL A C 1
ATOM 10947 O O . VAL A 1 1380 ? 14.101 -16.637 -24.045 1.00 93.75 1380 VAL A O 1
ATOM 10950 N N . LEU A 1 1381 ? 13.567 -16.879 -21.878 1.00 92.25 1381 LEU A N 1
ATOM 10951 C CA . LEU A 1 1381 ? 12.478 -17.831 -22.114 1.00 92.25 1381 LEU A CA 1
ATOM 10952 C C . LEU A 1 1381 ? 11.305 -17.189 -22.868 1.00 92.25 1381 LEU A C 1
ATOM 10954 O O . LEU A 1 1381 ? 10.755 -17.810 -23.777 1.00 92.25 1381 LEU A O 1
ATOM 10958 N N . GLU A 1 1382 ? 10.950 -15.940 -22.544 1.00 93.31 1382 GLU A N 1
ATOM 10959 C CA . GLU A 1 1382 ? 9.950 -15.160 -23.280 1.00 93.31 1382 GLU A CA 1
ATOM 10960 C C . GLU A 1 1382 ? 10.354 -15.019 -24.752 1.00 93.31 1382 GLU A C 1
ATOM 10962 O O . GLU A 1 1382 ? 9.541 -15.316 -25.626 1.00 93.31 1382 GLU A O 1
ATOM 10967 N N . MET A 1 1383 ? 11.612 -14.646 -25.019 1.00 94.38 1383 MET A N 1
ATOM 10968 C CA . MET A 1 1383 ? 12.161 -14.492 -26.369 1.00 94.38 1383 MET A CA 1
ATOM 10969 C C . MET A 1 1383 ? 12.019 -15.766 -27.202 1.00 94.38 1383 MET A C 1
ATOM 10971 O O . MET A 1 1383 ? 11.533 -15.706 -28.335 1.00 94.38 1383 MET A O 1
ATOM 10975 N N . MET A 1 1384 ? 12.395 -16.918 -26.639 1.00 92.69 1384 MET A N 1
ATOM 10976 C CA . MET A 1 1384 ? 12.278 -18.214 -27.314 1.00 92.69 1384 MET A CA 1
ATOM 10977 C C . MET A 1 1384 ? 10.811 -18.641 -27.490 1.00 92.69 1384 MET A C 1
ATOM 10979 O O . MET A 1 1384 ? 10.408 -19.057 -28.577 1.00 92.69 1384 MET A O 1
ATOM 10983 N N . GLY A 1 1385 ? 9.992 -18.519 -26.441 1.00 89.38 1385 GLY A N 1
ATOM 10984 C CA . GLY A 1 1385 ? 8.593 -18.950 -26.450 1.00 89.38 1385 GLY A CA 1
ATOM 10985 C C . GLY A 1 1385 ? 7.699 -18.094 -27.352 1.00 89.38 1385 GLY A C 1
ATOM 10986 O O . GLY A 1 1385 ? 6.823 -18.619 -28.041 1.00 89.38 1385 GLY A O 1
ATOM 10987 N N . ALA A 1 1386 ? 7.928 -16.780 -27.399 1.00 92.06 1386 ALA A N 1
ATOM 10988 C CA . ALA A 1 1386 ? 7.227 -15.870 -28.302 1.00 92.06 1386 ALA A CA 1
ATOM 10989 C C . ALA A 1 1386 ? 7.657 -16.069 -29.760 1.00 92.06 1386 ALA A C 1
ATOM 10991 O O . ALA A 1 1386 ? 6.809 -16.024 -30.648 1.00 92.06 1386 ALA A O 1
ATOM 10992 N N . LYS A 1 1387 ? 8.942 -16.351 -30.015 1.00 92.38 1387 LYS A N 1
ATOM 10993 C CA . LYS A 1 1387 ? 9.431 -16.730 -31.348 1.00 92.38 1387 LYS A CA 1
ATOM 10994 C C . LYS A 1 1387 ? 8.739 -17.996 -31.849 1.00 92.38 1387 LYS A C 1
ATOM 10996 O O . LYS A 1 1387 ? 8.186 -17.992 -32.946 1.00 92.38 1387 LYS A O 1
ATOM 11001 N N . LEU A 1 1388 ? 8.674 -19.033 -31.011 1.00 89.62 1388 LEU A N 1
ATOM 11002 C CA . LEU A 1 1388 ? 7.928 -20.258 -31.306 1.00 89.62 1388 LEU A CA 1
ATOM 11003 C C . LEU A 1 1388 ? 6.446 -19.967 -31.604 1.00 89.62 1388 LEU A C 1
ATOM 11005 O O . LEU A 1 1388 ? 5.906 -20.470 -32.589 1.00 89.62 1388 LEU A O 1
ATOM 11009 N N . GLY A 1 1389 ? 5.802 -19.126 -30.787 1.00 84.88 1389 GLY A N 1
ATOM 11010 C CA . GLY A 1 1389 ? 4.414 -18.698 -30.993 1.00 84.88 1389 GLY A CA 1
ATOM 11011 C C . GLY A 1 1389 ? 4.197 -17.965 -32.315 1.00 84.88 1389 GLY A C 1
ATOM 11012 O O . GLY A 1 1389 ? 3.234 -18.252 -33.022 1.00 84.88 1389 GLY A O 1
ATOM 11013 N N . CYS A 1 1390 ? 5.128 -17.083 -32.686 1.00 90.56 1390 CYS A N 1
ATOM 11014 C CA . CYS A 1 1390 ? 5.107 -16.354 -33.951 1.00 90.56 1390 CYS A CA 1
ATOM 11015 C C . CYS A 1 1390 ? 5.164 -17.309 -35.153 1.00 90.56 1390 CYS A C 1
ATOM 11017 O O . CYS A 1 1390 ? 4.288 -17.254 -36.013 1.00 90.56 1390 CYS A O 1
ATOM 11019 N N . ILE A 1 1391 ? 6.118 -18.251 -35.163 1.00 88.44 1391 ILE A N 1
ATOM 11020 C CA . ILE A 1 1391 ? 6.292 -19.233 -36.251 1.00 88.44 1391 ILE A CA 1
ATOM 11021 C C . ILE A 1 1391 ? 5.065 -20.148 -36.371 1.00 88.44 1391 ILE A C 1
ATOM 11023 O O . ILE A 1 1391 ? 4.600 -20.446 -37.468 1.00 88.44 1391 ILE A O 1
ATOM 11027 N N . GLN A 1 1392 ? 4.513 -20.584 -35.237 1.00 80.44 1392 GLN A N 1
ATOM 11028 C CA . GLN A 1 1392 ? 3.322 -21.436 -35.203 1.00 80.44 1392 GLN A CA 1
ATOM 11029 C C . GLN A 1 1392 ? 2.016 -20.657 -35.452 1.00 80.44 1392 GLN A C 1
ATOM 11031 O O . GLN A 1 1392 ? 0.960 -21.270 -35.595 1.00 80.44 1392 GLN A O 1
ATOM 11036 N N . GLY A 1 1393 ? 2.046 -19.320 -35.489 1.00 78.94 1393 GLY A N 1
ATOM 11037 C CA . GLY A 1 1393 ? 0.850 -18.487 -35.632 1.00 78.94 1393 GLY A CA 1
ATOM 11038 C C . GLY A 1 1393 ? -0.107 -18.579 -34.437 1.00 78.94 1393 GLY A C 1
ATOM 11039 O O . GLY A 1 1393 ? -1.327 -18.508 -34.609 1.00 78.94 1393 GLY A O 1
ATOM 11040 N N . ARG A 1 1394 ? 0.421 -18.761 -33.220 1.00 73.69 1394 ARG A N 1
ATOM 11041 C CA . ARG A 1 1394 ? -0.368 -18.872 -31.984 1.00 73.69 1394 ARG A CA 1
ATOM 11042 C C . ARG A 1 1394 ? 0.146 -17.954 -30.878 1.00 73.69 1394 ARG A C 1
ATOM 11044 O O . ARG A 1 1394 ? 1.313 -17.588 -30.827 1.00 73.69 1394 ARG A O 1
ATOM 11051 N N . LEU A 1 1395 ? -0.750 -17.624 -29.952 1.00 78.06 1395 LEU A N 1
ATOM 11052 C CA . LEU A 1 1395 ? -0.365 -16.989 -28.693 1.00 78.06 1395 LEU A CA 1
ATOM 11053 C C . LEU A 1 1395 ? 0.097 -18.077 -27.718 1.00 78.06 1395 LEU A C 1
ATOM 11055 O O . LEU A 1 1395 ? -0.544 -19.126 -27.636 1.00 78.06 1395 LEU A O 1
ATOM 11059 N N . CYS A 1 1396 ? 1.181 -17.819 -26.991 1.00 77.31 1396 CYS A N 1
ATOM 11060 C CA . CYS A 1 1396 ? 1.769 -18.761 -26.039 1.00 77.31 1396 CYS A CA 1
ATOM 11061 C C . CYS A 1 1396 ? 1.456 -18.330 -24.604 1.00 77.31 1396 CYS A C 1
ATOM 11063 O O . CYS A 1 1396 ? 1.692 -17.173 -24.253 1.00 77.31 1396 CYS A O 1
ATOM 11065 N N . ASP A 1 1397 ? 0.948 -19.252 -23.785 1.00 77.62 1397 ASP A N 1
ATOM 11066 C CA . ASP A 1 1397 ? 0.761 -19.032 -22.350 1.00 77.62 1397 ASP A CA 1
ATOM 11067 C C . ASP A 1 1397 ? 2.060 -19.315 -21.586 1.00 77.62 1397 ASP A C 1
ATOM 11069 O O . ASP A 1 1397 ? 2.636 -20.396 -21.695 1.00 77.62 1397 ASP A O 1
ATOM 11073 N N . HIS A 1 1398 ? 2.503 -18.326 -20.818 1.00 85.00 1398 HIS A N 1
ATOM 11074 C CA . HIS A 1 1398 ? 3.680 -18.370 -19.958 1.00 85.00 1398 HIS A CA 1
ATOM 11075 C C . HIS A 1 1398 ? 3.353 -17.809 -18.564 1.00 85.00 1398 HIS A C 1
ATOM 11077 O O . HIS A 1 1398 ? 4.146 -17.066 -17.979 1.00 85.00 1398 HIS A O 1
ATOM 11083 N N . SER A 1 1399 ? 2.152 -18.109 -18.054 1.00 81.62 1399 SER A N 1
ATOM 11084 C CA . SER A 1 1399 ? 1.725 -17.755 -16.693 1.00 81.62 1399 SER A CA 1
ATOM 11085 C C . SER A 1 1399 ? 2.669 -18.310 -15.629 1.00 81.62 1399 SER A C 1
ATOM 11087 O O . SER A 1 1399 ? 3.242 -19.387 -15.805 1.00 81.62 1399 SER A O 1
ATOM 11089 N N . ALA A 1 1400 ? 2.777 -17.599 -14.506 1.00 80.88 1400 ALA A N 1
ATOM 11090 C CA . ALA A 1 1400 ? 3.612 -18.001 -13.379 1.00 80.88 1400 ALA A CA 1
ATOM 11091 C C . ALA A 1 1400 ? 3.266 -19.421 -12.898 1.00 80.88 1400 ALA A C 1
ATOM 11093 O O . ALA A 1 1400 ? 2.094 -19.703 -12.628 1.00 80.88 1400 ALA A O 1
ATOM 11094 N N . TRP A 1 1401 ? 4.271 -20.298 -12.811 1.00 77.19 1401 TRP A N 1
ATOM 11095 C CA . TRP A 1 1401 ? 4.135 -21.705 -12.401 1.00 77.19 1401 TRP A CA 1
ATOM 11096 C C . TRP A 1 1401 ? 3.141 -22.527 -13.240 1.00 77.19 1401 TRP A C 1
ATOM 11098 O O . TRP A 1 1401 ? 2.626 -23.546 -12.785 1.00 77.19 1401 TRP A O 1
ATOM 11108 N N . SER A 1 1402 ? 2.866 -22.117 -14.484 1.00 60.09 1402 SER A N 1
ATOM 11109 C CA . SER A 1 1402 ? 2.014 -22.886 -15.412 1.00 60.09 1402 SER A CA 1
ATOM 11110 C C . SER A 1 1402 ? 2.604 -24.246 -15.803 1.00 60.09 1402 SER A C 1
ATOM 11112 O O . SER A 1 1402 ? 1.911 -25.079 -16.390 1.00 60.09 1402 SER A O 1
ATOM 11114 N N . VAL A 1 1403 ? 3.871 -24.496 -15.464 1.00 50.06 1403 VAL A N 1
ATOM 11115 C CA . VAL A 1 1403 ? 4.544 -25.779 -15.658 1.00 50.06 1403 VAL A CA 1
ATOM 11116 C C . VAL A 1 1403 ? 4.639 -26.491 -14.311 1.00 50.06 1403 VAL A C 1
ATOM 11118 O O . VAL A 1 1403 ? 5.401 -26.083 -13.441 1.00 50.06 1403 VAL A O 1
ATOM 11121 N N . ILE A 1 1404 ? 3.860 -27.560 -14.149 1.00 42.47 1404 ILE A N 1
ATOM 11122 C CA . ILE A 1 1404 ? 3.877 -28.405 -12.950 1.00 42.47 1404 ILE A CA 1
ATOM 11123 C C . ILE A 1 1404 ? 4.815 -29.585 -13.214 1.00 42.47 1404 ILE A C 1
ATOM 11125 O O . ILE A 1 1404 ? 4.391 -30.627 -13.700 1.00 42.47 1404 ILE A O 1
ATOM 11129 N N . ASP A 1 1405 ? 6.101 -29.380 -12.955 1.00 37.34 1405 ASP A N 1
ATOM 11130 C CA . ASP A 1 1405 ? 7.133 -30.407 -12.769 1.00 37.34 1405 ASP A CA 1
ATOM 11131 C C . ASP A 1 1405 ? 8.356 -29.690 -12.170 1.00 37.34 1405 ASP A C 1
ATOM 11133 O O . ASP A 1 1405 ? 8.767 -28.644 -12.674 1.00 37.34 1405 ASP A O 1
ATOM 11137 N N . GLU A 1 1406 ? 8.993 -30.266 -11.149 1.00 43.69 1406 GLU A N 1
ATOM 11138 C CA . GLU A 1 1406 ? 10.223 -29.737 -10.525 1.00 43.69 1406 GLU A CA 1
ATOM 11139 C C . GLU A 1 1406 ? 11.427 -29.638 -11.483 1.00 43.69 1406 GLU A C 1
ATOM 11141 O O . GLU A 1 1406 ? 12.500 -29.164 -11.111 1.00 43.69 1406 GLU A O 1
ATOM 11146 N N . GLN A 1 1407 ? 11.290 -30.075 -12.739 1.00 45.62 1407 GLN A N 1
ATOM 11147 C CA . GLN A 1 1407 ? 12.343 -29.923 -13.732 1.00 45.62 1407 GLN A CA 1
ATOM 11148 C C . GLN A 1 1407 ? 12.036 -28.758 -14.677 1.00 45.62 1407 GLN A C 1
ATOM 11150 O O . GLN A 1 1407 ? 11.033 -28.819 -15.393 1.00 45.62 1407 GLN A O 1
ATOM 11155 N N . PRO A 1 1408 ? 12.922 -27.745 -14.780 1.00 49.62 1408 PRO A N 1
ATOM 11156 C CA . PRO A 1 1408 ? 12.749 -26.558 -15.620 1.00 49.62 1408 PRO A CA 1
ATOM 11157 C C . PRO A 1 1408 ? 12.921 -26.897 -17.113 1.00 49.62 1408 PRO A C 1
ATOM 11159 O O . PRO A 1 1408 ? 13.809 -26.406 -17.806 1.00 49.62 1408 PRO A O 1
ATOM 11162 N N . ARG A 1 1409 ? 12.066 -27.776 -17.645 1.00 53.81 1409 ARG A N 1
ATOM 11163 C CA . ARG A 1 1409 ? 12.075 -28.209 -19.047 1.00 53.81 1409 ARG A CA 1
ATOM 11164 C C . ARG A 1 1409 ? 11.330 -27.239 -19.962 1.00 53.81 1409 ARG A C 1
ATOM 11166 O O . ARG A 1 1409 ? 11.104 -27.592 -21.116 1.00 53.81 1409 ARG A O 1
ATOM 11173 N N . SER A 1 1410 ? 10.977 -26.032 -19.511 1.00 65.81 1410 SER A N 1
ATOM 11174 C CA . SER A 1 1410 ? 10.419 -24.987 -20.382 1.00 65.81 1410 SER A CA 1
ATOM 11175 C C . SER A 1 1410 ? 11.376 -24.702 -21.543 1.00 65.81 1410 SER A C 1
ATOM 11177 O O . SER A 1 1410 ? 10.988 -24.838 -22.701 1.00 65.81 1410 SER A O 1
ATOM 11179 N N . ALA A 1 1411 ? 12.658 -24.472 -21.243 1.00 76.88 1411 ALA A N 1
ATOM 11180 C CA . ALA A 1 1411 ? 13.701 -24.280 -22.250 1.00 76.88 1411 ALA A CA 1
ATOM 11181 C C . ALA A 1 1411 ? 13.850 -25.490 -23.185 1.00 76.88 1411 ALA A C 1
ATOM 11183 O O . ALA A 1 1411 ? 13.913 -25.318 -24.397 1.00 76.88 1411 ALA A O 1
ATOM 11184 N N . LYS A 1 1412 ? 13.858 -26.716 -22.639 1.00 80.31 1412 LYS A N 1
ATOM 11185 C CA . LYS A 1 1412 ? 13.986 -27.947 -23.436 1.00 80.31 1412 LYS A CA 1
ATOM 11186 C C . LYS A 1 1412 ? 12.786 -28.144 -24.363 1.00 80.31 1412 LYS A C 1
ATOM 11188 O O . LYS A 1 1412 ? 12.969 -28.407 -25.537 1.00 80.31 1412 LYS A O 1
ATOM 11193 N N . THR A 1 1413 ? 11.570 -27.960 -23.859 1.00 76.81 1413 THR A N 1
ATOM 11194 C CA . THR A 1 1413 ? 10.332 -28.142 -24.633 1.00 76.81 1413 THR A CA 1
ATOM 11195 C C . THR A 1 1413 ? 10.211 -27.098 -25.739 1.00 76.81 1413 THR A C 1
ATOM 11197 O O . THR A 1 1413 ? 9.872 -27.435 -26.870 1.00 76.81 1413 THR A O 1
ATOM 11200 N N . ILE A 1 1414 ? 10.511 -25.832 -25.427 1.00 84.00 1414 ILE A N 1
ATOM 11201 C CA . ILE A 1 1414 ? 10.527 -24.754 -26.421 1.00 84.00 1414 ILE A CA 1
ATOM 11202 C C . ILE A 1 1414 ? 11.638 -25.010 -27.445 1.00 84.00 1414 ILE A C 1
ATOM 11204 O O . ILE A 1 1414 ? 11.402 -24.873 -28.641 1.00 84.00 1414 ILE A O 1
ATOM 11208 N N . GLY A 1 1415 ? 12.821 -25.422 -26.989 1.00 87.38 1415 GLY A N 1
ATOM 11209 C CA . GLY A 1 1415 ? 13.967 -25.683 -27.850 1.00 87.38 1415 GLY A CA 1
ATOM 11210 C C . GLY A 1 1415 ? 13.768 -26.865 -28.791 1.00 87.38 1415 GLY A C 1
ATOM 11211 O O . GLY A 1 1415 ? 14.001 -26.725 -29.985 1.00 87.38 1415 GLY A O 1
ATOM 11212 N N . ASP A 1 1416 ? 13.258 -27.990 -28.289 1.00 87.44 1416 ASP A N 1
ATOM 11213 C CA . ASP A 1 1416 ? 12.939 -29.172 -29.098 1.00 87.44 1416 ASP A CA 1
ATOM 11214 C C . ASP A 1 1416 ? 11.841 -28.833 -30.137 1.00 87.44 1416 ASP A C 1
ATOM 11216 O O . ASP A 1 1416 ? 11.866 -29.320 -31.267 1.00 87.44 1416 ASP A O 1
ATOM 11220 N N . ALA A 1 1417 ? 10.898 -27.941 -29.798 1.00 84.19 1417 ALA A N 1
ATOM 11221 C CA . ALA A 1 1417 ? 9.887 -27.451 -30.737 1.00 84.19 1417 ALA A CA 1
ATOM 11222 C C . ALA A 1 1417 ? 10.449 -26.477 -31.791 1.00 84.19 1417 ALA A C 1
ATOM 11224 O O . ALA A 1 1417 ? 9.991 -26.496 -32.932 1.00 84.19 1417 ALA A O 1
ATOM 11225 N N . LEU A 1 1418 ? 11.429 -25.638 -31.436 1.00 89.00 1418 LEU A N 1
ATOM 11226 C CA . LEU A 1 1418 ? 12.149 -24.780 -32.387 1.00 89.00 1418 LEU A CA 1
ATOM 11227 C C . LEU A 1 1418 ? 13.006 -25.615 -33.347 1.00 89.00 1418 LEU A C 1
ATOM 11229 O O . LEU A 1 1418 ? 12.977 -25.373 -34.553 1.00 89.00 1418 LEU A O 1
ATOM 11233 N N . GLU A 1 1419 ? 13.695 -26.630 -32.826 1.00 91.69 1419 GLU A N 1
ATOM 11234 C CA . GLU A 1 1419 ? 14.487 -27.587 -33.604 1.00 91.69 1419 GLU A CA 1
ATOM 11235 C C . GLU A 1 1419 ? 13.607 -28.351 -34.602 1.00 91.69 1419 GLU A C 1
ATOM 11237 O O . GLU A 1 1419 ? 13.927 -28.423 -35.788 1.00 91.69 1419 GLU A O 1
ATOM 11242 N N . ALA A 1 1420 ? 12.423 -28.802 -34.169 1.00 88.94 1420 ALA A N 1
ATOM 11243 C CA . ALA A 1 1420 ? 11.436 -29.438 -35.045 1.00 88.94 1420 ALA A CA 1
ATOM 11244 C C . ALA A 1 1420 ? 10.912 -28.524 -36.175 1.00 88.94 1420 ALA A C 1
ATOM 11246 O O . ALA A 1 1420 ? 10.377 -29.022 -37.166 1.00 88.94 1420 ALA A O 1
ATOM 11247 N N . LEU A 1 1421 ? 11.049 -27.201 -36.037 1.00 87.56 1421 LEU A N 1
ATOM 11248 C CA . LEU A 1 1421 ? 10.662 -26.200 -37.038 1.00 87.56 1421 LEU A CA 1
ATOM 11249 C C . LEU A 1 1421 ? 11.853 -25.681 -37.864 1.00 87.56 1421 LEU A C 1
ATOM 11251 O O . LEU A 1 1421 ? 11.675 -24.765 -38.664 1.00 87.56 1421 LEU A O 1
ATOM 11255 N N . GLY A 1 1422 ? 13.056 -26.239 -37.688 1.00 89.44 1422 GLY A N 1
ATOM 11256 C CA . GLY A 1 1422 ? 14.253 -25.845 -38.441 1.00 89.44 1422 GLY A CA 1
ATOM 11257 C C . GLY A 1 1422 ? 14.949 -24.579 -37.927 1.00 89.44 1422 GLY A C 1
ATOM 11258 O O . GLY A 1 1422 ? 15.716 -23.952 -38.657 1.00 89.44 1422 GLY A O 1
ATOM 11259 N N . TYR A 1 1423 ? 14.681 -24.172 -36.685 1.00 90.31 1423 TYR A N 1
ATOM 11260 C CA . TYR A 1 1423 ? 15.464 -23.156 -35.981 1.00 90.31 1423 TYR A CA 1
ATOM 11261 C C . TYR A 1 1423 ? 16.488 -23.825 -35.060 1.00 90.31 1423 TYR A C 1
ATOM 11263 O O . TYR A 1 1423 ? 16.340 -24.983 -34.680 1.00 90.31 1423 TYR A O 1
ATOM 11271 N N . ASN A 1 1424 ? 17.517 -23.084 -34.649 1.00 91.44 1424 ASN A N 1
ATOM 11272 C CA . ASN A 1 1424 ? 18.438 -23.564 -33.625 1.00 91.44 1424 ASN A CA 1
ATOM 11273 C C . ASN A 1 1424 ? 17.670 -23.853 -32.326 1.00 91.44 1424 ASN A C 1
ATOM 11275 O O . ASN A 1 1424 ? 16.862 -23.033 -31.872 1.00 91.44 1424 ASN A O 1
ATOM 11279 N N . ARG A 1 1425 ? 17.973 -24.992 -31.701 1.00 90.12 1425 ARG A N 1
ATOM 11280 C CA . ARG A 1 1425 ? 17.364 -25.444 -30.446 1.00 90.12 1425 ARG A CA 1
ATOM 11281 C C . ARG A 1 1425 ? 17.406 -24.388 -29.336 1.00 90.12 1425 ARG A C 1
ATOM 11283 O O . ARG A 1 1425 ? 16.486 -24.287 -28.534 1.00 90.12 1425 ARG A O 1
ATOM 11290 N N . TYR A 1 1426 ? 18.454 -23.573 -29.287 1.00 89.94 1426 TYR A N 1
ATOM 11291 C CA . TYR A 1 1426 ? 18.640 -22.533 -28.274 1.00 89.94 1426 TYR A CA 1
ATOM 11292 C C . TYR A 1 1426 ? 18.133 -21.155 -28.713 1.00 89.94 1426 TYR A C 1
ATOM 11294 O O . TYR A 1 1426 ? 18.364 -20.178 -28.013 1.00 89.94 1426 TYR A O 1
ATOM 11302 N N . GLY A 1 1427 ? 17.470 -21.049 -29.870 1.00 88.19 1427 GLY A N 1
ATOM 11303 C CA . GLY A 1 1427 ? 16.978 -19.785 -30.424 1.00 88.19 1427 GLY A CA 1
ATOM 11304 C C . GLY A 1 1427 ? 18.060 -18.885 -31.031 1.00 88.19 1427 GLY A C 1
ATOM 11305 O O . GLY A 1 1427 ? 17.755 -17.744 -31.381 1.00 88.19 1427 GLY A O 1
ATOM 11306 N N . ARG A 1 1428 ? 19.299 -19.377 -31.159 1.00 93.44 1428 ARG A N 1
ATOM 11307 C CA . ARG A 1 1428 ? 20.425 -18.640 -31.746 1.00 93.44 1428 ARG A CA 1
ATOM 11308 C C . ARG A 1 1428 ? 20.338 -18.606 -33.272 1.00 93.44 1428 ARG A C 1
ATOM 11310 O O . ARG A 1 1428 ? 19.863 -19.553 -33.890 1.00 93.44 1428 ARG A O 1
ATOM 11317 N N . GLU A 1 1429 ? 20.785 -17.521 -33.878 1.00 93.56 1429 GLU A N 1
ATOM 11318 C CA . GLU A 1 1429 ? 20.856 -17.352 -35.327 1.00 93.56 1429 GLU A CA 1
ATOM 11319 C C . GLU A 1 1429 ? 22.204 -16.751 -35.700 1.00 93.56 1429 GLU A C 1
ATOM 11321 O O . GLU A 1 1429 ? 22.769 -15.955 -34.948 1.00 93.56 1429 GLU A O 1
ATOM 11326 N N . LYS A 1 1430 ? 22.717 -17.126 -36.870 1.00 94.00 1430 LYS A N 1
ATOM 11327 C CA . LYS A 1 1430 ? 23.845 -16.415 -37.458 1.00 94.00 1430 LYS A CA 1
ATOM 11328 C C . LYS A 1 1430 ? 23.346 -15.108 -38.060 1.00 94.00 1430 LYS A C 1
ATOM 11330 O O . LYS A 1 1430 ? 22.292 -15.085 -38.703 1.00 94.00 1430 LYS A O 1
ATOM 11335 N N . LEU A 1 1431 ? 24.082 -14.035 -37.805 1.00 95.25 1431 LEU A N 1
ATOM 11336 C CA . LEU A 1 1431 ? 23.781 -12.710 -38.325 1.00 95.25 1431 LEU A CA 1
ATOM 11337 C C . LEU A 1 1431 ? 24.915 -12.261 -39.242 1.00 95.25 1431 LEU A C 1
ATOM 11339 O O . LEU A 1 1431 ? 26.081 -12.514 -38.948 1.00 95.25 1431 LEU A O 1
ATOM 11343 N N . ILE A 1 1432 ? 24.566 -11.557 -40.309 1.00 95.44 1432 ILE A N 1
ATOM 11344 C CA . ILE A 1 1432 ? 25.505 -10.816 -41.144 1.00 95.44 1432 ILE A CA 1
ATOM 11345 C C . ILE A 1 1432 ? 25.571 -9.396 -40.598 1.00 95.44 1432 ILE A C 1
ATOM 11347 O O . ILE A 1 1432 ? 24.533 -8.781 -40.352 1.00 95.44 1432 ILE A O 1
ATOM 11351 N N . ASP A 1 1433 ? 26.776 -8.891 -40.375 1.00 94.50 1433 ASP A N 1
ATOM 11352 C CA . ASP A 1 1433 ? 27.007 -7.513 -39.971 1.00 94.50 1433 ASP A CA 1
ATOM 11353 C C . ASP A 1 1433 ? 26.560 -6.551 -41.085 1.00 94.50 1433 ASP A C 1
ATOM 11355 O O . ASP A 1 1433 ? 26.994 -6.659 -42.230 1.00 94.50 1433 ASP A O 1
ATOM 11359 N N . GLY A 1 1434 ? 25.691 -5.593 -40.750 1.00 92.31 1434 GLY A N 1
ATOM 11360 C CA . GLY A 1 1434 ? 25.171 -4.614 -41.707 1.00 92.31 1434 GLY A CA 1
ATOM 11361 C C . GLY A 1 1434 ? 26.235 -3.649 -42.243 1.00 92.31 1434 GLY A C 1
ATOM 11362 O O . GLY A 1 1434 ? 26.058 -3.091 -43.321 1.00 92.31 1434 GLY A O 1
ATOM 11363 N N . ILE A 1 1435 ? 27.350 -3.470 -41.522 1.00 93.31 1435 ILE A N 1
ATOM 11364 C CA . ILE A 1 1435 ? 28.424 -2.549 -41.918 1.00 93.31 1435 ILE A CA 1
ATOM 11365 C C . ILE A 1 1435 ? 29.441 -3.246 -42.827 1.00 93.31 1435 ILE A C 1
ATOM 11367 O O . ILE A 1 1435 ? 29.736 -2.752 -43.915 1.00 93.31 1435 ILE A O 1
ATOM 11371 N N . THR A 1 1436 ? 30.003 -4.372 -42.382 1.00 94.62 1436 THR A N 1
ATOM 11372 C CA . THR A 1 1436 ? 31.042 -5.097 -43.138 1.00 94.62 1436 THR A CA 1
ATOM 11373 C C . THR A 1 1436 ? 30.469 -6.034 -44.200 1.00 94.62 1436 THR A C 1
ATOM 11375 O O . THR A 1 1436 ? 31.144 -6.328 -45.184 1.00 94.62 1436 THR A O 1
ATOM 11378 N N . GLY A 1 1437 ? 29.230 -6.502 -44.025 1.00 92.50 1437 GLY A N 1
ATOM 11379 C CA . GLY A 1 1437 ? 28.643 -7.565 -44.840 1.00 92.50 1437 GLY A CA 1
ATOM 11380 C C . GLY A 1 1437 ? 29.187 -8.962 -44.521 1.00 92.50 1437 GLY A C 1
ATOM 11381 O O . GLY A 1 1437 ? 28.819 -9.918 -45.203 1.00 92.50 1437 GLY A O 1
ATOM 11382 N N . GLU A 1 1438 ? 30.046 -9.099 -43.507 1.00 94.44 1438 GLU A N 1
ATOM 11383 C CA . GLU A 1 1438 ? 30.605 -10.380 -43.071 1.00 94.44 1438 GLU A CA 1
ATOM 11384 C C . GLU A 1 1438 ? 29.692 -11.068 -42.046 1.00 94.44 1438 GLU A C 1
ATOM 11386 O O . GLU A 1 1438 ? 28.947 -10.426 -41.304 1.00 94.44 1438 GLU A O 1
ATOM 11391 N N . GLU A 1 1439 ? 29.727 -12.399 -41.997 1.00 93.50 1439 GLU A N 1
ATOM 11392 C CA . GLU A 1 1439 ? 28.985 -13.164 -40.991 1.00 93.50 1439 GLU A CA 1
ATOM 11393 C C . GLU A 1 1439 ? 29.674 -13.041 -39.621 1.00 93.50 1439 GLU A C 1
ATOM 11395 O O . GLU A 1 1439 ? 30.878 -13.262 -39.498 1.00 93.50 1439 GLU A O 1
ATOM 11400 N N . ILE A 1 1440 ? 28.913 -12.696 -38.578 1.00 92.44 1440 ILE A N 1
ATOM 11401 C CA . ILE A 1 1440 ? 29.425 -12.589 -37.207 1.00 92.44 1440 ILE A CA 1
ATOM 11402 C C . ILE A 1 1440 ? 29.861 -13.979 -36.718 1.00 92.44 1440 ILE A C 1
ATOM 11404 O O . ILE A 1 1440 ? 29.111 -14.948 -36.836 1.00 92.44 1440 ILE A O 1
ATOM 11408 N N . GLU A 1 1441 ? 31.053 -14.066 -36.115 1.00 90.69 1441 GLU A N 1
ATOM 11409 C CA . GLU A 1 1441 ? 31.670 -15.334 -35.682 1.00 90.69 1441 GLU A CA 1
ATOM 11410 C C . GLU A 1 1441 ? 30.779 -16.150 -34.724 1.00 90.69 1441 GLU A C 1
ATOM 11412 O O . GLU A 1 1441 ? 30.698 -17.376 -34.820 1.00 90.69 1441 GLU A O 1
ATOM 11417 N N . ALA A 1 1442 ? 30.089 -15.476 -33.799 1.00 90.81 1442 ALA A N 1
ATOM 11418 C CA . ALA A 1 1442 ? 29.227 -16.107 -32.806 1.00 90.81 1442 ALA A CA 1
ATOM 11419 C C . ALA A 1 1442 ? 27.750 -16.109 -33.229 1.00 90.81 1442 ALA A C 1
ATOM 11421 O O . ALA A 1 1442 ? 27.217 -15.112 -33.712 1.00 90.81 1442 ALA A O 1
ATOM 11422 N N . GLU A 1 1443 ? 27.042 -17.206 -32.946 1.00 91.69 1443 GLU A N 1
ATOM 11423 C CA . GLU A 1 1443 ? 25.585 -17.243 -33.095 1.00 91.69 1443 GLU A CA 1
ATOM 11424 C C . GLU A 1 1443 ? 24.904 -16.380 -32.019 1.00 91.69 1443 GLU A C 1
ATOM 11426 O O . GLU A 1 1443 ? 25.140 -16.536 -30.816 1.00 91.69 1443 GLU A O 1
ATOM 11431 N N . VAL A 1 1444 ? 23.996 -15.508 -32.445 1.00 94.19 1444 VAL A N 1
ATOM 11432 C CA . VAL A 1 1444 ? 23.345 -14.502 -31.602 1.00 94.19 1444 VAL A CA 1
ATOM 11433 C C . VAL A 1 1444 ? 21.965 -14.985 -31.182 1.00 94.19 1444 VAL A C 1
ATOM 11435 O O . VAL A 1 1444 ? 21.193 -15.474 -32.004 1.00 94.19 1444 VAL A O 1
ATOM 11438 N N . LEU A 1 1445 ? 21.599 -14.832 -29.906 1.00 94.75 1445 LEU A N 1
ATOM 11439 C CA . LEU A 1 1445 ? 20.226 -15.113 -29.488 1.00 94.75 1445 LEU A CA 1
ATOM 11440 C C . LEU A 1 1445 ? 19.285 -14.029 -30.028 1.00 94.75 1445 LEU A C 1
ATOM 11442 O O . LEU A 1 1445 ? 19.340 -12.881 -29.580 1.00 94.75 1445 LEU A O 1
ATOM 11446 N N . VAL A 1 1446 ? 18.379 -14.425 -30.922 1.00 95.19 1446 VAL A N 1
ATOM 11447 C CA . VAL A 1 1446 ? 17.338 -13.554 -31.481 1.00 95.19 1446 VAL A CA 1
ATOM 11448 C C . VAL A 1 1446 ? 15.963 -14.115 -31.145 1.00 95.19 1446 VAL A C 1
ATOM 11450 O O . VAL A 1 1446 ? 15.677 -15.290 -31.390 1.00 95.19 1446 VAL A O 1
ATOM 11453 N N . GLY A 1 1447 ? 15.081 -13.277 -30.610 1.00 94.06 1447 GLY A N 1
ATOM 11454 C CA . GLY A 1 1447 ? 13.704 -13.655 -30.297 1.00 94.06 1447 GLY A CA 1
ATOM 11455 C C . GLY A 1 1447 ? 12.788 -12.449 -30.142 1.00 94.06 1447 GLY A C 1
ATOM 11456 O O . GLY A 1 1447 ? 13.162 -11.334 -30.486 1.00 94.06 1447 GLY A O 1
ATOM 11457 N N . ILE A 1 1448 ? 11.572 -12.669 -29.643 1.00 95.75 1448 ILE A N 1
ATOM 11458 C CA . ILE A 1 1448 ? 10.546 -11.618 -29.551 1.00 95.75 1448 ILE A CA 1
ATOM 11459 C C . ILE A 1 1448 ? 10.204 -11.357 -28.083 1.00 95.75 1448 ILE A C 1
ATOM 11461 O O . ILE A 1 1448 ? 9.867 -12.287 -27.360 1.00 95.75 1448 ILE A O 1
ATOM 11465 N N . SER A 1 1449 ? 10.238 -10.104 -27.633 1.00 94.94 1449 SER A N 1
ATOM 11466 C CA . SER A 1 1449 ? 9.862 -9.734 -26.257 1.00 94.94 1449 SER A CA 1
ATOM 11467 C C . SER A 1 1449 ? 8.908 -8.541 -26.243 1.00 94.94 1449 SER A C 1
ATOM 11469 O O . SER A 1 1449 ? 8.930 -7.688 -27.135 1.00 94.94 1449 SER A O 1
ATOM 11471 N N . GLY A 1 1450 ? 8.040 -8.481 -25.231 1.00 94.44 1450 GLY A N 1
ATOM 11472 C CA . GLY A 1 1450 ? 7.153 -7.343 -25.015 1.00 94.44 1450 GLY A CA 1
ATOM 11473 C C . GLY A 1 1450 ? 7.904 -6.129 -24.460 1.00 94.44 1450 GLY A C 1
ATOM 11474 O O . GLY A 1 1450 ? 8.336 -6.149 -23.307 1.00 94.44 1450 GLY A O 1
ATOM 11475 N N . TYR A 1 1451 ? 8.007 -5.054 -25.242 1.00 95.25 1451 TYR A N 1
ATOM 11476 C CA . TYR A 1 1451 ? 8.669 -3.807 -24.847 1.00 95.25 1451 TYR A CA 1
ATOM 11477 C C . TYR A 1 1451 ? 7.688 -2.667 -24.572 1.00 95.25 1451 TYR A C 1
ATOM 11479 O O . TYR A 1 1451 ? 6.686 -2.486 -25.262 1.00 95.25 1451 TYR A O 1
ATOM 11487 N N . GLN A 1 1452 ? 8.016 -1.871 -23.558 1.00 94.69 1452 GLN A N 1
ATOM 11488 C CA . GLN A 1 1452 ? 7.218 -0.781 -23.007 1.00 94.69 1452 GLN A CA 1
ATOM 11489 C C . GLN A 1 1452 ? 8.012 0.532 -23.026 1.00 94.69 1452 GLN A C 1
ATOM 11491 O O . GLN A 1 1452 ? 9.217 0.546 -22.762 1.00 94.69 1452 GLN A O 1
ATOM 11496 N N . ARG A 1 1453 ? 7.334 1.659 -23.277 1.00 94.50 1453 ARG A N 1
ATOM 11497 C CA . ARG A 1 1453 ? 7.931 3.004 -23.203 1.00 94.50 1453 ARG A CA 1
ATOM 11498 C C . ARG A 1 1453 ? 7.555 3.712 -21.907 1.00 94.50 1453 ARG A C 1
ATOM 11500 O O . ARG A 1 1453 ? 6.377 3.850 -21.591 1.00 94.50 1453 ARG A O 1
ATOM 11507 N N . LEU A 1 1454 ? 8.537 4.234 -21.176 1.00 93.94 1454 LEU A N 1
ATOM 11508 C CA . LEU A 1 1454 ? 8.303 4.897 -19.889 1.00 93.94 1454 LEU A CA 1
ATOM 11509 C C . LEU A 1 1454 ? 7.950 6.386 -20.058 1.00 93.94 1454 LEU A C 1
ATOM 11511 O O . LEU A 1 1454 ? 8.454 7.065 -20.950 1.00 93.94 1454 LEU A O 1
ATOM 11515 N N . ARG A 1 1455 ? 7.133 6.936 -19.148 1.00 89.75 1455 ARG A N 1
ATOM 11516 C CA . ARG A 1 1455 ? 6.651 8.336 -19.203 1.00 89.75 1455 ARG A CA 1
ATOM 11517 C C . ARG A 1 1455 ? 7.727 9.420 -19.040 1.00 89.75 1455 ARG A C 1
ATOM 11519 O O . ARG A 1 1455 ? 7.496 10.576 -19.382 1.00 89.75 1455 ARG A O 1
ATOM 11526 N N . HIS A 1 1456 ? 8.862 9.094 -18.418 1.00 85.25 1456 HIS A N 1
ATOM 11527 C CA . HIS A 1 1456 ? 9.894 10.073 -18.063 1.00 85.25 1456 HIS A CA 1
ATOM 11528 C C . HIS A 1 1456 ? 10.843 10.321 -19.238 1.00 85.25 1456 HIS A C 1
ATOM 11530 O O . HIS A 1 1456 ? 11.934 9.753 -19.279 1.00 85.25 1456 HIS A O 1
ATOM 11536 N N . MET A 1 1457 ? 10.412 11.195 -20.144 1.00 87.00 1457 MET A N 1
ATOM 11537 C CA . MET A 1 1457 ? 11.135 11.585 -21.358 1.00 87.00 1457 MET A CA 1
ATOM 11538 C C . MET A 1 1457 ? 12.212 12.647 -21.082 1.00 87.00 1457 MET A C 1
ATOM 11540 O O . MET A 1 1457 ? 12.159 13.368 -20.077 1.00 87.00 1457 MET A O 1
ATOM 11544 N N . VAL A 1 1458 ? 13.200 12.749 -21.971 1.00 88.56 1458 VAL A N 1
ATOM 11545 C CA . VAL A 1 1458 ? 14.340 13.686 -21.836 1.00 88.56 1458 VAL A CA 1
ATOM 11546 C C . VAL A 1 1458 ? 13.928 15.145 -22.000 1.00 88.56 1458 VAL A C 1
ATOM 11548 O O . VAL A 1 1458 ? 14.451 16.024 -21.307 1.00 88.56 1458 VAL A O 1
ATOM 11551 N N . SER A 1 1459 ? 12.946 15.405 -22.861 1.00 84.12 1459 SER A N 1
ATOM 11552 C CA . SER A 1 1459 ? 12.400 16.737 -23.146 1.00 84.12 1459 SER A CA 1
ATOM 11553 C C . SER A 1 1459 ? 11.927 17.484 -21.888 1.00 84.12 1459 SER A C 1
ATOM 11555 O O . SER A 1 1459 ? 12.175 18.683 -21.716 1.00 84.12 1459 SER A O 1
ATOM 11557 N N . ASP A 1 1460 ? 11.353 16.755 -20.930 1.00 80.31 1460 ASP A N 1
ATOM 11558 C CA . ASP A 1 1460 ? 10.902 17.300 -19.647 1.00 80.31 1460 ASP A CA 1
ATOM 11559 C C . ASP A 1 1460 ? 12.077 17.649 -18.702 1.00 80.31 1460 ASP A C 1
ATOM 11561 O O . ASP A 1 1460 ? 11.919 18.440 -17.763 1.00 80.31 1460 ASP A O 1
ATOM 11565 N N . LYS A 1 1461 ? 13.276 17.089 -18.925 1.00 83.44 1461 LYS A N 1
ATOM 11566 C CA . LYS A 1 1461 ? 14.393 17.118 -17.964 1.00 83.44 1461 LYS A CA 1
ATOM 11567 C C . LYS A 1 1461 ? 15.506 18.107 -18.277 1.00 83.44 1461 LYS A C 1
ATOM 11569 O O . LYS A 1 1461 ? 16.038 18.678 -17.324 1.00 83.44 1461 LYS A O 1
ATOM 11574 N N . TRP A 1 1462 ? 15.852 18.309 -19.545 1.00 83.50 1462 TRP A N 1
ATOM 11575 C CA . TRP A 1 1462 ? 16.966 19.186 -19.912 1.00 83.50 1462 TRP A CA 1
ATOM 11576 C C . TRP A 1 1462 ? 16.706 20.650 -19.498 1.00 83.50 1462 TRP A C 1
ATOM 11578 O O . TRP A 1 1462 ? 15.553 21.107 -19.448 1.00 83.50 1462 TRP A O 1
ATOM 11588 N N . GLN A 1 1463 ? 17.780 21.370 -19.159 1.00 84.19 1463 GLN A N 1
ATOM 11589 C CA . GLN A 1 1463 ? 17.778 22.791 -18.801 1.00 84.19 1463 GLN A CA 1
ATOM 11590 C C . GLN A 1 1463 ? 19.104 23.437 -19.224 1.00 84.19 1463 GLN A C 1
ATOM 11592 O O . GLN A 1 1463 ? 20.154 22.820 -19.068 1.00 84.19 1463 GLN A O 1
ATOM 11597 N N . ALA A 1 1464 ? 19.053 24.672 -19.717 1.00 82.12 1464 ALA A N 1
ATOM 11598 C CA . ALA A 1 1464 ? 20.222 25.485 -20.038 1.00 82.12 1464 ALA A CA 1
ATOM 11599 C C . ALA A 1 1464 ? 19.914 26.964 -19.754 1.00 82.12 1464 ALA A C 1
ATOM 11601 O O . ALA A 1 1464 ? 18.753 27.382 -19.826 1.00 82.12 1464 ALA A O 1
ATOM 11602 N N . ARG A 1 1465 ? 20.944 27.747 -19.412 1.00 77.62 1465 ARG A N 1
ATOM 11603 C CA . ARG A 1 1465 ? 20.837 29.184 -19.121 1.00 77.62 1465 ARG A CA 1
ATOM 11604 C C . ARG A 1 1465 ? 22.102 29.907 -19.589 1.00 77.62 1465 ARG A C 1
ATOM 11606 O O . ARG A 1 1465 ? 23.189 29.565 -19.137 1.00 77.62 1465 ARG A O 1
ATOM 11613 N N . ALA A 1 1466 ? 21.935 30.935 -20.419 1.00 75.50 1466 ALA A N 1
ATOM 11614 C CA . ALA A 1 1466 ? 22.980 31.883 -20.818 1.00 75.50 1466 ALA A CA 1
ATOM 11615 C C . ALA A 1 1466 ? 22.613 33.308 -20.361 1.00 75.50 1466 ALA A C 1
ATOM 11617 O O . ALA A 1 1466 ? 21.446 33.568 -20.059 1.00 75.50 1466 ALA A O 1
ATOM 11618 N N . ARG A 1 1467 ? 23.600 34.220 -20.270 1.00 67.44 1467 ARG A N 1
ATOM 11619 C CA . ARG A 1 1467 ? 23.412 35.599 -19.765 1.00 67.44 1467 ARG A CA 1
ATOM 11620 C C . ARG A 1 1467 ? 23.142 36.662 -20.845 1.00 67.44 1467 ARG A C 1
ATOM 11622 O O . ARG A 1 1467 ? 23.355 37.843 -20.614 1.00 67.44 1467 ARG A O 1
ATOM 11629 N N . THR A 1 1468 ? 22.747 36.264 -22.045 1.00 54.53 1468 THR A N 1
ATOM 11630 C CA . THR A 1 1468 ? 22.774 37.166 -23.207 1.00 54.53 1468 THR A CA 1
ATOM 11631 C C . THR A 1 1468 ? 21.465 37.914 -23.464 1.00 54.53 1468 THR A C 1
ATOM 11633 O O . THR A 1 1468 ? 21.494 38.920 -24.160 1.00 54.53 1468 THR A O 1
ATOM 11636 N N . ASP A 1 1469 ? 20.336 37.503 -22.875 1.00 50.25 1469 ASP A N 1
ATOM 11637 C CA . ASP A 1 1469 ? 19.023 38.089 -23.182 1.00 50.25 1469 ASP A CA 1
ATOM 11638 C C . ASP A 1 1469 ? 18.402 38.808 -21.981 1.00 50.25 1469 ASP A C 1
ATOM 11640 O O . ASP A 1 1469 ? 17.842 38.171 -21.084 1.00 50.25 1469 ASP A O 1
ATOM 11644 N N . SER A 1 1470 ? 18.422 40.149 -21.982 1.00 52.06 1470 SER A N 1
ATOM 11645 C CA . SER A 1 1470 ? 17.809 41.015 -20.948 1.00 52.06 1470 SER A CA 1
ATOM 11646 C C . SER A 1 1470 ? 16.345 40.662 -20.646 1.00 52.06 1470 SER A C 1
ATOM 11648 O O . SER A 1 1470 ? 15.889 40.801 -19.514 1.00 52.06 1470 SER A O 1
ATOM 11650 N N . HIS A 1 1471 ? 15.624 40.117 -21.629 1.00 50.03 1471 HIS A N 1
ATOM 11651 C CA . HIS A 1 1471 ? 14.235 39.669 -21.498 1.00 50.03 1471 HIS A CA 1
ATOM 11652 C C . HIS A 1 1471 ? 14.073 38.300 -20.808 1.00 50.03 1471 HIS A C 1
ATOM 11654 O O . HIS A 1 1471 ? 13.005 37.997 -20.269 1.00 50.03 1471 HIS A O 1
ATOM 11660 N N . THR A 1 1472 ? 15.123 37.475 -20.780 1.00 53.44 1472 THR A N 1
ATOM 11661 C CA . THR A 1 1472 ? 15.162 36.172 -20.083 1.00 53.44 1472 THR A CA 1
ATOM 11662 C C . THR A 1 1472 ? 15.786 36.272 -18.687 1.00 53.44 1472 THR A C 1
ATOM 11664 O O . THR A 1 1472 ? 15.670 35.351 -17.871 1.00 53.44 1472 THR A O 1
ATOM 11667 N N . HIS A 1 1473 ? 16.380 37.426 -18.369 1.00 55.94 1473 HIS A N 1
ATOM 11668 C CA . HIS A 1 1473 ? 17.049 37.722 -17.110 1.00 55.94 1473 HIS A CA 1
ATOM 11669 C C . HIS A 1 1473 ? 16.103 37.927 -15.940 1.00 55.94 1473 HIS A C 1
ATOM 11671 O O . HIS A 1 1473 ? 15.877 39.028 -15.449 1.00 55.94 1473 HIS A O 1
ATOM 11677 N N . ARG A 1 1474 ? 15.601 36.814 -15.413 1.00 65.12 1474 ARG A N 1
ATOM 11678 C CA . ARG A 1 1474 ? 14.970 36.810 -14.098 1.00 65.12 1474 ARG A CA 1
ATOM 11679 C C . ARG A 1 1474 ? 16.030 36.521 -13.042 1.00 65.12 1474 ARG A C 1
ATOM 11681 O O . ARG A 1 1474 ? 16.470 35.380 -12.856 1.00 65.12 1474 ARG A O 1
ATOM 11688 N N . ALA A 1 1475 ? 16.452 37.583 -12.372 1.00 76.56 1475 ALA A N 1
ATOM 11689 C CA . ALA A 1 1475 ? 17.038 37.506 -11.046 1.00 76.56 1475 ALA A CA 1
ATOM 11690 C C . ALA A 1 1475 ? 15.918 37.594 -10.002 1.00 76.56 1475 ALA A C 1
ATOM 11692 O O . ALA A 1 1475 ? 14.870 38.199 -10.242 1.00 76.56 1475 ALA A O 1
ATOM 11693 N N . VAL A 1 1476 ? 16.114 36.977 -8.843 1.00 84.56 1476 VAL A N 1
ATOM 11694 C CA . VAL A 1 1476 ? 15.261 37.224 -7.683 1.00 84.56 1476 VAL A CA 1
ATOM 11695 C C . VAL A 1 1476 ? 15.495 38.671 -7.259 1.00 84.56 1476 VAL A C 1
ATOM 11697 O O . VAL A 1 1476 ? 16.608 39.025 -6.885 1.00 84.56 1476 VAL A O 1
ATOM 11700 N N . THR A 1 1477 ? 14.451 39.501 -7.297 1.00 83.12 1477 THR A N 1
ATOM 11701 C CA . THR A 1 1477 ? 14.547 40.955 -7.071 1.00 83.12 1477 THR A CA 1
ATOM 11702 C C . THR A 1 1477 ? 15.284 41.321 -5.781 1.00 83.12 1477 THR A C 1
ATOM 11704 O O . THR A 1 1477 ? 16.029 42.292 -5.761 1.00 83.12 1477 THR A O 1
ATOM 11707 N N . LYS A 1 1478 ? 15.103 40.532 -4.712 1.00 84.19 1478 LYS A N 1
ATOM 11708 C CA . LYS A 1 1478 ? 15.740 40.770 -3.408 1.00 84.19 1478 LYS A CA 1
ATOM 11709 C C . LYS A 1 1478 ? 17.235 40.434 -3.386 1.00 84.19 1478 LYS A C 1
ATOM 11711 O O . LYS A 1 1478 ? 18.019 41.215 -2.864 1.00 84.19 1478 LYS A O 1
ATOM 11716 N N . THR A 1 1479 ? 17.625 39.269 -3.905 1.00 89.94 1479 THR A N 1
ATOM 11717 C CA . THR A 1 1479 ? 18.993 38.740 -3.748 1.00 89.94 1479 THR A CA 1
ATOM 11718 C C . THR A 1 1479 ? 19.894 39.003 -4.947 1.00 89.94 1479 THR A C 1
ATOM 11720 O O . THR A 1 1479 ? 21.089 38.781 -4.846 1.00 89.94 1479 THR A O 1
ATOM 11723 N N . GLY A 1 1480 ? 19.350 39.404 -6.098 1.00 85.94 1480 GLY A N 1
ATOM 11724 C CA . GLY A 1 1480 ? 20.106 39.508 -7.351 1.00 85.94 1480 GLY A CA 1
ATOM 11725 C C . GLY A 1 1480 ? 20.471 38.158 -7.987 1.00 85.94 1480 GLY A C 1
ATOM 11726 O O . GLY A 1 1480 ? 20.956 38.131 -9.113 1.00 85.94 1480 GLY A O 1
ATOM 11727 N N . GLN A 1 1481 ? 20.181 37.033 -7.325 1.00 89.06 1481 GLN A N 1
ATOM 11728 C CA . GLN A 1 1481 ? 20.572 35.696 -7.778 1.00 89.06 1481 GLN A CA 1
ATOM 11729 C C . GLN A 1 1481 ? 19.659 35.141 -8.889 1.00 89.06 1481 GLN A C 1
ATOM 11731 O O . GLN A 1 1481 ? 18.473 35.483 -8.954 1.00 89.06 1481 GLN A O 1
ATOM 11736 N N . PRO A 1 1482 ? 20.154 34.215 -9.733 1.00 87.25 1482 PRO A N 1
ATOM 11737 C CA . PRO A 1 1482 ? 19.344 33.424 -10.662 1.00 87.25 1482 PRO A CA 1
ATOM 11738 C C . PRO A 1 1482 ? 18.045 32.847 -10.057 1.00 87.25 1482 PRO A C 1
ATOM 11740 O O . PRO A 1 1482 ? 18.081 32.179 -9.026 1.00 87.25 1482 PRO A O 1
ATOM 11743 N N . VAL A 1 1483 ? 16.886 33.020 -10.716 1.00 87.25 1483 VAL A N 1
ATOM 11744 C CA . VAL A 1 1483 ? 15.640 32.350 -10.275 1.00 87.25 1483 VAL A CA 1
ATOM 11745 C C . VAL A 1 1483 ? 15.743 30.821 -10.335 1.00 87.25 1483 VAL A C 1
ATOM 11747 O O . VAL A 1 1483 ? 16.457 30.266 -11.166 1.00 87.25 1483 VAL A O 1
ATOM 11750 N N . LYS A 1 1484 ? 14.965 30.119 -9.502 1.00 85.50 1484 LYS A N 1
ATOM 11751 C CA . LYS A 1 1484 ? 14.820 28.655 -9.551 1.00 85.50 1484 LYS A CA 1
ATOM 11752 C C . LYS A 1 1484 ? 13.777 28.227 -10.595 1.00 85.50 1484 LYS A C 1
ATOM 11754 O O . LYS A 1 1484 ? 12.710 28.832 -10.707 1.00 85.50 1484 LYS A O 1
ATOM 11759 N N . GLY A 1 1485 ? 14.044 27.110 -11.279 1.00 78.62 1485 GLY A N 1
ATOM 11760 C CA . GLY A 1 1485 ? 13.043 26.336 -12.025 1.00 78.62 1485 GLY A CA 1
ATOM 11761 C C . GLY A 1 1485 ? 13.295 26.212 -13.531 1.00 78.62 1485 GLY A C 1
ATOM 11762 O O . GLY A 1 1485 ? 13.427 27.207 -14.236 1.00 78.62 1485 GLY A O 1
ATOM 11763 N N . ARG A 1 1486 ? 13.245 24.970 -14.039 1.00 77.25 1486 ARG A N 1
ATOM 11764 C CA . ARG A 1 1486 ? 13.494 24.604 -15.451 1.00 77.25 1486 ARG A CA 1
ATOM 11765 C C . ARG A 1 1486 ? 12.638 25.378 -16.452 1.00 77.25 1486 ARG A C 1
ATOM 11767 O O . ARG A 1 1486 ? 13.155 25.904 -17.424 1.00 77.25 1486 ARG A O 1
ATOM 11774 N N . LYS A 1 1487 ? 11.332 25.491 -16.181 1.00 71.69 1487 LYS A N 1
ATOM 11775 C CA . LYS A 1 1487 ? 10.370 26.202 -17.047 1.00 71.69 1487 LYS A CA 1
ATOM 11776 C C . LYS A 1 1487 ? 10.562 27.723 -17.073 1.00 71.69 1487 LYS A C 1
ATOM 11778 O O . LYS A 1 1487 ? 9.987 28.388 -17.918 1.00 71.69 1487 LYS A O 1
ATOM 11783 N N . ARG A 1 1488 ? 11.310 28.282 -16.115 1.00 72.12 1488 ARG A N 1
ATOM 11784 C CA . ARG A 1 1488 ? 11.566 29.727 -15.990 1.00 72.12 1488 ARG A CA 1
ATOM 11785 C C . ARG A 1 1488 ? 12.992 30.096 -16.412 1.00 72.12 1488 ARG A C 1
ATOM 11787 O O . ARG A 1 1488 ? 13.457 31.159 -16.018 1.00 72.12 1488 ARG A O 1
ATOM 11794 N N . HIS A 1 1489 ? 13.688 29.204 -17.129 1.00 74.94 1489 HIS A N 1
ATOM 11795 C CA . HIS A 1 1489 ? 15.120 29.332 -17.436 1.00 74.94 1489 HIS A CA 1
ATOM 11796 C C . HIS A 1 1489 ? 15.960 29.620 -16.176 1.00 74.94 1489 HIS A C 1
ATOM 11798 O O . HIS A 1 1489 ? 16.854 30.469 -16.147 1.00 74.94 1489 HIS A O 1
ATOM 11804 N N . GLY A 1 1490 ? 15.611 28.933 -15.083 1.00 80.12 1490 GLY A N 1
ATOM 11805 C CA . GLY A 1 1490 ? 16.279 29.088 -13.801 1.00 80.12 1490 GLY A CA 1
ATOM 11806 C C . GLY A 1 1490 ? 17.733 28.618 -13.817 1.00 80.12 1490 GLY A C 1
ATOM 11807 O O . GLY A 1 1490 ? 18.124 27.808 -14.655 1.00 80.12 1490 GLY A O 1
ATOM 11808 N N . GLY A 1 1491 ? 18.538 29.146 -12.894 1.00 82.06 1491 GLY A N 1
ATOM 11809 C CA . GLY A 1 1491 ? 19.947 28.770 -12.753 1.00 82.06 1491 GLY A CA 1
ATOM 11810 C C . GLY A 1 1491 ? 20.149 27.359 -12.190 1.00 82.06 1491 GLY A C 1
ATOM 11811 O O . GLY A 1 1491 ? 19.263 26.802 -11.536 1.00 82.06 1491 GLY A O 1
ATOM 11812 N N . VAL A 1 1492 ? 21.337 26.799 -12.431 1.00 88.56 1492 VAL A N 1
ATOM 11813 C CA . VAL A 1 1492 ? 21.834 25.597 -11.742 1.00 88.56 1492 VAL A CA 1
ATOM 11814 C C . VAL A 1 1492 ? 22.429 26.031 -10.404 1.00 88.56 1492 VAL A C 1
ATOM 11816 O O . VAL A 1 1492 ? 23.152 27.022 -10.348 1.00 88.56 1492 VAL A O 1
ATOM 11819 N N . ARG A 1 1493 ? 22.099 25.320 -9.323 1.00 89.94 1493 ARG A N 1
ATOM 11820 C CA . ARG A 1 1493 ? 22.642 25.612 -7.993 1.00 89.94 1493 ARG A CA 1
ATOM 11821 C C . ARG A 1 1493 ? 24.039 25.003 -7.877 1.00 89.94 1493 ARG A C 1
ATOM 11823 O O . ARG A 1 1493 ? 24.166 23.798 -8.050 1.00 89.94 1493 ARG A O 1
ATOM 11830 N N . VAL A 1 1494 ? 25.029 25.829 -7.545 1.00 91.94 1494 VAL A N 1
ATOM 11831 C CA . VAL A 1 1494 ? 26.319 25.388 -6.993 1.00 91.94 1494 VAL A CA 1
ATOM 11832 C C . VAL A 1 1494 ? 26.132 25.340 -5.479 1.00 91.94 1494 VAL A C 1
ATOM 11834 O O . VAL A 1 1494 ? 25.851 26.370 -4.864 1.00 91.94 1494 VAL A O 1
ATOM 11837 N N . GLY A 1 1495 ? 26.116 24.138 -4.911 1.00 92.12 1495 GLY A N 1
ATOM 11838 C CA . GLY A 1 1495 ? 25.919 23.914 -3.488 1.00 92.12 1495 GLY A CA 1
ATOM 11839 C C . GLY A 1 1495 ? 27.224 23.979 -2.704 1.00 92.12 1495 GLY A C 1
ATOM 11840 O O . GLY A 1 1495 ? 28.298 24.280 -3.223 1.00 92.12 1495 GLY A O 1
ATOM 11841 N N . GLU A 1 1496 ? 27.103 23.691 -1.416 1.00 94.50 1496 GLU A N 1
ATOM 11842 C CA . GLU A 1 1496 ? 28.215 23.584 -0.481 1.00 94.50 1496 GLU A CA 1
ATOM 11843 C C . GLU A 1 1496 ? 29.202 22.476 -0.878 1.00 94.50 1496 GLU A C 1
ATOM 11845 O O . GLU A 1 1496 ? 30.406 22.710 -0.840 1.00 94.50 1496 GLU A O 1
ATOM 11850 N N . MET A 1 1497 ? 28.710 21.328 -1.362 1.00 95.69 1497 MET A N 1
ATOM 11851 C CA . MET A 1 1497 ? 29.560 20.218 -1.806 1.00 95.69 1497 MET A CA 1
ATOM 11852 C C . MET A 1 1497 ? 30.403 20.602 -3.027 1.00 95.69 1497 MET A C 1
ATOM 11854 O O . MET A 1 1497 ? 31.595 20.306 -3.071 1.00 95.69 1497 MET A O 1
ATOM 11858 N N . GLU A 1 1498 ? 29.816 21.293 -4.010 1.00 94.12 1498 GLU A N 1
ATOM 11859 C CA . GLU A 1 1498 ? 30.555 21.753 -5.187 1.00 94.12 1498 GLU A CA 1
ATOM 11860 C C . GLU A 1 1498 ? 31.542 22.871 -4.842 1.00 94.12 1498 GLU A C 1
ATOM 11862 O O . GLU A 1 1498 ? 32.648 22.891 -5.380 1.00 94.12 1498 GLU A O 1
ATOM 11867 N N . ARG A 1 1499 ? 31.181 23.784 -3.930 1.00 93.94 1499 ARG A N 1
ATOM 11868 C CA . ARG A 1 1499 ? 32.112 24.798 -3.414 1.00 93.94 1499 ARG A CA 1
ATOM 11869 C C . ARG A 1 1499 ? 33.321 24.132 -2.761 1.00 93.94 1499 ARG A C 1
ATOM 11871 O O . ARG A 1 1499 ? 34.446 24.508 -3.076 1.00 93.94 1499 ARG A O 1
ATOM 11878 N N . ASP A 1 1500 ? 33.096 23.164 -1.877 1.00 95.88 1500 ASP A N 1
ATOM 11879 C CA . ASP A 1 1500 ? 34.171 22.495 -1.140 1.00 95.88 1500 ASP A CA 1
ATOM 11880 C C . ASP A 1 1500 ? 35.059 21.675 -2.086 1.00 95.88 1500 ASP A C 1
ATOM 11882 O O . ASP A 1 1500 ? 36.282 21.702 -1.956 1.00 95.88 1500 ASP A O 1
ATOM 11886 N N . ALA A 1 1501 ? 34.473 21.056 -3.117 1.00 96.38 1501 ALA A N 1
ATOM 11887 C CA . ALA A 1 1501 ? 35.229 20.417 -4.191 1.00 96.38 1501 ALA A CA 1
ATOM 11888 C C . ALA A 1 1501 ? 36.118 21.423 -4.950 1.00 96.38 1501 ALA A C 1
ATOM 11890 O O . ALA A 1 1501 ? 37.313 21.181 -5.122 1.00 96.38 1501 ALA A O 1
ATOM 11891 N N . LEU A 1 1502 ? 35.585 22.583 -5.352 1.00 94.94 1502 LEU A N 1
ATOM 11892 C CA . LEU A 1 1502 ? 36.358 23.623 -6.047 1.00 94.94 1502 LEU A CA 1
ATOM 11893 C C . LEU A 1 1502 ? 37.479 24.204 -5.172 1.00 94.94 1502 LEU A C 1
ATOM 11895 O O . LEU A 1 1502 ? 38.592 24.414 -5.655 1.00 94.94 1502 LEU A O 1
ATOM 11899 N N . LEU A 1 1503 ? 37.209 24.422 -3.884 1.00 94.69 1503 LEU A N 1
ATOM 11900 C CA . LEU A 1 1503 ? 38.219 24.858 -2.923 1.00 94.69 1503 LEU A CA 1
ATOM 11901 C C . LEU A 1 1503 ? 39.312 23.797 -2.739 1.00 94.69 1503 LEU A C 1
ATOM 11903 O O . LEU A 1 1503 ? 40.486 24.154 -2.713 1.00 94.69 1503 LEU A O 1
ATOM 11907 N N . SER A 1 1504 ? 38.957 22.506 -2.692 1.00 96.25 1504 SER A N 1
ATOM 11908 C CA . SER A 1 1504 ? 39.932 21.409 -2.572 1.00 96.25 1504 SER A CA 1
ATOM 11909 C C . SER A 1 1504 ? 40.884 21.306 -3.771 1.00 96.25 1504 SER A C 1
ATOM 11911 O O . SER A 1 1504 ? 42.041 20.931 -3.605 1.00 96.25 1504 SER A O 1
ATOM 11913 N N . HIS A 1 1505 ? 40.430 21.706 -4.965 1.00 96.31 1505 HIS A N 1
ATOM 11914 C CA . HIS A 1 1505 ? 41.267 21.814 -6.164 1.00 96.31 1505 HIS A CA 1
ATOM 11915 C C . HIS A 1 1505 ? 42.139 23.082 -6.197 1.00 96.31 1505 HIS A C 1
ATOM 11917 O O . HIS A 1 1505 ? 42.988 23.204 -7.077 1.00 96.31 1505 HIS A O 1
ATOM 11923 N N . GLY A 1 1506 ? 41.928 24.042 -5.289 1.00 94.56 1506 GLY A N 1
ATOM 11924 C CA . GLY A 1 1506 ? 42.659 25.313 -5.266 1.00 94.56 1506 GLY A CA 1
ATOM 11925 C C . GLY A 1 1506 ? 42.248 26.310 -6.359 1.00 94.56 1506 GLY A C 1
ATOM 11926 O O . GLY A 1 1506 ? 42.958 27.282 -6.599 1.00 94.56 1506 GLY A O 1
ATOM 11927 N N . VAL A 1 1507 ? 41.104 26.115 -7.026 1.00 95.31 1507 VAL A N 1
ATOM 11928 C CA . VAL A 1 1507 ? 40.646 26.973 -8.137 1.00 95.31 1507 VAL A CA 1
ATOM 11929 C C . VAL A 1 1507 ? 39.830 28.176 -7.642 1.00 95.31 1507 VAL A C 1
ATOM 11931 O O . VAL A 1 1507 ? 38.651 28.329 -7.964 1.00 95.31 1507 VAL A O 1
ATOM 11934 N N . ALA A 1 1508 ? 40.459 29.047 -6.846 1.00 92.50 1508 ALA A N 1
ATOM 11935 C CA . ALA A 1 1508 ? 39.810 30.208 -6.224 1.00 92.50 1508 ALA A CA 1
ATOM 11936 C C . ALA A 1 1508 ? 39.107 31.134 -7.237 1.00 92.50 1508 ALA A C 1
ATOM 11938 O O . ALA A 1 1508 ? 37.980 31.559 -6.994 1.00 92.50 1508 ALA A O 1
ATOM 11939 N N . GLU A 1 1509 ? 39.707 31.361 -8.410 1.00 94.12 1509 GLU A N 1
ATOM 11940 C CA . GLU A 1 1509 ? 39.099 32.151 -9.494 1.00 94.12 1509 GLU A CA 1
ATOM 11941 C C . GLU A 1 1509 ? 37.776 31.554 -9.988 1.00 94.12 1509 GLU A C 1
ATOM 11943 O O . GLU A 1 1509 ? 36.806 32.270 -10.225 1.00 94.12 1509 GLU A O 1
ATOM 11948 N N . VAL A 1 1510 ? 37.685 30.222 -10.074 1.00 94.56 1510 VAL A N 1
ATOM 11949 C CA . VAL A 1 1510 ? 36.436 29.541 -10.447 1.00 94.56 1510 VAL A CA 1
ATOM 11950 C C . VAL A 1 1510 ? 35.397 29.695 -9.338 1.00 94.56 1510 VAL A C 1
ATOM 11952 O O . VAL A 1 1510 ? 34.214 29.874 -9.624 1.00 94.56 1510 VAL A O 1
ATOM 11955 N N . VAL A 1 1511 ? 35.813 29.662 -8.070 1.00 93.62 1511 VAL A N 1
ATOM 11956 C CA . VAL A 1 1511 ? 34.911 29.904 -6.935 1.00 93.62 1511 VAL A CA 1
ATOM 11957 C C . VAL A 1 1511 ? 34.348 31.326 -6.990 1.00 93.62 1511 VAL A C 1
ATOM 11959 O O . VAL A 1 1511 ? 33.132 31.495 -6.880 1.00 93.62 1511 VAL A O 1
ATOM 11962 N N . ILE A 1 1512 ? 35.196 32.334 -7.219 1.00 93.19 1512 ILE A N 1
ATOM 11963 C CA . ILE A 1 1512 ? 34.786 33.739 -7.365 1.00 93.19 1512 ILE A CA 1
ATOM 11964 C C . ILE A 1 1512 ? 33.863 33.902 -8.578 1.00 93.19 1512 ILE A C 1
ATOM 11966 O O . ILE A 1 1512 ? 32.793 34.502 -8.464 1.00 93.19 1512 ILE A O 1
ATOM 11970 N N . ASP A 1 1513 ? 34.200 33.314 -9.724 1.00 92.62 1513 ASP A N 1
ATOM 11971 C CA . ASP A 1 1513 ? 33.364 33.394 -10.921 1.00 92.62 1513 ASP A CA 1
ATOM 11972 C C . ASP A 1 1513 ? 31.955 32.824 -10.674 1.00 92.62 1513 ASP A C 1
ATOM 11974 O O . ASP A 1 1513 ? 30.937 33.484 -10.921 1.00 92.62 1513 ASP A O 1
ATOM 11978 N N . ARG A 1 1514 ? 31.882 31.613 -10.106 1.00 91.44 1514 ARG A N 1
ATOM 11979 C CA . ARG A 1 1514 ? 30.616 30.904 -9.877 1.00 91.44 1514 ARG A CA 1
ATOM 11980 C C . ARG A 1 1514 ? 29.767 31.520 -8.770 1.00 91.44 1514 ARG A C 1
ATOM 11982 O O . ARG A 1 1514 ? 28.547 31.571 -8.932 1.00 91.44 1514 ARG A O 1
ATOM 11989 N N . LEU A 1 1515 ? 30.375 31.964 -7.669 1.00 92.00 1515 LEU A N 1
ATOM 11990 C CA . LEU A 1 1515 ? 29.650 32.480 -6.502 1.00 92.00 1515 LEU A CA 1
ATOM 11991 C C . LEU A 1 1515 ? 29.421 33.996 -6.532 1.00 92.00 1515 LEU A C 1
ATOM 11993 O O . LEU A 1 1515 ? 28.511 34.456 -5.851 1.00 92.00 1515 LEU A O 1
ATOM 11997 N N . LEU A 1 1516 ? 30.183 34.762 -7.323 1.00 90.75 1516 LEU A N 1
ATOM 11998 C CA . LEU A 1 1516 ? 30.056 36.220 -7.422 1.00 90.75 1516 LEU A CA 1
ATOM 11999 C C . LEU A 1 1516 ? 29.714 36.676 -8.847 1.00 90.75 1516 LEU A C 1
ATOM 12001 O O . LEU A 1 1516 ? 28.622 37.202 -9.074 1.00 90.75 1516 LEU A O 1
ATOM 12005 N N . HIS A 1 1517 ? 30.614 36.496 -9.822 1.00 89.31 1517 HIS A N 1
ATOM 12006 C CA . HIS A 1 1517 ? 30.501 37.144 -11.142 1.00 89.31 1517 HIS A CA 1
ATOM 12007 C C . HIS A 1 1517 ? 29.282 36.693 -11.963 1.00 89.31 1517 HIS A C 1
ATOM 12009 O O . HIS A 1 1517 ? 28.592 37.528 -12.566 1.00 89.31 1517 HIS A O 1
ATOM 12015 N N . VAL A 1 1518 ? 28.988 35.390 -11.963 1.00 86.88 1518 VAL A N 1
ATOM 12016 C CA . VAL A 1 1518 ? 27.862 34.786 -12.701 1.00 86.88 1518 VAL A CA 1
ATOM 12017 C C . VAL A 1 1518 ? 26.570 34.739 -11.861 1.00 86.88 1518 VAL A C 1
ATOM 12019 O O . VAL A 1 1518 ? 25.488 34.508 -12.409 1.00 86.88 1518 VAL A O 1
ATOM 12022 N N . SER A 1 1519 ? 26.662 35.003 -10.552 1.00 88.19 1519 SER A N 1
ATOM 12023 C CA . SER A 1 1519 ? 25.546 34.950 -9.597 1.00 88.19 1519 SER A CA 1
ATOM 12024 C C . SER A 1 1519 ? 24.902 36.325 -9.367 1.00 88.19 1519 SER A C 1
ATOM 12026 O O . SER A 1 1519 ? 23.881 36.626 -9.986 1.00 88.19 1519 SER A O 1
ATOM 12028 N N . ASP A 1 1520 ? 25.475 37.147 -8.484 1.00 90.69 1520 ASP A N 1
ATOM 12029 C CA . ASP A 1 1520 ? 24.830 38.336 -7.907 1.00 90.69 1520 ASP A CA 1
ATOM 12030 C C . ASP A 1 1520 ? 25.787 39.523 -7.693 1.00 90.69 1520 ASP A C 1
ATOM 12032 O O . ASP A 1 1520 ? 25.506 40.417 -6.892 1.00 90.69 1520 ASP A O 1
ATOM 12036 N N . LYS A 1 1521 ? 26.900 39.574 -8.438 1.00 90.94 1521 LYS A N 1
ATOM 12037 C CA . LYS A 1 1521 ? 27.816 40.726 -8.485 1.00 90.94 1521 LYS A CA 1
ATOM 12038 C C . LYS A 1 1521 ? 27.055 42.047 -8.643 1.00 90.94 1521 LYS A C 1
ATOM 12040 O O . LYS A 1 1521 ? 26.369 42.258 -9.643 1.00 90.94 1521 LYS A O 1
ATOM 12045 N N . THR A 1 1522 ? 27.247 42.957 -7.692 1.00 89.19 1522 THR A N 1
ATOM 12046 C CA . THR A 1 1522 ? 26.709 44.318 -7.704 1.00 89.19 1522 THR A CA 1
ATOM 12047 C C . THR A 1 1522 ? 27.782 45.324 -7.307 1.00 89.19 1522 THR A C 1
ATOM 12049 O O . THR A 1 1522 ? 28.665 45.057 -6.496 1.00 89.19 1522 THR A O 1
ATOM 12052 N N . LYS A 1 1523 ? 27.704 46.504 -7.915 1.00 89.38 1523 LYS A N 1
ATOM 12053 C CA . LYS A 1 1523 ? 28.568 47.644 -7.626 1.00 89.38 1523 LYS A CA 1
ATOM 12054 C C . LYS A 1 1523 ? 27.963 48.440 -6.468 1.00 89.38 1523 LYS A C 1
ATOM 12056 O O . LYS A 1 1523 ? 26.792 48.816 -6.543 1.00 89.38 1523 LYS A O 1
ATOM 12061 N N . ALA A 1 1524 ? 28.727 48.672 -5.406 1.00 88.81 1524 ALA A N 1
ATOM 12062 C CA . ALA A 1 1524 ? 28.285 49.416 -4.231 1.00 88.81 1524 ALA A CA 1
ATOM 12063 C C . ALA A 1 1524 ? 29.306 50.488 -3.847 1.00 88.81 1524 ALA A C 1
ATOM 12065 O O . ALA A 1 1524 ? 30.502 50.343 -4.083 1.00 88.81 1524 ALA A O 1
ATOM 12066 N N . PHE A 1 1525 ? 28.811 51.560 -3.240 1.00 88.69 1525 PHE A N 1
ATOM 12067 C CA . PHE A 1 1525 ? 29.648 52.602 -2.663 1.00 88.69 1525 PHE A CA 1
ATOM 12068 C C . PHE A 1 1525 ? 29.795 52.341 -1.162 1.00 88.69 1525 PHE A C 1
ATOM 12070 O O . PHE A 1 1525 ? 28.851 51.871 -0.518 1.00 88.69 1525 PHE A O 1
ATOM 12077 N N . ILE A 1 1526 ? 30.965 52.644 -0.608 1.00 89.38 1526 ILE A N 1
ATOM 12078 C CA . ILE A 1 1526 ? 31.272 52.543 0.822 1.00 89.38 1526 ILE A CA 1
ATOM 12079 C C . ILE A 1 1526 ? 31.918 53.853 1.264 1.00 89.38 1526 ILE A C 1
ATOM 12081 O O . ILE A 1 1526 ? 32.804 54.371 0.595 1.00 89.38 1526 ILE A O 1
ATOM 12085 N N . CYS A 1 1527 ? 31.481 54.398 2.396 1.00 88.81 1527 CYS A N 1
ATOM 12086 C CA . CYS A 1 1527 ? 32.153 55.537 3.005 1.00 88.81 1527 CYS A CA 1
ATOM 12087 C C . CYS A 1 1527 ? 33.429 55.060 3.709 1.00 88.81 1527 CYS A C 1
ATOM 12089 O O . CYS A 1 1527 ? 33.342 54.236 4.622 1.00 88.81 1527 CYS A O 1
ATOM 12091 N N . VAL A 1 1528 ? 34.585 55.590 3.307 1.00 85.62 1528 VAL A N 1
ATOM 12092 C CA . VAL A 1 1528 ? 35.906 55.203 3.831 1.00 85.62 1528 VAL A CA 1
ATOM 12093 C C . VAL A 1 1528 ? 36.034 55.552 5.317 1.00 85.62 1528 VAL A C 1
ATOM 12095 O O . VAL A 1 1528 ? 36.582 54.772 6.090 1.00 85.62 1528 VAL A O 1
ATOM 12098 N N . GLU A 1 1529 ? 35.449 56.672 5.749 1.00 83.81 1529 GLU A N 1
ATOM 12099 C CA . GLU A 1 1529 ? 35.523 57.121 7.145 1.00 83.81 1529 GLU A CA 1
ATOM 12100 C C . GLU A 1 1529 ? 34.676 56.273 8.105 1.00 83.81 1529 GLU A C 1
ATOM 12102 O O . GLU A 1 1529 ? 35.131 55.894 9.183 1.00 83.81 1529 GLU A O 1
ATOM 12107 N N . CYS A 1 1530 ? 33.418 55.987 7.749 1.00 87.06 1530 CYS A N 1
ATOM 12108 C CA . CYS A 1 1530 ? 32.467 55.356 8.672 1.00 87.06 1530 CYS A CA 1
ATOM 12109 C C . CYS A 1 1530 ? 32.154 53.885 8.356 1.00 87.06 1530 CYS A C 1
ATOM 12111 O O . CYS A 1 1530 ? 31.376 53.257 9.089 1.00 87.06 1530 CYS A O 1
ATOM 12113 N N . GLY A 1 1531 ? 32.712 53.356 7.262 1.00 87.25 1531 GLY A N 1
ATOM 12114 C CA . GLY A 1 1531 ? 32.578 51.976 6.787 1.00 87.25 1531 GLY A CA 1
ATOM 12115 C C . GLY A 1 1531 ? 31.157 51.553 6.415 1.00 87.25 1531 GLY A C 1
ATOM 12116 O O . GLY A 1 1531 ? 30.877 50.363 6.267 1.00 87.25 1531 GLY A O 1
ATOM 12117 N N . SER A 1 1532 ? 30.224 52.501 6.315 1.00 87.56 1532 SER A N 1
ATOM 12118 C CA . SER A 1 1532 ? 28.825 52.215 6.009 1.00 87.56 1532 SER A CA 1
ATOM 12119 C C . SER A 1 1532 ? 28.580 52.260 4.505 1.00 87.56 1532 SER A C 1
ATOM 12121 O O . SER A 1 1532 ? 28.909 53.231 3.824 1.00 87.56 1532 SER A O 1
ATOM 12123 N N . MET A 1 1533 ? 27.937 51.206 4.010 1.00 88.81 1533 MET A N 1
ATOM 12124 C CA . MET A 1 1533 ? 27.459 51.090 2.630 1.00 88.81 1533 MET A CA 1
ATOM 12125 C C . MET A 1 1533 ? 25.997 51.540 2.451 1.00 88.81 1533 MET A C 1
ATOM 12127 O O . MET A 1 1533 ? 25.546 51.757 1.331 1.00 88.81 1533 MET A O 1
ATOM 12131 N N . LEU A 1 1534 ? 25.226 51.649 3.544 1.00 89.00 1534 LEU A N 1
ATOM 12132 C CA . LEU A 1 1534 ? 23.785 51.960 3.512 1.00 89.00 1534 LEU A CA 1
ATOM 12133 C C . LEU A 1 1534 ? 23.483 53.455 3.696 1.00 89.00 1534 LEU A C 1
ATOM 12135 O O . LEU A 1 1534 ? 22.356 53.885 3.473 1.00 89.00 1534 LEU A O 1
ATOM 12139 N N . SER A 1 1535 ? 24.472 54.245 4.117 1.00 87.19 1535 SER A N 1
ATOM 12140 C CA . SER A 1 1535 ? 24.315 55.670 4.442 1.00 87.19 1535 SER A CA 1
ATOM 12141 C C . SER A 1 1535 ? 24.623 56.612 3.284 1.00 87.19 1535 SER A C 1
ATOM 12143 O O . SER A 1 1535 ? 24.567 57.825 3.470 1.00 87.19 1535 SER A O 1
ATOM 12145 N N . ILE A 1 1536 ? 24.992 56.087 2.119 1.00 88.00 1536 ILE A N 1
ATOM 12146 C CA . ILE A 1 1536 ? 25.426 56.894 0.980 1.00 88.00 1536 ILE A CA 1
ATOM 12147 C C . ILE A 1 1536 ? 24.213 57.323 0.170 1.00 88.00 1536 ILE A C 1
ATOM 12149 O O . ILE A 1 1536 ? 23.373 56.497 -0.187 1.00 88.00 1536 ILE A O 1
ATOM 12153 N N . TYR A 1 1537 ? 24.144 58.613 -0.131 1.00 87.62 1537 TYR A N 1
ATOM 12154 C CA . TYR A 1 1537 ? 23.142 59.197 -1.009 1.00 87.62 1537 TYR A CA 1
ATOM 12155 C C . TYR A 1 1537 ? 23.823 60.080 -2.061 1.00 87.62 1537 TYR A C 1
ATOM 12157 O O . TYR A 1 1537 ? 24.977 60.476 -1.905 1.00 87.62 1537 TYR A O 1
ATOM 12165 N N . GLU A 1 1538 ? 23.127 60.335 -3.165 1.00 83.94 1538 GLU A N 1
ATOM 12166 C CA . GLU A 1 1538 ? 23.597 61.223 -4.230 1.00 83.94 1538 GLU A CA 1
ATOM 12167 C C . GLU A 1 1538 ? 23.090 62.646 -3.977 1.00 83.94 1538 GLU A C 1
ATOM 12169 O O . GLU A 1 1538 ? 21.927 62.847 -3.617 1.00 83.94 1538 GLU A O 1
ATOM 12174 N N . ARG A 1 1539 ? 23.976 63.632 -4.136 1.00 76.06 1539 ARG A N 1
ATOM 12175 C CA . ARG A 1 1539 ? 23.698 65.056 -3.951 1.00 76.06 1539 ARG A CA 1
ATOM 12176 C C . ARG A 1 1539 ? 23.945 65.786 -5.267 1.00 76.06 1539 ARG A C 1
ATOM 12178 O O . ARG A 1 1539 ? 24.984 65.602 -5.895 1.00 76.06 1539 ARG A O 1
ATOM 12185 N N . HIS A 1 1540 ? 22.991 66.615 -5.676 1.00 76.00 1540 HIS A N 1
ATOM 12186 C CA . HIS A 1 1540 ? 23.114 67.460 -6.863 1.00 76.00 1540 HIS A CA 1
ATOM 12187 C C . HIS A 1 1540 ? 23.913 68.722 -6.518 1.00 76.00 1540 HIS A C 1
ATOM 12189 O O . HIS A 1 1540 ? 23.525 69.457 -5.609 1.00 76.00 1540 HIS A O 1
ATOM 12195 N N . ALA A 1 1541 ? 25.021 68.952 -7.222 1.00 67.25 1541 ALA A N 1
ATOM 12196 C CA . ALA A 1 1541 ? 25.837 70.160 -7.108 1.00 67.25 1541 ALA A CA 1
ATOM 12197 C C . ALA A 1 1541 ? 25.450 71.201 -8.172 1.00 67.25 1541 ALA A C 1
ATOM 12199 O O . ALA A 1 1541 ? 25.409 72.395 -7.886 1.00 67.25 1541 ALA A O 1
ATOM 12200 N N . THR A 1 1542 ? 25.084 70.741 -9.371 1.00 69.75 1542 THR A N 1
ATOM 12201 C CA . THR A 1 1542 ? 24.465 71.526 -10.455 1.00 69.75 1542 THR A CA 1
ATOM 12202 C C . THR A 1 1542 ? 23.434 70.657 -11.195 1.00 69.75 1542 THR A C 1
ATOM 12204 O O . THR A 1 1542 ? 23.278 69.480 -10.869 1.00 69.75 1542 THR A O 1
ATOM 12207 N N . GLU A 1 1543 ? 22.745 71.189 -12.213 1.00 70.69 1543 GLU A N 1
ATOM 12208 C CA . GLU A 1 1543 ? 21.903 70.375 -13.119 1.00 70.69 1543 GLU A CA 1
ATOM 12209 C C . GLU A 1 1543 ? 22.672 69.221 -13.793 1.00 70.69 1543 GLU A C 1
ATOM 12211 O O . GLU A 1 1543 ? 22.061 68.224 -14.171 1.00 70.69 1543 GLU A O 1
ATOM 12216 N N . TYR A 1 1544 ? 24.002 69.325 -13.909 1.00 67.00 1544 TYR A N 1
ATOM 12217 C CA . TYR A 1 1544 ? 24.838 68.381 -14.658 1.00 67.00 1544 TYR A CA 1
ATOM 12218 C C . TYR A 1 1544 ? 25.855 67.621 -13.799 1.00 67.00 1544 TYR A C 1
ATOM 12220 O O . TYR A 1 1544 ? 26.492 66.696 -14.302 1.00 67.00 1544 TYR A O 1
ATOM 12228 N N . SER A 1 1545 ? 26.018 67.973 -12.519 1.00 68.88 1545 SER A N 1
ATOM 12229 C CA . SER A 1 1545 ? 26.974 67.317 -11.622 1.00 68.88 1545 SER A CA 1
ATOM 12230 C C . SER A 1 1545 ? 26.311 66.803 -10.348 1.00 68.88 1545 SER A C 1
ATOM 12232 O O . SER A 1 1545 ? 25.619 67.521 -9.622 1.00 68.88 1545 SER A O 1
ATOM 12234 N N . THR A 1 1546 ? 26.550 65.524 -10.072 1.00 77.12 1546 THR A N 1
ATOM 12235 C CA . THR A 1 1546 ? 26.177 64.853 -8.828 1.00 77.12 1546 THR A CA 1
ATOM 12236 C C . THR A 1 1546 ? 27.422 64.270 -8.192 1.00 77.12 1546 THR A C 1
ATOM 12238 O O . THR A 1 1546 ? 28.174 63.571 -8.871 1.00 77.12 1546 THR A O 1
ATOM 12241 N N . TRP A 1 1547 ? 27.597 64.466 -6.891 1.00 80.00 1547 TRP A N 1
ATOM 12242 C CA . TRP A 1 1547 ? 28.582 63.724 -6.108 1.00 80.00 1547 TRP A CA 1
ATOM 12243 C C . TRP A 1 1547 ? 27.885 62.928 -5.006 1.00 80.00 1547 TRP A C 1
ATOM 12245 O O . TRP A 1 1547 ? 26.694 63.100 -4.736 1.00 80.00 1547 TRP A O 1
ATOM 12255 N N . LYS A 1 1548 ? 28.607 61.995 -4.389 1.00 85.12 1548 LYS A N 1
ATOM 12256 C CA . LYS A 1 1548 ? 28.067 61.136 -3.332 1.00 85.12 1548 LYS A CA 1
ATOM 12257 C C . LYS A 1 1548 ? 28.447 61.686 -1.965 1.00 85.12 1548 LYS A C 1
ATOM 12259 O O . LYS A 1 1548 ? 29.536 62.213 -1.795 1.00 85.12 1548 LYS A O 1
ATOM 12264 N N . THR A 1 1549 ? 27.557 61.536 -0.995 1.00 86.25 1549 THR A N 1
ATOM 12265 C CA . THR A 1 1549 ? 27.759 61.980 0.388 1.00 86.25 1549 THR A CA 1
ATOM 12266 C C . THR A 1 1549 ? 27.325 60.894 1.360 1.00 86.25 1549 THR A C 1
ATOM 12268 O O . THR A 1 1549 ? 26.361 60.157 1.134 1.00 86.25 1549 THR A O 1
ATOM 12271 N N . CYS A 1 1550 ? 28.021 60.796 2.488 1.00 88.31 1550 CYS A N 1
ATOM 12272 C CA . CYS A 1 1550 ? 27.649 59.913 3.580 1.00 88.31 1550 CYS A CA 1
ATOM 12273 C C . CYS A 1 1550 ? 26.728 60.625 4.577 1.00 88.31 1550 CYS A C 1
ATOM 12275 O O . CYS A 1 1550 ? 27.083 61.646 5.155 1.00 88.31 1550 CYS A O 1
ATOM 12277 N N . LYS A 1 1551 ? 25.562 60.042 4.862 1.00 87.00 1551 LYS A N 1
ATOM 12278 C CA . LYS A 1 1551 ? 24.596 60.581 5.831 1.00 87.00 1551 LYS A CA 1
ATOM 12279 C C . LYS A 1 1551 ? 25.041 60.460 7.296 1.00 87.00 1551 LYS A C 1
ATOM 12281 O O . LYS A 1 1551 ? 24.506 61.167 8.138 1.00 87.00 1551 LYS A O 1
ATOM 12286 N N . PHE A 1 1552 ? 25.967 59.553 7.618 1.00 86.12 1552 PHE A N 1
ATOM 12287 C CA . PHE A 1 1552 ? 26.374 59.296 9.008 1.00 86.12 1552 PHE A CA 1
ATOM 12288 C C . PHE A 1 1552 ? 27.536 60.164 9.490 1.00 86.12 1552 PHE A C 1
ATOM 12290 O O . PHE A 1 1552 ? 27.488 60.631 10.621 1.00 86.12 1552 PHE A O 1
ATOM 12297 N N . CYS A 1 1553 ? 28.573 60.355 8.673 1.00 86.12 1553 CYS A N 1
ATOM 12298 C CA . CYS A 1 1553 ? 29.765 61.123 9.056 1.00 86.12 1553 CYS A CA 1
ATOM 12299 C C . CYS A 1 1553 ? 29.993 62.359 8.190 1.00 86.12 1553 CYS A C 1
ATOM 12301 O O . CYS A 1 1553 ? 30.988 63.040 8.382 1.00 86.12 1553 CYS A O 1
ATOM 12303 N N . SER A 1 1554 ? 29.091 62.654 7.248 1.00 81.31 1554 SER A N 1
ATOM 12304 C CA . SER A 1 1554 ? 29.216 63.810 6.360 1.00 81.31 1554 SER A CA 1
ATOM 12305 C C . SER A 1 1554 ? 30.410 63.769 5.391 1.00 81.31 1554 SER A C 1
ATOM 12307 O O . SER A 1 1554 ? 30.600 64.721 4.646 1.00 81.31 1554 SER A O 1
ATOM 12309 N N . ALA A 1 1555 ? 31.142 62.654 5.310 1.00 75.06 1555 ALA A N 1
ATOM 12310 C CA . ALA A 1 1555 ? 32.136 62.394 4.266 1.00 75.06 1555 ALA A CA 1
ATOM 12311 C C . ALA A 1 1555 ? 31.582 62.657 2.850 1.00 75.06 1555 ALA A C 1
ATOM 12313 O O . ALA A 1 1555 ? 30.451 62.255 2.542 1.00 75.06 1555 ALA A O 1
ATOM 12314 N N . GLY A 1 1556 ? 32.378 63.305 1.996 1.00 76.19 1556 GLY A N 1
ATOM 12315 C CA . GLY A 1 1556 ? 32.015 63.678 0.623 1.00 76.19 1556 GLY A CA 1
ATOM 12316 C C . GLY A 1 1556 ? 31.220 64.983 0.533 1.00 76.19 1556 GLY A C 1
ATOM 12317 O O . GLY A 1 1556 ? 30.512 65.214 -0.447 1.00 76.19 1556 GLY A O 1
ATOM 12318 N N . LEU A 1 1557 ? 31.247 65.818 1.584 1.00 73.75 1557 LEU A N 1
ATOM 12319 C CA . LEU A 1 1557 ? 30.490 67.074 1.624 1.00 73.75 1557 LEU A CA 1
ATOM 12320 C C . LEU A 1 1557 ? 31.003 68.093 0.605 1.00 73.75 1557 LEU A C 1
ATOM 12322 O O . LEU A 1 1557 ? 30.199 68.858 0.065 1.00 73.75 1557 LEU A O 1
ATOM 12326 N N . HIS A 1 1558 ? 32.309 68.065 0.351 1.00 72.44 1558 HIS A N 1
ATOM 12327 C CA . HIS A 1 1558 ? 32.983 68.841 -0.675 1.00 72.44 1558 HIS A CA 1
ATOM 12328 C C . HIS A 1 1558 ? 33.412 67.927 -1.824 1.00 72.44 1558 HIS A C 1
ATOM 12330 O O . HIS A 1 1558 ? 33.801 66.782 -1.611 1.00 72.44 1558 HIS A O 1
ATOM 12336 N N . GLU A 1 1559 ? 33.376 68.452 -3.048 1.00 66.69 1559 GLU A N 1
ATOM 12337 C CA . GLU A 1 1559 ? 33.791 67.734 -4.264 1.00 66.69 1559 GLU A CA 1
ATOM 12338 C C . GLU A 1 1559 ? 35.256 67.260 -4.214 1.00 66.69 1559 GLU A C 1
ATOM 12340 O O . GLU A 1 1559 ? 35.637 66.334 -4.919 1.00 66.69 1559 GLU A O 1
ATOM 12345 N N . THR A 1 1560 ? 36.068 67.879 -3.353 1.00 66.56 1560 THR A N 1
ATOM 12346 C CA . THR A 1 1560 ? 37.486 67.569 -3.135 1.00 66.56 1560 THR A CA 1
ATOM 12347 C C . THR A 1 1560 ? 37.739 66.350 -2.246 1.00 66.56 1560 THR A C 1
ATOM 12349 O O . THR A 1 1560 ? 38.879 65.899 -2.164 1.00 66.56 1560 THR A O 1
ATOM 12352 N N . ASP A 1 1561 ? 36.717 65.828 -1.562 1.00 66.50 1561 ASP A N 1
ATOM 12353 C CA . ASP A 1 1561 ? 36.890 64.795 -0.540 1.00 66.50 1561 ASP A CA 1
ATOM 12354 C C . ASP A 1 1561 ? 36.726 63.391 -1.139 1.00 66.50 1561 ASP A C 1
ATOM 12356 O O . ASP A 1 1561 ? 35.608 62.879 -1.256 1.00 66.50 1561 ASP A O 1
ATOM 12360 N N . ASP A 1 1562 ? 37.841 62.725 -1.449 1.00 70.19 1562 ASP A N 1
ATOM 12361 C CA . ASP A 1 1562 ? 37.874 61.348 -1.973 1.00 70.19 1562 ASP A CA 1
ATOM 12362 C C . ASP A 1 1562 ? 37.616 60.297 -0.869 1.00 70.19 1562 ASP A C 1
ATOM 12364 O O . ASP A 1 1562 ? 38.434 59.449 -0.523 1.00 70.19 1562 ASP A O 1
ATOM 12368 N N . THR A 1 1563 ? 36.459 60.416 -0.218 1.00 80.12 1563 THR A N 1
ATOM 12369 C CA . THR A 1 1563 ? 36.091 59.685 1.011 1.00 80.12 1563 THR A CA 1
ATOM 12370 C C . THR A 1 1563 ? 35.045 58.592 0.772 1.00 80.12 1563 THR A C 1
ATOM 12372 O O . THR A 1 1563 ? 34.531 57.978 1.717 1.00 80.12 1563 THR A O 1
ATOM 12375 N N . ILE A 1 1564 ? 34.705 58.329 -0.493 1.00 84.31 1564 ILE A N 1
ATOM 12376 C CA . ILE A 1 1564 ? 33.721 57.324 -0.904 1.00 84.31 1564 ILE A CA 1
ATOM 12377 C C . ILE A 1 1564 ? 34.366 56.357 -1.892 1.00 84.31 1564 ILE A C 1
ATOM 12379 O O . ILE A 1 1564 ? 34.548 56.665 -3.065 1.00 84.31 1564 ILE A O 1
ATOM 12383 N N . ALA A 1 1565 ? 34.631 55.144 -1.417 1.00 85.38 1565 ALA A N 1
ATOM 12384 C CA . ALA A 1 1565 ? 35.196 54.073 -2.216 1.00 85.38 1565 ALA A CA 1
ATOM 12385 C C . ALA A 1 1565 ? 34.116 53.342 -3.022 1.00 85.38 1565 ALA A C 1
ATOM 12387 O O . ALA A 1 1565 ? 32.970 53.163 -2.590 1.00 85.38 1565 ALA A O 1
ATOM 12388 N N . PHE A 1 1566 ? 34.516 52.860 -4.191 1.00 86.38 1566 PHE A N 1
ATOM 12389 C CA . PHE A 1 1566 ? 33.711 52.014 -5.057 1.00 86.38 1566 PHE A CA 1
ATOM 12390 C C . PHE A 1 1566 ? 34.177 50.560 -4.941 1.00 86.38 1566 PHE A C 1
ATOM 12392 O O . PHE A 1 1566 ? 35.354 50.271 -5.136 1.00 86.38 1566 PHE A O 1
ATOM 12399 N N . VAL A 1 1567 ? 33.260 49.634 -4.648 1.00 88.38 1567 VAL A N 1
ATOM 12400 C CA . VAL A 1 1567 ? 33.579 48.208 -4.481 1.00 88.38 1567 VAL A CA 1
ATOM 12401 C C . VAL A 1 1567 ? 32.611 47.300 -5.234 1.00 88.38 1567 VAL A C 1
ATOM 12403 O O . VAL A 1 1567 ? 31.440 47.623 -5.457 1.00 88.38 1567 VAL A O 1
ATOM 12406 N N . GLU A 1 1568 ? 33.096 46.114 -5.588 1.00 90.06 1568 GLU A N 1
ATOM 12407 C CA . GLU A 1 1568 ? 32.280 45.038 -6.140 1.00 90.06 1568 GLU A CA 1
ATOM 12408 C C . GLU A 1 1568 ? 31.972 44.019 -5.044 1.00 90.06 1568 GLU A C 1
ATOM 12410 O O . GLU A 1 1568 ? 32.869 43.415 -4.463 1.00 90.06 1568 GLU A O 1
ATOM 12415 N N . ILE A 1 1569 ? 30.688 43.830 -4.755 1.00 91.12 1569 ILE A N 1
ATOM 12416 C CA . ILE A 1 1569 ? 30.210 42.949 -3.688 1.00 91.12 1569 ILE A CA 1
ATOM 12417 C C . ILE A 1 1569 ? 29.062 42.079 -4.203 1.00 91.12 1569 ILE A C 1
ATOM 12419 O O . ILE A 1 1569 ? 28.408 42.431 -5.189 1.00 91.12 1569 ILE A O 1
ATOM 12423 N N . PRO A 1 1570 ? 28.758 40.949 -3.554 1.00 92.00 1570 PRO A N 1
ATOM 12424 C CA . PRO A 1 1570 ? 27.533 40.230 -3.861 1.00 92.00 1570 PRO A CA 1
ATOM 12425 C C . PRO A 1 1570 ? 26.325 41.031 -3.351 1.00 92.00 1570 PRO A C 1
ATOM 12427 O O . PRO A 1 1570 ? 26.341 41.575 -2.244 1.00 92.00 1570 PRO A O 1
ATOM 12430 N N . GLN A 1 1571 ? 25.254 41.111 -4.142 1.00 90.69 1571 GLN A N 1
ATOM 12431 C CA . GLN A 1 1571 ? 24.031 41.839 -3.781 1.00 90.69 1571 GLN A CA 1
ATOM 12432 C C . GLN A 1 1571 ? 23.439 41.339 -2.459 1.00 90.69 1571 GLN A C 1
ATOM 12434 O O . GLN A 1 1571 ? 22.883 42.125 -1.685 1.00 90.69 1571 GLN A O 1
ATOM 12439 N N . VAL A 1 1572 ? 23.586 40.043 -2.164 1.00 92.75 1572 VAL A N 1
ATOM 12440 C CA . VAL A 1 1572 ? 23.130 39.468 -0.895 1.00 92.75 1572 VAL A CA 1
ATOM 12441 C C . VAL A 1 1572 ? 23.830 40.085 0.323 1.00 92.75 1572 VAL A C 1
ATOM 12443 O O . VAL A 1 1572 ? 23.207 40.172 1.377 1.00 92.75 1572 VAL A O 1
ATOM 12446 N N . LEU A 1 1573 ? 25.065 40.593 0.192 1.00 92.44 1573 LEU A N 1
ATOM 12447 C CA . LEU A 1 1573 ? 25.764 41.285 1.283 1.00 92.44 1573 LEU A CA 1
ATOM 12448 C C . LEU A 1 1573 ? 25.056 42.594 1.655 1.00 92.44 1573 LEU A C 1
ATOM 12450 O O . LEU A 1 1573 ? 24.902 42.898 2.836 1.00 92.44 1573 LEU A O 1
ATOM 12454 N N . ARG A 1 1574 ? 24.556 43.340 0.661 1.00 89.62 1574 ARG A N 1
ATOM 12455 C CA . ARG A 1 1574 ? 23.762 44.559 0.887 1.00 89.62 1574 ARG A CA 1
ATOM 12456 C C . ARG A 1 1574 ? 22.442 44.251 1.587 1.00 89.62 1574 ARG A C 1
ATOM 12458 O O . ARG A 1 1574 ? 22.046 44.978 2.499 1.00 89.62 1574 ARG A O 1
ATOM 12465 N N . LEU A 1 1575 ? 21.771 43.177 1.168 1.00 91.94 1575 LEU A N 1
ATOM 12466 C CA . LEU A 1 1575 ? 20.544 42.710 1.813 1.00 91.94 1575 LEU A CA 1
ATOM 12467 C C . LEU A 1 1575 ? 20.817 42.304 3.267 1.00 91.94 1575 LEU A C 1
ATOM 12469 O O . LEU A 1 1575 ? 20.132 42.776 4.167 1.00 91.94 1575 LEU A O 1
ATOM 12473 N N . TRP A 1 1576 ? 21.853 41.500 3.499 1.00 93.56 1576 TRP A N 1
ATOM 12474 C CA . TRP A 1 1576 ? 22.266 41.061 4.830 1.00 93.56 1576 TRP A CA 1
ATOM 12475 C C . TRP A 1 1576 ? 22.600 42.237 5.754 1.00 93.56 1576 TRP A C 1
ATOM 12477 O O . TRP A 1 1576 ? 22.101 42.291 6.875 1.00 93.56 1576 TRP A O 1
ATOM 12487 N N . ALA A 1 1577 ? 23.354 43.227 5.266 1.00 91.94 1577 ALA A N 1
ATOM 12488 C CA . ALA A 1 1577 ? 23.647 44.439 6.027 1.00 91.94 1577 ALA A CA 1
ATOM 12489 C C . ALA A 1 1577 ? 22.377 45.233 6.380 1.00 91.94 1577 ALA A C 1
ATOM 12491 O O . ALA A 1 1577 ? 22.283 45.790 7.473 1.00 91.94 1577 ALA A O 1
ATOM 12492 N N . THR A 1 1578 ? 21.388 45.266 5.481 1.00 91.62 1578 THR A N 1
ATOM 12493 C CA . THR A 1 1578 ? 20.105 45.950 5.712 1.00 91.62 1578 THR A CA 1
ATOM 12494 C C . THR A 1 1578 ? 19.267 45.232 6.774 1.00 91.62 1578 THR A C 1
ATOM 12496 O O . THR A 1 1578 ? 18.786 45.879 7.702 1.00 91.62 1578 THR A O 1
ATOM 12499 N N . GLU A 1 1579 ? 19.150 43.903 6.690 1.00 94.88 1579 GLU A N 1
ATOM 12500 C CA . GLU A 1 1579 ? 18.441 43.077 7.681 1.00 94.88 1579 GLU A CA 1
ATOM 12501 C C . GLU A 1 1579 ? 19.105 43.175 9.065 1.00 94.88 1579 GLU A C 1
ATOM 12503 O O . GLU A 1 1579 ? 18.418 43.404 10.057 1.00 94.88 1579 GLU A O 1
ATOM 12508 N N . LEU A 1 1580 ? 20.440 43.118 9.150 1.00 94.94 1580 LEU A N 1
ATOM 12509 C CA . LEU A 1 1580 ? 21.154 43.327 10.417 1.00 94.94 1580 LEU A CA 1
ATOM 12510 C C . LEU A 1 1580 ? 20.919 44.724 10.997 1.00 94.94 1580 LEU A C 1
ATOM 12512 O O . LEU A 1 1580 ? 20.641 44.856 12.189 1.00 94.94 1580 LEU A O 1
ATOM 12516 N N . THR A 1 1581 ? 20.951 45.757 10.152 1.00 91.00 1581 THR A N 1
ATOM 12517 C CA . THR A 1 1581 ? 20.684 47.135 10.587 1.00 91.00 1581 THR A CA 1
ATOM 12518 C C . THR A 1 1581 ? 19.247 47.286 11.096 1.00 91.00 1581 THR A C 1
ATOM 12520 O O . THR A 1 1581 ? 19.023 48.020 12.055 1.00 91.00 1581 THR A O 1
ATOM 12523 N N . SER A 1 1582 ? 18.280 46.548 10.534 1.00 93.00 1582 SER A N 1
ATOM 12524 C CA . SER A 1 1582 ? 16.886 46.543 11.009 1.00 93.00 1582 SER A CA 1
ATOM 12525 C C . SER A 1 1582 ? 16.714 45.950 12.416 1.00 93.00 1582 SER A C 1
ATOM 12527 O O . SER A 1 1582 ? 15.815 46.359 13.146 1.00 93.00 1582 SER A O 1
ATOM 12529 N N . VAL A 1 1583 ? 17.615 45.048 12.825 1.00 95.00 1583 VAL A N 1
ATOM 12530 C CA . VAL A 1 1583 ? 17.691 44.474 14.184 1.00 95.00 1583 VAL A CA 1
ATOM 12531 C C . VAL A 1 1583 ? 18.550 45.348 15.121 1.00 95.00 1583 VAL A C 1
ATOM 12533 O O . VAL A 1 1583 ? 18.693 45.053 16.304 1.00 95.00 1583 VAL A O 1
ATOM 12536 N N . GLY A 1 1584 ? 19.119 46.452 14.620 1.00 91.25 1584 GLY A N 1
ATOM 12537 C CA . GLY A 1 1584 ? 19.981 47.363 15.381 1.00 91.25 1584 GLY A CA 1
ATOM 12538 C C . GLY A 1 1584 ? 21.473 47.015 15.341 1.00 91.25 1584 GLY A C 1
ATOM 12539 O O . GLY A 1 1584 ? 22.265 47.636 16.047 1.00 91.25 1584 GLY A O 1
ATOM 12540 N N . ILE A 1 1585 ? 21.888 46.054 14.510 1.00 92.69 1585 ILE A N 1
ATOM 12541 C CA . ILE A 1 1585 ? 23.294 45.673 14.330 1.00 92.69 1585 ILE A CA 1
ATOM 12542 C C . ILE A 1 1585 ? 23.875 46.449 13.145 1.00 92.69 1585 ILE A C 1
ATOM 12544 O O . ILE A 1 1585 ? 23.538 46.205 11.987 1.00 92.69 1585 ILE A O 1
ATOM 12548 N N . ARG A 1 1586 ? 24.790 47.381 13.423 1.00 88.56 1586 ARG A N 1
ATOM 12549 C CA . ARG A 1 1586 ? 25.489 48.153 12.387 1.00 88.56 1586 ARG A CA 1
ATOM 12550 C C . ARG A 1 1586 ? 26.628 47.336 11.772 1.00 88.56 1586 ARG A C 1
ATOM 12552 O O . ARG A 1 1586 ? 27.551 46.934 12.475 1.00 88.56 1586 ARG A O 1
ATOM 12559 N N . VAL A 1 1587 ? 26.613 47.179 10.449 1.00 88.31 1587 VAL A N 1
ATOM 12560 C CA . VAL A 1 1587 ? 27.723 46.587 9.684 1.00 88.31 1587 VAL A CA 1
ATOM 12561 C C . VAL A 1 1587 ? 28.717 47.680 9.283 1.00 88.31 1587 VAL A C 1
ATOM 12563 O O . VAL A 1 1587 ? 28.329 48.677 8.673 1.00 88.31 1587 VAL A O 1
ATOM 12566 N N . VAL A 1 1588 ? 29.992 47.497 9.632 1.00 89.31 1588 VAL A N 1
ATOM 12567 C CA . VAL A 1 1588 ? 31.093 48.420 9.310 1.00 89.31 1588 VAL A CA 1
ATOM 12568 C C . VAL A 1 1588 ? 32.133 47.673 8.479 1.00 89.31 1588 VAL A C 1
ATOM 12570 O O . VAL A 1 1588 ? 32.746 46.725 8.963 1.00 89.31 1588 VAL A O 1
ATOM 12573 N N . LEU A 1 1589 ? 32.329 48.101 7.234 1.00 87.69 1589 LEU A N 1
ATOM 12574 C CA . LEU A 1 1589 ? 33.324 47.558 6.311 1.00 87.69 1589 LEU A CA 1
ATOM 12575 C C . LEU A 1 1589 ? 34.544 48.483 6.293 1.00 87.69 1589 LEU A C 1
ATOM 12577 O O . LEU A 1 1589 ? 34.428 49.647 5.922 1.00 87.69 1589 LEU A O 1
ATOM 12581 N N . LYS A 1 1590 ? 35.709 47.979 6.711 1.00 84.94 1590 LYS A N 1
ATOM 12582 C CA . LYS A 1 1590 ? 36.968 48.732 6.644 1.00 84.94 1590 LYS A CA 1
ATOM 12583 C C . LYS A 1 1590 ? 37.609 48.523 5.275 1.00 84.94 1590 LYS A C 1
ATOM 12585 O O . LYS A 1 1590 ? 37.968 47.399 4.940 1.00 84.94 1590 LYS A O 1
ATOM 12590 N N . THR A 1 1591 ? 37.755 49.595 4.507 1.00 75.12 1591 THR A N 1
ATOM 12591 C CA . THR A 1 1591 ? 38.526 49.610 3.260 1.00 75.12 1591 THR A CA 1
ATOM 12592 C C . THR A 1 1591 ? 39.939 50.089 3.577 1.00 75.12 1591 THR A C 1
ATOM 12594 O O . THR A 1 1591 ? 40.129 51.254 3.912 1.00 75.12 1591 THR A O 1
ATOM 12597 N N . SER A 1 1592 ? 40.925 49.197 3.530 1.00 67.00 1592 SER A N 1
ATOM 12598 C CA . SER A 1 1592 ? 42.342 49.550 3.640 1.00 67.00 1592 SER A CA 1
ATOM 12599 C C . SER A 1 1592 ? 42.992 49.446 2.265 1.00 67.00 1592 SER A C 1
ATOM 12601 O O . SER A 1 1592 ? 43.035 48.355 1.704 1.00 67.00 1592 SER A O 1
ATOM 12603 N N . GLU A 1 1593 ? 43.552 50.541 1.751 1.00 55.53 1593 GLU A N 1
ATOM 12604 C CA . GLU A 1 1593 ? 44.511 50.488 0.632 1.00 55.53 1593 GLU A CA 1
ATOM 12605 C C . GLU A 1 1593 ? 45.905 49.989 1.080 1.00 55.53 1593 GLU A C 1
ATOM 12607 O O . GLU A 1 1593 ? 46.838 49.931 0.292 1.00 55.53 1593 GLU A O 1
ATOM 12612 N N . THR A 1 1594 ? 46.066 49.591 2.348 1.00 37.03 1594 THR A N 1
ATOM 12613 C CA . THR A 1 1594 ? 47.360 49.376 3.020 1.00 37.03 1594 THR A CA 1
ATOM 12614 C C . THR A 1 1594 ? 47.701 47.912 3.346 1.00 37.03 1594 THR A C 1
ATOM 12616 O O . THR A 1 1594 ? 48.367 47.644 4.345 1.00 37.03 1594 THR A O 1
ATOM 12619 N N . SER A 1 1595 ? 47.273 46.941 2.531 1.00 29.36 1595 SER A N 1
ATOM 12620 C CA . SER A 1 1595 ? 47.651 45.525 2.724 1.00 29.36 1595 SER A CA 1
ATOM 12621 C C . SER A 1 1595 ? 47.878 44.744 1.421 1.00 29.36 1595 SER A C 1
ATOM 12623 O O . SER A 1 1595 ? 47.341 43.644 1.261 1.00 29.36 1595 SER A O 1
ATOM 12625 N N . LEU A 1 1596 ? 48.668 45.314 0.508 1.00 32.28 1596 LEU A N 1
ATOM 12626 C CA . LEU A 1 1596 ? 49.413 44.584 -0.522 1.00 32.28 1596 LEU A CA 1
ATOM 12627 C C . LEU A 1 1596 ? 50.873 45.034 -0.503 1.00 32.28 1596 LEU A C 1
ATOM 12629 O O . LEU A 1 1596 ? 51.091 46.263 -0.408 1.00 32.28 1596 LEU A O 1
#